Protein AF-A0A0R0FZV5-F1 (afdb_monomer)

Secondary structure (DSSP, 8-state):
-HHHHHHHHHHHHHHHHHHHHHH------S--------HHHHHHHHHHHHHSB-TT-TTTT---STTS--GGGSTTEEE-TTT--EEEEE---BTTB--BS----GGGGG-TT--EEE-TT-B-TTPBPPGGGGG-TT--EEE--SS--EE---GGGGG-TT--EEE-TT-TEEEEPPPGGGGG-TT--EEE--SSEEEEPPPGGGGG-TT--EEE--SSEEEE-----GGG-TT--EEEEESEE---GGGGGGGGG-TT--EEEEES-GGGGG-HHHHHHHHHHGGG-SEEEEET----HHHHHHHT--GGG--SS--EEE--SS---HHHHHHHHHH-TT--EEE--SS-----SS-PPP-TT--EEE-TTS---TTTTTT---S-TT--EEE-TTS---GGGGPPPTT------TT--EEE-TTS---STHHHHHHHHH-S--SEEE--SS--EEPPPTHHHHH-TT-SEEE--SSEEEEEPPGGGGG-TT--EEE--SSEEESBHHHHHTT---GGGGT--EEE--SS--EEEPPGGGGG-TT--EEE--SSEEEEEE-HHHHTT-TT--EEE--SSEEEE---TT---SS--SEEE-TTS---SS--GGGGG-TT--EEE--SS---SBPPHHHHGGGGG-SEEE--SS--EEEPP------TT--EEE--SSEEEEEPPGGGGG-SEEE--SSEEEE-HHHHT-SSS----SEEE--SS--EEEPPTTGGGGTT--EEE--SSEEEEPPPGGGGG-TT--EEE--SSEEEEPPPGGGGG-TT-SEEE--SSEEEEEPPTHHHHH-TT-SEEE--SSEEEEEPPGGGGG-TT--EEE--SSEEEEPPPTTGGG-HHHHSSS--HHHHHHHHHS--HHHHHHH--S-------EEEEEETTEEEEEESGGGT--EEE--SSEEEEEPPGGGGG-TT--EEE--SSEEEEE--GGGGG-TT--EEE--SSEEEEPPPGGGGG-TT--EEE--SSEEEEEPPPSTTTTTS-GGGTTT-TEEEBGGGTB--TTS----------------HHHHHHHHHHHHHHHHHHHHHHHHHHHHH-HHHHHHHHHHHHHHHHHHHHHHHHHHTTTTTSSSSSSSS-----------------------SS--S---------SSTHHHHHHHHHHHHHHHHHTT-----------------S-------HHHHHHHHTTSS-S---TTPPPHHHHHHTTT-----EEEE-TTS--EEETHHHH--TT-S-GGGEEEEE--SSEEEEEPPGGGGG-TT--EEE--SSEEEEEEEHHHHTT-SS--EEE--SSEEEEE--TT---SS--SEEE-TTS---SS--GGGGG-TT--EEE-TTS---SPPPHHHHHHGGG-SEEE--SS----------THHHHTT-GGGGG----SS------TT---GGGTTTTS-HHHHHHHHHTT------S-S--------S-GGGHHHHHHHHHHHHHH------------------------------------S--SSSSSS--SS----------------------------------------------------------------

Solvent-accessible surface area (backbone atoms only — not comparable to full-atom values): 86857 Å² total; per-residue (Å²): 118,71,77,60,54,57,56,51,49,54,52,49,51,53,49,49,55,53,47,58,68,62,69,70,76,73,77,91,68,85,78,73,74,81,78,49,40,46,66,72,47,45,50,20,52,51,52,35,52,72,53,41,42,56,78,49,53,65,58,66,60,71,47,100,43,93,91,48,66,46,45,49,76,22,76,45,40,39,41,41,94,87,77,18,48,52,28,32,42,49,55,60,28,47,104,81,31,38,46,34,44,58,79,58,65,78,44,49,64,73,44,66,61,28,30,33,43,29,47,20,43,25,37,24,80,49,33,55,63,60,55,71,65,27,69,43,52,52,23,29,35,40,32,47,22,40,12,36,34,11,49,51,67,47,54,39,56,28,56,22,51,54,20,31,34,43,32,51,21,45,10,71,50,25,29,51,51,70,45,56,42,53,25,54,23,46,53,22,29,35,40,34,53,21,40,21,49,31,26,51,55,62,49,49,42,56,50,53,24,46,49,22,28,33,39,29,40,22,55,26,54,26,29,49,54,83,61,54,73,45,66,45,32,55,51,22,29,34,44,28,42,23,18,65,52,59,81,51,68,83,73,27,67,39,64,69,50,32,78,46,36,28,30,44,36,40,30,45,38,53,66,53,56,76,32,65,51,44,42,52,40,52,31,71,45,41,48,58,17,34,31,44,32,46,31,37,20,56,34,38,44,70,50,52,48,58,41,64,66,49,80,90,48,55,24,85,49,32,29,36,42,33,48,23,44,28,56,31,33,46,66,43,58,53,52,49,36,76,56,33,72,52,26,27,33,42,36,43,25,40,27,57,34,49,47,70,56,56,81,56,56,54,25,75,40,22,30,34,42,31,45,21,49,17,54,38,43,60,32,51,36,46,82,47,86,49,52,31,80,46,29,24,35,41,35,40,30,37,15,67,38,37,59,67,21,59,45,79,55,76,87,58,79,57,75,52,43,68,38,32,30,32,43,35,51,20,50,24,54,33,36,60,56,60,60,58,59,44,44,65,63,38,41,55,44,35,30,35,44,34,45,23,46,26,47,33,34,53,57,80,62,83,68,50,44,77,55,46,46,42,28,28,34,45,33,46,27,41,27,45,31,27,49,58,64,69,22,50,63,28,58,20,56,48,33,25,32,45,32,52,20,42,30,48,31,26,50,46,58,44,55,40,66,40,99,38,78,38,67,14,25,85,57,25,28,36,42,34,49,21,39,29,48,32,27,46,45,82,46,57,70,61,32,60,34,31,44,23,28,35,44,33,45,28,43,25,55,32,32,53,75,49,38,58,77,45,53,64,43,28,52,50,28,30,33,45,31,52,19,54,29,57,33,28,43,59,66,65,70,86,48,75,73,62,36,52,34,33,35,41,33,42,26,41,20,47,52,38,43,57,64,71,54,41,59,76,72,32,82,48,40,30,32,41,31,54,20,41,17,58,26,56,32,58,78,57,75,76,60,64,67,46,45,41,61,15,43,37,40,32,52,21,48,27,46,33,34,51,61,64,76,80,56,100,55,70,43,86,49,36,24,34,41,34,50,23,40,31,44,35,28,49,52,55,42,44,54,60,36,32,20,24,32,39,34,45,24,39,26,44,37,40,39,58,61,73,30,60,60,46,82,89,53,75,51,46,31,30,34,42,31,50,21,43,27,49,30,50,50,59,62,70,77,39,39,61,61,43,35,64,24,27,36,41,32,53,19,44,29,50,33,27,50,49,65,42,58,34,56,26,49,23,43,56,20,28,34,45,33,50,24,39,30,47,33,27,51,54,85,44,78,40,47,50,51,26,35,52,21,30,34,42,31,52,19,41,29,48,31,30,51,61,65,64,51,50,56,20,74,36,24,48,51,22,30,34,42,31,48,25,38,28,50,30,25,52,52,66,46,70,37,56,35,51,20,37,46,28,29,35,43,31,56,19,40,27,51,32,27,50,50,66,58,78,48,51,57,44,21,46,48,24,36,34,69,66,72,61,52,68,61,51,45,44,70,77,63,49,75,50,62,65,56,49,74,73,53,73,62,95,66,79,77,63,85,74,51,70,47,81,42,81,53,84,91,40,80,44,80,37,75,50,40,87,66,77,52,24,34,42,32,53,21,42,27,50,31,28,52,51,75,44,74,35,61,34,47,30,27,20,29,28,34,45,31,52,21,41,26,52,30,27,52,54,60,59,57,49,56,29,54,25,53,48,24,29,27,44,31,56,21,41,29,50,34,25,49,49,65,42,62,41,56,56,67,25,82,54,50,77,36,68,29,53,16,36,24,50,31,29,46,61,60,59,78,52,84,62,50,73,74,50,58,44,73,29,52,37,69,22,84,55,46,22,26,78,65,70,76,32,87,42,97,82,65,70,91,76,79,73,79,75,72,84,70,74,87,77,72,83,64,60,63,58,56,52,49,50,49,54,48,49,52,51,49,51,49,50,51,55,51,45,66,56,46,48,52,40,73,74,32,66,70,52,34,51,53,49,51,50,48,47,48,54,45,42,54,65,39,51,63,50,41,69,56,39,67,74,42,53,83,74,66,76,80,82,86,88,85,86,82,74,79,84,89,87,83,91,88,91,86,82,85,90,90,87,85,89,90,87,86,81,94,81,91,89,89,75,89,88,88,73,89,82,79,90,83,94,79,57,68,69,58,56,48,52,58,44,47,54,53,52,48,52,60,45,53,73,76,49,84,80,80,82,81,87,69,91,74,92,75,93,72,93,76,78,97,75,80,83,79,80,74,52,77,66,43,53,48,40,42,73,68,64,59,25,72,79,78,82,61,95,82,72,83,57,70,62,62,57,27,65,76,62,75,60,85,81,71,70,43,71,46,76,57,47,67,64,67,47,67,50,52,51,36,52,79,56,66,60,95,36,60,85,67,41,74,24,38,30,35,45,30,47,22,48,26,47,33,24,46,44,80,45,51,63,62,14,59,32,35,47,26,27,34,42,32,48,22,40,30,51,32,31,51,71,50,36,56,70,38,54,66,48,27,53,50,32,28,36,44,30,50,19,52,25,61,31,28,46,58,62,62,77,87,49,76,75,66,38,52,36,36,35,41,33,37,28,41,21,48,57,42,44,56,63,72,62,47,58,78,71,34,83,60,41,24,34,41,32,52,20,47,25,55,25,57,29,51,72,53,69,72,57,66,71,55,46,80,60,38,45,39,57,37,63,42,66,26,46,54,47,64,76,83,73,90,62,71,56,75,64,47,68,59,72,29,82,29,72,82,55,65,67,74,70,79,38,93,68,82,73,83,61,89,78,72,87,52,73,77,71,50,58,80,75,63,47,77,67,57,56,58,56,44,70,73,47,86,77,81,84,87,74,80,96,80,74,87,86,79,88,81,87,82,82,89,67,77,91,46,52,64,61,45,53,52,48,50,60,48,48,68,64,66,71,62,80,74,86,71,87,77,84,87,81,79,92,80,85,89,79,86,83,87,87,87,85,85,92,78,90,77,76,80,83,84,87,80,89,69,102,63,87,84,73,80,89,76,85,78,94,71,91,81,81,88,90,81,91,77,91,80,82,87,85,81,86,80,86,81,85,82,89,78,89,77,91,80,92,72,92,76,88,86,74,89,76,87,79,80,74,90,71,83,81,88,79,92,75,91,76,91,79,83,76,93,82,82,83,82,88,82,80,89,81,89,133

Mean predicted aligned error: 21.48 Å

Structure (mmCIF, N/CA/C/O backbone):
data_AF-A0A0R0FZV5-F1
#
_entry.id   AF-A0A0R0FZV5-F1
#
loop_
_atom_site.group_PDB
_atom_site.id
_atom_site.type_symbol
_atom_site.label_atom_id
_atom_site.label_alt_id
_atom_site.label_comp_id
_atom_site.label_asym_id
_atom_site.label_entity_id
_atom_site.label_seq_id
_atom_site.pdbx_PDB_ins_code
_atom_site.Cartn_x
_atom_site.Cartn_y
_atom_site.Cartn_z
_atom_site.occupancy
_atom_site.B_iso_or_equiv
_atom_site.auth_seq_id
_atom_site.auth_comp_id
_atom_site.auth_asym_id
_atom_site.auth_atom_id
_atom_site.pdbx_PDB_model_num
ATOM 1 N N . MET A 1 1 ? -42.458 -2.683 50.092 1.00 43.16 1 MET A N 1
ATOM 2 C CA . MET A 1 1 ? -43.204 -3.939 49.829 1.00 43.16 1 MET A CA 1
ATOM 3 C C . MET A 1 1 ? -42.867 -4.573 48.474 1.00 43.16 1 MET A C 1
ATOM 5 O O . MET A 1 1 ? -42.673 -5.778 48.451 1.00 43.16 1 MET A O 1
ATOM 9 N N . SER A 1 2 ? -42.716 -3.817 47.374 1.00 55.66 2 SER A N 1
ATOM 10 C CA . SER A 1 2 ? -42.450 -4.373 46.024 1.00 55.66 2 SER A CA 1
ATOM 11 C C . SER A 1 2 ? -41.176 -5.246 45.901 1.00 55.66 2 SER A C 1
ATOM 13 O O . SER A 1 2 ? -41.221 -6.324 45.314 1.00 55.66 2 SER A O 1
ATOM 15 N N . CYS A 1 3 ? -40.061 -4.879 46.551 1.00 54.03 3 CYS A N 1
ATOM 16 C CA . CYS A 1 3 ? -38.805 -5.645 46.438 1.00 54.03 3 CYS A CA 1
ATOM 17 C C . CYS A 1 3 ? -38.823 -7.043 47.088 1.00 54.03 3 CYS A C 1
ATOM 19 O O . CYS A 1 3 ? -37.996 -7.882 46.735 1.00 54.03 3 CYS A O 1
ATOM 21 N N . TYR A 1 4 ? -39.739 -7.313 48.026 1.00 63.72 4 TYR A N 1
ATOM 22 C CA . TYR A 1 4 ? -39.851 -8.637 48.651 1.00 63.72 4 TYR A CA 1
ATOM 23 C C . TYR A 1 4 ? -40.606 -9.632 47.757 1.00 63.72 4 TYR A C 1
ATOM 25 O O . TYR A 1 4 ? -40.232 -10.801 47.713 1.00 63.72 4 TYR A O 1
ATOM 33 N N . PHE A 1 5 ? -41.600 -9.171 46.986 1.00 67.69 5 PHE A N 1
ATOM 34 C CA . PHE A 1 5 ? -42.380 -10.036 46.093 1.00 67.69 5 PHE A CA 1
ATOM 35 C C . PHE A 1 5 ? -41.557 -10.577 44.919 1.00 67.69 5 PHE A C 1
ATOM 37 O O . PHE A 1 5 ? -41.668 -11.761 44.609 1.00 67.69 5 PHE A O 1
ATOM 44 N N . LEU A 1 6 ? -40.675 -9.767 44.314 1.00 70.19 6 LEU A N 1
ATOM 45 C CA . LEU A 1 6 ? -39.823 -10.248 43.216 1.00 70.19 6 LEU A CA 1
ATOM 46 C C . LEU A 1 6 ? -38.846 -11.339 43.673 1.00 70.19 6 LEU A C 1
ATOM 48 O O . LEU A 1 6 ? -38.710 -12.356 42.999 1.00 70.19 6 LEU A O 1
ATOM 52 N N . LYS A 1 7 ? -38.191 -11.169 44.830 1.00 70.75 7 LYS A N 1
ATOM 53 C CA . LYS A 1 7 ? -37.261 -12.184 45.354 1.00 70.75 7 LYS A CA 1
ATOM 54 C C . LYS A 1 7 ? -37.975 -13.491 45.699 1.00 70.75 7 LYS A C 1
ATOM 56 O O . LYS A 1 7 ? -37.439 -14.559 45.412 1.00 70.75 7 LYS A O 1
ATOM 61 N N . LEU A 1 8 ? -39.183 -13.412 46.265 1.00 74.06 8 LEU A N 1
ATOM 62 C CA . LEU A 1 8 ? -39.978 -14.601 46.571 1.00 74.06 8 LEU A CA 1
ATOM 63 C C . LEU A 1 8 ? -40.416 -15.332 45.295 1.00 74.06 8 LEU A C 1
ATOM 65 O O . LEU A 1 8 ? -40.371 -16.556 45.265 1.00 74.06 8 LEU A O 1
ATOM 69 N N . PHE A 1 9 ? -40.784 -14.598 44.239 1.00 79.81 9 PHE A N 1
ATOM 70 C CA . PHE A 1 9 ? -41.192 -15.177 42.956 1.00 79.81 9 PHE A CA 1
ATOM 71 C C . PHE A 1 9 ? -40.046 -15.935 42.272 1.00 79.81 9 PHE A C 1
ATOM 73 O O . PHE A 1 9 ? -40.239 -17.070 41.846 1.00 79.81 9 PHE A O 1
ATOM 80 N N . TYR A 1 10 ? -38.835 -15.365 42.239 1.00 74.25 10 TYR A N 1
ATOM 81 C CA . TYR A 1 10 ? -37.657 -16.058 41.696 1.00 74.25 10 TYR A CA 1
ATOM 82 C C . TYR A 1 10 ? -37.266 -17.290 42.521 1.00 74.25 10 TYR A C 1
ATOM 84 O O . TYR A 1 10 ? -36.935 -18.327 41.948 1.00 74.25 10 TYR A O 1
ATOM 92 N N . ALA A 1 11 ? -37.349 -17.211 43.853 1.00 76.62 11 ALA A N 1
ATOM 93 C CA . ALA A 1 11 ? -37.101 -18.363 44.718 1.00 76.62 11 ALA A CA 1
ATOM 94 C C . ALA A 1 11 ? -38.144 -19.477 44.507 1.00 76.62 11 ALA A C 1
ATOM 96 O O . ALA A 1 11 ? -37.777 -20.647 44.443 1.00 76.62 11 ALA A O 1
ATOM 97 N N . LEU A 1 12 ? -39.424 -19.122 44.338 1.00 75.56 12 LEU A N 1
ATOM 98 C CA . LEU A 1 12 ? -40.502 -20.064 44.017 1.00 75.56 12 LEU A CA 1
ATOM 99 C C . LEU A 1 12 ? -40.333 -20.692 42.633 1.00 75.56 12 LEU A C 1
ATOM 101 O O . LEU A 1 12 ? -40.568 -21.885 42.497 1.00 75.56 12 LEU A O 1
ATOM 105 N N . LEU A 1 13 ? -39.891 -19.931 41.627 1.00 77.56 13 LEU A N 1
ATOM 106 C CA . LEU A 1 13 ? -39.617 -20.458 40.288 1.00 77.56 13 LEU A CA 1
ATOM 107 C C . LEU A 1 13 ? -38.456 -21.466 40.313 1.00 77.56 13 LEU A C 1
ATOM 109 O O . LEU A 1 13 ? -38.562 -22.540 39.730 1.00 77.56 13 LEU A O 1
ATOM 113 N N . LEU A 1 14 ? -37.378 -21.156 41.044 1.00 73.12 14 LEU A N 1
ATOM 114 C CA . LEU A 1 14 ? -36.245 -22.067 41.252 1.00 73.12 14 LEU A CA 1
ATOM 115 C C . LEU A 1 14 ? -36.649 -23.323 42.036 1.00 73.12 14 LEU A C 1
ATOM 117 O O . LEU A 1 14 ? -36.240 -24.426 41.677 1.00 73.12 14 LEU A O 1
ATOM 121 N N . LEU A 1 15 ? -37.489 -23.179 43.065 1.00 70.38 15 LEU A N 1
ATOM 122 C CA . LEU A 1 15 ? -38.053 -24.308 43.811 1.00 70.38 15 LEU A CA 1
ATOM 123 C C . LEU A 1 15 ? -38.998 -25.152 42.953 1.00 70.38 15 LEU A C 1
ATOM 125 O O . LEU A 1 15 ? -38.964 -26.370 43.068 1.00 70.38 15 LEU A O 1
ATOM 129 N N . LEU A 1 16 ? -39.798 -24.544 42.074 1.00 69.50 16 LEU A N 1
ATOM 130 C CA . LEU A 1 16 ? -40.671 -25.256 41.137 1.00 69.50 16 LEU A CA 1
ATOM 131 C C . LEU A 1 16 ? -39.869 -25.989 40.059 1.00 69.50 16 LEU A C 1
ATOM 133 O O . LEU A 1 16 ? -40.235 -27.104 39.708 1.00 69.50 16 LEU A O 1
ATOM 137 N N . LEU A 1 17 ? -38.755 -25.425 39.588 1.00 65.25 17 LEU A N 1
ATOM 138 C CA . LEU A 1 17 ? -37.831 -26.104 38.673 1.00 65.25 17 LEU A CA 1
ATOM 139 C C . LEU A 1 17 ? -37.130 -27.288 39.360 1.00 65.25 17 LEU A C 1
ATOM 141 O O . LEU A 1 17 ? -37.025 -28.364 38.773 1.00 65.25 17 LEU A O 1
ATOM 145 N N . HIS A 1 18 ? -36.738 -27.146 40.630 1.00 56.09 18 HIS A N 1
ATOM 146 C CA . HIS A 1 18 ? -36.197 -28.261 41.419 1.00 56.09 18 HIS A CA 1
ATOM 147 C C . HIS A 1 18 ? -37.256 -29.315 41.792 1.00 56.09 18 HIS A C 1
ATOM 149 O O . HIS A 1 18 ? -36.956 -30.512 41.800 1.00 56.09 18 HIS A O 1
ATOM 155 N N . ALA A 1 19 ? -38.495 -28.900 42.068 1.00 52.53 19 ALA A N 1
ATOM 156 C CA . ALA A 1 19 ? -39.621 -29.791 42.351 1.00 52.53 19 ALA A CA 1
ATOM 157 C C . ALA A 1 19 ? -40.077 -30.543 41.088 1.00 52.53 19 ALA A C 1
ATOM 159 O O . ALA A 1 19 ? -40.347 -31.740 41.145 1.00 52.53 19 ALA A O 1
ATOM 160 N N . ALA A 1 20 ? -40.076 -29.884 39.924 1.00 51.69 20 ALA A N 1
ATOM 161 C CA . ALA A 1 20 ? -40.308 -30.528 38.633 1.00 51.69 20 ALA A CA 1
ATOM 162 C C . ALA A 1 20 ? -39.212 -31.558 38.315 1.00 51.69 20 ALA A C 1
ATOM 164 O O . ALA A 1 20 ? -39.511 -32.632 37.798 1.00 51.69 20 ALA A O 1
ATOM 165 N N . GLY A 1 21 ? -37.966 -31.282 38.718 1.00 47.66 21 GLY A N 1
ATOM 166 C CA . GLY A 1 21 ? -36.860 -32.237 38.622 1.00 47.66 21 GLY A CA 1
ATOM 167 C C . GLY A 1 21 ? -36.973 -33.451 39.554 1.00 47.66 21 GLY A C 1
ATOM 168 O O . GLY A 1 21 ? -36.331 -34.462 39.295 1.00 47.66 21 GLY A O 1
ATOM 169 N N . SER A 1 22 ? -37.786 -33.390 40.616 1.00 45.28 22 SER A N 1
ATOM 170 C CA . SER A 1 22 ? -37.915 -34.471 41.612 1.00 45.28 22 SER A CA 1
ATOM 171 C C . SER A 1 22 ? -39.235 -35.249 41.546 1.00 45.28 22 SER A C 1
ATOM 173 O O . SER A 1 22 ? -39.302 -36.356 42.074 1.00 45.28 22 SER A O 1
ATOM 175 N N . ILE A 1 23 ? -40.264 -34.742 40.855 1.00 44.38 23 ILE A N 1
ATOM 176 C CA . ILE A 1 23 ? -41.535 -35.467 40.656 1.00 44.38 23 ILE A CA 1
ATOM 177 C C . ILE A 1 23 ? -41.480 -36.421 39.447 1.00 44.38 23 ILE A C 1
ATOM 179 O O . ILE A 1 23 ? -42.276 -37.354 39.361 1.00 44.38 23 ILE A O 1
ATOM 183 N N . LEU A 1 24 ? -40.489 -36.298 38.560 1.00 42.19 24 LEU A N 1
ATOM 184 C CA . LEU A 1 24 ? -40.244 -37.281 37.496 1.00 42.19 24 LEU A CA 1
ATOM 185 C C . LEU A 1 24 ? -39.371 -38.447 37.987 1.00 42.19 24 LEU A C 1
ATOM 187 O O . LEU A 1 24 ? -38.339 -38.778 37.412 1.00 42.19 24 LEU A O 1
ATOM 191 N N . GLY A 1 25 ? -39.819 -39.098 39.061 1.00 33.34 25 GLY A N 1
ATOM 192 C CA . GLY A 1 25 ? -39.386 -40.442 39.421 1.00 33.34 25 GLY A CA 1
ATOM 193 C C . GLY A 1 25 ? -40.120 -41.460 38.554 1.00 33.34 25 GLY A C 1
ATOM 194 O O . GLY A 1 25 ? -41.142 -41.997 38.974 1.00 33.34 25 GLY A O 1
ATOM 195 N N . PHE A 1 26 ? -39.621 -41.723 37.344 1.00 38.88 26 PHE A N 1
ATOM 196 C CA . PHE A 1 26 ? -40.074 -42.867 36.555 1.00 38.88 26 PHE A CA 1
ATOM 197 C C . PHE A 1 26 ? -39.053 -43.995 36.621 1.00 38.88 26 PHE A C 1
ATOM 199 O O . PHE A 1 26 ? -37.900 -43.872 36.215 1.00 38.88 26 PHE A O 1
ATOM 206 N N . ASN A 1 27 ? -39.544 -45.088 37.199 1.00 34.25 27 ASN A N 1
ATOM 207 C CA . ASN A 1 27 ? -38.908 -46.379 37.361 1.00 34.25 27 ASN A CA 1
ATOM 208 C C . ASN A 1 27 ? -38.173 -46.850 36.103 1.00 34.25 27 ASN A C 1
ATOM 210 O O . ASN A 1 27 ? -38.674 -46.742 34.985 1.00 34.25 27 ASN A O 1
ATOM 214 N N . SER A 1 28 ? -37.020 -47.465 36.345 1.00 33.88 28 SER A N 1
ATOM 215 C CA . SER A 1 28 ? -36.239 -48.266 35.409 1.00 33.88 28 SER A CA 1
ATOM 216 C C . SER A 1 28 ? -37.116 -49.248 34.620 1.00 33.88 28 SER A C 1
ATOM 218 O O . SER A 1 28 ? -37.477 -50.315 35.121 1.00 33.88 28 SER A O 1
ATOM 220 N N . LEU A 1 29 ? -37.438 -48.899 33.376 1.00 36.59 29 LEU A N 1
ATOM 221 C CA . LEU A 1 29 ? -37.845 -49.853 32.348 1.00 36.59 29 LEU A CA 1
ATOM 222 C C . LEU A 1 29 ? -36.574 -50.371 31.649 1.00 36.59 29 LEU A C 1
ATOM 224 O O . LEU A 1 29 ? -35.664 -49.583 31.382 1.00 36.59 29 LEU A O 1
ATOM 228 N N . PRO A 1 30 ? -36.460 -51.686 31.404 1.00 38.50 30 PRO A N 1
ATOM 229 C CA . PRO A 1 30 ? -35.223 -52.306 30.949 1.00 38.50 30 PRO A CA 1
ATOM 230 C C . PRO A 1 30 ? -34.953 -51.999 29.470 1.00 38.50 30 PRO A C 1
ATOM 232 O O . PRO A 1 30 ? -35.834 -52.155 28.630 1.00 38.50 30 PRO A O 1
ATOM 235 N N . ASN A 1 31 ? -33.705 -51.625 29.174 1.00 43.00 31 ASN A N 1
ATOM 236 C CA . ASN A 1 31 ? -33.120 -51.471 27.839 1.00 43.00 31 ASN A CA 1
ATOM 237 C C . ASN A 1 31 ? -33.884 -50.528 26.891 1.00 43.00 31 ASN A C 1
ATOM 239 O O . ASN A 1 31 ? -34.373 -50.956 25.844 1.00 43.00 31 ASN A O 1
ATOM 243 N N . SER A 1 32 ? -33.903 -49.222 27.187 1.00 46.38 32 SER A N 1
ATOM 244 C CA . SER A 1 32 ? -33.962 -48.254 26.088 1.00 46.38 32 SER A CA 1
ATOM 245 C C . SER A 1 32 ? -32.684 -48.429 25.265 1.00 46.38 32 SER A C 1
ATOM 247 O O . SER A 1 32 ? -31.574 -48.271 25.774 1.00 46.38 32 SER A O 1
ATOM 249 N N . ALA A 1 33 ? -32.826 -48.849 24.008 1.00 55.72 33 ALA A N 1
ATOM 250 C CA . ALA A 1 33 ? -31.731 -48.791 23.053 1.00 55.72 33 ALA A CA 1
ATOM 251 C C . ALA A 1 33 ? -31.164 -47.363 23.093 1.00 55.72 33 ALA A C 1
ATOM 253 O O . ALA A 1 33 ? -31.920 -46.403 22.953 1.00 55.72 33 ALA A O 1
ATOM 254 N N . GLU A 1 34 ? -29.868 -47.224 23.372 1.00 62.41 34 GLU A N 1
ATOM 255 C CA . GLU A 1 34 ? -29.171 -45.940 23.305 1.00 62.41 34 GLU A CA 1
ATOM 256 C C . GLU A 1 34 ? -29.448 -45.356 21.910 1.00 62.41 34 GLU A C 1
ATOM 258 O O . GLU A 1 34 ? -29.082 -45.969 20.905 1.00 62.41 34 GLU A O 1
ATOM 263 N N . ILE A 1 35 ? -30.190 -44.247 21.847 1.00 73.62 35 ILE A N 1
ATOM 264 C CA . ILE A 1 35 ? -30.532 -43.577 20.590 1.00 73.62 35 ILE A CA 1
ATOM 265 C C . ILE A 1 35 ? -29.228 -42.997 20.055 1.00 73.62 35 ILE A C 1
ATOM 267 O O . ILE A 1 35 ? -28.641 -42.108 20.668 1.00 73.62 35 ILE A O 1
ATOM 271 N N . LYS A 1 36 ? -28.747 -43.577 18.957 1.00 80.94 36 LYS A N 1
ATOM 272 C CA . LYS A 1 36 ? -27.485 -43.229 18.301 1.00 80.94 36 LYS A CA 1
ATOM 273 C C . LYS A 1 36 ? -27.771 -42.516 16.990 1.00 80.94 36 LYS A C 1
ATOM 275 O O . LYS A 1 36 ? -28.820 -42.737 16.387 1.00 80.94 36 LYS A O 1
ATOM 280 N N . CYS A 1 37 ? -26.800 -41.732 16.538 1.00 85.19 37 CYS A N 1
ATOM 281 C CA . CYS A 1 37 ? -26.789 -41.162 15.200 1.00 85.19 37 CYS A CA 1
ATOM 282 C C . CYS A 1 37 ? -27.046 -42.219 14.115 1.00 85.19 37 CYS A C 1
ATOM 284 O O . CYS A 1 37 ? -26.504 -43.329 14.154 1.00 85.19 37 CYS A O 1
ATOM 286 N N . ILE A 1 38 ? -27.852 -41.848 13.125 1.00 91.00 38 ILE A N 1
ATOM 287 C CA . ILE A 1 38 ? -28.176 -42.686 11.975 1.00 91.00 38 ILE A CA 1
ATOM 288 C C . ILE A 1 38 ? -26.967 -42.755 11.036 1.00 91.00 38 ILE A C 1
ATOM 290 O O . ILE A 1 38 ? -26.411 -41.734 10.637 1.00 91.00 38 ILE A O 1
ATOM 294 N N . GLU A 1 39 ? -26.566 -43.968 10.644 1.00 90.19 39 GLU A N 1
ATOM 295 C CA . GLU A 1 39 ? -25.325 -44.175 9.883 1.00 90.19 39 GLU A CA 1
ATOM 296 C C . GLU A 1 39 ? -25.311 -43.429 8.538 1.00 90.19 39 GLU A C 1
ATOM 298 O O . GLU A 1 39 ? -24.282 -42.881 8.158 1.00 90.19 39 GLU A O 1
ATOM 303 N N . SER A 1 40 ? -26.437 -43.340 7.824 1.00 91.94 40 SER A N 1
ATOM 304 C CA . SER A 1 40 ? -26.500 -42.580 6.566 1.00 91.94 40 SER A CA 1
ATOM 305 C C . SER A 1 40 ? -26.256 -41.080 6.767 1.00 91.94 40 SER A C 1
ATOM 307 O O . SER A 1 40 ? -25.554 -40.464 5.969 1.00 91.94 40 SER A O 1
ATOM 309 N N . GLU A 1 41 ? -26.776 -40.496 7.849 1.00 94.00 41 GLU A N 1
ATOM 310 C CA . GLU A 1 41 ? -26.568 -39.084 8.200 1.00 94.00 41 GLU A CA 1
ATOM 311 C C . GLU A 1 41 ? -25.131 -38.828 8.663 1.00 94.00 41 GLU A C 1
ATOM 313 O O . GLU A 1 41 ? -24.501 -37.845 8.272 1.00 94.00 41 GLU A O 1
ATOM 318 N N . ARG A 1 42 ? -24.562 -39.767 9.422 1.00 92.25 42 ARG A N 1
ATOM 319 C CA . ARG A 1 42 ? -23.146 -39.756 9.796 1.00 92.25 42 ARG A CA 1
ATOM 320 C C . ARG A 1 42 ? -22.236 -39.725 8.566 1.00 92.25 42 ARG A C 1
ATOM 322 O O . ARG A 1 42 ? -21.329 -38.897 8.500 1.00 92.25 42 ARG A O 1
ATOM 329 N N . GLN A 1 43 ? -22.478 -40.601 7.590 1.00 91.50 43 GLN A N 1
ATOM 330 C CA . GLN A 1 43 ? -21.697 -40.641 6.348 1.00 91.50 43 GLN A CA 1
ATOM 331 C C . GLN A 1 43 ? -21.856 -39.349 5.535 1.00 91.50 43 GLN A C 1
ATOM 333 O O . GLN A 1 43 ? -20.882 -38.848 4.976 1.00 91.50 43 GLN A O 1
ATOM 338 N N . ALA A 1 44 ? -23.049 -38.756 5.521 1.00 92.12 44 ALA A N 1
ATOM 339 C CA . ALA A 1 44 ? -23.291 -37.463 4.889 1.00 92.12 44 ALA A CA 1
ATOM 340 C C . ALA A 1 44 ? -22.475 -36.322 5.516 1.00 92.12 44 ALA A C 1
ATOM 342 O O . ALA A 1 44 ? -21.837 -35.554 4.792 1.00 92.12 44 ALA A O 1
ATOM 343 N N . LEU A 1 45 ? -22.424 -36.253 6.852 1.00 94.12 45 LEU A N 1
ATOM 344 C CA . LEU A 1 45 ? -21.604 -35.288 7.592 1.00 94.12 45 LEU A CA 1
ATOM 345 C C . LEU A 1 45 ? -20.103 -35.496 7.346 1.00 94.12 45 LEU A C 1
ATOM 347 O O . LEU A 1 45 ? -19.365 -34.527 7.162 1.00 94.12 45 LEU A O 1
ATOM 351 N N . LEU A 1 46 ? -19.639 -36.750 7.297 1.00 91.31 46 LEU A N 1
ATOM 352 C CA . LEU A 1 46 ? -18.248 -37.058 6.952 1.00 91.31 46 LEU A CA 1
ATOM 353 C C . LEU A 1 46 ? -17.924 -36.632 5.517 1.00 91.31 46 LEU A C 1
ATOM 355 O O . LEU A 1 46 ? -16.888 -36.011 5.297 1.00 91.31 46 LEU A O 1
ATOM 359 N N . ASN A 1 47 ? -18.805 -36.890 4.549 1.00 88.94 47 ASN A N 1
ATOM 360 C CA . ASN A 1 47 ? -18.624 -36.451 3.162 1.00 88.94 47 ASN A CA 1
ATOM 361 C C . ASN A 1 47 ? -18.620 -34.922 3.034 1.00 88.94 47 ASN A C 1
ATOM 363 O O . ASN A 1 47 ? -17.795 -34.375 2.309 1.00 88.94 47 ASN A O 1
ATOM 367 N N . PHE A 1 48 ? -19.492 -34.228 3.773 1.00 91.00 48 PHE A N 1
ATOM 368 C CA . PHE A 1 48 ? -19.472 -32.765 3.860 1.00 91.00 48 PHE A CA 1
ATOM 369 C C . PHE A 1 48 ? -18.131 -32.255 4.400 1.00 91.00 48 PHE A C 1
ATOM 371 O O . PHE A 1 48 ? -17.508 -31.388 3.793 1.00 91.00 48 PHE A O 1
ATOM 378 N N . LYS A 1 49 ? -17.628 -32.859 5.485 1.00 89.50 49 LYS A N 1
ATOM 379 C CA . LYS A 1 49 ? -16.312 -32.536 6.051 1.00 89.50 49 LYS A CA 1
ATOM 380 C C . LYS A 1 49 ? -15.168 -32.744 5.053 1.00 89.50 49 LYS A C 1
ATOM 382 O O . LYS A 1 49 ? -14.255 -31.930 5.036 1.00 89.50 49 LYS A O 1
ATOM 387 N N . HIS A 1 50 ? -15.205 -33.791 4.226 1.00 81.19 50 HIS A N 1
ATOM 388 C CA . HIS A 1 50 ? -14.170 -34.032 3.208 1.00 81.19 50 HIS A CA 1
ATOM 389 C C . HIS A 1 50 ? -14.105 -32.933 2.137 1.00 81.19 50 HIS A C 1
ATOM 391 O O . HIS A 1 50 ? -13.051 -32.746 1.535 1.00 81.19 50 HIS A O 1
ATOM 397 N N . GLY A 1 51 ? -15.209 -32.219 1.890 1.00 78.69 51 GLY A N 1
ATOM 398 C CA . GLY A 1 51 ? -15.242 -31.093 0.955 1.00 78.69 51 GLY A CA 1
ATOM 399 C C . GLY A 1 51 ? -14.656 -29.791 1.511 1.00 78.69 51 GLY A C 1
ATOM 400 O O . GLY A 1 51 ? -14.386 -28.883 0.735 1.00 78.69 51 GLY A O 1
ATOM 401 N N . LEU A 1 52 ? -14.451 -29.694 2.829 1.00 84.50 52 LEU A N 1
ATOM 402 C CA . LEU A 1 52 ? -14.026 -28.474 3.515 1.00 84.50 52 LEU A CA 1
ATOM 403 C C . LEU A 1 52 ? -12.567 -28.543 3.977 1.00 84.50 52 LEU A C 1
ATOM 405 O O . LEU A 1 52 ? -12.033 -29.606 4.295 1.00 84.50 52 LEU A O 1
ATOM 409 N N . ILE A 1 53 ? -11.943 -27.376 4.119 1.00 77.62 53 ILE A N 1
ATOM 410 C CA . ILE A 1 53 ? -10.630 -27.216 4.744 1.00 77.62 53 ILE A CA 1
ATOM 411 C C . ILE A 1 53 ? -10.837 -26.831 6.217 1.00 77.62 53 ILE A C 1
ATOM 413 O O . ILE A 1 53 ? -11.054 -25.668 6.561 1.00 77.62 53 ILE A O 1
ATOM 417 N N . ASP A 1 54 ? -10.737 -27.817 7.113 1.00 81.06 54 ASP A N 1
ATOM 418 C CA . ASP A 1 54 ? -10.787 -27.628 8.574 1.00 81.06 54 ASP A CA 1
ATOM 419 C C . ASP A 1 54 ? -9.391 -27.343 9.166 1.00 81.06 54 ASP A C 1
ATOM 421 O O . ASP A 1 54 ? -8.872 -28.073 10.015 1.00 81.06 54 ASP A O 1
ATOM 425 N N . GLY A 1 55 ? -8.747 -26.271 8.693 1.00 69.06 55 GLY A N 1
ATOM 426 C CA . GLY A 1 55 ? -7.371 -25.923 9.078 1.00 69.06 55 GLY A CA 1
ATOM 427 C C . GLY A 1 55 ? -7.187 -25.561 10.561 1.00 69.06 55 GLY A C 1
ATOM 428 O O . GLY A 1 55 ? -6.062 -25.575 11.062 1.00 69.06 55 GLY A O 1
ATOM 429 N N . TYR A 1 56 ? -8.276 -25.255 11.275 1.00 73.56 56 TYR A N 1
ATOM 430 C CA . TYR A 1 56 ? -8.261 -24.839 12.686 1.00 73.56 56 TYR A CA 1
ATOM 431 C C . TYR A 1 56 ? -8.865 -25.869 13.649 1.00 73.56 56 TYR A C 1
ATOM 433 O O . TYR A 1 56 ? -9.021 -25.584 14.841 1.00 73.56 56 TYR A O 1
ATOM 441 N N . GLY A 1 57 ? -9.182 -27.071 13.155 1.00 79.50 57 GLY A N 1
ATOM 442 C CA . GLY A 1 57 ? -9.680 -28.180 13.968 1.00 79.50 57 GLY A CA 1
ATOM 443 C C . GLY A 1 57 ? -11.061 -27.930 14.579 1.00 79.50 57 GLY A C 1
ATOM 444 O O . GLY A 1 57 ? -11.370 -28.461 15.653 1.00 79.50 57 GLY A O 1
ATOM 445 N N . MET A 1 58 ? -11.891 -27.130 13.916 1.00 85.50 58 MET A N 1
ATOM 446 C CA . MET A 1 58 ? -13.274 -26.865 14.290 1.00 85.50 58 MET A CA 1
ATOM 447 C C . MET A 1 58 ? -14.120 -28.148 14.269 1.00 85.50 58 MET A C 1
ATOM 449 O O . MET A 1 58 ? -14.937 -28.355 15.167 1.00 85.50 58 MET A O 1
ATOM 453 N N . LEU A 1 59 ? -13.848 -29.054 13.322 1.00 91.12 59 LEU A N 1
ATOM 454 C CA . LEU A 1 59 ? -14.503 -30.357 13.147 1.00 91.12 59 LEU A CA 1
ATOM 455 C C . LEU A 1 59 ? -13.641 -31.515 13.689 1.00 91.12 59 LEU A C 1
ATOM 457 O O . LEU A 1 59 ? -13.788 -32.670 13.277 1.00 91.12 59 LEU A O 1
ATOM 461 N N . SER A 1 60 ? -12.726 -31.247 14.627 1.00 87.12 60 SER A N 1
ATOM 462 C CA . SER A 1 60 ? -11.804 -32.249 15.203 1.00 87.12 60 SER A CA 1
ATOM 463 C C . SER A 1 60 ? -12.494 -33.394 15.963 1.00 87.12 60 SER A C 1
ATOM 465 O O . SER A 1 60 ? -11.910 -34.472 16.128 1.00 87.12 60 SER A O 1
ATOM 467 N N . THR A 1 61 ? -13.736 -33.175 16.408 1.00 89.50 61 THR A N 1
ATOM 468 C CA . THR A 1 61 ? -14.592 -34.200 17.032 1.00 89.50 61 THR A CA 1
ATOM 469 C C . THR A 1 61 ? -15.310 -35.080 16.011 1.00 89.50 61 THR A C 1
ATOM 471 O O . THR A 1 61 ? -15.821 -36.122 16.390 1.00 89.50 61 THR A O 1
ATOM 474 N N . TRP A 1 62 ? -15.326 -34.721 14.727 1.00 91.00 62 TRP A N 1
ATOM 475 C CA . TRP A 1 62 ? -15.995 -35.496 13.682 1.00 91.00 62 TRP A CA 1
ATOM 476 C C . TRP A 1 62 ? -15.043 -36.575 13.168 1.00 91.00 62 TRP A C 1
ATOM 478 O O . TRP A 1 62 ? -14.261 -36.332 12.242 1.00 91.00 62 TRP A O 1
ATOM 488 N N . ARG A 1 63 ? -15.023 -37.733 13.835 1.00 84.12 63 ARG A N 1
ATOM 489 C CA . ARG A 1 63 ? -14.053 -38.808 13.577 1.00 84.12 63 ARG A CA 1
ATOM 490 C C . ARG A 1 63 ? -14.730 -40.075 13.083 1.00 84.12 63 ARG A C 1
ATOM 492 O O . ARG A 1 63 ? -15.821 -40.429 13.522 1.00 84.12 63 ARG A O 1
ATOM 499 N N . ASP A 1 64 ? -14.027 -40.772 12.201 1.00 81.50 64 ASP A N 1
ATOM 500 C CA . ASP A 1 64 ? -14.404 -42.099 11.726 1.00 81.50 64 ASP A CA 1
ATOM 501 C C . ASP A 1 64 ? -13.651 -43.192 12.502 1.00 81.50 64 ASP A C 1
ATOM 503 O O . ASP A 1 64 ? -12.974 -44.034 11.923 1.00 81.50 64 ASP A O 1
ATOM 507 N N . ASP A 1 65 ? -13.691 -43.125 13.839 1.00 80.50 65 ASP A N 1
ATOM 508 C CA . ASP A 1 65 ? -13.107 -44.137 14.723 1.00 80.50 65 ASP A CA 1
ATOM 509 C C . ASP A 1 65 ? -14.189 -44.872 15.534 1.00 80.50 65 ASP A C 1
ATOM 511 O O . ASP A 1 65 ? -15.301 -44.384 15.752 1.00 80.50 65 ASP A O 1
ATOM 515 N N . ASP A 1 66 ? -13.871 -46.093 15.975 1.00 76.06 66 ASP A N 1
ATOM 516 C CA . ASP A 1 66 ? -14.823 -46.960 16.681 1.00 76.06 66 ASP A CA 1
ATOM 517 C C . ASP A 1 66 ? -15.273 -46.398 18.037 1.00 76.06 66 ASP A C 1
ATOM 519 O O . ASP A 1 66 ? -16.327 -46.776 18.549 1.00 76.06 66 ASP A O 1
ATOM 523 N N . THR A 1 67 ? -14.499 -45.478 18.617 1.00 76.44 67 THR A N 1
ATOM 524 C CA . THR A 1 67 ? -14.780 -44.860 19.917 1.00 76.44 67 THR A CA 1
ATOM 525 C C . THR A 1 67 ? -15.723 -43.658 19.827 1.00 76.44 67 THR A C 1
ATOM 527 O O . THR A 1 67 ? -16.322 -43.305 20.843 1.00 76.44 67 THR A O 1
ATOM 530 N N . ASN A 1 68 ? -15.904 -43.049 18.648 1.00 83.38 68 ASN A N 1
ATOM 531 C CA . ASN A 1 68 ? -16.703 -41.834 18.458 1.00 83.38 68 ASN A CA 1
ATOM 532 C C . ASN A 1 68 ? -17.667 -41.925 17.257 1.00 83.38 68 ASN A C 1
ATOM 534 O O . ASN A 1 68 ? -17.875 -40.959 16.516 1.00 83.38 68 ASN A O 1
ATOM 538 N N . ARG A 1 69 ? -18.278 -43.104 17.066 1.00 83.88 69 ARG A N 1
ATOM 539 C CA . ARG A 1 69 ? -19.237 -43.356 15.975 1.00 83.88 69 ARG A CA 1
ATOM 540 C C . ARG A 1 69 ? -20.536 -42.553 16.075 1.00 83.88 69 ARG A C 1
ATOM 542 O O . ARG A 1 69 ? -21.187 -42.341 15.060 1.00 83.88 69 ARG A O 1
ATOM 549 N N . ASP A 1 70 ? -20.932 -42.127 17.267 1.00 89.50 70 ASP A N 1
ATOM 550 C CA . ASP A 1 70 ? -22.195 -41.419 17.469 1.00 89.50 70 ASP A CA 1
ATOM 551 C C . ASP A 1 70 ? -22.065 -39.928 17.117 1.00 89.50 70 ASP A C 1
ATOM 553 O O . ASP A 1 70 ? -21.607 -39.129 17.937 1.00 89.50 70 ASP A O 1
ATOM 557 N N . CYS A 1 71 ? -22.479 -39.544 15.902 1.00 92.19 71 CYS A N 1
ATOM 558 C CA . CYS A 1 71 ? -22.390 -38.156 15.439 1.00 92.19 71 CYS A CA 1
ATOM 559 C C . CYS A 1 71 ? -23.191 -37.167 16.300 1.00 92.19 71 CYS A C 1
ATOM 561 O O . CYS A 1 71 ? -22.854 -35.988 16.345 1.00 92.19 71 CYS A O 1
ATOM 563 N N . CYS A 1 72 ? -24.188 -37.635 17.058 1.00 92.50 72 CYS A N 1
ATOM 564 C CA . CYS A 1 72 ? -24.965 -36.803 17.975 1.00 92.50 72 CYS A CA 1
ATOM 565 C C . CYS A 1 72 ? -24.137 -36.286 19.164 1.00 92.50 72 CYS A C 1
ATOM 567 O O . CYS A 1 72 ? -24.577 -35.388 19.878 1.00 92.50 72 CYS A O 1
ATOM 569 N N . LYS A 1 73 ? -22.931 -36.835 19.379 1.00 90.19 73 LYS A N 1
ATOM 570 C CA . LYS A 1 73 ? -21.952 -36.365 20.374 1.00 90.19 73 LYS A CA 1
ATOM 571 C C . LYS A 1 73 ? -20.911 -35.410 19.780 1.00 90.19 73 LYS A C 1
ATOM 573 O O . LYS A 1 73 ? -20.036 -34.934 20.505 1.00 90.19 73 LYS A O 1
ATOM 578 N N . TRP A 1 74 ? -20.955 -35.140 18.476 1.00 94.25 74 TRP A N 1
ATOM 579 C CA . TRP A 1 74 ? -19.985 -34.274 17.816 1.00 94.25 74 TRP A CA 1
ATOM 580 C C . TRP A 1 74 ? -20.251 -32.793 18.099 1.00 94.25 74 TRP A C 1
ATOM 582 O O . TRP A 1 74 ? -21.392 -32.340 18.181 1.00 94.25 74 TRP A O 1
ATOM 592 N N . LYS A 1 75 ? -19.177 -32.001 18.216 1.00 92.56 75 LYS A N 1
ATOM 593 C CA . LYS A 1 75 ? -19.284 -30.546 18.394 1.00 92.56 75 LYS A CA 1
ATOM 594 C C . LYS A 1 75 ? -20.026 -29.952 17.192 1.00 92.56 75 LYS A C 1
ATOM 596 O O . LYS A 1 75 ? -19.648 -30.214 16.052 1.00 92.56 75 LYS A O 1
ATOM 601 N N . GLY A 1 76 ? -21.050 -29.146 17.468 1.00 93.44 76 GLY A N 1
ATOM 602 C CA . GLY A 1 76 ? -21.869 -28.488 16.447 1.00 93.44 76 GLY A CA 1
ATOM 603 C C . GLY A 1 76 ? -23.032 -29.329 15.909 1.00 93.44 76 GLY A C 1
ATOM 604 O O . GLY A 1 76 ? -23.788 -28.811 15.097 1.00 93.44 76 GLY A O 1
ATOM 605 N N . ILE A 1 77 ? -23.209 -30.577 16.361 1.00 95.62 77 ILE A N 1
ATOM 606 C CA . ILE A 1 77 ? -24.343 -31.433 15.986 1.00 95.62 77 ILE A CA 1
ATOM 607 C C . ILE A 1 77 ? -25.305 -31.567 17.166 1.00 95.62 77 ILE A C 1
ATOM 609 O O . ILE A 1 77 ? -24.883 -31.834 18.289 1.00 95.62 77 ILE A O 1
ATOM 613 N N . GLN A 1 78 ? -26.604 -31.423 16.907 1.00 94.31 78 GLN A N 1
ATOM 614 C CA . GLN A 1 78 ? -27.657 -31.812 17.844 1.00 94.31 78 GLN A CA 1
ATOM 615 C C . GLN A 1 78 ? -28.659 -32.710 17.125 1.00 94.31 78 GLN A C 1
ATOM 617 O O . GLN A 1 78 ? -29.137 -32.372 16.041 1.00 94.31 78 GLN A O 1
ATOM 622 N N . CYS A 1 79 ? -28.977 -33.841 17.748 1.00 94.81 79 CYS A N 1
ATOM 623 C CA . CYS A 1 79 ? -29.963 -34.782 17.241 1.00 94.81 79 CYS A CA 1
ATOM 624 C C . CYS A 1 79 ? -31.248 -34.751 18.066 1.00 94.81 79 CYS A C 1
ATOM 626 O O . CYS A 1 79 ? -31.237 -34.405 19.250 1.00 94.81 79 CYS A O 1
ATOM 628 N N . ASN A 1 80 ? -32.336 -35.212 17.459 1.00 92.69 80 ASN A N 1
ATOM 629 C CA . ASN A 1 80 ? -33.587 -35.466 18.146 1.00 92.69 80 ASN A CA 1
ATOM 630 C C . ASN A 1 80 ? -33.402 -36.552 19.223 1.00 92.69 80 ASN A C 1
ATOM 632 O O . ASN A 1 80 ? -32.991 -37.678 18.929 1.00 92.69 80 ASN A O 1
ATOM 636 N N . ASN A 1 81 ? -33.785 -36.246 20.465 1.00 87.88 81 ASN A N 1
ATOM 637 C CA . ASN A 1 81 ? -33.630 -37.150 21.612 1.00 87.88 81 ASN A CA 1
ATOM 638 C C . ASN A 1 81 ? -34.485 -38.431 21.547 1.00 87.88 81 ASN A C 1
ATOM 640 O O . ASN A 1 81 ? -34.309 -39.303 22.393 1.00 87.88 81 ASN A O 1
ATOM 644 N N . GLN A 1 82 ? -35.441 -38.531 20.619 1.00 88.00 82 GLN A N 1
ATOM 645 C CA . GLN A 1 82 ? -36.333 -39.684 20.444 1.00 88.00 82 GLN A CA 1
ATOM 646 C C . GLN A 1 82 ? -36.010 -40.497 19.185 1.00 88.00 82 GLN A C 1
ATOM 648 O O . GLN A 1 82 ? -36.165 -41.716 19.206 1.00 88.00 82 GLN A O 1
ATOM 653 N N . THR A 1 83 ? -35.576 -39.849 18.100 1.00 90.50 83 THR A N 1
ATOM 654 C CA . THR A 1 83 ? -35.369 -40.509 16.798 1.00 90.50 83 THR A CA 1
ATOM 655 C C . THR A 1 83 ? -33.901 -40.666 16.402 1.00 90.50 83 THR A C 1
ATOM 657 O O . THR A 1 83 ? -33.594 -41.537 15.594 1.00 90.50 83 THR A O 1
ATOM 660 N N . GLY A 1 84 ? -32.990 -39.866 16.966 1.00 90.19 84 GLY A N 1
ATOM 661 C CA . GLY A 1 84 ? -31.564 -39.879 16.617 1.00 90.19 84 GLY A CA 1
ATOM 662 C C . GLY A 1 84 ? -31.208 -39.160 15.309 1.00 90.19 84 GLY A C 1
ATOM 663 O O . GLY A 1 84 ? -30.035 -39.148 14.947 1.00 90.19 84 GLY A O 1
ATOM 664 N N . HIS A 1 85 ? -32.182 -38.550 14.622 1.00 94.62 85 HIS A N 1
ATOM 665 C CA . HIS A 1 85 ? -31.952 -37.720 13.434 1.00 94.62 85 HIS A CA 1
ATOM 666 C C . HIS A 1 85 ? -31.248 -36.406 13.784 1.00 94.62 85 HIS A C 1
ATOM 668 O O . HIS A 1 85 ? -31.574 -35.795 14.802 1.00 94.62 85 HIS A O 1
ATOM 674 N N . VAL A 1 86 ? -30.341 -35.938 12.928 1.00 94.81 86 VAL A N 1
ATOM 675 C CA . VAL A 1 86 ? -29.680 -34.629 13.047 1.00 94.81 86 VAL A CA 1
ATOM 676 C C . VAL A 1 86 ? -30.680 -33.502 12.764 1.00 94.81 86 VAL A C 1
ATOM 678 O O . VAL A 1 86 ? -31.181 -33.371 11.651 1.00 94.81 86 VAL A O 1
ATOM 681 N N . GLU A 1 87 ? -30.935 -32.658 13.766 1.00 95.62 87 GLU A N 1
ATOM 682 C CA . GLU A 1 87 ? -31.839 -31.498 13.669 1.00 95.62 87 GLU A CA 1
ATOM 683 C C . GLU A 1 87 ? -31.069 -30.173 13.572 1.00 95.62 87 GLU A C 1
ATOM 685 O O . GLU A 1 87 ? -31.527 -29.232 12.923 1.00 95.62 87 GLU A O 1
ATOM 690 N N . THR A 1 88 ? -29.876 -30.095 14.171 1.00 96.94 88 THR A N 1
ATOM 691 C CA . THR A 1 88 ? -29.057 -28.875 14.193 1.00 96.94 88 THR A CA 1
ATOM 692 C C . THR A 1 88 ? -27.648 -29.148 13.698 1.00 96.94 88 THR A C 1
ATOM 694 O O . THR A 1 88 ? -26.947 -30.004 14.242 1.00 96.94 88 THR A O 1
ATOM 697 N N . LEU A 1 89 ? -27.212 -28.333 12.740 1.00 96.12 89 LEU A N 1
ATOM 698 C CA . LEU A 1 89 ? -25.830 -28.174 12.318 1.00 96.12 89 LEU A CA 1
ATOM 699 C C . LEU A 1 89 ? -25.382 -26.731 12.600 1.00 96.12 89 LEU A C 1
ATOM 701 O O . LEU A 1 89 ? -25.711 -25.805 11.863 1.00 96.12 89 LEU A O 1
ATOM 705 N N . HIS A 1 90 ? -24.648 -26.535 13.692 1.00 95.81 90 HIS A N 1
ATOM 706 C CA . HIS A 1 90 ? -24.147 -25.236 14.140 1.00 95.81 90 HIS A CA 1
ATOM 707 C C . HIS A 1 90 ? -22.620 -25.193 14.021 1.00 95.81 90 HIS A C 1
ATOM 709 O O . HIS A 1 90 ? -21.886 -25.604 14.922 1.00 95.81 90 HIS A O 1
ATOM 715 N N . LEU A 1 91 ? -22.155 -24.678 12.885 1.00 94.75 91 LEU A N 1
ATOM 716 C CA . LEU A 1 91 ? -20.754 -24.505 12.517 1.00 94.75 91 LEU A CA 1
ATOM 717 C C . LEU A 1 91 ? -20.414 -23.022 12.344 1.00 94.75 91 LEU A C 1
ATOM 719 O O . LEU A 1 91 ? -19.797 -22.624 11.358 1.00 94.75 91 LEU A O 1
ATOM 723 N N . ARG A 1 92 ? -20.777 -22.209 13.334 1.00 94.75 92 ARG A N 1
ATOM 724 C CA . ARG A 1 92 ? -20.393 -20.801 13.391 1.00 94.75 92 ARG A CA 1
ATOM 725 C C . ARG A 1 92 ? -18.902 -20.658 13.679 1.00 94.75 92 ARG A C 1
ATOM 727 O O . ARG A 1 92 ? -18.417 -21.157 14.701 1.00 94.75 92 ARG A O 1
ATOM 734 N N . GLY A 1 93 ? -18.191 -19.968 12.800 1.00 88.44 93 GLY A N 1
ATOM 735 C CA . GLY A 1 93 ? -16.790 -19.650 12.996 1.00 88.44 93 GLY A CA 1
ATOM 736 C C . GLY A 1 93 ? -16.567 -18.623 14.108 1.00 88.44 93 GLY A C 1
ATOM 737 O O . GLY A 1 93 ? -17.460 -17.915 14.577 1.00 88.44 93 GLY A O 1
ATOM 738 N N . GLN A 1 94 ? -15.338 -18.597 14.592 1.00 84.25 94 GLN A N 1
ATOM 739 C CA . GLN A 1 94 ? -14.834 -17.709 15.628 1.00 84.25 94 GLN A CA 1
ATOM 740 C C . GLN A 1 94 ? -13.461 -17.205 15.186 1.00 84.25 94 GLN A C 1
ATOM 742 O O . GLN A 1 94 ? -12.777 -17.880 14.417 1.00 84.25 94 GLN A O 1
ATOM 747 N N . ASP A 1 95 ? -12.982 -16.108 15.772 1.00 69.44 95 ASP A N 1
ATOM 748 C CA . ASP A 1 95 ? -11.665 -15.513 15.473 1.00 69.44 95 ASP A CA 1
ATOM 749 C C . ASP A 1 95 ? -10.497 -16.521 15.454 1.00 69.44 95 ASP A C 1
ATOM 751 O O . ASP A 1 95 ? -9.465 -16.311 14.808 1.00 69.44 95 ASP A O 1
ATOM 755 N N . THR A 1 96 ? -10.631 -17.624 16.198 1.00 69.25 96 THR A N 1
ATOM 756 C CA . THR A 1 96 ? -9.609 -18.670 16.321 1.00 69.25 96 THR A CA 1
ATOM 757 C C . THR A 1 96 ? -9.905 -19.957 15.549 1.00 69.25 96 THR A C 1
ATOM 759 O O . THR A 1 96 ? -8.954 -20.684 15.260 1.00 69.25 96 THR A O 1
ATOM 762 N N . GLN A 1 97 ? -11.168 -20.244 15.217 1.00 77.94 97 GLN A N 1
ATOM 763 C CA . GLN A 1 97 ? -11.616 -21.497 14.600 1.00 77.94 97 GLN A CA 1
ATOM 764 C C . GLN A 1 97 ? -12.711 -21.216 13.572 1.00 77.94 97 GLN A C 1
ATOM 766 O O . GLN A 1 97 ? -13.803 -20.815 13.954 1.00 77.94 97 GLN A O 1
ATOM 771 N N . TYR A 1 98 ? -12.433 -21.456 12.295 1.00 84.00 98 TYR A N 1
ATOM 772 C CA . TYR A 1 98 ? -13.398 -21.308 11.205 1.00 84.00 98 TYR A CA 1
ATOM 773 C C . TYR A 1 98 ? -13.101 -22.299 10.073 1.00 84.00 98 TYR A C 1
ATOM 775 O O . TYR A 1 98 ? -12.038 -22.919 10.027 1.00 84.00 98 TYR A O 1
ATOM 783 N N . LEU A 1 99 ? -14.052 -22.475 9.171 1.00 88.62 99 LEU A N 1
ATOM 784 C CA . LEU A 1 99 ? -13.963 -23.354 8.012 1.00 88.62 99 LEU A CA 1
ATOM 785 C C . LEU A 1 99 ? -13.522 -22.549 6.792 1.00 88.62 99 LEU A C 1
ATOM 787 O O . LEU A 1 99 ? -13.913 -21.391 6.633 1.00 88.62 99 LEU A O 1
ATOM 791 N N . ILE A 1 100 ? -12.701 -23.163 5.942 1.00 80.56 100 ILE A N 1
ATOM 792 C CA . ILE A 1 100 ? -12.210 -22.572 4.693 1.00 80.56 100 ILE A CA 1
ATOM 793 C C . ILE A 1 100 ? -12.571 -23.494 3.520 1.00 80.56 100 ILE A C 1
ATOM 795 O O . ILE A 1 100 ? -12.678 -24.708 3.694 1.00 80.56 100 ILE A O 1
ATOM 799 N N . GLY A 1 101 ? -12.709 -22.932 2.321 1.00 72.69 101 GLY A N 1
ATOM 800 C CA . GLY A 1 101 ? -12.795 -23.670 1.057 1.00 72.69 101 GLY A CA 1
ATOM 801 C C . GLY A 1 101 ? -14.162 -23.555 0.389 1.00 72.69 101 GLY A C 1
ATOM 802 O O . GLY A 1 101 ? -15.060 -22.890 0.898 1.00 72.69 101 GLY A O 1
ATOM 803 N N . GLU A 1 102 ? -14.327 -24.195 -0.767 1.00 71.44 102 GLU A N 1
ATOM 804 C CA . GLU A 1 102 ? -15.614 -24.203 -1.466 1.00 71.44 102 GLU A CA 1
ATOM 805 C C . GLU A 1 102 ? -16.653 -25.030 -0.700 1.00 71.44 102 GLU A C 1
ATOM 807 O O . GLU A 1 102 ? -16.418 -26.179 -0.322 1.00 71.44 102 GLU A O 1
ATOM 812 N N . ILE A 1 103 ? -17.840 -24.461 -0.503 1.00 82.12 103 ILE A N 1
ATOM 813 C CA . ILE A 1 103 ? -18.944 -25.167 0.137 1.00 82.12 103 ILE A CA 1
ATOM 814 C C . ILE A 1 103 ? -19.683 -26.062 -0.862 1.00 82.12 103 ILE A C 1
ATOM 816 O O . ILE A 1 103 ? -20.241 -25.607 -1.859 1.00 82.12 103 ILE A O 1
ATOM 820 N N . ASN A 1 104 ? -19.752 -27.358 -0.555 1.00 81.12 104 ASN A N 1
ATOM 821 C CA . ASN A 1 104 ? -20.580 -28.310 -1.285 1.00 81.12 104 ASN A CA 1
ATOM 822 C C . ASN A 1 104 ? -21.583 -28.981 -0.338 1.00 81.12 104 ASN A C 1
ATOM 824 O O . ASN A 1 104 ? -21.234 -29.881 0.421 1.00 81.12 104 ASN A O 1
ATOM 828 N N . ILE A 1 105 ? -22.847 -28.560 -0.414 1.00 86.19 105 ILE A N 1
ATOM 829 C CA . ILE A 1 105 ? -23.937 -29.091 0.422 1.00 86.19 105 ILE A CA 1
ATOM 830 C C . ILE A 1 105 ? -24.650 -30.310 -0.182 1.00 86.19 105 ILE A C 1
ATOM 832 O O . ILE A 1 105 ? -25.606 -30.800 0.411 1.00 86.19 105 ILE A O 1
ATOM 836 N N . SER A 1 106 ? -24.199 -30.836 -1.329 1.00 86.62 106 SER A N 1
ATOM 837 C CA . SER A 1 106 ? -24.853 -31.980 -1.993 1.00 86.62 106 SER A CA 1
ATOM 838 C C . SER A 1 106 ? -24.927 -33.233 -1.116 1.00 86.62 106 SER A C 1
ATOM 840 O O . SER A 1 106 ? -25.926 -33.948 -1.157 1.00 86.62 106 SER A O 1
ATOM 842 N N . SER A 1 107 ? -23.913 -33.480 -0.281 1.00 85.31 107 SER A N 1
ATOM 843 C CA . SER A 1 107 ? -23.919 -34.596 0.667 1.00 85.31 107 SER A CA 1
ATOM 844 C C . SER A 1 107 ? -24.925 -34.405 1.800 1.00 85.31 107 SER A C 1
ATOM 846 O O . SER A 1 107 ? -25.469 -35.391 2.282 1.00 85.31 107 SER A O 1
ATOM 848 N N . LEU A 1 108 ? -25.202 -33.164 2.213 1.00 90.12 108 LEU A N 1
ATOM 849 C CA . LEU A 1 108 ? -26.076 -32.868 3.349 1.00 90.12 108 LEU A CA 1
ATOM 850 C C . LEU A 1 108 ? -27.562 -33.068 3.040 1.00 90.12 108 LEU A C 1
ATOM 852 O O . LEU A 1 108 ? -28.355 -33.115 3.970 1.00 90.12 108 LEU A O 1
ATOM 856 N N . ILE A 1 109 ? -27.953 -33.232 1.774 1.00 85.75 109 ILE A N 1
ATOM 857 C CA . ILE A 1 109 ? -29.359 -33.392 1.356 1.00 85.75 109 ILE A CA 1
ATOM 858 C C . ILE A 1 109 ? -30.029 -34.605 2.016 1.00 85.75 109 ILE A C 1
ATOM 860 O O . ILE A 1 109 ? -31.239 -34.602 2.214 1.00 85.75 109 ILE A O 1
ATOM 864 N N . SER A 1 110 ? -29.259 -35.622 2.411 1.00 85.19 110 SER A N 1
ATOM 865 C CA . SER A 1 110 ? -29.780 -36.770 3.161 1.00 85.19 110 SER A CA 1
ATOM 866 C C . SER A 1 110 ? -30.189 -36.443 4.604 1.00 85.19 110 SER A C 1
ATOM 868 O O . SER A 1 110 ? -30.776 -37.295 5.264 1.00 85.19 110 SER A O 1
ATOM 870 N N . LEU A 1 111 ? -29.855 -35.255 5.123 1.00 91.56 111 LEU A N 1
ATOM 871 C CA . LEU A 1 111 ? -30.297 -34.767 6.431 1.00 91.56 111 LEU A CA 1
ATOM 872 C C . LEU A 1 111 ? -31.706 -34.165 6.312 1.00 91.56 111 LEU A C 1
ATOM 874 O O . LEU A 1 111 ? -31.903 -32.960 6.450 1.00 91.56 111 LEU A O 1
ATOM 878 N N . GLU A 1 112 ? -32.699 -35.007 6.031 1.00 88.19 112 GLU A N 1
ATOM 879 C CA . GLU A 1 112 ? -34.075 -34.571 5.734 1.00 88.19 112 GLU A CA 1
ATOM 880 C C . GLU A 1 112 ? -34.759 -33.853 6.915 1.00 88.19 112 GLU A C 1
ATOM 882 O O . GLU A 1 112 ? -35.670 -33.049 6.714 1.00 88.19 112 GLU A O 1
ATOM 887 N N . ASN A 1 113 ? -34.306 -34.102 8.148 1.00 93.38 113 ASN A N 1
ATOM 888 C CA . ASN A 1 113 ? -34.881 -33.552 9.381 1.00 93.38 113 ASN A CA 1
ATOM 889 C C . ASN A 1 113 ? -34.134 -32.324 9.931 1.00 93.38 113 ASN A C 1
ATOM 891 O O . ASN A 1 113 ? -34.420 -31.893 11.047 1.00 93.38 113 ASN A O 1
ATOM 895 N N . ILE A 1 114 ? -33.194 -31.747 9.173 1.00 95.19 114 ILE A N 1
ATOM 896 C CA . ILE A 1 114 ? -32.466 -30.559 9.625 1.00 95.19 114 ILE A CA 1
ATOM 897 C C . ILE A 1 114 ? -33.408 -29.350 9.759 1.00 95.19 114 ILE A C 1
ATOM 899 O O . ILE A 1 114 ? -34.077 -28.940 8.809 1.00 95.19 114 ILE A O 1
ATOM 903 N N . GLU A 1 115 ? -33.440 -28.758 10.952 1.00 97.12 115 GLU A N 1
ATOM 904 C CA . GLU A 1 115 ? -34.219 -27.561 11.274 1.00 97.12 115 GLU A CA 1
ATOM 905 C C . GLU A 1 115 ? -33.329 -26.318 11.461 1.00 97.12 115 GLU A C 1
ATOM 907 O O . GLU A 1 115 ? -33.793 -25.194 11.267 1.00 97.12 115 GLU A O 1
ATOM 912 N N . HIS A 1 116 ? -32.051 -26.480 11.813 1.00 98.19 116 HIS A N 1
ATOM 913 C CA . HIS A 1 116 ? -31.146 -25.363 12.096 1.00 98.19 116 HIS A CA 1
ATOM 914 C C . HIS A 1 116 ? -29.786 -25.538 11.416 1.00 98.19 116 HIS A C 1
ATOM 916 O O . HIS A 1 116 ? -29.039 -26.456 11.749 1.00 98.19 116 HIS A O 1
ATOM 922 N N . LEU A 1 117 ? -29.431 -24.616 10.520 1.00 96.69 117 LEU A N 1
ATOM 923 C CA . LEU A 1 117 ? -28.153 -24.581 9.813 1.00 96.69 117 LEU A CA 1
ATOM 924 C C . LEU A 1 117 ? -27.468 -23.224 10.014 1.00 96.69 117 LEU A C 1
ATOM 926 O O . LEU A 1 117 ? -27.943 -22.201 9.529 1.00 96.69 117 LEU A O 1
ATOM 930 N N . ASP A 1 118 ? -26.337 -23.222 10.711 1.00 97.25 118 ASP A N 1
ATOM 931 C CA . ASP A 1 118 ? -25.499 -22.036 10.906 1.00 97.25 118 ASP A CA 1
ATOM 932 C C . ASP A 1 118 ? -24.088 -22.321 10.391 1.00 97.25 118 ASP A C 1
ATOM 934 O O . ASP A 1 118 ? -23.387 -23.172 10.939 1.00 97.25 118 ASP A O 1
ATOM 938 N N . LEU A 1 119 ? -23.692 -21.617 9.334 1.00 95.56 119 LEU A N 1
ATOM 939 C CA . LEU A 1 119 ? -22.356 -21.634 8.745 1.00 95.56 119 LEU A CA 1
ATOM 940 C C . LEU A 1 119 ? -21.722 -20.235 8.776 1.00 95.56 119 LEU A C 1
ATOM 942 O O . LEU A 1 119 ? -20.817 -19.975 7.988 1.00 95.56 119 LEU A O 1
ATOM 946 N N . SER A 1 120 ? -22.194 -19.342 9.647 1.00 96.56 120 SER A N 1
ATOM 947 C CA . SER A 1 120 ? -21.726 -17.956 9.727 1.00 96.56 120 SER A CA 1
ATOM 948 C C . SER A 1 120 ? -20.271 -17.836 10.194 1.00 96.56 120 SER A C 1
ATOM 950 O O . SER A 1 120 ? -19.744 -18.751 10.828 1.00 96.56 120 SER A O 1
ATOM 952 N N . TYR A 1 121 ? -19.619 -16.697 9.934 1.00 94.44 121 TYR A N 1
ATOM 953 C CA . TYR A 1 121 ? -18.238 -16.402 10.363 1.00 94.44 121 TYR A CA 1
ATOM 954 C C . TYR A 1 121 ? -17.183 -17.390 9.831 1.00 94.44 121 TYR A C 1
ATOM 956 O O . TYR A 1 121 ? -16.166 -17.645 10.481 1.00 94.44 121 TYR A O 1
ATOM 964 N N . ASN A 1 122 ? -17.428 -17.973 8.655 1.00 91.44 122 ASN A N 1
ATOM 965 C CA . ASN A 1 122 ? -16.487 -18.852 7.959 1.00 91.44 122 ASN A CA 1
ATOM 966 C C . ASN A 1 122 ? -15.850 -18.154 6.743 1.00 91.44 122 ASN A C 1
ATOM 968 O O . ASN A 1 122 ? -15.962 -16.950 6.565 1.00 91.44 122 ASN A O 1
ATOM 972 N N . SER A 1 123 ? -15.106 -18.881 5.910 1.00 86.75 123 SER A N 1
ATOM 973 C CA . SER A 1 123 ? -14.457 -18.321 4.721 1.00 86.75 123 SER A CA 1
ATOM 974 C C . SER A 1 123 ? -14.670 -19.231 3.515 1.00 86.75 123 SER A C 1
ATOM 976 O O . SER A 1 123 ? -13.835 -20.079 3.202 1.00 86.75 123 SER A O 1
ATOM 978 N N . PHE A 1 124 ? -15.787 -19.042 2.808 1.00 86.69 124 PHE A N 1
ATOM 979 C CA . PHE A 1 124 ? -16.137 -19.836 1.624 1.00 86.69 124 PHE A CA 1
ATOM 980 C C . PHE A 1 124 ? -15.678 -19.215 0.296 1.00 86.69 124 PHE A C 1
ATOM 982 O O . PHE A 1 124 ? -16.184 -19.573 -0.768 1.00 86.69 124 PHE A O 1
ATOM 989 N N . GLN A 1 125 ? -14.708 -18.297 0.355 1.00 73.88 125 GLN A N 1
ATOM 990 C CA . GLN A 1 125 ? -13.865 -17.864 -0.772 1.00 73.88 125 GLN A CA 1
ATOM 991 C C . GLN A 1 125 ? -14.612 -17.400 -2.040 1.00 73.88 125 GLN A C 1
ATOM 993 O O . GLN A 1 125 ? -14.180 -17.678 -3.155 1.00 73.88 125 GLN A O 1
ATOM 998 N N . GLY A 1 126 ? -15.739 -16.703 -1.895 1.00 73.56 126 GLY A N 1
ATOM 999 C CA . GLY A 1 126 ? -16.535 -16.206 -3.022 1.00 73.56 126 GLY A CA 1
ATOM 1000 C C . GLY A 1 126 ? -17.400 -17.269 -3.704 1.00 73.56 126 GLY A C 1
ATOM 1001 O O . GLY A 1 126 ? -17.987 -16.999 -4.755 1.00 73.56 126 GLY A O 1
ATOM 1002 N N . SER A 1 127 ? -17.499 -18.477 -3.137 1.00 84.00 127 SER A N 1
ATOM 1003 C CA . SER A 1 127 ? -18.400 -19.511 -3.650 1.00 84.00 127 SER A CA 1
ATOM 1004 C C . SER A 1 127 ? -19.854 -19.040 -3.619 1.00 84.00 127 SER A C 1
ATOM 1006 O O . SER A 1 127 ? -20.262 -18.236 -2.779 1.00 84.00 127 SER A O 1
ATOM 1008 N N . HIS A 1 128 ? -20.639 -19.516 -4.582 1.00 87.69 128 HIS A N 1
ATOM 1009 C CA . HIS A 1 128 ? -22.050 -19.161 -4.669 1.00 87.69 128 HIS A CA 1
ATOM 1010 C C . HIS A 1 128 ? -22.847 -19.932 -3.617 1.00 87.69 128 HIS A C 1
ATOM 1012 O O . HIS A 1 128 ? -22.549 -21.097 -3.348 1.00 87.69 128 HIS A O 1
ATOM 1018 N N . ILE A 1 129 ? -23.891 -19.309 -3.062 1.00 91.56 129 ILE A N 1
ATOM 1019 C CA . ILE A 1 129 ? -24.859 -20.017 -2.216 1.00 91.56 129 ILE A CA 1
ATOM 1020 C C . ILE A 1 129 ? -25.499 -21.129 -3.071 1.00 91.56 129 ILE A C 1
ATOM 1022 O O . ILE A 1 129 ? -26.122 -20.813 -4.089 1.00 91.56 129 ILE A O 1
ATOM 1026 N N . PRO A 1 130 ? -25.365 -22.421 -2.713 1.00 89.94 130 PRO A N 1
ATOM 1027 C CA . PRO A 1 130 ? -25.867 -23.495 -3.563 1.00 89.94 130 PRO A CA 1
ATOM 1028 C C . PRO A 1 130 ? -27.396 -23.468 -3.681 1.00 89.94 130 PRO A C 1
ATOM 1030 O O . PRO A 1 130 ? -28.098 -23.497 -2.671 1.00 89.94 130 PRO A O 1
ATOM 1033 N N . GLU A 1 131 ? -27.928 -23.520 -4.906 1.00 90.19 131 GLU A N 1
ATOM 1034 C CA . GLU A 1 131 ? -29.382 -23.601 -5.160 1.00 90.19 131 GLU A CA 1
ATOM 1035 C C . GLU A 1 131 ? -30.034 -24.792 -4.440 1.00 90.19 131 GLU A C 1
ATOM 1037 O O . GLU A 1 131 ? -31.165 -24.704 -3.956 1.00 90.19 131 GLU A O 1
ATOM 1042 N N . LEU A 1 132 ? -29.286 -25.892 -4.290 1.00 90.25 132 LEU A N 1
ATOM 1043 C CA . LEU A 1 132 ? -29.735 -27.088 -3.580 1.00 90.25 132 LEU A CA 1
ATOM 1044 C C . LEU A 1 132 ? -30.088 -26.824 -2.107 1.00 90.25 132 LEU A C 1
ATOM 1046 O O . LEU A 1 132 ? -30.805 -27.629 -1.529 1.00 90.25 132 LEU A O 1
ATOM 1050 N N . MET A 1 133 ? -29.679 -25.703 -1.495 1.00 90.25 133 MET A N 1
ATOM 1051 C CA . MET A 1 133 ? -30.100 -25.374 -0.125 1.00 90.25 133 MET A CA 1
ATOM 1052 C C . MET A 1 133 ? -31.623 -25.239 0.003 1.00 90.25 133 MET A C 1
ATOM 1054 O O . MET A 1 133 ? -32.167 -25.465 1.081 1.00 90.25 133 MET A O 1
ATOM 1058 N N . GLY A 1 134 ? -32.334 -24.954 -1.093 1.00 89.94 134 GLY A N 1
ATOM 1059 C CA . GLY A 1 134 ? -33.796 -24.965 -1.122 1.00 89.94 134 GLY A CA 1
ATOM 1060 C C . GLY A 1 134 ? -34.442 -26.343 -0.898 1.00 89.94 134 GLY A C 1
ATOM 1061 O O . GLY A 1 134 ? -35.663 -26.406 -0.767 1.00 89.94 134 GLY A O 1
ATOM 1062 N N . SER A 1 135 ? -33.677 -27.446 -0.853 1.00 91.06 135 SER A N 1
ATOM 1063 C CA . SER A 1 135 ? -34.209 -28.793 -0.589 1.00 91.06 135 SER A CA 1
ATOM 1064 C C . SER A 1 135 ? -34.433 -29.101 0.895 1.00 91.06 135 SER A C 1
ATOM 1066 O O . SER A 1 135 ? -35.116 -30.074 1.203 1.00 91.06 135 SER A O 1
ATOM 1068 N N . PHE A 1 136 ? -33.891 -28.302 1.821 1.00 92.88 136 PHE A N 1
ATOM 1069 C CA . PHE A 1 136 ? -34.043 -28.505 3.269 1.00 92.88 136 PHE A CA 1
ATOM 1070 C C . PHE A 1 136 ? -35.417 -28.031 3.772 1.00 92.88 136 PHE A C 1
ATOM 1072 O O . PHE A 1 136 ? -35.524 -27.075 4.530 1.00 92.88 136 PHE A O 1
ATOM 1079 N N . THR A 1 137 ? -36.509 -28.673 3.352 1.00 91.69 137 THR A N 1
ATOM 1080 C CA . THR A 1 137 ? -37.884 -28.163 3.557 1.00 91.69 137 THR A CA 1
ATOM 1081 C C . THR A 1 137 ? -38.325 -28.006 5.021 1.00 91.69 137 THR A C 1
ATOM 1083 O O . THR A 1 137 ? -39.296 -27.292 5.288 1.00 91.69 137 THR A O 1
ATOM 1086 N N . ASN A 1 138 ? -37.629 -28.652 5.962 1.00 94.19 138 ASN A N 1
ATOM 1087 C CA . ASN A 1 138 ? -37.870 -28.551 7.407 1.00 94.19 138 ASN A CA 1
ATOM 1088 C C . ASN A 1 138 ? -37.061 -27.429 8.088 1.00 94.19 138 ASN A C 1
ATOM 1090 O O . ASN A 1 138 ? -37.246 -27.178 9.279 1.00 94.19 138 ASN A O 1
ATOM 1094 N N . LEU A 1 139 ? -36.200 -26.723 7.347 1.00 97.00 139 LEU A N 1
ATOM 1095 C CA . LEU A 1 139 ? -35.315 -25.703 7.897 1.00 97.00 139 LEU A CA 1
ATOM 1096 C C . LEU A 1 139 ? -36.107 -24.515 8.468 1.00 97.00 139 LEU A C 1
ATOM 1098 O O . LEU A 1 139 ? -36.952 -23.916 7.802 1.00 97.00 139 LEU A O 1
ATOM 1102 N N . ARG A 1 140 ? -35.792 -24.158 9.715 1.00 98.19 140 ARG A N 1
ATOM 1103 C CA . ARG A 1 140 ? -36.346 -23.035 10.485 1.00 98.19 140 ARG A CA 1
ATOM 1104 C C . ARG A 1 140 ? -35.325 -21.921 10.704 1.00 98.19 140 ARG A C 1
ATOM 1106 O O . ARG A 1 140 ? -35.716 -20.768 10.862 1.00 98.19 140 ARG A O 1
ATOM 1113 N N . TYR A 1 141 ? -34.035 -22.236 10.709 1.00 98.56 141 TYR A N 1
ATOM 1114 C CA . TYR A 1 141 ? -32.958 -21.269 10.907 1.00 98.56 141 TYR A CA 1
ATOM 1115 C C . TYR A 1 141 ? -31.853 -21.488 9.875 1.00 98.56 141 TYR A C 1
ATOM 1117 O O . TYR A 1 141 ? -31.316 -22.591 9.783 1.00 98.56 141 TYR A O 1
ATOM 1125 N N . LEU A 1 142 ? -31.516 -20.437 9.128 1.00 98.00 142 LEU A N 1
ATOM 1126 C CA . LEU A 1 142 ? -30.401 -20.411 8.189 1.00 98.00 142 LEU A CA 1
ATOM 1127 C C . LEU A 1 142 ? -29.548 -19.165 8.427 1.00 98.00 142 LEU A C 1
ATOM 1129 O O . LEU A 1 142 ? -30.036 -18.047 8.261 1.00 98.00 142 LEU A O 1
ATOM 1133 N N . ASN A 1 143 ? -28.277 -19.357 8.775 1.00 98.19 143 ASN A N 1
ATOM 1134 C CA . ASN A 1 143 ? -27.315 -18.268 8.905 1.00 98.19 143 ASN A CA 1
ATOM 1135 C C . ASN A 1 143 ? -26.043 -18.555 8.103 1.00 98.19 143 ASN A C 1
ATOM 1137 O O . ASN A 1 143 ? -25.344 -19.531 8.369 1.00 98.19 143 ASN A O 1
ATOM 1141 N N . LEU A 1 144 ? -25.766 -17.696 7.124 1.00 96.94 144 LEU A N 1
ATOM 1142 C CA . LEU A 1 144 ? -24.606 -17.717 6.233 1.00 96.94 144 LEU A CA 1
ATOM 1143 C C . LEU A 1 144 ? -23.839 -16.386 6.284 1.00 96.94 144 LEU A C 1
ATOM 1145 O O . LEU A 1 144 ? -23.084 -16.070 5.366 1.00 96.94 144 LEU A O 1
ATOM 1149 N N . SER A 1 145 ? -24.071 -15.568 7.313 1.00 97.19 145 SER A N 1
ATOM 1150 C CA . SER A 1 145 ? -23.497 -14.230 7.420 1.00 97.19 145 SER A CA 1
ATOM 1151 C C . SER A 1 145 ? -21.975 -14.265 7.554 1.00 97.19 145 SER A C 1
ATOM 1153 O O . SER A 1 145 ? -21.432 -15.212 8.128 1.00 97.19 145 SER A O 1
ATOM 1155 N N . ASP A 1 146 ? -21.285 -13.212 7.113 1.00 94.94 146 ASP A N 1
ATOM 1156 C CA . ASP A 1 146 ? -19.838 -13.034 7.335 1.00 94.94 146 ASP A CA 1
ATOM 1157 C C . ASP A 1 146 ? -19.032 -14.276 6.900 1.00 94.94 146 ASP A C 1
ATOM 1159 O O . ASP A 1 146 ? -18.240 -14.839 7.651 1.00 94.94 146 ASP A O 1
ATOM 1163 N N . SER A 1 147 ? -19.364 -14.816 5.722 1.00 93.25 147 SER A N 1
ATOM 1164 C CA . SER A 1 147 ? -18.841 -16.109 5.257 1.00 93.25 147 SER A CA 1
ATOM 1165 C C . SER A 1 147 ? -18.224 -16.079 3.861 1.00 93.25 147 SER A C 1
ATOM 1167 O O . SER A 1 147 ? -17.861 -17.120 3.312 1.00 93.25 147 SER A O 1
ATOM 1169 N N . LEU A 1 148 ? -18.053 -14.881 3.295 1.00 88.00 148 LEU A N 1
ATOM 1170 C CA . LEU A 1 148 ? -17.498 -14.640 1.961 1.00 88.00 148 LEU A CA 1
ATOM 1171 C C . LEU A 1 148 ? -18.275 -15.327 0.825 1.00 88.00 148 LEU A C 1
ATOM 1173 O O . LEU A 1 148 ? -17.660 -15.762 -0.144 1.00 88.00 148 LEU A O 1
ATOM 1177 N N . PHE A 1 149 ? -19.598 -15.455 0.918 1.00 91.06 149 PHE A N 1
ATOM 1178 C CA . PHE A 1 149 ? -20.403 -15.933 -0.211 1.00 91.06 149 PHE A CA 1
ATOM 1179 C C . PHE A 1 149 ? -20.451 -14.901 -1.344 1.00 91.06 149 PHE A C 1
ATOM 1181 O O . PHE A 1 149 ? -20.584 -13.705 -1.090 1.00 91.06 149 PHE A O 1
ATOM 1188 N N . GLY A 1 150 ? -20.363 -15.376 -2.588 1.00 85.31 150 GLY A N 1
ATOM 1189 C CA . GLY A 1 150 ? -20.462 -14.572 -3.805 1.00 85.31 150 GLY A CA 1
ATOM 1190 C C . GLY A 1 150 ? -21.680 -14.907 -4.669 1.00 85.31 150 GLY A C 1
ATOM 1191 O O . GLY A 1 150 ? -22.481 -15.784 -4.342 1.00 85.31 150 GLY A O 1
ATOM 1192 N N . GLY A 1 151 ? -21.810 -14.223 -5.807 1.00 86.62 151 GLY A N 1
ATOM 1193 C CA . GLY A 1 151 ? -22.894 -14.466 -6.765 1.00 86.62 151 GLY A CA 1
ATOM 1194 C C . GLY A 1 151 ? -24.232 -13.877 -6.316 1.00 86.62 151 GLY A C 1
ATOM 1195 O O . GLY A 1 151 ? -24.258 -12.920 -5.551 1.00 86.62 151 GLY A O 1
ATOM 1196 N N . SER A 1 152 ? -25.349 -14.418 -6.805 1.00 92.31 152 SER A N 1
ATOM 1197 C CA . SER A 1 152 ? -26.695 -13.932 -6.461 1.00 92.31 152 SER A CA 1
ATOM 1198 C C . SER A 1 152 ? -27.421 -14.836 -5.476 1.00 92.31 152 SER A C 1
ATOM 1200 O O . SER A 1 152 ? -27.174 -16.039 -5.424 1.00 92.31 152 SER A O 1
ATOM 1202 N N . ILE A 1 153 ? -28.352 -14.257 -4.711 1.00 96.19 153 ILE A N 1
ATOM 1203 C CA . ILE A 1 153 ? -29.215 -15.017 -3.800 1.00 96.19 153 ILE A CA 1
ATOM 1204 C C . ILE A 1 153 ? -30.088 -15.978 -4.630 1.00 96.19 153 ILE A C 1
ATOM 1206 O O . ILE A 1 153 ? -30.870 -15.515 -5.467 1.00 96.19 153 ILE A O 1
ATOM 1210 N N . PRO A 1 154 ? -30.010 -17.302 -4.408 1.00 95.69 154 PRO A N 1
ATOM 1211 C CA . PRO A 1 154 ? -30.770 -18.263 -5.193 1.00 95.69 154 PRO A CA 1
ATOM 1212 C C . PRO A 1 154 ? -32.264 -18.204 -4.856 1.00 95.69 154 PRO A C 1
ATOM 1214 O O . PRO A 1 154 ? -32.669 -18.181 -3.691 1.00 95.69 154 PRO A O 1
ATOM 1217 N N . SER A 1 155 ? -33.107 -18.231 -5.893 1.00 96.31 155 SER A N 1
ATOM 1218 C CA . SER A 1 155 ? -34.569 -18.154 -5.738 1.00 96.31 155 SER A CA 1
ATOM 1219 C C . SER A 1 155 ? -35.170 -19.348 -4.981 1.00 96.31 155 SER A C 1
ATOM 1221 O O . SER A 1 155 ? -36.227 -19.225 -4.357 1.00 96.31 155 SER A O 1
ATOM 1223 N N . ASP A 1 156 ? -34.469 -20.485 -4.980 1.00 94.88 156 ASP A N 1
ATOM 1224 C CA . ASP A 1 156 ? -34.841 -21.720 -4.293 1.00 94.88 156 ASP A CA 1
ATOM 1225 C C . ASP A 1 156 ? -34.922 -21.584 -2.772 1.00 94.88 156 ASP A C 1
ATOM 1227 O O . ASP A 1 156 ? -35.664 -22.341 -2.148 1.00 94.88 156 ASP A O 1
ATOM 1231 N N . LEU A 1 157 ? -34.269 -20.583 -2.166 1.00 96.00 157 LEU A N 1
ATOM 1232 C CA . LEU A 1 157 ? -34.462 -20.281 -0.742 1.00 96.00 157 LEU A CA 1
ATOM 1233 C C . LEU A 1 157 ? -35.922 -19.937 -0.418 1.00 96.00 157 LEU A C 1
ATOM 1235 O O . LEU A 1 157 ? -36.388 -20.215 0.684 1.00 96.00 157 LEU A O 1
ATOM 1239 N N . GLY A 1 158 ? -36.687 -19.427 -1.390 1.00 95.00 158 GLY A N 1
ATOM 1240 C CA . GLY A 1 158 ? -38.127 -19.198 -1.252 1.00 95.00 158 GLY A CA 1
ATOM 1241 C C . GLY A 1 158 ? -38.974 -20.472 -1.099 1.00 95.00 158 GLY A C 1
ATOM 1242 O O . GLY A 1 158 ? -40.173 -20.366 -0.845 1.00 95.00 158 GLY A O 1
ATOM 1243 N N . LYS A 1 159 ? -38.393 -21.675 -1.247 1.00 95.62 159 LYS A N 1
ATOM 1244 C CA . LYS A 1 159 ? -39.066 -22.970 -1.011 1.00 95.62 159 LYS A CA 1
ATOM 1245 C C . LYS A 1 159 ? -39.092 -23.377 0.469 1.00 95.62 159 LYS A C 1
ATOM 1247 O O . LYS A 1 159 ? -39.843 -24.279 0.834 1.00 95.62 159 LYS A O 1
ATOM 1252 N N . LEU A 1 160 ? -38.311 -22.717 1.326 1.00 96.06 160 LEU A N 1
ATOM 1253 C CA . LEU A 1 160 ? -38.145 -23.054 2.745 1.00 96.06 160 LEU A CA 1
ATOM 1254 C C . LEU A 1 160 ? -39.299 -22.508 3.610 1.00 96.06 160 LEU A C 1
ATOM 1256 O O . LEU A 1 160 ? -39.097 -21.693 4.500 1.00 96.06 160 LEU A O 1
ATOM 1260 N N . THR A 1 161 ? -40.542 -22.926 3.366 1.00 95.06 161 THR A N 1
ATOM 1261 C CA . THR A 1 161 ? -41.757 -22.288 3.932 1.00 95.06 161 THR A CA 1
ATOM 1262 C C . THR A 1 161 ? -41.880 -22.296 5.467 1.00 95.06 161 THR A C 1
ATOM 1264 O O . THR A 1 161 ? -42.731 -21.588 6.016 1.00 95.06 161 THR A O 1
ATOM 1267 N N . HIS A 1 162 ? -41.056 -23.084 6.167 1.00 95.94 162 HIS A N 1
ATOM 1268 C CA . HIS A 1 162 ? -40.977 -23.147 7.633 1.00 95.94 162 HIS A CA 1
ATOM 1269 C C . HIS A 1 162 ? -39.902 -22.225 8.238 1.00 95.94 162 HIS A C 1
ATOM 1271 O O . HIS A 1 162 ? -39.788 -22.152 9.464 1.00 95.94 162 HIS A O 1
ATOM 1277 N N . LEU A 1 163 ? -39.133 -21.516 7.403 1.00 98.06 163 LEU A N 1
ATOM 1278 C CA . LEU A 1 163 ? -38.014 -20.688 7.836 1.00 98.06 163 LEU A CA 1
ATOM 1279 C C . LEU A 1 163 ? -38.493 -19.522 8.714 1.00 98.06 163 LEU A C 1
ATOM 1281 O O . LEU A 1 163 ? -39.377 -18.754 8.338 1.00 98.06 163 LEU A O 1
ATOM 1285 N N . LEU A 1 164 ? -37.888 -19.398 9.893 1.00 98.44 164 LEU A N 1
ATOM 1286 C CA . LEU A 1 164 ? -38.123 -18.351 10.889 1.00 98.44 164 LEU A CA 1
ATOM 1287 C C . LEU A 1 164 ? -37.002 -17.306 10.887 1.00 98.44 164 LEU A C 1
ATOM 1289 O O . LEU A 1 164 ? -37.253 -16.148 11.213 1.00 98.44 164 LEU A O 1
ATOM 1293 N N . SER A 1 165 ? -35.780 -17.694 10.520 1.00 98.56 165 SER A N 1
ATOM 1294 C CA . SER A 1 165 ? -34.612 -16.812 10.486 1.00 98.56 165 SER A CA 1
ATOM 1295 C C . SER A 1 165 ? -33.770 -17.069 9.246 1.00 98.56 165 SER A C 1
ATOM 1297 O O . SER A 1 165 ? -33.371 -18.210 9.010 1.00 98.56 165 SER A O 1
ATOM 1299 N N . LEU A 1 166 ? -33.482 -16.007 8.498 1.00 98.44 166 LEU A N 1
ATOM 1300 C CA . LEU A 1 166 ? -32.570 -15.994 7.363 1.00 98.44 166 LEU A CA 1
ATOM 1301 C C . LEU A 1 166 ? -31.566 -14.855 7.536 1.00 98.44 166 LEU A C 1
ATOM 1303 O O . LEU A 1 166 ? -31.957 -13.690 7.568 1.00 98.44 166 LEU A O 1
ATOM 1307 N N . ASP A 1 167 ? -30.288 -15.190 7.628 1.00 98.44 167 ASP A N 1
ATOM 1308 C CA . ASP A 1 167 ? -29.206 -14.213 7.726 1.00 98.44 167 ASP A CA 1
ATOM 1309 C C . ASP A 1 167 ? -28.158 -14.488 6.645 1.00 98.44 167 ASP A C 1
ATOM 1311 O O . ASP A 1 167 ? -27.518 -15.541 6.639 1.00 98.44 167 ASP A O 1
ATOM 1315 N N . LEU A 1 168 ? -28.030 -13.554 5.704 1.00 97.81 168 LEU A N 1
ATOM 1316 C CA . LEU A 1 168 ? -27.032 -13.549 4.632 1.00 97.81 168 LEU A CA 1
ATOM 1317 C C . LEU A 1 168 ? -26.152 -12.288 4.711 1.00 97.81 168 LEU A C 1
ATOM 1319 O O . LEU A 1 168 ? -25.502 -11.937 3.723 1.00 97.81 168 LEU A O 1
ATOM 1323 N N . GLY A 1 169 ? -26.163 -11.574 5.841 1.00 96.75 169 GLY A N 1
ATOM 1324 C CA . GLY A 1 169 ? -25.494 -10.284 5.979 1.00 96.75 169 GLY A CA 1
ATOM 1325 C C . GLY A 1 169 ? -23.965 -10.370 5.897 1.00 96.75 169 GLY A C 1
ATOM 1326 O O . GLY A 1 169 ? -23.365 -11.416 6.141 1.00 96.75 169 GLY A O 1
ATOM 1327 N N . ASN A 1 170 ? -23.314 -9.253 5.582 1.00 95.12 170 ASN A N 1
ATOM 1328 C CA . ASN A 1 170 ? -21.855 -9.094 5.546 1.00 95.12 170 ASN A CA 1
ATOM 1329 C C . ASN A 1 170 ? -21.123 -10.095 4.629 1.00 95.12 170 ASN A C 1
ATOM 1331 O O . ASN A 1 170 ? -20.003 -10.519 4.911 1.00 95.12 170 ASN A O 1
ATOM 1335 N N . ASN A 1 171 ? -21.737 -10.478 3.511 1.00 92.81 171 ASN A N 1
ATOM 1336 C CA . ASN A 1 171 ? -21.097 -11.210 2.423 1.00 92.81 171 ASN A CA 1
ATOM 1337 C C . ASN A 1 171 ? -20.821 -10.240 1.268 1.00 92.81 171 ASN A C 1
ATOM 1339 O O . ASN A 1 171 ? -21.526 -10.226 0.263 1.00 92.81 171 ASN A O 1
ATOM 1343 N N . TYR A 1 172 ? -19.757 -9.443 1.384 1.00 84.88 172 TYR A N 1
ATOM 1344 C CA . TYR A 1 172 ? -19.394 -8.376 0.436 1.00 84.88 172 TYR A CA 1
ATOM 1345 C C . TYR A 1 172 ? -19.146 -8.824 -1.021 1.00 84.88 172 TYR A C 1
ATOM 1347 O O . TYR A 1 172 ? -18.691 -8.026 -1.818 1.00 84.88 172 TYR A O 1
ATOM 1355 N N . LEU A 1 173 ? -19.379 -10.079 -1.401 1.00 83.25 173 LEU A N 1
ATOM 1356 C CA . LEU A 1 173 ? -19.306 -10.559 -2.788 1.00 83.25 173 LEU A CA 1
ATOM 1357 C C . LEU A 1 173 ? -20.681 -10.946 -3.347 1.00 83.25 173 LEU A C 1
ATOM 1359 O O . LEU A 1 173 ? -20.799 -11.298 -4.523 1.00 83.25 173 LEU A O 1
ATOM 1363 N N . LEU A 1 174 ? -21.713 -10.922 -2.505 1.00 91.44 174 LEU A N 1
ATOM 1364 C CA . LEU A 1 174 ? -23.084 -11.229 -2.865 1.00 91.44 174 LEU A CA 1
ATOM 1365 C C . LEU A 1 174 ? -23.701 -10.016 -3.573 1.00 91.44 174 LEU A C 1
ATOM 1367 O O . LEU A 1 174 ? -23.690 -8.906 -3.040 1.00 91.44 174 LEU A O 1
ATOM 1371 N N . GLN A 1 175 ? -24.235 -10.230 -4.772 1.00 89.94 175 GLN A N 1
ATOM 1372 C CA . GLN A 1 175 ? -24.686 -9.187 -5.692 1.00 89.94 175 GLN A CA 1
ATOM 1373 C C . GLN A 1 175 ? -25.969 -9.573 -6.439 1.00 89.94 175 GLN A C 1
ATOM 1375 O O . GLN A 1 175 ? -26.409 -10.726 -6.435 1.00 89.94 175 GLN A O 1
ATOM 1380 N N . GLY A 1 176 ? -26.543 -8.617 -7.162 1.00 89.62 176 GLY A N 1
ATOM 1381 C CA . GLY A 1 176 ? -27.785 -8.806 -7.905 1.00 89.62 176 GLY A CA 1
ATOM 1382 C C . GLY A 1 176 ? -29.030 -8.548 -7.054 1.00 89.62 176 GLY A C 1
ATOM 1383 O O . GLY A 1 176 ? -28.957 -8.105 -5.907 1.00 89.62 176 GLY A O 1
ATOM 1384 N N . GLN A 1 177 ? -30.195 -8.840 -7.631 1.00 93.38 177 GLN A N 1
ATOM 1385 C CA . GLN A 1 177 ? -31.489 -8.496 -7.042 1.00 93.38 177 GLN A CA 1
ATOM 1386 C C . GLN A 1 177 ? -31.941 -9.490 -5.969 1.00 93.38 177 GLN A C 1
ATOM 1388 O O . GLN A 1 177 ? -31.654 -10.687 -6.041 1.00 93.38 177 GLN A O 1
ATOM 1393 N N . ILE A 1 178 ? -32.745 -9.013 -5.015 1.00 95.00 178 ILE A N 1
ATOM 1394 C CA . ILE A 1 178 ? -33.453 -9.894 -4.079 1.00 95.00 178 ILE A CA 1
ATOM 1395 C C . ILE A 1 178 ? -34.512 -10.701 -4.857 1.00 95.00 178 ILE A C 1
ATOM 1397 O O . ILE A 1 178 ? -35.418 -10.102 -5.444 1.00 95.00 178 ILE A O 1
ATOM 1401 N N . PRO A 1 179 ? -34.479 -12.047 -4.836 1.00 96.06 179 PRO A N 1
ATOM 1402 C CA . PRO A 1 179 ? -35.494 -12.856 -5.502 1.00 96.06 179 PRO A CA 1
ATOM 1403 C C . PRO A 1 179 ? -36.864 -12.689 -4.827 1.00 96.06 179 PRO A C 1
ATOM 1405 O O . PRO A 1 179 ? -37.012 -12.885 -3.617 1.00 96.06 179 PRO A O 1
ATOM 1408 N N . TYR A 1 180 ? -37.903 -12.378 -5.612 1.00 93.88 180 TYR A N 1
ATOM 1409 C CA . TYR A 1 180 ? -39.261 -12.128 -5.102 1.00 93.88 180 TYR A CA 1
ATOM 1410 C C . TYR A 1 180 ? -39.878 -13.339 -4.377 1.00 93.88 180 TYR A C 1
ATOM 1412 O O . TYR A 1 180 ? -40.794 -13.181 -3.568 1.00 93.88 180 TYR A O 1
ATOM 1420 N N . GLN A 1 181 ? -39.367 -14.545 -4.641 1.00 96.19 181 GLN A N 1
ATOM 1421 C CA . GLN A 1 181 ? -39.759 -15.801 -4.006 1.00 96.19 181 GLN A CA 1
ATOM 1422 C C . GLN A 1 181 ? -39.484 -15.814 -2.496 1.00 96.19 181 GLN A C 1
ATOM 1424 O O . GLN A 1 181 ? -40.157 -16.558 -1.786 1.00 96.19 181 GLN A O 1
ATOM 1429 N N . LEU A 1 182 ? -38.576 -14.976 -1.973 1.00 94.81 182 LEU A N 1
ATOM 1430 C CA . LEU A 1 182 ? -38.405 -14.823 -0.520 1.00 94.81 182 LEU A CA 1
ATOM 1431 C C . LEU A 1 182 ? -39.680 -14.317 0.169 1.00 94.81 182 LEU A C 1
ATOM 1433 O O . LEU A 1 182 ? -39.899 -14.611 1.340 1.00 94.81 182 LEU A O 1
ATOM 1437 N N . GLY A 1 183 ? -40.577 -13.643 -0.560 1.00 92.25 183 GLY A N 1
ATOM 1438 C CA . GLY A 1 183 ? -41.904 -13.278 -0.059 1.00 92.25 183 GLY A CA 1
ATOM 1439 C C . GLY A 1 183 ? -42.827 -14.469 0.249 1.00 92.25 183 GLY A C 1
ATOM 1440 O O . GLY A 1 183 ? -43.871 -14.272 0.868 1.00 92.25 183 GLY A O 1
ATOM 1441 N N . ASN A 1 184 ? -42.465 -15.699 -0.142 1.00 94.75 184 ASN A N 1
ATOM 1442 C CA . ASN A 1 184 ? -43.207 -16.920 0.197 1.00 94.75 184 ASN A CA 1
ATOM 1443 C C . ASN A 1 184 ? -42.936 -17.415 1.630 1.00 94.75 184 ASN A C 1
ATOM 1445 O O . ASN A 1 184 ? -43.644 -18.295 2.119 1.00 94.75 184 ASN A O 1
ATOM 1449 N N . LEU A 1 185 ? -41.923 -16.871 2.313 1.00 95.94 185 LEU A N 1
ATOM 1450 C CA . LEU A 1 185 ? -41.492 -17.299 3.645 1.00 95.94 185 LEU A CA 1
ATOM 1451 C C . LEU A 1 185 ? -42.383 -16.700 4.748 1.00 95.94 185 LEU A C 1
ATOM 1453 O O . LEU A 1 185 ? -41.920 -15.988 5.629 1.00 95.94 185 LEU A O 1
ATOM 1457 N N . THR A 1 186 ? -43.691 -16.961 4.722 1.00 93.19 186 THR A N 1
ATOM 1458 C CA . THR A 1 186 ? -44.688 -16.247 5.551 1.00 93.19 186 THR A CA 1
ATOM 1459 C C . THR A 1 186 ? -44.510 -16.385 7.072 1.00 93.19 186 THR A C 1
ATOM 1461 O O . THR A 1 186 ? -45.120 -15.624 7.822 1.00 93.19 186 THR A O 1
ATOM 1464 N N . HIS A 1 187 ? -43.695 -17.339 7.537 1.00 95.62 187 HIS A N 1
ATOM 1465 C CA . HIS A 1 187 ? -43.349 -17.532 8.951 1.00 95.62 187 HIS A CA 1
ATOM 1466 C C . HIS A 1 187 ? -42.073 -16.792 9.387 1.00 95.62 187 HIS A C 1
ATOM 1468 O O . HIS A 1 187 ? -41.761 -16.798 10.580 1.00 95.62 187 HIS A O 1
ATOM 1474 N N . LEU A 1 188 ? -41.351 -16.159 8.456 1.00 97.56 188 LEU A N 1
ATOM 1475 C CA . LEU A 1 188 ? -40.059 -15.527 8.705 1.00 97.56 188 LEU A CA 1
ATOM 1476 C C . LEU A 1 188 ? -40.194 -14.379 9.713 1.00 97.56 188 LEU A C 1
ATOM 1478 O O . LEU A 1 188 ? -41.034 -13.492 9.572 1.00 97.56 188 LEU A O 1
ATOM 1482 N N . GLN A 1 189 ? -39.347 -14.407 10.739 1.00 97.81 189 GLN A N 1
ATOM 1483 C CA . GLN A 1 189 ? -39.285 -13.432 11.829 1.00 97.81 189 GLN A CA 1
ATOM 1484 C C . GLN A 1 189 ? -38.015 -12.576 11.762 1.00 97.81 189 GLN A C 1
ATOM 1486 O O . GLN A 1 189 ? -38.028 -11.437 12.230 1.00 97.81 189 GLN A O 1
ATOM 1491 N N . TYR A 1 190 ? -36.937 -13.093 11.171 1.00 98.44 190 TYR A N 1
ATOM 1492 C CA . TYR A 1 190 ? -35.647 -12.417 11.046 1.00 98.44 190 TYR A CA 1
ATOM 1493 C C . TYR A 1 190 ? -35.132 -12.530 9.609 1.00 98.44 190 TYR A C 1
ATOM 1495 O O . TYR A 1 190 ? -35.011 -13.640 9.090 1.00 98.44 190 TYR A O 1
ATOM 1503 N N . LEU A 1 191 ? -34.849 -11.386 8.985 1.00 97.56 191 LEU A N 1
ATOM 1504 C CA . LEU A 1 191 ? -34.227 -11.283 7.669 1.00 97.56 191 LEU A CA 1
ATOM 1505 C C . LEU A 1 191 ? -33.107 -10.237 7.705 1.00 97.56 191 LEU A C 1
ATOM 1507 O O . LEU A 1 191 ? -33.387 -9.047 7.848 1.00 97.56 191 LEU A O 1
ATOM 1511 N N . ASP A 1 192 ? -31.861 -10.670 7.548 1.00 97.88 192 ASP A N 1
ATOM 1512 C CA . ASP A 1 192 ? -30.707 -9.776 7.404 1.00 97.88 192 ASP A CA 1
ATOM 1513 C C . ASP A 1 192 ? -30.013 -10.036 6.065 1.00 97.88 192 ASP A C 1
ATOM 1515 O O . ASP A 1 192 ? -29.572 -11.150 5.784 1.00 97.88 192 ASP A O 1
ATOM 1519 N N . LEU A 1 193 ? -29.972 -9.008 5.221 1.00 96.69 193 LEU A N 1
ATOM 1520 C CA . LEU A 1 193 ? -29.275 -8.985 3.934 1.00 96.69 193 LEU A CA 1
ATOM 1521 C C . LEU A 1 193 ? -28.298 -7.798 3.868 1.00 96.69 193 LEU A C 1
ATOM 1523 O O . LEU A 1 193 ? -27.893 -7.396 2.774 1.00 96.69 193 LEU A O 1
ATOM 1527 N N . SER A 1 194 ? -27.973 -7.187 5.008 1.00 95.31 194 SER A N 1
ATOM 1528 C CA . SER A 1 194 ? -27.160 -5.973 5.076 1.00 95.31 194 SER A CA 1
ATOM 1529 C C . SER A 1 194 ? -25.685 -6.233 4.754 1.00 95.31 194 SER A C 1
ATOM 1531 O O . SER A 1 194 ? -25.211 -7.357 4.874 1.00 95.31 194 SER A O 1
ATOM 1533 N N . GLY A 1 195 ? -24.941 -5.211 4.325 1.00 92.19 195 GLY A N 1
ATOM 1534 C CA . GLY A 1 195 ? -23.490 -5.330 4.102 1.00 92.19 195 GLY A CA 1
ATOM 1535 C C . GLY A 1 195 ? -23.106 -6.213 2.908 1.00 92.19 195 GLY A C 1
ATOM 1536 O O . GLY A 1 195 ? -22.119 -6.944 2.972 1.00 92.19 195 GLY A O 1
ATOM 1537 N N . ASN A 1 196 ? -23.897 -6.161 1.835 1.00 92.56 196 ASN A N 1
ATOM 1538 C CA . ASN A 1 196 ? -23.682 -6.887 0.580 1.00 92.56 196 ASN A CA 1
ATOM 1539 C C . ASN A 1 196 ? -23.645 -5.887 -0.605 1.00 92.56 196 ASN A C 1
ATOM 1541 O O . ASN A 1 196 ? -23.873 -4.692 -0.429 1.00 92.56 196 ASN A O 1
ATOM 1545 N N . TYR A 1 197 ? -23.392 -6.345 -1.835 1.00 89.38 197 TYR A N 1
ATOM 1546 C CA . TYR A 1 197 ? -23.520 -5.528 -3.058 1.00 89.38 197 TYR A CA 1
ATOM 1547 C C . TYR A 1 197 ? -24.843 -5.790 -3.798 1.00 89.38 197 TYR A C 1
ATOM 1549 O O . TYR A 1 197 ? -24.900 -5.735 -5.027 1.00 89.38 197 TYR A O 1
ATOM 1557 N N . LEU A 1 198 ? -25.925 -6.100 -3.078 1.00 92.81 198 LEU A N 1
ATOM 1558 C CA . LEU A 1 198 ? -27.227 -6.334 -3.709 1.00 92.81 198 LEU A CA 1
ATOM 1559 C C . LEU A 1 198 ? -27.751 -5.041 -4.350 1.00 92.81 198 LEU A C 1
ATOM 1561 O O . LEU A 1 198 ? -27.561 -3.946 -3.812 1.00 92.81 198 LEU A O 1
ATOM 1565 N N . ASP A 1 199 ? -28.414 -5.169 -5.496 1.00 89.88 199 ASP A N 1
ATOM 1566 C CA . ASP A 1 199 ? -28.857 -4.049 -6.327 1.00 89.88 199 ASP A CA 1
ATOM 1567 C C . ASP A 1 199 ? -30.313 -4.204 -6.817 1.00 89.88 199 ASP A C 1
ATOM 1569 O O . ASP A 1 199 ? -31.050 -5.109 -6.418 1.00 89.88 199 ASP A O 1
ATOM 1573 N N . GLY A 1 200 ? -30.761 -3.263 -7.654 1.00 89.12 200 GLY A N 1
ATOM 1574 C CA . GLY A 1 200 ? -32.112 -3.245 -8.225 1.00 89.12 200 GLY A CA 1
ATOM 1575 C C . GLY A 1 200 ? -33.208 -2.740 -7.279 1.00 89.12 200 GLY A C 1
ATOM 1576 O O . GLY A 1 200 ? -32.930 -2.109 -6.257 1.00 89.12 200 GLY A O 1
ATOM 1577 N N . GLU A 1 201 ? -34.467 -2.966 -7.672 1.00 88.38 201 GLU A N 1
ATOM 1578 C CA . GLU A 1 201 ? -35.653 -2.580 -6.896 1.00 88.38 201 GLU A CA 1
ATOM 1579 C C . GLU A 1 201 ? -36.013 -3.651 -5.860 1.00 88.38 201 GLU A C 1
ATOM 1581 O O . GLU A 1 201 ? -35.881 -4.852 -6.106 1.00 88.38 201 GLU A O 1
ATOM 1586 N N . LEU A 1 202 ? -36.532 -3.229 -4.705 1.00 89.19 202 LEU A N 1
ATOM 1587 C CA . LEU A 1 202 ? -37.047 -4.172 -3.715 1.00 89.19 202 LEU A CA 1
ATOM 1588 C C . LEU A 1 202 ? -38.347 -4.835 -4.230 1.00 89.19 202 LEU A C 1
ATOM 1590 O O . LEU A 1 202 ? -39.234 -4.142 -4.736 1.00 89.19 202 LEU A O 1
ATOM 1594 N N . PRO A 1 203 ? -38.528 -6.157 -4.063 1.00 90.56 203 PRO A N 1
ATOM 1595 C CA . PRO A 1 203 ? -39.770 -6.829 -4.440 1.00 90.56 203 PRO A CA 1
ATOM 1596 C C . PRO A 1 203 ? -40.895 -6.560 -3.424 1.00 90.56 203 PRO A C 1
ATOM 1598 O O . PRO A 1 203 ? -40.732 -6.772 -2.220 1.00 90.56 203 PRO A O 1
ATOM 1601 N N . TYR A 1 204 ? -42.082 -6.150 -3.896 1.00 87.25 204 TYR A N 1
ATOM 1602 C CA . TYR A 1 204 ? -43.245 -5.853 -3.034 1.00 87.25 204 TYR A CA 1
ATOM 1603 C C . TYR A 1 204 ? -43.736 -7.068 -2.226 1.00 87.25 204 TYR A C 1
ATOM 1605 O O . TYR A 1 204 ? -44.365 -6.907 -1.179 1.00 87.25 204 TYR A O 1
ATOM 1613 N N . GLN A 1 205 ? -43.423 -8.286 -2.680 1.00 89.69 205 GLN A N 1
ATOM 1614 C CA . GLN A 1 205 ? -43.768 -9.552 -2.033 1.00 89.69 205 GLN A CA 1
ATOM 1615 C C . GLN A 1 205 ? -43.126 -9.713 -0.647 1.00 89.69 205 GLN A C 1
ATOM 1617 O O . GLN A 1 205 ? -43.667 -10.451 0.171 1.00 89.69 205 GLN A O 1
ATOM 1622 N N . LEU A 1 206 ? -42.036 -8.996 -0.331 1.00 89.00 206 LEU A N 1
ATOM 1623 C CA . LEU A 1 206 ? -41.491 -8.953 1.036 1.00 89.00 206 LEU A CA 1
ATOM 1624 C C . LEU A 1 206 ? -42.503 -8.393 2.050 1.00 89.00 206 LEU A C 1
ATOM 1626 O O . LEU A 1 206 ? -42.446 -8.724 3.231 1.00 89.00 206 LEU A O 1
ATOM 1630 N N . GLY A 1 207 ? -43.486 -7.609 1.596 1.00 85.25 207 GLY A N 1
ATOM 1631 C CA . GLY A 1 207 ? -44.601 -7.157 2.428 1.00 85.25 207 GLY A CA 1
ATOM 1632 C C . GLY A 1 207 ? -45.533 -8.279 2.913 1.00 85.25 207 GLY A C 1
ATOM 1633 O O . GLY A 1 207 ? -46.337 -8.031 3.807 1.00 85.25 207 GLY A O 1
ATOM 1634 N N . ASN A 1 208 ? -45.436 -9.500 2.369 1.00 88.25 208 ASN A N 1
ATOM 1635 C CA . ASN A 1 208 ? -46.228 -10.659 2.807 1.00 88.25 208 ASN A CA 1
ATOM 1636 C C . ASN A 1 208 ? -45.707 -11.291 4.111 1.00 88.25 208 ASN A C 1
ATOM 1638 O O . ASN A 1 208 ? -46.387 -12.132 4.705 1.00 88.25 208 ASN A O 1
ATOM 1642 N N . LEU A 1 209 ? -44.512 -10.905 4.568 1.00 91.81 209 LEU A N 1
ATOM 1643 C CA . LEU A 1 209 ? -43.824 -11.480 5.727 1.00 91.81 209 LEU A CA 1
ATOM 1644 C C . LEU A 1 209 ? -44.410 -10.969 7.057 1.00 91.81 209 LEU A C 1
ATOM 1646 O O . LEU A 1 209 ? -43.717 -10.391 7.881 1.00 91.81 209 LEU A O 1
ATOM 1650 N N . SER A 1 210 ? -45.707 -11.174 7.292 1.00 89.19 210 SER A N 1
ATOM 1651 C CA . SER A 1 210 ? -46.453 -10.594 8.429 1.00 89.19 210 SER A CA 1
ATOM 1652 C C . SER A 1 210 ? -45.908 -10.921 9.834 1.00 89.19 210 SER A C 1
ATOM 1654 O O . SER A 1 210 ? -46.261 -10.240 10.799 1.00 89.19 210 SER A O 1
ATOM 1656 N N . GLN A 1 211 ? -45.058 -11.948 9.966 1.00 93.75 211 GLN A N 1
ATOM 1657 C CA . GLN A 1 211 ? -44.401 -12.338 11.220 1.00 93.75 211 GLN A CA 1
ATOM 1658 C C . GLN A 1 211 ? -43.043 -11.651 11.457 1.00 93.75 211 GLN A C 1
ATOM 1660 O O . GLN A 1 211 ? -42.443 -11.850 12.517 1.00 93.75 211 GLN A O 1
ATOM 1665 N N . LEU A 1 212 ? -42.565 -10.839 10.506 1.00 94.69 212 LEU A N 1
ATOM 1666 C CA . LEU A 1 212 ? -41.224 -10.264 10.521 1.00 94.69 212 LEU A CA 1
ATOM 1667 C C . LEU A 1 212 ? -41.040 -9.273 11.677 1.00 94.69 212 LEU A C 1
ATOM 1669 O O . LEU A 1 212 ? -41.819 -8.337 11.864 1.00 94.69 212 LEU A O 1
ATOM 1673 N N . ARG A 1 213 ? -39.977 -9.485 12.455 1.00 96.06 213 ARG A N 1
ATOM 1674 C CA . ARG A 1 213 ? -39.565 -8.673 13.610 1.00 96.06 213 ARG A CA 1
ATOM 1675 C C . ARG A 1 213 ? -38.252 -7.937 13.364 1.00 96.06 213 ARG A C 1
ATOM 1677 O O . ARG A 1 213 ? -38.036 -6.885 13.964 1.00 96.06 213 ARG A O 1
ATOM 1684 N N . TYR A 1 214 ? -37.394 -8.468 12.500 1.00 97.31 214 TYR A N 1
ATOM 1685 C CA . TYR A 1 214 ? -36.113 -7.876 12.133 1.00 97.31 214 TYR A CA 1
ATOM 1686 C C . TYR A 1 214 ? -35.960 -7.897 10.614 1.00 97.31 214 TYR A C 1
ATOM 1688 O O . TYR A 1 214 ? -36.084 -8.957 10.002 1.00 97.31 214 TYR A O 1
ATOM 1696 N N . LEU A 1 215 ? -35.702 -6.726 10.036 1.00 94.75 215 LEU A N 1
ATOM 1697 C CA . LEU A 1 215 ? -35.376 -6.542 8.628 1.00 94.75 215 LEU A CA 1
ATOM 1698 C C . LEU A 1 215 ? -34.191 -5.584 8.522 1.00 94.75 215 LEU A C 1
ATOM 1700 O O . LEU A 1 215 ? -34.341 -4.422 8.899 1.00 94.75 215 LEU A O 1
ATOM 1704 N N . ASP A 1 216 ? -33.054 -6.030 7.996 1.00 95.06 216 ASP A N 1
ATOM 1705 C CA . ASP A 1 216 ? -31.922 -5.148 7.685 1.00 95.06 216 ASP A CA 1
ATOM 1706 C C . ASP A 1 216 ? -31.470 -5.338 6.232 1.00 95.06 216 ASP A C 1
ATOM 1708 O O . ASP A 1 216 ? -31.114 -6.434 5.804 1.00 95.06 216 ASP A O 1
ATOM 1712 N N . LEU A 1 217 ? -31.549 -4.253 5.463 1.00 93.31 217 LEU A N 1
ATOM 1713 C CA . LEU A 1 217 ? -31.158 -4.142 4.058 1.00 93.31 217 LEU A CA 1
ATOM 1714 C C . LEU A 1 217 ? -30.076 -3.063 3.870 1.00 93.31 217 LEU A C 1
ATOM 1716 O O . LEU A 1 217 ? -29.795 -2.667 2.739 1.00 93.31 217 LEU A O 1
ATOM 1720 N N . GLY A 1 218 ? -29.517 -2.528 4.964 1.00 90.38 218 GLY A N 1
ATOM 1721 C CA . GLY A 1 218 ? -28.520 -1.457 4.937 1.00 90.38 218 GLY A CA 1
ATOM 1722 C C . GLY A 1 218 ? -27.241 -1.843 4.194 1.00 90.38 218 GLY A C 1
ATOM 1723 O O . GLY A 1 218 ? -26.988 -3.022 3.956 1.00 90.38 218 GLY A O 1
ATOM 1724 N N . TRP A 1 219 ? -26.417 -0.850 3.844 1.00 87.94 219 TRP A N 1
ATOM 1725 C CA . TRP A 1 219 ? -25.121 -1.082 3.183 1.00 87.94 219 TRP A CA 1
ATOM 1726 C C . TRP A 1 219 ? -25.215 -1.965 1.923 1.00 87.94 219 TRP A C 1
ATOM 1728 O O . TRP A 1 219 ? -24.461 -2.918 1.778 1.00 87.94 219 TRP A O 1
ATOM 1738 N N . ASN A 1 220 ? -26.172 -1.655 1.044 1.00 89.44 220 ASN A N 1
ATOM 1739 C CA . ASN A 1 220 ? -26.370 -2.268 -0.274 1.00 89.44 220 ASN A CA 1
ATOM 1740 C C . ASN A 1 220 ? -26.534 -1.174 -1.348 1.00 89.44 220 ASN A C 1
ATOM 1742 O O . ASN A 1 220 ? -26.618 0.014 -1.031 1.00 89.44 220 ASN A O 1
ATOM 1746 N N . SER A 1 221 ? -26.632 -1.573 -2.618 1.00 86.38 221 SER A N 1
ATOM 1747 C CA . SER A 1 221 ? -26.779 -0.685 -3.785 1.00 86.38 221 SER A CA 1
ATOM 1748 C C . SER A 1 221 ? -28.215 -0.628 -4.336 1.00 86.38 221 SER A C 1
ATOM 1750 O O . SER A 1 221 ? -28.422 -0.399 -5.529 1.00 86.38 221 SER A O 1
ATOM 1752 N N . PHE A 1 222 ? -29.229 -0.841 -3.491 1.00 88.19 222 PHE A N 1
ATOM 1753 C CA . PHE A 1 222 ? -30.633 -0.803 -3.916 1.00 88.19 222 PHE A CA 1
ATOM 1754 C C . PHE A 1 222 ? -31.041 0.565 -4.479 1.00 88.19 222 PHE A C 1
ATOM 1756 O O . PHE A 1 222 ? -30.531 1.612 -4.076 1.00 88.19 222 PHE A O 1
ATOM 1763 N N . SER A 1 223 ? -31.992 0.553 -5.411 1.00 85.56 223 SER A N 1
ATOM 1764 C CA . SER A 1 223 ? -32.520 1.746 -6.079 1.00 85.56 223 SER A CA 1
ATOM 1765 C C . SER A 1 223 ? -34.037 1.642 -6.285 1.00 85.56 223 SER A C 1
ATOM 1767 O O . SER A 1 223 ? -34.661 0.643 -5.929 1.00 85.56 223 SER A O 1
ATOM 1769 N N . GLY A 1 224 ? -34.652 2.693 -6.830 1.00 82.19 224 GLY A N 1
ATOM 1770 C CA . GLY A 1 224 ? -36.097 2.740 -7.077 1.00 82.19 224 GLY A CA 1
ATOM 1771 C C . GLY A 1 224 ? -36.918 3.173 -5.858 1.00 82.19 224 GLY A C 1
ATOM 1772 O O . GLY A 1 224 ? -36.393 3.757 -4.906 1.00 82.19 224 GLY A O 1
ATOM 1773 N N . ALA A 1 225 ? -38.232 2.947 -5.917 1.00 76.81 225 ALA A N 1
ATOM 1774 C CA . ALA A 1 225 ? -39.159 3.292 -4.839 1.00 76.81 225 ALA A CA 1
ATOM 1775 C C . ALA A 1 225 ? -39.206 2.189 -3.771 1.00 76.81 225 ALA A C 1
ATOM 1777 O O . ALA A 1 225 ? -39.024 1.012 -4.077 1.00 76.81 225 ALA A O 1
ATOM 1778 N N . LEU A 1 226 ? -39.523 2.548 -2.523 1.00 75.25 226 LEU A N 1
ATOM 1779 C CA . LEU A 1 226 ? -39.846 1.551 -1.501 1.00 75.25 226 LEU A CA 1
ATOM 1780 C C . LEU A 1 226 ? -41.208 0.914 -1.853 1.00 75.25 226 LEU A C 1
ATOM 1782 O O . LEU A 1 226 ? -42.225 1.607 -1.836 1.00 75.25 226 LEU A O 1
ATOM 1786 N N . PRO A 1 227 ? -41.261 -0.383 -2.200 1.00 63.12 227 PRO A N 1
ATOM 1787 C CA . PRO A 1 227 ? -42.413 -0.997 -2.867 1.00 63.12 227 PRO A CA 1
ATOM 1788 C C . PRO A 1 227 ? -43.572 -1.317 -1.915 1.00 63.12 227 PRO A C 1
ATOM 1790 O O . PRO A 1 227 ? -44.687 -1.591 -2.356 1.00 63.12 227 PRO A O 1
ATOM 1793 N N . PHE A 1 228 ? -43.321 -1.344 -0.608 1.00 64.56 228 PHE A N 1
ATOM 1794 C CA . PHE A 1 228 ? -44.282 -1.804 0.380 1.00 64.56 228 PHE A CA 1
ATOM 1795 C C . PHE A 1 228 ? -44.900 -0.619 1.142 1.00 64.56 228 PHE A C 1
ATOM 1797 O O . PHE A 1 228 ? -44.220 0.278 1.631 1.00 64.56 228 PHE A O 1
ATOM 1804 N N . GLN A 1 229 ? -46.222 -0.621 1.300 1.00 57.09 229 GLN A N 1
ATOM 1805 C CA . GLN A 1 229 ? -46.867 0.136 2.371 1.00 57.09 229 GLN A CA 1
ATOM 1806 C C . GLN A 1 229 ? -46.734 -0.720 3.644 1.00 57.09 229 GLN A C 1
ATOM 1808 O O . GLN A 1 229 ? -47.551 -1.609 3.864 1.00 57.09 229 GLN A O 1
ATOM 1813 N N . VAL A 1 230 ? -45.705 -0.510 4.484 1.00 50.22 230 VAL A N 1
ATOM 1814 C CA . VAL A 1 230 ? -45.406 -1.334 5.697 1.00 50.22 230 VAL A CA 1
ATOM 1815 C C . VAL A 1 230 ? -46.489 -1.286 6.786 1.00 50.22 230 VAL A C 1
ATOM 1817 O O . VAL A 1 230 ? -46.303 -1.795 7.885 1.00 50.22 230 VAL A O 1
ATOM 1820 N N . GLY A 1 231 ? -47.691 -0.789 6.494 1.00 52.94 231 GLY A N 1
ATOM 1821 C CA . GLY A 1 231 ? -48.861 -1.149 7.300 1.00 52.94 231 GLY A CA 1
ATOM 1822 C C . GLY A 1 231 ? -49.030 -2.673 7.488 1.00 52.94 231 GLY A C 1
ATOM 1823 O O . GLY A 1 231 ? -49.728 -3.082 8.408 1.00 52.94 231 GLY A O 1
ATOM 1824 N N . ASN A 1 232 ? -48.355 -3.504 6.677 1.00 65.38 232 ASN A N 1
ATOM 1825 C CA . ASN A 1 232 ? -48.391 -4.970 6.719 1.00 65.38 232 ASN A CA 1
ATOM 1826 C C . ASN A 1 232 ? -47.353 -5.677 7.617 1.00 65.38 232 ASN A C 1
ATOM 1828 O O . ASN A 1 232 ? -47.472 -6.890 7.781 1.00 65.38 232 ASN A O 1
ATOM 1832 N N . LEU A 1 233 ? -46.363 -4.990 8.209 1.00 84.94 233 LEU A N 1
ATOM 1833 C CA . LEU A 1 233 ? -45.381 -5.628 9.116 1.00 84.94 233 LEU A CA 1
ATOM 1834 C C . LEU A 1 233 ? -45.553 -5.134 10.569 1.00 84.94 233 LEU A C 1
ATOM 1836 O O . LEU A 1 233 ? -44.647 -4.508 11.122 1.00 84.94 233 LEU A O 1
ATOM 1840 N N . PRO A 1 234 ? -46.707 -5.385 11.222 1.00 84.62 234 PRO A N 1
ATOM 1841 C CA . PRO A 1 234 ? -47.040 -4.787 12.520 1.00 84.62 234 PRO A CA 1
ATOM 1842 C C . PRO A 1 234 ? -46.113 -5.229 13.661 1.00 84.62 234 PRO A C 1
ATOM 1844 O O . PRO A 1 234 ? -46.058 -4.566 14.692 1.00 84.62 234 PRO A O 1
ATOM 1847 N N . LEU A 1 235 ? -45.396 -6.346 13.494 1.00 91.19 235 LEU A N 1
ATOM 1848 C CA . LEU A 1 235 ? -44.493 -6.914 14.497 1.00 91.19 235 LEU A CA 1
ATOM 1849 C C . LEU A 1 235 ? -43.035 -6.444 14.351 1.00 91.19 235 LEU A C 1
ATOM 1851 O O . LEU A 1 235 ? -42.176 -6.924 15.096 1.00 91.19 235 LEU A O 1
ATOM 1855 N N . LEU A 1 236 ? -42.728 -5.531 13.423 1.00 92.81 236 LEU A N 1
ATOM 1856 C CA . LEU A 1 236 ? -41.352 -5.129 13.132 1.00 92.81 236 LEU A CA 1
ATOM 1857 C C . LEU A 1 236 ? -40.744 -4.306 14.282 1.00 92.81 236 LEU A C 1
ATOM 1859 O O . LEU A 1 236 ? -41.244 -3.240 14.633 1.00 92.81 236 LEU A O 1
ATOM 1863 N N . HIS A 1 237 ? -39.647 -4.802 14.859 1.00 94.81 237 HIS A N 1
ATOM 1864 C CA . HIS A 1 237 ? -38.896 -4.163 15.945 1.00 94.81 237 HIS A CA 1
ATOM 1865 C C . HIS A 1 237 ? -37.620 -3.472 15.454 1.00 94.81 237 HIS A C 1
ATOM 1867 O O . HIS A 1 237 ? -37.233 -2.452 16.030 1.00 94.81 237 HIS A O 1
ATOM 1873 N N . THR A 1 238 ? -36.970 -4.024 14.424 1.00 95.56 238 THR A N 1
ATOM 1874 C CA . THR A 1 238 ? -35.758 -3.470 13.799 1.00 95.56 238 THR A CA 1
ATOM 1875 C C . THR A 1 238 ? -35.966 -3.307 12.304 1.00 95.56 238 THR A C 1
ATOM 1877 O O . THR A 1 238 ? -36.374 -4.259 11.640 1.00 95.56 238 THR A O 1
ATOM 1880 N N . LEU A 1 239 ? -35.660 -2.113 11.801 1.00 93.25 239 LEU A N 1
ATOM 1881 C CA . LEU A 1 239 ? -35.666 -1.788 10.382 1.00 93.25 239 LEU A CA 1
ATOM 1882 C C . LEU A 1 239 ? -34.346 -1.114 9.997 1.00 93.25 239 LEU A C 1
ATOM 1884 O O . LEU A 1 239 ? -34.038 -0.036 10.508 1.00 93.25 239 LEU A O 1
ATOM 1888 N N . GLY A 1 240 ? -33.606 -1.735 9.085 1.00 93.38 240 GLY A N 1
ATOM 1889 C CA . GLY A 1 240 ? -32.431 -1.182 8.424 1.00 93.38 240 GLY A CA 1
ATOM 1890 C C . GLY A 1 240 ? -32.670 -1.005 6.926 1.00 93.38 240 GLY A C 1
ATOM 1891 O O . GLY A 1 240 ? -33.072 -1.953 6.255 1.00 93.38 240 GLY A O 1
ATOM 1892 N N . LEU A 1 241 ? -32.450 0.199 6.397 1.00 90.00 241 LEU A N 1
ATOM 1893 C CA . LEU A 1 241 ? -32.569 0.514 4.970 1.00 90.00 241 LEU A CA 1
ATOM 1894 C C . LEU A 1 241 ? -31.335 1.288 4.499 1.00 90.00 241 LEU A C 1
ATOM 1896 O O . LEU A 1 241 ? -30.903 2.231 5.160 1.00 90.00 241 LEU A O 1
ATOM 1900 N N . GLY A 1 242 ? -30.807 0.936 3.328 1.00 84.31 242 GLY A N 1
ATOM 1901 C CA . GLY A 1 242 ? -29.708 1.667 2.708 1.00 84.31 242 GLY A CA 1
ATOM 1902 C C . GLY A 1 242 ? -29.626 1.461 1.205 1.00 84.31 242 GLY A C 1
ATOM 1903 O O . GLY A 1 242 ? -30.044 0.424 0.698 1.00 84.31 242 GLY A O 1
ATOM 1904 N N . GLY A 1 243 ? -29.133 2.479 0.504 1.00 79.25 243 GLY A N 1
ATOM 1905 C CA . GLY A 1 243 ? -29.070 2.515 -0.957 1.00 79.25 243 GLY A CA 1
ATOM 1906 C C . GLY A 1 243 ? -29.554 3.849 -1.523 1.00 79.25 243 GLY A C 1
ATOM 1907 O O . GLY A 1 243 ? -29.948 4.755 -0.790 1.00 79.25 243 GLY A O 1
ATOM 1908 N N . ASN A 1 244 ? -29.564 3.967 -2.847 1.00 75.44 244 ASN A N 1
ATOM 1909 C CA . ASN A 1 244 ? -29.959 5.181 -3.560 1.00 75.44 244 ASN A CA 1
ATOM 1910 C C . ASN A 1 244 ? -31.467 5.183 -3.883 1.00 75.44 244 ASN A C 1
ATOM 1912 O O . ASN A 1 244 ? -31.876 5.272 -5.043 1.00 75.44 244 ASN A O 1
ATOM 1916 N N . PHE A 1 245 ? -32.307 5.022 -2.857 1.00 78.06 245 PHE A N 1
ATOM 1917 C CA . PHE A 1 245 ? -33.763 5.010 -3.020 1.00 78.06 245 PHE A CA 1
ATOM 1918 C C . PHE A 1 245 ? -34.310 6.390 -3.431 1.00 78.06 245 PHE A C 1
ATOM 1920 O O . PHE A 1 245 ? -33.899 7.430 -2.906 1.00 78.06 245 PHE A O 1
ATOM 1927 N N . ASP A 1 246 ? -35.309 6.405 -4.317 1.00 72.19 246 ASP A N 1
ATOM 1928 C CA . ASP A 1 246 ? -36.074 7.610 -4.667 1.00 72.19 246 ASP A CA 1
ATOM 1929 C C . ASP A 1 246 ? -37.120 7.891 -3.576 1.00 72.19 246 ASP A C 1
ATOM 1931 O O . ASP A 1 246 ? -38.284 7.502 -3.667 1.00 72.19 246 ASP A O 1
ATOM 1935 N N . VAL A 1 247 ? -36.675 8.515 -2.485 1.00 71.19 247 VAL A N 1
ATOM 1936 C CA . VAL A 1 247 ? -37.499 8.809 -1.307 1.00 71.19 247 VAL A CA 1
ATOM 1937 C C . VAL A 1 247 ? -38.460 9.978 -1.589 1.00 71.19 247 VAL A C 1
ATOM 1939 O O . VAL A 1 247 ? -38.088 11.145 -1.430 1.00 71.19 247 VAL A O 1
ATOM 1942 N N . LYS A 1 248 ? -39.721 9.705 -1.961 1.00 71.19 248 LYS A N 1
ATOM 1943 C CA . LYS A 1 248 ? -40.736 10.758 -2.177 1.00 71.19 248 LYS A CA 1
ATOM 1944 C C . LYS A 1 248 ? -41.444 11.136 -0.875 1.00 71.19 248 LYS A C 1
ATOM 1946 O O . LYS A 1 248 ? -41.504 10.378 0.092 1.00 71.19 248 LYS A O 1
ATOM 1951 N N . SER A 1 249 ? -42.028 12.337 -0.841 1.00 62.94 249 SER A N 1
ATOM 1952 C CA . SER A 1 249 ? -42.701 12.886 0.350 1.00 62.94 249 SER A CA 1
ATOM 1953 C C . SER A 1 249 ? -43.891 12.054 0.842 1.00 62.94 249 SER A C 1
ATOM 1955 O O . SER A 1 249 ? -44.121 11.991 2.048 1.00 62.94 249 SER A O 1
ATOM 1957 N N . LYS A 1 250 ? -44.627 11.400 -0.069 1.00 64.56 250 LYS A N 1
ATOM 1958 C CA . LYS A 1 250 ? -45.765 10.521 0.262 1.00 64.56 250 LYS A CA 1
ATOM 1959 C C . LYS A 1 250 ? -45.341 9.160 0.824 1.00 64.56 250 LYS A C 1
ATOM 1961 O O . LYS A 1 250 ? -46.166 8.479 1.422 1.00 64.56 250 LYS A O 1
ATOM 1966 N N . ASP A 1 251 ? -44.068 8.796 0.696 1.00 66.94 251 ASP A N 1
ATOM 1967 C CA . ASP A 1 251 ? -43.576 7.472 1.076 1.00 66.94 251 ASP A CA 1
ATOM 1968 C C . ASP A 1 251 ? -43.206 7.382 2.561 1.00 66.94 251 ASP A C 1
ATOM 1970 O O . ASP A 1 251 ? -42.695 6.358 2.973 1.00 66.94 251 ASP A O 1
ATOM 1974 N N . ALA A 1 252 ? -43.416 8.413 3.388 1.00 72.94 252 ALA A N 1
ATOM 1975 C CA . ALA A 1 252 ? -43.023 8.372 4.805 1.00 72.94 252 ALA A CA 1
ATOM 1976 C C . ALA A 1 252 ? -44.135 7.890 5.752 1.00 72.94 252 ALA A C 1
ATOM 1978 O O . ALA A 1 252 ? -43.842 7.458 6.865 1.00 72.94 252 ALA A O 1
ATOM 1979 N N . GLU A 1 253 ? -45.413 8.010 5.369 1.00 74.88 253 GLU A N 1
ATOM 1980 C CA . GLU A 1 253 ? -46.543 7.854 6.306 1.00 74.88 253 GLU A CA 1
ATOM 1981 C C . GLU A 1 253 ? -46.592 6.460 6.952 1.00 74.88 253 GLU A C 1
ATOM 1983 O O . GLU A 1 253 ? -46.923 6.333 8.134 1.00 74.88 253 GLU A O 1
ATOM 1988 N N . TRP A 1 254 ? -46.173 5.422 6.221 1.00 78.44 254 TRP A N 1
ATOM 1989 C CA . TRP A 1 254 ? -46.161 4.047 6.722 1.00 78.44 254 TRP A CA 1
ATOM 1990 C C . TRP A 1 254 ? -45.218 3.835 7.909 1.00 78.44 254 TRP A C 1
ATOM 1992 O O . TRP A 1 254 ? -45.489 2.944 8.711 1.00 78.44 254 TRP A O 1
ATOM 2002 N N . LEU A 1 255 ? -44.157 4.641 8.069 1.00 79.62 255 LEU A N 1
ATOM 2003 C CA . LEU A 1 255 ? -43.233 4.521 9.203 1.00 79.62 255 LEU A CA 1
ATOM 2004 C C . LEU A 1 255 ? -43.980 4.642 10.534 1.00 79.62 255 LEU A C 1
ATOM 2006 O O . LEU A 1 255 ? -43.666 3.936 11.485 1.00 79.62 255 LEU A O 1
ATOM 2010 N N . THR A 1 256 ? -45.017 5.483 10.592 1.00 75.50 256 THR A N 1
ATOM 2011 C CA . THR A 1 256 ? -45.819 5.671 11.812 1.00 75.50 256 THR A CA 1
ATOM 2012 C C . THR A 1 256 ? -46.744 4.498 12.142 1.00 75.50 256 THR A C 1
ATOM 2014 O O . THR A 1 256 ? -47.166 4.377 13.290 1.00 75.50 256 THR A O 1
ATOM 2017 N N . ASN A 1 257 ? -47.008 3.598 11.186 1.00 80.12 257 ASN A N 1
ATOM 2018 C CA . ASN A 1 257 ? -47.770 2.368 11.429 1.00 80.12 257 ASN A CA 1
ATOM 2019 C C . ASN A 1 257 ? -46.923 1.274 12.101 1.00 80.12 257 ASN A C 1
ATOM 2021 O O . ASN A 1 257 ? -47.473 0.291 12.593 1.00 80.12 257 ASN A O 1
ATOM 2025 N N . LEU A 1 258 ? -45.596 1.436 12.155 1.00 84.75 258 LEU A N 1
ATOM 2026 C CA . LEU A 1 258 ? -44.683 0.502 12.809 1.00 84.75 258 LEU A CA 1
ATOM 2027 C C . LEU A 1 258 ? -44.622 0.742 14.324 1.00 84.75 258 LEU A C 1
ATOM 2029 O O . LEU A 1 258 ? -43.596 1.136 14.876 1.00 84.75 258 LEU A O 1
ATOM 2033 N N . SER A 1 259 ? -45.732 0.494 15.020 1.00 84.06 259 SER A N 1
ATOM 2034 C CA . SER A 1 259 ? -45.854 0.760 16.462 1.00 84.06 259 SER A CA 1
ATOM 2035 C C . SER A 1 259 ? -44.896 -0.050 17.346 1.00 84.06 259 SER A C 1
ATOM 2037 O O . SER A 1 259 ? -44.648 0.342 18.483 1.00 84.06 259 SER A O 1
ATOM 2039 N N . SER A 1 260 ? -44.369 -1.174 16.849 1.00 90.31 260 SER A N 1
ATOM 2040 C CA . SER A 1 260 ? -43.398 -2.022 17.559 1.00 90.31 260 SER A CA 1
ATOM 2041 C C . SER A 1 260 ? -41.936 -1.631 17.316 1.00 90.31 260 SER A C 1
ATOM 2043 O O . SER A 1 260 ? -41.045 -2.238 17.916 1.00 90.31 260 SER A O 1
ATOM 2045 N N . LEU A 1 261 ? -41.668 -0.634 16.464 1.00 91.75 261 LEU A N 1
ATOM 2046 C CA . LEU A 1 261 ? -40.310 -0.281 16.064 1.00 91.75 261 LEU A CA 1
ATOM 2047 C C . LEU A 1 261 ? -39.525 0.313 17.236 1.00 91.75 261 LEU A C 1
ATOM 2049 O O . LEU A 1 261 ? -39.924 1.306 17.841 1.00 91.75 261 LEU A O 1
ATOM 2053 N N . THR A 1 262 ? -38.369 -0.284 17.519 1.00 94.12 262 THR A N 1
ATOM 2054 C CA . THR A 1 262 ? -37.434 0.171 18.560 1.00 94.12 262 THR A CA 1
ATOM 2055 C C . THR A 1 262 ? -36.046 0.481 18.007 1.00 94.12 262 THR A C 1
ATOM 2057 O O . THR A 1 262 ? -35.277 1.173 18.671 1.00 94.12 262 THR A O 1
ATOM 2060 N N . LYS A 1 263 ? -35.710 0.005 16.804 1.00 95.38 263 LYS A N 1
ATOM 2061 C CA . LYS A 1 263 ? -34.434 0.274 16.138 1.00 95.38 263 LYS A CA 1
ATOM 2062 C C . LYS A 1 263 ? -34.672 0.700 14.694 1.00 95.38 263 LYS A C 1
ATOM 2064 O O . LYS A 1 263 ? -35.271 -0.056 13.930 1.00 95.38 263 LYS A O 1
ATOM 2069 N N . LEU A 1 264 ? -34.188 1.882 14.328 1.00 94.25 264 LEU A N 1
ATOM 2070 C CA . LEU A 1 264 ? -34.252 2.402 12.963 1.00 94.25 264 LEU A CA 1
ATOM 2071 C C . LEU A 1 264 ? -32.840 2.742 12.484 1.00 94.25 264 LEU A C 1
ATOM 2073 O O . LEU A 1 264 ? -32.181 3.593 13.079 1.00 94.25 264 LEU A O 1
ATOM 2077 N N . LYS A 1 265 ? -32.389 2.094 11.409 1.00 94.69 265 LYS A N 1
ATOM 2078 C CA . LYS A 1 265 ? -31.098 2.356 10.769 1.00 94.69 265 LYS A CA 1
ATOM 2079 C C . LYS A 1 265 ? -31.328 2.778 9.321 1.00 94.69 265 LYS A C 1
ATOM 2081 O O . LYS A 1 265 ? -31.904 2.026 8.544 1.00 94.69 265 LYS A O 1
ATOM 2086 N N . LEU A 1 266 ? -30.895 3.975 8.958 1.00 92.25 266 LEU A N 1
ATOM 2087 C CA . LEU A 1 266 ? -30.946 4.504 7.602 1.00 92.25 266 LEU A CA 1
ATOM 2088 C C . LEU A 1 266 ? -29.522 4.886 7.187 1.00 92.25 266 LEU A C 1
ATOM 2090 O O . LEU A 1 266 ? -28.883 5.674 7.883 1.00 92.25 266 LEU A O 1
ATOM 2094 N N . SER A 1 267 ? -29.023 4.325 6.087 1.00 90.38 267 SER A N 1
ATOM 2095 C CA . SER A 1 267 ? -27.661 4.565 5.585 1.00 90.38 267 SER A CA 1
ATOM 2096 C C . SER A 1 267 ? -27.673 5.049 4.133 1.00 90.38 267 SER A C 1
ATOM 2098 O O . SER A 1 267 ? -28.359 4.456 3.300 1.00 90.38 267 SER A O 1
ATOM 2100 N N . SER A 1 268 ? -26.905 6.093 3.815 1.00 85.44 268 SER A N 1
ATOM 2101 C CA . SER A 1 268 ? -26.712 6.614 2.446 1.00 85.44 268 SER A CA 1
ATOM 2102 C C . SER A 1 268 ? -27.998 7.073 1.733 1.00 85.44 268 SER A C 1
ATOM 2104 O O . SER A 1 268 ? -28.082 7.100 0.507 1.00 85.44 268 SER A O 1
ATOM 2106 N N . LEU A 1 269 ? -29.017 7.500 2.491 1.00 85.81 269 LEU A N 1
ATOM 2107 C CA . LEU A 1 269 ? -30.235 8.118 1.949 1.00 85.81 269 LEU A CA 1
ATOM 2108 C C . LEU A 1 269 ? -30.031 9.624 1.729 1.00 85.81 269 LEU A C 1
ATOM 2110 O O . LEU A 1 269 ? -30.588 10.453 2.451 1.00 85.81 269 LEU A O 1
ATOM 2114 N N . HIS A 1 270 ? -29.242 10.015 0.729 1.00 83.19 270 HIS A N 1
ATOM 2115 C CA . HIS A 1 270 ? -28.836 11.417 0.544 1.00 83.19 270 HIS A CA 1
ATOM 2116 C C . HIS A 1 270 ? -30.008 12.413 0.357 1.00 83.19 270 HIS A C 1
ATOM 2118 O O . HIS A 1 270 ? -29.909 13.579 0.758 1.00 83.19 270 HIS A O 1
ATOM 2124 N N . ASN A 1 271 ? -31.150 11.957 -0.177 1.00 82.38 271 ASN A N 1
ATOM 2125 C CA . ASN A 1 271 ? -32.364 12.771 -0.333 1.00 82.38 271 ASN A CA 1
ATOM 2126 C C . ASN A 1 271 ? -33.088 13.066 0.997 1.00 82.38 271 ASN A C 1
ATOM 2128 O O . ASN A 1 271 ? -33.914 13.986 1.044 1.00 82.38 271 ASN A O 1
ATOM 2132 N N . LEU A 1 272 ? -32.774 12.353 2.089 1.00 87.62 272 LEU A N 1
ATOM 2133 C CA . LEU A 1 272 ? -33.426 12.515 3.396 1.00 87.62 272 LEU A CA 1
ATOM 2134 C C . LEU A 1 272 ? -33.301 13.948 3.932 1.00 87.62 272 LEU A C 1
ATOM 2136 O O . LEU A 1 272 ? -34.272 14.504 4.447 1.00 87.62 272 LEU A O 1
ATOM 2140 N N . SER A 1 273 ? -32.138 14.576 3.737 1.00 87.50 273 SER A N 1
ATOM 2141 C CA . SER A 1 273 ? -31.861 15.966 4.133 1.00 87.50 273 SER A CA 1
ATOM 2142 C C . SER A 1 273 ? -32.836 16.999 3.544 1.00 87.50 273 SER A C 1
ATOM 2144 O O . SER A 1 273 ? -33.107 18.026 4.170 1.00 87.50 273 SER A O 1
ATOM 2146 N N . SER A 1 274 ? -33.402 16.719 2.366 1.00 84.62 274 SER A N 1
ATOM 2147 C CA . SER A 1 274 ? -34.354 17.594 1.668 1.00 84.62 274 SER A CA 1
ATOM 2148 C C . SER A 1 274 ? -35.827 17.300 1.996 1.00 84.62 274 SER A C 1
ATOM 2150 O O . SER A 1 274 ? -36.705 18.113 1.700 1.00 84.62 274 SER A O 1
ATOM 2152 N N . SER A 1 275 ? -36.124 16.161 2.632 1.00 85.50 275 SER A N 1
ATOM 2153 C CA . SER A 1 275 ? -37.489 15.660 2.814 1.00 85.50 275 SER A CA 1
ATOM 2154 C C . SER A 1 275 ? -38.049 15.974 4.204 1.00 85.50 275 SER A C 1
ATOM 2156 O O . SER A 1 275 ? -37.897 15.207 5.157 1.00 85.50 275 SER A O 1
ATOM 2158 N N . HIS A 1 276 ? -38.766 17.097 4.326 1.00 84.25 276 HIS A N 1
ATOM 2159 C CA . HIS A 1 276 ? -39.383 17.511 5.597 1.00 84.25 276 HIS A CA 1
ATOM 2160 C C . HIS A 1 276 ? -40.376 16.474 6.152 1.00 84.25 276 HIS A C 1
ATOM 2162 O O . HIS A 1 276 ? -40.416 16.243 7.358 1.00 84.25 276 HIS A O 1
ATOM 2168 N N . HIS A 1 277 ? -41.142 15.805 5.282 1.00 84.06 277 HIS A N 1
ATOM 2169 C CA . HIS A 1 277 ? -42.110 14.783 5.692 1.00 84.06 277 HIS A CA 1
ATOM 2170 C C . HIS A 1 277 ? -41.437 13.566 6.336 1.00 84.06 277 HIS A C 1
ATOM 2172 O O . HIS A 1 277 ? -41.896 13.106 7.379 1.00 84.06 277 HIS A O 1
ATOM 2178 N N . TRP A 1 278 ? -40.330 13.079 5.767 1.00 86.69 278 TRP A N 1
ATOM 2179 C CA . TRP A 1 278 ? -39.577 11.963 6.343 1.00 86.69 278 TRP A CA 1
ATOM 2180 C C . TRP A 1 278 ? -38.988 12.315 7.705 1.00 86.69 278 TRP A C 1
ATOM 2182 O O . TRP A 1 278 ? -39.184 11.569 8.662 1.00 86.69 278 TRP A O 1
ATOM 2192 N N . LEU A 1 279 ? -38.355 13.486 7.827 1.00 88.75 279 LEU A N 1
ATOM 2193 C CA . LEU A 1 279 ? -37.838 13.964 9.112 1.00 88.75 279 LEU A CA 1
ATOM 2194 C C . LEU A 1 279 ? -38.962 14.103 10.152 1.00 88.75 279 LEU A C 1
ATOM 2196 O O . LEU A 1 279 ? -38.802 13.686 11.296 1.00 88.75 279 LEU A O 1
ATOM 2200 N N . GLN A 1 280 ? -40.136 14.608 9.762 1.00 86.50 280 GLN A N 1
ATOM 2201 C CA . GLN A 1 280 ? -41.291 14.699 10.656 1.00 86.50 280 GLN A CA 1
ATOM 2202 C C . GLN A 1 280 ? -41.805 13.315 11.094 1.00 86.50 280 GLN A C 1
ATOM 2204 O O . GLN A 1 280 ? -42.189 13.151 12.253 1.00 86.50 280 GLN A O 1
ATOM 2209 N N . MET A 1 281 ? -41.824 12.317 10.204 1.00 86.25 281 MET A N 1
ATOM 2210 C CA . MET A 1 281 ? -42.246 10.956 10.564 1.00 86.25 281 MET A CA 1
ATOM 2211 C C . MET A 1 281 ? -41.233 10.266 11.479 1.00 86.25 281 MET A C 1
ATOM 2213 O O . MET A 1 281 ? -41.638 9.685 12.483 1.00 86.25 281 MET A O 1
ATOM 2217 N N . ILE A 1 282 ? -39.930 10.400 11.205 1.00 89.44 282 ILE A N 1
ATOM 2218 C CA . ILE A 1 282 ? -38.871 9.906 12.100 1.00 89.44 282 ILE A CA 1
ATOM 2219 C C . ILE A 1 282 ? -39.008 10.571 13.475 1.00 89.44 282 ILE A C 1
ATOM 2221 O O . ILE A 1 282 ? -38.999 9.879 14.489 1.00 89.44 282 ILE A O 1
ATOM 2225 N N . SER A 1 283 ? -39.241 11.887 13.521 1.00 87.88 283 SER A N 1
ATOM 2226 C CA . SER A 1 283 ? -39.441 12.637 14.769 1.00 87.88 283 SER A CA 1
ATOM 2227 C C . SER A 1 283 ? -40.573 12.072 15.642 1.00 87.88 283 SER A C 1
ATOM 2229 O O . SER A 1 283 ? -40.429 11.999 16.862 1.00 87.88 283 SER A O 1
ATOM 2231 N N . LYS A 1 284 ? -41.673 11.599 15.035 1.00 86.50 284 LYS A N 1
ATOM 2232 C CA . LYS A 1 284 ? -42.787 10.944 15.751 1.00 86.50 284 LYS A CA 1
ATOM 2233 C C . LYS A 1 284 ? -42.431 9.564 16.314 1.00 86.50 284 LYS A C 1
ATOM 2235 O O . LYS A 1 284 ? -43.074 9.129 17.265 1.00 86.50 284 LYS A O 1
ATOM 2240 N N . LEU A 1 285 ? -41.450 8.873 15.731 1.00 86.44 285 LEU A N 1
ATOM 2241 C CA . LEU A 1 285 ? -41.010 7.546 16.171 1.00 86.44 285 LEU A CA 1
ATOM 2242 C C . LEU A 1 285 ? -39.982 7.602 17.302 1.00 86.44 285 LEU A C 1
ATOM 2244 O O . LEU A 1 285 ? -39.970 6.698 18.134 1.00 86.44 285 LEU A O 1
ATOM 2248 N N . ILE A 1 286 ? -39.158 8.657 17.359 1.00 86.00 286 ILE A N 1
ATOM 2249 C CA . ILE A 1 286 ? -38.071 8.826 18.343 1.00 86.00 286 ILE A CA 1
ATOM 2250 C C . ILE A 1 286 ? -38.465 8.432 19.782 1.00 86.00 286 ILE A C 1
ATOM 2252 O O . ILE A 1 286 ? -37.681 7.705 20.395 1.00 86.00 286 ILE A O 1
ATOM 2256 N N . PRO A 1 287 ? -39.646 8.805 20.328 1.00 85.00 287 PRO A N 1
ATOM 2257 C CA . PRO A 1 287 ? -40.044 8.422 21.689 1.00 85.00 287 PRO A CA 1
ATOM 2258 C C . PRO A 1 287 ? -40.073 6.907 21.963 1.00 85.00 287 PRO A C 1
ATOM 2260 O O . PRO A 1 287 ? -39.888 6.497 23.106 1.00 85.00 287 PRO A O 1
ATOM 2263 N N . ASN A 1 288 ? -40.283 6.080 20.932 1.00 86.50 288 ASN A N 1
ATOM 2264 C CA . ASN A 1 288 ? -40.328 4.616 21.032 1.00 86.50 288 ASN A CA 1
ATOM 2265 C C . ASN A 1 288 ? -38.983 3.946 20.689 1.00 86.50 288 ASN A C 1
ATOM 2267 O O . ASN A 1 288 ? -38.789 2.761 20.973 1.00 86.50 288 ASN A O 1
ATOM 2271 N N . LEU A 1 289 ? -38.048 4.684 20.082 1.00 91.31 289 LEU A N 1
ATOM 2272 C CA . LEU A 1 289 ? -36.768 4.146 19.629 1.00 91.31 289 LEU A CA 1
ATOM 2273 C C . LEU A 1 289 ? -35.752 4.037 20.773 1.00 91.31 289 LEU A C 1
ATOM 2275 O O . LEU A 1 289 ? -35.599 4.940 21.595 1.00 91.31 289 LEU A O 1
ATOM 2279 N N . ARG A 1 290 ? -35.016 2.924 20.766 1.00 92.81 290 ARG A N 1
ATOM 2280 C CA . ARG A 1 290 ? -33.811 2.658 21.563 1.00 92.81 290 ARG A CA 1
ATOM 2281 C C . ARG A 1 290 ? -32.522 2.904 20.782 1.00 92.81 290 ARG A C 1
ATOM 2283 O O . ARG A 1 290 ? -31.504 3.223 21.390 1.00 92.81 290 ARG A O 1
ATOM 2290 N N . GLU A 1 291 ? -32.568 2.754 19.462 1.00 95.06 291 GLU A N 1
ATOM 2291 C CA . GLU A 1 291 ? -31.436 2.941 18.551 1.00 95.06 291 GLU A CA 1
ATOM 2292 C C . GLU A 1 291 ? -31.906 3.684 17.296 1.00 95.06 291 GLU A C 1
ATOM 2294 O O . GLU A 1 291 ? -32.874 3.270 16.649 1.00 95.06 291 GLU A O 1
ATOM 2299 N N . LEU A 1 292 ? -31.223 4.778 16.965 1.00 94.94 292 LEU A N 1
ATOM 2300 C CA . LEU A 1 292 ? -31.430 5.547 15.741 1.00 94.94 292 LEU A CA 1
ATOM 2301 C C . LEU A 1 292 ? -30.081 5.748 15.049 1.00 94.94 292 LEU A C 1
ATOM 2303 O O . LEU A 1 292 ? -29.194 6.386 15.611 1.00 94.94 292 LEU A O 1
ATOM 2307 N N . ARG A 1 293 ? -29.939 5.237 13.826 1.00 95.94 293 ARG A N 1
ATOM 2308 C CA . ARG A 1 293 ? -28.766 5.478 12.977 1.00 95.94 293 ARG A CA 1
ATOM 2309 C C . ARG A 1 293 ? -29.190 6.179 11.698 1.00 95.94 293 ARG A C 1
ATOM 2311 O O . ARG A 1 293 ? -30.056 5.664 10.998 1.00 95.94 293 ARG A O 1
ATOM 2318 N N . LEU A 1 294 ? -28.605 7.334 11.407 1.00 95.06 294 LEU A N 1
ATOM 2319 C CA . LEU A 1 294 ? -28.810 8.123 10.190 1.00 95.06 294 LEU A CA 1
ATOM 2320 C C . LEU A 1 294 ? -27.444 8.411 9.549 1.00 95.06 294 LEU A C 1
ATOM 2322 O O . LEU A 1 294 ? -26.988 9.555 9.485 1.00 95.06 294 LEU A O 1
ATOM 2326 N N . PHE A 1 295 ? -26.785 7.342 9.118 1.00 93.62 295 PHE A N 1
ATOM 2327 C CA . PHE A 1 295 ? -25.445 7.361 8.542 1.00 93.62 295 PHE A CA 1
ATOM 2328 C C . PHE A 1 295 ? -25.474 7.925 7.115 1.00 93.62 295 PHE A C 1
ATOM 2330 O O . PHE A 1 295 ? -26.332 7.533 6.321 1.00 93.62 295 PHE A O 1
ATOM 2337 N N . ASP A 1 296 ? -24.561 8.834 6.766 1.00 91.75 296 ASP A N 1
ATOM 2338 C CA . ASP A 1 296 ? -24.377 9.305 5.377 1.00 91.75 296 ASP A CA 1
ATOM 2339 C C . ASP A 1 296 ? -25.659 9.843 4.688 1.00 91.75 296 ASP A C 1
ATOM 2341 O O . ASP A 1 296 ? -25.926 9.689 3.494 1.00 91.75 296 ASP A O 1
ATOM 2345 N N . CYS A 1 297 ? -26.516 10.517 5.456 1.00 91.56 297 CYS A N 1
ATOM 2346 C CA . CYS A 1 297 ? -27.817 11.012 4.988 1.00 91.56 297 CYS A CA 1
ATOM 2347 C C . CYS A 1 297 ? -27.790 12.487 4.533 1.00 91.56 297 CYS A C 1
ATOM 2349 O O . CYS A 1 297 ? -28.840 13.096 4.305 1.00 91.56 297 CYS A O 1
ATOM 2351 N N . SER A 1 298 ? -26.596 13.085 4.400 1.00 90.50 298 SER A N 1
ATOM 2352 C CA . SER A 1 298 ? -26.395 14.506 4.058 1.00 90.50 298 SER A CA 1
ATOM 2353 C C . SER A 1 298 ? -27.084 15.504 5.010 1.00 90.50 298 SER A C 1
ATOM 2355 O O . SER A 1 298 ? -27.374 16.638 4.617 1.00 90.50 298 SER A O 1
ATOM 2357 N N . LEU A 1 299 ? -27.352 15.108 6.256 1.00 94.81 299 LEU A N 1
ATOM 2358 C CA . LEU A 1 299 ? -28.078 15.909 7.243 1.00 94.81 299 LEU A CA 1
ATOM 2359 C C . LEU A 1 299 ? -27.273 17.138 7.686 1.00 94.81 299 LEU A C 1
ATOM 2361 O O . LEU A 1 299 ? -26.057 17.083 7.857 1.00 94.81 299 LEU A O 1
ATOM 2365 N N . SER A 1 300 ? -27.978 18.248 7.897 1.00 94.81 300 SER A N 1
ATOM 2366 C CA . SER A 1 300 ? -27.458 19.498 8.463 1.00 94.81 300 SER A CA 1
ATOM 2367 C C . SER A 1 300 ? -28.040 19.762 9.856 1.00 94.81 300 SER A C 1
ATOM 2369 O O . SER A 1 300 ? -29.039 19.150 10.240 1.00 94.81 300 SER A O 1
ATOM 2371 N N . ASP A 1 301 ? -27.487 20.731 10.589 1.00 92.38 301 ASP A N 1
ATOM 2372 C CA . ASP A 1 301 ? -27.975 21.107 11.927 1.00 92.38 301 ASP A CA 1
ATOM 2373 C C . ASP A 1 301 ? -29.472 21.453 11.957 1.00 92.38 301 ASP A C 1
ATOM 2375 O O . ASP A 1 301 ? -30.186 21.072 12.883 1.00 92.38 301 ASP A O 1
ATOM 2379 N N . ALA A 1 302 ? -29.983 22.114 10.912 1.00 91.75 302 ALA A N 1
ATOM 2380 C CA . ALA A 1 302 ? -31.404 22.442 10.796 1.00 91.75 302 ALA A CA 1
ATOM 2381 C C . ALA A 1 302 ? -32.287 21.184 10.694 1.00 91.75 302 ALA A C 1
ATOM 2383 O O . ALA A 1 302 ? -33.399 21.153 11.225 1.00 91.75 302 ALA A O 1
ATOM 2384 N N . ASN A 1 303 ? -31.791 20.125 10.043 1.00 93.06 303 ASN A N 1
ATOM 2385 C CA . ASN A 1 303 ? -32.501 18.849 9.969 1.00 93.06 303 ASN A CA 1
ATOM 2386 C C . ASN A 1 303 ? -32.541 18.172 11.340 1.00 93.06 303 ASN A C 1
ATOM 2388 O O . ASN A 1 303 ? -33.598 17.694 11.749 1.00 93.06 303 ASN A O 1
ATOM 2392 N N . ILE A 1 304 ? -31.422 18.182 12.069 1.00 91.31 304 ILE A N 1
ATOM 2393 C CA . ILE A 1 304 ? -31.351 17.615 13.419 1.00 91.31 304 ILE A CA 1
ATOM 2394 C C . ILE A 1 304 ? -32.248 18.396 14.387 1.00 91.31 304 ILE A C 1
ATOM 2396 O O . ILE A 1 304 ? -33.018 17.795 15.134 1.00 91.31 304 ILE A O 1
ATOM 2400 N N . GLN A 1 305 ? -32.259 19.727 14.306 1.00 88.12 305 GLN A N 1
ATOM 2401 C CA . GLN A 1 305 ? -33.186 20.555 15.076 1.00 88.12 305 GLN A CA 1
ATOM 2402 C C . GLN A 1 305 ? -34.653 20.227 14.763 1.00 88.12 305 GLN A C 1
ATOM 2404 O O . GLN A 1 305 ? -35.474 20.204 15.674 1.00 88.12 305 GLN A O 1
ATOM 2409 N N . SER A 1 306 ? -34.990 19.926 13.503 1.00 87.50 306 SER A N 1
ATOM 2410 C CA . SER A 1 306 ? -36.336 19.480 13.121 1.00 87.50 306 SER A CA 1
ATOM 2411 C C . SER A 1 306 ? -36.685 18.094 13.672 1.00 87.50 306 SER A C 1
ATOM 2413 O O . SER A 1 306 ? -37.846 17.859 14.000 1.00 87.50 306 SER A O 1
ATOM 2415 N N . LEU A 1 307 ? -35.719 17.175 13.764 1.00 88.38 307 LEU A N 1
ATOM 2416 C CA . LEU A 1 307 ? -35.931 15.840 14.335 1.00 88.38 307 LEU A CA 1
ATOM 2417 C C . LEU A 1 307 ? -36.212 15.918 15.842 1.00 88.38 307 LEU A C 1
ATOM 2419 O O . LEU A 1 307 ? -37.105 15.230 16.340 1.00 88.38 307 LEU A O 1
ATOM 2423 N N . PHE A 1 308 ? -35.507 16.808 16.544 1.00 82.25 308 PHE A N 1
ATOM 2424 C CA . PHE A 1 308 ? -35.513 16.927 18.005 1.00 82.25 308 PHE A CA 1
ATOM 2425 C C . PHE A 1 308 ? -36.214 18.201 18.537 1.00 82.25 308 PHE A C 1
ATOM 2427 O O . PHE A 1 308 ? -35.951 18.634 19.655 1.00 82.25 308 PHE A O 1
ATOM 2434 N N . TYR A 1 309 ? -37.124 18.808 17.760 1.00 71.06 309 TYR A N 1
ATOM 2435 C CA . TYR A 1 309 ? -37.694 20.145 18.026 1.00 71.06 309 TYR A CA 1
ATOM 2436 C C . TYR A 1 309 ? -38.495 20.282 19.338 1.00 71.06 309 TYR A C 1
ATOM 2438 O O . TYR A 1 309 ? -38.523 21.366 19.922 1.00 71.06 309 TYR A O 1
ATOM 2446 N N . SER A 1 310 ? -39.177 19.227 19.805 1.00 63.72 310 SER A N 1
ATOM 2447 C CA . SER A 1 310 ? -40.099 19.321 20.948 1.00 63.72 310 SER A CA 1
ATOM 2448 C C . SER A 1 310 ? -39.550 18.654 22.216 1.00 63.72 310 SER A C 1
ATOM 2450 O O . SER A 1 310 ? -39.185 17.480 22.154 1.00 63.72 310 SER A O 1
ATOM 2452 N N . PRO A 1 311 ? -39.630 19.305 23.396 1.00 53.53 311 PRO A N 1
ATOM 2453 C CA . PRO A 1 311 ? -39.454 18.639 24.687 1.00 53.53 311 PRO A CA 1
ATOM 2454 C C . PRO A 1 311 ? -40.403 17.443 24.852 1.00 53.53 311 PRO A C 1
ATOM 2456 O O . PRO A 1 311 ? -40.058 16.456 25.475 1.00 53.53 311 PRO A O 1
ATOM 2459 N N . SER A 1 312 ? -41.593 17.443 24.244 1.00 52.56 312 SER A N 1
ATOM 2460 C CA . SER A 1 312 ? -42.485 16.271 24.311 1.00 52.56 312 SER A CA 1
ATOM 2461 C C . SER A 1 312 ? -41.945 15.035 23.574 1.00 52.56 312 SER A C 1
ATOM 2463 O O . SER A 1 312 ? -42.489 13.951 23.758 1.00 52.56 312 SER A O 1
ATOM 2465 N N . ASN A 1 313 ? -40.894 15.184 22.758 1.00 51.47 313 ASN A N 1
ATOM 2466 C CA . ASN A 1 313 ? -40.198 14.083 22.093 1.00 51.47 313 ASN A CA 1
ATOM 2467 C C . ASN A 1 313 ? -39.043 13.517 22.938 1.00 51.47 313 ASN A C 1
ATOM 2469 O O . ASN A 1 313 ? -38.221 12.794 22.379 1.00 51.47 313 ASN A O 1
ATOM 2473 N N . PHE A 1 314 ? -38.963 13.808 24.251 1.00 53.50 314 PHE A N 1
ATOM 2474 C CA . PHE A 1 314 ? -38.020 13.147 25.165 1.00 53.50 314 PHE A CA 1
ATOM 2475 C C . PHE A 1 314 ? -38.173 11.624 25.056 1.00 53.50 314 PHE A C 1
ATOM 2477 O O . PHE A 1 314 ? -39.011 11.018 25.725 1.00 53.50 314 PHE A O 1
ATOM 2484 N N . SER A 1 315 ? -37.347 10.980 24.234 1.00 60.72 315 SER A N 1
ATOM 2485 C CA . SER A 1 315 ? -37.181 9.543 24.336 1.00 60.72 315 SER A CA 1
ATOM 2486 C C . SER A 1 315 ? -36.361 9.291 25.585 1.00 60.72 315 SER A C 1
ATOM 2488 O O . SER A 1 315 ? -35.145 9.461 25.599 1.00 60.72 315 SER A O 1
ATOM 2490 N N . THR A 1 316 ? -37.021 8.849 26.649 1.00 66.62 316 THR A N 1
ATOM 2491 C CA . THR A 1 316 ? -36.321 8.243 27.783 1.00 66.62 316 THR A CA 1
ATOM 2492 C C . THR A 1 316 ? -35.728 6.878 27.409 1.00 66.62 316 THR A C 1
ATOM 2494 O O . THR A 1 316 ? -35.145 6.229 28.270 1.00 66.62 316 THR A O 1
ATOM 2497 N N . ALA A 1 317 ? -35.891 6.405 26.168 1.00 80.88 317 ALA A N 1
ATOM 2498 C CA . ALA A 1 317 ? -35.460 5.084 25.726 1.00 80.88 317 ALA A CA 1
ATOM 2499 C C . ALA A 1 317 ? -34.248 5.095 24.777 1.00 80.88 317 ALA A C 1
ATOM 2501 O O . ALA A 1 317 ? -33.618 4.047 24.639 1.00 80.88 317 ALA A O 1
ATOM 2502 N N . LEU A 1 318 ? -33.929 6.224 24.126 1.00 89.12 318 LEU A N 1
ATOM 2503 C CA . LEU A 1 318 ? -32.874 6.292 23.110 1.00 89.12 318 LEU A CA 1
ATOM 2504 C C . LEU A 1 318 ? -31.482 6.165 23.748 1.00 89.12 318 LEU A C 1
ATOM 2506 O O . LEU A 1 318 ? -30.995 7.096 24.393 1.00 89.12 318 LEU A O 1
ATOM 2510 N N . ASN A 1 319 ? -30.848 5.015 23.520 1.00 91.81 319 ASN A N 1
ATOM 2511 C CA . ASN A 1 319 ? -29.538 4.655 24.059 1.00 91.81 319 ASN A CA 1
ATOM 2512 C C . ASN A 1 319 ? -28.412 4.855 23.037 1.00 91.81 319 ASN A C 1
ATOM 2514 O O . ASN A 1 319 ? -27.309 5.216 23.435 1.00 91.81 319 ASN A O 1
ATOM 2518 N N . ILE A 1 320 ? -28.684 4.625 21.748 1.00 95.38 320 ILE A N 1
ATOM 2519 C CA . ILE A 1 320 ? -27.694 4.692 20.662 1.00 95.38 320 ILE A CA 1
ATOM 2520 C C . ILE A 1 320 ? -28.166 5.700 19.615 1.00 95.38 320 ILE A C 1
ATOM 2522 O O . ILE A 1 320 ? -29.275 5.571 19.087 1.00 95.38 320 ILE A O 1
ATOM 2526 N N . LEU A 1 321 ? -27.315 6.677 19.305 1.00 94.88 321 LEU A N 1
ATOM 2527 C CA . LEU A 1 321 ? -27.524 7.648 18.238 1.00 94.88 321 LEU A CA 1
ATOM 2528 C C . LEU A 1 321 ? -26.283 7.716 17.347 1.00 94.88 321 LEU A C 1
ATOM 2530 O O . LEU A 1 321 ? -25.211 8.109 17.799 1.00 94.88 321 LEU A O 1
ATOM 2534 N N . ASP A 1 322 ? -26.447 7.368 16.076 1.00 96.50 322 ASP A N 1
ATOM 2535 C CA . ASP A 1 322 ? -25.392 7.447 15.066 1.00 96.50 322 ASP A CA 1
ATOM 2536 C C . ASP A 1 322 ? -25.786 8.451 13.983 1.00 96.50 322 ASP A C 1
ATOM 2538 O O . ASP A 1 322 ? -26.804 8.291 13.309 1.00 96.50 322 ASP A O 1
ATOM 2542 N N . LEU A 1 323 ? -25.000 9.516 13.864 1.00 96.50 323 LEU A N 1
ATOM 2543 C CA . LEU A 1 323 ? -25.148 10.588 12.884 1.00 96.50 323 LEU A CA 1
ATOM 2544 C C . LEU A 1 323 ? -23.830 10.814 12.119 1.00 96.50 323 LEU A C 1
ATOM 2546 O O . LEU A 1 323 ? -23.575 11.921 11.627 1.00 96.50 323 LEU A O 1
ATOM 2550 N N . SER A 1 324 ? -22.975 9.794 12.042 1.00 97.12 324 SER A N 1
ATOM 2551 C CA . SER A 1 324 ? -21.684 9.890 11.360 1.00 97.12 324 SER A CA 1
ATOM 2552 C C . SER A 1 324 ? -21.828 10.104 9.840 1.00 97.12 324 SER A C 1
ATOM 2554 O O . SER A 1 324 ? -22.884 9.836 9.251 1.00 97.12 324 SER A O 1
ATOM 2556 N N . SER A 1 325 ? -20.797 10.687 9.219 1.00 95.31 325 SER A N 1
ATOM 2557 C CA . SER A 1 325 ? -20.751 11.056 7.792 1.00 95.31 325 SER A CA 1
ATOM 2558 C C . SER A 1 325 ? -21.870 12.013 7.347 1.00 95.31 325 SER A C 1
ATOM 2560 O O . SER A 1 325 ? -22.529 11.825 6.329 1.00 95.31 325 SER A O 1
ATOM 2562 N N . ASN A 1 326 ? -22.119 13.083 8.105 1.00 96.19 326 ASN A N 1
ATOM 2563 C CA . ASN A 1 326 ? -23.104 14.116 7.755 1.00 96.19 326 ASN A CA 1
ATOM 2564 C C . ASN A 1 326 ? -22.443 15.509 7.653 1.00 96.19 326 ASN A C 1
ATOM 2566 O O . ASN A 1 326 ? -21.229 15.650 7.544 1.00 96.19 326 ASN A O 1
ATOM 2570 N N . LYS A 1 327 ? -23.240 16.584 7.606 1.00 93.44 327 LYS A N 1
ATOM 2571 C CA . LYS A 1 327 ? -22.759 17.978 7.529 1.00 93.44 327 LYS A CA 1
ATOM 2572 C C . LYS A 1 327 ? -22.983 18.727 8.846 1.00 93.44 327 LYS A C 1
ATOM 2574 O O . LYS A 1 327 ? -23.251 19.930 8.824 1.00 93.44 327 LYS A O 1
ATOM 2579 N N . LEU A 1 328 ? -22.935 18.024 9.975 1.00 94.81 328 LEU A N 1
ATOM 2580 C CA . LEU A 1 328 ? -23.272 18.571 11.289 1.00 94.81 328 LEU A CA 1
ATOM 2581 C C . LEU A 1 328 ? -22.148 19.452 11.829 1.00 94.81 328 LEU A C 1
ATOM 2583 O O . LEU A 1 328 ? -20.974 19.194 11.576 1.00 94.81 328 LEU A O 1
ATOM 2587 N N . THR A 1 329 ? -22.501 20.486 12.587 1.00 91.38 329 THR A N 1
ATOM 2588 C CA . THR A 1 329 ? -21.547 21.357 13.285 1.00 91.38 329 THR A CA 1
ATOM 2589 C C . THR A 1 329 ? -21.718 21.254 14.803 1.00 91.38 329 THR A C 1
ATOM 2591 O O . THR A 1 329 ? -22.563 20.517 15.318 1.00 91.38 329 THR A O 1
ATOM 2594 N N . SER A 1 330 ? -20.937 22.029 15.557 1.00 86.25 330 SER A N 1
ATOM 2595 C CA . SER A 1 330 ? -20.986 22.068 17.026 1.00 86.25 330 SER A CA 1
ATOM 2596 C C . SER A 1 330 ? -22.355 22.444 17.601 1.00 86.25 330 SER A C 1
ATOM 2598 O O . SER A 1 330 ? -22.628 22.124 18.757 1.00 86.25 330 SER A O 1
ATOM 2600 N N . SER A 1 331 ? -23.229 23.088 16.818 1.00 85.94 331 SER A N 1
ATOM 2601 C CA . SER A 1 331 ? -24.589 23.413 17.264 1.00 85.94 331 SER A CA 1
ATOM 2602 C C . SER A 1 331 ? -25.432 22.153 17.509 1.00 85.94 331 SER A C 1
ATOM 2604 O O . SER A 1 331 ? -26.146 22.073 18.509 1.00 85.94 331 SER A O 1
ATOM 2606 N N . THR A 1 332 ? -25.274 21.122 16.669 1.00 88.38 332 THR A N 1
ATOM 2607 C CA . THR A 1 332 ? -25.920 19.819 16.860 1.00 88.38 332 THR A CA 1
ATOM 2608 C C . THR A 1 332 ? -25.407 19.134 18.122 1.00 88.38 332 THR A C 1
ATOM 2610 O O . THR A 1 332 ? -26.199 18.620 18.908 1.00 88.38 332 THR A O 1
ATOM 2613 N N . PHE A 1 333 ? -24.097 19.177 18.371 1.00 85.69 333 PHE A N 1
ATOM 2614 C CA . PHE A 1 333 ? -23.511 18.581 19.573 1.00 85.69 333 PHE A CA 1
ATOM 2615 C C . PHE A 1 333 ? -24.084 19.194 20.865 1.00 85.69 333 PHE A C 1
ATOM 2617 O O . PHE A 1 333 ? -24.457 18.466 21.785 1.00 85.69 333 PHE A O 1
ATOM 2624 N N . GLN A 1 334 ? -24.247 20.523 20.903 1.00 80.31 334 GLN A N 1
ATOM 2625 C CA . GLN A 1 334 ? -24.893 21.243 22.014 1.00 80.31 334 GLN A CA 1
ATOM 2626 C C . GLN A 1 334 ? -26.400 20.960 22.129 1.00 80.31 334 GLN A C 1
ATOM 2628 O O . GLN A 1 334 ? -26.951 20.932 23.229 1.00 80.31 334 GLN A O 1
ATOM 2633 N N . LEU A 1 335 ? -27.093 20.765 21.006 1.00 84.31 335 LEU A N 1
ATOM 2634 C CA . LEU A 1 335 ? -28.509 20.400 21.008 1.00 84.31 335 LEU A CA 1
ATOM 2635 C C . LEU A 1 335 ? -28.715 19.012 21.634 1.00 84.31 335 LEU A C 1
ATOM 2637 O O . LEU A 1 335 ? -29.583 18.843 22.491 1.00 84.31 335 LEU A O 1
ATOM 2641 N N . LEU A 1 336 ? -27.901 18.030 21.234 1.00 85.31 336 LEU A N 1
ATOM 2642 C CA . LEU A 1 336 ? -28.024 16.637 21.671 1.00 85.31 336 LEU A CA 1
ATOM 2643 C C . LEU A 1 336 ? -27.748 16.452 23.166 1.00 85.31 336 LEU A C 1
ATOM 2645 O O . LEU A 1 336 ? -28.402 15.631 23.810 1.00 85.31 336 LEU A O 1
ATOM 2649 N N . SER A 1 337 ? -26.846 17.244 23.745 1.00 78.06 337 SER A N 1
ATOM 2650 C CA . SER A 1 337 ? -26.567 17.186 25.183 1.00 78.06 337 SER A CA 1
ATOM 2651 C C . SER A 1 337 ? -27.726 17.640 26.056 1.00 78.06 337 SER A C 1
ATOM 2653 O O . SER A 1 337 ? -27.882 17.166 27.176 1.00 78.06 337 SER A O 1
ATOM 2655 N N . ASN A 1 338 ? -28.562 18.542 25.539 1.00 72.44 338 ASN A N 1
ATOM 2656 C CA . ASN A 1 338 ? -29.796 18.945 26.206 1.00 72.44 338 ASN A CA 1
ATOM 2657 C C . ASN A 1 338 ? -30.912 17.901 26.031 1.00 72.44 338 ASN A C 1
ATOM 2659 O O . ASN A 1 338 ? -31.911 17.957 26.747 1.00 72.44 338 ASN A O 1
ATOM 2663 N N . PHE A 1 339 ? -30.773 16.976 25.074 1.00 69.31 339 PHE A N 1
ATOM 2664 C CA . PHE A 1 339 ? -31.861 16.114 24.623 1.00 69.31 339 PHE A CA 1
ATOM 2665 C C . PHE A 1 339 ? -31.934 14.765 25.351 1.00 69.31 339 PHE A C 1
ATOM 2667 O O . PHE A 1 339 ? -33.035 14.314 25.662 1.00 69.31 339 PHE A O 1
ATOM 2674 N N . SER A 1 340 ? -30.802 14.108 25.642 1.00 68.06 340 SER A N 1
ATOM 2675 C CA . SER A 1 340 ? -30.834 12.727 26.151 1.00 68.06 340 SER A CA 1
ATOM 2676 C C . SER A 1 340 ? -29.952 12.485 27.375 1.00 68.06 340 SER A C 1
ATOM 2678 O O . SER A 1 340 ? -28.744 12.275 27.287 1.00 68.06 340 SER A O 1
ATOM 2680 N N . LEU A 1 341 ? -30.603 12.412 28.540 1.00 75.88 341 LEU A N 1
ATOM 2681 C CA . LEU A 1 341 ? -29.988 11.960 29.793 1.00 75.88 341 LEU A CA 1
ATOM 2682 C C . LEU A 1 341 ? -29.645 10.459 29.782 1.00 75.88 341 LEU A C 1
ATOM 2684 O O . LEU A 1 341 ? -28.885 10.018 30.643 1.00 75.88 341 LEU A O 1
ATOM 2688 N N . ASN A 1 342 ? -30.200 9.682 28.843 1.00 84.56 342 ASN A N 1
ATOM 2689 C CA . ASN A 1 342 ? -30.056 8.223 28.762 1.00 84.56 342 ASN A CA 1
ATOM 2690 C C . ASN A 1 342 ? -29.163 7.755 27.608 1.00 84.56 342 ASN A C 1
ATOM 2692 O O . ASN A 1 342 ? -28.897 6.559 27.522 1.00 84.56 342 ASN A O 1
ATOM 2696 N N . LEU A 1 343 ? -28.680 8.667 26.756 1.00 89.88 343 LEU A N 1
ATOM 2697 C CA . LEU A 1 343 ? -27.801 8.317 25.645 1.00 89.88 343 LEU A CA 1
ATOM 2698 C C . LEU A 1 343 ? -26.509 7.697 26.180 1.00 89.88 343 LEU A C 1
ATOM 2700 O O . LEU A 1 343 ? -25.829 8.296 27.014 1.00 89.88 343 LEU A O 1
ATOM 2704 N N . GLN A 1 344 ? -26.204 6.495 25.702 1.00 93.31 344 GLN A N 1
ATOM 2705 C CA . GLN A 1 344 ? -25.028 5.713 26.073 1.00 93.31 344 GLN A CA 1
ATOM 2706 C C . GLN A 1 344 ? -23.992 5.708 24.950 1.00 93.31 344 GLN A C 1
ATOM 2708 O O . GLN A 1 344 ? -22.803 5.751 25.245 1.00 93.31 344 GLN A O 1
ATOM 2713 N N . GLU A 1 345 ? -24.419 5.716 23.688 1.00 96.00 345 GLU A N 1
ATOM 2714 C CA . GLU A 1 345 ? -23.524 5.726 22.530 1.00 96.00 345 GLU A CA 1
ATOM 2715 C C . GLU A 1 345 ? -23.896 6.864 21.579 1.00 96.00 345 GLU A C 1
ATOM 2717 O O . GLU A 1 345 ? -25.050 6.974 21.149 1.00 96.00 345 GLU A O 1
ATOM 2722 N N . LEU A 1 346 ? -22.916 7.708 21.260 1.00 95.00 346 LEU A N 1
ATOM 2723 C CA . LEU A 1 346 ? -23.058 8.822 20.330 1.00 95.00 346 LEU A CA 1
ATOM 2724 C C . LEU A 1 346 ? -21.943 8.773 19.283 1.00 95.00 346 LEU A C 1
ATOM 2726 O O . LEU A 1 346 ? -20.779 8.993 19.618 1.00 95.00 346 LEU A O 1
ATOM 2730 N N . TYR A 1 347 ? -22.317 8.540 18.025 1.00 97.12 347 TYR A N 1
ATOM 2731 C CA . TYR A 1 347 ? -21.396 8.524 16.889 1.00 97.12 347 TYR A CA 1
ATOM 2732 C C . TYR A 1 347 ? -21.600 9.772 16.028 1.00 97.12 347 TYR A C 1
ATOM 2734 O O . TYR A 1 347 ? -22.682 10.009 15.488 1.00 97.12 347 TYR A O 1
ATOM 2742 N N . LEU A 1 348 ? -20.557 10.592 15.933 1.00 95.62 348 LEU A N 1
ATOM 2743 C CA . LEU A 1 348 ? -20.513 11.859 15.201 1.00 95.62 348 LEU A CA 1
ATOM 2744 C C . LEU A 1 348 ? -19.260 11.960 14.317 1.00 95.62 348 LEU A C 1
ATOM 2746 O O . LEU A 1 348 ? -18.881 13.063 13.910 1.00 95.62 348 LEU A O 1
ATOM 2750 N N . GLY A 1 349 ? -18.632 10.822 14.010 1.00 95.69 349 GLY A N 1
ATOM 2751 C CA . GLY A 1 349 ? -17.484 10.754 13.114 1.00 95.69 349 GLY A CA 1
ATOM 2752 C C . GLY A 1 349 ? -17.767 11.395 11.749 1.00 95.69 349 GLY A C 1
ATOM 2753 O O . GLY A 1 349 ? -18.916 11.418 11.302 1.00 95.69 349 GLY A O 1
ATOM 2754 N N . ASP A 1 350 ? -16.741 11.945 11.101 1.00 95.44 350 ASP A N 1
ATOM 2755 C CA . ASP A 1 350 ? -16.806 12.509 9.740 1.00 95.44 350 ASP A CA 1
ATOM 2756 C C . ASP A 1 350 ? -17.912 13.579 9.574 1.00 95.44 350 ASP A C 1
ATOM 2758 O O . ASP A 1 350 ? -18.868 13.451 8.808 1.00 95.44 350 ASP A O 1
ATOM 2762 N N . ASN A 1 351 ? -17.817 14.647 10.368 1.00 94.69 351 ASN A N 1
ATOM 2763 C CA . ASN A 1 351 ? -18.708 15.810 10.334 1.00 94.69 351 ASN A CA 1
ATOM 2764 C C . ASN A 1 351 ? -17.884 17.121 10.349 1.00 94.69 351 ASN A C 1
ATOM 2766 O O . ASN A 1 351 ? -16.659 17.122 10.243 1.00 94.69 351 ASN A O 1
ATOM 2770 N N . ASN A 1 352 ? -18.546 18.278 10.476 1.00 91.12 352 ASN A N 1
ATOM 2771 C CA . ASN A 1 352 ? -17.914 19.602 10.563 1.00 91.12 352 ASN A CA 1
ATOM 2772 C C . ASN A 1 352 ? -17.915 20.162 12.002 1.00 91.12 352 ASN A C 1
ATOM 2774 O O . ASN A 1 352 ? -18.114 21.365 12.209 1.00 91.12 352 ASN A O 1
ATOM 2778 N N . ILE A 1 353 ? -17.753 19.315 13.020 1.00 88.19 353 ILE A N 1
ATOM 2779 C CA . ILE A 1 353 ? -17.772 19.749 14.422 1.00 88.19 353 ILE A CA 1
ATOM 2780 C C . ILE A 1 353 ? -16.449 20.446 14.765 1.00 88.19 353 ILE A C 1
ATOM 2782 O O . ILE A 1 353 ? -15.364 19.910 14.548 1.00 88.19 353 ILE A O 1
ATOM 2786 N N . VAL A 1 354 ? -16.553 21.648 15.338 1.00 83.81 354 VAL A N 1
ATOM 2787 C CA . VAL A 1 354 ? -15.428 22.476 15.799 1.00 83.81 354 VAL A CA 1
ATOM 2788 C C . VAL A 1 354 ? -15.671 22.870 17.256 1.00 83.81 354 VAL A C 1
ATOM 2790 O O . VAL A 1 354 ? -16.415 23.811 17.550 1.00 83.81 354 VAL A O 1
ATOM 2793 N N . LEU A 1 355 ? -15.085 22.138 18.200 1.00 74.94 355 LEU A N 1
ATOM 2794 C CA . LEU A 1 355 ? -15.168 22.477 19.623 1.00 74.94 355 LEU A CA 1
ATOM 2795 C C . LEU A 1 355 ? -14.091 23.524 19.956 1.00 74.94 355 LEU A C 1
ATOM 2797 O O . LEU A 1 355 ? -12.905 23.206 19.981 1.00 74.94 355 LEU A O 1
ATOM 2801 N N . SER A 1 356 ? -14.494 24.780 20.174 1.00 60.88 356 SER A N 1
ATOM 2802 C CA . SER A 1 356 ? -13.582 25.900 20.482 1.00 60.88 356 SER A CA 1
ATOM 2803 C C . SER A 1 356 ? -13.695 26.437 21.914 1.00 60.88 356 SER A C 1
ATOM 2805 O O . SER A 1 356 ? -12.829 27.195 22.353 1.00 60.88 356 SER A O 1
ATOM 2807 N N . SER A 1 357 ? -14.732 26.045 22.662 1.00 61.28 357 SER A N 1
ATOM 2808 C CA . SER A 1 357 ? -14.986 26.502 24.033 1.00 61.28 357 SER A CA 1
ATOM 2809 C C . SER A 1 357 ? -14.892 25.344 25.036 1.00 61.28 357 SER A C 1
ATOM 2811 O O . SER A 1 357 ? -15.416 24.270 24.740 1.00 61.28 357 SER A O 1
ATOM 2813 N N . PRO A 1 358 ? -14.313 25.559 26.235 1.00 54.25 358 PRO A N 1
ATOM 2814 C CA . PRO A 1 358 ? -14.251 24.558 27.304 1.00 54.25 358 PRO A CA 1
ATOM 2815 C C . PRO A 1 358 ? -15.601 24.292 27.987 1.00 54.25 358 PRO A C 1
ATOM 2817 O O . PRO A 1 358 ? -15.689 23.402 28.832 1.00 54.25 358 PRO A O 1
ATOM 2820 N N . LEU A 1 359 ? -16.667 25.031 27.640 1.00 50.97 359 LEU A N 1
ATOM 2821 C CA . LEU A 1 359 ? -18.040 24.694 28.028 1.00 50.97 359 LEU A CA 1
ATOM 2822 C C . LEU A 1 359 ? -18.475 23.430 27.276 1.00 50.97 359 LEU A C 1
ATOM 2824 O O . LEU A 1 359 ? -19.231 23.484 26.305 1.00 50.97 359 LEU A O 1
ATOM 2828 N N . CYS A 1 360 ? -17.945 22.290 27.713 1.00 59.28 360 CYS A N 1
ATOM 2829 C CA . CYS A 1 360 ? -18.312 20.997 27.179 1.00 59.28 360 CYS A CA 1
ATOM 2830 C C . CYS A 1 360 ? -19.756 20.688 27.589 1.00 59.28 360 CYS A C 1
ATOM 2832 O O . CYS A 1 360 ? -20.093 20.756 28.776 1.00 59.28 360 CYS A O 1
ATOM 2834 N N . PRO A 1 361 ? -20.624 20.346 26.631 1.00 65.81 361 PRO A N 1
ATOM 2835 C CA . PRO A 1 361 ? -21.911 19.776 26.964 1.00 65.81 361 PRO A CA 1
ATOM 2836 C C . PRO A 1 361 ? -21.739 18.452 27.732 1.00 65.81 361 PRO A C 1
ATOM 2838 O O . PRO A 1 361 ? -20.955 17.594 27.330 1.00 65.81 361 PRO A O 1
ATOM 2841 N N . ASN A 1 362 ? -22.469 18.297 28.840 1.00 72.81 362 ASN A N 1
ATOM 2842 C CA . ASN A 1 362 ? -22.385 17.130 29.722 1.00 72.81 362 ASN A CA 1
ATOM 2843 C C . ASN A 1 362 ? -23.467 16.098 29.366 1.00 72.81 362 ASN A C 1
ATOM 2845 O O . ASN A 1 362 ? -24.658 16.393 29.453 1.00 72.81 362 ASN A O 1
ATOM 2849 N N . PHE A 1 363 ? -23.051 14.881 29.023 1.00 84.06 363 PHE A N 1
ATOM 2850 C CA . PHE A 1 363 ? -23.906 13.727 28.768 1.00 84.06 363 PHE A CA 1
ATOM 2851 C C . PHE A 1 363 ? -23.821 12.737 29.948 1.00 84.06 363 PHE A C 1
ATOM 2853 O O . PHE A 1 363 ? -22.918 11.903 30.005 1.00 84.06 363 PHE A O 1
ATOM 2860 N N . PRO A 1 364 ? -24.759 12.742 30.907 1.00 83.19 364 PRO A N 1
ATOM 2861 C CA . PRO A 1 364 ? -24.595 12.035 32.185 1.00 83.19 364 PRO A CA 1
ATOM 2862 C C . PRO A 1 364 ? -24.585 10.495 32.104 1.00 83.19 364 PRO A C 1
ATOM 2864 O O . PRO A 1 364 ? -24.195 9.833 33.071 1.00 83.19 364 PRO A O 1
ATOM 2867 N N . SER A 1 365 ? -25.025 9.910 30.986 1.00 88.31 365 SER A N 1
ATOM 2868 C CA . SER A 1 365 ? -25.073 8.451 30.781 1.00 88.31 365 SER A CA 1
ATOM 2869 C C . SER A 1 365 ? -24.154 7.933 29.676 1.00 88.31 365 SER A C 1
ATOM 2871 O O . SER A 1 365 ? -24.139 6.725 29.451 1.00 88.31 365 SER A O 1
ATOM 2873 N N . LEU A 1 366 ? -23.382 8.809 29.026 1.00 90.94 366 LEU A N 1
ATOM 2874 C CA . LEU A 1 366 ? -22.584 8.446 27.858 1.00 90.94 366 LEU A CA 1
ATOM 2875 C C . LEU A 1 366 ? -21.439 7.501 28.231 1.00 90.94 366 LEU A C 1
ATOM 2877 O O . LEU A 1 366 ? -20.664 7.778 29.145 1.00 90.94 366 LEU A O 1
ATOM 2881 N N . LEU A 1 367 ? -21.348 6.394 27.501 1.00 93.50 367 LEU A N 1
ATOM 2882 C CA . LEU A 1 367 ? -20.319 5.363 27.606 1.00 93.50 367 LEU A CA 1
ATOM 2883 C C . LEU A 1 367 ? -19.372 5.411 26.402 1.00 93.50 367 LEU A C 1
ATOM 2885 O O . LEU A 1 367 ? -18.172 5.229 26.584 1.00 93.50 367 LEU A O 1
ATOM 2889 N N . ILE A 1 368 ? -19.890 5.688 25.202 1.00 95.81 368 ILE A N 1
ATOM 2890 C CA . ILE A 1 368 ? -19.126 5.760 23.951 1.00 95.81 368 ILE A CA 1
ATOM 2891 C C . ILE A 1 368 ? -19.391 7.103 23.271 1.00 95.81 368 ILE A C 1
ATOM 2893 O O . ILE A 1 368 ? -20.546 7.475 23.048 1.00 95.81 368 ILE A O 1
ATOM 2897 N N . LEU A 1 369 ? -18.317 7.808 22.926 1.00 93.75 369 LEU A N 1
ATOM 2898 C CA . LEU A 1 369 ? -18.348 9.006 22.096 1.00 93.75 369 LEU A CA 1
ATOM 2899 C C . LEU A 1 369 ? -17.343 8.854 20.954 1.00 93.75 369 LEU A C 1
ATOM 2901 O O . LEU A 1 369 ? -16.153 8.685 21.205 1.00 93.75 369 LEU A O 1
ATOM 2905 N N . ASP A 1 370 ? -17.818 8.961 19.720 1.00 95.81 370 ASP A N 1
ATOM 2906 C CA . ASP A 1 370 ? -16.977 9.011 18.525 1.00 95.81 370 ASP A CA 1
ATOM 2907 C C . ASP A 1 370 ? -17.102 10.390 17.863 1.00 95.81 370 ASP A C 1
ATOM 2909 O O . ASP A 1 370 ? -18.184 10.795 17.435 1.00 95.81 370 ASP A O 1
ATOM 2913 N N . LEU A 1 371 ? -15.988 11.124 17.827 1.00 94.06 371 LEU A N 1
ATOM 2914 C CA . LEU A 1 371 ? -15.830 12.414 17.150 1.00 94.06 371 LEU A CA 1
ATOM 2915 C C . LEU A 1 371 ? -14.752 12.346 16.059 1.00 94.06 371 LEU A C 1
ATOM 2917 O O . LEU A 1 371 ? -14.285 13.398 15.615 1.00 94.06 371 LEU A O 1
ATOM 2921 N N . SER A 1 372 ? -14.339 11.149 15.640 1.00 95.88 372 SER A N 1
ATOM 2922 C CA . SER A 1 372 ? -13.279 10.939 14.653 1.00 95.88 372 SER A CA 1
ATOM 2923 C C . SER A 1 372 ? -13.511 11.748 13.365 1.00 95.88 372 SER A C 1
ATOM 2925 O O . SER A 1 372 ? -14.635 12.108 13.017 1.00 95.88 372 SER A O 1
ATOM 2927 N N . TYR A 1 373 ? -12.446 12.106 12.649 1.00 94.81 373 TYR A N 1
ATOM 2928 C CA . TYR A 1 373 ? -12.510 12.839 11.374 1.00 94.81 373 TYR A CA 1
ATOM 2929 C C . TYR A 1 373 ? -13.217 14.216 11.427 1.00 94.81 373 TYR A C 1
ATOM 2931 O O . TYR A 1 373 ? -13.639 14.739 10.397 1.00 94.81 373 TYR A O 1
ATOM 2939 N N . ASN A 1 374 ? -13.327 14.846 12.603 1.00 90.56 374 ASN A N 1
ATOM 2940 C CA . ASN A 1 374 ? -13.768 16.242 12.748 1.00 90.56 374 ASN A CA 1
ATOM 2941 C C . ASN A 1 374 ? -12.561 17.205 12.843 1.00 90.56 374 ASN A C 1
ATOM 2943 O O . ASN A 1 374 ? -11.415 16.781 12.858 1.00 90.56 374 ASN A O 1
ATOM 2947 N N . ASN A 1 375 ? -12.768 18.525 12.917 1.00 85.56 375 ASN A N 1
ATOM 2948 C CA . ASN A 1 375 ? -11.664 19.486 13.092 1.00 85.56 375 ASN A CA 1
ATOM 2949 C C . ASN A 1 375 ? -11.734 20.148 14.473 1.00 85.56 375 ASN A C 1
ATOM 2951 O O . ASN A 1 375 ? -12.312 21.226 14.645 1.00 85.56 375 ASN A O 1
ATOM 2955 N N . LEU A 1 376 ? -11.160 19.485 15.475 1.00 83.50 376 LEU A N 1
ATOM 2956 C CA . LEU A 1 376 ? -11.206 19.927 16.864 1.00 83.50 376 LEU A CA 1
ATOM 2957 C C . LEU A 1 376 ? -10.049 20.905 17.146 1.00 83.50 376 LEU A C 1
ATOM 2959 O O . LEU A 1 376 ? -8.875 20.559 17.051 1.00 83.50 376 LEU A O 1
ATOM 2963 N N . THR A 1 377 ? -10.373 22.160 17.478 1.00 69.56 377 THR A N 1
ATOM 2964 C CA . THR A 1 377 ? -9.379 23.225 17.725 1.00 69.56 377 THR A CA 1
ATOM 2965 C C . THR A 1 377 ? -8.633 23.074 19.061 1.00 69.56 377 THR A C 1
ATOM 2967 O O . THR A 1 377 ? -9.045 22.326 19.939 1.00 69.56 377 THR A O 1
ATOM 2970 N N . SER A 1 378 ? -7.541 23.823 19.258 1.00 61.03 378 SER A N 1
ATOM 2971 C CA . SER A 1 378 ? -6.550 23.665 20.343 1.00 61.03 378 SER A CA 1
ATOM 2972 C C . SER A 1 378 ? -7.008 23.978 21.783 1.00 61.03 378 SER A C 1
ATOM 2974 O O . SER A 1 378 ? -6.165 24.210 22.645 1.00 61.03 378 SER A O 1
ATOM 2976 N N . SER A 1 379 ? -8.306 24.015 22.079 1.00 63.62 379 SER A N 1
ATOM 2977 C CA . SER A 1 379 ? -8.842 24.373 23.404 1.00 63.62 379 SER A CA 1
ATOM 2978 C C . SER A 1 379 ? -9.792 23.337 24.014 1.00 63.62 379 SER A C 1
ATOM 2980 O O . SER A 1 379 ? -10.264 23.565 25.125 1.00 63.62 379 SER A O 1
ATOM 2982 N N . VAL A 1 380 ? -10.055 22.197 23.353 1.00 64.88 380 VAL A N 1
ATOM 2983 C CA . VAL A 1 380 ? -11.072 21.220 23.810 1.00 64.88 380 VAL A CA 1
ATOM 2984 C C . VAL A 1 380 ? -10.822 20.701 25.230 1.00 64.88 380 VAL A C 1
ATOM 2986 O O . VAL A 1 380 ? -11.773 20.577 25.993 1.00 64.88 380 VAL A O 1
ATOM 2989 N N . PHE A 1 381 ? -9.565 20.435 25.607 1.00 66.56 381 PHE A N 1
ATOM 2990 C CA . PHE A 1 381 ? -9.229 19.861 26.921 1.00 66.56 381 PHE A CA 1
ATOM 2991 C C . PHE A 1 381 ? -8.659 20.873 27.925 1.00 66.56 381 PHE A C 1
ATOM 2993 O O . PHE A 1 381 ? -8.233 20.478 29.013 1.00 66.56 381 PHE A O 1
ATOM 3000 N N . GLN A 1 382 ? -8.675 22.175 27.610 1.00 57.34 382 GLN A N 1
ATOM 3001 C CA . GLN A 1 382 ? -8.298 23.221 28.567 1.00 57.34 382 GLN A CA 1
ATOM 3002 C C . GLN A 1 382 ? -9.367 23.301 29.673 1.00 57.34 382 GLN A C 1
ATOM 3004 O O . GLN A 1 382 ? -10.422 23.894 29.479 1.00 57.34 382 GLN A O 1
ATOM 3009 N N . GLY A 1 383 ? -9.110 22.687 30.833 1.00 50.66 383 GLY A N 1
ATOM 3010 C CA . GLY A 1 383 ? -10.073 22.602 31.946 1.00 50.66 383 GLY A CA 1
ATOM 3011 C C . GLY A 1 383 ? -10.661 21.206 32.198 1.00 50.66 383 GLY A C 1
ATOM 3012 O O . GLY A 1 383 ? -11.616 21.077 32.958 1.00 50.66 383 GLY A O 1
ATOM 3013 N N . GLY A 1 384 ? -10.083 20.159 31.602 1.00 53.41 384 GLY A N 1
ATOM 3014 C CA . GLY A 1 384 ? -10.382 18.763 31.926 1.00 53.41 384 GLY A CA 1
ATOM 3015 C C . GLY A 1 384 ? -11.447 18.087 31.058 1.00 53.41 384 GLY A C 1
ATOM 3016 O O . GLY A 1 384 ? -12.234 18.720 30.360 1.00 53.41 384 GLY A O 1
ATOM 3017 N N . PHE A 1 385 ? -11.444 16.753 31.093 1.00 58.38 385 PHE A N 1
ATOM 3018 C CA . PHE A 1 385 ? -12.409 15.898 30.397 1.00 58.38 385 PHE A CA 1
ATOM 3019 C C . PHE A 1 385 ? -13.763 15.926 31.114 1.00 58.38 385 PHE A C 1
ATOM 3021 O O . PHE A 1 385 ? -13.880 15.368 32.203 1.00 58.38 385 PHE A O 1
ATOM 3028 N N . ASN A 1 386 ? -14.801 16.520 30.519 1.00 63.44 386 ASN A N 1
ATOM 3029 C CA . ASN A 1 386 ? -16.146 16.459 31.106 1.00 63.44 386 ASN A CA 1
ATOM 3030 C C . ASN A 1 386 ? -17.265 16.262 30.072 1.00 63.44 386 ASN A C 1
ATOM 3032 O O . ASN A 1 386 ? -18.298 16.923 30.132 1.00 63.44 386 ASN A O 1
ATOM 3036 N N . PHE A 1 387 ? -17.070 15.346 29.116 1.00 75.62 387 PHE A N 1
ATOM 3037 C CA . PHE A 1 387 ? -18.184 14.861 28.290 1.00 75.62 387 PHE A CA 1
ATOM 3038 C C . PHE A 1 387 ? -19.158 14.014 29.117 1.00 75.62 387 PHE A C 1
ATOM 3040 O O . PHE A 1 387 ? -20.366 14.128 28.953 1.00 75.62 387 PHE A O 1
ATOM 3047 N N . SER A 1 388 ? -18.632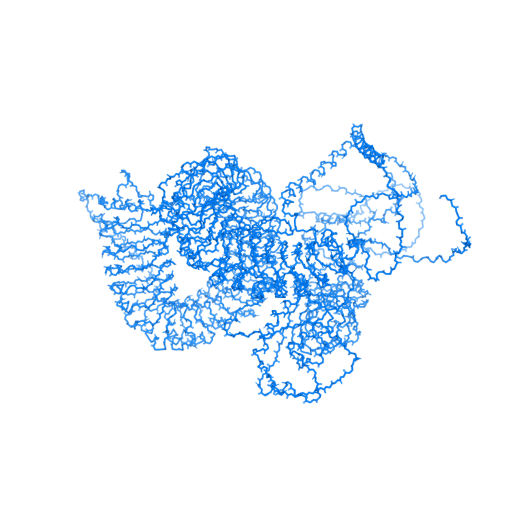 13.159 30.002 1.00 80.88 388 SER A N 1
ATOM 3048 C CA . SER A 1 388 ? -19.401 12.342 30.942 1.00 80.88 388 SER A CA 1
ATOM 3049 C C . SER A 1 388 ? -18.494 11.769 32.027 1.00 80.88 388 SER A C 1
ATOM 3051 O O . SER A 1 388 ? -17.350 11.410 31.748 1.00 80.88 388 SER A O 1
ATOM 3053 N N . SER A 1 389 ? -19.022 11.584 33.238 1.00 78.94 389 SER A N 1
ATOM 3054 C CA . SER A 1 389 ? -18.348 10.844 34.315 1.00 78.94 389 SER A CA 1
ATOM 3055 C C . SER A 1 389 ? -18.399 9.318 34.149 1.00 78.94 389 SER A C 1
ATOM 3057 O O . SER A 1 389 ? -17.787 8.605 34.943 1.00 78.94 389 SER A O 1
ATOM 3059 N N . LYS A 1 390 ? -19.146 8.811 33.156 1.00 87.44 390 LYS A N 1
ATOM 3060 C CA . LYS A 1 390 ? -19.259 7.379 32.832 1.00 87.44 390 LYS A CA 1
ATOM 3061 C C . LYS A 1 390 ? -18.563 6.989 31.527 1.00 87.44 390 LYS A C 1
ATOM 3063 O O . LYS A 1 390 ? -18.599 5.812 31.182 1.00 87.44 390 LYS A O 1
ATOM 3068 N N . LEU A 1 391 ? -17.947 7.939 30.817 1.00 89.19 391 LEU A N 1
ATOM 3069 C CA . LEU A 1 391 ? -17.367 7.708 29.493 1.00 89.19 391 LEU A CA 1
ATOM 3070 C C . LEU A 1 391 ? -16.292 6.619 29.549 1.00 89.19 391 LEU A C 1
ATOM 3072 O O . LEU A 1 391 ? -15.314 6.772 30.279 1.00 89.19 391 LEU A O 1
ATOM 3076 N N . GLN A 1 392 ? -16.467 5.553 28.773 1.00 92.50 392 GLN A N 1
ATOM 3077 C CA . GLN A 1 392 ? -15.545 4.421 28.680 1.00 92.50 392 GLN A CA 1
ATOM 3078 C C . GLN A 1 392 ? -14.706 4.482 27.409 1.00 92.50 392 GLN A C 1
ATOM 3080 O O . GLN A 1 392 ? -13.497 4.281 27.485 1.00 92.50 392 GLN A O 1
ATOM 3085 N N . ASN A 1 393 ? -15.315 4.813 26.271 1.00 94.81 393 ASN A N 1
ATOM 3086 C CA . ASN A 1 393 ? -14.632 4.876 24.985 1.00 94.81 393 ASN A CA 1
ATOM 3087 C C . ASN A 1 393 ? -14.738 6.283 24.409 1.00 94.81 393 ASN A C 1
ATOM 3089 O O . ASN A 1 393 ? -15.839 6.823 24.274 1.00 94.81 393 ASN A O 1
ATOM 3093 N N . LEU A 1 394 ? -13.593 6.848 24.044 1.00 93.00 394 LEU A N 1
ATOM 3094 C CA . LEU A 1 394 ? -13.532 8.082 23.281 1.00 93.00 394 LEU A CA 1
ATOM 3095 C C . LEU A 1 394 ? -12.661 7.898 22.041 1.00 93.00 394 LEU A C 1
ATOM 3097 O O . LEU A 1 394 ? -11.481 7.564 22.163 1.00 93.00 394 LEU A O 1
ATOM 3101 N N . ASP A 1 395 ? -13.241 8.181 20.881 1.00 95.19 395 ASP A N 1
ATOM 3102 C CA . ASP A 1 395 ? -12.542 8.200 19.600 1.00 95.19 395 ASP A CA 1
ATOM 3103 C C . ASP A 1 395 ? -12.381 9.639 19.089 1.00 95.19 395 ASP A C 1
ATOM 3105 O O . ASP A 1 395 ? -13.360 10.358 18.872 1.00 95.19 395 ASP A O 1
ATOM 3109 N N . LEU A 1 396 ? -11.126 10.070 18.946 1.00 93.75 396 LEU A N 1
ATOM 3110 C CA . LEU A 1 396 ? -10.706 11.355 18.387 1.00 93.75 396 LEU A CA 1
ATOM 3111 C C . LEU A 1 396 ? -9.680 11.153 17.263 1.00 93.75 396 LEU A C 1
ATOM 3113 O O . LEU A 1 396 ? -8.778 11.984 17.075 1.00 93.75 396 LEU A O 1
ATOM 3117 N N . GLN A 1 397 ? -9.765 10.034 16.548 1.00 95.38 397 GLN A N 1
ATOM 3118 C CA . GLN A 1 397 ? -8.909 9.770 15.407 1.00 95.38 397 GLN A CA 1
ATOM 3119 C C . GLN A 1 397 ? -9.033 10.894 14.368 1.00 95.38 397 GLN A C 1
ATOM 3121 O O . GLN A 1 397 ? -10.131 11.313 14.017 1.00 95.38 397 GLN A O 1
ATOM 3126 N N . ASN A 1 398 ? -7.903 11.366 13.835 1.00 93.94 398 ASN A N 1
ATOM 3127 C CA . ASN A 1 398 ? -7.866 12.344 12.741 1.00 93.94 398 ASN A CA 1
ATOM 3128 C C . ASN A 1 398 ? -8.672 13.631 13.008 1.00 93.94 398 ASN A C 1
ATOM 3130 O O . ASN A 1 398 ? -9.391 14.135 12.148 1.00 93.94 398 ASN A O 1
ATOM 3134 N N . CYS A 1 399 ? -8.523 14.173 14.217 1.00 91.38 399 CYS A N 1
ATOM 3135 C CA . CYS A 1 399 ? -9.221 15.371 14.675 1.00 91.38 399 CYS A CA 1
ATOM 3136 C C . CYS A 1 399 ? -8.413 16.675 14.524 1.00 91.38 399 CYS A C 1
ATOM 3138 O O . CYS A 1 399 ? -8.824 17.720 15.030 1.00 91.38 399 CYS A O 1
ATOM 3140 N N . SER A 1 400 ? -7.248 16.629 13.860 1.00 88.19 400 SER A N 1
ATOM 3141 C CA . SER A 1 400 ? -6.266 17.729 13.760 1.00 88.19 400 SER A CA 1
ATOM 3142 C C . SER A 1 400 ? -5.691 18.223 15.102 1.00 88.19 400 SER A C 1
ATOM 3144 O O . SER A 1 400 ? -5.172 19.341 15.192 1.00 88.19 400 SER A O 1
ATOM 3146 N N . LEU A 1 401 ? -5.739 17.392 16.147 1.00 88.44 401 LEU A N 1
ATOM 3147 C CA . LEU A 1 401 ? -5.279 17.743 17.491 1.00 88.44 401 LEU A CA 1
ATOM 3148 C C . LEU A 1 401 ? -3.758 17.953 17.533 1.00 88.44 401 LEU A C 1
ATOM 3150 O O . LEU A 1 401 ? -2.991 17.170 16.977 1.00 88.44 401 LEU A O 1
ATOM 3154 N N . LYS A 1 402 ? -3.325 19.000 18.240 1.00 88.38 402 LYS A N 1
ATOM 3155 C CA . LYS A 1 402 ? -1.913 19.347 18.509 1.00 88.38 402 LYS A CA 1
ATOM 3156 C C . LYS A 1 402 ? -1.633 19.328 20.012 1.00 88.38 402 LYS A C 1
ATOM 3158 O O . LYS A 1 402 ? -2.578 19.379 20.797 1.00 88.38 402 LYS A O 1
ATOM 3163 N N . ASP A 1 403 ? -0.367 19.383 20.422 1.00 83.19 403 ASP A N 1
ATOM 3164 C CA . ASP A 1 403 ? 0.033 19.389 21.845 1.00 83.19 403 ASP A CA 1
ATOM 3165 C C . ASP A 1 403 ? -0.679 20.470 22.678 1.00 83.19 403 ASP A C 1
ATOM 3167 O O . ASP A 1 403 ? -1.108 20.213 23.801 1.00 83.19 403 ASP A O 1
ATOM 3171 N N . GLY A 1 404 ? -0.883 21.664 22.103 1.00 78.38 404 GLY A N 1
ATOM 3172 C CA . GLY A 1 404 ? -1.590 22.776 22.755 1.00 78.38 404 GLY A CA 1
ATOM 3173 C C . GLY A 1 404 ? -3.043 22.469 23.150 1.00 78.38 404 GLY A C 1
ATOM 3174 O O . GLY A 1 404 ? -3.595 23.140 24.020 1.00 78.38 404 GLY A O 1
ATOM 3175 N N . SER A 1 405 ? -3.645 21.432 22.561 1.00 76.69 405 SER A N 1
ATOM 3176 C CA . SER A 1 405 ? -5.003 20.972 22.889 1.00 76.69 405 SER A CA 1
ATOM 3177 C C . SER A 1 405 ? -5.085 20.324 24.273 1.00 76.69 405 SER A C 1
ATOM 3179 O O . SER A 1 405 ? -6.175 20.263 24.828 1.00 76.69 405 SER A O 1
ATOM 3181 N N . PHE A 1 406 ? -3.950 19.871 24.824 1.00 76.50 406 PHE A N 1
ATOM 3182 C CA . PHE A 1 406 ? -3.837 19.106 26.073 1.00 76.50 406 PHE A CA 1
ATOM 3183 C C . PHE A 1 406 ? -3.115 19.881 27.193 1.00 76.50 406 PHE A C 1
ATOM 3185 O O . PHE A 1 406 ? -2.562 19.284 28.116 1.00 76.50 406 PHE A O 1
ATOM 3192 N N . LEU A 1 407 ? -3.084 21.217 27.127 1.00 66.12 407 LEU A N 1
ATOM 3193 C CA . LEU A 1 407 ? -2.460 22.042 28.168 1.00 66.12 407 LEU A CA 1
ATOM 3194 C C . LEU A 1 407 ? -3.196 21.888 29.512 1.00 66.12 407 LEU A C 1
ATOM 3196 O O . LEU A 1 407 ? -4.384 22.191 29.620 1.00 66.12 407 LEU A O 1
ATOM 3200 N N . MET A 1 408 ? -2.467 21.468 30.549 1.00 58.50 408 MET A N 1
ATOM 3201 C CA . MET A 1 408 ? -2.947 21.448 31.933 1.00 58.50 408 MET A CA 1
ATOM 3202 C C . MET A 1 408 ? -2.800 22.842 32.550 1.00 58.50 408 MET A C 1
ATOM 3204 O O . MET A 1 408 ? -1.691 23.375 32.594 1.00 58.50 408 MET A O 1
ATOM 3208 N N . SER A 1 409 ? -3.883 23.427 33.072 1.00 51.81 409 SER A N 1
ATOM 3209 C CA . SER A 1 409 ? -3.742 24.547 34.008 1.00 51.81 409 SER A CA 1
ATOM 3210 C C . SER A 1 409 ? -3.368 24.000 35.387 1.00 51.81 409 SER A C 1
ATOM 3212 O O . SER A 1 409 ? -3.938 23.014 35.850 1.00 51.81 409 SER A O 1
ATOM 3214 N N . SER A 1 410 ? -2.436 24.656 36.072 1.00 46.88 410 SER A N 1
ATOM 3215 C CA . SER A 1 410 ? -2.048 24.342 37.460 1.00 46.88 410 SER A CA 1
ATOM 3216 C C . SER A 1 410 ? -3.219 24.378 38.450 1.00 46.88 410 SER A C 1
ATOM 3218 O O . SER A 1 410 ? -3.190 23.707 39.478 1.00 46.88 410 SER A O 1
ATOM 3220 N N . SER A 1 411 ? -4.266 25.145 38.135 1.00 46.03 411 SER A N 1
ATOM 3221 C CA . SER A 1 411 ? -5.483 25.281 38.936 1.00 46.03 411 SER A CA 1
ATOM 3222 C C . SER A 1 411 ? -6.445 24.093 38.837 1.00 46.03 411 SER A C 1
ATOM 3224 O O . SER A 1 411 ? -7.389 24.025 39.624 1.00 46.03 411 SER A O 1
ATOM 3226 N N . PHE A 1 412 ? -6.241 23.160 37.901 1.00 44.53 412 PHE A N 1
ATOM 3227 C CA . PHE A 1 412 ? -7.129 22.017 37.709 1.00 44.53 412 PHE A CA 1
ATOM 3228 C C . PHE A 1 412 ? -6.535 20.744 38.318 1.00 44.53 412 PHE A C 1
ATOM 3230 O O . PHE A 1 412 ? -5.738 20.040 37.703 1.00 44.53 412 PHE A O 1
ATOM 3237 N N . ILE A 1 413 ? -6.998 20.395 39.523 1.00 42.59 413 ILE A N 1
ATOM 3238 C CA . ILE A 1 413 ? -7.007 18.996 39.961 1.00 42.59 413 ILE A CA 1
ATOM 3239 C C . ILE A 1 413 ? -8.058 18.325 39.087 1.00 42.59 413 ILE A C 1
ATOM 3241 O O . ILE A 1 413 ? -9.257 18.501 39.311 1.00 42.59 413 ILE A O 1
ATOM 3245 N N . MET A 1 414 ? -7.632 17.617 38.045 1.00 48.41 414 MET A N 1
ATOM 3246 C CA . MET A 1 414 ? -8.583 16.867 37.245 1.00 48.41 414 MET A CA 1
ATOM 3247 C C . MET A 1 414 ? -9.251 15.847 38.164 1.00 48.41 414 MET A C 1
ATOM 3249 O O . MET A 1 414 ? -8.575 15.043 38.806 1.00 48.41 414 MET A O 1
ATOM 3253 N N . SER A 1 415 ? -10.582 15.891 38.259 1.00 48.00 415 SER A N 1
ATOM 3254 C CA . SER A 1 415 ? -11.325 14.724 38.711 1.00 48.00 415 SER A CA 1
ATOM 3255 C C . SER A 1 415 ? -10.955 13.631 37.720 1.00 48.00 415 SER A C 1
ATOM 3257 O O . SER A 1 415 ? -11.434 13.669 36.587 1.00 48.00 415 SER A O 1
ATOM 3259 N N . SER A 1 416 ? -10.021 12.748 38.082 1.00 45.69 416 SER A N 1
ATOM 3260 C CA . SER A 1 416 ? -9.605 11.638 37.233 1.00 45.69 416 SER A CA 1
ATOM 3261 C C . SER A 1 416 ? -10.874 10.996 36.683 1.00 45.69 416 SER A C 1
ATOM 3263 O O . SER A 1 416 ? -11.710 10.534 37.473 1.00 45.69 416 SER A O 1
ATOM 3265 N N . SER A 1 417 ? -11.064 11.019 35.363 1.00 54.84 417 SER A N 1
ATOM 3266 C CA . SER A 1 417 ? -12.156 10.261 34.766 1.00 54.84 417 SER A CA 1
ATOM 3267 C C . SER A 1 417 ? -11.762 8.801 34.900 1.00 54.84 417 SER A C 1
ATOM 3269 O O . SER A 1 417 ? -11.080 8.226 34.057 1.00 54.84 417 SER A O 1
ATOM 3271 N N . SER A 1 418 ? -12.126 8.216 36.039 1.00 65.12 418 SER A N 1
ATOM 3272 C CA . SER A 1 418 ? -11.868 6.813 36.343 1.00 65.12 418 SER A CA 1
ATOM 3273 C C . SER A 1 418 ? -12.661 5.882 35.420 1.00 65.12 418 SER A C 1
ATOM 3275 O O . SER A 1 418 ? -12.471 4.675 35.474 1.00 65.12 418 SER A O 1
ATOM 3277 N N . SER A 1 419 ? -13.544 6.394 34.562 1.00 83.69 419 SER A N 1
ATOM 3278 C CA . SER A 1 419 ? -14.341 5.554 33.674 1.00 83.69 419 SER A CA 1
ATOM 3279 C C . SER A 1 419 ? -13.658 5.225 32.347 1.00 83.69 419 SER A C 1
ATOM 3281 O O . SER A 1 419 ? -14.055 4.237 31.741 1.00 83.69 419 SER A O 1
ATOM 3283 N N . LEU A 1 420 ? -12.670 6.007 31.884 1.00 88.56 420 LEU A N 1
ATOM 3284 C CA . LEU A 1 420 ? -12.125 5.850 30.530 1.00 88.56 420 LEU A CA 1
ATOM 3285 C C . LEU A 1 420 ? -11.294 4.561 30.407 1.00 88.56 420 LEU A C 1
ATOM 3287 O O . LEU A 1 420 ? -10.265 4.414 31.066 1.00 88.56 420 LEU A O 1
ATOM 3291 N N . VAL A 1 421 ? -11.745 3.663 29.532 1.00 92.75 421 VAL A N 1
ATOM 3292 C CA . VAL A 1 421 ? -11.180 2.338 29.231 1.00 92.75 421 VAL A CA 1
ATOM 3293 C C . VAL A 1 421 ? -10.451 2.340 27.885 1.00 92.75 421 VAL A C 1
ATOM 3295 O O . VAL A 1 421 ? -9.409 1.702 27.756 1.00 92.75 421 VAL A O 1
ATOM 3298 N N . SER A 1 422 ? -10.957 3.064 26.886 1.00 94.81 422 SER A N 1
ATOM 3299 C CA . SER A 1 422 ? -10.372 3.136 25.546 1.00 94.81 422 SER A CA 1
ATOM 3300 C C . SER A 1 422 ? -10.267 4.579 25.069 1.00 94.81 422 SER A C 1
ATOM 3302 O O . SER A 1 422 ? -11.240 5.332 25.139 1.00 94.81 422 SER A O 1
ATOM 3304 N N . LEU A 1 423 ? -9.097 4.950 24.554 1.00 93.81 423 LEU A N 1
ATOM 3305 C CA . LEU A 1 423 ? -8.836 6.270 23.985 1.00 93.81 423 LEU A CA 1
ATOM 3306 C C . LEU A 1 423 ? -8.098 6.146 22.649 1.00 93.81 423 LEU A C 1
ATOM 3308 O O . LEU A 1 423 ? -6.967 5.649 22.615 1.00 93.81 423 LEU A O 1
ATOM 3312 N N . ASP A 1 424 ? -8.720 6.639 21.576 1.00 96.06 424 ASP A N 1
ATOM 3313 C CA . ASP A 1 424 ? -8.089 6.788 20.262 1.00 96.06 424 ASP A CA 1
ATOM 3314 C C . ASP A 1 424 ? -7.743 8.259 19.979 1.00 96.06 424 ASP A C 1
ATOM 3316 O O . ASP A 1 424 ? -8.603 9.136 19.940 1.00 96.06 424 ASP A O 1
ATOM 3320 N N . LEU A 1 425 ? -6.448 8.526 19.822 1.00 94.81 425 LEU A N 1
ATOM 3321 C CA . LEU A 1 425 ? -5.837 9.805 19.451 1.00 94.81 425 LEU A CA 1
ATOM 3322 C C . LEU A 1 425 ? -4.991 9.663 18.173 1.00 94.81 425 LEU A C 1
ATOM 3324 O O . LEU A 1 425 ? -4.127 10.499 17.884 1.00 94.81 425 LEU A O 1
ATOM 3328 N N . SER A 1 426 ? -5.187 8.591 17.414 1.00 97.06 426 SER A N 1
ATOM 3329 C CA . SER A 1 426 ? -4.400 8.278 16.230 1.00 97.06 426 SER A CA 1
ATOM 3330 C C . SER A 1 426 ? -4.617 9.273 15.089 1.00 97.06 426 SER A C 1
ATOM 3332 O O . SER A 1 426 ? -5.615 9.990 15.029 1.00 97.06 426 SER A O 1
ATOM 3334 N N . SER A 1 427 ? -3.661 9.333 14.164 1.00 95.31 427 SER A N 1
ATOM 3335 C CA . SER A 1 427 ? -3.731 10.173 12.960 1.00 95.31 427 SER A CA 1
ATOM 3336 C C . SER A 1 427 ? -3.912 11.675 13.247 1.00 95.31 427 SER A C 1
ATOM 3338 O O . SER A 1 427 ? -4.559 12.381 12.482 1.00 95.31 427 SER A O 1
ATOM 3340 N N . ASN A 1 428 ? -3.355 12.174 14.355 1.00 92.62 428 ASN A N 1
ATOM 3341 C CA . ASN A 1 428 ? -3.365 13.592 14.733 1.00 92.62 428 ASN A CA 1
ATOM 3342 C C . ASN A 1 428 ? -1.975 14.243 14.525 1.00 92.62 428 ASN A C 1
ATOM 3344 O O . ASN A 1 428 ? -1.075 13.674 13.909 1.00 92.62 428 ASN A O 1
ATOM 3348 N N . LEU A 1 429 ? -1.793 15.474 15.015 1.00 90.62 429 LEU A N 1
ATOM 3349 C CA . LEU A 1 429 ? -0.563 16.268 14.896 1.00 90.62 429 LEU A CA 1
ATOM 3350 C C . LEU A 1 429 ? 0.177 16.396 16.240 1.00 90.62 429 LEU A C 1
ATOM 3352 O O . LEU A 1 429 ? 0.826 17.413 16.498 1.00 90.62 429 LEU A O 1
ATOM 3356 N N . LEU A 1 430 ? 0.059 15.399 17.121 1.00 91.50 430 LEU A N 1
ATOM 3357 C CA . LEU A 1 430 ? 0.767 15.392 18.404 1.00 91.50 430 LEU A CA 1
ATOM 3358 C C . LEU A 1 430 ? 2.269 15.254 18.158 1.00 91.50 430 LEU A C 1
ATOM 3360 O O . LEU A 1 430 ? 2.687 14.409 17.363 1.00 91.50 430 LEU A O 1
ATOM 3364 N N . LYS A 1 431 ? 3.084 16.083 18.807 1.00 89.75 431 LYS A N 1
ATOM 3365 C CA . LYS A 1 431 ? 4.536 16.150 18.591 1.00 89.75 431 LYS A CA 1
ATOM 3366 C C . LYS A 1 431 ? 5.312 15.879 19.874 1.00 89.75 431 LYS A C 1
ATOM 3368 O O . LYS A 1 431 ? 6.259 15.101 19.858 1.00 89.75 431 LYS A O 1
ATOM 3373 N N . SER A 1 432 ? 4.925 16.499 20.977 1.00 81.12 432 SER A N 1
ATOM 3374 C CA . SER A 1 432 ? 5.640 16.420 22.246 1.00 81.12 432 SER A CA 1
ATOM 3375 C C . SER A 1 432 ? 5.245 15.198 23.079 1.00 81.12 432 SER A C 1
ATOM 3377 O O . SER A 1 432 ? 4.116 14.709 23.029 1.00 81.12 432 SER A O 1
ATOM 3379 N N . SER A 1 433 ? 6.167 14.745 23.932 1.00 75.12 433 SER A N 1
ATOM 3380 C CA . SER A 1 433 ? 5.917 13.722 24.954 1.00 75.12 433 SER A CA 1
ATOM 3381 C C . SER A 1 433 ? 4.988 14.200 26.083 1.00 75.12 433 SER A C 1
ATOM 3383 O O . SER A 1 433 ? 4.606 13.400 26.939 1.00 75.12 433 SER A O 1
ATOM 3385 N N . THR A 1 434 ? 4.556 15.471 26.076 1.00 76.44 434 THR A N 1
ATOM 3386 C CA . THR A 1 434 ? 3.574 16.041 27.020 1.00 76.44 434 THR A CA 1
ATOM 3387 C C . THR A 1 434 ? 2.283 15.237 27.104 1.00 76.44 434 THR A C 1
ATOM 3389 O O . THR A 1 434 ? 1.703 15.155 28.186 1.00 76.44 434 THR A O 1
ATOM 3392 N N . ILE A 1 435 ? 1.856 14.586 26.016 1.00 86.12 435 ILE A N 1
ATOM 3393 C CA . ILE A 1 435 ? 0.661 13.736 26.029 1.00 86.12 435 ILE A CA 1
ATOM 3394 C C . ILE A 1 435 ? 0.782 12.578 27.028 1.00 86.12 435 ILE A C 1
ATOM 3396 O O . ILE A 1 435 ? -0.197 12.247 27.690 1.00 86.12 435 ILE A O 1
ATOM 3400 N N . PHE A 1 436 ? 1.976 12.000 27.210 1.00 85.62 436 PHE A N 1
ATOM 3401 C CA . PHE A 1 436 ? 2.189 10.934 28.193 1.00 85.62 436 PHE A CA 1
ATOM 3402 C C . PHE A 1 436 ? 1.978 11.454 29.617 1.00 85.62 436 PHE A C 1
ATOM 3404 O O . PHE A 1 436 ? 1.313 10.798 30.414 1.00 85.62 436 PHE A O 1
ATOM 3411 N N . TYR A 1 437 ? 2.480 12.652 29.924 1.00 79.88 437 TYR A N 1
ATOM 3412 C CA . TYR A 1 437 ? 2.281 13.298 31.225 1.00 79.88 437 TYR A CA 1
ATOM 3413 C C . TYR A 1 437 ? 0.827 13.719 31.449 1.00 79.88 437 TYR A C 1
ATOM 3415 O O . TYR A 1 437 ? 0.303 13.568 32.553 1.00 79.88 437 TYR A O 1
ATOM 3423 N N . TRP A 1 438 ? 0.155 14.202 30.402 1.00 80.88 438 TRP A N 1
ATOM 3424 C CA . TRP A 1 438 ? -1.273 14.492 30.450 1.00 80.88 438 TRP A CA 1
ATOM 3425 C C . TRP A 1 438 ? -2.066 13.218 30.764 1.00 80.88 438 TRP A C 1
ATOM 3427 O O . TRP A 1 438 ? -2.826 13.210 31.728 1.00 80.88 438 TRP A O 1
ATOM 3437 N N . LEU A 1 439 ? -1.827 12.115 30.046 1.00 84.25 439 LEU A N 1
ATOM 3438 C CA . LEU A 1 439 ? -2.492 10.824 30.274 1.00 84.25 439 LEU A CA 1
ATOM 3439 C C . LEU A 1 439 ? -2.288 10.312 31.701 1.00 84.25 439 LEU A C 1
ATOM 3441 O O . LEU A 1 439 ? -3.265 9.957 32.360 1.00 84.25 439 LEU A O 1
ATOM 3445 N N . ILE A 1 440 ? -1.043 10.357 32.187 1.00 77.94 440 ILE A N 1
ATOM 3446 C CA . ILE A 1 440 ? -0.662 9.976 33.553 1.00 77.94 440 ILE A CA 1
ATOM 3447 C C . ILE A 1 440 ? -1.502 10.715 34.609 1.00 77.94 440 ILE A C 1
ATOM 3449 O O . ILE A 1 440 ? -1.925 10.111 35.592 1.00 77.94 440 ILE A O 1
ATOM 3453 N N . ASN A 1 441 ? -1.758 12.010 34.408 1.00 74.06 441 ASN A N 1
ATOM 3454 C CA . ASN A 1 441 ? -2.550 12.824 35.334 1.00 74.06 441 ASN A CA 1
ATOM 3455 C C . ASN A 1 441 ? -4.068 12.700 35.110 1.00 74.06 441 ASN A C 1
ATOM 3457 O O . ASN A 1 441 ? -4.848 13.193 35.926 1.00 74.06 441 ASN A O 1
ATOM 3461 N N . SER A 1 442 ? -4.499 12.071 34.013 1.00 74.12 442 SER A N 1
ATOM 3462 C CA . SER A 1 442 ? -5.894 12.084 33.565 1.00 74.12 442 SER A CA 1
ATOM 3463 C C . SER A 1 442 ? -6.686 10.842 33.913 1.00 74.12 442 SER A C 1
ATOM 3465 O O . SER A 1 442 ? -7.857 10.933 34.292 1.00 74.12 442 SER A O 1
ATOM 3467 N N . THR A 1 443 ? -6.070 9.678 33.748 1.00 79.56 443 THR A N 1
ATOM 3468 C CA . THR A 1 443 ? -6.747 8.392 33.874 1.00 79.56 443 THR A CA 1
ATOM 3469 C C . THR A 1 443 ? -5.751 7.302 34.237 1.00 79.56 443 THR A C 1
ATOM 3471 O O . THR A 1 443 ? -4.622 7.283 33.760 1.00 79.56 443 THR A O 1
ATOM 3474 N N . THR A 1 444 ? -6.193 6.371 35.077 1.00 78.19 444 THR A N 1
ATOM 3475 C CA . THR A 1 444 ? -5.430 5.184 35.483 1.00 78.19 444 THR A CA 1
ATOM 3476 C C . THR A 1 444 ? -6.122 3.882 35.080 1.00 78.19 444 THR A C 1
ATOM 3478 O O . THR A 1 444 ? -5.624 2.810 35.413 1.00 78.19 444 THR A O 1
ATOM 3481 N N . ASN A 1 445 ? -7.256 3.948 34.367 1.00 87.06 445 ASN A N 1
ATOM 3482 C CA . ASN A 1 445 ? -8.104 2.793 34.030 1.00 87.06 445 ASN A CA 1
ATOM 3483 C C . ASN A 1 445 ? -8.123 2.455 32.525 1.00 87.06 445 ASN A C 1
ATOM 3485 O O . ASN A 1 445 ? -8.909 1.608 32.098 1.00 87.06 445 ASN A O 1
ATOM 3489 N N . LEU A 1 446 ? -7.254 3.078 31.721 1.00 91.56 446 LEU A N 1
ATOM 3490 C CA . LEU A 1 446 ? -7.143 2.781 30.291 1.00 91.56 446 LEU A CA 1
ATOM 3491 C C . LEU A 1 446 ? -6.640 1.356 30.053 1.00 91.56 446 LEU A C 1
ATOM 3493 O O . LEU A 1 446 ? -5.564 0.992 30.511 1.00 91.56 446 LEU A O 1
ATOM 3497 N N . HIS A 1 447 ? -7.389 0.598 29.259 1.00 94.88 447 HIS A N 1
ATOM 3498 C CA . HIS A 1 447 ? -7.013 -0.712 28.734 1.00 94.88 447 HIS A CA 1
ATOM 3499 C C . HIS A 1 447 ? -6.458 -0.585 27.307 1.00 94.88 447 HIS A C 1
ATOM 3501 O O . HIS A 1 447 ? -5.473 -1.239 26.980 1.00 94.88 447 HIS A O 1
ATOM 3507 N N . ASN A 1 448 ? -7.025 0.300 26.477 1.00 96.88 448 ASN A N 1
ATOM 3508 C CA . ASN A 1 448 ? -6.576 0.537 25.102 1.00 96.88 448 ASN A CA 1
ATOM 3509 C C . ASN A 1 448 ? -6.170 2.000 24.904 1.00 96.88 448 ASN A C 1
ATOM 3511 O O . ASN A 1 448 ? -6.969 2.911 25.128 1.00 96.88 448 ASN A O 1
ATOM 3515 N N . LEU A 1 449 ? -4.938 2.222 24.444 1.00 95.94 449 LEU A N 1
ATOM 3516 C CA . LEU A 1 449 ? -4.436 3.545 24.078 1.00 95.94 449 LEU A CA 1
ATOM 3517 C C . LEU A 1 449 ? -3.855 3.521 22.662 1.00 95.94 449 LEU A C 1
ATOM 3519 O O . LEU A 1 449 ? -2.825 2.885 22.410 1.00 95.94 449 LEU A O 1
ATOM 3523 N N . LEU A 1 450 ? -4.505 4.244 21.749 1.00 97.50 450 LEU A N 1
ATOM 3524 C CA . LEU A 1 450 ? -4.137 4.318 20.338 1.00 97.50 450 LEU A CA 1
ATOM 3525 C C . LEU A 1 450 ? -3.591 5.716 20.009 1.00 97.50 450 LEU A C 1
ATOM 3527 O O . LEU A 1 450 ? -4.305 6.708 20.039 1.00 97.50 450 LEU A O 1
ATOM 3531 N N . LEU A 1 451 ? -2.296 5.795 19.710 1.00 96.62 451 LEU A N 1
ATOM 3532 C CA . LEU A 1 451 ? -1.530 7.023 19.440 1.00 96.62 451 LEU A CA 1
ATOM 3533 C C . LEU A 1 451 ? -0.753 6.933 18.112 1.00 96.62 451 LEU A C 1
ATOM 3535 O O . LEU A 1 451 ? 0.213 7.666 17.883 1.00 96.62 451 LEU A O 1
ATOM 3539 N N . TYR A 1 452 ? -1.128 6.004 17.235 1.00 97.38 452 TYR A N 1
ATOM 3540 C CA . TYR A 1 452 ? -0.413 5.765 15.983 1.00 97.38 452 TYR A CA 1
ATOM 3541 C C . TYR A 1 452 ? -0.592 6.892 14.966 1.00 97.38 452 TYR A C 1
ATOM 3543 O O . TYR A 1 452 ? -1.539 7.665 15.061 1.00 97.38 452 TYR A O 1
ATOM 3551 N N . ASN A 1 453 ? 0.319 6.984 13.997 1.00 96.00 453 ASN A N 1
ATOM 3552 C CA . ASN A 1 453 ? 0.318 8.001 12.940 1.00 96.00 453 ASN A CA 1
ATOM 3553 C C . ASN A 1 453 ? 0.245 9.445 13.479 1.00 96.00 453 ASN A C 1
ATOM 3555 O O . ASN A 1 453 ? -0.506 10.270 12.971 1.00 96.00 453 ASN A O 1
ATOM 3559 N N . ASN A 1 454 ? 1.021 9.743 14.520 1.00 93.62 454 ASN A N 1
ATOM 3560 C CA . ASN A 1 454 ? 1.249 11.103 15.014 1.00 93.62 454 ASN A CA 1
ATOM 3561 C C . ASN A 1 454 ? 2.696 11.535 14.684 1.00 93.62 454 ASN A C 1
ATOM 3563 O O . ASN A 1 454 ? 3.409 10.890 13.915 1.00 93.62 454 ASN A O 1
ATOM 3567 N N . THR A 1 455 ? 3.165 12.643 15.259 1.00 92.19 455 THR A N 1
ATOM 3568 C CA . THR A 1 455 ? 4.558 13.107 15.138 1.00 92.19 455 THR A CA 1
ATOM 3569 C C . THR A 1 455 ? 5.343 13.022 16.447 1.00 92.19 455 THR A C 1
ATOM 3571 O O . THR A 1 455 ? 6.341 13.728 16.581 1.00 92.19 455 THR A O 1
ATOM 3574 N N . LEU A 1 456 ? 4.918 12.168 17.390 1.00 94.38 456 LEU A N 1
ATOM 3575 C CA . LEU A 1 456 ? 5.498 12.080 18.733 1.00 94.38 456 LEU A CA 1
ATOM 3576 C C . LEU A 1 456 ? 7.009 11.836 18.664 1.00 94.38 456 LEU A C 1
ATOM 3578 O O . LEU A 1 456 ? 7.446 10.865 18.046 1.00 94.38 456 LEU A O 1
ATOM 3582 N N . GLU A 1 457 ? 7.795 12.708 19.291 1.00 92.56 457 GLU A N 1
ATOM 3583 C CA . GLU A 1 457 ? 9.258 12.651 19.332 1.00 92.56 457 GLU A CA 1
ATOM 3584 C C . GLU A 1 457 ? 9.795 12.511 20.766 1.00 92.56 457 GLU A C 1
ATOM 3586 O O . GLU A 1 457 ? 9.068 12.668 21.746 1.00 92.56 457 GLU A O 1
ATOM 3591 N N . GLY A 1 458 ? 11.086 12.196 20.890 1.00 90.56 458 GLY A N 1
ATOM 3592 C CA . GLY A 1 458 ? 11.721 11.932 22.184 1.00 90.56 458 GLY A CA 1
ATOM 3593 C C . GLY A 1 458 ? 11.545 10.486 22.680 1.00 90.56 458 GLY A C 1
ATOM 3594 O O . GLY A 1 458 ? 10.992 9.646 21.962 1.00 90.56 458 GLY A O 1
ATOM 3595 N N . PRO A 1 459 ? 12.088 10.165 23.868 1.00 91.19 459 PRO A N 1
ATOM 3596 C CA . PRO A 1 459 ? 11.930 8.859 24.500 1.00 91.19 459 PRO A CA 1
ATOM 3597 C C . PRO A 1 459 ? 10.553 8.680 25.137 1.00 91.19 459 PRO A C 1
ATOM 3599 O O . PRO A 1 459 ? 9.897 9.644 25.533 1.00 91.19 459 PRO A O 1
ATOM 3602 N N . ILE A 1 460 ? 10.133 7.421 25.274 1.00 92.25 460 ILE A N 1
ATOM 3603 C CA . ILE A 1 460 ? 8.955 7.069 26.073 1.00 92.25 460 ILE A CA 1
ATOM 3604 C C . ILE A 1 460 ? 9.323 7.274 27.557 1.00 92.25 460 ILE A C 1
ATOM 3606 O O . ILE A 1 460 ? 10.282 6.649 28.008 1.00 92.25 460 ILE A O 1
ATOM 3610 N N . PRO A 1 461 ? 8.605 8.115 28.328 1.00 89.31 461 PRO A N 1
ATOM 3611 C CA . PRO A 1 461 ? 8.999 8.445 29.701 1.00 89.31 461 PRO A CA 1
ATOM 3612 C C . PRO A 1 461 ? 8.985 7.240 30.657 1.00 89.31 461 PRO A C 1
ATOM 3614 O O . PRO A 1 461 ? 7.993 6.514 30.720 1.00 89.31 461 PRO A O 1
ATOM 3617 N N . ASP A 1 462 ? 10.020 7.090 31.492 1.00 81.19 462 ASP A N 1
ATOM 3618 C CA . ASP A 1 462 ? 10.154 5.983 32.463 1.00 81.19 462 ASP A CA 1
ATOM 3619 C C . ASP A 1 462 ? 8.996 5.888 33.473 1.00 81.19 462 ASP A C 1
ATOM 3621 O O . ASP A 1 462 ? 8.613 4.801 33.912 1.00 81.19 462 ASP A O 1
ATOM 3625 N N . GLY A 1 463 ? 8.391 7.027 33.826 1.00 78.19 463 GLY A N 1
ATOM 3626 C CA . GLY A 1 463 ? 7.240 7.088 34.731 1.00 78.19 463 GLY A CA 1
ATOM 3627 C C . GLY A 1 463 ? 5.938 6.530 34.141 1.00 78.19 463 GLY A C 1
ATOM 3628 O O . GLY A 1 463 ? 5.025 6.204 34.902 1.00 78.19 463 GLY A O 1
ATOM 3629 N N . PHE A 1 464 ? 5.847 6.383 32.813 1.00 87.44 464 PHE A N 1
ATOM 3630 C CA . PHE A 1 464 ? 4.619 5.985 32.120 1.00 87.44 464 PHE A CA 1
ATOM 3631 C C . PHE A 1 464 ? 4.152 4.585 32.527 1.00 87.44 464 PHE A C 1
ATOM 3633 O O . PHE A 1 464 ? 3.006 4.410 32.942 1.00 87.44 464 PHE A O 1
ATOM 3640 N N . GLY A 1 465 ? 5.051 3.596 32.497 1.00 83.12 465 GLY A N 1
ATOM 3641 C CA . GLY A 1 465 ? 4.702 2.215 32.837 1.00 83.12 465 GLY A CA 1
ATOM 3642 C C . GLY A 1 465 ? 4.252 2.026 34.283 1.00 83.12 465 GLY A C 1
ATOM 3643 O O . GLY A 1 465 ? 3.383 1.207 34.545 1.00 83.12 465 GLY A O 1
ATOM 3644 N N . LYS A 1 466 ? 4.796 2.806 35.228 1.00 79.44 466 LYS A N 1
ATOM 3645 C CA . LYS A 1 466 ? 4.454 2.685 36.656 1.00 79.44 466 LYS A CA 1
ATOM 3646 C C . LYS A 1 466 ? 3.020 3.128 36.957 1.00 79.44 466 LYS A C 1
ATOM 3648 O O . LYS A 1 466 ? 2.430 2.635 37.916 1.00 79.44 466 LYS A O 1
ATOM 3653 N N . LEU A 1 467 ? 2.487 4.069 36.180 1.00 80.56 467 LEU A N 1
ATOM 3654 C CA . LEU A 1 467 ? 1.174 4.677 36.414 1.00 80.56 467 LEU A CA 1
ATOM 3655 C C . LEU A 1 467 ? 0.092 4.035 35.535 1.00 80.56 467 LEU A C 1
ATOM 3657 O O . LEU A 1 467 ? -1.021 3.818 36.006 1.00 80.56 467 LEU A O 1
ATOM 3661 N N . MET A 1 468 ? 0.440 3.617 34.316 1.00 87.00 468 MET A N 1
ATOM 3662 C CA . MET A 1 468 ? -0.482 3.006 33.352 1.00 87.00 468 MET A CA 1
ATOM 3663 C C . MET A 1 468 ? -0.569 1.471 33.454 1.00 87.00 468 MET A C 1
ATOM 3665 O O . MET A 1 468 ? -0.627 0.773 32.445 1.00 87.00 468 MET A O 1
ATOM 3669 N N . ASN A 1 469 ? -0.597 0.916 34.670 1.00 85.25 469 ASN A N 1
ATOM 3670 C CA . ASN A 1 469 ? -0.607 -0.541 34.900 1.00 85.25 469 ASN A CA 1
ATOM 3671 C C . ASN A 1 469 ? -1.905 -1.262 34.475 1.00 85.25 469 ASN A C 1
ATOM 3673 O O . ASN A 1 469 ? -1.984 -2.481 34.617 1.00 85.25 469 ASN A O 1
ATOM 3677 N N . SER A 1 470 ? -2.929 -0.550 34.004 1.00 91.00 470 SER A N 1
ATOM 3678 C CA . SER A 1 470 ? -4.186 -1.113 33.482 1.00 91.00 470 SER A CA 1
ATOM 3679 C C . SER A 1 470 ? -4.160 -1.387 31.974 1.00 91.00 470 SER A C 1
ATOM 3681 O O . SER A 1 470 ? -5.039 -2.095 31.489 1.00 91.00 470 SER A O 1
ATOM 3683 N N . LEU A 1 471 ? -3.162 -0.873 31.244 1.00 95.06 471 LEU A N 1
ATOM 3684 C CA . LEU A 1 471 ? -3.102 -0.993 29.786 1.00 95.06 471 LEU A CA 1
ATOM 3685 C C . LEU A 1 471 ? -2.931 -2.444 29.334 1.00 95.06 471 LEU A C 1
ATOM 3687 O O . LEU A 1 471 ? -1.930 -3.086 29.640 1.00 95.06 471 LEU A O 1
ATOM 3691 N N . GLU A 1 472 ? -3.854 -2.902 28.495 1.00 97.06 472 GLU A N 1
ATOM 3692 C CA . GLU A 1 472 ? -3.792 -4.169 27.771 1.00 97.06 472 GLU A CA 1
ATOM 3693 C C . GLU A 1 472 ? -3.170 -3.997 26.378 1.00 97.06 472 GLU A C 1
ATOM 3695 O O . GLU A 1 472 ? -2.396 -4.850 25.939 1.00 97.06 472 GLU A O 1
ATOM 3700 N N . VAL A 1 473 ? -3.458 -2.890 25.683 1.00 97.88 473 VAL A N 1
ATOM 3701 C CA . VAL A 1 473 ? -2.922 -2.590 24.347 1.00 97.88 473 VAL A CA 1
ATOM 3702 C C . VAL A 1 473 ? -2.410 -1.154 24.271 1.00 97.88 473 VAL A C 1
ATOM 3704 O O . VAL A 1 473 ? -3.143 -0.195 24.512 1.00 97.88 473 VAL A O 1
ATOM 3707 N N . LEU A 1 474 ? -1.150 -1.009 23.854 1.00 97.38 474 LEU A N 1
ATOM 3708 C CA . LEU A 1 474 ? -0.526 0.277 23.544 1.00 97.38 474 LEU A CA 1
ATOM 3709 C C . LEU A 1 474 ? -0.098 0.320 22.075 1.00 97.38 474 LEU A C 1
ATOM 3711 O O . LEU A 1 474 ? 0.736 -0.487 21.649 1.00 97.38 474 LEU A O 1
ATOM 3715 N N . HIS A 1 475 ? -0.620 1.289 21.317 1.00 97.88 475 HIS A N 1
ATOM 3716 C CA . HIS A 1 475 ? -0.323 1.436 19.894 1.00 97.88 475 HIS A CA 1
ATOM 3717 C C . HIS A 1 475 ? 0.306 2.791 19.547 1.00 97.88 475 HIS A C 1
ATOM 3719 O O . HIS A 1 475 ? -0.383 3.795 19.434 1.00 97.88 475 HIS A O 1
ATOM 3725 N N . LEU A 1 476 ? 1.619 2.811 19.302 1.00 97.62 476 LEU A N 1
ATOM 3726 C CA . LEU A 1 476 ? 2.440 4.002 19.010 1.00 97.62 476 LEU A CA 1
ATOM 3727 C C . LEU A 1 476 ? 3.092 3.959 17.613 1.00 97.62 476 LEU A C 1
ATOM 3729 O O . LEU A 1 476 ? 4.040 4.696 17.336 1.00 97.62 476 LEU A O 1
ATOM 3733 N N . THR A 1 477 ? 2.620 3.078 16.730 1.00 97.94 477 THR A N 1
ATOM 3734 C CA . THR A 1 477 ? 3.204 2.892 15.389 1.00 97.94 477 THR A CA 1
ATOM 3735 C C . THR A 1 477 ? 3.170 4.173 14.550 1.00 97.94 477 THR A C 1
ATOM 3737 O O . THR A 1 477 ? 2.199 4.916 14.627 1.00 97.94 477 THR A O 1
ATOM 3740 N N . GLY A 1 478 ? 4.187 4.428 13.726 1.00 95.69 478 GLY A N 1
ATOM 3741 C CA . GLY A 1 478 ? 4.178 5.568 12.799 1.00 95.69 478 GLY A CA 1
ATOM 3742 C C . GLY A 1 478 ? 4.371 6.915 13.499 1.00 95.69 478 GLY A C 1
ATOM 3743 O O . GLY A 1 478 ? 3.644 7.861 13.219 1.00 95.69 478 GLY A O 1
ATOM 3744 N N . ASN A 1 479 ? 5.320 6.983 14.433 1.00 95.56 479 ASN A N 1
ATOM 3745 C CA . ASN A 1 479 ? 5.722 8.199 15.148 1.00 95.56 479 ASN A CA 1
ATOM 3746 C C . ASN A 1 479 ? 7.230 8.470 14.931 1.00 95.56 479 ASN A C 1
ATOM 3748 O O . ASN A 1 479 ? 7.880 7.857 14.083 1.00 95.56 479 ASN A O 1
ATOM 3752 N N . LYS A 1 480 ? 7.814 9.420 15.672 1.00 94.56 480 LYS A N 1
ATOM 3753 C CA . LYS A 1 480 ? 9.248 9.771 15.635 1.00 94.56 480 LYS A CA 1
ATOM 3754 C C . LYS A 1 480 ? 9.970 9.434 16.950 1.00 94.56 480 LYS A C 1
ATOM 3756 O O . LYS A 1 480 ? 11.013 10.031 17.225 1.00 94.56 480 LYS A O 1
ATOM 3761 N N . LEU A 1 481 ? 9.440 8.502 17.747 1.00 95.62 481 LEU A N 1
ATOM 3762 C CA . LEU A 1 481 ? 9.984 8.150 19.065 1.00 95.62 481 LEU A CA 1
ATOM 3763 C C . LEU A 1 481 ? 11.420 7.629 18.942 1.00 95.62 481 LEU A C 1
ATOM 3765 O O . LEU A 1 481 ? 11.729 6.889 18.008 1.00 95.62 481 LEU A O 1
ATOM 3769 N N . GLN A 1 482 ? 12.289 8.008 19.878 1.00 94.56 482 GLN A N 1
ATOM 3770 C CA . GLN A 1 482 ? 13.727 7.700 19.880 1.00 94.56 482 GLN A CA 1
ATOM 3771 C C . GLN A 1 482 ? 14.194 7.172 21.245 1.00 94.56 482 GLN A C 1
ATOM 3773 O O . GLN A 1 482 ? 13.452 7.237 22.214 1.00 94.56 482 GLN A O 1
ATOM 3778 N N . GLY A 1 483 ? 15.437 6.700 21.341 1.00 94.06 483 GLY A N 1
ATOM 3779 C CA . GLY A 1 483 ? 15.970 6.095 22.569 1.00 94.06 483 GLY A CA 1
ATOM 3780 C C . GLY A 1 483 ? 15.668 4.598 22.673 1.00 94.06 483 GLY A C 1
ATOM 3781 O O . GLY A 1 483 ? 15.068 4.015 21.764 1.00 94.06 483 GLY A O 1
ATOM 3782 N N . GLU A 1 484 ? 16.121 3.981 23.768 1.00 94.44 484 GLU A N 1
ATOM 3783 C CA . GLU A 1 484 ? 15.909 2.553 24.019 1.00 94.44 484 GLU A CA 1
ATOM 3784 C C . GLU A 1 484 ? 14.445 2.236 24.319 1.00 94.44 484 GLU A C 1
ATOM 3786 O O . GLU A 1 484 ? 13.717 3.066 24.865 1.00 94.44 484 GLU A O 1
ATOM 3791 N N . ILE A 1 485 ? 14.009 1.015 23.993 1.00 95.31 485 ILE A N 1
ATOM 3792 C CA . ILE A 1 485 ? 12.688 0.536 24.413 1.00 95.31 485 ILE A CA 1
ATOM 3793 C C . ILE A 1 485 ? 12.724 0.320 25.931 1.00 95.31 485 ILE A C 1
ATOM 3795 O O . ILE A 1 485 ? 13.474 -0.546 26.392 1.00 95.31 485 ILE A O 1
ATOM 3799 N N . PRO A 1 486 ? 11.898 1.029 26.720 1.00 93.69 486 PRO A N 1
ATOM 3800 C CA . PRO A 1 486 ? 11.947 0.894 28.167 1.00 93.69 486 PRO A CA 1
ATOM 3801 C C . PRO A 1 486 ? 11.599 -0.521 28.643 1.00 93.69 486 PRO A C 1
ATOM 3803 O O . PRO A 1 486 ? 10.570 -1.092 28.273 1.00 93.69 486 PRO A O 1
ATOM 3806 N N . SER A 1 487 ? 12.415 -1.079 29.538 1.00 92.31 487 SER A N 1
ATOM 3807 C CA . SER A 1 487 ? 12.191 -2.421 30.093 1.00 92.31 487 SER A CA 1
ATOM 3808 C C . SER A 1 487 ? 10.967 -2.502 31.016 1.00 92.31 487 SER A C 1
ATOM 3810 O O . SER A 1 487 ? 10.461 -3.597 31.278 1.00 92.31 487 SER A O 1
ATOM 3812 N N . PHE A 1 488 ? 10.424 -1.361 31.471 1.00 92.12 488 PHE A N 1
ATOM 3813 C CA . PHE A 1 488 ? 9.241 -1.322 32.338 1.00 92.12 488 PHE A CA 1
ATOM 3814 C C . PHE A 1 488 ? 7.996 -1.951 31.700 1.00 92.12 488 PHE A C 1
ATOM 3816 O O . PHE A 1 488 ? 7.095 -2.345 32.436 1.00 92.12 488 PHE A O 1
ATOM 3823 N N . PHE A 1 489 ? 7.930 -2.099 30.369 1.00 93.69 489 PHE A N 1
ATOM 3824 C CA . PHE A 1 489 ? 6.824 -2.804 29.710 1.00 93.69 489 PHE A CA 1
ATOM 3825 C C . PHE A 1 489 ? 6.704 -4.260 30.185 1.00 93.69 489 PHE A C 1
ATOM 3827 O O . PHE A 1 489 ? 5.597 -4.786 30.282 1.00 93.69 489 PHE A O 1
ATOM 3834 N N . GLY A 1 490 ? 7.820 -4.892 30.573 1.00 91.12 490 GLY A N 1
ATOM 3835 C CA . GLY A 1 490 ? 7.805 -6.210 31.214 1.00 91.12 490 GLY A CA 1
ATOM 3836 C C . GLY A 1 490 ? 7.267 -6.196 32.654 1.00 91.12 490 GLY A C 1
ATOM 3837 O O . GLY A 1 490 ? 6.981 -7.245 33.219 1.00 91.12 490 GLY A O 1
ATOM 3838 N N . ASN A 1 491 ? 7.107 -5.030 33.282 1.00 91.12 491 ASN A N 1
ATOM 3839 C CA . ASN A 1 491 ? 6.516 -4.895 34.619 1.00 91.12 491 ASN A CA 1
ATOM 3840 C C . ASN A 1 491 ? 5.029 -4.495 34.581 1.00 91.12 491 ASN A C 1
ATOM 3842 O O . ASN A 1 491 ? 4.386 -4.472 35.628 1.00 91.12 491 ASN A O 1
ATOM 3846 N N . MET A 1 492 ? 4.464 -4.220 33.400 1.00 93.06 492 MET A N 1
ATOM 3847 C CA . MET A 1 492 ? 3.039 -3.927 33.223 1.00 93.06 492 MET A CA 1
ATOM 3848 C C . MET A 1 492 ? 2.249 -5.238 33.123 1.00 93.06 492 MET A C 1
ATOM 3850 O O . MET A 1 492 ? 2.118 -5.818 32.047 1.00 93.06 492 MET A O 1
ATOM 3854 N N . CYS A 1 493 ? 1.734 -5.733 34.252 1.00 93.12 493 CYS A N 1
ATOM 3855 C CA . CYS A 1 493 ? 1.200 -7.099 34.357 1.00 93.12 493 CYS A CA 1
ATOM 3856 C C . CYS A 1 493 ? -0.109 -7.371 33.592 1.00 93.12 493 CYS A C 1
ATOM 3858 O O . CYS A 1 493 ? -0.505 -8.530 33.504 1.00 93.12 493 CYS A O 1
ATOM 3860 N N . THR A 1 494 ? -0.758 -6.343 33.043 1.00 94.75 494 THR A N 1
ATOM 3861 C CA . THR A 1 494 ? -1.985 -6.417 32.222 1.00 94.75 494 THR A CA 1
ATOM 3862 C C . THR A 1 494 ? -1.712 -6.333 30.719 1.00 94.75 494 THR A C 1
ATOM 3864 O O . THR A 1 494 ? -2.566 -6.721 29.926 1.00 94.75 494 THR A O 1
ATOM 3867 N N . LEU A 1 495 ? -0.520 -5.878 30.313 1.00 96.88 495 LEU A N 1
ATOM 3868 C CA . LEU A 1 495 ? -0.197 -5.603 28.916 1.00 96.88 495 LEU A CA 1
ATOM 3869 C C . LEU A 1 495 ? -0.180 -6.899 28.095 1.00 96.88 495 LEU A C 1
ATOM 3871 O O . LEU A 1 495 ? 0.574 -7.825 28.395 1.00 96.88 495 LEU A O 1
ATOM 3875 N N . GLN A 1 496 ? -0.991 -6.940 27.039 1.00 97.75 496 GLN A N 1
ATOM 3876 C CA . GLN A 1 496 ? -1.142 -8.057 26.103 1.00 97.75 496 GLN A CA 1
ATOM 3877 C C . GLN A 1 496 ? -0.550 -7.749 24.720 1.00 97.75 496 GLN A C 1
ATOM 3879 O O . GLN A 1 496 ? -0.101 -8.666 24.025 1.00 97.75 496 GLN A O 1
ATOM 3884 N N . GLY A 1 497 ? -0.563 -6.479 24.297 1.00 97.56 497 GLY A N 1
ATOM 3885 C CA . GLY A 1 497 ? -0.099 -6.053 22.977 1.00 97.56 497 GLY A CA 1
ATOM 3886 C C . GLY A 1 497 ? 0.678 -4.738 22.996 1.00 97.56 497 GLY A C 1
ATOM 3887 O O . GLY A 1 497 ? 0.197 -3.726 23.498 1.00 97.56 497 GLY A O 1
ATOM 3888 N N . LEU A 1 498 ? 1.868 -4.744 22.393 1.00 98.00 498 LEU A N 1
ATOM 3889 C CA . LEU A 1 498 ? 2.744 -3.578 22.284 1.00 98.00 498 LEU A CA 1
ATOM 3890 C C . LEU A 1 498 ? 3.105 -3.314 20.817 1.00 98.00 498 LEU A C 1
ATOM 3892 O O . LEU A 1 498 ? 3.773 -4.135 20.182 1.00 98.00 498 LEU A O 1
ATOM 3896 N N . HIS A 1 499 ? 2.672 -2.166 20.284 1.00 98.44 499 HIS A N 1
ATOM 3897 C CA . HIS A 1 499 ? 2.892 -1.790 18.887 1.00 98.44 499 HIS A CA 1
ATOM 3898 C C . HIS A 1 499 ? 3.754 -0.528 18.762 1.00 98.44 499 HIS A C 1
ATOM 3900 O O . HIS A 1 499 ? 3.252 0.589 18.877 1.00 98.44 499 HIS A O 1
ATOM 3906 N N . LEU A 1 500 ? 5.042 -0.699 18.467 1.00 98.19 500 LEU A N 1
ATOM 3907 C CA . LEU A 1 500 ? 6.053 0.365 18.370 1.00 98.19 500 LEU A CA 1
ATOM 3908 C C . LEU A 1 500 ? 6.683 0.471 16.969 1.00 98.19 500 LEU A C 1
ATOM 3910 O O . LEU A 1 500 ? 7.745 1.072 16.807 1.00 98.19 500 LEU A O 1
ATOM 3914 N N . SER A 1 501 ? 6.075 -0.137 15.948 1.00 98.38 501 SER A N 1
ATOM 3915 C CA . SER A 1 501 ? 6.669 -0.192 14.604 1.00 98.38 501 SER A CA 1
ATOM 3916 C C . SER A 1 501 ? 6.767 1.190 13.943 1.00 98.38 501 SER A C 1
ATOM 3918 O O . SER A 1 501 ? 6.064 2.111 14.349 1.00 98.38 501 SER A O 1
ATOM 3920 N N . ASN A 1 502 ? 7.603 1.357 12.916 1.00 97.56 502 ASN A N 1
ATOM 3921 C CA . ASN A 1 502 ? 7.771 2.625 12.188 1.00 97.56 502 ASN A CA 1
ATOM 3922 C C . ASN A 1 502 ? 8.083 3.809 13.131 1.00 97.56 502 ASN A C 1
ATOM 3924 O O . ASN A 1 502 ? 7.321 4.774 13.205 1.00 97.56 502 ASN A O 1
ATOM 3928 N N . ASN A 1 503 ? 9.175 3.703 13.890 1.00 96.88 503 ASN A N 1
ATOM 3929 C 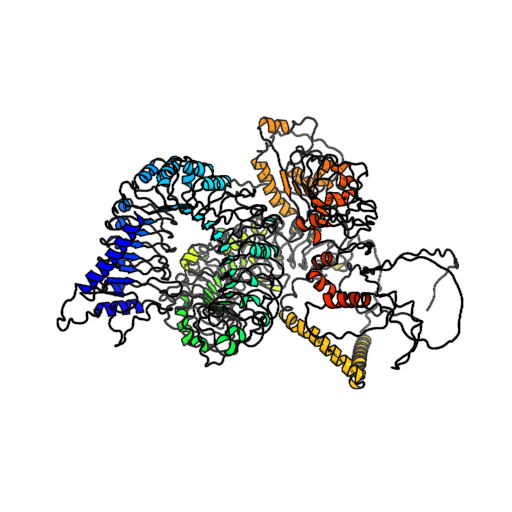CA . ASN A 1 503 ? 9.692 4.738 14.795 1.00 96.88 503 ASN A CA 1
ATOM 3930 C C . ASN A 1 503 ? 11.224 4.871 14.623 1.00 96.88 503 ASN A C 1
ATOM 3932 O O . ASN A 1 503 ? 11.810 4.347 13.675 1.00 96.88 503 ASN A O 1
ATOM 3936 N N . LYS A 1 504 ? 11.904 5.611 15.509 1.00 96.12 504 LYS A N 1
ATOM 3937 C CA . LYS A 1 504 ? 13.373 5.763 15.539 1.00 96.12 504 LYS A CA 1
ATOM 3938 C C . LYS A 1 504 ? 14.005 5.123 16.786 1.00 96.12 504 LYS A C 1
ATOM 3940 O O . LYS A 1 504 ? 15.105 5.527 17.173 1.00 96.12 504 LYS A O 1
ATOM 3945 N N . LEU A 1 505 ? 13.328 4.159 17.418 1.00 97.38 505 LEU A N 1
ATOM 3946 C CA . LEU A 1 505 ? 13.800 3.499 18.641 1.00 97.38 505 LEU A CA 1
ATOM 3947 C C . LEU A 1 505 ? 15.110 2.757 18.361 1.00 97.38 505 LEU A C 1
ATOM 3949 O O . LEU A 1 505 ? 15.250 2.126 17.313 1.00 97.38 505 LEU A O 1
ATOM 3953 N N . ASN A 1 506 ? 16.075 2.862 19.270 1.00 96.25 506 ASN A N 1
ATOM 3954 C CA . ASN A 1 506 ? 17.428 2.328 19.119 1.00 96.25 506 ASN A CA 1
ATOM 3955 C C . ASN A 1 506 ? 17.842 1.501 20.350 1.00 96.25 506 ASN A C 1
ATOM 3957 O O . ASN A 1 506 ? 17.001 1.156 21.175 1.00 96.25 506 ASN A O 1
ATOM 3961 N N . GLY A 1 507 ? 19.121 1.136 20.443 1.00 94.75 507 GLY A N 1
ATOM 3962 C CA . GLY A 1 507 ? 19.646 0.308 21.530 1.00 94.75 507 GLY A CA 1
ATOM 3963 C C . GLY A 1 507 ? 19.595 -1.190 21.237 1.00 94.75 507 GLY A C 1
ATOM 3964 O O . GLY A 1 507 ? 19.018 -1.640 20.240 1.00 94.75 507 GLY A O 1
ATOM 3965 N N . GLU A 1 508 ? 20.241 -1.967 22.107 1.00 96.00 508 GLU A N 1
ATOM 3966 C CA . GLU A 1 508 ? 20.271 -3.420 21.974 1.00 96.00 508 GLU A CA 1
ATOM 3967 C C . GLU A 1 508 ? 18.925 -4.033 22.364 1.00 96.00 508 GLU A C 1
ATOM 3969 O O . GLU A 1 508 ? 18.435 -3.821 23.469 1.00 96.00 508 GLU A O 1
ATOM 3974 N N . ILE A 1 509 ? 18.370 -4.915 21.528 1.00 95.62 509 ILE A N 1
ATOM 3975 C CA . ILE A 1 509 ? 17.113 -5.619 21.844 1.00 95.62 509 ILE A CA 1
ATOM 3976 C C . ILE A 1 509 ? 17.185 -6.416 23.161 1.00 95.62 509 ILE A C 1
ATOM 3978 O O . ILE A 1 509 ? 16.162 -6.693 23.782 1.00 95.62 509 ILE A O 1
ATOM 3982 N N . SER A 1 510 ? 18.388 -6.775 23.619 1.00 93.88 510 SER A N 1
ATOM 3983 C CA . SER A 1 510 ? 18.595 -7.446 24.903 1.00 93.88 510 SER A CA 1
ATOM 3984 C C . SER A 1 510 ? 18.238 -6.571 26.108 1.00 93.88 510 SER A C 1
ATOM 3986 O O . SER A 1 510 ? 17.737 -7.118 27.092 1.00 93.88 510 SER A O 1
ATOM 3988 N N . SER A 1 511 ? 18.432 -5.245 26.044 1.00 92.00 511 SER A N 1
ATOM 3989 C CA . SER A 1 511 ? 18.135 -4.346 27.170 1.00 92.00 511 SER A CA 1
ATOM 3990 C C . SER A 1 511 ? 16.637 -4.310 27.492 1.00 92.00 511 SER A C 1
ATOM 3992 O O . SER A 1 511 ? 16.263 -4.292 28.663 1.00 92.00 511 SER A O 1
ATOM 3994 N N . PHE A 1 512 ? 15.780 -4.460 26.476 1.00 91.88 512 PHE A N 1
ATOM 3995 C CA . PHE A 1 512 ? 14.322 -4.536 26.620 1.00 91.88 512 PHE A CA 1
ATOM 3996 C C . PHE A 1 512 ? 13.851 -5.704 27.508 1.00 91.88 512 PHE A C 1
ATOM 3998 O O . PHE A 1 512 ? 12.872 -5.584 28.247 1.00 91.88 512 PHE A O 1
ATOM 4005 N N . PHE A 1 513 ? 14.556 -6.840 27.467 1.00 90.62 513 PHE A N 1
ATOM 4006 C CA . PHE A 1 513 ? 14.219 -8.020 28.271 1.00 90.62 513 PHE A CA 1
ATOM 4007 C C . PHE A 1 513 ? 14.942 -8.070 29.621 1.00 90.62 513 PHE A C 1
ATOM 4009 O O . PHE A 1 513 ? 14.577 -8.882 30.472 1.00 90.62 513 PHE A O 1
ATOM 4016 N N . GLN A 1 514 ? 15.981 -7.258 29.815 1.00 85.94 514 GLN A N 1
ATOM 4017 C CA . GLN A 1 514 ? 16.747 -7.202 31.057 1.00 85.94 514 GLN A CA 1
ATOM 4018 C C . GLN A 1 514 ? 16.060 -6.288 32.083 1.00 85.94 514 GLN A C 1
ATOM 4020 O O . GLN A 1 514 ? 15.301 -5.389 31.739 1.00 85.94 514 GLN A O 1
ATOM 4025 N N . ASN A 1 515 ? 16.334 -6.510 33.371 1.00 80.62 515 ASN A N 1
ATOM 4026 C CA . ASN A 1 515 ? 15.821 -5.699 34.487 1.00 80.62 515 ASN A CA 1
ATOM 4027 C C . ASN A 1 515 ? 14.282 -5.622 34.620 1.00 80.62 515 ASN A C 1
ATOM 4029 O O . ASN A 1 515 ? 13.773 -4.745 35.319 1.00 80.62 515 ASN A O 1
ATOM 4033 N N . SER A 1 516 ? 13.531 -6.548 34.017 1.00 85.75 516 SER A N 1
ATOM 4034 C CA . SER A 1 516 ? 12.073 -6.631 34.143 1.00 85.75 516 SER A CA 1
ATOM 4035 C C . SER A 1 516 ? 11.603 -8.027 34.555 1.00 85.75 516 SER A C 1
ATOM 4037 O O . SER A 1 516 ? 12.230 -9.044 34.259 1.00 85.75 516 SER A O 1
ATOM 4039 N N . SER A 1 517 ? 10.502 -8.073 35.305 1.00 88.12 517 SER A N 1
ATOM 4040 C CA . SER A 1 517 ? 9.938 -9.320 35.838 1.00 88.12 517 SER A CA 1
ATOM 4041 C C . SER A 1 517 ? 9.179 -10.139 34.788 1.00 88.12 517 SER A C 1
ATOM 4043 O O . SER A 1 517 ? 8.989 -11.342 34.984 1.00 88.12 517 SER A O 1
ATOM 4045 N N . TRP A 1 518 ? 8.744 -9.496 33.694 1.00 91.56 518 TRP A N 1
ATOM 4046 C CA . TRP A 1 518 ? 7.821 -10.052 32.697 1.00 91.56 518 TRP A CA 1
ATOM 4047 C C . TRP A 1 518 ? 6.616 -10.726 33.358 1.00 91.56 518 TRP A C 1
ATOM 4049 O O . TRP A 1 518 ? 6.258 -11.863 33.046 1.00 91.56 518 TRP A O 1
ATOM 4059 N N . CYS A 1 519 ? 5.989 -10.035 34.316 1.00 93.31 519 CYS A N 1
ATOM 4060 C CA . CYS A 1 519 ? 4.842 -10.569 35.052 1.00 93.31 519 CYS A CA 1
ATOM 4061 C C . CYS A 1 519 ? 3.657 -10.897 34.127 1.00 93.31 519 CYS A C 1
ATOM 4063 O O . CYS A 1 519 ? 2.960 -11.877 34.369 1.00 93.31 519 CYS A O 1
ATOM 4065 N N . ASN A 1 520 ? 3.488 -10.161 33.026 1.00 93.25 520 ASN A N 1
ATOM 4066 C CA . ASN A 1 520 ? 2.499 -10.381 31.963 1.00 93.25 520 ASN A CA 1
ATOM 4067 C C . ASN A 1 520 ? 2.841 -11.510 30.973 1.00 93.25 520 ASN A C 1
ATOM 4069 O O . ASN A 1 520 ? 2.075 -11.755 30.045 1.00 93.25 520 ASN A O 1
ATOM 4073 N N . ARG A 1 521 ? 3.949 -12.244 31.138 1.00 93.12 521 ARG A N 1
ATOM 4074 C CA . ARG A 1 521 ? 4.380 -13.309 30.201 1.00 93.12 521 ARG A CA 1
ATOM 4075 C C . ARG A 1 521 ? 3.327 -14.374 29.859 1.00 93.12 521 ARG A C 1
ATOM 4077 O O . ARG A 1 521 ? 3.426 -15.023 28.826 1.00 93.12 521 ARG A O 1
ATOM 4084 N N . HIS A 1 522 ? 2.345 -14.560 30.741 1.00 91.56 522 HIS A N 1
ATOM 4085 C CA . HIS A 1 522 ? 1.255 -15.530 30.623 1.00 91.56 522 HIS A CA 1
ATOM 4086 C C . HIS A 1 522 ? 0.012 -14.979 29.893 1.00 91.56 522 HIS A C 1
ATOM 4088 O O . HIS A 1 522 ? -0.963 -15.706 29.721 1.00 91.56 522 HIS A O 1
ATOM 4094 N N . ILE A 1 523 ? 0.035 -13.709 29.473 1.00 94.81 523 ILE A N 1
ATOM 4095 C CA . ILE A 1 523 ? -1.025 -13.060 28.681 1.00 94.81 523 ILE A CA 1
ATOM 4096 C C . ILE A 1 523 ? -0.488 -12.211 27.515 1.00 94.81 523 ILE A C 1
ATOM 4098 O O . ILE A 1 523 ? -1.273 -11.760 26.684 1.00 94.81 523 ILE A O 1
ATOM 4102 N N . PHE A 1 524 ? 0.826 -11.978 27.436 1.00 96.62 524 PHE A N 1
ATOM 4103 C CA . PHE A 1 524 ? 1.454 -11.153 26.405 1.00 96.62 524 PHE A CA 1
ATOM 4104 C C . PHE A 1 524 ? 1.469 -11.864 25.042 1.00 96.62 524 PHE A C 1
ATOM 4106 O O . PHE A 1 524 ? 2.211 -12.824 24.837 1.00 96.62 524 PHE A O 1
ATOM 4113 N N . LYS A 1 525 ? 0.652 -11.381 24.098 1.00 97.50 525 LYS A N 1
ATOM 4114 C CA . LYS A 1 525 ? 0.355 -12.047 22.816 1.00 97.50 525 LYS A CA 1
ATOM 4115 C C . LYS A 1 525 ? 1.013 -11.399 21.603 1.00 97.50 525 LYS A C 1
ATOM 4117 O O . LYS A 1 525 ? 1.211 -12.081 20.597 1.00 97.50 525 LYS A O 1
ATOM 4122 N N . ARG A 1 526 ? 1.284 -10.090 21.623 1.00 98.31 526 ARG A N 1
ATOM 4123 C CA . ARG A 1 526 ? 1.624 -9.341 20.399 1.00 98.31 526 ARG A CA 1
ATOM 4124 C C . ARG A 1 526 ? 2.768 -8.350 20.609 1.00 98.31 526 ARG A C 1
ATOM 4126 O O . ARG A 1 526 ? 2.635 -7.414 21.392 1.00 98.31 526 ARG A O 1
ATOM 4133 N N . LEU A 1 527 ? 3.849 -8.516 19.845 1.00 98.00 527 LEU A N 1
ATOM 4134 C CA . LEU A 1 527 ? 5.008 -7.621 19.844 1.00 98.00 527 LEU A CA 1
ATOM 4135 C C . LEU A 1 527 ? 5.315 -7.122 18.429 1.00 98.00 527 LEU A C 1
ATOM 4137 O O . LEU A 1 527 ? 5.769 -7.903 17.588 1.00 98.00 527 LEU A O 1
ATOM 4141 N N . TYR A 1 528 ? 5.103 -5.825 18.181 1.00 98.44 528 TYR A N 1
ATOM 4142 C CA . TYR A 1 528 ? 5.393 -5.191 16.892 1.00 98.44 528 TYR A CA 1
ATOM 4143 C C . TYR A 1 528 ? 6.502 -4.139 17.005 1.00 98.44 528 TYR A C 1
ATOM 4145 O O . TYR A 1 528 ? 6.236 -3.007 17.408 1.00 98.44 528 TYR A O 1
ATOM 4153 N N . LEU A 1 529 ? 7.727 -4.477 16.592 1.00 98.06 529 LEU A N 1
ATOM 4154 C CA . LEU A 1 529 ? 8.914 -3.606 16.671 1.00 98.06 529 LEU A CA 1
ATOM 4155 C C . LEU A 1 529 ? 9.550 -3.295 15.302 1.00 98.06 529 LEU A C 1
ATOM 4157 O O . LEU A 1 529 ? 10.673 -2.796 15.235 1.00 98.06 529 LEU A O 1
ATOM 4161 N N . SER A 1 530 ? 8.858 -3.599 14.208 1.00 98.31 530 SER A N 1
ATOM 4162 C CA . SER A 1 530 ? 9.385 -3.454 12.847 1.00 98.31 530 SER A CA 1
ATOM 4163 C C . SER A 1 530 ? 9.721 -2.009 12.470 1.00 98.31 530 SER A C 1
ATOM 4165 O O . SER A 1 530 ? 9.103 -1.080 12.978 1.00 98.31 530 SER A O 1
ATOM 4167 N N . TYR A 1 531 ? 10.670 -1.821 11.555 1.00 97.56 531 TYR A N 1
ATOM 4168 C CA . TYR A 1 531 ? 11.110 -0.535 11.014 1.00 97.56 531 TYR A CA 1
ATOM 4169 C C . TYR A 1 531 ? 11.497 0.454 12.124 1.00 97.56 531 TYR A C 1
ATOM 4171 O O . TYR A 1 531 ? 10.907 1.522 12.289 1.00 97.56 531 TYR A O 1
ATOM 4179 N N . ASN A 1 532 ? 12.484 0.038 12.918 1.00 97.62 532 ASN A N 1
ATOM 4180 C CA . ASN A 1 532 ? 13.162 0.821 13.951 1.00 97.62 532 ASN A CA 1
ATOM 4181 C C . ASN A 1 532 ? 14.687 0.732 13.726 1.00 97.62 532 ASN A C 1
ATOM 4183 O O . ASN A 1 532 ? 15.154 0.342 12.658 1.00 97.62 532 ASN A O 1
ATOM 4187 N N . ARG A 1 533 ? 15.491 1.133 14.714 1.00 96.31 533 ARG A N 1
ATOM 4188 C CA . ARG A 1 533 ? 16.963 1.090 14.688 1.00 96.31 533 ARG A CA 1
ATOM 4189 C C . ARG A 1 533 ? 17.523 0.143 15.755 1.00 96.31 533 ARG A C 1
ATOM 4191 O O . ARG A 1 533 ? 18.595 0.408 16.299 1.00 96.31 533 ARG A O 1
ATOM 4198 N N . LEU A 1 534 ? 16.792 -0.918 16.100 1.00 97.75 534 LEU A N 1
ATOM 4199 C CA . LEU A 1 534 ? 17.215 -1.868 17.132 1.00 97.75 534 LEU A CA 1
ATOM 4200 C C . LEU A 1 534 ? 18.445 -2.654 16.669 1.00 97.75 534 LEU A C 1
ATOM 4202 O O . LEU A 1 534 ? 18.522 -3.070 15.512 1.00 97.75 534 LEU A O 1
ATOM 4206 N N . THR A 1 535 ? 19.390 -2.871 17.580 1.00 97.56 535 THR A N 1
ATOM 4207 C CA . THR A 1 535 ? 20.656 -3.571 17.326 1.00 97.56 535 THR A CA 1
ATOM 4208 C C . THR A 1 535 ? 20.826 -4.784 18.245 1.00 97.56 535 THR A C 1
ATOM 4210 O O . THR A 1 535 ? 19.978 -5.092 19.089 1.00 97.56 535 THR A O 1
ATOM 4213 N N . GLY A 1 536 ? 21.944 -5.493 18.084 1.00 96.06 536 GLY A N 1
ATOM 4214 C CA . GLY A 1 536 ? 22.329 -6.609 18.938 1.00 96.06 536 GLY A CA 1
ATOM 4215 C C . GLY A 1 536 ? 21.685 -7.935 18.538 1.00 96.06 536 GLY A C 1
ATOM 4216 O O . GLY A 1 536 ? 21.038 -8.066 17.497 1.00 96.06 536 GLY A O 1
ATOM 4217 N N . LYS A 1 537 ? 21.908 -8.950 19.377 1.00 95.81 537 LYS A N 1
ATOM 4218 C CA . LYS A 1 537 ? 21.426 -10.318 19.149 1.00 95.81 537 LYS A CA 1
ATOM 4219 C C . LYS A 1 537 ? 20.068 -10.537 19.792 1.00 95.81 537 LYS A C 1
ATOM 4221 O O . LYS A 1 537 ? 19.828 -10.058 20.901 1.00 95.81 537 LYS A O 1
ATOM 4226 N N . LEU A 1 538 ? 19.217 -11.323 19.132 1.00 94.94 538 LEU A N 1
ATOM 4227 C CA . LEU A 1 538 ? 17.952 -11.773 19.708 1.00 94.94 538 LEU A CA 1
ATOM 4228 C C . LEU A 1 538 ? 18.238 -12.582 20.992 1.00 94.94 538 LEU A C 1
ATOM 4230 O O . LEU A 1 538 ? 18.907 -13.613 20.915 1.00 94.94 538 LEU A O 1
ATOM 4234 N N . PRO A 1 539 ? 17.786 -12.146 22.180 1.00 93.75 539 PRO A N 1
ATOM 4235 C CA . PRO A 1 539 ? 18.144 -12.815 23.422 1.00 93.75 539 PRO A CA 1
ATOM 4236 C C . PRO A 1 539 ? 17.288 -14.064 23.638 1.00 93.75 539 PRO A C 1
ATOM 4238 O O . PRO A 1 539 ? 16.094 -14.068 23.351 1.00 93.75 539 PRO A O 1
ATOM 4241 N N . LYS A 1 540 ? 17.852 -15.110 24.255 1.00 91.25 540 LYS A N 1
ATOM 4242 C CA . LYS A 1 540 ? 17.089 -16.318 24.639 1.00 91.25 540 LYS A CA 1
ATOM 4243 C C . LYS A 1 540 ? 15.937 -16.024 25.609 1.00 91.25 540 LYS A C 1
ATOM 4245 O O . LYS A 1 540 ? 14.970 -16.778 25.654 1.00 91.25 540 LYS A O 1
ATOM 4250 N N . SER A 1 541 ? 16.018 -14.924 26.363 1.00 90.44 541 SER A N 1
ATOM 4251 C CA . SER A 1 541 ? 14.951 -14.466 27.259 1.00 90.44 541 SER A CA 1
ATOM 4252 C C . SER A 1 541 ? 13.664 -14.080 26.530 1.00 90.44 541 SER A C 1
ATOM 4254 O O . SER A 1 541 ? 12.624 -14.044 27.177 1.00 90.44 541 SER A O 1
ATOM 4256 N N . ILE A 1 542 ? 13.672 -13.877 25.205 1.00 92.69 542 ILE A N 1
ATOM 4257 C CA . ILE A 1 542 ? 12.425 -13.686 24.447 1.00 92.69 542 ILE A CA 1
ATOM 4258 C C . ILE A 1 542 ? 11.482 -14.890 24.585 1.00 92.69 542 ILE A C 1
ATOM 4260 O O . ILE A 1 542 ? 10.265 -14.724 24.614 1.00 92.69 542 ILE A O 1
ATOM 4264 N N . GLY A 1 543 ? 12.040 -16.090 24.791 1.00 89.50 543 GLY A N 1
ATOM 4265 C CA . GLY A 1 543 ? 11.281 -17.302 25.086 1.00 89.50 543 GLY A CA 1
ATOM 4266 C C . GLY A 1 543 ? 10.529 -17.268 26.423 1.00 89.50 543 GLY A C 1
ATOM 4267 O O . GLY A 1 543 ? 9.781 -18.199 26.707 1.00 89.50 543 GLY A O 1
ATOM 4268 N N . LEU A 1 544 ? 10.693 -16.231 27.258 1.00 89.19 544 LEU A N 1
ATOM 4269 C CA . LEU A 1 544 ? 9.827 -16.000 28.421 1.00 89.19 544 LEU A CA 1
ATOM 4270 C C . LEU A 1 544 ? 8.381 -15.711 27.999 1.00 89.19 544 LEU A C 1
ATOM 4272 O O . LEU A 1 544 ? 7.468 -16.046 28.747 1.00 89.19 544 LEU A O 1
ATOM 4276 N N . LEU A 1 545 ? 8.170 -15.121 26.818 1.00 93.00 545 LEU A N 1
ATOM 4277 C CA . LEU A 1 545 ? 6.855 -14.768 26.277 1.00 93.00 545 LEU A CA 1
ATOM 4278 C C . LEU A 1 545 ? 6.193 -15.982 25.614 1.00 93.00 545 LEU A C 1
ATOM 4280 O O . LEU A 1 545 ? 5.898 -15.974 24.425 1.00 93.00 545 LEU A O 1
ATOM 4284 N N . SER A 1 546 ? 5.978 -17.058 26.370 1.00 91.12 546 SER A N 1
ATOM 4285 C CA . SER A 1 546 ? 5.474 -18.339 25.844 1.00 91.12 546 SER A CA 1
ATOM 4286 C C . SER A 1 546 ? 4.084 -18.260 25.193 1.00 91.12 546 SER A C 1
ATOM 4288 O O . SER A 1 546 ? 3.713 -19.137 24.413 1.00 91.12 546 SER A O 1
ATOM 4290 N N . GLU A 1 547 ? 3.326 -17.208 25.507 1.00 94.81 547 GLU A N 1
ATOM 4291 C CA . GLU A 1 547 ? 1.972 -16.931 25.010 1.00 94.81 547 GLU A CA 1
ATOM 4292 C C . GLU A 1 547 ? 1.946 -16.051 23.748 1.00 94.81 547 GLU A C 1
ATOM 4294 O O . GLU A 1 547 ? 0.873 -15.710 23.248 1.00 94.81 547 GLU A O 1
ATOM 4299 N N . LEU A 1 548 ? 3.119 -15.694 23.215 1.00 97.06 548 LEU A N 1
ATOM 4300 C CA . LEU A 1 548 ? 3.250 -14.827 22.051 1.00 97.06 548 LEU A CA 1
ATOM 4301 C C . LEU A 1 548 ? 2.650 -15.484 20.796 1.00 97.06 548 LEU A C 1
ATOM 4303 O O . LEU A 1 548 ? 3.069 -16.558 20.369 1.00 97.06 548 LEU A O 1
ATOM 4307 N N . GLU A 1 549 ? 1.689 -14.802 20.174 1.00 97.19 549 GLU A N 1
ATOM 4308 C CA . GLU A 1 549 ? 1.055 -15.201 18.914 1.00 97.19 549 GLU A CA 1
ATOM 4309 C C . GLU A 1 549 ? 1.669 -14.475 17.708 1.00 97.19 549 GLU A C 1
ATOM 4311 O O . GLU A 1 549 ? 1.701 -15.019 16.601 1.00 97.19 549 GLU A O 1
ATOM 4316 N N . VAL A 1 550 ? 2.148 -13.241 17.910 1.00 98.12 550 VAL A N 1
ATOM 4317 C CA . VAL A 1 550 ? 2.707 -12.383 16.857 1.00 98.12 550 VAL A CA 1
ATOM 4318 C C . VAL A 1 550 ? 4.030 -11.776 17.304 1.00 98.12 550 VAL A C 1
ATOM 4320 O O . VAL A 1 550 ? 4.065 -11.004 18.264 1.00 98.12 550 VAL A O 1
ATOM 4323 N N . LEU A 1 551 ? 5.090 -12.071 16.551 1.00 97.88 551 LEU A N 1
ATOM 4324 C CA . LEU A 1 551 ? 6.403 -11.447 16.677 1.00 97.88 551 LEU A CA 1
ATOM 4325 C C . LEU A 1 551 ? 6.816 -10.831 15.341 1.00 97.88 551 LEU A C 1
ATOM 4327 O O . LEU A 1 551 ? 6.989 -11.545 14.349 1.00 97.88 551 LEU A O 1
ATOM 4331 N N . THR A 1 552 ? 7.011 -9.514 15.311 1.00 97.44 552 THR A N 1
ATOM 4332 C CA . THR A 1 552 ? 7.489 -8.824 14.111 1.00 97.44 552 THR A CA 1
ATOM 4333 C C . THR A 1 552 ? 8.596 -7.826 14.435 1.00 97.44 552 THR A C 1
ATOM 4335 O O . THR A 1 552 ? 8.426 -6.924 15.255 1.00 97.44 552 THR A O 1
ATOM 4338 N N . LEU A 1 553 ? 9.751 -8.059 13.810 1.00 97.56 553 LEU A N 1
ATOM 4339 C CA . LEU A 1 553 ? 11.027 -7.369 14.023 1.00 97.56 553 LEU A CA 1
ATOM 4340 C C . LEU A 1 553 ? 11.634 -6.874 12.694 1.00 97.56 553 LEU A C 1
ATOM 4342 O O . LEU A 1 553 ? 12.836 -6.624 12.621 1.00 97.56 553 LEU A O 1
ATOM 4346 N N . VAL A 1 554 ? 10.828 -6.783 11.632 1.00 97.06 554 VAL A N 1
ATOM 4347 C CA . VAL A 1 554 ? 11.274 -6.517 10.251 1.00 97.06 554 VAL A CA 1
ATOM 4348 C C . VAL A 1 554 ? 12.018 -5.191 10.159 1.00 97.06 554 VAL A C 1
ATOM 4350 O O . VAL A 1 554 ? 11.643 -4.260 10.857 1.00 97.06 554 VAL A O 1
ATOM 4353 N N . GLY A 1 555 ? 13.037 -5.073 9.308 1.00 95.38 555 GLY A N 1
ATOM 4354 C CA . GLY A 1 555 ? 13.656 -3.776 9.005 1.00 95.38 555 GLY A CA 1
ATOM 4355 C C . GLY A 1 555 ? 14.343 -3.138 10.216 1.00 95.38 555 GLY A C 1
ATOM 4356 O O . GLY A 1 555 ? 14.131 -1.962 10.505 1.00 95.38 555 GLY A O 1
ATOM 4357 N N . ASN A 1 556 ? 15.115 -3.931 10.960 1.00 97.19 556 ASN A N 1
ATOM 4358 C CA . ASN A 1 556 ? 15.981 -3.479 12.051 1.00 97.19 556 ASN A CA 1
ATOM 4359 C C . ASN A 1 556 ? 17.442 -3.864 11.740 1.00 97.19 556 ASN A C 1
ATOM 4361 O O . ASN A 1 556 ? 17.755 -4.441 10.700 1.00 97.19 556 ASN A O 1
ATOM 4365 N N . SER A 1 557 ? 18.360 -3.566 12.658 1.00 96.00 557 SER A N 1
ATOM 4366 C CA . SER A 1 557 ? 19.780 -3.920 12.552 1.00 96.00 557 SER A CA 1
ATOM 4367 C C . SER A 1 557 ? 20.143 -5.113 13.447 1.00 96.00 557 SER A C 1
ATOM 4369 O O . SER A 1 557 ? 21.251 -5.170 13.982 1.00 96.00 557 SER A O 1
ATOM 4371 N N . LEU A 1 558 ? 19.217 -6.058 13.654 1.00 97.38 558 LEU A N 1
ATOM 4372 C CA . LEU A 1 558 ? 19.462 -7.228 14.505 1.00 97.38 558 LEU A CA 1
ATOM 4373 C C . LEU A 1 558 ? 20.447 -8.189 13.840 1.00 97.38 558 LEU A C 1
ATOM 4375 O O . LEU A 1 558 ? 20.400 -8.397 12.628 1.00 97.38 558 LEU A O 1
ATOM 4379 N N . GLU A 1 559 ? 21.309 -8.818 14.632 1.00 96.25 559 GLU A N 1
ATOM 4380 C CA . GLU A 1 559 ? 22.364 -9.708 14.144 1.00 96.25 559 GLU A CA 1
ATOM 4381 C C . GLU A 1 559 ? 22.467 -11.021 14.935 1.00 96.25 559 GLU A C 1
ATOM 4383 O O . GLU A 1 559 ? 21.806 -11.232 15.951 1.00 96.25 559 GLU A O 1
ATOM 4388 N N . GLY A 1 560 ? 23.330 -11.922 14.467 1.00 95.94 560 GLY A N 1
ATOM 4389 C CA . GLY A 1 560 ? 23.617 -13.192 15.128 1.00 95.94 560 GLY A CA 1
ATOM 4390 C C . GLY A 1 560 ? 22.688 -14.338 14.729 1.00 95.94 560 GLY A C 1
ATOM 4391 O O . GLY A 1 560 ? 21.882 -14.231 13.805 1.00 95.94 560 GLY A O 1
ATOM 4392 N N . ASP A 1 561 ? 22.864 -15.465 15.417 1.00 95.75 561 ASP A N 1
ATOM 4393 C CA . ASP A 1 561 ? 22.213 -16.727 15.075 1.00 95.75 561 ASP A CA 1
ATOM 4394 C C . ASP A 1 561 ? 20.887 -16.899 15.836 1.00 95.75 561 ASP A C 1
ATOM 4396 O O . ASP A 1 561 ? 20.859 -16.866 17.068 1.00 95.75 561 ASP A O 1
ATOM 4400 N N . VAL A 1 562 ? 19.802 -17.172 15.111 1.00 95.75 562 VAL A N 1
ATOM 4401 C CA . VAL A 1 562 ? 18.524 -17.629 15.668 1.00 95.75 562 VAL A CA 1
ATOM 4402 C C . VAL A 1 562 ? 18.492 -19.154 15.603 1.00 95.75 562 VAL A C 1
ATOM 4404 O O . VAL A 1 562 ? 18.364 -19.750 14.535 1.00 95.75 562 VAL A O 1
ATOM 4407 N N . THR A 1 563 ? 18.631 -19.777 16.768 1.00 94.81 563 THR A N 1
ATOM 4408 C CA . THR A 1 563 ? 18.540 -21.234 16.980 1.00 94.81 563 THR A CA 1
ATOM 4409 C C . THR A 1 563 ? 17.231 -21.630 17.670 1.00 94.81 563 THR A C 1
ATOM 4411 O O . THR A 1 563 ? 16.509 -20.773 18.186 1.00 94.81 563 THR A O 1
ATOM 4414 N N . GLU A 1 564 ? 16.958 -22.930 17.784 1.00 92.81 564 GLU A N 1
ATOM 4415 C CA . GLU A 1 564 ? 15.772 -23.518 18.430 1.00 92.81 564 GLU A CA 1
ATOM 4416 C C . GLU A 1 564 ? 15.590 -23.023 19.866 1.00 92.81 564 GLU A C 1
ATOM 4418 O O . GLU A 1 564 ? 14.469 -22.855 20.342 1.00 92.81 564 GLU A O 1
ATOM 4423 N N . SER A 1 565 ? 16.691 -22.742 20.567 1.00 91.56 565 SER A N 1
ATOM 4424 C CA . SER A 1 565 ? 16.645 -22.229 21.941 1.00 91.56 565 SER A CA 1
ATOM 4425 C C . SER A 1 565 ? 15.938 -20.874 22.076 1.00 91.56 565 SER A C 1
ATOM 4427 O O . SER A 1 565 ? 15.467 -20.558 23.162 1.00 91.56 565 SER A O 1
ATOM 4429 N N . HIS A 1 566 ? 15.822 -20.094 20.994 1.00 94.38 566 HIS A N 1
ATOM 4430 C CA . HIS A 1 566 ? 15.060 -18.840 20.986 1.00 94.38 566 HIS A CA 1
ATOM 4431 C C . HIS A 1 566 ? 13.568 -19.065 20.723 1.00 94.38 566 HIS A C 1
ATOM 4433 O O . HIS A 1 566 ? 12.754 -18.257 21.153 1.00 94.38 566 HIS A O 1
ATOM 4439 N N . LEU A 1 567 ? 13.211 -20.139 20.006 1.00 93.19 567 LEU A N 1
ATOM 4440 C CA . LEU A 1 567 ? 11.864 -20.361 19.465 1.00 93.19 567 LEU A CA 1
ATOM 4441 C C . LEU A 1 567 ? 11.077 -21.471 20.187 1.00 93.19 567 LEU A C 1
ATOM 4443 O O . LEU A 1 567 ? 9.854 -21.528 20.095 1.00 93.19 567 LEU A O 1
ATOM 4447 N N . SER A 1 568 ? 11.766 -22.350 20.916 1.00 92.38 568 SER A N 1
ATOM 4448 C CA . SER A 1 568 ? 11.220 -23.575 21.530 1.00 92.38 568 SER A CA 1
ATOM 4449 C C . SER A 1 568 ? 10.153 -23.362 22.610 1.00 92.38 568 SER A C 1
ATOM 4451 O O . SER A 1 568 ? 9.446 -24.310 22.938 1.00 92.38 568 SER A O 1
ATOM 4453 N N . ASN A 1 569 ? 9.983 -22.145 23.131 1.00 91.44 569 ASN A N 1
ATOM 4454 C CA . ASN A 1 569 ? 8.958 -21.852 24.137 1.00 91.44 569 ASN A CA 1
ATOM 4455 C C . ASN A 1 569 ? 7.646 -21.294 23.552 1.00 91.44 569 ASN A C 1
ATOM 4457 O O . ASN A 1 569 ? 6.659 -21.189 24.280 1.00 91.44 569 ASN A O 1
ATOM 4461 N N . PHE A 1 570 ? 7.598 -20.925 22.267 1.00 93.81 570 PHE A N 1
ATOM 4462 C CA . PHE A 1 570 ? 6.453 -20.207 21.696 1.00 93.81 570 PHE A CA 1
ATOM 4463 C C . PHE A 1 570 ? 5.321 -21.117 21.214 1.00 93.81 570 PHE A C 1
ATOM 4465 O O . PHE A 1 570 ? 5.015 -21.137 20.031 1.00 93.81 570 PHE A O 1
ATOM 4472 N N . SER A 1 571 ? 4.648 -21.850 22.097 1.00 90.12 571 SER A N 1
ATOM 4473 C CA . SER A 1 571 ? 3.603 -22.809 21.681 1.00 90.12 571 SER A CA 1
ATOM 4474 C C . SER A 1 571 ? 2.417 -22.214 20.888 1.00 90.12 571 SER A C 1
ATOM 4476 O O . SER A 1 571 ? 1.723 -22.945 20.184 1.00 90.12 571 SER A O 1
ATOM 4478 N N . LYS A 1 572 ? 2.182 -20.893 20.971 1.00 93.25 572 LYS A N 1
ATOM 4479 C CA . LYS A 1 572 ? 1.044 -20.197 20.335 1.00 93.25 572 LYS A CA 1
ATOM 4480 C C . LYS A 1 572 ? 1.408 -19.327 19.127 1.00 93.25 572 LYS A C 1
ATOM 4482 O O . LYS A 1 572 ? 0.531 -18.639 18.602 1.00 93.25 572 LYS A O 1
ATOM 4487 N N . LEU A 1 573 ? 2.664 -19.344 18.674 1.00 96.38 573 LEU A N 1
ATOM 4488 C CA . LEU A 1 573 ? 3.128 -18.456 17.606 1.00 96.38 573 LEU A CA 1
ATOM 4489 C C . LEU A 1 573 ? 2.405 -18.738 16.284 1.00 96.38 573 LEU A C 1
ATOM 4491 O O . LEU A 1 573 ? 2.424 -19.856 15.777 1.00 96.38 573 LEU A O 1
ATOM 4495 N N . LYS A 1 574 ? 1.797 -17.701 15.706 1.00 94.38 574 LYS A N 1
ATOM 4496 C CA . LYS A 1 574 ? 1.085 -17.750 14.417 1.00 94.38 574 LYS A CA 1
ATOM 4497 C C . LYS A 1 574 ? 1.748 -16.875 13.355 1.00 94.38 574 LYS A C 1
ATOM 4499 O O . LYS A 1 574 ? 1.599 -17.160 12.168 1.00 94.38 574 LYS A O 1
ATOM 4504 N N . ARG A 1 575 ? 2.434 -15.798 13.758 1.00 97.56 575 ARG A N 1
ATOM 4505 C CA . ARG A 1 575 ? 3.131 -14.861 12.862 1.00 97.56 575 ARG A CA 1
ATOM 4506 C C . ARG A 1 575 ? 4.560 -14.635 13.328 1.00 97.56 575 ARG A C 1
ATOM 4508 O O . ARG A 1 575 ? 4.765 -14.181 14.454 1.00 97.56 575 ARG A O 1
ATOM 4515 N N . LEU A 1 576 ? 5.517 -14.890 12.441 1.00 97.62 576 LEU A N 1
ATOM 4516 C CA . LEU A 1 576 ? 6.936 -14.650 12.687 1.00 97.62 576 LEU A CA 1
ATOM 4517 C C . LEU A 1 576 ? 7.561 -13.888 11.519 1.00 97.62 576 LEU A C 1
ATOM 4519 O O . LEU A 1 576 ? 7.825 -14.472 10.466 1.00 97.62 576 LEU A O 1
ATOM 4523 N N . TYR A 1 577 ? 7.814 -12.592 11.711 1.00 97.75 577 TYR A N 1
ATOM 4524 C CA . TYR A 1 577 ? 8.426 -11.729 10.699 1.00 97.75 577 TYR A CA 1
ATOM 4525 C C . TYR A 1 577 ? 9.780 -11.198 11.179 1.00 97.75 577 TYR A C 1
ATOM 4527 O O . TYR A 1 577 ? 9.836 -10.336 12.056 1.00 97.75 577 TYR A O 1
ATOM 4535 N N . LEU A 1 578 ? 10.862 -11.702 10.585 1.00 97.38 578 LEU A N 1
ATOM 4536 C CA . LEU A 1 578 ? 12.255 -11.361 10.923 1.00 97.38 578 LEU A CA 1
ATOM 4537 C C . LEU A 1 578 ? 13.026 -10.744 9.746 1.00 97.38 578 LEU A C 1
ATOM 4539 O O . LEU A 1 578 ? 14.221 -10.484 9.862 1.00 97.38 578 LEU A O 1
ATOM 4543 N N . SER A 1 579 ? 12.337 -10.539 8.621 1.00 96.50 579 SER A N 1
ATOM 4544 C CA . SER A 1 579 ? 12.909 -10.072 7.353 1.00 96.50 579 SER A CA 1
ATOM 4545 C C . SER A 1 579 ? 13.714 -8.775 7.492 1.00 96.50 579 SER A C 1
ATOM 4547 O O . SER A 1 579 ? 13.487 -8.005 8.423 1.00 96.50 579 SER A O 1
ATOM 4549 N N . GLU A 1 580 ? 14.621 -8.506 6.550 1.00 90.44 580 GLU A N 1
ATOM 4550 C CA . GLU A 1 580 ? 15.402 -7.253 6.506 1.00 90.44 580 GLU A CA 1
ATOM 4551 C C . GLU A 1 580 ? 16.183 -6.982 7.807 1.00 90.44 580 GLU A C 1
ATOM 4553 O O . GLU A 1 580 ? 16.157 -5.891 8.370 1.00 90.44 580 GLU A O 1
ATOM 4558 N N . ASN A 1 581 ? 16.867 -8.012 8.303 1.00 95.12 581 ASN A N 1
ATOM 4559 C CA . ASN A 1 581 ? 17.832 -7.923 9.396 1.00 95.12 581 ASN A CA 1
ATOM 4560 C C . ASN A 1 581 ? 19.154 -8.586 8.973 1.00 95.12 581 ASN A C 1
ATOM 4562 O O . ASN A 1 581 ? 19.309 -9.083 7.862 1.00 95.12 581 ASN A O 1
ATOM 4566 N N . SER A 1 582 ? 20.123 -8.633 9.883 1.00 94.56 582 SER A N 1
ATOM 4567 C CA . SER A 1 582 ? 21.410 -9.315 9.710 1.00 94.56 582 SER A CA 1
ATOM 4568 C C . SER A 1 582 ? 21.447 -10.706 10.366 1.00 94.56 582 SER A C 1
ATOM 4570 O O . SER A 1 582 ? 22.527 -11.193 10.716 1.00 94.56 582 SER A O 1
ATOM 4572 N N . LEU A 1 583 ? 20.281 -11.329 10.559 1.00 96.56 583 LEU A N 1
ATOM 4573 C CA . LEU A 1 583 ? 20.108 -12.590 11.286 1.00 96.56 583 LEU A CA 1
ATOM 4574 C C . LEU A 1 583 ? 20.548 -13.809 10.458 1.00 96.56 583 LEU A C 1
ATOM 4576 O O . LEU A 1 583 ? 20.524 -13.792 9.228 1.00 96.56 583 LEU A O 1
ATOM 4580 N N . SER A 1 584 ? 20.942 -14.881 11.150 1.00 95.62 584 SER A N 1
ATOM 4581 C CA . SER A 1 584 ? 21.184 -16.204 10.565 1.00 95.62 584 SER A CA 1
ATOM 4582 C C . SER A 1 584 ? 20.311 -17.252 11.247 1.00 95.62 584 SER A C 1
ATOM 4584 O O . SER A 1 584 ? 20.485 -17.521 12.433 1.00 95.62 584 SER A O 1
ATOM 4586 N N . LEU A 1 585 ? 19.372 -17.861 10.527 1.00 95.00 585 LEU A N 1
ATOM 4587 C CA . LEU A 1 585 ? 18.563 -18.959 11.059 1.00 95.00 585 LEU A CA 1
ATOM 4588 C C . LEU A 1 585 ? 19.341 -20.278 10.971 1.00 95.00 585 LEU A C 1
ATOM 4590 O O . LEU A 1 585 ? 19.482 -20.853 9.896 1.00 95.00 585 LEU A O 1
ATOM 4594 N N . LYS A 1 586 ? 19.825 -20.774 12.115 1.00 92.56 586 LYS A N 1
ATOM 4595 C CA . LYS A 1 586 ? 20.572 -22.038 12.225 1.00 92.56 586 LYS A CA 1
ATOM 4596 C C . LYS A 1 586 ? 19.758 -23.050 13.017 1.00 92.56 586 LYS A C 1
ATOM 4598 O O . LYS A 1 586 ? 19.907 -23.156 14.233 1.00 92.56 586 LYS A O 1
ATOM 4603 N N . LEU A 1 587 ? 18.887 -23.760 12.310 1.00 91.88 587 LEU A N 1
ATOM 4604 C CA . LEU A 1 587 ? 18.004 -24.780 12.869 1.00 91.88 587 LEU A CA 1
ATOM 4605 C C . LEU A 1 587 ? 18.447 -26.163 12.385 1.00 91.88 587 LEU A C 1
ATOM 4607 O O . LEU A 1 587 ? 18.759 -26.341 11.207 1.00 91.88 587 LEU A O 1
ATOM 4611 N N . VAL A 1 588 ? 18.473 -27.152 13.276 1.00 90.12 588 VAL A N 1
ATOM 4612 C CA . VAL A 1 588 ? 18.784 -28.534 12.925 1.00 90.12 588 VAL A CA 1
ATOM 4613 C C . VAL A 1 588 ? 17.658 -29.110 12.056 1.00 90.12 588 VAL A C 1
ATOM 4615 O O . VAL A 1 588 ? 16.481 -28.908 12.363 1.00 90.12 588 VAL A O 1
ATOM 4618 N N . PRO A 1 589 ? 17.970 -29.880 10.997 1.00 86.31 589 PRO A N 1
ATOM 4619 C CA . PRO A 1 589 ? 16.952 -30.413 10.084 1.00 86.31 589 PRO A CA 1
ATOM 4620 C C . PRO A 1 589 ? 15.883 -31.305 10.739 1.00 86.31 589 PRO A C 1
ATOM 4622 O O . PRO A 1 589 ? 14.793 -31.467 10.192 1.00 86.31 589 PRO A O 1
ATOM 4625 N N . SER A 1 590 ? 16.183 -31.903 11.896 1.00 88.44 590 SER A N 1
ATOM 4626 C CA . SER A 1 590 ? 15.258 -32.749 12.661 1.00 88.44 590 SER A CA 1
ATOM 4627 C C . SER A 1 590 ? 14.352 -31.975 13.625 1.00 88.44 590 SER A C 1
ATOM 4629 O O . SER A 1 590 ? 13.544 -32.594 14.319 1.00 88.44 590 SER A O 1
ATOM 4631 N N . TRP A 1 591 ? 14.486 -30.649 13.714 1.00 92.44 591 TRP A N 1
ATOM 4632 C CA . TRP A 1 591 ? 13.706 -29.851 14.650 1.00 92.44 591 TRP A CA 1
ATOM 4633 C C . TRP A 1 591 ? 12.232 -29.781 14.242 1.00 92.44 591 TRP A C 1
ATOM 4635 O O . TRP A 1 591 ? 11.895 -29.523 13.087 1.00 92.44 591 TRP A O 1
ATOM 4645 N N . VAL A 1 592 ? 11.354 -29.976 15.226 1.00 92.50 592 VAL A N 1
ATOM 4646 C CA . VAL A 1 592 ? 9.909 -29.782 15.098 1.00 92.50 592 VAL A CA 1
ATOM 4647 C C . VAL A 1 592 ? 9.540 -28.550 15.927 1.00 92.50 592 VAL A C 1
ATOM 4649 O O . VAL A 1 592 ? 9.626 -28.612 17.158 1.00 92.50 592 VAL A O 1
ATOM 4652 N N . PRO A 1 593 ? 9.166 -27.423 15.295 1.00 93.88 593 PRO A N 1
ATOM 4653 C CA . PRO A 1 593 ? 8.696 -26.250 16.013 1.00 93.88 593 PRO A CA 1
ATOM 4654 C C . PRO A 1 593 ? 7.459 -26.584 16.866 1.00 93.88 593 PRO A C 1
ATOM 4656 O O . PRO A 1 593 ? 6.572 -27.300 16.401 1.00 93.88 593 PRO A O 1
ATOM 4659 N N . PRO A 1 594 ? 7.344 -26.048 18.094 1.00 93.12 594 PRO A N 1
ATOM 4660 C CA . PRO A 1 594 ? 6.223 -26.320 19.001 1.00 93.12 594 PRO A CA 1
ATOM 4661 C C . PRO A 1 594 ? 4.941 -25.541 18.646 1.00 93.12 594 PRO A C 1
ATOM 4663 O O . PRO A 1 594 ? 4.021 -25.475 19.456 1.00 93.12 594 PRO A O 1
ATOM 4666 N N . PHE A 1 595 ? 4.892 -24.920 17.469 1.00 94.12 595 PHE A N 1
ATOM 4667 C CA . PHE A 1 595 ? 3.828 -24.035 17.006 1.00 94.12 595 PHE A CA 1
ATOM 4668 C C . PHE A 1 595 ? 3.445 -24.331 15.557 1.00 94.12 595 PHE A C 1
ATOM 4670 O O . PHE A 1 595 ? 4.153 -25.050 14.852 1.00 94.12 595 PHE A O 1
ATOM 4677 N N . GLN A 1 596 ? 2.324 -23.756 15.121 1.00 91.56 596 GLN A N 1
ATOM 4678 C CA . GLN A 1 596 ? 1.825 -23.817 13.748 1.00 91.56 596 GLN A CA 1
ATOM 4679 C C . GLN A 1 596 ? 1.704 -22.397 13.196 1.00 91.56 596 GLN A C 1
ATOM 4681 O O . GLN A 1 596 ? 0.736 -21.682 13.476 1.00 91.56 596 GLN A O 1
ATOM 4686 N N . LEU A 1 597 ? 2.709 -21.977 12.428 1.00 94.62 597 LEU A N 1
ATOM 4687 C CA . LEU A 1 597 ? 2.707 -20.672 11.781 1.00 94.62 597 LEU A CA 1
ATOM 4688 C C . LEU A 1 597 ? 1.628 -20.612 10.705 1.00 94.62 597 LEU A C 1
ATOM 4690 O O . LEU A 1 597 ? 1.471 -21.531 9.908 1.00 94.62 597 LEU A O 1
ATOM 4694 N N . LYS A 1 598 ? 0.944 -19.470 10.659 1.00 90.19 598 LYS A N 1
ATOM 4695 C CA . LYS A 1 598 ? 0.124 -19.057 9.520 1.00 90.19 598 LYS A CA 1
ATOM 4696 C C . LYS A 1 598 ? 0.913 -18.152 8.580 1.00 90.19 598 LYS A C 1
ATOM 4698 O O . LYS A 1 598 ? 0.765 -18.258 7.372 1.00 90.19 598 LYS A O 1
ATOM 4703 N N . TYR A 1 599 ? 1.764 -17.288 9.134 1.00 95.38 599 TYR A N 1
ATOM 4704 C CA . TYR A 1 599 ? 2.540 -16.325 8.360 1.00 95.38 599 TYR A CA 1
ATOM 4705 C C . TYR A 1 599 ? 4.007 -16.371 8.774 1.00 95.38 599 TYR A C 1
ATOM 4707 O O . TYR A 1 599 ? 4.345 -16.138 9.942 1.00 95.38 599 TYR A O 1
ATOM 4715 N N . LEU A 1 600 ? 4.882 -16.629 7.809 1.00 97.38 600 LEU A N 1
ATOM 4716 C CA . LEU A 1 600 ? 6.324 -16.660 8.006 1.00 97.38 600 LEU A CA 1
ATOM 4717 C C . LEU A 1 600 ? 6.993 -15.746 6.983 1.00 97.38 600 LEU A C 1
ATOM 4719 O O . LEU A 1 600 ? 6.899 -15.995 5.788 1.00 97.38 600 LEU A O 1
ATOM 4723 N N . ARG A 1 601 ? 7.702 -14.712 7.451 1.00 97.25 601 ARG A N 1
ATOM 4724 C CA . ARG A 1 601 ? 8.509 -13.834 6.589 1.00 97.25 601 ARG A CA 1
ATOM 4725 C C . ARG A 1 601 ? 9.922 -13.708 7.133 1.00 97.25 601 ARG A C 1
ATOM 4727 O O . ARG A 1 601 ? 10.184 -12.913 8.043 1.00 97.25 601 ARG A O 1
ATOM 4734 N N . ILE A 1 602 ? 10.839 -14.470 6.558 1.00 96.50 602 ILE A N 1
ATOM 4735 C CA . ILE A 1 602 ? 12.247 -14.557 6.970 1.00 96.50 602 ILE A CA 1
ATOM 4736 C C . ILE A 1 602 ? 13.184 -14.280 5.792 1.00 96.50 602 ILE A C 1
ATOM 4738 O O . ILE A 1 602 ? 14.217 -14.929 5.640 1.00 96.50 602 ILE A O 1
ATOM 4742 N N . ARG A 1 603 ? 12.830 -13.305 4.950 1.00 96.38 603 ARG A N 1
ATOM 4743 C CA . ARG A 1 603 ? 13.684 -12.839 3.857 1.00 96.38 603 ARG A CA 1
ATOM 4744 C C . ARG A 1 603 ? 15.050 -12.379 4.382 1.00 96.38 603 ARG A C 1
ATOM 4746 O O . ARG A 1 603 ? 15.112 -11.726 5.426 1.00 96.38 603 ARG A O 1
ATOM 4753 N N . SER A 1 604 ? 16.131 -12.701 3.672 1.00 94.56 604 SER A N 1
ATOM 4754 C CA . SER A 1 604 ? 17.497 -12.264 4.026 1.00 94.56 604 SER A CA 1
ATOM 4755 C C . SER A 1 604 ? 17.982 -12.738 5.408 1.00 94.56 604 SER A C 1
ATOM 4757 O O . SER A 1 604 ? 18.782 -12.066 6.055 1.00 94.56 604 SER A O 1
ATOM 4759 N N . CYS A 1 605 ? 17.524 -13.908 5.877 1.00 95.75 605 CYS A N 1
ATOM 4760 C CA . CYS A 1 605 ? 17.867 -14.468 7.195 1.00 95.75 605 CYS A CA 1
ATOM 4761 C C . CYS A 1 605 ? 18.897 -15.616 7.150 1.00 95.75 605 CYS A C 1
ATOM 4763 O O . CYS A 1 605 ? 19.024 -16.363 8.123 1.00 95.75 605 CYS A O 1
ATOM 4765 N N . LYS A 1 606 ? 19.634 -15.778 6.040 1.00 92.69 606 LYS A N 1
ATOM 4766 C CA . LYS A 1 606 ? 20.702 -16.786 5.852 1.00 92.69 606 LYS A CA 1
ATOM 4767 C C . LYS A 1 606 ? 20.299 -18.210 6.277 1.00 92.69 606 LYS A C 1
ATOM 4769 O O . LYS A 1 606 ? 20.992 -18.828 7.086 1.00 92.69 606 LYS A O 1
ATOM 4774 N N . LEU A 1 607 ? 19.170 -18.698 5.767 1.00 94.31 607 LEU A N 1
ATOM 4775 C CA . LEU A 1 607 ? 18.638 -20.036 6.065 1.00 94.31 607 LEU A CA 1
ATOM 4776 C C . LEU A 1 607 ? 19.360 -21.175 5.314 1.00 94.31 607 LEU A C 1
ATOM 4778 O O . LEU A 1 607 ? 19.331 -22.314 5.771 1.00 94.31 607 LEU A O 1
ATOM 4782 N N . GLY A 1 608 ? 19.966 -20.886 4.157 1.00 90.75 608 GLY A N 1
ATOM 4783 C CA . GLY A 1 608 ? 20.570 -21.885 3.272 1.00 90.75 608 GLY A CA 1
ATOM 4784 C C . GLY A 1 608 ? 21.836 -22.578 3.816 1.00 90.75 608 GLY A C 1
ATOM 4785 O O . GLY A 1 608 ? 22.370 -22.197 4.860 1.00 90.75 608 GLY A O 1
ATOM 4786 N N . PRO A 1 609 ? 22.362 -23.592 3.095 1.00 93.88 609 PRO A N 1
ATOM 4787 C CA . PRO A 1 609 ? 22.008 -23.926 1.712 1.00 93.88 609 PRO A CA 1
ATOM 4788 C C . PRO A 1 609 ? 20.850 -24.924 1.558 1.00 93.88 609 PRO A C 1
ATOM 4790 O O . PRO A 1 609 ? 20.255 -24.974 0.494 1.00 93.88 609 PRO A O 1
ATOM 4793 N N . THR A 1 610 ? 20.502 -25.717 2.568 1.00 94.62 610 THR A N 1
ATOM 4794 C CA . THR A 1 610 ? 19.483 -26.777 2.423 1.00 94.62 610 THR A CA 1
ATOM 4795 C C . THR A 1 610 ? 18.058 -26.232 2.485 1.00 94.62 610 THR A C 1
ATOM 4797 O O . THR A 1 610 ? 17.799 -25.289 3.237 1.00 94.62 610 THR A O 1
ATOM 4800 N N . PHE A 1 611 ? 17.112 -26.863 1.779 1.00 95.38 611 PHE A N 1
ATOM 4801 C CA . PHE A 1 611 ? 15.697 -26.508 1.910 1.00 95.38 611 PHE A CA 1
ATOM 4802 C C . PHE A 1 611 ? 15.198 -26.823 3.341 1.00 95.38 611 PHE A C 1
ATOM 4804 O O . PHE A 1 611 ? 15.461 -27.914 3.859 1.00 95.38 611 PHE A O 1
ATOM 4811 N N . PRO A 1 612 ? 14.491 -25.904 4.026 1.00 94.31 612 PRO A N 1
ATOM 4812 C CA . PRO A 1 612 ? 14.125 -26.059 5.438 1.00 94.31 612 PRO A CA 1
ATOM 4813 C C . PRO A 1 612 ? 13.104 -27.188 5.668 1.00 94.31 612 PRO A C 1
ATOM 4815 O O . PRO A 1 612 ? 11.893 -27.012 5.533 1.00 94.31 612 PRO A O 1
ATOM 4818 N N . SER A 1 613 ? 13.587 -28.356 6.096 1.00 93.00 613 SER A N 1
ATOM 4819 C CA . SER A 1 613 ? 12.774 -29.556 6.354 1.00 93.00 613 SER A CA 1
ATOM 4820 C C . SER A 1 613 ? 11.716 -29.372 7.444 1.00 93.00 613 SER A C 1
ATOM 4822 O O . SER A 1 613 ? 10.657 -29.998 7.381 1.00 93.00 613 SER A O 1
ATOM 4824 N N . TRP A 1 614 ? 11.960 -28.500 8.425 1.00 93.06 614 TRP A N 1
ATOM 4825 C CA . TRP A 1 614 ? 11.016 -28.218 9.509 1.00 93.06 614 TRP A CA 1
ATOM 4826 C C . TRP A 1 614 ? 9.711 -27.575 9.009 1.00 93.06 614 TRP A C 1
ATOM 4828 O O . TRP A 1 614 ? 8.678 -27.753 9.660 1.00 93.06 614 TRP A O 1
ATOM 4838 N N . LEU A 1 615 ? 9.705 -26.926 7.830 1.00 93.19 615 LEU A N 1
ATOM 4839 C CA . LEU A 1 615 ? 8.478 -26.421 7.193 1.00 93.19 615 LEU A CA 1
ATOM 4840 C C . LEU A 1 615 ? 7.467 -27.535 6.913 1.00 93.19 615 LEU A C 1
ATOM 4842 O O . LEU A 1 615 ? 6.269 -27.277 6.919 1.00 93.19 615 LEU A O 1
ATOM 4846 N N . LYS A 1 616 ? 7.921 -28.786 6.752 1.00 90.88 616 LYS A N 1
ATOM 4847 C CA . LYS A 1 616 ? 7.038 -29.949 6.586 1.00 90.88 616 LYS A CA 1
ATOM 4848 C C . LYS A 1 616 ? 6.043 -30.103 7.736 1.00 90.88 616 LYS A C 1
ATOM 4850 O O . LYS A 1 616 ? 4.958 -30.638 7.544 1.00 90.88 616 LYS A O 1
ATOM 4855 N N . THR A 1 617 ? 6.417 -29.656 8.932 1.00 88.88 617 THR A N 1
ATOM 4856 C CA . THR A 1 617 ? 5.564 -29.750 10.122 1.00 88.88 617 THR A CA 1
ATOM 4857 C C . THR A 1 617 ? 4.604 -28.572 10.270 1.00 88.88 617 THR A C 1
ATOM 4859 O O . THR A 1 617 ? 3.741 -28.632 11.135 1.00 88.88 617 THR A O 1
ATOM 4862 N N . GLN A 1 618 ? 4.738 -27.516 9.460 1.00 88.56 618 GLN A N 1
ATOM 4863 C CA . GLN A 1 618 ? 3.929 -26.297 9.534 1.00 88.56 618 GLN A CA 1
ATOM 4864 C C . GLN A 1 618 ? 2.733 -26.395 8.576 1.00 88.56 618 GLN A C 1
ATOM 4866 O O . GLN A 1 618 ? 2.707 -25.769 7.520 1.00 88.56 618 GLN A O 1
ATOM 4871 N N . SER A 1 619 ? 1.742 -27.216 8.927 1.00 84.00 619 SER A N 1
ATOM 4872 C CA . SER A 1 619 ? 0.584 -27.513 8.072 1.00 84.00 619 SER A CA 1
ATOM 4873 C C . SER A 1 619 ? -0.428 -26.368 7.964 1.00 84.00 619 SER A C 1
ATOM 4875 O O . SER A 1 619 ? -1.293 -26.408 7.098 1.00 84.00 619 SER A O 1
ATOM 4877 N N . SER A 1 620 ? -0.350 -25.360 8.839 1.00 83.31 620 SER A N 1
ATOM 4878 C CA . SER A 1 620 ? -1.250 -24.193 8.830 1.00 83.31 620 SER A CA 1
ATOM 4879 C C . SER A 1 620 ? -0.710 -22.996 8.035 1.00 83.31 620 SER A C 1
ATOM 4881 O O . SER A 1 620 ? -1.267 -21.901 8.141 1.00 83.31 620 SER A O 1
ATOM 4883 N N . LEU A 1 621 ? 0.382 -23.176 7.286 1.00 87.50 621 LEU A N 1
ATOM 4884 C CA . LEU A 1 621 ? 1.094 -22.092 6.618 1.00 87.50 621 LEU A CA 1
ATOM 4885 C C . LEU A 1 621 ? 0.277 -21.524 5.450 1.00 87.50 621 LEU A C 1
ATOM 4887 O O . LEU A 1 621 ? 0.053 -22.190 4.444 1.00 87.50 621 LEU A O 1
ATOM 4891 N N . TYR A 1 622 ? -0.149 -20.277 5.613 1.00 84.50 622 TYR A N 1
ATOM 4892 C CA . TYR A 1 622 ? -0.986 -19.523 4.682 1.00 84.50 622 TYR A CA 1
ATOM 4893 C C . TYR A 1 622 ? -0.144 -18.585 3.805 1.00 84.50 622 TYR A C 1
ATOM 4895 O O . TYR A 1 622 ? -0.399 -18.438 2.612 1.00 84.50 622 TYR A O 1
ATOM 4903 N N . GLU A 1 623 ? 0.898 -17.994 4.390 1.00 91.94 623 GLU A N 1
ATOM 4904 C CA . GLU A 1 623 ? 1.850 -17.116 3.713 1.00 91.94 623 GLU A CA 1
ATOM 4905 C C . GLU A 1 623 ? 3.293 -17.478 4.086 1.00 91.94 623 GLU A C 1
ATOM 4907 O O . GLU A 1 623 ? 3.628 -17.619 5.271 1.00 91.94 623 GLU A O 1
ATOM 4912 N N . LEU A 1 624 ? 4.156 -17.569 3.071 1.00 96.50 624 LEU A N 1
ATOM 4913 C CA . LEU A 1 624 ? 5.561 -17.924 3.220 1.00 96.50 624 LEU A CA 1
ATOM 4914 C C . LEU A 1 624 ? 6.478 -17.039 2.369 1.00 96.50 624 LEU A C 1
ATOM 4916 O O . LEU A 1 624 ? 6.480 -17.142 1.148 1.00 96.50 624 LEU A O 1
ATOM 4920 N N . ASP A 1 625 ? 7.350 -16.271 3.022 1.00 97.00 625 ASP A N 1
ATOM 4921 C CA . ASP A 1 625 ? 8.483 -15.587 2.395 1.00 97.00 625 ASP A CA 1
ATOM 4922 C C . ASP A 1 625 ? 9.811 -16.115 2.961 1.00 97.00 625 ASP A C 1
ATOM 4924 O O . ASP A 1 625 ? 10.193 -15.823 4.102 1.00 97.00 625 ASP A O 1
ATOM 4928 N N . ILE A 1 626 ? 10.505 -16.904 2.139 1.00 97.00 626 ILE A N 1
ATOM 4929 C CA . ILE A 1 626 ? 11.878 -17.390 2.350 1.00 97.00 626 ILE A CA 1
ATOM 4930 C C . ILE A 1 626 ? 12.818 -16.875 1.252 1.00 97.00 626 ILE A C 1
ATOM 4932 O O . ILE A 1 626 ? 13.845 -17.495 0.962 1.00 97.00 626 ILE A O 1
ATOM 4936 N N . SER A 1 627 ? 12.490 -15.733 0.642 1.00 97.12 627 SER A N 1
ATOM 4937 C CA . SER A 1 627 ? 13.324 -15.131 -0.400 1.00 97.12 627 SER A CA 1
ATOM 4938 C C . SER A 1 627 ? 14.699 -14.695 0.122 1.00 97.12 627 SER A C 1
ATOM 4940 O O . SER A 1 627 ? 14.869 -14.444 1.316 1.00 97.12 627 SER A O 1
ATOM 4942 N N . ASP A 1 628 ? 15.700 -14.623 -0.755 1.00 96.75 628 ASP A N 1
ATOM 4943 C CA . ASP A 1 628 ? 17.051 -14.136 -0.425 1.00 96.75 628 ASP A CA 1
ATOM 4944 C C . ASP A 1 628 ? 17.701 -14.855 0.774 1.00 96.75 628 ASP A C 1
ATOM 4946 O O . ASP A 1 628 ? 18.233 -14.248 1.698 1.00 96.75 628 ASP A O 1
ATOM 4950 N N . ASN A 1 629 ? 17.614 -16.184 0.824 1.00 96.88 629 ASN A N 1
ATOM 4951 C CA . ASN A 1 629 ? 18.151 -16.970 1.938 1.00 96.88 629 ASN A CA 1
ATOM 4952 C C . ASN A 1 629 ? 19.376 -17.814 1.573 1.00 96.88 629 ASN A C 1
ATOM 4954 O O . ASN A 1 629 ? 19.911 -18.515 2.437 1.00 96.88 629 ASN A O 1
ATOM 4958 N N . GLY A 1 630 ? 19.836 -17.737 0.322 1.00 95.88 630 GLY A N 1
ATOM 4959 C CA . GLY A 1 630 ? 20.958 -18.526 -0.182 1.00 95.88 630 GLY A CA 1
ATOM 4960 C C . GLY A 1 630 ? 20.682 -20.032 -0.196 1.00 95.88 630 GLY A C 1
ATOM 4961 O O . GLY A 1 630 ? 21.616 -20.818 -0.050 1.00 95.88 630 GLY A O 1
ATOM 4962 N N . ILE A 1 631 ? 19.415 -20.442 -0.320 1.00 97.19 631 ILE A N 1
ATOM 4963 C CA . ILE A 1 631 ? 19.024 -21.854 -0.421 1.00 97.19 631 ILE A CA 1
ATOM 4964 C C . ILE A 1 631 ? 19.494 -22.383 -1.779 1.00 97.19 631 ILE A C 1
ATOM 4966 O O . ILE A 1 631 ? 19.141 -21.820 -2.806 1.00 97.19 631 ILE A O 1
ATOM 4970 N N . ASN A 1 632 ? 20.296 -23.440 -1.776 1.00 97.12 632 ASN A N 1
ATOM 4971 C CA . ASN A 1 632 ? 20.887 -24.099 -2.936 1.00 97.12 632 ASN A CA 1
ATOM 4972 C C . ASN A 1 632 ? 20.592 -25.603 -2.863 1.00 97.12 632 ASN A C 1
ATOM 4974 O O . ASN A 1 632 ? 21.456 -26.411 -2.521 1.00 97.12 632 ASN A O 1
ATOM 4978 N N . ASP A 1 633 ? 19.326 -25.941 -3.083 1.00 96.81 633 ASP A N 1
ATOM 4979 C CA . ASP A 1 633 ? 18.768 -27.286 -2.968 1.00 96.81 633 ASP A CA 1
ATOM 4980 C C . ASP A 1 633 ? 17.537 -27.396 -3.883 1.00 96.81 633 ASP A C 1
ATOM 4982 O O . ASP A 1 633 ? 16.998 -26.391 -4.353 1.00 96.81 633 ASP A O 1
ATOM 4986 N N . SER A 1 634 ? 17.077 -28.614 -4.139 1.00 96.38 634 SER A N 1
ATOM 4987 C CA . SER A 1 634 ? 15.799 -28.853 -4.815 1.00 96.38 634 SER A CA 1
ATOM 4988 C C . SER A 1 634 ? 14.617 -28.630 -3.867 1.00 96.38 634 SER A C 1
ATOM 4990 O O . SER A 1 634 ? 14.701 -28.938 -2.676 1.00 96.38 634 SER A O 1
ATOM 4992 N N . VAL A 1 635 ? 13.492 -28.125 -4.385 1.00 96.75 635 VAL A N 1
ATOM 4993 C CA . VAL A 1 635 ? 12.243 -28.025 -3.610 1.00 96.75 635 VAL A CA 1
ATOM 4994 C C . VAL A 1 635 ? 11.596 -29.415 -3.525 1.00 96.75 635 VAL A C 1
ATOM 4996 O O . VAL A 1 635 ? 11.235 -29.964 -4.566 1.00 96.75 635 VAL A O 1
ATOM 4999 N N . PRO A 1 636 ? 11.409 -29.997 -2.326 1.00 94.50 636 PRO A N 1
ATOM 5000 C CA . PRO A 1 636 ? 10.847 -31.341 -2.198 1.00 94.50 636 PRO A CA 1
ATOM 5001 C C . PRO A 1 636 ? 9.390 -31.454 -2.678 1.00 94.50 636 PRO A C 1
ATOM 5003 O O . PRO A 1 636 ? 8.579 -30.573 -2.401 1.00 94.50 636 PRO A O 1
ATOM 5006 N N . ASP A 1 637 ? 9.008 -32.600 -3.253 1.00 90.81 637 ASP A N 1
ATOM 5007 C CA . ASP A 1 637 ? 7.651 -32.853 -3.783 1.00 90.81 637 ASP A CA 1
ATOM 5008 C C . ASP A 1 637 ? 6.517 -32.587 -2.784 1.00 90.81 637 ASP A C 1
ATOM 5010 O O . ASP A 1 637 ? 5.465 -32.053 -3.136 1.00 90.81 637 ASP A O 1
ATOM 5014 N N . TRP A 1 638 ? 6.733 -32.924 -1.506 1.00 90.38 638 TRP A N 1
ATOM 5015 C CA . TRP A 1 638 ? 5.732 -32.707 -0.458 1.00 90.38 638 TRP A CA 1
ATOM 5016 C C . TRP A 1 638 ? 5.384 -31.227 -0.273 1.00 90.38 638 TRP A C 1
ATOM 5018 O O . TRP A 1 638 ? 4.280 -30.925 0.170 1.00 90.38 638 TRP A O 1
ATOM 5028 N N . PHE A 1 639 ? 6.307 -30.316 -0.590 1.00 93.88 639 PHE A N 1
ATOM 5029 C CA . PHE A 1 639 ? 6.110 -28.885 -0.402 1.00 93.88 639 PHE A CA 1
ATOM 5030 C C . PHE A 1 639 ? 5.156 -28.312 -1.450 1.00 93.88 639 PHE A C 1
ATOM 5032 O O . PHE A 1 639 ? 4.294 -27.509 -1.105 1.00 93.88 639 PHE A O 1
ATOM 5039 N N . TRP A 1 640 ? 5.239 -28.771 -2.703 1.00 92.69 640 TRP A N 1
ATOM 5040 C CA . TRP A 1 640 ? 4.338 -28.325 -3.771 1.00 92.69 640 TRP A CA 1
ATOM 5041 C C . TRP A 1 640 ? 2.872 -28.632 -3.454 1.00 92.69 640 TRP A C 1
ATOM 5043 O O . TRP A 1 640 ? 2.004 -27.801 -3.705 1.00 92.69 640 TRP A O 1
ATOM 5053 N N . ASN A 1 641 ? 2.595 -29.759 -2.790 1.00 87.38 641 ASN A N 1
ATOM 5054 C CA . ASN A 1 641 ? 1.248 -30.092 -2.317 1.00 87.38 641 ASN A CA 1
ATOM 5055 C C . ASN A 1 641 ? 0.701 -29.103 -1.274 1.00 87.38 641 ASN A C 1
ATOM 5057 O O . ASN A 1 641 ? -0.511 -29.056 -1.075 1.00 87.38 641 ASN A O 1
ATOM 5061 N N . ASN A 1 642 ? 1.543 -28.306 -0.608 1.00 88.44 642 ASN A N 1
ATOM 5062 C CA . ASN A 1 642 ? 1.078 -27.298 0.347 1.00 88.44 642 ASN A CA 1
ATOM 5063 C C . ASN A 1 642 ? 0.498 -26.054 -0.340 1.00 88.44 642 ASN A C 1
ATOM 5065 O O . ASN A 1 642 ? -0.241 -25.313 0.305 1.00 88.44 642 ASN A O 1
ATOM 5069 N N . LEU A 1 643 ? 0.764 -25.842 -1.638 1.00 89.62 643 LEU A N 1
ATOM 5070 C CA . LEU A 1 643 ? 0.227 -24.707 -2.398 1.00 89.62 643 LEU A CA 1
ATOM 5071 C C . LEU A 1 643 ? -1.304 -24.634 -2.377 1.00 89.62 643 LEU A C 1
ATOM 5073 O O . LEU A 1 643 ? -1.856 -23.543 -2.462 1.00 89.62 643 LEU A O 1
ATOM 5077 N N . GLN A 1 644 ? -1.992 -25.769 -2.213 1.00 86.12 644 GLN A N 1
ATOM 5078 C CA . GLN A 1 644 ? -3.454 -25.808 -2.096 1.00 86.12 644 GLN A CA 1
ATOM 5079 C C . GLN A 1 644 ? -3.991 -25.032 -0.876 1.00 86.12 644 GLN A C 1
ATOM 5081 O O . GLN A 1 644 ? -5.156 -24.644 -0.873 1.00 86.12 644 GLN A O 1
ATOM 5086 N N . TYR A 1 645 ? -3.152 -24.795 0.142 1.00 82.69 645 TYR A N 1
ATOM 5087 C CA . TYR A 1 645 ? -3.507 -24.088 1.377 1.00 82.69 645 TYR A CA 1
ATOM 5088 C C . TYR A 1 645 ? -2.924 -22.667 1.461 1.00 82.69 645 TYR A C 1
ATOM 5090 O O . TYR A 1 645 ? -3.314 -21.902 2.344 1.00 82.69 645 TYR A O 1
ATOM 5098 N N . MET A 1 646 ? -2.020 -22.287 0.555 1.00 87.88 646 MET A N 1
ATOM 5099 C CA . MET A 1 646 ? -1.316 -20.999 0.587 1.00 87.88 646 MET A CA 1
ATOM 5100 C C . MET A 1 646 ? -2.031 -19.925 -0.236 1.00 87.88 646 MET A C 1
ATOM 5102 O O . MET A 1 646 ? -2.677 -20.230 -1.234 1.00 87.88 646 MET A O 1
ATOM 5106 N N . THR A 1 647 ? -1.844 -18.659 0.137 1.00 85.81 647 THR A N 1
ATOM 5107 C CA . THR A 1 647 ? -2.236 -17.492 -0.677 1.00 85.81 647 THR A CA 1
ATOM 5108 C C . THR A 1 647 ? -1.055 -16.668 -1.174 1.00 85.81 647 THR A C 1
ATOM 5110 O O . THR A 1 647 ? -1.199 -15.911 -2.128 1.00 85.81 647 THR A O 1
ATOM 5113 N N . ASP A 1 648 ? 0.112 -16.780 -0.543 1.00 88.75 648 ASP A N 1
ATOM 5114 C CA . ASP A 1 648 ? 1.329 -16.081 -0.968 1.00 88.75 648 ASP A CA 1
ATOM 5115 C C . ASP A 1 648 ? 2.546 -16.969 -0.682 1.00 88.75 648 ASP A C 1
ATOM 5117 O O . ASP A 1 648 ? 2.749 -17.445 0.441 1.00 88.75 648 ASP A O 1
ATOM 5121 N N . LEU A 1 649 ? 3.319 -17.231 -1.733 1.00 95.75 649 LEU A N 1
ATOM 5122 C CA . LEU A 1 649 ? 4.574 -17.958 -1.693 1.00 95.75 649 LEU A CA 1
ATOM 5123 C C . LEU A 1 649 ? 5.652 -17.128 -2.384 1.00 95.75 649 LEU A C 1
ATOM 5125 O O . LEU A 1 649 ? 5.613 -16.927 -3.597 1.00 95.75 649 LEU A O 1
ATOM 5129 N N . ASN A 1 650 ? 6.679 -16.754 -1.628 1.00 96.44 650 ASN A N 1
ATOM 5130 C CA . ASN A 1 650 ? 7.863 -16.088 -2.140 1.00 96.44 650 ASN A CA 1
ATOM 5131 C C . ASN A 1 650 ? 9.135 -16.871 -1.784 1.00 96.44 650 ASN A C 1
ATOM 5133 O O . ASN A 1 650 ? 9.586 -16.888 -0.636 1.00 96.44 650 ASN A O 1
ATOM 5137 N N . MET A 1 651 ? 9.732 -17.505 -2.794 1.00 97.38 651 MET A N 1
ATOM 5138 C CA . MET A 1 651 ? 11.023 -18.204 -2.702 1.00 97.38 651 MET A CA 1
ATOM 5139 C C . MET A 1 651 ? 12.077 -17.597 -3.641 1.00 97.38 651 MET A C 1
ATOM 5141 O O . MET A 1 651 ? 13.076 -18.246 -3.961 1.00 97.38 651 MET A O 1
ATOM 5145 N N . SER A 1 652 ? 11.862 -16.359 -4.094 1.00 97.62 652 SER A N 1
ATOM 5146 C CA . SER A 1 652 ? 12.756 -15.660 -5.026 1.00 97.62 652 SER A CA 1
ATOM 5147 C C . SER A 1 652 ? 14.161 -15.402 -4.470 1.00 97.62 652 SER A C 1
ATOM 5149 O O . SER A 1 652 ? 14.386 -15.481 -3.261 1.00 97.62 652 SER A O 1
ATOM 5151 N N . PHE A 1 653 ? 15.110 -15.059 -5.345 1.00 97.25 653 PHE A N 1
ATOM 5152 C CA . PHE A 1 653 ? 16.496 -14.729 -4.976 1.00 97.25 653 PHE A CA 1
ATOM 5153 C C . PHE A 1 653 ? 17.192 -15.853 -4.189 1.00 97.25 653 PHE A C 1
ATOM 5155 O O . PHE A 1 653 ? 17.824 -15.632 -3.159 1.00 97.25 653 PHE A O 1
ATOM 5162 N N . ASN A 1 654 ? 17.056 -17.089 -4.656 1.00 98.31 654 ASN A N 1
ATOM 5163 C CA . ASN A 1 654 ? 17.774 -18.239 -4.114 1.00 98.31 654 ASN A CA 1
ATOM 5164 C C . ASN A 1 654 ? 18.508 -18.964 -5.258 1.00 98.31 654 ASN A C 1
ATOM 5166 O O . ASN A 1 654 ? 18.582 -18.490 -6.387 1.00 98.31 654 ASN A O 1
ATOM 5170 N N . TYR A 1 655 ? 19.100 -20.113 -4.957 1.00 97.56 655 TYR A N 1
ATOM 5171 C CA . TYR A 1 655 ? 19.726 -21.015 -5.920 1.00 97.56 655 TYR A CA 1
ATOM 5172 C C . TYR A 1 655 ? 18.911 -22.314 -6.034 1.00 97.56 655 TYR A C 1
ATOM 5174 O O . TYR A 1 655 ? 19.484 -23.395 -6.126 1.00 97.56 655 TYR A O 1
ATOM 5182 N N . LEU A 1 656 ? 17.576 -22.239 -5.949 1.00 98.31 656 LEU A N 1
ATOM 5183 C CA . LEU A 1 656 ? 16.724 -23.429 -6.015 1.00 98.31 656 LEU A CA 1
ATOM 5184 C C . LEU A 1 656 ? 16.816 -24.074 -7.402 1.00 98.31 656 LEU A C 1
ATOM 5186 O O . LEU A 1 656 ? 16.712 -23.375 -8.409 1.00 98.31 656 LEU A O 1
ATOM 5190 N N . ILE A 1 657 ? 16.997 -25.396 -7.439 1.00 97.12 657 ILE A N 1
ATOM 5191 C CA . ILE A 1 657 ? 17.227 -26.183 -8.664 1.00 97.12 657 ILE A CA 1
ATOM 5192 C C . ILE A 1 657 ? 16.119 -27.215 -8.919 1.00 97.12 657 ILE A C 1
ATOM 5194 O O . ILE A 1 657 ? 15.364 -27.588 -8.018 1.00 97.12 657 ILE A O 1
ATOM 5198 N N . GLY A 1 658 ? 16.095 -27.747 -10.144 1.00 95.69 658 GLY A N 1
ATOM 5199 C CA . GLY A 1 658 ? 15.225 -28.846 -10.566 1.00 95.69 658 GLY A CA 1
ATOM 5200 C C . GLY A 1 658 ? 13.964 -28.385 -11.297 1.00 95.69 658 GLY A C 1
ATOM 5201 O O . GLY A 1 658 ? 13.692 -27.191 -11.428 1.00 95.69 658 GLY A O 1
ATOM 5202 N N . ALA A 1 659 ? 13.196 -29.349 -11.805 1.00 94.81 659 ALA A N 1
ATOM 5203 C CA . ALA A 1 659 ? 11.911 -29.086 -12.444 1.00 94.81 659 ALA A CA 1
ATOM 5204 C C . ALA A 1 659 ? 10.786 -29.010 -11.404 1.00 94.81 659 ALA A C 1
ATOM 5206 O O . ALA A 1 659 ? 10.765 -29.787 -10.449 1.00 94.81 659 ALA A O 1
ATOM 5207 N N . ILE A 1 660 ? 9.822 -28.110 -11.617 1.00 94.88 660 ILE A N 1
ATOM 5208 C CA . ILE A 1 660 ? 8.578 -28.114 -10.839 1.00 94.88 660 ILE A CA 1
ATOM 5209 C C . ILE A 1 660 ? 7.774 -29.355 -11.271 1.00 94.88 660 ILE A C 1
ATOM 5211 O O . ILE A 1 660 ? 7.537 -29.524 -12.471 1.00 94.88 660 ILE A O 1
ATOM 5215 N N . PRO A 1 661 ? 7.379 -30.245 -10.344 1.00 92.19 661 PRO A N 1
ATOM 5216 C CA . PRO A 1 661 ? 6.682 -31.476 -10.691 1.00 92.19 661 PRO A CA 1
ATOM 5217 C C . PRO A 1 661 ? 5.292 -31.172 -11.255 1.00 92.19 661 PRO A C 1
ATOM 5219 O O . PRO A 1 661 ? 4.564 -30.334 -10.727 1.00 92.19 661 PRO A O 1
ATOM 5222 N N . ASP A 1 662 ? 4.908 -31.878 -12.316 1.00 86.75 662 ASP A N 1
ATOM 5223 C CA . ASP A 1 662 ? 3.594 -31.741 -12.945 1.00 86.75 662 ASP A CA 1
ATOM 5224 C C . ASP A 1 662 ? 2.554 -32.581 -12.189 1.00 86.75 662 ASP A C 1
ATOM 5226 O O . ASP A 1 662 ? 2.341 -33.762 -12.471 1.00 86.75 662 ASP A O 1
ATOM 5230 N N . ILE A 1 663 ? 1.982 -31.989 -11.139 1.00 84.75 663 ILE A N 1
ATOM 5231 C CA . ILE A 1 663 ? 1.028 -32.633 -10.230 1.00 84.75 663 ILE A CA 1
ATOM 5232 C C . ILE A 1 663 ? -0.378 -32.122 -10.555 1.00 84.75 663 ILE A C 1
ATOM 5234 O O . ILE A 1 663 ? -0.595 -30.919 -10.688 1.00 84.75 663 ILE A O 1
ATOM 5238 N N . SER A 1 664 ? -1.365 -33.021 -10.611 1.00 81.25 664 SER A N 1
ATOM 5239 C CA . SER A 1 664 ? -2.784 -32.649 -10.690 1.00 81.25 664 SER A CA 1
ATOM 5240 C C . SER A 1 664 ? -3.272 -32.068 -9.355 1.00 81.25 664 SER A C 1
ATOM 5242 O O . SER A 1 664 ? -3.936 -32.747 -8.572 1.00 81.25 664 SER A O 1
ATOM 5244 N N . LEU A 1 665 ? -2.907 -30.814 -9.082 1.00 83.81 665 LEU A N 1
ATOM 5245 C CA . LEU A 1 665 ? -3.222 -30.090 -7.852 1.00 83.81 665 LEU A CA 1
ATOM 5246 C C . LEU A 1 665 ? -4.267 -28.998 -8.116 1.00 83.81 665 LEU A C 1
ATOM 5248 O O . LEU A 1 665 ? -4.169 -28.249 -9.088 1.00 83.81 665 LEU A O 1
ATOM 5252 N N . LYS A 1 666 ? -5.257 -28.877 -7.229 1.00 83.06 666 LYS A N 1
ATOM 5253 C CA . LYS A 1 666 ? -6.179 -27.734 -7.218 1.00 83.06 666 LYS A CA 1
ATOM 5254 C C . LYS A 1 666 ? -5.645 -26.643 -6.295 1.00 83.06 666 LYS A C 1
ATOM 5256 O O . LYS A 1 666 ? -5.183 -26.938 -5.197 1.00 83.06 666 LYS A O 1
ATOM 5261 N N . LEU A 1 667 ? -5.745 -25.394 -6.736 1.00 86.44 667 LEU A N 1
ATOM 5262 C CA . LEU A 1 667 ? -5.279 -24.197 -6.027 1.00 86.44 667 LEU A CA 1
ATOM 5263 C C . LEU A 1 667 ? -6.491 -23.325 -5.629 1.00 86.44 667 LEU A C 1
ATOM 5265 O O . LEU A 1 667 ? -6.676 -22.243 -6.189 1.00 86.44 667 LEU A O 1
ATOM 5269 N N . PRO A 1 668 ? -7.344 -23.776 -4.682 1.00 76.12 668 PRO A N 1
ATOM 5270 C CA . PRO A 1 668 ? -8.563 -23.047 -4.311 1.00 76.12 668 PRO A CA 1
ATOM 5271 C C . PRO A 1 668 ? -8.248 -21.667 -3.721 1.00 76.12 668 PRO A C 1
ATOM 5273 O O . PRO A 1 668 ? -8.930 -20.692 -4.017 1.00 76.12 668 PRO A O 1
ATOM 5276 N N . ASN A 1 669 ? -7.143 -21.565 -2.977 1.00 75.62 669 ASN A N 1
ATOM 5277 C CA . ASN A 1 669 ? -6.697 -20.335 -2.324 1.00 75.62 669 ASN A CA 1
ATOM 5278 C C . ASN A 1 669 ? -6.003 -19.340 -3.274 1.00 75.62 669 ASN A C 1
ATOM 5280 O O . ASN A 1 669 ? -5.591 -18.276 -2.823 1.00 75.62 669 ASN A O 1
ATOM 5284 N N . ARG A 1 670 ? -5.862 -19.670 -4.570 1.00 83.81 670 ARG A N 1
ATOM 5285 C CA . ARG A 1 670 ? -5.295 -18.788 -5.610 1.00 83.81 670 ARG A CA 1
ATOM 5286 C C . ARG A 1 670 ? -3.980 -18.101 -5.182 1.00 83.81 670 ARG A C 1
ATOM 5288 O O . ARG A 1 670 ? -3.916 -16.872 -5.135 1.00 83.81 670 ARG A O 1
ATOM 5295 N N . PRO A 1 671 ? -2.922 -18.871 -4.865 1.00 87.88 671 PRO A N 1
ATOM 5296 C CA . PRO A 1 671 ? -1.682 -18.304 -4.354 1.00 87.88 671 PRO A CA 1
ATOM 5297 C C . PRO A 1 671 ? -1.006 -17.361 -5.351 1.00 87.88 671 PRO A C 1
ATOM 5299 O O . PRO A 1 671 ? -0.907 -17.668 -6.536 1.00 87.88 671 PRO A O 1
ATOM 5302 N N . SER A 1 672 ? -0.460 -16.253 -4.851 1.00 89.75 672 SER A N 1
ATOM 5303 C CA . SER A 1 672 ? 0.592 -15.511 -5.550 1.00 89.75 672 SER A CA 1
ATOM 5304 C C . SER A 1 672 ? 1.902 -16.286 -5.431 1.00 89.75 672 SER A C 1
ATOM 5306 O O . SER A 1 672 ? 2.369 -16.536 -4.322 1.00 89.75 672 SER A O 1
ATOM 5308 N N . ILE A 1 673 ? 2.480 -16.694 -6.560 1.00 94.50 673 ILE A N 1
ATOM 5309 C CA . ILE A 1 673 ? 3.664 -17.555 -6.624 1.00 94.50 673 ILE A CA 1
ATOM 5310 C C . ILE A 1 673 ? 4.834 -16.761 -7.216 1.00 94.50 673 ILE A C 1
ATOM 5312 O O . ILE A 1 673 ? 4.848 -16.426 -8.401 1.00 94.50 673 ILE A O 1
ATOM 5316 N N . ILE A 1 674 ? 5.833 -16.479 -6.379 1.00 95.44 674 ILE A N 1
ATOM 5317 C CA . ILE A 1 674 ? 7.017 -15.680 -6.707 1.00 95.44 674 ILE A CA 1
ATOM 5318 C C . ILE A 1 674 ? 8.269 -16.556 -6.566 1.00 95.44 674 ILE A C 1
ATOM 5320 O O . ILE A 1 674 ? 8.745 -16.829 -5.460 1.00 95.44 674 ILE A O 1
ATOM 5324 N N . LEU A 1 675 ? 8.800 -17.011 -7.702 1.00 97.75 675 LEU A N 1
ATOM 5325 C CA . LEU A 1 675 ? 9.943 -17.929 -7.810 1.00 97.75 675 LEU A CA 1
ATOM 5326 C C . LEU A 1 675 ? 11.087 -17.352 -8.660 1.00 97.75 675 LEU A C 1
ATOM 5328 O O . LEU A 1 675 ? 12.019 -18.079 -9.014 1.00 97.75 675 LEU A O 1
ATOM 5332 N N . ASN A 1 676 ? 11.029 -16.064 -8.999 1.00 96.94 676 ASN A N 1
ATOM 5333 C CA . ASN A 1 676 ? 12.024 -15.417 -9.846 1.00 96.94 676 ASN A CA 1
ATOM 5334 C C . ASN A 1 676 ? 13.435 -15.424 -9.227 1.00 96.94 676 ASN A C 1
ATOM 5336 O O . ASN A 1 676 ? 13.587 -15.517 -8.007 1.00 96.94 676 ASN A O 1
ATOM 5340 N N . SER A 1 677 ? 14.464 -15.302 -10.065 1.00 97.88 677 SER A N 1
ATOM 5341 C CA . SER A 1 677 ? 15.879 -15.304 -9.662 1.00 97.88 677 SER A CA 1
ATOM 5342 C C . SER A 1 677 ? 16.253 -16.591 -8.910 1.00 97.88 677 SER A C 1
ATOM 5344 O O . SER A 1 677 ? 16.558 -16.570 -7.715 1.00 97.88 677 SER A O 1
ATOM 5346 N N . ASN A 1 678 ? 16.165 -17.720 -9.620 1.00 98.56 678 ASN A N 1
ATOM 5347 C CA . ASN A 1 678 ? 16.501 -19.077 -9.165 1.00 98.56 678 ASN A CA 1
ATOM 5348 C C . ASN A 1 678 ? 17.133 -19.885 -10.325 1.00 98.56 678 ASN A C 1
ATOM 5350 O O . ASN A 1 678 ? 17.604 -19.321 -11.311 1.00 98.56 678 ASN A O 1
ATOM 5354 N N . GLN A 1 679 ? 17.202 -21.213 -10.206 1.00 97.62 679 GLN A N 1
ATOM 5355 C CA . GLN A 1 679 ? 17.717 -22.125 -11.235 1.00 97.62 679 GLN A CA 1
ATOM 5356 C C . GLN A 1 679 ? 16.695 -23.213 -11.618 1.00 97.62 679 GLN A C 1
ATOM 5358 O O . GLN A 1 679 ? 17.085 -24.308 -12.033 1.00 97.62 679 GLN A O 1
ATOM 5363 N N . PHE A 1 680 ? 15.392 -22.941 -11.486 1.00 97.88 680 PHE A N 1
ATOM 5364 C CA . PHE A 1 680 ? 14.351 -23.881 -11.910 1.00 97.88 680 PHE A CA 1
ATOM 5365 C C . PHE A 1 680 ? 14.428 -24.135 -13.417 1.00 97.88 680 PHE A C 1
ATOM 5367 O O . PHE A 1 680 ? 14.699 -23.221 -14.195 1.00 97.88 680 PHE A O 1
ATOM 5374 N N . GLU A 1 681 ? 14.174 -25.370 -13.844 1.00 96.31 681 GLU A N 1
ATOM 5375 C CA . GLU A 1 681 ? 14.315 -25.788 -15.242 1.00 96.31 681 GLU A CA 1
ATOM 5376 C C . GLU A 1 681 ? 13.117 -26.598 -15.758 1.00 96.31 681 GLU A C 1
ATOM 5378 O O . GLU A 1 681 ? 12.182 -26.927 -15.030 1.00 96.31 681 GLU A O 1
ATOM 5383 N N . GLY A 1 682 ? 13.143 -26.941 -17.048 1.00 94.44 682 GLY A N 1
ATOM 5384 C CA . GLY A 1 682 ? 12.131 -27.792 -17.671 1.00 94.44 682 GLY A CA 1
ATOM 5385 C C . GLY A 1 682 ? 10.935 -27.014 -18.219 1.00 94.44 682 GLY A C 1
ATOM 5386 O O . GLY A 1 682 ? 11.096 -25.931 -18.792 1.00 94.44 682 GLY A O 1
ATOM 5387 N N . LYS A 1 683 ? 9.748 -27.619 -18.138 1.00 93.06 683 LYS A N 1
ATOM 5388 C CA . LYS A 1 683 ? 8.477 -27.042 -18.604 1.00 93.06 683 LYS A CA 1
ATOM 5389 C C . LYS A 1 683 ? 7.737 -26.417 -17.427 1.00 93.06 683 LYS A C 1
ATOM 5391 O O . LYS A 1 683 ? 7.897 -26.886 -16.306 1.00 93.06 683 LYS A O 1
ATOM 5396 N N . ILE A 1 684 ? 6.901 -25.419 -17.690 1.00 93.81 684 ILE A N 1
ATOM 5397 C CA . ILE A 1 684 ? 6.007 -24.856 -16.670 1.00 93.81 684 ILE A CA 1
ATOM 5398 C C . ILE A 1 684 ? 4.783 -25.793 -16.527 1.00 93.81 684 ILE A C 1
ATOM 5400 O O . ILE A 1 684 ? 4.122 -26.048 -17.535 1.00 93.81 684 ILE A O 1
ATOM 5404 N N . PRO A 1 685 ? 4.480 -26.346 -15.335 1.00 92.25 685 PRO A N 1
ATOM 5405 C CA . PRO A 1 685 ? 3.301 -27.198 -15.122 1.00 92.25 685 PRO A CA 1
ATOM 5406 C C . PRO A 1 685 ? 1.970 -26.452 -15.256 1.00 92.25 685 PRO A C 1
ATOM 5408 O O . PRO A 1 685 ? 1.861 -25.305 -14.820 1.00 92.25 685 PRO A O 1
ATOM 5411 N N . SER A 1 686 ? 0.929 -27.099 -15.794 1.00 89.56 686 SER A N 1
ATOM 5412 C CA . SER A 1 686 ? -0.346 -26.423 -16.092 1.00 89.56 686 SER A CA 1
ATOM 5413 C C . SER A 1 686 ? -1.166 -26.060 -14.854 1.00 89.56 686 SER A C 1
ATOM 5415 O O . SER A 1 686 ? -1.884 -25.062 -14.883 1.00 89.56 686 SER A O 1
ATOM 5417 N N . PHE A 1 687 ? -1.012 -26.775 -13.730 1.00 89.81 687 PHE A N 1
ATOM 5418 C CA . PHE A 1 687 ? -1.736 -26.446 -12.494 1.00 89.81 687 PHE A CA 1
ATOM 5419 C C . PHE A 1 687 ? -1.434 -25.023 -11.989 1.00 89.81 687 PHE A C 1
ATOM 5421 O O . PHE A 1 687 ? -2.286 -24.424 -11.331 1.00 89.81 687 PHE A O 1
ATOM 5428 N N . LEU A 1 688 ? -0.270 -24.455 -12.344 1.00 92.69 688 LEU A N 1
ATOM 5429 C CA . LEU A 1 688 ? 0.116 -23.078 -12.023 1.00 92.69 688 LEU A CA 1
ATOM 5430 C C . LEU A 1 688 ? -0.747 -22.023 -12.739 1.00 92.69 688 LEU A C 1
ATOM 5432 O O . LEU A 1 688 ? -0.757 -20.877 -12.304 1.00 92.69 688 LEU A O 1
ATOM 5436 N N . LEU A 1 689 ? -1.520 -22.382 -13.778 1.00 90.38 689 LEU A N 1
ATOM 5437 C CA . LEU A 1 689 ? -2.490 -21.476 -14.421 1.00 90.38 689 LEU A CA 1
ATOM 5438 C C . LEU A 1 689 ? -3.584 -20.993 -13.453 1.00 90.38 689 LEU A C 1
ATOM 5440 O O . LEU A 1 689 ? -4.239 -19.982 -13.708 1.00 90.38 689 LEU A O 1
ATOM 5444 N N . GLN A 1 690 ? -3.810 -21.728 -12.360 1.00 88.56 690 GLN A N 1
ATOM 5445 C CA . GLN A 1 690 ? -4.789 -21.383 -11.327 1.00 88.56 690 GLN A CA 1
ATOM 5446 C C . GLN A 1 690 ? -4.320 -20.227 -10.424 1.00 88.56 690 GLN A C 1
ATOM 5448 O O . GLN A 1 690 ? -5.141 -19.675 -9.689 1.00 88.56 690 GLN A O 1
ATOM 5453 N N . ALA A 1 691 ? -3.028 -19.873 -10.456 1.00 89.56 691 ALA A N 1
ATOM 5454 C CA . ALA A 1 691 ? -2.446 -18.782 -9.679 1.00 89.56 691 ALA A CA 1
ATOM 5455 C C . ALA A 1 691 ? -2.656 -17.424 -10.383 1.00 89.56 691 ALA A C 1
ATOM 5457 O O . ALA A 1 691 ? -2.303 -17.298 -11.556 1.00 89.56 691 ALA A O 1
ATOM 5458 N N . PRO A 1 692 ? -3.166 -16.385 -9.693 1.00 88.12 692 PRO A N 1
ATOM 5459 C CA . PRO A 1 692 ? -3.307 -15.045 -10.267 1.00 88.12 692 PRO A CA 1
ATOM 5460 C C . PRO A 1 692 ? -1.993 -14.364 -10.613 1.00 88.12 692 PRO A C 1
ATOM 5462 O O . PRO A 1 692 ? -1.898 -13.682 -11.632 1.00 88.12 692 PRO A O 1
ATOM 5465 N N . THR A 1 693 ? -0.974 -14.570 -9.787 1.00 89.81 693 THR A N 1
ATOM 5466 C CA . THR A 1 693 ? 0.340 -13.960 -9.965 1.00 89.81 693 THR A CA 1
ATOM 5467 C C . THR A 1 693 ? 1.378 -15.059 -10.047 1.00 89.81 693 THR A C 1
ATOM 5469 O O . THR A 1 693 ? 1.543 -15.818 -9.092 1.00 89.81 693 THR A O 1
ATOM 5472 N N . LEU A 1 694 ? 2.087 -15.123 -11.171 1.00 94.12 694 LEU A N 1
ATOM 5473 C CA . LEU A 1 694 ? 3.142 -16.095 -11.417 1.00 94.12 694 LEU A CA 1
ATOM 5474 C C . LEU A 1 694 ? 4.406 -15.375 -11.910 1.00 94.12 694 LEU A C 1
ATOM 5476 O O . LEU A 1 694 ? 4.490 -14.968 -13.069 1.00 94.12 694 LEU A O 1
ATOM 5480 N N . MET A 1 695 ? 5.385 -15.212 -11.014 1.00 95.06 695 MET A N 1
ATOM 5481 C CA . MET A 1 695 ? 6.685 -14.598 -11.315 1.00 95.06 695 MET A CA 1
ATOM 5482 C C . MET A 1 695 ? 7.773 -15.672 -11.358 1.00 95.06 695 MET A C 1
ATOM 5484 O O . MET A 1 695 ? 8.173 -16.212 -10.327 1.00 95.06 695 MET A O 1
ATOM 5488 N N . LEU A 1 696 ? 8.244 -15.984 -12.559 1.00 97.25 696 LEU A N 1
ATOM 5489 C CA . LEU A 1 696 ? 9.206 -17.043 -12.878 1.00 97.25 696 LEU A CA 1
ATOM 5490 C C . LEU A 1 696 ? 10.448 -16.502 -13.601 1.00 97.25 696 LEU A C 1
ATOM 5492 O O . LEU A 1 696 ? 11.222 -17.283 -14.163 1.00 97.25 696 LEU A O 1
ATOM 5496 N N . SER A 1 697 ? 10.638 -15.183 -13.624 1.00 96.81 697 SER A N 1
ATOM 5497 C CA . SER A 1 697 ? 11.761 -14.551 -14.310 1.00 96.81 697 SER A CA 1
ATOM 5498 C C . SER A 1 697 ? 13.121 -15.004 -13.787 1.00 96.81 697 SER A C 1
ATOM 5500 O O . SER A 1 697 ? 13.230 -15.487 -12.662 1.00 96.81 697 SER A O 1
ATOM 5502 N N . GLU A 1 698 ? 14.167 -14.885 -14.605 1.00 97.31 698 GLU A N 1
ATOM 5503 C CA . GLU A 1 698 ? 15.541 -15.268 -14.237 1.00 97.31 698 GLU A CA 1
ATOM 5504 C C . GLU A 1 698 ? 15.637 -16.726 -13.739 1.00 97.31 698 GLU A C 1
ATOM 5506 O O . GLU A 1 698 ? 16.005 -17.003 -12.596 1.00 97.31 698 GLU A O 1
ATOM 5511 N N . ASN A 1 699 ? 15.256 -17.663 -14.610 1.00 98.50 699 ASN A N 1
ATOM 5512 C CA . ASN A 1 699 ? 15.328 -19.112 -14.396 1.00 98.50 699 ASN A CA 1
ATOM 5513 C C . ASN A 1 699 ? 15.768 -19.818 -15.704 1.00 98.50 699 ASN A C 1
ATOM 5515 O O . ASN A 1 699 ? 16.184 -19.180 -16.674 1.00 98.50 699 ASN A O 1
ATOM 5519 N N . ASN A 1 700 ? 15.689 -21.150 -15.752 1.00 97.12 700 ASN A N 1
ATOM 5520 C CA . ASN A 1 700 ? 16.035 -21.987 -16.907 1.00 97.12 700 ASN A CA 1
ATOM 5521 C C . ASN A 1 700 ? 14.810 -22.676 -17.552 1.00 97.12 700 ASN A C 1
ATOM 5523 O O . ASN A 1 700 ? 14.951 -23.731 -18.183 1.00 97.12 700 ASN A O 1
ATOM 5527 N N . PHE A 1 701 ? 13.599 -22.119 -17.427 1.00 97.19 701 PHE A N 1
ATOM 5528 C CA . PHE A 1 701 ? 12.406 -22.678 -18.075 1.00 97.19 701 PHE A CA 1
ATOM 5529 C C . PHE A 1 701 ? 12.538 -22.643 -19.602 1.00 97.19 701 PHE A C 1
ATOM 5531 O O . PHE A 1 701 ? 13.049 -21.686 -20.180 1.00 97.19 701 PHE A O 1
ATOM 5538 N N . SER A 1 702 ? 12.080 -23.699 -20.274 1.00 94.12 702 SER A N 1
ATOM 5539 C CA . SER A 1 702 ? 12.387 -23.955 -21.692 1.00 94.12 702 SER A CA 1
ATOM 5540 C C . SER A 1 702 ? 11.167 -24.099 -22.606 1.00 94.12 702 SER A C 1
ATOM 5542 O O . SER A 1 702 ? 11.315 -24.047 -23.830 1.00 94.12 702 SER A O 1
ATOM 5544 N N . ASP A 1 703 ? 9.971 -24.268 -22.037 1.00 89.25 703 ASP A N 1
ATOM 5545 C CA . ASP A 1 703 ? 8.733 -24.510 -22.780 1.00 89.25 703 ASP A CA 1
ATOM 5546 C C . ASP A 1 703 ? 7.531 -23.874 -22.065 1.00 89.25 703 ASP A C 1
ATOM 5548 O O . ASP A 1 703 ? 7.287 -24.134 -20.885 1.00 89.25 703 ASP A O 1
ATOM 5552 N N . LEU A 1 704 ? 6.787 -23.055 -22.811 1.00 87.31 704 LEU A N 1
ATOM 5553 C CA . LEU A 1 704 ? 5.584 -22.339 -22.376 1.00 87.31 704 LEU A CA 1
ATOM 5554 C C . LEU A 1 704 ? 4.296 -22.991 -22.926 1.00 87.31 704 LEU A C 1
ATOM 5556 O O . LEU A 1 704 ? 3.198 -22.687 -22.464 1.00 87.31 704 LEU A O 1
ATOM 5560 N N . PHE A 1 705 ? 4.407 -23.879 -23.923 1.00 83.12 705 PHE A N 1
ATOM 5561 C CA . PHE A 1 705 ? 3.271 -24.328 -24.733 1.00 83.12 705 PHE A CA 1
ATOM 5562 C C . PHE A 1 705 ? 2.268 -25.208 -23.964 1.00 83.12 705 PHE A C 1
ATOM 5564 O O . PHE A 1 705 ? 1.076 -24.892 -23.999 1.00 83.12 705 PHE A O 1
ATOM 5571 N N . PRO A 1 706 ? 2.687 -26.272 -23.242 1.00 80.81 706 PRO A N 1
ATOM 5572 C CA . PRO A 1 706 ? 1.751 -27.123 -22.501 1.00 80.81 706 PRO A CA 1
ATOM 5573 C C . PRO A 1 706 ? 1.038 -26.376 -21.373 1.00 80.81 706 PRO A C 1
ATOM 5575 O O . PRO A 1 706 ? -0.093 -26.707 -21.050 1.00 80.81 706 PRO A O 1
ATOM 5578 N N . PHE A 1 707 ? 1.692 -25.355 -20.818 1.00 85.94 707 PHE A N 1
ATOM 5579 C CA . PHE A 1 707 ? 1.142 -24.490 -19.785 1.00 85.94 707 PHE A CA 1
ATOM 5580 C C . PHE A 1 707 ? 0.001 -23.626 -20.323 1.00 85.94 707 PHE A C 1
ATOM 5582 O O . PHE A 1 707 ? -1.118 -23.765 -19.860 1.00 85.94 707 PHE A O 1
ATOM 5589 N N . LEU A 1 708 ? 0.239 -22.769 -21.325 1.00 86.00 708 LEU A N 1
ATOM 5590 C CA . LEU A 1 708 ? -0.763 -21.777 -21.755 1.00 86.00 708 LEU A CA 1
ATOM 5591 C C . LEU A 1 708 ? -1.992 -22.372 -22.455 1.00 86.00 708 LEU A C 1
ATOM 5593 O O . LEU A 1 708 ? -3.084 -21.803 -22.383 1.00 86.00 708 LEU A O 1
ATOM 5597 N N . CYS A 1 709 ? -1.811 -23.473 -23.187 1.00 86.31 709 CYS A N 1
ATOM 5598 C CA . CYS A 1 709 ? -2.869 -24.043 -24.021 1.00 86.31 709 CYS A CA 1
ATOM 5599 C C . CYS A 1 709 ? -3.657 -25.170 -23.339 1.00 86.31 709 CYS A C 1
ATOM 5601 O O . CYS A 1 709 ? -4.510 -25.777 -23.993 1.00 86.31 709 CYS A O 1
ATOM 5603 N N . ASP A 1 710 ? -3.396 -25.462 -22.063 1.00 79.75 710 ASP A N 1
ATOM 5604 C CA . ASP A 1 710 ? -4.185 -26.433 -21.313 1.00 79.75 710 ASP A CA 1
ATOM 5605 C C . ASP A 1 710 ? -5.599 -25.889 -21.054 1.00 79.75 710 ASP A C 1
ATOM 5607 O O . ASP A 1 710 ? -5.803 -24.950 -20.290 1.00 79.75 710 ASP A O 1
ATOM 5611 N N . GLN A 1 711 ? -6.590 -26.487 -21.715 1.00 71.56 711 GLN A N 1
ATOM 5612 C CA . GLN A 1 711 ? -8.004 -26.145 -21.539 1.00 71.56 711 GLN A CA 1
ATOM 5613 C C . GLN A 1 711 ? -8.665 -26.915 -20.390 1.00 71.56 711 GLN A C 1
ATOM 5615 O O . GLN A 1 711 ? -9.822 -26.646 -20.071 1.00 71.56 711 GLN A O 1
ATOM 5620 N N . SER A 1 712 ? -7.972 -27.892 -19.793 1.00 67.31 712 SER A N 1
ATOM 5621 C CA . SER A 1 712 ? -8.509 -28.677 -18.677 1.00 67.31 712 SER A CA 1
ATOM 5622 C C . SER A 1 712 ? -8.453 -27.927 -17.343 1.00 67.31 712 SER A C 1
ATOM 5624 O O . SER A 1 712 ? -9.233 -28.224 -16.437 1.00 67.31 712 SER A O 1
ATOM 5626 N N . THR A 1 713 ? -7.587 -26.915 -17.246 1.00 64.25 713 THR A N 1
ATOM 5627 C CA . THR A 1 713 ? -7.369 -26.112 -16.043 1.00 64.25 713 THR A CA 1
ATOM 5628 C C . THR A 1 713 ? -8.031 -24.739 -16.191 1.00 64.25 713 THR A C 1
ATOM 5630 O O . THR A 1 713 ? -7.767 -24.011 -17.147 1.00 64.25 713 THR A O 1
ATOM 5633 N N . ALA A 1 714 ? -8.893 -24.355 -15.244 1.00 63.41 714 ALA A N 1
ATOM 5634 C CA . ALA A 1 714 ? -9.478 -23.014 -15.221 1.00 63.41 714 ALA A CA 1
ATOM 5635 C C . ALA A 1 714 ? -8.389 -21.975 -14.900 1.00 63.41 714 ALA A C 1
ATOM 5637 O O . ALA A 1 714 ? -7.868 -21.940 -13.784 1.00 63.41 714 ALA A O 1
ATOM 5638 N N . ALA A 1 715 ? -8.028 -21.153 -15.885 1.00 73.75 715 ALA A N 1
ATOM 5639 C CA . ALA A 1 715 ? -7.001 -20.133 -15.721 1.00 73.75 715 ALA A CA 1
ATOM 5640 C C . ALA A 1 715 ? -7.542 -18.915 -14.957 1.00 73.75 715 ALA A C 1
ATOM 5642 O O . ALA A 1 715 ? -8.508 -18.292 -15.399 1.00 73.75 715 ALA A O 1
ATOM 5643 N N . ASN A 1 716 ? -6.869 -18.555 -13.862 1.00 80.19 716 ASN A N 1
ATOM 5644 C CA . ASN A 1 716 ? -7.113 -17.327 -13.093 1.00 80.19 716 ASN A CA 1
ATOM 5645 C C . ASN A 1 716 ? -5.934 -16.351 -13.219 1.00 80.19 716 ASN A C 1
ATOM 5647 O O . ASN A 1 716 ? -5.715 -15.551 -12.321 1.00 80.19 716 ASN A O 1
ATOM 5651 N N . LEU A 1 717 ? -5.120 -16.471 -14.269 1.00 87.50 717 LEU A N 1
ATOM 5652 C CA . LEU A 1 717 ? -3.835 -15.785 -14.397 1.00 87.50 717 LEU A CA 1
ATOM 5653 C C . LEU A 1 717 ? -4.013 -14.299 -14.763 1.00 87.50 717 LEU A C 1
ATOM 5655 O O . LEU A 1 717 ? -4.520 -13.982 -15.840 1.00 87.50 717 LEU A O 1
ATOM 5659 N N . ALA A 1 718 ? -3.540 -13.411 -13.887 1.00 87.81 718 ALA A N 1
ATOM 5660 C CA . ALA A 1 718 ? -3.521 -11.955 -14.054 1.00 87.81 718 ALA A CA 1
ATOM 5661 C C . ALA A 1 718 ? -2.146 -11.441 -14.481 1.00 87.81 718 ALA A C 1
ATOM 5663 O O . ALA A 1 718 ? -2.030 -10.622 -15.390 1.00 87.81 718 ALA A O 1
ATOM 5664 N N . THR A 1 719 ? -1.108 -11.928 -13.806 1.00 89.69 719 THR A N 1
ATOM 5665 C CA . THR A 1 719 ? 0.278 -11.500 -13.982 1.00 89.69 719 THR A CA 1
ATOM 5666 C C . THR A 1 719 ? 1.127 -12.714 -14.308 1.00 89.69 719 THR A C 1
ATOM 5668 O O . THR A 1 719 ? 1.202 -13.650 -13.510 1.00 89.69 719 THR A O 1
ATOM 5671 N N . LEU A 1 720 ? 1.788 -12.677 -15.462 1.00 94.38 720 LEU A N 1
ATOM 5672 C CA . LEU A 1 720 ? 2.754 -13.682 -15.883 1.00 94.38 720 LEU A CA 1
ATOM 5673 C C . LEU A 1 720 ? 4.065 -13.005 -16.271 1.00 94.38 720 LEU A C 1
ATOM 5675 O O . LEU A 1 720 ? 4.138 -12.351 -17.310 1.00 94.38 720 LEU A O 1
ATOM 5679 N N . ASP A 1 721 ? 5.102 -13.221 -15.469 1.00 95.25 721 ASP A N 1
ATOM 5680 C CA . ASP A 1 721 ? 6.474 -12.846 -15.810 1.00 95.25 721 ASP A CA 1
ATOM 5681 C C . ASP A 1 721 ? 7.323 -14.111 -15.938 1.00 95.25 721 ASP A C 1
ATOM 5683 O O . ASP A 1 721 ? 7.613 -14.790 -14.956 1.00 95.25 721 ASP A O 1
ATOM 5687 N N . VAL A 1 722 ? 7.707 -14.438 -17.168 1.00 96.44 722 VAL A N 1
ATOM 5688 C CA . VAL A 1 722 ? 8.633 -15.531 -17.505 1.00 96.44 722 VAL A CA 1
ATOM 5689 C C . VAL A 1 722 ? 9.843 -14.984 -18.264 1.00 96.44 722 VAL A C 1
ATOM 5691 O O . VAL A 1 722 ? 10.452 -15.679 -19.085 1.00 96.44 722 VAL A O 1
ATOM 5694 N N . SER A 1 723 ? 10.188 -13.717 -18.026 1.00 96.88 723 SER A N 1
ATOM 5695 C CA . SER A 1 723 ? 11.327 -13.073 -18.670 1.00 96.88 723 SER A CA 1
ATOM 5696 C C . SER A 1 723 ? 12.659 -13.722 -18.276 1.00 96.88 723 SER A C 1
ATOM 5698 O O . SER A 1 723 ? 12.746 -14.444 -17.284 1.00 96.88 723 SER A O 1
ATOM 5700 N N . HIS A 1 724 ? 13.722 -13.505 -19.052 1.00 97.25 724 HIS A N 1
ATOM 5701 C CA . HIS A 1 724 ? 15.069 -14.014 -18.738 1.00 97.25 724 HIS A CA 1
ATOM 5702 C C . HIS A 1 724 ? 15.098 -15.535 -18.490 1.00 97.25 724 HIS A C 1
ATOM 5704 O O . HIS A 1 724 ? 15.570 -16.012 -17.459 1.00 97.25 724 HIS A O 1
ATOM 5710 N N . ASN A 1 725 ? 14.563 -16.294 -19.447 1.00 98.31 725 ASN A N 1
ATOM 5711 C CA . ASN A 1 725 ? 14.497 -17.756 -19.422 1.00 98.31 725 ASN A CA 1
ATOM 5712 C C . ASN A 1 725 ? 15.031 -18.352 -20.746 1.00 98.31 725 ASN A C 1
ATOM 5714 O O . ASN A 1 725 ? 15.653 -17.674 -21.567 1.00 98.31 725 ASN A O 1
ATOM 5718 N N . GLN A 1 726 ? 14.842 -19.656 -20.962 1.00 96.31 726 GLN A N 1
ATOM 5719 C CA . GLN A 1 726 ? 15.271 -20.386 -22.164 1.00 96.31 726 GLN A CA 1
ATOM 5720 C C . GLN A 1 726 ? 14.096 -20.755 -23.088 1.00 96.31 726 GLN A C 1
ATOM 5722 O O . GLN A 1 726 ? 14.222 -21.681 -23.899 1.00 96.31 726 GLN A O 1
ATOM 5727 N N . ILE A 1 727 ? 12.956 -20.059 -22.982 1.00 96.31 727 ILE A N 1
ATOM 5728 C CA . ILE A 1 727 ? 11.734 -20.385 -23.727 1.00 96.31 727 ILE A CA 1
ATOM 5729 C C . ILE A 1 727 ? 11.988 -20.190 -25.220 1.00 96.31 727 ILE A C 1
ATOM 5731 O O . ILE A 1 727 ? 12.408 -19.122 -25.658 1.00 96.31 727 ILE A O 1
ATOM 5735 N N . LYS A 1 728 ? 11.731 -21.230 -26.014 1.00 94.31 728 LYS A N 1
ATOM 5736 C CA . LYS A 1 728 ? 11.989 -21.255 -27.460 1.00 94.31 728 LYS A CA 1
ATOM 5737 C C . LYS A 1 728 ? 10.740 -21.620 -28.256 1.00 94.31 728 LYS A C 1
ATOM 5739 O O . LYS A 1 728 ? 9.764 -22.119 -27.708 1.00 94.31 728 LYS A O 1
ATOM 5744 N N . GLY A 1 729 ? 10.816 -21.460 -29.574 1.00 93.69 729 GLY A N 1
ATOM 5745 C CA . GLY A 1 729 ? 9.717 -21.783 -30.486 1.00 93.69 729 GLY A CA 1
ATOM 5746 C C . GLY A 1 729 ? 8.850 -20.567 -30.791 1.00 93.69 729 GLY A C 1
ATOM 5747 O O . GLY A 1 729 ? 9.301 -19.436 -30.624 1.00 93.69 729 GLY A O 1
ATOM 5748 N N . GLN A 1 730 ? 7.645 -20.792 -31.310 1.00 94.56 730 GLN A N 1
ATOM 5749 C CA . GLN A 1 730 ? 6.707 -19.715 -31.635 1.00 94.56 730 GLN A CA 1
ATOM 5750 C C . GLN A 1 730 ? 5.755 -19.445 -30.472 1.00 94.56 730 GLN A C 1
ATOM 5752 O O . GLN A 1 730 ? 5.413 -20.365 -29.729 1.00 94.56 730 GLN A O 1
ATOM 5757 N N . LEU A 1 731 ? 5.300 -18.197 -30.344 1.00 94.75 731 LEU A N 1
ATOM 5758 C CA . LEU A 1 731 ? 4.196 -17.869 -29.445 1.00 94.75 731 LEU A CA 1
ATOM 5759 C C . LEU A 1 731 ? 2.942 -18.668 -29.863 1.00 94.75 731 LEU A C 1
ATOM 5761 O O . LEU A 1 731 ? 2.579 -18.638 -31.042 1.00 94.75 731 LEU A O 1
ATOM 5765 N N . PRO A 1 732 ? 2.277 -19.388 -28.942 1.00 90.88 732 PRO A N 1
ATOM 5766 C CA . PRO A 1 732 ? 1.126 -20.222 -29.282 1.00 90.88 732 PRO A CA 1
ATOM 5767 C C . PRO A 1 732 ? -0.104 -19.384 -29.649 1.00 90.88 732 PRO A C 1
ATOM 5769 O O . PRO A 1 732 ? -0.314 -18.311 -29.093 1.00 90.88 732 PRO A O 1
ATOM 5772 N N . ASP A 1 733 ? -0.975 -19.891 -30.526 1.00 90.69 733 ASP A N 1
ATOM 5773 C CA . ASP A 1 733 ? -2.217 -19.202 -30.926 1.00 90.69 733 ASP A CA 1
ATOM 5774 C C . ASP A 1 733 ? -3.425 -19.594 -30.045 1.00 90.69 733 ASP A C 1
ATOM 5776 O O . ASP A 1 733 ? -4.510 -19.897 -30.538 1.00 90.69 733 ASP A O 1
ATOM 5780 N N . CYS A 1 734 ? -3.229 -19.640 -28.722 1.00 90.50 734 CYS A N 1
ATOM 5781 C CA . CYS A 1 734 ? -4.236 -20.096 -27.754 1.00 90.50 734 CYS A CA 1
ATOM 5782 C C . CYS A 1 734 ? -4.554 -19.080 -26.643 1.00 90.50 734 CYS A C 1
ATOM 5784 O O . CYS A 1 734 ? -5.323 -19.404 -25.748 1.00 90.50 734 CYS A O 1
ATOM 5786 N N . TRP A 1 735 ? -4.068 -17.835 -26.727 1.00 91.69 735 TRP A N 1
ATOM 5787 C CA . TRP A 1 735 ? -4.188 -16.797 -25.681 1.00 91.69 735 TRP A CA 1
ATOM 5788 C C . TRP A 1 735 ? -5.618 -16.480 -25.213 1.00 91.69 735 TRP A C 1
ATOM 5790 O O . TRP A 1 735 ? -5.813 -15.924 -24.137 1.00 91.69 735 TRP A O 1
ATOM 5800 N N . LYS A 1 736 ? -6.640 -16.887 -25.976 1.00 87.44 736 LYS A N 1
ATOM 5801 C CA . LYS A 1 736 ? -8.048 -16.841 -25.550 1.00 87.44 736 LYS A CA 1
ATOM 5802 C C . LYS A 1 736 ? -8.318 -17.635 -24.260 1.00 87.44 736 LYS A C 1
ATOM 5804 O O . LYS A 1 736 ? -9.289 -17.316 -23.577 1.00 87.44 736 LYS A O 1
ATOM 5809 N N . SER A 1 737 ? -7.511 -18.655 -23.941 1.00 85.75 737 SER A N 1
ATOM 5810 C CA . SER A 1 737 ? -7.625 -19.445 -22.703 1.00 85.75 737 SER A CA 1
ATOM 5811 C C . SER A 1 737 ? -7.317 -18.619 -21.450 1.00 85.75 737 SER A C 1
ATOM 5813 O O . SER A 1 737 ? -7.953 -18.814 -20.422 1.00 85.75 737 SER A O 1
ATOM 5815 N N . VAL A 1 738 ? -6.406 -17.648 -21.557 1.00 89.06 738 VAL A N 1
ATOM 5816 C CA . VAL A 1 738 ? -5.910 -16.795 -20.463 1.00 89.06 738 VAL A CA 1
ATOM 5817 C C . VAL A 1 738 ? -6.399 -15.350 -20.608 1.00 89.06 738 VAL A C 1
ATOM 5819 O O . VAL A 1 738 ? -5.673 -14.392 -20.367 1.00 89.06 738 VAL A O 1
ATOM 5822 N N . LYS A 1 739 ? -7.667 -15.181 -21.008 1.00 87.75 739 LYS A N 1
ATOM 5823 C CA . LYS A 1 739 ? -8.296 -13.879 -21.314 1.00 87.75 739 LYS A CA 1
ATOM 5824 C C . LYS A 1 739 ? -8.276 -12.846 -20.180 1.00 87.75 739 LYS A C 1
ATOM 5826 O O . LYS A 1 739 ? -8.582 -11.685 -20.433 1.00 87.75 739 LYS A O 1
ATOM 5831 N N . GLN A 1 740 ? -8.000 -13.271 -18.948 1.00 84.06 740 GLN A N 1
ATOM 5832 C CA . GLN A 1 740 ? -7.995 -12.390 -17.785 1.00 84.06 740 GLN A CA 1
ATOM 5833 C C . GLN A 1 740 ? -6.657 -11.637 -17.618 1.00 84.06 740 GLN A C 1
ATOM 5835 O O . GLN A 1 740 ? -6.647 -10.622 -16.926 1.00 84.06 740 GLN A O 1
ATOM 5840 N N . LEU A 1 741 ? -5.576 -12.065 -18.296 1.00 89.69 741 LEU A N 1
ATOM 5841 C CA . LEU A 1 741 ? -4.238 -11.465 -18.194 1.00 89.69 741 LEU A CA 1
ATOM 5842 C C . LEU A 1 741 ? -4.253 -9.933 -18.282 1.00 89.69 741 LEU A C 1
ATOM 5844 O O . LEU A 1 741 ? -4.831 -9.350 -19.201 1.00 89.69 741 LEU A O 1
ATOM 5848 N N . VAL A 1 742 ? -3.529 -9.325 -17.347 1.00 89.88 742 VAL A N 1
ATOM 5849 C CA . VAL A 1 742 ? -3.316 -7.883 -17.201 1.00 89.88 742 VAL A CA 1
ATOM 5850 C C . VAL A 1 742 ? -1.851 -7.539 -17.484 1.00 89.88 742 VAL A C 1
ATOM 5852 O O . VAL A 1 742 ? -1.572 -6.651 -18.285 1.00 89.88 742 VAL A O 1
ATOM 5855 N N . PHE A 1 743 ? -0.907 -8.295 -16.919 1.00 91.31 743 PHE A N 1
ATOM 5856 C CA . PHE A 1 743 ? 0.531 -8.082 -17.108 1.00 91.31 743 PHE A CA 1
ATOM 5857 C C . PHE A 1 743 ? 1.179 -9.326 -17.718 1.00 91.31 743 PHE A C 1
ATOM 5859 O O . PHE A 1 743 ? 1.064 -10.425 -17.169 1.00 91.31 743 PHE A O 1
ATOM 5866 N N . LEU A 1 744 ? 1.860 -9.156 -18.852 1.00 95.38 744 LEU A N 1
ATOM 5867 C CA . LEU A 1 744 ? 2.559 -10.232 -19.548 1.00 95.38 744 LEU A CA 1
ATOM 5868 C C . LEU A 1 744 ? 3.980 -9.810 -19.927 1.00 95.38 744 LEU A C 1
ATOM 5870 O O . LEU A 1 744 ? 4.164 -8.959 -20.801 1.00 95.38 744 LEU A O 1
ATOM 5874 N N . ASP A 1 745 ? 4.967 -10.483 -19.341 1.00 96.38 745 ASP A N 1
ATOM 5875 C CA . ASP A 1 745 ? 6.381 -10.317 -19.666 1.00 96.38 745 ASP A CA 1
ATOM 5876 C C . ASP A 1 745 ? 7.008 -11.637 -20.134 1.00 96.38 745 ASP A C 1
ATOM 5878 O O . ASP A 1 745 ? 7.134 -12.612 -19.390 1.00 96.38 745 ASP A O 1
ATOM 5882 N N . LEU A 1 746 ? 7.384 -11.662 -21.414 1.00 97.25 746 LEU A N 1
ATOM 5883 C CA . LEU A 1 746 ? 8.071 -12.766 -22.087 1.00 97.25 746 LEU A CA 1
ATOM 5884 C C . LEU A 1 746 ? 9.473 -12.353 -22.561 1.00 97.25 746 LEU A C 1
ATOM 5886 O O . LEU A 1 746 ? 10.061 -13.009 -23.433 1.00 97.25 746 LEU A O 1
ATOM 5890 N N . SER A 1 747 ? 9.998 -11.236 -22.060 1.00 97.44 747 SER A N 1
ATOM 5891 C CA . SER A 1 747 ? 11.230 -10.650 -22.574 1.00 97.44 747 SER A CA 1
ATOM 5892 C C . SER A 1 747 ? 12.470 -11.509 -22.318 1.00 97.44 747 SER A C 1
ATOM 5894 O O . SER A 1 747 ? 12.486 -12.376 -21.448 1.00 97.44 747 SER A O 1
ATOM 5896 N N . SER A 1 748 ? 13.533 -11.293 -23.095 1.00 97.31 748 SER A N 1
ATOM 5897 C CA . SER A 1 748 ? 14.817 -11.992 -22.935 1.00 97.31 748 SER A CA 1
ATOM 5898 C C . SER A 1 748 ? 14.672 -13.521 -22.951 1.00 97.31 748 SER A C 1
ATOM 5900 O O . SER A 1 748 ? 15.108 -14.219 -22.037 1.00 97.31 748 SER A O 1
ATOM 5902 N N . ASN A 1 749 ? 14.050 -14.038 -24.009 1.00 98.12 749 ASN A N 1
ATOM 5903 C CA . ASN A 1 749 ? 13.884 -15.466 -24.278 1.00 98.12 749 ASN A CA 1
ATOM 5904 C C . ASN A 1 749 ? 14.391 -15.798 -25.701 1.00 98.12 749 ASN A C 1
ATOM 5906 O O . ASN A 1 749 ? 15.062 -15.000 -26.357 1.00 98.12 749 ASN A O 1
ATOM 5910 N N . LYS A 1 750 ? 14.117 -17.010 -26.194 1.00 96.75 750 LYS A N 1
ATOM 5911 C CA . LYS A 1 750 ? 14.463 -17.491 -27.546 1.00 96.75 750 LYS A CA 1
ATOM 5912 C C . LYS A 1 750 ? 13.219 -17.659 -28.428 1.00 96.75 750 LYS A C 1
ATOM 5914 O O . LYS A 1 750 ? 13.173 -18.561 -29.274 1.00 96.75 750 LYS A O 1
ATOM 5919 N N . LEU A 1 751 ? 12.186 -16.843 -28.210 1.00 97.38 751 LEU A N 1
ATOM 5920 C CA . LEU A 1 751 ? 10.948 -16.903 -28.989 1.00 97.38 751 LEU A CA 1
ATOM 5921 C C . LEU A 1 751 ? 11.204 -16.485 -30.442 1.00 97.38 751 LEU A C 1
ATOM 5923 O O . LEU A 1 751 ? 12.101 -15.702 -30.731 1.00 97.38 751 LEU A O 1
ATOM 5927 N N . SER A 1 752 ? 10.418 -17.015 -31.370 1.00 96.94 752 SER A N 1
ATOM 5928 C CA . SER A 1 752 ? 10.563 -16.811 -32.814 1.00 96.94 752 SER A CA 1
ATOM 5929 C C . SER A 1 752 ? 9.200 -16.786 -33.511 1.00 96.94 752 SER A C 1
ATOM 5931 O O . SER A 1 752 ? 8.171 -17.040 -32.890 1.00 96.94 752 SER A O 1
ATOM 5933 N N . GLY A 1 753 ? 9.166 -16.509 -34.815 1.00 97.25 753 GLY A N 1
ATOM 5934 C CA . GLY A 1 753 ? 7.914 -16.480 -35.579 1.00 97.25 753 GLY A CA 1
ATOM 5935 C C . GLY A 1 753 ? 7.093 -15.212 -35.336 1.00 97.25 753 GLY A C 1
ATOM 5936 O O . GLY A 1 753 ? 7.628 -14.195 -34.908 1.00 97.25 753 GLY A O 1
ATOM 5937 N N . LYS A 1 754 ? 5.803 -15.244 -35.683 1.00 97.69 754 LYS A N 1
ATOM 5938 C CA . LYS A 1 754 ? 4.926 -14.062 -35.635 1.00 97.69 754 LYS A CA 1
ATOM 5939 C C . LYS A 1 754 ? 4.238 -13.917 -34.281 1.00 97.69 754 LYS A C 1
ATOM 5941 O O . LYS A 1 754 ? 3.975 -14.913 -33.614 1.00 97.69 754 LYS A O 1
ATOM 5946 N N . ILE A 1 755 ? 3.871 -12.685 -33.931 1.00 97.75 755 ILE A N 1
ATOM 5947 C CA . ILE A 1 755 ? 2.928 -12.423 -32.836 1.00 97.75 755 ILE A CA 1
ATOM 5948 C C . ILE A 1 755 ? 1.532 -12.922 -33.282 1.00 97.75 755 ILE A C 1
ATOM 5950 O O . ILE A 1 755 ? 1.046 -12.482 -34.329 1.00 97.75 755 ILE A O 1
ATOM 5954 N N . PRO A 1 756 ? 0.895 -13.866 -32.563 1.00 96.31 756 PRO A N 1
ATOM 5955 C CA . PRO A 1 756 ? -0.346 -14.510 -32.994 1.00 96.31 756 PRO A CA 1
ATOM 5956 C C . PRO A 1 756 ? -1.577 -13.607 -32.825 1.00 96.31 756 PRO A C 1
ATOM 5958 O O . PRO A 1 756 ? -1.646 -12.768 -31.927 1.00 96.31 756 PRO A O 1
ATOM 5961 N N . MET A 1 757 ? -2.602 -13.811 -33.665 1.00 95.88 757 MET A N 1
ATOM 5962 C CA . MET A 1 757 ? -3.826 -12.994 -33.635 1.00 95.88 757 MET A CA 1
ATOM 5963 C C . MET A 1 757 ? -4.640 -13.181 -32.348 1.00 95.88 757 MET A C 1
ATOM 5965 O O . MET A 1 757 ? -5.334 -12.246 -31.939 1.00 95.88 757 MET A O 1
ATOM 5969 N N . SER A 1 758 ? -4.567 -14.351 -31.701 1.00 94.81 758 SER A N 1
ATOM 5970 C CA . SER A 1 758 ? -5.281 -14.615 -30.444 1.00 94.81 758 SER A CA 1
ATOM 5971 C C . SER A 1 758 ? -4.869 -13.714 -29.280 1.00 94.81 758 SER A C 1
ATOM 5973 O O . SER A 1 758 ? -5.686 -13.544 -28.378 1.00 94.81 758 SER A O 1
ATOM 5975 N N . MET A 1 759 ? -3.688 -13.080 -29.301 1.00 95.50 759 MET A N 1
ATOM 5976 C CA . MET A 1 759 ? -3.299 -12.110 -28.261 1.00 95.50 759 MET A CA 1
ATOM 5977 C C . MET A 1 759 ? -4.236 -10.900 -28.211 1.00 95.50 759 MET A C 1
ATOM 5979 O O . MET A 1 759 ? -4.469 -10.353 -27.142 1.00 95.50 759 MET A O 1
ATOM 5983 N N . GLY A 1 760 ? -4.883 -10.549 -29.328 1.00 94.44 760 GLY A N 1
ATOM 5984 C CA . GLY A 1 760 ? -5.931 -9.523 -29.353 1.00 94.44 760 GLY A CA 1
ATOM 5985 C C . GLY A 1 760 ? -7.228 -9.900 -28.618 1.00 94.44 760 GLY A C 1
ATOM 5986 O O . GLY A 1 760 ? -8.192 -9.140 -28.661 1.00 94.44 760 GLY A O 1
ATOM 5987 N N . ALA A 1 761 ? -7.302 -11.080 -27.990 1.00 93.88 761 ALA A N 1
ATOM 5988 C CA . ALA A 1 761 ? -8.379 -11.450 -27.070 1.00 93.88 761 ALA A CA 1
ATOM 5989 C C . ALA A 1 761 ? -8.112 -11.016 -25.615 1.00 93.88 761 ALA A C 1
ATOM 5991 O O . ALA A 1 761 ? -9.022 -11.091 -24.792 1.00 93.88 761 ALA A O 1
ATOM 5992 N N . LEU A 1 762 ? -6.890 -10.572 -25.298 1.00 93.44 762 LEU A N 1
ATOM 5993 C CA . LEU A 1 762 ? -6.457 -10.148 -23.963 1.00 93.44 762 LEU A CA 1
ATOM 5994 C C . LEU A 1 762 ? -6.862 -8.685 -23.720 1.00 93.44 762 LEU A C 1
ATOM 5996 O O . LEU A 1 762 ? -6.033 -7.783 -23.650 1.00 93.44 762 LEU A O 1
ATOM 6000 N N . VAL A 1 763 ? -8.169 -8.433 -23.676 1.00 91.38 763 VAL A N 1
ATOM 6001 C CA . VAL A 1 763 ? -8.741 -7.072 -23.630 1.00 91.38 763 VAL A CA 1
ATOM 6002 C C . VAL A 1 763 ? -8.460 -6.324 -22.320 1.00 91.38 763 VAL A C 1
ATOM 6004 O O . VAL A 1 763 ? -8.509 -5.098 -22.306 1.00 91.38 763 VAL A O 1
ATOM 6007 N N . ASN A 1 764 ? -8.123 -7.051 -21.249 1.00 87.81 764 ASN A N 1
ATOM 6008 C CA . ASN A 1 764 ? -7.763 -6.499 -19.939 1.00 87.81 764 ASN A CA 1
ATOM 6009 C C . ASN A 1 764 ? -6.258 -6.211 -19.793 1.00 87.81 764 ASN A C 1
ATOM 6011 O O . ASN A 1 764 ? -5.826 -5.798 -18.723 1.00 87.81 764 ASN A O 1
ATOM 6015 N N . MET A 1 765 ? -5.457 -6.452 -20.834 1.00 91.06 765 MET A N 1
ATOM 6016 C CA . MET A 1 765 ? -4.007 -6.300 -20.769 1.00 91.06 765 MET A CA 1
ATOM 6017 C C . MET A 1 765 ? -3.591 -4.830 -20.631 1.00 91.06 765 MET A C 1
ATOM 6019 O O . MET A 1 765 ? -3.994 -3.987 -21.433 1.00 91.06 765 MET A O 1
ATOM 6023 N N . GLU A 1 766 ? -2.732 -4.558 -19.653 1.00 91.88 766 GLU A N 1
ATOM 6024 C CA . GLU A 1 766 ? -2.148 -3.254 -19.332 1.00 91.88 766 GLU A CA 1
ATOM 6025 C C . GLU A 1 766 ? -0.653 -3.184 -19.670 1.00 91.88 766 GLU A C 1
ATOM 6027 O O . GLU A 1 766 ? -0.177 -2.141 -20.117 1.00 91.88 766 GLU A O 1
ATOM 6032 N N . ALA A 1 767 ? 0.092 -4.287 -19.542 1.00 94.06 767 ALA A N 1
ATOM 6033 C CA . ALA A 1 767 ? 1.484 -4.348 -19.989 1.00 94.06 767 ALA A CA 1
ATOM 6034 C C . ALA A 1 767 ? 1.752 -5.573 -20.863 1.00 94.06 767 ALA A C 1
ATOM 6036 O O . ALA A 1 767 ? 1.475 -6.709 -20.467 1.00 94.06 767 ALA A O 1
ATOM 6037 N N . LEU A 1 768 ? 2.347 -5.327 -22.033 1.00 97.38 768 LEU A N 1
ATOM 6038 C CA . LEU A 1 768 ? 2.848 -6.350 -22.942 1.00 97.38 768 LEU A CA 1
ATOM 6039 C C . LEU A 1 768 ? 4.338 -6.129 -23.216 1.00 97.38 768 LEU A C 1
ATOM 6041 O O . LEU A 1 768 ? 4.712 -5.197 -23.933 1.00 97.38 768 LEU A O 1
ATOM 6045 N N . VAL A 1 769 ? 5.176 -7.018 -22.687 1.00 97.44 769 VAL A N 1
ATOM 6046 C CA . VAL A 1 769 ? 6.637 -6.938 -22.793 1.00 97.44 769 VAL A CA 1
ATOM 6047 C C . VAL A 1 769 ? 7.164 -8.179 -23.518 1.00 97.44 769 VAL A C 1
ATOM 6049 O O . VAL A 1 769 ? 7.171 -9.289 -22.994 1.00 97.44 769 VAL A O 1
ATOM 6052 N N . LEU A 1 770 ? 7.597 -7.999 -24.766 1.00 98.00 770 LEU A N 1
ATOM 6053 C CA . LEU A 1 770 ? 8.128 -9.051 -25.649 1.00 98.00 770 LEU A CA 1
ATOM 6054 C C . LEU A 1 770 ? 9.591 -8.795 -26.051 1.00 98.00 770 LEU A C 1
ATOM 6056 O O . LEU A 1 770 ? 10.103 -9.410 -26.994 1.00 98.00 770 LEU A O 1
ATOM 6060 N N . ARG A 1 771 ? 10.257 -7.867 -25.356 1.00 97.31 771 ARG A N 1
ATOM 6061 C CA . ARG A 1 771 ? 11.612 -7.390 -25.650 1.00 97.31 771 ARG A CA 1
ATOM 6062 C C . ARG A 1 771 ? 12.630 -8.524 -25.811 1.00 97.31 771 ARG A C 1
ATOM 6064 O O . ARG A 1 771 ? 12.568 -9.511 -25.091 1.00 97.31 771 ARG A O 1
ATOM 6071 N N . ASN A 1 772 ? 13.635 -8.345 -26.668 1.00 97.31 772 ASN A N 1
ATOM 6072 C CA . ASN A 1 772 ? 14.810 -9.224 -26.762 1.00 97.31 772 ASN A CA 1
ATOM 6073 C C . ASN A 1 772 ? 14.438 -10.689 -27.052 1.00 97.31 772 ASN A C 1
ATOM 6075 O O . ASN A 1 772 ? 14.662 -11.589 -26.243 1.00 97.31 772 ASN A O 1
ATOM 6079 N N . ASN A 1 773 ? 13.837 -10.899 -28.220 1.00 98.44 773 ASN A N 1
ATOM 6080 C CA . ASN A 1 773 ? 13.461 -12.199 -28.767 1.00 98.44 773 ASN A CA 1
ATOM 6081 C C . ASN A 1 773 ? 13.751 -12.212 -30.286 1.00 98.44 773 ASN A C 1
ATOM 6083 O O . ASN A 1 773 ? 14.363 -11.301 -30.839 1.00 98.44 773 ASN A O 1
ATOM 6087 N N . GLY A 1 774 ? 13.330 -13.265 -30.985 1.00 98.00 774 GLY A N 1
ATOM 6088 C CA . GLY A 1 774 ? 13.403 -13.401 -32.441 1.00 98.00 774 GLY A CA 1
ATOM 6089 C C . GLY A 1 774 ? 12.049 -13.266 -33.148 1.00 98.00 774 GLY A C 1
ATOM 6090 O O . GLY A 1 774 ? 11.831 -13.929 -34.167 1.00 98.00 774 GLY A O 1
ATOM 6091 N N . LEU A 1 775 ? 11.111 -12.481 -32.606 1.00 98.50 775 LEU A N 1
ATOM 6092 C CA . LEU A 1 775 ? 9.783 -12.301 -33.203 1.00 98.50 775 LEU A CA 1
ATOM 6093 C C . LEU A 1 775 ? 9.872 -11.505 -34.510 1.00 98.50 775 LEU A C 1
ATOM 6095 O O . LEU A 1 775 ? 10.665 -10.577 -34.622 1.00 98.50 775 LEU A O 1
ATOM 6099 N N . MET A 1 776 ? 9.056 -11.856 -35.500 1.00 98.12 776 MET A N 1
ATOM 6100 C CA . MET A 1 776 ? 9.118 -11.316 -36.862 1.00 98.12 776 MET A CA 1
ATOM 6101 C C . MET A 1 776 ? 7.735 -11.068 -37.470 1.00 98.12 776 MET A C 1
ATOM 6103 O O . MET A 1 776 ? 6.712 -11.501 -36.941 1.00 98.12 776 MET A O 1
ATOM 6107 N N . GLY A 1 777 ? 7.709 -10.429 -38.640 1.00 97.56 777 GLY A N 1
ATOM 6108 C CA . GLY A 1 777 ? 6.476 -10.081 -39.348 1.00 97.56 777 GLY A CA 1
ATOM 6109 C C . GLY A 1 777 ? 5.874 -8.759 -38.872 1.00 97.56 777 GLY A C 1
ATOM 6110 O O . GLY A 1 777 ? 6.525 -7.993 -38.167 1.00 97.56 777 GLY A O 1
ATOM 6111 N N . GLU A 1 778 ? 4.656 -8.471 -39.323 1.00 97.69 778 GLU A N 1
ATOM 6112 C CA . GLU A 1 778 ? 3.915 -7.259 -38.953 1.00 97.69 778 GLU A CA 1
ATOM 6113 C C . GLU A 1 778 ? 3.138 -7.451 -37.646 1.00 97.69 778 GLU A C 1
ATOM 6115 O O . GLU A 1 778 ? 2.822 -8.579 -37.255 1.00 97.69 778 GLU A O 1
ATOM 6120 N N . LEU A 1 779 ? 2.780 -6.341 -36.995 1.00 97.62 779 LEU A N 1
ATOM 6121 C CA . LEU A 1 779 ? 1.901 -6.375 -35.831 1.00 97.62 779 LEU A CA 1
ATOM 6122 C C . LEU A 1 779 ? 0.483 -6.823 -36.223 1.00 97.62 779 LEU A C 1
ATOM 6124 O O . LEU A 1 779 ? -0.127 -6.209 -37.104 1.00 97.62 779 LEU A O 1
ATOM 6128 N N . PRO A 1 780 ? -0.084 -7.854 -35.568 1.00 96.94 780 PRO A N 1
ATOM 6129 C CA . PRO A 1 780 ? -1.426 -8.324 -35.880 1.00 96.94 780 PRO A CA 1
ATOM 6130 C C . PRO A 1 780 ? -2.471 -7.263 -35.519 1.00 96.94 780 PRO A C 1
ATOM 6132 O O . PRO A 1 780 ? -2.495 -6.730 -34.411 1.00 96.94 780 PRO A O 1
ATOM 6135 N N . SER A 1 781 ? -3.395 -6.998 -36.445 1.00 95.94 781 SER A N 1
ATOM 6136 C CA . SER A 1 781 ? -4.426 -5.961 -36.295 1.00 95.94 781 SER A CA 1
ATOM 6137 C C . SER A 1 781 ? -5.421 -6.215 -35.159 1.00 95.94 781 SER A C 1
ATOM 6139 O O . SER A 1 781 ? -6.141 -5.297 -34.777 1.00 95.94 781 SER A O 1
ATOM 6141 N N . SER A 1 782 ? -5.472 -7.430 -34.605 1.00 96.31 782 SER A N 1
ATOM 6142 C CA . SER A 1 782 ? -6.292 -7.764 -33.439 1.00 96.31 782 SER A CA 1
ATOM 6143 C C . SER A 1 782 ? -5.789 -7.123 -32.142 1.00 96.31 782 SER A C 1
ATOM 6145 O O . SER A 1 782 ? -6.598 -6.927 -31.240 1.00 96.31 782 SER A O 1
ATOM 6147 N N . LEU A 1 783 ? -4.509 -6.730 -32.048 1.00 96.50 783 LEU A N 1
ATOM 6148 C CA . LEU A 1 783 ? -3.964 -6.045 -30.864 1.00 96.50 783 LEU A CA 1
ATOM 6149 C C . LEU A 1 783 ? -4.621 -4.689 -30.593 1.00 96.50 783 LEU A C 1
ATOM 6151 O O . LEU A 1 783 ? -4.598 -4.228 -29.458 1.00 96.50 783 LEU A O 1
ATOM 6155 N N . LYS A 1 784 ? -5.283 -4.082 -31.588 1.00 95.62 784 LYS A N 1
ATOM 6156 C CA . LYS A 1 784 ? -6.093 -2.870 -31.383 1.00 95.62 784 LYS A CA 1
ATOM 6157 C C . LYS A 1 784 ? -7.194 -3.046 -30.324 1.00 95.62 784 LYS A C 1
ATOM 6159 O O . LYS A 1 784 ? -7.687 -2.060 -29.795 1.00 95.62 784 LYS A O 1
ATOM 6164 N N . ASN A 1 785 ? -7.594 -4.289 -30.039 1.00 95.19 785 ASN A N 1
ATOM 6165 C CA . ASN A 1 785 ? -8.588 -4.609 -29.017 1.00 95.19 785 ASN A CA 1
ATOM 6166 C C . ASN A 1 785 ? -8.033 -4.495 -27.583 1.00 95.19 785 ASN A C 1
ATOM 6168 O O . ASN A 1 785 ? -8.819 -4.440 -26.643 1.00 95.19 785 ASN A O 1
ATOM 6172 N N . CYS A 1 786 ? -6.708 -4.464 -27.399 1.00 94.62 786 CYS A N 1
ATOM 6173 C CA . CYS A 1 786 ? -6.047 -4.274 -26.105 1.00 94.62 786 CYS A CA 1
ATOM 6174 C C . CYS A 1 786 ? -5.975 -2.774 -25.763 1.00 94.62 786 CYS A C 1
ATOM 6176 O O . CYS A 1 786 ? -4.900 -2.189 -25.657 1.00 94.62 786 CYS A O 1
ATOM 6178 N N . SER A 1 787 ? -7.136 -2.124 -25.657 1.00 93.31 787 SER A N 1
ATOM 6179 C CA . SER A 1 787 ? -7.251 -0.667 -25.480 1.00 93.31 787 SER A CA 1
ATOM 6180 C C . SER A 1 787 ? -6.801 -0.157 -24.105 1.00 93.31 787 SER A C 1
ATOM 6182 O O . SER A 1 787 ? -6.609 1.047 -23.939 1.00 93.31 787 SER A O 1
ATOM 6184 N N . SER A 1 788 ? -6.644 -1.057 -23.131 1.00 91.25 788 SER A N 1
ATOM 6185 C CA . SER A 1 788 ? -6.208 -0.751 -21.762 1.00 91.25 788 SER A CA 1
ATOM 6186 C C . SER A 1 788 ? -4.684 -0.724 -21.595 1.00 91.25 788 SER A C 1
ATOM 6188 O O . SER A 1 788 ? -4.208 -0.468 -20.495 1.00 91.25 788 SER A O 1
ATOM 6190 N N . LEU A 1 789 ? -3.909 -0.964 -22.663 1.00 94.62 789 LEU A N 1
ATOM 6191 C CA . LEU A 1 789 ? -2.449 -0.990 -22.588 1.00 94.62 789 LEU A CA 1
ATOM 6192 C C . LEU A 1 789 ? -1.867 0.353 -22.132 1.00 94.62 789 LEU A C 1
ATOM 6194 O O . LEU A 1 789 ? -2.088 1.395 -22.749 1.00 94.62 789 LEU A O 1
ATOM 6198 N N . ILE A 1 790 ? -1.043 0.268 -21.094 1.00 94.19 790 ILE A N 1
ATOM 6199 C CA . ILE A 1 790 ? -0.215 1.323 -20.512 1.00 94.19 790 ILE A CA 1
ATOM 6200 C C . ILE A 1 790 ? 1.241 1.172 -20.980 1.00 94.19 790 ILE A C 1
ATOM 6202 O O . ILE A 1 790 ? 1.913 2.173 -21.241 1.00 94.19 790 ILE A O 1
ATOM 6206 N N . MET A 1 791 ? 1.723 -0.065 -21.141 1.00 95.56 791 MET A N 1
ATOM 6207 C CA . MET A 1 791 ? 3.078 -0.367 -21.607 1.00 95.56 791 MET A CA 1
ATOM 6208 C C . MET A 1 791 ? 3.068 -1.367 -22.766 1.00 95.56 791 MET A C 1
ATOM 6210 O O . MET A 1 791 ? 2.532 -2.469 -22.654 1.00 95.56 791 MET A O 1
ATOM 6214 N N . LEU A 1 792 ? 3.733 -1.001 -23.862 1.00 97.94 792 LEU A N 1
ATOM 6215 C CA . LEU A 1 792 ? 4.010 -1.884 -24.992 1.00 97.94 792 LEU A CA 1
ATOM 6216 C C . LEU A 1 792 ? 5.508 -1.844 -25.324 1.00 97.94 792 LEU A C 1
ATOM 6218 O O . LEU A 1 792 ? 5.985 -0.883 -25.929 1.00 97.94 792 LEU A O 1
ATOM 6222 N N . ASP A 1 793 ? 6.245 -2.889 -24.942 1.00 97.88 793 ASP A N 1
ATOM 6223 C CA . ASP A 1 793 ? 7.675 -3.042 -25.245 1.00 97.88 793 ASP A CA 1
ATOM 6224 C C . ASP A 1 793 ? 7.904 -4.241 -26.172 1.00 97.88 793 ASP A C 1
ATOM 6226 O O . ASP A 1 793 ? 7.804 -5.408 -25.795 1.00 97.88 793 ASP A O 1
ATOM 6230 N N . LEU A 1 794 ? 8.223 -3.925 -27.421 1.00 98.31 794 LEU A N 1
ATOM 6231 C CA . LEU A 1 794 ? 8.482 -4.851 -28.518 1.00 98.31 794 LEU A CA 1
ATOM 6232 C C . LEU A 1 794 ? 9.941 -4.771 -28.993 1.00 98.31 794 LEU A C 1
ATOM 6234 O O . LEU A 1 794 ? 10.272 -5.221 -30.095 1.00 98.31 794 LEU A O 1
ATOM 6238 N N . SER A 1 795 ? 10.815 -4.144 -28.206 1.00 97.94 795 SER A N 1
ATOM 6239 C CA . SER A 1 795 ? 12.178 -3.824 -28.623 1.00 97.94 795 SER A CA 1
ATOM 6240 C C . SER A 1 795 ? 13.069 -5.060 -28.819 1.00 97.94 795 SER A C 1
ATOM 6242 O O . SER A 1 795 ? 12.781 -6.146 -28.324 1.00 97.94 795 SER A O 1
ATOM 6244 N N . LYS A 1 796 ? 14.177 -4.918 -29.554 1.00 97.44 796 LYS A N 1
ATOM 6245 C CA . LYS A 1 796 ? 15.169 -5.974 -29.827 1.00 97.44 796 LYS A CA 1
ATOM 6246 C C . LYS A 1 796 ? 14.512 -7.247 -30.397 1.00 97.44 796 LYS A C 1
ATOM 6248 O O . LYS A 1 796 ? 14.626 -8.323 -29.818 1.00 97.44 796 LYS A O 1
ATOM 6253 N N . ASN A 1 797 ? 13.804 -7.103 -31.516 1.00 98.62 797 ASN A N 1
ATOM 6254 C CA . ASN A 1 797 ? 13.166 -8.191 -32.267 1.00 98.62 797 ASN A CA 1
ATOM 6255 C C . ASN A 1 797 ? 13.454 -8.023 -33.779 1.00 98.62 797 ASN A C 1
ATOM 6257 O O . ASN A 1 797 ? 14.301 -7.230 -34.183 1.00 98.62 797 ASN A O 1
ATOM 6261 N N . MET A 1 798 ? 12.776 -8.788 -34.635 1.00 98.19 798 MET A N 1
ATOM 6262 C CA . MET A 1 798 ? 12.858 -8.717 -36.103 1.00 98.19 798 MET A CA 1
ATOM 6263 C C . MET A 1 798 ? 11.519 -8.278 -36.732 1.00 98.19 798 MET A C 1
ATOM 6265 O O . MET A 1 798 ? 11.176 -8.703 -37.840 1.00 98.19 798 MET A O 1
ATOM 6269 N N . LEU A 1 799 ? 10.719 -7.470 -36.025 1.00 98.50 799 LEU A N 1
ATOM 6270 C CA . LEU A 1 799 ? 9.418 -6.998 -36.516 1.00 98.50 799 LEU A CA 1
ATOM 6271 C C . LEU A 1 799 ? 9.595 -6.087 -37.733 1.00 98.50 799 LEU A C 1
ATOM 6273 O O . LEU A 1 799 ? 10.554 -5.330 -37.821 1.00 98.50 799 LEU A O 1
ATOM 6277 N N . SER A 1 800 ? 8.662 -6.152 -38.675 1.00 98.12 800 SER A N 1
ATOM 6278 C CA . SER A 1 800 ? 8.743 -5.484 -39.980 1.00 98.12 800 SER A CA 1
ATOM 6279 C C . SER A 1 800 ? 7.417 -4.815 -40.349 1.00 98.12 800 SER A C 1
ATOM 6281 O O . SER A 1 800 ? 6.415 -5.007 -39.663 1.00 98.12 800 SER A O 1
ATOM 6283 N N . GLY A 1 801 ? 7.406 -4.055 -41.445 1.00 97.50 801 GLY A N 1
ATOM 6284 C CA . GLY A 1 801 ? 6.236 -3.290 -41.889 1.00 97.50 801 GLY A CA 1
ATOM 6285 C C . GLY A 1 801 ? 6.146 -1.901 -41.242 1.00 97.50 801 GLY A C 1
ATOM 6286 O O . GLY A 1 801 ? 7.090 -1.473 -40.568 1.00 97.50 801 GLY A O 1
ATOM 6287 N N . PRO A 1 802 ? 5.058 -1.155 -41.495 1.00 97.81 802 PRO A N 1
ATOM 6288 C CA . PRO A 1 802 ? 4.853 0.169 -40.922 1.00 97.81 802 PRO A CA 1
ATOM 6289 C C . PRO A 1 802 ? 4.414 0.118 -39.459 1.00 97.81 802 PRO A C 1
ATOM 6291 O O . PRO A 1 802 ? 3.753 -0.828 -39.034 1.00 97.81 802 PRO A O 1
ATOM 6294 N N . ILE A 1 803 ? 4.718 1.179 -38.702 1.00 98.06 803 ILE A N 1
ATOM 6295 C CA . ILE A 1 803 ? 4.077 1.418 -37.400 1.00 98.06 803 ILE A CA 1
ATOM 6296 C C . ILE A 1 803 ? 2.576 1.643 -37.661 1.00 98.06 803 ILE A C 1
ATOM 6298 O O . ILE A 1 803 ? 2.227 2.593 -38.370 1.00 98.06 803 ILE A O 1
ATOM 6302 N N . PRO A 1 804 ? 1.670 0.798 -37.140 1.00 97.56 804 PRO A N 1
ATOM 6303 C CA . PRO A 1 804 ? 0.250 0.920 -37.446 1.00 97.56 804 PRO A CA 1
ATOM 6304 C C . PRO A 1 804 ? -0.391 2.157 -36.809 1.00 97.56 804 PRO A C 1
ATOM 6306 O O . PRO A 1 804 ? -0.123 2.481 -35.652 1.00 97.56 804 PRO A O 1
ATOM 6309 N N . SER A 1 805 ? -1.309 2.814 -37.526 1.00 97.31 805 SER A N 1
ATOM 6310 C CA . SER A 1 805 ? -2.009 4.001 -37.010 1.00 97.31 805 SER A CA 1
ATOM 6311 C C . SER A 1 805 ? -2.883 3.699 -35.790 1.00 97.31 805 SER A C 1
ATOM 6313 O O . SER A 1 805 ? -2.994 4.538 -34.896 1.00 97.31 805 SER A O 1
ATOM 6315 N N . TRP A 1 806 ? -3.422 2.477 -35.701 1.00 97.00 806 TRP A N 1
ATOM 6316 C CA . TRP A 1 806 ? -4.296 2.054 -34.607 1.00 97.00 806 TRP A CA 1
ATOM 6317 C C . TRP A 1 806 ? -3.628 2.076 -33.227 1.00 97.00 806 TRP A C 1
ATOM 6319 O O . TRP A 1 806 ? -4.346 2.129 -32.235 1.00 97.00 806 TRP A O 1
ATOM 6329 N N . ILE A 1 807 ? -2.290 2.088 -33.132 1.00 97.50 807 ILE A N 1
ATOM 6330 C CA . ILE A 1 807 ? -1.603 2.296 -31.843 1.00 97.50 807 ILE A CA 1
ATOM 6331 C C . ILE A 1 807 ? -2.051 3.638 -31.256 1.00 97.50 807 ILE A C 1
ATOM 6333 O O . ILE A 1 807 ? -2.488 3.707 -30.114 1.00 97.50 807 ILE A O 1
ATOM 6337 N N . GLY A 1 808 ? -2.036 4.687 -32.079 1.00 95.56 808 GLY A N 1
ATOM 6338 C CA . GLY A 1 808 ? -2.512 6.010 -31.697 1.00 95.56 808 GLY A CA 1
ATOM 6339 C C . GLY A 1 808 ? -4.032 6.118 -31.572 1.00 95.56 808 GLY A C 1
ATOM 6340 O O . GLY A 1 808 ? -4.514 6.841 -30.713 1.00 95.56 808 GLY A O 1
ATOM 6341 N N . GLU A 1 809 ? -4.794 5.409 -32.412 1.00 96.00 809 GLU A N 1
ATOM 6342 C CA . GLU A 1 809 ? -6.267 5.510 -32.445 1.00 96.00 809 GLU A CA 1
ATOM 6343 C C . GLU A 1 809 ? -6.986 4.669 -31.375 1.00 96.00 809 GLU A C 1
ATOM 6345 O O . GLU A 1 809 ? -8.159 4.908 -31.103 1.00 96.00 809 GLU A O 1
ATOM 6350 N N . SER A 1 810 ? -6.347 3.618 -30.849 1.00 96.44 810 SER A N 1
ATOM 6351 C CA . SER A 1 810 ? -6.991 2.642 -29.952 1.00 96.44 810 SER A CA 1
ATOM 6352 C C . SER A 1 810 ? -6.340 2.547 -28.569 1.00 96.44 810 SER A C 1
ATOM 6354 O O . SER A 1 810 ? -7.036 2.225 -27.610 1.00 96.44 810 SER A O 1
ATOM 6356 N N . MET A 1 811 ? -5.040 2.837 -28.427 1.00 95.19 811 MET A N 1
ATOM 6357 C CA . MET A 1 811 ? -4.293 2.639 -27.172 1.00 95.19 811 MET A CA 1
ATOM 6358 C C . MET A 1 811 ? -4.038 3.961 -26.438 1.00 95.19 811 MET A C 1
ATOM 6360 O O . MET A 1 811 ? -2.909 4.317 -26.109 1.00 95.19 811 MET A O 1
ATOM 6364 N N . HIS A 1 812 ? -5.104 4.719 -26.174 1.00 93.25 812 HIS A N 1
ATOM 6365 C CA . HIS A 1 812 ? -5.011 6.055 -25.567 1.00 93.25 812 HIS A CA 1
ATOM 6366 C C . HIS A 1 812 ? -4.446 6.065 -24.130 1.00 93.25 812 HIS A C 1
ATOM 6368 O O . HIS A 1 812 ? -4.105 7.138 -23.630 1.00 93.25 812 HIS A O 1
ATOM 6374 N N . GLN A 1 813 ? -4.363 4.902 -23.469 1.00 92.12 813 GLN A N 1
ATOM 6375 C CA . GLN A 1 813 ? -3.805 4.754 -22.119 1.00 92.12 813 GLN A CA 1
ATOM 6376 C C . GLN A 1 813 ? -2.280 4.556 -22.098 1.00 92.12 813 GLN A C 1
ATOM 6378 O O . GLN A 1 813 ? -1.697 4.564 -21.017 1.00 92.12 813 GLN A O 1
ATOM 6383 N N . LEU A 1 814 ? -1.616 4.429 -23.258 1.00 96.44 814 LEU A N 1
ATOM 6384 C CA . LEU A 1 814 ? -0.172 4.188 -23.307 1.00 96.44 814 LEU A CA 1
ATOM 6385 C C . LEU A 1 814 ? 0.622 5.314 -22.637 1.00 96.44 814 LEU A C 1
ATOM 6387 O O . LEU A 1 814 ? 0.530 6.482 -23.019 1.00 96.44 814 LEU A O 1
ATOM 6391 N N . ILE A 1 815 ? 1.473 4.913 -21.697 1.00 95.38 815 ILE A N 1
ATOM 6392 C CA . ILE A 1 815 ? 2.512 5.725 -21.060 1.00 95.38 815 ILE A CA 1
ATOM 6393 C C . ILE A 1 815 ? 3.881 5.389 -21.664 1.00 95.38 815 ILE A C 1
ATOM 6395 O O . ILE A 1 815 ? 4.715 6.280 -21.848 1.00 95.38 815 ILE A O 1
ATOM 6399 N N . ILE A 1 816 ? 4.105 4.119 -22.017 1.00 97.19 816 ILE A N 1
ATOM 6400 C CA . ILE A 1 816 ? 5.392 3.612 -22.499 1.00 97.19 816 ILE A CA 1
ATOM 6401 C C . ILE A 1 816 ? 5.192 2.859 -23.814 1.00 97.19 816 ILE A C 1
ATOM 6403 O O . ILE A 1 816 ? 4.472 1.862 -23.869 1.00 97.19 816 ILE A O 1
ATOM 6407 N N . LEU A 1 817 ? 5.886 3.303 -24.860 1.00 98.19 817 LEU A N 1
ATOM 6408 C CA . LEU A 1 817 ? 5.957 2.626 -26.150 1.00 98.19 817 LEU A CA 1
ATOM 6409 C C . LEU A 1 817 ? 7.420 2.459 -26.561 1.00 98.19 817 LEU A C 1
ATOM 6411 O O . LEU A 1 817 ? 8.097 3.440 -26.870 1.00 98.19 817 LEU A O 1
ATOM 6415 N N . SER A 1 818 ? 7.889 1.213 -26.607 1.00 97.88 818 SER A N 1
ATOM 6416 C CA . SER A 1 818 ? 9.226 0.868 -27.092 1.00 97.88 818 SER A CA 1
ATOM 6417 C C . SER A 1 818 ? 9.145 -0.138 -28.232 1.00 97.88 818 SER A C 1
ATOM 6419 O O . SER A 1 818 ? 8.618 -1.238 -28.094 1.00 97.88 818 SER A O 1
ATOM 6421 N N . MET A 1 819 ? 9.679 0.238 -29.388 1.00 98.06 819 MET A N 1
ATOM 6422 C CA . MET A 1 819 ? 9.786 -0.608 -30.581 1.00 98.06 819 MET A CA 1
ATOM 6423 C C . MET A 1 819 ? 11.221 -0.627 -31.124 1.00 98.06 819 MET A C 1
ATOM 6425 O O . MET A 1 819 ? 11.461 -0.971 -32.288 1.00 98.06 819 MET A O 1
ATOM 6429 N N . ARG A 1 820 ? 12.185 -0.248 -30.281 1.00 97.38 820 ARG A N 1
ATOM 6430 C CA . ARG A 1 820 ? 13.598 -0.097 -30.625 1.00 97.38 820 ARG A CA 1
ATOM 6431 C C . ARG A 1 820 ? 14.215 -1.354 -31.213 1.00 97.38 820 ARG A C 1
ATOM 6433 O O . ARG A 1 820 ? 13.991 -2.436 -30.690 1.00 97.38 820 ARG A O 1
ATOM 6440 N N . GLY A 1 821 ? 15.094 -1.231 -32.202 1.00 97.25 821 GLY A N 1
ATOM 6441 C CA . GLY A 1 821 ? 15.889 -2.370 -32.676 1.00 97.25 821 GLY A CA 1
ATOM 6442 C C . GLY A 1 821 ? 15.029 -3.431 -33.358 1.00 97.25 821 GLY A C 1
ATOM 6443 O O . GLY A 1 821 ? 15.034 -4.583 -32.933 1.00 97.25 821 GLY A O 1
ATOM 6444 N N . ASN A 1 822 ? 14.281 -3.008 -34.375 1.00 98.62 822 ASN A N 1
ATOM 6445 C CA . ASN A 1 822 ? 13.460 -3.842 -35.252 1.00 98.62 822 ASN A CA 1
ATOM 6446 C C . ASN A 1 822 ? 13.743 -3.466 -36.729 1.00 98.62 822 ASN A C 1
ATOM 6448 O O . ASN A 1 822 ? 14.679 -2.728 -37.039 1.00 98.62 822 ASN A O 1
ATOM 6452 N N . HIS A 1 823 ? 12.946 -3.980 -37.666 1.00 97.94 823 HIS A N 1
ATOM 6453 C CA . HIS A 1 823 ? 12.979 -3.658 -39.099 1.00 97.94 823 HIS A CA 1
ATOM 6454 C C . HIS A 1 823 ? 11.762 -2.826 -39.541 1.00 97.94 823 HIS A C 1
ATOM 6456 O O . HIS A 1 823 ? 11.301 -2.945 -40.682 1.00 97.94 823 HIS A O 1
ATOM 6462 N N . LEU A 1 824 ? 11.204 -2.004 -38.648 1.00 98.44 824 LEU A N 1
ATOM 6463 C CA . LEU A 1 824 ? 10.040 -1.173 -38.961 1.00 98.44 824 LEU A CA 1
ATOM 6464 C C . LEU A 1 824 ? 10.416 -0.120 -40.000 1.00 98.44 824 LEU A C 1
ATOM 6466 O O . LEU A 1 824 ? 11.520 0.416 -39.981 1.00 98.44 824 LEU A O 1
ATOM 6470 N N . SER A 1 825 ? 9.504 0.170 -40.920 1.00 98.06 825 SER A N 1
ATOM 6471 C CA . SER A 1 825 ? 9.759 1.045 -42.070 1.00 98.06 825 SER A CA 1
ATOM 6472 C C . SER A 1 825 ? 8.575 1.966 -42.354 1.00 98.06 825 SER A C 1
ATOM 6474 O O . SER A 1 825 ? 7.538 1.875 -41.706 1.00 98.06 825 SER A O 1
ATOM 6476 N N . GLY A 1 826 ? 8.713 2.871 -43.321 1.00 97.31 826 GLY A N 1
ATOM 6477 C CA . GLY A 1 826 ? 7.679 3.858 -43.625 1.00 97.31 826 GLY A CA 1
ATOM 6478 C C . GLY A 1 826 ? 7.690 5.041 -42.657 1.00 97.31 826 GLY A C 1
ATOM 6479 O O . GLY A 1 826 ? 8.632 5.230 -41.888 1.00 97.31 826 GLY A O 1
ATOM 6480 N N . ASN A 1 827 ? 6.654 5.875 -42.739 1.00 97.62 827 ASN A N 1
ATOM 6481 C CA . ASN A 1 827 ? 6.593 7.133 -41.998 1.00 97.62 827 ASN A CA 1
ATOM 6482 C C . ASN A 1 827 ? 6.053 6.942 -40.578 1.00 97.62 827 ASN A C 1
ATOM 6484 O O . ASN A 1 827 ? 5.203 6.085 -40.342 1.00 97.62 827 ASN A O 1
ATOM 6488 N N . LEU A 1 828 ? 6.476 7.813 -39.659 1.00 97.69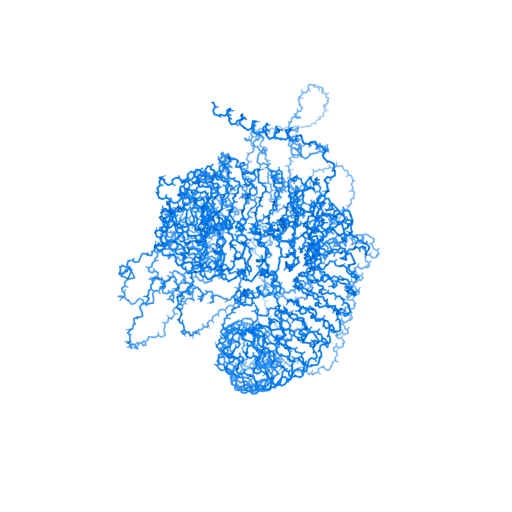 828 LEU A N 1
ATOM 6489 C CA . LEU A 1 828 ? 5.849 7.958 -38.345 1.00 97.69 828 LEU A CA 1
ATOM 6490 C C . LEU A 1 828 ? 4.376 8.390 -38.519 1.00 97.69 828 LEU A C 1
ATOM 6492 O O . LEU A 1 828 ? 4.125 9.467 -39.070 1.00 97.69 828 LEU A O 1
ATOM 6496 N N . PRO A 1 829 ? 3.381 7.591 -38.088 1.00 96.69 829 PRO A N 1
ATOM 6497 C CA . PRO A 1 829 ? 1.981 7.946 -38.284 1.00 96.69 829 PRO A CA 1
ATOM 6498 C C . PRO A 1 829 ? 1.588 9.132 -37.395 1.00 96.69 829 PRO A C 1
ATOM 6500 O O . PRO A 1 829 ? 1.863 9.145 -36.197 1.00 96.69 829 PRO A O 1
ATOM 6503 N N . ILE A 1 830 ? 0.865 10.101 -37.971 1.00 96.44 830 ILE A N 1
ATOM 6504 C CA . ILE A 1 830 ? 0.368 11.300 -37.265 1.00 96.44 830 ILE A CA 1
ATOM 6505 C C . ILE A 1 830 ? -0.465 10.949 -36.017 1.00 96.44 830 ILE A C 1
ATOM 6507 O O . ILE A 1 830 ? -0.479 11.695 -35.043 1.00 96.44 830 ILE A O 1
ATOM 6511 N N . HIS A 1 831 ? -1.115 9.783 -36.029 1.00 97.12 831 HIS A N 1
ATOM 6512 C CA . HIS A 1 831 ? -1.946 9.268 -34.943 1.00 97.12 831 HIS A CA 1
ATOM 6513 C C . HIS A 1 831 ? -1.160 8.993 -33.652 1.00 97.12 831 HIS A C 1
ATOM 6515 O O . HIS A 1 831 ? -1.766 9.004 -32.591 1.00 97.12 831 HIS A O 1
ATOM 6521 N N . LEU A 1 832 ? 0.175 8.834 -33.681 1.00 97.19 832 LEU A N 1
ATOM 6522 C CA . LEU A 1 832 ? 0.973 8.745 -32.442 1.00 97.19 832 LEU A CA 1
ATOM 6523 C C . LEU A 1 832 ? 0.797 9.981 -31.548 1.00 97.19 832 LEU A C 1
ATOM 6525 O O . LEU A 1 832 ? 0.879 9.876 -30.330 1.00 97.19 832 LEU A O 1
ATOM 6529 N N . CYS A 1 833 ? 0.477 11.137 -32.134 1.00 96.44 833 CYS A N 1
ATOM 6530 C CA . CYS A 1 833 ? 0.155 12.352 -31.390 1.00 96.44 833 CYS A CA 1
ATOM 6531 C C . CYS A 1 833 ? -1.180 12.288 -30.624 1.00 96.44 833 CYS A C 1
ATOM 6533 O O . CYS A 1 833 ? -1.535 13.270 -29.980 1.00 96.44 833 CYS A O 1
ATOM 6535 N N . TYR A 1 834 ? -1.954 11.202 -30.735 1.00 96.62 834 TYR A N 1
ATOM 6536 C CA . TYR A 1 834 ? -3.184 10.984 -29.959 1.00 96.62 834 TYR A CA 1
ATOM 6537 C C . TYR A 1 834 ? -2.902 10.303 -28.611 1.00 96.62 834 TYR A C 1
ATOM 6539 O O . TYR A 1 834 ? -3.791 10.217 -27.763 1.00 96.62 834 TYR A O 1
ATOM 6547 N N . LEU A 1 835 ? -1.662 9.852 -28.387 1.00 96.81 835 LEU A N 1
ATOM 6548 C CA . LEU A 1 835 ? -1.210 9.252 -27.135 1.00 96.81 835 LEU A CA 1
ATOM 6549 C C . LEU A 1 835 ? -0.969 10.334 -26.075 1.00 96.81 835 LEU A C 1
ATOM 6551 O O . LEU A 1 835 ? 0.158 10.637 -25.697 1.00 96.81 835 LEU A O 1
ATOM 6555 N N . ASN A 1 836 ? -2.047 10.933 -25.582 1.00 93.38 836 ASN A N 1
ATOM 6556 C CA . ASN A 1 836 ? -2.004 12.076 -24.665 1.00 93.38 836 ASN A CA 1
ATOM 6557 C C . ASN A 1 836 ? -1.274 11.778 -23.335 1.00 93.38 836 ASN A C 1
ATOM 6559 O O . ASN A 1 836 ? -0.824 12.709 -22.662 1.00 93.38 836 ASN A O 1
ATOM 6563 N N . ARG A 1 837 ? -1.161 10.494 -22.960 1.00 93.25 837 ARG A N 1
ATOM 6564 C CA . ARG A 1 837 ? -0.527 10.000 -21.725 1.00 93.25 837 ARG A CA 1
ATOM 6565 C C . ARG A 1 837 ? 0.906 9.496 -21.905 1.00 93.25 837 ARG A C 1
ATOM 6567 O O . ARG A 1 837 ? 1.537 9.161 -20.904 1.00 93.25 837 ARG A O 1
ATOM 6574 N N . ILE A 1 838 ? 1.429 9.470 -23.135 1.00 96.44 838 ILE A N 1
ATOM 6575 C CA . ILE A 1 838 ? 2.771 8.946 -23.402 1.00 96.44 838 ILE A CA 1
ATOM 6576 C C . ILE A 1 838 ? 3.821 9.772 -22.656 1.00 96.44 838 ILE A C 1
ATOM 6578 O O . ILE A 1 838 ? 3.771 11.000 -22.642 1.00 96.44 838 ILE A O 1
ATOM 6582 N N . GLN A 1 839 ? 4.782 9.088 -22.047 1.00 95.38 839 GLN A N 1
ATOM 6583 C CA . GLN A 1 839 ? 5.939 9.678 -21.375 1.00 95.38 839 GLN A CA 1
ATOM 6584 C C . GLN A 1 839 ? 7.245 9.128 -21.945 1.00 95.38 839 GLN A C 1
ATOM 6586 O O . GLN A 1 839 ? 8.232 9.854 -22.014 1.00 95.38 839 GLN A O 1
ATOM 6591 N N . LEU A 1 840 ? 7.249 7.881 -22.420 1.00 96.88 840 LEU A N 1
ATOM 6592 C CA . LEU A 1 840 ? 8.421 7.240 -23.006 1.00 96.88 840 LEU A CA 1
ATOM 6593 C C . LEU A 1 840 ? 8.099 6.721 -24.403 1.00 96.88 840 LEU A C 1
ATOM 6595 O O . LEU A 1 840 ? 7.263 5.833 -24.562 1.00 96.88 840 LEU A O 1
ATOM 6599 N N . LEU A 1 841 ? 8.774 7.281 -25.407 1.00 97.75 841 LEU A N 1
ATOM 6600 C CA . LEU A 1 841 ? 8.634 6.900 -26.810 1.00 97.75 841 LEU A CA 1
ATOM 6601 C C . LEU A 1 841 ? 9.999 6.539 -27.409 1.00 97.75 841 LEU A C 1
ATOM 6603 O O . LEU A 1 841 ? 10.791 7.430 -27.711 1.00 97.75 841 LEU A O 1
ATOM 6607 N N . ASP A 1 842 ? 10.262 5.247 -27.601 1.00 97.56 842 ASP A N 1
ATOM 6608 C CA . ASP A 1 842 ? 11.500 4.745 -28.214 1.00 97.56 842 ASP A CA 1
ATOM 6609 C C . ASP A 1 842 ? 11.200 3.977 -29.500 1.00 97.56 842 ASP A C 1
ATOM 6611 O O . ASP A 1 842 ? 10.715 2.844 -29.492 1.00 97.56 842 ASP A O 1
ATOM 6615 N N . LEU A 1 843 ? 11.507 4.610 -30.627 1.00 98.31 843 LEU A N 1
ATOM 6616 C CA . LEU A 1 843 ? 11.373 4.043 -31.969 1.00 98.31 843 LEU A CA 1
ATOM 6617 C C . LEU A 1 843 ? 12.741 3.922 -32.659 1.00 98.31 843 LEU A C 1
ATOM 6619 O O . LEU A 1 843 ? 12.830 3.792 -33.884 1.00 98.31 843 LEU A O 1
ATOM 6623 N N . SER A 1 844 ? 13.821 3.987 -31.881 1.00 97.81 844 SER A N 1
ATOM 6624 C CA . SER A 1 844 ? 15.186 4.029 -32.392 1.00 97.81 844 SER A CA 1
ATOM 6625 C C . SER A 1 844 ? 15.624 2.716 -33.051 1.00 97.81 844 SER A C 1
ATOM 6627 O O . SER A 1 844 ? 15.022 1.659 -32.856 1.00 97.81 844 SER A O 1
ATOM 6629 N N . ARG A 1 845 ? 16.701 2.744 -33.842 1.00 97.38 845 ARG A N 1
ATOM 6630 C CA . ARG A 1 845 ? 17.270 1.557 -34.518 1.00 97.38 845 ARG A CA 1
ATOM 6631 C C . ARG A 1 845 ? 16.225 0.800 -35.352 1.00 97.38 845 ARG A C 1
ATOM 6633 O O . ARG A 1 845 ? 15.978 -0.384 -35.124 1.00 97.38 845 ARG A O 1
ATOM 6640 N N . ASN A 1 846 ? 15.618 1.503 -36.299 1.00 98.62 846 ASN A N 1
ATOM 6641 C CA . ASN A 1 846 ? 14.676 0.968 -37.281 1.00 98.62 846 ASN A CA 1
ATOM 6642 C C . ASN A 1 846 ? 15.002 1.549 -38.676 1.00 98.62 846 ASN A C 1
ATOM 6644 O O . ASN A 1 846 ? 16.015 2.218 -38.866 1.00 98.62 846 ASN A O 1
ATOM 6648 N N . ASN A 1 847 ? 14.149 1.291 -39.669 1.00 97.94 847 ASN A N 1
ATOM 6649 C CA . ASN A 1 847 ? 14.236 1.845 -41.024 1.00 97.94 847 ASN A CA 1
ATOM 6650 C C . ASN A 1 847 ? 13.165 2.929 -41.272 1.00 97.94 847 ASN A C 1
ATOM 6652 O O . ASN A 1 847 ? 12.685 3.074 -42.401 1.00 97.94 847 ASN A O 1
ATOM 6656 N N . LEU A 1 848 ? 12.744 3.663 -40.235 1.00 98.50 848 LEU A N 1
ATOM 6657 C CA . LEU A 1 848 ? 11.682 4.671 -40.347 1.00 98.50 848 LEU A CA 1
ATOM 6658 C C . LEU A 1 848 ? 12.148 5.850 -41.202 1.00 98.50 848 LEU A C 1
ATOM 6660 O O . LEU A 1 848 ? 13.292 6.281 -41.100 1.00 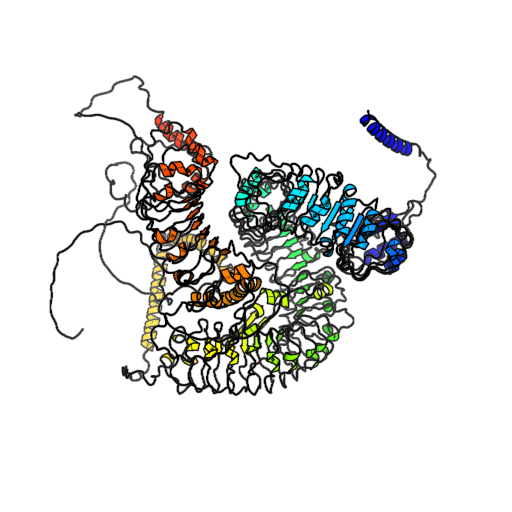98.50 848 LEU A O 1
ATOM 6664 N N . SER A 1 849 ? 11.264 6.368 -42.046 1.00 97.81 849 SER A N 1
ATOM 6665 C CA . SER A 1 849 ? 11.547 7.426 -43.018 1.00 97.81 849 SER A CA 1
ATOM 6666 C C . SER A 1 849 ? 10.574 8.599 -42.883 1.00 97.81 849 SER A C 1
ATOM 6668 O O . SER A 1 849 ? 9.647 8.572 -42.076 1.00 97.81 849 SER A O 1
ATOM 6670 N N . GLY A 1 850 ? 10.750 9.627 -43.714 1.00 96.62 850 GLY A N 1
ATOM 6671 C CA . GLY A 1 850 ? 9.875 10.799 -43.715 1.00 96.62 850 GLY A CA 1
ATOM 6672 C C . GLY A 1 850 ? 10.158 11.752 -42.552 1.00 96.62 850 GLY A C 1
ATOM 6673 O O . GLY A 1 850 ? 11.179 11.643 -41.878 1.00 96.62 850 GLY A O 1
ATOM 6674 N N . GLY A 1 851 ? 9.271 12.730 -42.367 1.00 95.44 851 GLY A N 1
ATOM 6675 C CA . GLY A 1 851 ? 9.416 13.760 -41.338 1.00 95.44 851 GLY A CA 1
ATOM 6676 C C . GLY A 1 851 ? 8.902 13.339 -39.965 1.00 95.44 851 GLY A C 1
ATOM 6677 O O . GLY A 1 851 ? 7.987 12.521 -39.852 1.00 95.44 851 GLY A O 1
ATOM 6678 N N . ILE A 1 852 ? 9.453 13.958 -38.920 1.00 97.56 852 ILE A N 1
ATOM 6679 C CA . ILE A 1 852 ? 8.904 13.875 -37.563 1.00 97.56 852 ILE A CA 1
ATOM 6680 C C . ILE A 1 852 ? 7.546 14.617 -37.538 1.00 97.56 852 ILE A C 1
ATOM 6682 O O . ILE A 1 852 ? 7.473 15.754 -38.010 1.00 97.56 852 ILE A O 1
ATOM 6686 N N . PRO A 1 853 ? 6.460 14.019 -37.007 1.00 96.06 853 PRO A N 1
ATOM 6687 C CA . PRO A 1 853 ? 5.135 14.638 -36.969 1.00 96.06 853 PRO A CA 1
ATOM 6688 C C . PRO A 1 853 ? 5.108 16.034 -36.322 1.00 96.06 853 PRO A C 1
ATOM 6690 O O . PRO A 1 853 ? 5.531 16.216 -35.186 1.00 96.06 853 PRO A O 1
ATOM 6693 N N . THR A 1 854 ? 4.498 17.023 -36.981 1.00 94.44 854 THR A N 1
ATOM 6694 C CA . THR A 1 854 ? 4.378 18.410 -36.470 1.00 94.44 854 THR A CA 1
ATOM 6695 C C . THR A 1 854 ? 3.283 18.583 -35.404 1.00 94.44 854 THR A C 1
ATOM 6697 O O . THR A 1 854 ? 2.819 19.691 -35.143 1.00 94.44 854 THR A O 1
ATOM 6700 N N . CYS A 1 855 ? 2.790 17.490 -34.820 1.00 95.38 855 CYS A N 1
ATOM 6701 C CA . CYS A 1 855 ? 1.724 17.475 -33.815 1.00 95.38 855 CYS A CA 1
ATOM 6702 C C . CYS A 1 855 ? 2.207 17.056 -32.422 1.00 95.38 855 CYS A C 1
ATOM 6704 O O . CYS A 1 855 ? 1.370 16.873 -31.543 1.00 95.38 855 CYS A O 1
ATOM 6706 N N . LEU A 1 856 ? 3.523 16.933 -32.199 1.00 93.94 856 LEU A N 1
ATOM 6707 C CA . LEU A 1 856 ? 4.091 16.453 -30.929 1.00 93.94 856 LEU A CA 1
ATOM 6708 C C . LEU A 1 856 ? 3.627 17.248 -29.703 1.00 93.94 856 LEU A C 1
ATOM 6710 O O . LEU A 1 856 ? 3.499 16.677 -28.629 1.00 93.94 856 LEU A O 1
ATOM 6714 N N . LYS A 1 857 ? 3.264 18.525 -29.863 1.00 91.94 857 LYS A N 1
ATOM 6715 C CA . LYS A 1 857 ? 2.647 19.335 -28.797 1.00 91.94 857 LYS A CA 1
ATOM 6716 C C . LYS A 1 857 ? 1.358 18.737 -28.201 1.00 91.94 857 LYS A C 1
ATOM 6718 O O . LYS A 1 857 ? 0.906 19.206 -27.166 1.00 91.94 857 LYS A O 1
ATOM 6723 N N . ASN A 1 858 ? 0.723 17.778 -28.883 1.00 93.75 858 ASN A N 1
ATOM 6724 C CA . ASN A 1 858 ? -0.475 17.090 -28.401 1.00 93.75 858 ASN A CA 1
ATOM 6725 C C . ASN A 1 858 ? -0.149 15.951 -27.419 1.00 93.75 858 ASN A C 1
ATOM 6727 O O . ASN A 1 858 ? -1.066 15.421 -26.801 1.00 93.75 858 ASN A O 1
ATOM 6731 N N . LEU A 1 859 ? 1.127 15.590 -27.236 1.00 95.12 859 LEU A N 1
ATOM 6732 C CA . LEU A 1 859 ? 1.568 14.652 -26.202 1.00 95.12 859 LEU A CA 1
ATOM 6733 C C . LEU A 1 859 ? 1.514 15.341 -24.830 1.00 95.12 859 LEU A C 1
ATOM 6735 O O . LEU A 1 859 ? 2.534 15.725 -24.260 1.00 95.12 859 LEU A O 1
ATOM 6739 N N . THR A 1 860 ? 0.300 15.558 -24.321 1.00 92.31 860 THR A N 1
ATOM 6740 C CA . THR A 1 860 ? 0.039 16.442 -23.176 1.00 92.31 860 THR A CA 1
ATOM 6741 C C . THR A 1 860 ? 0.834 16.070 -21.927 1.00 92.31 860 THR A C 1
ATOM 6743 O O . THR A 1 860 ? 1.368 16.965 -21.279 1.00 92.31 860 THR A O 1
ATOM 6746 N N . ALA A 1 861 ? 1.005 14.775 -21.635 1.00 91.94 861 ALA A N 1
ATOM 6747 C CA . ALA A 1 861 ? 1.798 14.319 -20.493 1.00 91.94 861 ALA A CA 1
ATOM 6748 C C . ALA A 1 861 ? 3.284 14.716 -20.594 1.00 91.94 861 ALA A C 1
ATOM 6750 O O . ALA A 1 861 ? 3.904 15.030 -19.578 1.00 91.94 861 ALA A O 1
ATOM 6751 N N . MET A 1 862 ? 3.861 14.774 -21.801 1.00 93.62 862 MET A N 1
ATOM 6752 C CA . MET A 1 862 ? 5.231 15.264 -22.024 1.00 93.62 862 MET A CA 1
ATOM 6753 C C . MET A 1 862 ? 5.347 16.794 -21.942 1.00 93.62 862 MET A C 1
ATOM 6755 O O . MET A 1 862 ? 6.425 17.319 -21.664 1.00 93.62 862 MET A O 1
ATOM 6759 N N . SER A 1 863 ? 4.252 17.524 -22.165 1.00 91.75 863 SER A N 1
ATOM 6760 C CA . SER A 1 863 ? 4.212 18.988 -22.053 1.00 91.75 863 SER A CA 1
ATOM 6761 C C . SER A 1 863 ? 4.150 19.509 -20.614 1.00 91.75 863 SER A C 1
ATOM 6763 O O . SER A 1 863 ? 4.439 20.683 -20.384 1.00 91.75 863 SER A O 1
ATOM 6765 N N . GLU A 1 864 ? 3.794 18.669 -19.645 1.00 90.12 864 GLU A N 1
ATOM 6766 C CA . GLU A 1 864 ? 3.813 19.009 -18.217 1.00 90.12 864 GLU A CA 1
ATOM 6767 C C . GLU A 1 864 ? 5.239 18.930 -17.652 1.00 90.12 864 GLU A C 1
ATOM 6769 O O . GLU A 1 864 ? 5.943 17.964 -17.932 1.00 90.12 864 GLU A O 1
ATOM 6774 N N . GLN A 1 865 ? 5.680 19.897 -16.836 1.00 84.81 865 GLN A N 1
ATOM 6775 C CA . GLN A 1 865 ? 7.062 19.921 -16.317 1.00 84.81 865 GLN A CA 1
ATOM 6776 C C . GLN A 1 865 ? 7.362 18.784 -15.334 1.00 84.81 865 GLN A C 1
ATOM 6778 O O . GLN A 1 865 ? 8.470 18.261 -15.316 1.00 84.81 865 GLN A O 1
ATOM 6783 N N . SER A 1 866 ? 6.388 18.390 -14.514 1.00 83.00 866 SER A N 1
ATOM 6784 C CA . SER A 1 866 ? 6.527 17.301 -13.543 1.00 83.00 866 SER A CA 1
ATOM 6785 C C . SER A 1 866 ? 5.619 16.124 -13.887 1.00 83.00 866 SER A C 1
ATOM 6787 O O . SER A 1 866 ? 4.714 16.221 -14.718 1.00 83.00 866 SER A O 1
ATOM 6789 N N . ILE A 1 867 ? 5.897 14.972 -13.284 1.00 83.19 867 ILE A N 1
ATOM 6790 C CA . ILE A 1 867 ? 5.014 13.807 -13.318 1.00 83.19 867 ILE A CA 1
ATOM 6791 C C . ILE A 1 867 ? 4.115 13.886 -12.085 1.00 83.19 867 ILE A C 1
ATOM 6793 O O . ILE A 1 867 ? 4.617 13.928 -10.961 1.00 83.19 867 ILE A O 1
ATOM 6797 N N . ASN A 1 868 ? 2.793 13.871 -12.263 1.00 80.75 868 ASN A N 1
ATOM 6798 C CA . ASN A 1 868 ? 1.878 13.717 -11.136 1.00 80.75 868 ASN A CA 1
ATOM 6799 C C . ASN A 1 868 ? 1.867 12.253 -10.672 1.00 80.75 868 ASN A C 1
ATOM 6801 O O . ASN A 1 868 ? 1.044 11.456 -11.113 1.00 80.75 868 ASN A O 1
ATOM 6805 N N . SER A 1 869 ? 2.778 11.896 -9.763 1.00 79.56 869 SER A N 1
ATOM 6806 C CA . SER A 1 869 ? 2.929 10.515 -9.286 1.00 79.56 869 SER A CA 1
ATOM 6807 C C . SER A 1 869 ? 1.638 9.942 -8.703 1.00 79.56 869 SER A C 1
ATOM 6809 O O . SER A 1 869 ? 1.383 8.757 -8.873 1.00 79.56 869 SER A O 1
ATOM 6811 N N . SER A 1 870 ? 0.810 10.768 -8.052 1.00 73.00 870 SER A N 1
ATOM 6812 C CA . SER A 1 870 ? -0.461 10.317 -7.472 1.00 73.00 870 SER A CA 1
ATOM 6813 C C . SER A 1 870 ? -1.507 9.965 -8.532 1.00 73.00 870 SER A C 1
ATOM 6815 O O . SER A 1 870 ? -2.165 8.936 -8.407 1.00 73.00 870 SER A O 1
ATOM 6817 N N . ASP A 1 871 ? -1.612 10.766 -9.596 1.00 75.81 871 ASP A N 1
ATOM 6818 C CA . ASP A 1 871 ? -2.536 10.509 -10.706 1.00 75.81 871 ASP A CA 1
ATOM 6819 C C . ASP A 1 871 ? -2.067 9.316 -11.546 1.00 75.81 871 ASP A C 1
ATOM 6821 O O . ASP A 1 871 ? -2.854 8.419 -11.833 1.00 75.81 871 ASP A O 1
ATOM 6825 N N . THR A 1 872 ? -0.763 9.221 -11.833 1.00 77.62 872 THR A N 1
ATOM 6826 C CA . THR A 1 872 ? -0.174 8.050 -12.500 1.00 77.62 872 THR A CA 1
ATOM 6827 C C . THR A 1 872 ? -0.373 6.774 -11.673 1.00 77.62 872 THR A C 1
ATOM 6829 O O . THR A 1 872 ? -0.797 5.756 -12.211 1.00 77.62 872 THR A O 1
ATOM 6832 N N . MET A 1 873 ? -0.128 6.819 -10.357 1.00 76.00 873 MET A N 1
ATOM 6833 C CA . MET A 1 873 ? -0.315 5.671 -9.461 1.00 76.00 873 MET A CA 1
ATOM 6834 C C . MET A 1 873 ? -1.786 5.265 -9.383 1.00 76.00 873 MET A C 1
ATOM 6836 O O . MET A 1 873 ? -2.094 4.084 -9.475 1.00 76.00 873 MET A O 1
ATOM 6840 N N . SER A 1 874 ? -2.702 6.231 -9.256 1.00 71.50 874 SER A N 1
ATOM 6841 C CA . SER A 1 874 ? -4.136 5.951 -9.314 1.00 71.50 874 SER A CA 1
ATOM 6842 C C . SER A 1 874 ? -4.505 5.354 -10.665 1.00 71.50 874 SER A C 1
ATOM 6844 O O . SER A 1 874 ? -5.284 4.421 -10.727 1.00 71.50 874 SER A O 1
ATOM 6846 N N . HIS A 1 875 ? -3.955 5.831 -11.772 1.00 74.00 875 HIS A N 1
ATOM 6847 C CA . HIS A 1 875 ? -4.327 5.293 -13.069 1.00 74.00 875 HIS A CA 1
ATOM 6848 C C . HIS A 1 875 ? -3.884 3.838 -13.279 1.00 74.00 875 HIS A C 1
ATOM 6850 O O . HIS A 1 875 ? -4.671 3.052 -13.794 1.00 74.00 875 HIS A O 1
ATOM 6856 N N . ILE A 1 876 ? -2.653 3.506 -12.879 1.00 74.19 876 ILE A N 1
ATOM 6857 C CA . ILE A 1 876 ? -2.058 2.175 -13.076 1.00 74.19 876 ILE A CA 1
ATOM 6858 C C . ILE A 1 876 ? -2.518 1.192 -11.992 1.00 74.19 876 ILE A C 1
ATOM 6860 O O . ILE A 1 876 ? -2.742 0.022 -12.267 1.00 74.19 876 ILE A O 1
ATOM 6864 N N . TYR A 1 877 ? -2.649 1.654 -10.747 1.00 65.75 877 TYR A N 1
ATOM 6865 C CA . TYR A 1 877 ? -2.856 0.788 -9.584 1.00 65.75 877 TYR A CA 1
ATOM 6866 C C . TYR A 1 877 ? -4.140 1.074 -8.802 1.00 65.75 877 TYR A C 1
ATOM 6868 O O . TYR A 1 877 ? -4.380 0.385 -7.807 1.00 65.75 877 TYR A O 1
ATOM 6876 N N . SER A 1 878 ? -4.976 2.061 -9.182 1.00 57.16 878 SER A N 1
ATOM 6877 C CA . SER A 1 878 ? -6.317 2.117 -8.582 1.00 57.16 878 SER A CA 1
ATOM 6878 C C . SER A 1 878 ? -7.015 0.822 -8.943 1.00 57.16 878 SER A C 1
ATOM 6880 O O . SER A 1 878 ? -7.123 0.454 -10.110 1.00 57.16 878 SER A O 1
ATOM 6882 N N . ILE A 1 879 ? -7.402 0.098 -7.898 1.00 49.28 879 ILE A N 1
ATOM 6883 C CA . ILE A 1 879 ? -8.086 -1.176 -7.996 1.00 49.28 879 ILE A CA 1
ATOM 6884 C C . ILE A 1 879 ? -9.318 -0.926 -8.859 1.00 49.28 879 ILE A C 1
ATOM 6886 O O . ILE A 1 879 ? -10.312 -0.371 -8.390 1.00 49.28 879 ILE A O 1
ATOM 6890 N N . ASN A 1 880 ? -9.266 -1.325 -10.128 1.00 49.44 880 ASN A N 1
ATOM 6891 C CA . ASN A 1 880 ? -10.496 -1.602 -10.835 1.00 49.44 880 ASN A CA 1
ATOM 6892 C C . ASN A 1 880 ? -11.185 -2.657 -9.968 1.00 49.44 880 ASN A C 1
ATOM 6894 O O . ASN A 1 880 ? -10.587 -3.705 -9.721 1.00 49.44 880 ASN A O 1
ATOM 6898 N N . MET A 1 881 ? -12.372 -2.368 -9.431 1.00 45.62 881 MET A N 1
ATOM 6899 C CA . MET A 1 881 ? -13.095 -3.321 -8.581 1.00 45.62 881 MET A CA 1
ATOM 6900 C C . MET A 1 881 ? -13.193 -4.683 -9.276 1.00 45.62 881 MET A C 1
ATOM 6902 O O . MET A 1 881 ? -13.001 -5.694 -8.619 1.00 45.62 881 MET A O 1
ATOM 6906 N N . ILE A 1 882 ? -13.246 -4.699 -10.615 1.00 44.34 882 ILE A N 1
ATOM 6907 C CA . ILE A 1 882 ? -13.154 -5.886 -11.474 1.00 44.34 882 ILE A CA 1
ATOM 6908 C C . ILE A 1 882 ? -11.879 -6.729 -11.228 1.00 44.34 882 ILE A C 1
ATOM 6910 O O . ILE A 1 882 ? -11.932 -7.951 -11.258 1.00 44.34 882 ILE A O 1
ATOM 6914 N N . TYR A 1 883 ? -10.714 -6.134 -10.957 1.00 50.88 883 TYR A N 1
ATOM 6915 C CA . TYR A 1 883 ? -9.478 -6.867 -10.629 1.00 50.88 883 TYR A CA 1
ATOM 6916 C C . TYR A 1 883 ? -9.561 -7.540 -9.252 1.00 50.88 883 TYR A C 1
ATOM 6918 O O . TYR A 1 883 ? -9.155 -8.693 -9.098 1.00 50.88 883 TYR A O 1
ATOM 6926 N N . TYR A 1 884 ? -10.118 -6.845 -8.254 1.00 51.28 884 TYR A N 1
ATOM 6927 C CA . TYR A 1 884 ? -10.375 -7.430 -6.934 1.00 51.28 884 TYR A CA 1
ATOM 6928 C C . TYR A 1 884 ? -11.457 -8.523 -7.011 1.00 51.28 884 TYR A C 1
ATOM 6930 O O . TYR A 1 884 ? -11.251 -9.609 -6.472 1.00 51.28 884 TYR A O 1
ATOM 6938 N N . GLU A 1 885 ? -12.537 -8.267 -7.762 1.00 48.25 885 GLU A N 1
ATOM 6939 C CA . GLU A 1 885 ? -13.633 -9.190 -8.103 1.00 48.25 885 GLU A CA 1
ATOM 6940 C C . GLU A 1 885 ? -13.123 -10.464 -8.791 1.00 48.25 885 GLU A C 1
ATOM 6942 O O . GLU A 1 885 ? -13.626 -11.554 -8.519 1.00 48.25 885 GLU A O 1
ATOM 6947 N N . ILE A 1 886 ? -12.132 -10.350 -9.686 1.00 49.97 886 ILE A N 1
ATOM 6948 C CA . ILE A 1 886 ? -11.597 -11.501 -10.420 1.00 49.97 886 ILE A CA 1
ATOM 6949 C C . ILE A 1 886 ? -10.547 -12.253 -9.598 1.00 49.97 886 ILE A C 1
ATOM 6951 O O . ILE A 1 886 ? -10.567 -13.482 -9.630 1.00 49.97 886 ILE A O 1
ATOM 6955 N N . TYR A 1 887 ? -9.633 -11.580 -8.884 1.00 54.66 887 TYR A N 1
ATOM 6956 C CA . TYR A 1 887 ? -8.415 -12.227 -8.367 1.00 54.66 887 TYR A CA 1
ATOM 6957 C C . TYR A 1 887 ? -8.307 -12.373 -6.847 1.00 54.66 887 TYR A C 1
ATOM 6959 O O . TYR A 1 887 ? -7.482 -13.173 -6.411 1.00 54.66 887 TYR A O 1
ATOM 6967 N N . PHE A 1 888 ? -9.117 -11.681 -6.039 1.00 53.34 888 PHE A N 1
ATOM 6968 C CA . PHE A 1 888 ? -9.112 -11.805 -4.568 1.00 53.34 888 PHE A CA 1
ATOM 6969 C C . PHE A 1 888 ? -7.744 -11.582 -3.880 1.00 53.34 888 PHE A C 1
ATOM 6971 O O . PHE A 1 888 ? -7.485 -12.136 -2.810 1.00 53.34 888 PHE A O 1
ATOM 6978 N N . VAL A 1 889 ? -6.843 -10.772 -4.453 1.00 48.38 889 VAL A N 1
ATOM 6979 C CA . VAL A 1 889 ? -5.507 -10.537 -3.870 1.00 48.38 889 VAL A CA 1
ATOM 6980 C C . VAL A 1 889 ? -5.493 -9.233 -3.059 1.00 48.38 889 VAL A C 1
ATOM 6982 O O . VAL A 1 889 ? -5.566 -8.143 -3.619 1.00 48.38 889 VAL A O 1
ATOM 6985 N N . TYR A 1 890 ? -5.357 -9.335 -1.727 1.00 45.66 890 TYR A N 1
ATOM 6986 C CA . TYR A 1 890 ? -5.171 -8.189 -0.808 1.00 45.66 890 TYR A CA 1
ATOM 6987 C C . TYR A 1 890 ? -3.862 -7.416 -1.048 1.00 45.66 890 TYR A C 1
ATOM 6989 O O . TYR A 1 890 ? -3.696 -6.286 -0.594 1.00 45.66 890 TYR A O 1
ATOM 6997 N N . THR A 1 891 ? -2.914 -8.036 -1.741 1.00 44.53 891 THR A N 1
ATOM 6998 C CA . THR A 1 891 ? -1.597 -7.506 -2.061 1.00 44.53 891 THR A CA 1
ATOM 6999 C C . THR A 1 891 ? -1.482 -7.331 -3.571 1.00 44.53 891 THR A C 1
ATOM 7001 O O . THR A 1 891 ? -0.991 -8.206 -4.279 1.00 44.53 891 THR A O 1
ATOM 7004 N N . LEU A 1 892 ? -1.859 -6.160 -4.091 1.00 45.97 892 LEU A N 1
ATOM 7005 C CA . LEU A 1 892 ? -1.229 -5.660 -5.313 1.00 45.97 892 LEU A CA 1
ATOM 7006 C C . LEU A 1 892 ? 0.275 -5.496 -5.011 1.00 45.97 892 LEU A C 1
ATOM 7008 O O . LEU A 1 892 ? 0.755 -4.392 -4.773 1.00 45.97 892 LEU A O 1
ATOM 7012 N N . ARG A 1 893 ? 1.064 -6.581 -5.019 1.00 50.53 893 ARG A N 1
ATOM 7013 C CA . ARG A 1 893 ? 2.458 -6.465 -5.456 1.00 50.53 893 ARG A CA 1
ATOM 7014 C C . ARG A 1 893 ? 2.358 -6.224 -6.958 1.00 50.53 893 ARG A C 1
ATOM 7016 O O . ARG A 1 893 ? 2.481 -7.158 -7.740 1.00 50.53 893 ARG A O 1
ATOM 7023 N N . GLY A 1 894 ? 1.969 -5.001 -7.328 1.00 59.84 894 GLY A N 1
ATOM 7024 C CA . GLY A 1 894 ? 1.796 -4.601 -8.715 1.00 59.84 894 GLY A CA 1
ATOM 7025 C C . GLY A 1 894 ? 3.050 -4.976 -9.492 1.00 59.84 894 GLY A C 1
ATOM 7026 O O . GLY A 1 894 ? 4.165 -4.832 -8.979 1.00 59.84 894 GLY A O 1
ATOM 7027 N N . TYR A 1 895 ? 2.866 -5.517 -10.694 1.00 71.94 895 TYR A N 1
ATOM 7028 C CA . TYR A 1 895 ? 3.981 -5.739 -11.601 1.00 71.94 895 TYR A CA 1
ATOM 7029 C C . TYR A 1 895 ? 4.739 -4.412 -11.751 1.00 71.94 895 TYR A C 1
ATOM 7031 O O . TYR A 1 895 ? 4.161 -3.385 -12.098 1.00 71.94 895 TYR A O 1
ATOM 7039 N N . THR A 1 896 ? 6.021 -4.423 -11.392 1.00 82.69 896 THR A N 1
ATOM 7040 C CA . THR A 1 896 ? 6.883 -3.242 -11.479 1.00 82.69 896 THR A CA 1
ATOM 7041 C C . THR A 1 896 ? 7.249 -3.051 -12.942 1.00 82.69 896 THR A C 1
ATOM 7043 O O . THR A 1 896 ? 7.933 -3.906 -13.500 1.00 82.69 896 THR A O 1
ATOM 7046 N N . LEU A 1 897 ? 6.818 -1.945 -13.555 1.00 89.81 897 LEU A N 1
ATOM 7047 C CA . LEU A 1 897 ? 7.188 -1.644 -14.937 1.00 89.81 897 LEU A CA 1
ATOM 7048 C C . LEU A 1 897 ? 8.713 -1.472 -15.026 1.00 89.81 897 LEU A C 1
ATOM 7050 O O . LEU A 1 897 ? 9.307 -0.694 -14.272 1.00 89.81 897 LEU A O 1
ATOM 7054 N N . ASP A 1 898 ? 9.346 -2.209 -15.939 1.00 90.31 898 ASP A N 1
ATOM 7055 C CA . ASP A 1 898 ? 10.795 -2.191 -16.158 1.00 90.31 898 ASP A CA 1
ATOM 7056 C C . ASP A 1 898 ? 11.113 -1.990 -17.643 1.00 90.31 898 ASP A C 1
ATOM 7058 O O . ASP A 1 898 ? 10.605 -2.695 -18.519 1.00 90.31 898 ASP A O 1
ATOM 7062 N N . ILE A 1 899 ? 11.980 -1.025 -17.945 1.00 92.88 899 ILE A N 1
ATOM 7063 C CA . ILE A 1 899 ? 12.427 -0.742 -19.306 1.00 92.88 899 ILE A CA 1
ATOM 7064 C C . ILE A 1 899 ? 13.947 -0.639 -19.398 1.00 92.88 899 ILE A C 1
ATOM 7066 O O . ILE A 1 899 ? 14.611 -0.013 -18.572 1.00 92.88 899 ILE A O 1
ATOM 7070 N N . THR A 1 900 ? 14.496 -1.190 -20.479 1.00 90.38 900 THR A N 1
ATOM 7071 C CA . THR A 1 900 ? 15.872 -0.931 -20.901 1.00 90.38 900 THR A CA 1
ATOM 7072 C C . THR A 1 900 ? 15.902 0.260 -21.864 1.00 90.38 900 THR A C 1
ATOM 7074 O O . THR A 1 900 ? 15.307 0.205 -22.939 1.00 90.38 900 THR A O 1
ATOM 7077 N N . TRP A 1 901 ? 16.623 1.323 -21.508 1.00 88.50 901 TRP A N 1
ATOM 7078 C CA . TRP A 1 901 ? 16.604 2.613 -22.204 1.00 88.50 901 TRP A CA 1
ATOM 7079 C C . TRP A 1 901 ? 18.013 3.145 -22.499 1.00 88.50 901 TRP A C 1
ATOM 7081 O O . TRP A 1 901 ? 18.946 2.903 -21.734 1.00 88.50 901 TRP A O 1
ATOM 7091 N N . MET A 1 902 ? 18.186 3.910 -23.582 1.00 88.62 902 MET A N 1
ATOM 7092 C CA . MET A 1 902 ? 19.427 4.656 -23.839 1.00 88.62 902 MET A CA 1
ATOM 7093 C C . MET A 1 902 ? 19.441 5.956 -23.033 1.00 88.62 902 MET A C 1
ATOM 7095 O O . MET A 1 902 ? 18.799 6.936 -23.392 1.00 88.62 902 MET A O 1
ATOM 7099 N N . TRP A 1 903 ? 20.196 5.986 -21.940 1.00 87.69 903 TRP A N 1
ATOM 7100 C CA . TRP A 1 903 ? 20.307 7.136 -21.049 1.00 87.69 903 TRP A CA 1
ATOM 7101 C C . TRP A 1 903 ? 21.716 7.728 -21.075 1.00 87.69 903 TRP A C 1
ATOM 7103 O O . TRP A 1 903 ? 22.682 7.050 -20.729 1.00 87.69 903 TRP A O 1
ATOM 7113 N N . LYS A 1 904 ? 21.850 9.001 -21.474 1.00 87.06 904 LYS A N 1
ATOM 7114 C CA . LYS A 1 904 ? 23.142 9.720 -21.556 1.00 87.06 904 LYS A CA 1
ATOM 7115 C C . LYS A 1 904 ? 24.220 8.939 -22.337 1.00 87.06 904 LYS A C 1
ATOM 7117 O O . LYS A 1 904 ? 25.389 8.917 -21.961 1.00 87.06 904 LYS A O 1
ATOM 7122 N N . GLY A 1 905 ? 23.815 8.273 -23.421 1.00 81.81 905 GLY A N 1
ATOM 7123 C CA . GLY A 1 905 ? 24.699 7.489 -24.294 1.00 81.81 905 GLY A CA 1
ATOM 7124 C C . GLY A 1 905 ? 24.982 6.052 -23.837 1.00 81.81 905 GLY A C 1
ATOM 7125 O O . GLY A 1 905 ? 25.650 5.319 -24.565 1.00 81.81 905 GLY A O 1
ATOM 7126 N N . VAL A 1 906 ? 24.454 5.611 -22.690 1.00 87.31 906 VAL A N 1
ATOM 7127 C CA . VAL A 1 906 ? 24.604 4.234 -22.188 1.00 87.31 906 VAL A CA 1
ATOM 7128 C C . VAL A 1 906 ? 23.255 3.552 -22.002 1.00 87.31 906 VAL A C 1
ATOM 7130 O O . VAL A 1 906 ? 22.269 4.183 -21.642 1.00 87.31 906 VAL A O 1
ATOM 7133 N N . GLU A 1 907 ? 23.197 2.247 -22.243 1.00 88.50 907 GLU A N 1
ATOM 7134 C CA . GLU A 1 907 ? 21.987 1.465 -21.995 1.00 88.50 907 GLU A CA 1
ATOM 7135 C C . GLU A 1 907 ? 21.829 1.213 -20.485 1.00 88.50 907 GLU A C 1
ATOM 7137 O O . GLU A 1 907 ? 22.772 0.762 -19.832 1.00 88.50 907 GLU A O 1
ATOM 7142 N N . ARG A 1 908 ? 20.664 1.544 -19.918 1.00 90.75 908 ARG A N 1
ATOM 7143 C CA . ARG A 1 908 ? 20.342 1.368 -18.494 1.00 90.75 908 ARG A CA 1
ATOM 7144 C C . ARG A 1 908 ? 18.952 0.780 -18.312 1.00 90.75 9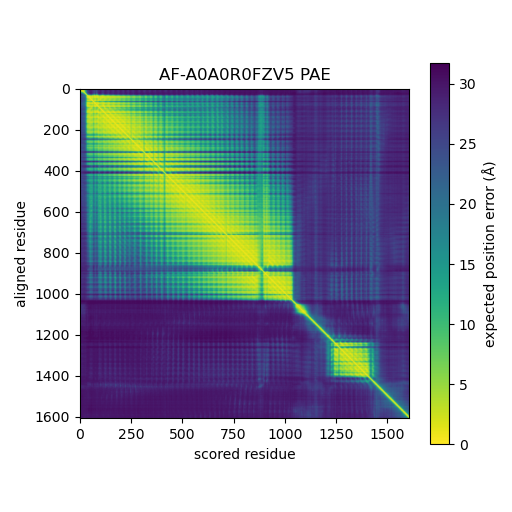08 ARG A C 1
ATOM 7146 O O . ARG A 1 908 ? 18.053 1.056 -19.100 1.00 90.75 908 ARG A O 1
ATOM 7153 N N . GLU A 1 909 ? 18.786 0.016 -17.244 1.00 88.81 909 GLU A N 1
ATOM 7154 C CA . GLU A 1 909 ? 17.490 -0.491 -16.793 1.00 88.81 909 GLU A CA 1
ATOM 7155 C C . GLU A 1 909 ? 16.876 0.475 -15.777 1.00 88.81 909 GLU A C 1
ATOM 7157 O O . GLU A 1 909 ? 17.564 0.982 -14.884 1.00 88.81 909 GLU A O 1
ATOM 7162 N N . PHE A 1 910 ? 15.582 0.746 -15.927 1.00 91.19 910 PHE A N 1
ATOM 7163 C CA . PHE A 1 910 ? 14.823 1.621 -15.045 1.00 91.19 910 PHE A CA 1
ATOM 7164 C C . PHE A 1 910 ? 13.581 0.902 -14.539 1.00 91.19 910 PHE A C 1
ATOM 7166 O O . PHE A 1 910 ? 12.707 0.544 -15.322 1.00 91.19 910 PHE A O 1
ATOM 7173 N N . LYS A 1 911 ? 13.476 0.795 -13.211 1.00 90.19 911 LYS A N 1
ATOM 7174 C CA . LYS A 1 911 ? 12.267 0.344 -12.516 1.00 90.19 911 LYS A CA 1
ATOM 7175 C C . LYS A 1 911 ? 11.371 1.525 -12.166 1.00 90.19 911 LYS A C 1
ATOM 7177 O O . LYS A 1 911 ? 11.858 2.540 -11.646 1.00 90.19 911 LYS A O 1
ATOM 7182 N N . ASN A 1 912 ? 10.076 1.350 -12.399 1.00 89.31 912 ASN A N 1
ATOM 7183 C CA . ASN A 1 912 ? 9.039 2.374 -12.298 1.00 89.31 912 ASN A CA 1
ATOM 7184 C C . ASN A 1 912 ? 9.379 3.664 -13.078 1.00 89.31 912 ASN A C 1
ATOM 7186 O O . ASN A 1 912 ? 9.428 4.761 -12.494 1.00 89.31 912 ASN A O 1
ATOM 7190 N N . PRO A 1 913 ? 9.729 3.554 -14.373 1.00 92.12 913 PRO A N 1
ATOM 7191 C CA . PRO A 1 913 ? 10.136 4.697 -15.181 1.00 92.12 913 PRO A CA 1
ATOM 7192 C C . PRO A 1 913 ? 9.011 5.737 -15.367 1.00 92.12 913 PRO A C 1
ATOM 7194 O O . PRO A 1 913 ? 9.303 6.924 -15.494 1.00 92.12 913 PRO A O 1
ATOM 7197 N N . GLU A 1 914 ? 7.743 5.332 -15.279 1.00 90.12 914 GLU A N 1
ATOM 7198 C CA . GLU A 1 914 ? 6.532 6.164 -15.344 1.00 90.12 914 GLU A CA 1
ATOM 7199 C C . GLU A 1 914 ? 6.421 7.226 -14.242 1.00 90.12 914 GLU A C 1
ATOM 7201 O O . GLU A 1 914 ? 5.609 8.143 -14.348 1.00 90.12 914 GLU A O 1
ATOM 7206 N N . PHE A 1 915 ? 7.211 7.107 -13.171 1.00 88.19 915 PHE A N 1
ATOM 7207 C CA . PHE A 1 915 ? 7.271 8.103 -12.098 1.00 88.19 915 PHE A CA 1
ATOM 7208 C C . PHE A 1 915 ? 8.488 9.024 -12.194 1.00 88.19 915 PHE A C 1
ATOM 7210 O O . PHE A 1 915 ? 8.633 9.910 -11.352 1.00 88.19 915 PHE A O 1
ATOM 7217 N N . LYS A 1 916 ? 9.386 8.808 -13.167 1.00 85.00 916 LYS A N 1
ATOM 7218 C CA . LYS A 1 916 ? 10.705 9.464 -13.202 1.00 85.00 916 LYS A CA 1
ATOM 7219 C C . LYS A 1 916 ? 11.102 10.044 -14.555 1.00 85.00 916 LYS A C 1
ATOM 7221 O O . LYS A 1 916 ? 11.839 11.022 -14.574 1.00 85.00 916 LYS A O 1
ATOM 7226 N N . LEU A 1 917 ? 10.686 9.441 -15.669 1.00 90.50 917 LEU A N 1
ATOM 7227 C CA . LEU A 1 917 ? 11.268 9.721 -16.981 1.00 90.50 917 LEU A CA 1
ATOM 7228 C C . LEU A 1 917 ? 10.227 10.170 -18.003 1.00 90.50 917 LEU A C 1
ATOM 7230 O O . LEU A 1 917 ? 9.217 9.506 -18.217 1.00 90.50 917 LEU A O 1
ATOM 7234 N N . LYS A 1 918 ? 10.554 11.253 -18.714 1.00 94.62 918 LYS A N 1
ATOM 7235 C CA . LYS A 1 918 ? 9.896 11.660 -19.959 1.00 94.62 918 LYS A CA 1
ATOM 7236 C C . LYS A 1 918 ? 10.952 11.755 -21.055 1.00 94.62 918 LYS A C 1
ATOM 7238 O O . LYS A 1 918 ? 11.851 12.591 -20.965 1.00 94.62 918 LYS A O 1
ATOM 7243 N N . SER A 1 919 ? 10.902 10.888 -22.062 1.00 95.81 919 SER A N 1
ATOM 7244 C CA . SER A 1 919 ? 11.964 10.794 -23.068 1.00 95.81 919 SER A CA 1
ATOM 7245 C C . SER A 1 919 ? 11.457 10.348 -24.436 1.00 95.81 919 SER A C 1
ATOM 7247 O O . SER A 1 919 ? 10.514 9.563 -24.552 1.00 95.81 919 SER A O 1
ATOM 7249 N N . ILE A 1 920 ? 12.114 10.871 -25.472 1.00 97.25 920 ILE A N 1
ATOM 7250 C CA . ILE A 1 920 ? 11.907 10.509 -26.871 1.00 97.25 920 ILE A CA 1
ATOM 7251 C C . ILE A 1 920 ? 13.251 10.070 -27.459 1.00 97.25 920 ILE A C 1
ATOM 7253 O O . ILE A 1 920 ? 14.194 10.865 -27.504 1.00 97.25 920 ILE A O 1
ATOM 7257 N N . ASP A 1 921 ? 13.315 8.839 -27.966 1.00 97.44 921 ASP A N 1
ATOM 7258 C CA . ASP A 1 921 ? 14.441 8.335 -28.757 1.00 97.44 921 ASP A CA 1
ATOM 7259 C C . ASP A 1 921 ? 13.957 7.893 -30.146 1.00 97.44 921 ASP A C 1
ATOM 7261 O O . ASP A 1 921 ? 13.213 6.924 -30.309 1.00 97.44 921 ASP A O 1
ATOM 7265 N N . LEU A 1 922 ? 14.378 8.636 -31.170 1.00 98.12 922 LEU A N 1
ATOM 7266 C CA . LEU A 1 922 ? 14.122 8.351 -32.585 1.00 98.12 922 LEU A CA 1
ATOM 7267 C C . LEU A 1 922 ? 15.429 8.089 -33.352 1.00 98.12 922 LEU A C 1
ATOM 7269 O O . LEU A 1 922 ? 15.452 8.118 -34.587 1.00 98.12 922 LEU A O 1
ATOM 7273 N N . SER A 1 923 ? 16.530 7.862 -32.638 1.00 97.81 923 SER A N 1
ATOM 7274 C CA . SER A 1 923 ? 17.862 7.760 -33.225 1.00 97.81 923 SER A CA 1
ATOM 7275 C C . SER A 1 923 ? 18.034 6.539 -34.129 1.00 97.81 923 SER A C 1
ATOM 7277 O O . SER A 1 923 ? 17.313 5.547 -34.025 1.00 97.81 923 SER A O 1
ATOM 7279 N N . SER A 1 924 ? 19.044 6.560 -34.999 1.00 97.75 924 SER A N 1
ATOM 7280 C CA . SER A 1 924 ? 19.377 5.437 -35.891 1.00 97.75 924 SER A CA 1
ATOM 7281 C C . SER A 1 924 ? 18.191 5.008 -36.770 1.00 97.75 924 SER A C 1
ATOM 7283 O O . SER A 1 924 ? 17.759 3.856 -36.719 1.00 97.75 924 SER A O 1
ATOM 7285 N N . ASN A 1 925 ? 17.663 5.956 -37.544 1.00 98.62 925 ASN A N 1
ATOM 7286 C CA . ASN A 1 925 ? 16.597 5.776 -38.533 1.00 98.62 925 ASN A CA 1
ATOM 7287 C C . ASN A 1 925 ? 16.964 6.532 -39.835 1.00 98.62 925 ASN A C 1
ATOM 7289 O O . ASN A 1 925 ? 18.072 7.041 -39.981 1.00 98.62 925 ASN A O 1
ATOM 7293 N N . ASN A 1 926 ? 16.038 6.609 -40.795 1.00 98.06 926 ASN A N 1
ATOM 7294 C CA . ASN A 1 926 ? 16.158 7.390 -42.033 1.00 98.06 926 ASN A CA 1
ATOM 7295 C C . ASN A 1 926 ? 15.260 8.647 -42.012 1.00 98.06 926 ASN A C 1
ATOM 7297 O O . ASN A 1 926 ? 14.760 9.067 -43.062 1.00 98.06 926 ASN A O 1
ATOM 7301 N N . LEU A 1 927 ? 14.987 9.220 -40.832 1.00 98.38 927 LEU A N 1
ATOM 7302 C CA . LEU A 1 927 ? 14.120 10.396 -40.705 1.00 98.38 927 LEU A CA 1
ATOM 7303 C 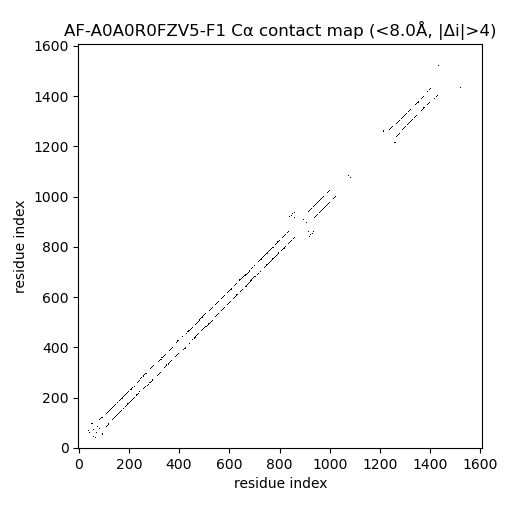C . LEU A 1 927 ? 14.760 11.602 -41.391 1.00 98.38 927 LEU A C 1
ATOM 7305 O O . LEU A 1 927 ? 15.974 11.779 -41.335 1.00 98.38 927 LEU A O 1
ATOM 7309 N N . MET A 1 928 ? 13.949 12.432 -42.037 1.00 97.44 928 MET A N 1
ATOM 7310 C CA . MET A 1 928 ? 14.411 13.561 -42.844 1.00 97.44 928 MET A CA 1
ATOM 7311 C C . MET A 1 928 ? 13.573 14.817 -42.607 1.00 97.44 928 MET A C 1
ATOM 7313 O O . MET A 1 928 ? 12.510 14.761 -41.995 1.00 97.44 928 MET A O 1
ATOM 7317 N N . GLY A 1 929 ? 14.020 15.949 -43.148 1.00 96.50 929 GLY A N 1
ATOM 7318 C CA . GLY A 1 929 ? 13.366 17.239 -42.938 1.00 96.50 929 GLY A CA 1
ATOM 7319 C C . GLY A 1 929 ? 13.811 17.905 -41.637 1.00 96.50 929 GLY A C 1
ATOM 7320 O O . GLY A 1 929 ? 14.809 17.513 -41.038 1.00 96.50 929 GLY A O 1
ATOM 7321 N N . GLU A 1 930 ? 13.095 18.950 -41.236 1.00 96.50 930 GLU A N 1
ATOM 7322 C CA . GLU A 1 930 ? 13.456 19.770 -40.076 1.00 96.50 930 GLU A CA 1
ATOM 7323 C C . GLU A 1 930 ? 12.960 19.167 -38.757 1.00 96.50 930 GLU A C 1
ATOM 7325 O O . GLU A 1 930 ? 11.935 18.481 -38.714 1.00 96.50 930 GLU A O 1
ATOM 7330 N N . ILE A 1 931 ? 13.661 19.470 -37.659 1.00 96.44 931 ILE A N 1
ATOM 7331 C CA . ILE A 1 931 ? 13.163 19.195 -36.307 1.00 96.44 931 ILE A CA 1
ATOM 7332 C C . ILE A 1 931 ? 11.938 20.099 -36.070 1.00 96.44 931 ILE A C 1
ATOM 7334 O O . ILE A 1 931 ? 12.072 21.325 -36.118 1.00 96.44 931 ILE A O 1
ATOM 7338 N N . PRO A 1 932 ? 10.735 19.549 -35.819 1.00 95.19 932 PRO A N 1
ATOM 7339 C CA . PRO A 1 932 ? 9.529 20.358 -35.705 1.00 95.19 932 PRO A CA 1
ATOM 7340 C C . PRO A 1 932 ? 9.599 21.274 -34.482 1.00 95.19 932 PRO A C 1
ATOM 7342 O O . PRO A 1 932 ? 9.920 20.838 -33.375 1.00 95.19 932 PRO A O 1
ATOM 7345 N N . LYS A 1 933 ? 9.220 22.546 -34.660 1.00 94.06 933 LYS A N 1
ATOM 7346 C CA . LYS A 1 933 ? 9.174 23.550 -33.579 1.00 94.06 933 LYS A CA 1
ATOM 7347 C C . LYS A 1 933 ? 8.312 23.114 -32.390 1.00 94.06 933 LYS A C 1
ATOM 7349 O O . LYS A 1 933 ? 8.506 23.593 -31.277 1.00 94.06 933 LYS A O 1
ATOM 7354 N N . GLU A 1 934 ? 7.359 22.210 -32.623 1.00 94.38 934 GLU A N 1
ATOM 7355 C CA . GLU A 1 934 ? 6.485 21.633 -31.608 1.00 94.38 934 GLU A CA 1
ATOM 7356 C C . GLU A 1 934 ? 7.240 20.846 -30.523 1.00 94.38 934 GLU A C 1
ATOM 7358 O O . GLU A 1 934 ? 6.717 20.725 -29.418 1.00 94.38 934 GLU A O 1
ATOM 7363 N N . VAL A 1 935 ? 8.474 20.388 -30.782 1.00 94.69 935 VAL A N 1
ATOM 7364 C CA . VAL A 1 935 ? 9.348 19.778 -29.759 1.00 94.69 935 VAL A CA 1
ATOM 7365 C C . VAL A 1 935 ? 9.576 20.734 -28.587 1.00 94.69 935 VAL A C 1
ATOM 7367 O O . VAL A 1 935 ? 9.555 20.299 -27.442 1.00 94.69 935 VAL A O 1
ATOM 7370 N N . GLY A 1 936 ? 9.684 22.044 -28.842 1.00 92.75 936 GLY A N 1
ATOM 7371 C CA . GLY A 1 936 ? 9.869 23.067 -27.805 1.00 92.75 936 GLY A CA 1
ATOM 7372 C C . GLY A 1 936 ? 8.675 23.268 -26.856 1.00 92.75 936 GLY A C 1
ATOM 7373 O O . GLY A 1 936 ? 8.744 24.124 -25.978 1.00 92.75 936 GLY A O 1
ATOM 7374 N N . TYR A 1 937 ? 7.577 22.518 -27.026 1.00 94.00 937 TYR A N 1
ATOM 7375 C CA . TYR A 1 937 ? 6.416 22.510 -26.122 1.00 94.00 937 TYR A CA 1
ATOM 7376 C C . TYR A 1 937 ? 6.407 21.313 -25.157 1.00 94.00 937 TYR A C 1
ATOM 7378 O O . TYR A 1 937 ? 5.506 21.210 -24.323 1.00 94.00 937 TYR A O 1
ATOM 7386 N N . LEU A 1 938 ? 7.373 20.398 -25.257 1.00 94.88 938 LEU A N 1
ATOM 7387 C CA . LEU A 1 938 ? 7.478 19.214 -24.402 1.00 94.88 938 LEU A CA 1
ATOM 7388 C C . LEU A 1 938 ? 8.237 19.549 -23.110 1.00 94.88 938 LEU A C 1
ATOM 7390 O O . LEU A 1 938 ? 9.316 19.030 -22.864 1.00 94.88 938 LEU A O 1
ATOM 7394 N N . LEU A 1 939 ? 7.710 20.478 -22.310 1.00 93.06 939 LEU A N 1
ATOM 7395 C CA . LEU A 1 939 ? 8.457 21.132 -21.225 1.00 93.06 939 LEU A CA 1
ATOM 7396 C C . LEU A 1 939 ? 9.000 20.181 -20.146 1.00 93.06 939 LEU A C 1
ATOM 7398 O O . LEU A 1 939 ? 9.959 20.547 -19.474 1.00 93.06 939 LEU A O 1
ATOM 7402 N N . GLY A 1 940 ? 8.405 18.998 -19.968 1.00 91.38 940 GLY A N 1
ATOM 7403 C CA . GLY A 1 940 ? 8.901 17.984 -19.034 1.00 91.38 940 GLY A CA 1
ATOM 7404 C C . GLY A 1 940 ? 9.892 16.995 -19.637 1.00 91.38 940 GLY A C 1
ATOM 7405 O O . GLY A 1 940 ? 10.283 16.061 -18.946 1.00 91.38 940 GLY A O 1
ATOM 7406 N N . LEU A 1 941 ? 10.254 17.131 -20.915 1.00 94.75 941 LEU A N 1
ATOM 7407 C CA . LEU A 1 941 ? 11.154 16.209 -21.598 1.00 94.75 941 LEU A CA 1
ATOM 7408 C C . LEU A 1 941 ? 12.553 16.268 -20.978 1.00 94.75 941 LEU A C 1
ATOM 7410 O O . LEU A 1 941 ? 13.193 17.315 -20.975 1.00 94.75 941 LEU A O 1
ATOM 7414 N N . VAL A 1 942 ? 13.032 15.120 -20.503 1.00 93.88 942 VAL A N 1
ATOM 7415 C CA . VAL A 1 942 ? 14.322 14.986 -19.815 1.00 93.88 942 VAL A CA 1
ATOM 7416 C C . VAL A 1 942 ? 15.416 14.489 -20.758 1.00 93.88 942 VAL A C 1
ATOM 7418 O O . VAL A 1 942 ? 16.590 14.815 -20.605 1.00 93.88 942 VAL A O 1
ATOM 7421 N N . SER A 1 943 ? 15.053 13.721 -21.786 1.00 95.06 943 SER A N 1
ATOM 7422 C CA . SER A 1 943 ? 16.015 13.250 -22.780 1.00 95.06 943 SER A CA 1
ATOM 7423 C C . SER A 1 943 ? 15.416 13.204 -24.180 1.00 95.06 943 SER A C 1
ATOM 7425 O O . SER A 1 943 ? 14.343 12.629 -24.386 1.00 95.06 943 SER A O 1
ATOM 7427 N N . LEU A 1 944 ? 16.147 13.790 -25.132 1.00 96.81 944 LEU A N 1
ATOM 7428 C CA . LEU A 1 944 ? 15.832 13.795 -26.556 1.00 96.81 944 LEU A CA 1
ATOM 7429 C C . LEU A 1 944 ? 17.018 13.257 -27.357 1.00 96.81 944 LEU A C 1
ATOM 7431 O O . LEU A 1 944 ? 18.101 13.846 -27.348 1.00 96.81 944 LEU A O 1
ATOM 7435 N N . ASN A 1 945 ? 16.794 12.168 -28.084 1.00 97.19 945 ASN A N 1
ATOM 7436 C CA . ASN A 1 945 ? 17.798 11.565 -28.949 1.00 97.19 945 ASN A CA 1
ATOM 7437 C C . ASN A 1 945 ? 17.265 11.430 -30.382 1.00 97.19 945 ASN A C 1
ATOM 7439 O O . ASN A 1 945 ? 16.355 10.648 -30.656 1.00 97.19 945 ASN A O 1
ATOM 7443 N N . LEU A 1 946 ? 17.832 12.214 -31.298 1.00 97.94 946 LEU A N 1
ATOM 7444 C CA . LEU A 1 946 ? 17.497 12.232 -32.726 1.00 97.94 946 LEU A CA 1
ATOM 7445 C C . LEU A 1 946 ? 18.705 11.864 -33.602 1.00 97.94 946 LEU A C 1
ATOM 7447 O O . LEU A 1 946 ? 18.682 12.067 -34.821 1.00 97.94 946 LEU A O 1
ATOM 7451 N N . SER A 1 947 ? 19.776 11.349 -32.999 1.00 97.81 947 SER A N 1
ATOM 7452 C CA . SER A 1 947 ? 21.041 11.133 -33.692 1.00 97.81 947 SER A CA 1
ATOM 7453 C C . SER A 1 947 ? 20.965 10.070 -34.781 1.00 97.81 947 SER A C 1
ATOM 7455 O O . SER A 1 947 ? 20.075 9.218 -34.785 1.00 97.81 947 SER A O 1
ATOM 7457 N N . ARG A 1 948 ? 21.920 10.091 -35.716 1.00 97.62 948 ARG A N 1
ATOM 7458 C CA . ARG A 1 948 ? 22.020 9.101 -36.807 1.00 97.62 948 ARG A CA 1
ATOM 7459 C C . ARG A 1 948 ? 20.728 9.028 -37.635 1.00 97.62 948 ARG A C 1
ATOM 7461 O O . ARG A 1 948 ? 20.111 7.968 -37.739 1.00 97.62 948 ARG A O 1
ATOM 7468 N N . ASN A 1 949 ? 20.334 10.169 -38.186 1.00 98.56 949 ASN A N 1
ATOM 7469 C CA . ASN A 1 949 ? 19.225 10.334 -39.127 1.00 98.56 949 ASN A CA 1
ATOM 7470 C C . ASN A 1 949 ? 19.681 11.229 -40.304 1.00 98.56 949 ASN A C 1
ATOM 7472 O O . ASN A 1 949 ? 20.854 11.585 -40.409 1.00 98.56 949 ASN A O 1
ATOM 7476 N N . ASN A 1 950 ? 18.756 11.605 -41.191 1.00 97.75 950 ASN A N 1
ATOM 7477 C CA . ASN A 1 950 ? 18.966 12.560 -42.286 1.00 97.75 950 ASN A CA 1
ATOM 7478 C C . ASN A 1 950 ? 18.286 13.916 -41.996 1.00 97.75 950 ASN A C 1
ATOM 7480 O O . ASN A 1 950 ? 17.790 14.574 -42.918 1.00 97.75 950 ASN A O 1
ATOM 7484 N N . LEU A 1 951 ? 18.188 14.321 -40.724 1.00 98.12 951 LEU A N 1
ATOM 7485 C CA . LEU A 1 951 ? 17.526 15.572 -40.343 1.00 98.12 951 LEU A CA 1
ATOM 7486 C C . LEU A 1 951 ? 18.338 16.777 -40.821 1.00 98.12 951 LEU A C 1
ATOM 7488 O O . LEU A 1 951 ? 19.564 16.769 -40.760 1.00 98.12 951 LEU A O 1
ATOM 7492 N N . SER A 1 952 ? 17.653 17.816 -41.280 1.00 97.38 952 SER A N 1
ATOM 7493 C CA . SER A 1 952 ? 18.238 19.048 -41.816 1.00 97.38 952 SER A CA 1
ATOM 7494 C C . SER A 1 952 ? 17.634 20.285 -41.142 1.00 97.38 952 SER A C 1
ATOM 7496 O O . SER A 1 952 ? 16.829 20.168 -40.222 1.00 97.38 952 SER A O 1
ATOM 7498 N N . GLY A 1 953 ? 17.983 21.481 -41.618 1.00 95.75 953 GLY A N 1
ATOM 7499 C CA . GLY A 1 953 ? 17.493 22.741 -41.047 1.00 95.75 953 GLY A CA 1
ATOM 7500 C C . GLY A 1 953 ? 18.322 23.201 -39.850 1.00 95.75 953 GLY A C 1
ATOM 7501 O O . GLY A 1 953 ? 19.439 22.724 -39.653 1.00 95.75 953 GLY A O 1
ATOM 7502 N N . GLU A 1 954 ? 17.799 24.158 -39.088 1.00 95.50 954 GLU A N 1
ATOM 7503 C CA . GLU A 1 954 ? 18.493 24.766 -37.947 1.00 95.50 954 GLU A CA 1
ATOM 7504 C C . GLU A 1 954 ? 18.012 24.199 -36.605 1.00 95.50 954 GLU A C 1
ATOM 7506 O O . GLU A 1 954 ? 16.860 23.782 -36.462 1.00 95.50 954 GLU A O 1
ATOM 7511 N N . ILE A 1 955 ? 18.876 24.240 -35.584 1.00 95.44 955 ILE A N 1
ATOM 7512 C CA . ILE A 1 955 ? 18.451 24.020 -34.196 1.00 95.44 955 ILE A CA 1
ATOM 7513 C C . ILE A 1 955 ? 17.681 25.267 -33.745 1.00 95.44 955 ILE A C 1
ATOM 7515 O O . ILE A 1 955 ? 18.262 26.307 -33.437 1.00 95.44 955 ILE A O 1
ATOM 7519 N N . LEU A 1 956 ? 16.356 25.167 -33.724 1.00 91.81 956 LEU A N 1
ATOM 7520 C CA . LEU A 1 956 ? 15.469 26.266 -33.356 1.00 91.81 956 LEU A CA 1
ATOM 7521 C C . LEU A 1 956 ? 15.649 26.692 -31.886 1.00 91.81 956 LEU A C 1
ATOM 7523 O O . LEU A 1 956 ? 15.768 25.851 -30.994 1.00 91.81 956 LEU A O 1
ATOM 7527 N N . SER A 1 957 ? 15.589 28.000 -31.606 1.00 91.75 957 SER A N 1
ATOM 7528 C CA . SER A 1 957 ? 15.803 28.550 -30.254 1.00 91.75 957 SER A CA 1
ATOM 7529 C C . SER A 1 957 ? 14.781 28.077 -29.213 1.00 91.75 957 SER A C 1
ATOM 7531 O O . SER A 1 957 ? 15.086 28.077 -28.020 1.00 91.75 957 SER A O 1
ATOM 7533 N N . GLN A 1 958 ? 13.604 27.619 -29.650 1.00 90.38 958 GLN A N 1
ATOM 7534 C CA . GLN A 1 958 ? 12.557 27.038 -28.807 1.00 90.38 958 GLN A CA 1
ATOM 7535 C C . GLN A 1 958 ? 13.013 25.782 -28.051 1.00 90.38 958 GLN A C 1
ATOM 7537 O O . GLN A 1 958 ? 12.389 25.445 -27.049 1.00 90.38 958 GLN A O 1
ATOM 7542 N N . ILE A 1 959 ? 14.084 25.100 -28.479 1.00 90.44 959 ILE A N 1
ATOM 7543 C CA . ILE A 1 959 ? 14.645 23.968 -27.725 1.00 90.44 959 ILE A CA 1
ATOM 7544 C C . ILE A 1 959 ? 15.152 24.394 -26.339 1.00 90.44 959 ILE A C 1
ATOM 7546 O O . ILE A 1 959 ? 15.088 23.612 -25.398 1.00 90.44 959 ILE A O 1
ATOM 7550 N N . GLY A 1 960 ? 15.563 25.659 -26.189 1.00 87.12 960 GLY A N 1
ATOM 7551 C CA . GLY A 1 960 ? 15.945 26.240 -24.900 1.00 87.12 960 GLY A CA 1
ATOM 7552 C C . GLY A 1 960 ? 14.791 26.346 -23.896 1.00 87.12 960 GLY A C 1
ATOM 7553 O O . GLY A 1 960 ? 15.033 26.541 -22.713 1.00 87.12 960 GLY A O 1
ATOM 7554 N N . ASN A 1 961 ? 13.533 26.176 -24.328 1.00 89.56 961 ASN A N 1
ATOM 7555 C CA . ASN A 1 961 ? 12.384 26.139 -23.416 1.00 89.56 961 ASN A CA 1
ATOM 7556 C C . ASN A 1 961 ? 12.291 24.827 -22.620 1.00 89.56 961 ASN A C 1
ATOM 7558 O O . ASN A 1 961 ? 11.495 24.744 -21.683 1.00 89.56 961 ASN A O 1
ATOM 7562 N N . LEU A 1 962 ? 13.041 23.791 -23.010 1.00 92.75 962 LEU A N 1
ATOM 7563 C CA . LEU A 1 962 ? 13.021 22.472 -22.382 1.00 92.75 962 LEU A CA 1
ATOM 7564 C C . LEU A 1 962 ? 13.843 22.486 -21.091 1.00 92.75 962 LEU A C 1
ATOM 7566 O O . LEU A 1 962 ? 14.914 21.896 -21.009 1.00 92.75 962 LEU A O 1
ATOM 7570 N N . SER A 1 963 ? 13.342 23.188 -20.076 1.00 89.69 963 SER A N 1
ATOM 7571 C CA . SER A 1 963 ? 14.063 23.427 -18.821 1.00 89.69 963 SER A CA 1
ATOM 7572 C C . SER A 1 963 ? 14.431 22.155 -18.053 1.00 89.69 963 SER A C 1
ATOM 7574 O O . SER A 1 963 ? 15.357 22.199 -17.258 1.00 89.69 963 SER A O 1
ATOM 7576 N N . SER A 1 964 ? 13.715 21.048 -18.276 1.00 91.81 964 SER A N 1
ATOM 7577 C CA . SER A 1 964 ? 13.968 19.749 -17.635 1.00 91.81 964 SER A CA 1
ATOM 7578 C C . SER A 1 964 ? 14.937 18.850 -18.414 1.00 91.81 964 SER A C 1
ATOM 7580 O O . SER A 1 964 ? 15.165 17.715 -18.005 1.00 91.81 964 SER A O 1
ATOM 7582 N N . LEU A 1 965 ? 15.467 19.305 -19.555 1.00 94.12 965 LEU A N 1
ATOM 7583 C CA . LEU A 1 965 ? 16.271 18.484 -20.458 1.00 94.12 965 LEU A CA 1
ATOM 7584 C C . LEU A 1 965 ? 17.681 18.250 -19.901 1.00 94.12 965 LEU A C 1
ATOM 7586 O O . LEU A 1 965 ? 18.480 19.174 -19.797 1.00 94.12 965 LEU A O 1
ATOM 7590 N N . GLU A 1 966 ? 18.021 16.991 -19.638 1.00 93.69 966 GLU A N 1
ATOM 7591 C CA . GLU A 1 966 ? 19.338 16.573 -19.151 1.00 93.69 966 GLU A CA 1
ATOM 7592 C C . GLU A 1 966 ? 20.258 16.017 -20.243 1.00 93.69 966 GLU A C 1
ATOM 7594 O O . GLU A 1 966 ? 21.483 15.989 -20.081 1.00 93.69 966 GLU A O 1
ATOM 7599 N N . SER A 1 967 ? 19.681 15.499 -21.329 1.00 94.69 967 SER A N 1
ATOM 7600 C CA . SER A 1 967 ? 20.426 14.836 -22.401 1.00 94.69 967 SER A CA 1
ATOM 7601 C C . SER A 1 967 ? 19.858 15.190 -23.769 1.00 94.69 967 SER A C 1
ATOM 7603 O O . SER A 1 967 ? 18.706 14.861 -24.064 1.00 94.69 967 SER A O 1
ATOM 7605 N N . LEU A 1 968 ? 20.698 15.771 -24.624 1.00 96.38 968 LEU A N 1
ATOM 7606 C CA . LEU A 1 968 ? 20.383 16.100 -26.011 1.00 96.38 968 LEU A CA 1
ATOM 7607 C C . LEU A 1 968 ? 21.427 15.496 -26.954 1.00 96.38 968 LEU A C 1
ATOM 7609 O O . LEU A 1 968 ? 22.596 15.873 -26.907 1.00 96.38 968 LEU A O 1
ATOM 7613 N N . ASP A 1 969 ? 20.996 14.598 -27.834 1.00 97.06 969 ASP A N 1
ATOM 7614 C CA . ASP A 1 969 ? 21.846 14.030 -28.885 1.00 97.06 969 ASP A CA 1
ATOM 7615 C C . ASP A 1 969 ? 21.215 14.274 -30.262 1.00 97.06 969 ASP A C 1
ATOM 7617 O O . ASP A 1 969 ? 20.169 13.717 -30.606 1.00 97.06 969 ASP A O 1
ATOM 7621 N N . LEU A 1 970 ? 21.856 15.148 -31.039 1.00 97.88 970 LEU A N 1
ATOM 7622 C CA . LEU A 1 970 ? 21.499 15.493 -32.417 1.00 97.88 970 LEU A CA 1
ATOM 7623 C C . LEU A 1 970 ? 22.610 15.095 -33.400 1.00 97.88 970 LEU A C 1
ATOM 7625 O O . LEU A 1 970 ? 22.589 15.498 -34.568 1.00 97.88 970 LEU A O 1
ATOM 7629 N N . SER A 1 971 ? 23.596 14.329 -32.936 1.00 97.75 971 SER A N 1
ATOM 7630 C CA . SER A 1 971 ? 24.789 14.004 -33.705 1.00 97.75 971 SER A CA 1
ATOM 7631 C C . SER A 1 971 ? 24.477 13.225 -34.984 1.00 97.75 971 SER A C 1
ATOM 7633 O O . SER A 1 971 ? 23.456 12.538 -35.095 1.00 97.75 971 SER A O 1
ATOM 7635 N N . ARG A 1 972 ? 25.381 13.291 -35.966 1.00 98.00 972 ARG A N 1
ATOM 7636 C CA . ARG A 1 972 ? 25.305 12.505 -37.214 1.00 98.00 972 ARG A CA 1
ATOM 7637 C C . ARG A 1 972 ? 23.991 12.744 -37.967 1.00 98.00 972 ARG A C 1
ATOM 7639 O O . ARG A 1 972 ? 23.224 11.810 -38.200 1.00 98.00 972 ARG A O 1
ATOM 7646 N N . ASN A 1 973 ? 23.758 14.002 -38.322 1.00 98.38 973 ASN A N 1
ATOM 7647 C CA . ASN A 1 973 ? 22.645 14.476 -39.144 1.00 98.38 973 ASN A CA 1
ATOM 7648 C C . ASN A 1 973 ? 23.171 15.494 -40.188 1.00 98.38 973 ASN A C 1
ATOM 7650 O O . ASN A 1 973 ? 24.376 15.632 -40.406 1.00 98.38 973 ASN A O 1
ATOM 7654 N N . HIS A 1 974 ? 22.270 16.210 -40.862 1.00 97.12 974 HIS A N 1
ATOM 7655 C CA . HIS A 1 974 ? 22.557 17.326 -41.774 1.00 97.12 974 HIS A CA 1
ATOM 7656 C C . HIS A 1 974 ? 22.124 18.679 -41.184 1.00 97.12 974 HIS A C 1
ATOM 7658 O O . HIS A 1 974 ? 21.733 19.591 -41.918 1.00 97.12 974 HIS A O 1
ATOM 7664 N N . ILE A 1 975 ? 22.138 18.812 -39.856 1.00 97.62 975 ILE A N 1
ATOM 7665 C CA . ILE A 1 975 ? 21.697 20.032 -39.174 1.00 97.62 975 ILE A CA 1
ATOM 7666 C C . ILE A 1 975 ? 22.706 21.146 -39.451 1.00 97.62 975 ILE A C 1
ATOM 7668 O O . ILE A 1 975 ? 23.913 20.930 -39.420 1.00 97.62 975 ILE A O 1
ATOM 7672 N N . SER A 1 976 ? 22.208 22.340 -39.733 1.00 97.00 976 SER A N 1
ATOM 7673 C CA . SER A 1 976 ? 22.987 23.500 -40.159 1.00 97.00 976 SER A CA 1
ATOM 7674 C C . SER A 1 976 ? 22.640 24.736 -39.326 1.00 97.00 976 SER A C 1
ATOM 7676 O O . SER A 1 976 ? 21.869 24.659 -38.370 1.00 97.00 976 SER A O 1
ATOM 7678 N N . GLY A 1 977 ? 23.228 25.884 -39.660 1.00 95.19 977 GLY A N 1
ATOM 7679 C CA . GLY A 1 977 ? 23.007 27.128 -38.925 1.00 95.19 977 GLY A CA 1
ATOM 7680 C C . GLY A 1 977 ? 23.840 27.214 -37.647 1.00 95.19 977 GLY A C 1
ATOM 7681 O O . GLY A 1 977 ? 24.862 26.539 -37.507 1.00 95.19 977 GLY A O 1
ATOM 7682 N N . ARG A 1 978 ? 23.442 28.109 -36.739 1.00 94.81 978 ARG A N 1
ATOM 7683 C CA . ARG A 1 978 ? 24.155 28.367 -35.478 1.00 94.81 978 ARG A CA 1
ATOM 7684 C C . ARG A 1 978 ? 23.590 27.516 -34.349 1.00 94.81 978 ARG A C 1
ATOM 7686 O O . ARG A 1 978 ? 22.391 27.257 -34.316 1.00 94.81 978 ARG A O 1
ATOM 7693 N N . ILE A 1 979 ? 24.433 27.163 -33.381 1.00 94.81 979 ILE A N 1
ATOM 7694 C CA . ILE A 1 979 ? 23.960 26.618 -32.104 1.00 94.81 979 ILE A CA 1
ATOM 7695 C C . ILE A 1 979 ? 23.253 27.764 -31.350 1.00 94.81 979 ILE A C 1
ATOM 7697 O O . ILE A 1 979 ? 23.886 28.795 -31.100 1.00 94.81 979 ILE A O 1
ATOM 7701 N N . PRO A 1 980 ? 21.955 27.649 -31.016 1.00 93.44 980 PRO A N 1
ATOM 7702 C CA . PRO A 1 980 ? 21.219 28.722 -30.360 1.00 93.44 980 PRO A CA 1
ATOM 7703 C C . PRO A 1 980 ? 21.739 28.943 -28.937 1.00 93.44 980 PRO A C 1
ATOM 7705 O O . PRO A 1 980 ? 21.905 27.995 -28.173 1.00 93.44 980 PRO A O 1
ATOM 7708 N N . SER A 1 981 ? 21.937 30.206 -28.548 1.00 91.12 981 SER A N 1
ATOM 7709 C CA . SER A 1 981 ? 22.393 30.556 -27.195 1.00 91.12 981 SER A CA 1
ATOM 7710 C C . SER A 1 981 ? 21.399 30.153 -26.105 1.00 91.12 981 SER A C 1
ATOM 7712 O O . SER A 1 981 ? 21.804 29.936 -24.976 1.00 91.12 981 SER A O 1
ATOM 7714 N N . SER A 1 982 ? 20.113 29.990 -26.428 1.00 90.94 982 SER A N 1
ATOM 7715 C CA . SER A 1 982 ? 19.113 29.497 -25.473 1.00 90.94 982 SER A CA 1
ATOM 7716 C C . SER A 1 982 ? 19.403 28.075 -24.979 1.00 90.94 982 SER A C 1
ATOM 7718 O O . SER A 1 982 ? 18.895 27.683 -23.936 1.00 90.94 982 SER A O 1
ATOM 7720 N N . LEU A 1 983 ? 20.241 27.303 -25.681 1.00 91.50 983 LEU A N 1
ATOM 7721 C CA . LEU A 1 983 ? 20.653 25.976 -25.230 1.00 91.50 983 LEU A CA 1
ATOM 7722 C C . LEU A 1 983 ? 21.589 26.044 -24.008 1.00 91.50 983 LEU A C 1
ATOM 7724 O O . LEU A 1 983 ? 21.553 25.138 -23.182 1.00 91.50 983 LEU A O 1
ATOM 7728 N N . SER A 1 984 ? 22.374 27.121 -23.846 1.00 87.94 984 SER A N 1
ATOM 7729 C CA . SER A 1 984 ? 23.192 27.331 -22.640 1.00 87.94 984 SER A CA 1
ATOM 7730 C C . SER A 1 984 ? 22.382 27.827 -21.436 1.00 87.94 984 SER A C 1
ATOM 7732 O O . SER A 1 984 ? 22.916 27.904 -20.330 1.00 87.94 984 SER A O 1
ATOM 7734 N N . GLU A 1 985 ? 21.093 28.135 -21.623 1.00 86.31 985 GLU A N 1
ATOM 7735 C CA . GLU A 1 985 ? 20.176 28.524 -20.545 1.00 86.31 985 GLU A CA 1
ATOM 7736 C C . GLU A 1 985 ? 19.505 27.324 -19.851 1.00 86.31 985 GLU A C 1
ATOM 7738 O O . GLU A 1 985 ? 18.859 27.524 -18.821 1.00 86.31 985 GLU A O 1
ATOM 7743 N N . ILE A 1 986 ? 19.656 26.102 -20.381 1.00 91.00 986 ILE A N 1
ATOM 7744 C CA . ILE A 1 986 ? 19.119 24.874 -19.778 1.00 91.00 986 ILE A CA 1
ATOM 7745 C C . ILE A 1 986 ? 20.054 24.415 -18.654 1.00 91.00 986 ILE A C 1
ATOM 7747 O O . ILE A 1 986 ? 21.139 23.898 -18.914 1.00 91.00 986 ILE A O 1
ATOM 7751 N N . ASP A 1 987 ? 19.625 24.602 -17.406 1.00 87.31 987 ASP A N 1
ATOM 7752 C CA . ASP A 1 987 ? 20.457 24.355 -16.221 1.00 87.31 987 ASP A CA 1
ATOM 7753 C C . ASP A 1 987 ? 20.829 22.876 -16.028 1.00 87.31 987 ASP A C 1
ATOM 7755 O O . ASP A 1 987 ? 21.965 22.575 -15.670 1.00 87.31 987 ASP A O 1
ATOM 7759 N N . ASP A 1 988 ? 19.905 21.955 -16.310 1.00 88.44 988 ASP A N 1
ATOM 7760 C CA . ASP A 1 988 ? 20.089 20.524 -16.029 1.00 88.44 988 ASP A CA 1
ATOM 7761 C C . ASP A 1 988 ? 20.786 19.751 -17.171 1.00 88.44 988 ASP A C 1
ATOM 7763 O O . ASP A 1 988 ? 21.023 18.543 -17.056 1.00 88.44 988 ASP A O 1
ATOM 7767 N N . LEU A 1 989 ? 21.154 20.419 -18.276 1.00 91.81 989 LEU A N 1
ATOM 7768 C CA . LEU A 1 989 ? 21.746 19.779 -19.455 1.00 91.81 989 LEU A CA 1
ATOM 7769 C C . LEU A 1 989 ? 23.160 19.257 -19.154 1.00 91.81 989 LEU A C 1
ATOM 7771 O O . LEU A 1 989 ? 24.148 19.981 -19.244 1.00 91.81 989 LEU A O 1
ATOM 7775 N N . GLY A 1 990 ? 23.262 17.966 -18.836 1.00 89.56 990 GLY A N 1
ATOM 7776 C CA . GLY A 1 990 ? 24.519 17.301 -18.479 1.00 89.56 990 GLY A CA 1
ATOM 7777 C C . GLY A 1 990 ? 25.164 16.491 -19.606 1.00 89.56 990 GLY A C 1
ATOM 7778 O O . GLY A 1 990 ? 26.329 16.111 -19.495 1.00 89.56 990 GLY A O 1
ATOM 7779 N N . LYS A 1 991 ? 24.437 16.189 -20.689 1.00 92.38 991 LYS A N 1
ATOM 7780 C CA . LYS A 1 991 ? 24.985 15.496 -21.864 1.00 92.38 991 LYS A CA 1
ATOM 7781 C C . LYS A 1 991 ? 24.502 16.155 -23.150 1.00 92.38 991 LYS A C 1
ATOM 7783 O O . LYS A 1 991 ? 23.305 16.186 -23.423 1.00 92.38 991 LYS A O 1
ATOM 7788 N N . LEU A 1 992 ? 25.450 16.623 -23.952 1.00 94.94 992 LEU A N 1
ATOM 7789 C CA . LEU A 1 992 ? 25.211 17.210 -25.263 1.00 94.94 992 LEU A CA 1
ATOM 7790 C C . LEU A 1 992 ? 26.076 16.494 -26.301 1.00 94.94 992 LEU A C 1
ATOM 7792 O O . LEU A 1 992 ? 27.257 16.262 -26.055 1.00 94.94 992 LEU A O 1
ATOM 7796 N N . ASP A 1 993 ? 25.499 16.155 -27.448 1.00 95.62 993 ASP A N 1
ATOM 7797 C CA . ASP A 1 993 ? 26.253 15.709 -28.619 1.00 95.62 993 ASP A CA 1
ATOM 7798 C C . ASP A 1 993 ? 25.635 16.299 -29.895 1.00 95.62 993 ASP A C 1
ATOM 7800 O O . ASP A 1 993 ? 24.499 16.004 -30.272 1.00 95.62 993 ASP A O 1
ATOM 7804 N N . LEU A 1 994 ? 26.388 17.190 -30.536 1.00 97.31 994 LEU A N 1
ATOM 7805 C CA . LEU A 1 994 ? 26.052 17.878 -31.783 1.00 97.31 994 LEU A CA 1
ATOM 7806 C C . LEU A 1 994 ? 27.044 17.520 -32.902 1.00 97.31 994 LEU A C 1
ATOM 7808 O O . LEU A 1 994 ? 27.047 18.153 -33.965 1.00 97.31 994 LEU A O 1
ATOM 7812 N N . SER A 1 995 ? 27.900 16.524 -32.667 1.00 97.25 995 SER A N 1
ATOM 7813 C CA . SER A 1 995 ? 28.982 16.150 -33.569 1.00 97.25 995 SER A CA 1
ATOM 7814 C C . SER A 1 995 ? 28.467 15.675 -34.929 1.00 97.25 995 SER A C 1
ATOM 7816 O O . SER A 1 995 ? 27.329 15.225 -35.077 1.00 97.25 995 SER A O 1
ATOM 7818 N N . HIS A 1 996 ? 29.315 15.759 -35.950 1.00 97.69 996 HIS A N 1
ATOM 7819 C CA . HIS A 1 996 ? 29.024 15.296 -37.308 1.00 97.69 996 HIS A CA 1
ATOM 7820 C C . HIS A 1 996 ? 27.727 15.885 -37.890 1.00 97.69 996 HIS A C 1
ATOM 7822 O O . HIS A 1 996 ? 26.804 15.156 -38.256 1.00 97.69 996 HIS A O 1
ATOM 7828 N N . ASN A 1 997 ? 27.677 17.211 -37.975 1.00 97.94 997 ASN A N 1
ATOM 7829 C CA . ASN A 1 997 ? 26.617 17.986 -38.615 1.00 97.94 997 ASN A CA 1
ATOM 7830 C C . ASN A 1 997 ? 27.242 19.047 -39.553 1.00 97.94 997 ASN A C 1
ATOM 7832 O O . ASN A 1 997 ? 28.414 18.969 -39.917 1.00 97.94 997 ASN A O 1
ATOM 7836 N N . SER A 1 998 ? 26.454 20.027 -39.994 1.00 96.88 998 SER A N 1
ATOM 7837 C CA . SER A 1 998 ? 26.882 21.210 -40.761 1.00 96.88 998 SER A CA 1
ATOM 7838 C C . SER A 1 998 ? 26.711 22.505 -39.951 1.00 96.88 998 SER A C 1
ATOM 7840 O O . SER A 1 998 ? 26.377 23.554 -40.506 1.00 96.88 998 SER A O 1
ATOM 7842 N N . LEU A 1 999 ? 26.875 22.434 -38.626 1.00 96.94 999 LEU A N 1
ATOM 7843 C CA . LEU A 1 999 ? 26.755 23.596 -37.746 1.00 96.94 999 LEU A CA 1
ATOM 7844 C C . LEU A 1 999 ? 27.891 24.594 -38.001 1.00 96.94 999 LEU A C 1
ATOM 7846 O O . LEU A 1 999 ? 29.002 24.231 -38.393 1.00 96.94 999 LEU A O 1
ATOM 7850 N N . SER A 1 1000 ? 27.602 25.868 -37.755 1.00 95.31 1000 SER A N 1
ATOM 7851 C CA . SER A 1 1000 ? 28.482 26.991 -38.072 1.00 95.31 1000 SER A CA 1
ATOM 7852 C C . SER A 1 1000 ? 28.443 28.080 -37.002 1.00 95.31 1000 SER A C 1
ATOM 7854 O O . SER A 1 1000 ? 27.478 28.212 -36.245 1.00 95.31 1000 SER A O 1
ATOM 7856 N N . GLY A 1 1001 ? 29.487 28.906 -36.962 1.00 92.88 1001 GLY A N 1
ATOM 7857 C CA . GLY A 1 1001 ? 29.588 30.035 -36.040 1.00 92.88 1001 GLY A CA 1
ATOM 7858 C C . GLY A 1 1001 ? 30.194 29.668 -34.685 1.00 92.88 1001 GLY A C 1
ATOM 7859 O O . GLY A 1 1001 ? 30.785 28.605 -34.508 1.00 92.88 1001 GLY A O 1
ATOM 7860 N N . ARG A 1 1002 ? 30.089 30.598 -33.731 1.00 92.06 1002 ARG A N 1
ATOM 7861 C CA . ARG A 1 1002 ? 30.683 30.453 -32.398 1.00 92.06 1002 ARG A CA 1
ATOM 7862 C C . ARG A 1 1002 ? 29.858 29.498 -31.534 1.00 92.06 1002 ARG A C 1
ATOM 7864 O O . ARG A 1 1002 ? 28.644 29.675 -31.436 1.00 92.06 1002 ARG A O 1
ATOM 7871 N N . ILE A 1 1003 ? 30.521 28.548 -30.874 1.00 92.00 1003 ILE A N 1
ATOM 7872 C CA . ILE A 1 1003 ? 29.920 27.734 -29.808 1.00 92.00 1003 ILE A CA 1
ATOM 7873 C C . ILE A 1 1003 ? 29.521 28.671 -28.652 1.00 92.00 1003 ILE A C 1
ATOM 7875 O O . ILE A 1 1003 ? 30.372 29.429 -28.183 1.00 92.00 1003 ILE A O 1
ATOM 7879 N N . PRO A 1 1004 ? 28.253 28.673 -28.199 1.00 89.38 1004 PRO A N 1
ATOM 7880 C CA . PRO A 1 1004 ? 27.834 29.469 -27.049 1.00 89.38 1004 PRO A CA 1
ATOM 7881 C C . PRO A 1 1004 ? 28.724 29.205 -25.826 1.00 89.38 1004 PRO A C 1
ATOM 7883 O O . PRO A 1 1004 ? 28.992 28.053 -25.494 1.00 89.38 1004 PRO A O 1
ATOM 7886 N N . SER A 1 1005 ? 29.180 30.267 -25.163 1.00 81.06 1005 SER A N 1
ATOM 7887 C CA . SER A 1 1005 ? 29.931 30.202 -23.903 1.00 81.06 1005 SER A CA 1
ATOM 7888 C C . SER A 1 1005 ? 29.019 30.445 -22.693 1.00 81.06 1005 SER A C 1
ATOM 7890 O O . SER A 1 1005 ? 27.909 30.972 -22.836 1.00 81.06 1005 SER A O 1
ATOM 7892 N N . GLY A 1 1006 ? 29.483 30.062 -21.499 1.00 73.00 1006 GLY A N 1
ATOM 7893 C CA . GLY A 1 1006 ? 28.770 30.244 -20.234 1.00 73.00 1006 GLY A CA 1
ATOM 7894 C C . GLY A 1 1006 ? 28.096 28.992 -19.652 1.00 73.00 1006 GLY A C 1
ATOM 7895 O O . GLY A 1 1006 ? 27.725 28.046 -20.351 1.00 73.00 1006 GLY A O 1
ATOM 7896 N N . ARG A 1 1007 ? 27.915 29.022 -18.323 1.00 76.44 1007 ARG A N 1
ATOM 7897 C CA . ARG A 1 1007 ? 27.383 27.930 -17.481 1.00 76.44 1007 ARG A CA 1
ATOM 7898 C C . ARG A 1 1007 ? 28.109 26.601 -17.732 1.00 76.44 1007 ARG A C 1
ATOM 7900 O O . ARG A 1 1007 ? 29.307 26.512 -17.502 1.00 76.44 1007 ARG A O 1
ATOM 7907 N N . HIS A 1 1008 ? 27.393 25.570 -18.178 1.00 76.44 1008 HIS A N 1
ATOM 7908 C CA . HIS A 1 1008 ? 27.919 24.217 -18.354 1.00 76.44 1008 HIS A CA 1
ATOM 7909 C C . HIS A 1 1008 ? 28.482 23.956 -19.764 1.00 76.44 1008 HIS A C 1
ATOM 7911 O O . HIS A 1 1008 ? 29.121 22.928 -19.974 1.00 76.44 1008 HIS A O 1
ATOM 7917 N N . PHE A 1 1009 ? 28.331 24.880 -20.724 1.00 82.25 1009 PHE A N 1
ATOM 7918 C CA . PHE A 1 1009 ? 28.800 24.677 -22.107 1.00 82.25 1009 PHE A CA 1
ATOM 7919 C C . PHE A 1 1009 ? 30.325 24.574 -22.248 1.00 82.25 1009 PHE A C 1
ATOM 7921 O O . PHE A 1 1009 ? 30.826 23.956 -23.185 1.00 82.25 1009 PHE A O 1
ATOM 7928 N N . GLU A 1 1010 ? 31.069 25.163 -21.314 1.00 77.81 1010 GLU A N 1
ATOM 7929 C CA . GLU A 1 1010 ? 32.533 25.057 -21.230 1.00 77.81 1010 GLU A CA 1
ATOM 7930 C C . GLU A 1 1010 ? 32.989 23.690 -20.704 1.00 77.81 1010 GLU A C 1
ATOM 7932 O O . GLU A 1 1010 ? 34.123 23.285 -20.935 1.00 77.81 1010 GLU A O 1
ATOM 7937 N N . THR A 1 1011 ? 32.103 22.950 -20.029 1.00 83.19 1011 THR A N 1
ATOM 7938 C CA . THR A 1 1011 ? 32.415 21.616 -19.493 1.00 83.19 1011 THR A CA 1
ATOM 7939 C C . THR A 1 1011 ? 32.255 20.501 -20.525 1.00 83.19 1011 THR A C 1
ATOM 7941 O O . THR A 1 1011 ? 32.725 19.387 -20.297 1.00 83.19 1011 THR A O 1
ATOM 7944 N N . PHE A 1 1012 ? 31.603 20.774 -21.661 1.00 89.56 1012 PHE A N 1
ATOM 7945 C CA . PHE A 1 1012 ? 31.451 19.788 -22.726 1.00 89.56 1012 PHE A CA 1
ATOM 7946 C C . PHE A 1 1012 ? 32.756 19.608 -23.498 1.00 89.56 1012 PHE A C 1
ATOM 7948 O O . PHE A 1 1012 ? 33.385 20.566 -23.944 1.00 89.56 1012 PHE A O 1
ATOM 7955 N N . GLU A 1 1013 ? 33.131 18.350 -23.702 1.00 88.31 1013 GLU A N 1
ATOM 7956 C CA . GLU A 1 1013 ? 34.321 17.985 -24.462 1.00 88.31 1013 GLU A CA 1
ATOM 7957 C C . GLU A 1 1013 ? 34.209 18.397 -25.936 1.00 88.31 1013 GLU A C 1
ATOM 7959 O O . GLU A 1 1013 ? 33.118 18.402 -26.515 1.00 88.31 1013 GLU A O 1
ATOM 7964 N N . ALA A 1 1014 ? 35.363 18.629 -26.572 1.00 91.06 1014 ALA A N 1
ATOM 7965 C CA . ALA A 1 1014 ? 35.487 18.907 -28.006 1.00 91.06 1014 ALA A CA 1
ATOM 7966 C C . ALA A 1 1014 ? 34.772 17.865 -28.891 1.00 91.06 1014 ALA A C 1
ATOM 7968 O O . ALA A 1 1014 ? 34.226 18.205 -29.943 1.00 91.06 1014 ALA A O 1
ATOM 7969 N N . SER A 1 1015 ? 34.724 16.609 -28.432 1.00 92.75 1015 SER A N 1
ATOM 7970 C CA . SER A 1 1015 ? 34.018 15.491 -29.070 1.00 92.75 1015 SER A CA 1
ATOM 7971 C C . SER A 1 1015 ? 32.524 15.768 -29.279 1.00 92.75 1015 SER A C 1
ATOM 7973 O O . SER A 1 1015 ? 31.946 15.294 -30.247 1.00 92.75 1015 SER A O 1
ATOM 7975 N N . SER A 1 1016 ? 31.903 16.608 -28.447 1.00 93.69 1016 SER A N 1
ATOM 7976 C CA . SER A 1 1016 ? 30.488 16.993 -28.573 1.00 93.69 1016 SER A CA 1
ATOM 7977 C C . SER A 1 1016 ? 30.215 17.878 -29.795 1.00 93.69 1016 SER A C 1
ATOM 7979 O O . SER A 1 1016 ? 29.065 18.025 -30.205 1.00 93.69 1016 SER A O 1
ATOM 7981 N N . PHE A 1 1017 ? 31.251 18.497 -30.371 1.00 95.00 1017 PHE A N 1
ATOM 7982 C CA . PHE A 1 1017 ? 31.143 19.474 -31.462 1.00 95.00 1017 PHE A CA 1
ATOM 7983 C C . PHE A 1 1017 ? 31.932 19.072 -32.714 1.00 95.00 1017 PHE A C 1
ATOM 7985 O O . PHE A 1 1017 ? 31.821 19.738 -33.748 1.00 95.00 1017 PHE A O 1
ATOM 7992 N N . GLU A 1 1018 ? 32.719 17.995 -32.643 1.00 93.69 1018 GLU A N 1
ATOM 7993 C CA . GLU A 1 1018 ? 33.595 17.558 -33.727 1.00 93.69 1018 GLU A CA 1
ATOM 7994 C C . GLU A 1 1018 ? 32.833 17.269 -35.030 1.00 93.69 1018 GLU A C 1
ATOM 7996 O O . GLU A 1 1018 ? 31.628 17.028 -35.047 1.00 93.69 1018 GLU A O 1
ATOM 8001 N N . GLY A 1 1019 ? 33.526 17.308 -36.168 1.00 92.81 1019 GLY A N 1
ATOM 8002 C CA . GLY A 1 1019 ? 32.910 17.044 -37.472 1.00 92.81 1019 GLY A CA 1
ATOM 8003 C C . GLY A 1 1019 ? 32.041 18.179 -38.033 1.00 92.81 1019 GLY A C 1
ATOM 8004 O O . GLY A 1 1019 ? 31.489 18.011 -39.114 1.00 92.81 1019 GLY A O 1
ATOM 8005 N N . ASN A 1 1020 ? 31.956 19.330 -37.358 1.00 94.50 1020 ASN A N 1
ATOM 8006 C CA . ASN A 1 1020 ? 31.326 20.553 -37.865 1.00 94.50 1020 ASN A CA 1
ATOM 8007 C C . ASN A 1 1020 ? 32.401 21.551 -38.333 1.00 94.50 1020 ASN A C 1
ATOM 8009 O O . ASN A 1 1020 ? 33.017 22.244 -37.524 1.00 94.50 1020 ASN A O 1
ATOM 8013 N N . ILE A 1 1021 ? 32.649 21.618 -39.644 1.00 90.19 1021 ILE A N 1
ATOM 8014 C CA . ILE A 1 1021 ? 33.801 22.348 -40.213 1.00 90.19 1021 ILE A CA 1
ATOM 8015 C C . ILE A 1 1021 ? 33.749 23.853 -39.931 1.00 90.19 1021 ILE A C 1
ATOM 8017 O O . ILE A 1 1021 ? 34.802 24.454 -39.744 1.00 90.19 1021 ILE A O 1
ATOM 8021 N N . ASP A 1 1022 ? 32.563 24.456 -39.855 1.00 92.62 1022 ASP A N 1
ATOM 8022 C CA . ASP A 1 1022 ? 32.391 25.906 -39.703 1.00 92.62 1022 ASP A CA 1
ATOM 8023 C C . ASP A 1 1022 ? 32.132 26.352 -38.253 1.00 92.62 1022 ASP A C 1
ATOM 8025 O O . ASP A 1 1022 ? 31.926 27.545 -38.004 1.00 92.62 1022 ASP A O 1
ATOM 8029 N N . LEU A 1 1023 ? 32.159 25.430 -37.280 1.00 93.25 1023 LEU A N 1
ATOM 8030 C CA . LEU A 1 1023 ? 32.157 25.787 -35.859 1.00 93.25 1023 LEU A CA 1
ATOM 8031 C C . LEU A 1 1023 ? 33.530 26.314 -35.427 1.00 93.25 1023 LEU A C 1
ATOM 8033 O O . LEU A 1 1023 ? 34.571 25.913 -35.956 1.00 93.25 1023 LEU A O 1
ATOM 8037 N N . CYS A 1 1024 ? 33.524 27.227 -34.463 1.00 91.19 1024 CYS A N 1
ATOM 8038 C CA . CYS A 1 1024 ? 34.706 27.802 -33.826 1.00 91.19 1024 CYS A CA 1
ATOM 8039 C C . CYS A 1 1024 ? 34.389 28.132 -32.354 1.00 91.19 1024 CYS A C 1
ATOM 8041 O O . CYS A 1 1024 ? 33.220 28.259 -31.979 1.00 91.19 1024 CYS A O 1
ATOM 8043 N N . GLY A 1 1025 ? 35.410 28.261 -31.510 1.00 86.81 1025 GLY A N 1
ATOM 8044 C CA . GLY A 1 1025 ? 35.269 28.470 -30.067 1.00 86.81 1025 GLY A CA 1
ATOM 8045 C C . GLY A 1 1025 ? 36.423 27.848 -29.281 1.00 86.81 1025 GLY A C 1
ATOM 8046 O O . GLY A 1 1025 ? 37.196 27.055 -29.827 1.00 86.81 1025 GLY A O 1
ATOM 8047 N N . GLU A 1 1026 ? 36.522 28.198 -27.997 1.00 81.00 1026 GLU A N 1
ATOM 8048 C CA . GLU A 1 1026 ? 37.581 27.723 -27.094 1.00 81.00 1026 GLU A CA 1
ATOM 8049 C C . GLU A 1 1026 ? 37.589 26.195 -26.969 1.00 81.00 1026 GLU A C 1
ATOM 8051 O O . GLU A 1 1026 ? 38.645 25.579 -27.032 1.00 81.00 1026 GLU A O 1
ATOM 8056 N N . GLN A 1 1027 ? 36.416 25.557 -26.929 1.00 82.94 1027 GLN A N 1
ATOM 8057 C CA . GLN A 1 1027 ? 36.276 24.100 -26.809 1.00 82.94 1027 GLN A CA 1
ATOM 8058 C C . GLN A 1 1027 ? 36.901 23.326 -27.982 1.00 82.94 1027 GLN A C 1
ATOM 8060 O O . GLN A 1 1027 ? 37.256 22.161 -27.832 1.00 82.94 1027 GLN A O 1
ATOM 8065 N N . LEU A 1 1028 ? 37.022 23.954 -29.157 1.00 86.06 1028 LEU A N 1
ATOM 8066 C CA . LEU A 1 1028 ? 37.643 23.371 -30.351 1.00 86.06 1028 LEU A CA 1
ATOM 8067 C C . LEU A 1 1028 ? 39.063 23.905 -30.603 1.00 86.06 1028 LEU A C 1
ATOM 8069 O O . LEU A 1 1028 ? 39.655 23.550 -31.622 1.00 86.06 1028 LEU A O 1
ATOM 8073 N N . ASN A 1 1029 ? 39.596 24.780 -29.737 1.00 82.62 1029 ASN A N 1
ATOM 8074 C CA . ASN A 1 1029 ? 40.837 25.533 -29.967 1.00 82.62 1029 ASN A CA 1
ATOM 8075 C C . ASN A 1 1029 ? 40.886 26.194 -31.357 1.00 82.62 1029 ASN A C 1
ATOM 8077 O O . ASN A 1 1029 ? 41.915 26.191 -32.036 1.00 82.62 1029 ASN A O 1
ATOM 8081 N N . LYS A 1 1030 ? 39.751 26.738 -31.813 1.00 85.12 1030 LYS A N 1
ATOM 8082 C CA . LYS A 1 1030 ? 39.615 27.332 -33.146 1.00 85.12 1030 LYS A CA 1
ATOM 8083 C C . LYS A 1 1030 ? 39.103 28.760 -33.047 1.00 85.12 1030 LYS A C 1
ATOM 8085 O O . LYS A 1 1030 ? 37.986 28.985 -32.584 1.00 85.12 1030 LYS A O 1
ATOM 8090 N N . THR A 1 1031 ? 39.898 29.707 -33.534 1.00 83.06 1031 THR A N 1
ATOM 8091 C CA . THR A 1 1031 ? 39.598 31.144 -33.515 1.00 83.06 1031 THR A CA 1
ATOM 8092 C C . THR A 1 1031 ? 38.359 31.468 -34.343 1.00 83.06 1031 THR A C 1
ATOM 8094 O O . THR A 1 1031 ? 38.213 31.007 -35.480 1.00 83.06 1031 THR A O 1
ATOM 8097 N N . CYS A 1 1032 ? 37.456 32.271 -33.782 1.00 85.94 1032 CYS A N 1
ATOM 8098 C CA . CYS A 1 1032 ? 36.279 32.743 -34.493 1.00 85.94 1032 CYS A CA 1
ATOM 8099 C C . CYS A 1 1032 ? 36.544 34.090 -35.184 1.00 85.94 1032 CYS A C 1
ATOM 8101 O O . CYS A 1 1032 ? 37.264 34.934 -34.648 1.00 85.94 1032 CYS A O 1
ATOM 8103 N N . PRO A 1 1033 ? 35.893 34.374 -36.328 1.00 77.88 1033 PRO A N 1
ATOM 8104 C CA . PRO A 1 1033 ? 35.923 35.704 -36.933 1.00 77.88 1033 PRO A CA 1
ATOM 8105 C C . PRO A 1 1033 ? 35.405 36.765 -35.943 1.00 77.88 1033 PRO A C 1
ATOM 8107 O O . PRO A 1 1033 ? 34.238 36.726 -35.549 1.00 77.88 1033 PRO A O 1
ATOM 8110 N N . GLY A 1 1034 ? 36.269 37.699 -35.532 1.00 72.94 1034 GLY A N 1
ATOM 8111 C CA . GLY A 1 1034 ? 35.960 38.756 -34.556 1.00 72.94 1034 GLY A CA 1
ATOM 8112 C C . GLY A 1 1034 ? 36.645 38.608 -33.192 1.00 72.94 1034 GLY A C 1
ATOM 8113 O O . GLY A 1 1034 ? 36.623 39.567 -32.422 1.00 72.94 1034 GLY A O 1
ATOM 8114 N N . ASP A 1 1035 ? 37.289 37.470 -32.909 1.00 69.81 1035 ASP A N 1
ATOM 8115 C CA . ASP A 1 1035 ? 38.341 37.425 -31.889 1.00 69.81 1035 ASP A CA 1
ATOM 8116 C C . ASP A 1 1035 ? 39.503 38.259 -32.446 1.00 69.81 1035 ASP A C 1
ATOM 8118 O O . ASP A 1 1035 ? 40.108 37.879 -33.446 1.00 69.81 1035 ASP A O 1
ATOM 8122 N N . GLY A 1 1036 ? 39.735 39.465 -31.912 1.00 51.94 1036 GLY A N 1
ATOM 8123 C CA . GLY A 1 1036 ? 40.858 40.301 -32.351 1.00 51.94 1036 GLY A CA 1
ATOM 8124 C C . GLY A 1 1036 ? 42.170 39.518 -32.264 1.00 51.94 1036 GLY A C 1
ATOM 8125 O O . GLY A 1 1036 ? 42.284 38.675 -31.379 1.00 51.94 1036 GLY A O 1
ATOM 8126 N N . ASP A 1 1037 ? 43.118 39.786 -33.172 1.00 46.09 1037 ASP A N 1
ATOM 8127 C CA . ASP A 1 1037 ? 44.407 39.084 -33.294 1.00 46.09 1037 ASP A CA 1
ATOM 8128 C C . ASP A 1 1037 ? 45.145 38.981 -31.943 1.00 46.09 1037 ASP A C 1
ATOM 8130 O O . ASP A 1 1037 ? 46.001 39.797 -31.603 1.00 46.09 1037 ASP A O 1
ATOM 8134 N N . GLN A 1 1038 ? 44.837 37.951 -31.157 1.00 42.44 1038 GLN A N 1
ATOM 8135 C CA . GLN A 1 1038 ? 45.718 37.418 -30.132 1.00 42.44 1038 GLN A CA 1
ATOM 8136 C C . GLN A 1 1038 ? 46.610 36.393 -30.818 1.00 42.44 1038 GLN A C 1
ATOM 8138 O O . GLN A 1 1038 ? 46.479 35.184 -30.652 1.00 42.44 1038 GLN A O 1
ATOM 8143 N N . THR A 1 1039 ? 47.541 36.902 -31.621 1.00 35.72 1039 THR A N 1
ATOM 8144 C CA . THR A 1 1039 ? 48.770 36.181 -31.930 1.00 35.72 1039 THR A CA 1
ATOM 8145 C C . THR A 1 1039 ? 49.624 36.170 -30.665 1.00 35.72 1039 THR A C 1
ATOM 8147 O O . THR A 1 1039 ? 50.534 36.981 -30.505 1.00 35.72 1039 THR A O 1
ATOM 8150 N N . THR A 1 1040 ? 49.324 35.266 -29.739 1.00 38.72 1040 THR A N 1
ATOM 8151 C CA . THR A 1 1040 ? 50.383 34.684 -28.916 1.00 38.72 1040 THR A CA 1
ATOM 8152 C C . THR A 1 1040 ? 50.795 33.416 -29.637 1.00 38.72 1040 THR A C 1
ATOM 8154 O O . THR A 1 1040 ? 50.184 32.362 -29.492 1.00 38.72 1040 THR A O 1
ATOM 8157 N N . GLU A 1 1041 ? 51.791 33.571 -30.508 1.00 34.06 1041 GLU A N 1
ATOM 8158 C CA . GLU A 1 1041 ? 52.633 32.472 -30.957 1.00 34.06 1041 GLU A CA 1
ATOM 8159 C C . GLU A 1 1041 ? 53.299 31.871 -29.710 1.00 34.06 1041 GLU A C 1
ATOM 8161 O O . GLU A 1 1041 ? 54.389 32.282 -29.316 1.00 34.06 1041 GLU A O 1
ATOM 8166 N N . GLU A 1 1042 ? 52.647 30.918 -29.042 1.00 37.03 1042 GLU A N 1
ATOM 8167 C CA . GLU A 1 1042 ? 53.411 29.945 -28.271 1.00 37.03 1042 GLU A CA 1
ATOM 8168 C C . GLU A 1 1042 ? 54.101 29.050 -29.292 1.00 37.03 1042 GLU A C 1
ATOM 8170 O O . GLU A 1 1042 ? 53.469 28.362 -30.098 1.00 37.03 1042 GLU A O 1
ATOM 8175 N N . GLY A 1 1043 ? 55.422 29.213 -29.334 1.00 33.75 1043 GLY A N 1
ATOM 8176 C CA . GLY A 1 1043 ? 56.294 28.631 -30.329 1.00 33.75 1043 GLY A CA 1
ATOM 8177 C C . GLY A 1 1043 ? 56.002 27.154 -30.533 1.00 33.75 1043 GLY A C 1
ATOM 8178 O O . GLY A 1 1043 ? 55.878 26.377 -29.589 1.00 33.75 1043 GLY A O 1
ATOM 8179 N N . GLN A 1 1044 ? 55.949 26.774 -31.805 1.00 30.55 1044 GLN A N 1
ATOM 8180 C CA . GLN A 1 1044 ? 56.177 25.404 -32.223 1.00 30.55 1044 GLN A CA 1
ATOM 8181 C C . GLN A 1 1044 ? 57.565 24.984 -31.719 1.00 30.55 1044 GLN A C 1
ATOM 8183 O O . GLN A 1 1044 ? 58.562 25.159 -32.422 1.00 30.55 1044 GLN A O 1
ATOM 8188 N N . GLU A 1 1045 ? 57.660 24.457 -30.499 1.00 32.19 1045 GLU A N 1
ATOM 8189 C CA . GLU A 1 1045 ? 58.831 23.675 -30.137 1.00 32.19 1045 GLU A CA 1
ATOM 8190 C C . GLU A 1 1045 ? 58.832 22.415 -31.019 1.00 32.19 1045 GLU A C 1
ATOM 8192 O O . GLU A 1 1045 ? 57.810 21.729 -31.149 1.00 32.19 1045 GLU A O 1
ATOM 8197 N N . PRO A 1 1046 ? 59.948 22.141 -31.717 1.00 33.41 1046 PRO A N 1
ATOM 8198 C CA . PRO A 1 1046 ? 60.040 21.037 -32.658 1.00 33.41 1046 PRO A CA 1
ATOM 8199 C C . PRO A 1 1046 ? 59.870 19.713 -31.905 1.00 33.41 1046 PRO A C 1
ATOM 8201 O O . PRO A 1 1046 ? 60.204 19.640 -30.724 1.00 33.41 1046 PRO A O 1
ATOM 8204 N N . PRO A 1 1047 ? 59.382 18.649 -32.568 1.00 36.94 1047 PRO A N 1
ATOM 8205 C CA . PRO A 1 1047 ? 58.984 17.419 -31.901 1.00 36.94 1047 PRO A CA 1
ATOM 8206 C C . PRO A 1 1047 ? 60.206 16.789 -31.236 1.00 36.94 1047 PRO A C 1
ATOM 8208 O O . PRO A 1 1047 ? 61.030 16.145 -31.896 1.00 36.94 1047 PRO A O 1
ATOM 8211 N N . VAL A 1 1048 ? 60.329 16.991 -29.924 1.00 34.31 1048 VAL A N 1
ATOM 8212 C CA . VAL A 1 1048 ? 61.292 16.283 -29.094 1.00 34.31 1048 VAL A CA 1
ATOM 8213 C C . VAL A 1 1048 ? 60.838 14.833 -29.098 1.00 34.31 1048 VAL A C 1
ATOM 8215 O O . VAL A 1 1048 ? 59.890 14.429 -28.430 1.00 34.31 1048 VAL A O 1
ATOM 8218 N N . LYS A 1 1049 ? 61.488 14.059 -29.969 1.00 35.12 1049 LYS A N 1
ATOM 8219 C CA . LYS A 1 1049 ? 61.494 12.603 -29.920 1.00 35.12 1049 LYS A CA 1
ATOM 8220 C C . LYS A 1 1049 ? 61.782 12.185 -28.484 1.00 35.12 1049 LYS A C 1
ATOM 8222 O O . LYS A 1 1049 ? 62.727 12.686 -27.884 1.00 35.12 1049 LYS A O 1
ATOM 8227 N N . GLY A 1 1050 ? 60.935 11.286 -27.994 1.00 44.50 1050 GLY A N 1
ATOM 8228 C CA . GLY A 1 1050 ? 60.850 10.895 -26.600 1.00 44.50 1050 GLY A CA 1
ATOM 8229 C C . GLY A 1 1050 ? 62.191 10.626 -25.934 1.00 44.50 1050 GLY A C 1
ATOM 8230 O O . GLY A 1 1050 ? 62.966 9.793 -26.393 1.00 44.50 1050 GLY A O 1
ATOM 8231 N N . ASP A 1 1051 ? 62.373 11.304 -24.809 1.00 43.41 1051 ASP A N 1
ATOM 8232 C CA . ASP A 1 1051 ? 63.178 10.835 -23.683 1.00 43.41 1051 ASP A CA 1
ATOM 8233 C C . ASP A 1 1051 ? 62.422 11.075 -22.355 1.00 43.41 1051 ASP A C 1
ATOM 8235 O O . ASP A 1 1051 ? 63.008 11.140 -21.275 1.00 43.41 1051 ASP A O 1
ATOM 8239 N N . ASP A 1 1052 ? 61.078 11.132 -22.413 1.00 48.09 1052 ASP A N 1
ATOM 8240 C CA . ASP A 1 1052 ? 60.206 11.133 -21.224 1.00 48.09 1052 ASP A CA 1
ATOM 8241 C C . ASP A 1 1052 ? 60.373 9.850 -20.395 1.00 48.09 1052 ASP A C 1
ATOM 8243 O O . ASP A 1 1052 ? 59.965 9.804 -19.235 1.00 48.09 1052 ASP A O 1
ATOM 8247 N N . SER A 1 1053 ? 61.019 8.813 -20.948 1.00 57.38 1053 SER A N 1
ATOM 8248 C CA . SER A 1 1053 ? 61.416 7.623 -20.197 1.00 57.38 1053 SER A CA 1
ATOM 8249 C C . SER A 1 1053 ? 62.267 7.980 -18.988 1.00 57.38 1053 SER A C 1
ATOM 8251 O O . SER A 1 1053 ? 62.060 7.380 -17.946 1.00 57.38 1053 SER A O 1
ATOM 8253 N N . VAL A 1 1054 ? 63.143 8.988 -19.063 1.00 67.56 1054 VAL A N 1
ATOM 8254 C CA . VAL A 1 1054 ? 63.965 9.395 -17.911 1.00 67.56 1054 VAL A CA 1
ATOM 8255 C C . VAL A 1 1054 ? 63.111 10.071 -16.836 1.00 67.56 1054 VAL A C 1
ATOM 8257 O O . VAL A 1 1054 ? 63.330 9.841 -15.645 1.00 67.56 1054 VAL A O 1
ATOM 8260 N N . PHE A 1 1055 ? 62.103 10.863 -17.225 1.00 73.38 1055 PHE A N 1
ATOM 8261 C CA . PHE A 1 1055 ? 61.177 11.482 -16.273 1.00 73.38 1055 PHE A CA 1
ATOM 8262 C C . PHE A 1 1055 ? 60.275 10.436 -15.619 1.00 73.38 1055 PHE A C 1
ATOM 8264 O O . PHE A 1 1055 ? 60.165 10.420 -14.397 1.00 73.38 1055 PHE A O 1
ATOM 8271 N N . TYR A 1 1056 ? 59.679 9.530 -16.397 1.00 74.88 1056 TYR A N 1
ATOM 8272 C CA . TYR A 1 1056 ? 58.863 8.450 -15.851 1.00 74.88 1056 TYR A CA 1
ATOM 8273 C C . TYR A 1 1056 ? 59.702 7.455 -15.036 1.00 74.88 1056 TYR A C 1
ATOM 8275 O O . TYR A 1 1056 ? 59.267 7.064 -13.962 1.00 74.88 1056 TYR A O 1
ATOM 8283 N N . GLU A 1 1057 ? 60.922 7.097 -15.449 1.00 76.56 1057 GLU A N 1
ATOM 8284 C CA . GLU A 1 1057 ? 61.850 6.288 -14.640 1.00 76.56 1057 GLU A CA 1
ATOM 8285 C C . GLU A 1 1057 ? 62.224 7.003 -13.340 1.00 76.56 1057 GLU A C 1
ATOM 8287 O O . GLU A 1 1057 ? 62.193 6.391 -12.274 1.00 76.56 1057 GLU A O 1
ATOM 8292 N N . GLY A 1 1058 ? 62.512 8.306 -13.396 1.00 80.75 1058 GLY A N 1
ATOM 8293 C CA . GLY A 1 1058 ? 62.733 9.149 -12.222 1.00 80.75 1058 GLY A CA 1
ATOM 8294 C C . GLY A 1 1058 ? 61.506 9.226 -11.307 1.00 80.75 1058 GLY A C 1
ATOM 8295 O O . GLY A 1 1058 ? 61.634 9.134 -10.084 1.00 80.75 1058 GLY A O 1
ATOM 8296 N N . LEU A 1 1059 ? 60.305 9.321 -11.878 1.00 81.00 1059 LEU A N 1
ATOM 8297 C CA . LEU A 1 1059 ? 59.030 9.305 -11.162 1.00 81.00 1059 LEU A CA 1
ATOM 8298 C C . LEU A 1 1059 ? 58.792 7.941 -10.501 1.00 81.00 1059 LEU A C 1
ATOM 8300 O O . LEU A 1 1059 ? 58.482 7.878 -9.317 1.00 81.00 1059 LEU A O 1
ATOM 8304 N N . TYR A 1 1060 ? 58.997 6.835 -11.214 1.00 83.06 1060 TYR A N 1
ATOM 8305 C CA . TYR A 1 1060 ? 58.848 5.488 -10.664 1.00 83.06 1060 TYR A CA 1
ATOM 8306 C C . TYR A 1 1060 ? 59.914 5.180 -9.605 1.00 83.06 1060 TYR A C 1
ATOM 8308 O O . TYR A 1 1060 ? 59.591 4.585 -8.576 1.00 83.06 1060 TYR A O 1
ATOM 8316 N N . MET A 1 1061 ? 61.160 5.636 -9.788 1.00 85.56 1061 MET A N 1
ATOM 8317 C CA . MET A 1 1061 ? 62.215 5.535 -8.775 1.00 85.56 1061 MET A CA 1
ATOM 8318 C C . MET A 1 1061 ? 61.881 6.363 -7.532 1.00 85.56 1061 MET A C 1
ATOM 8320 O O . MET A 1 1061 ? 62.028 5.866 -6.417 1.00 85.56 1061 MET A O 1
ATOM 8324 N N . SER A 1 1062 ? 61.403 7.599 -7.693 1.00 82.25 1062 SER A N 1
ATOM 8325 C CA . SER A 1 1062 ? 61.034 8.465 -6.563 1.00 82.25 1062 SER A CA 1
ATOM 8326 C C . SER A 1 1062 ? 59.786 7.970 -5.828 1.00 82.25 1062 SER A C 1
ATOM 8328 O O . SER A 1 1062 ? 59.777 7.979 -4.598 1.00 82.25 1062 SER A O 1
ATOM 8330 N N . LEU A 1 1063 ? 58.790 7.436 -6.542 1.00 85.44 1063 LEU A N 1
ATOM 8331 C CA . LEU A 1 1063 ? 57.645 6.734 -5.956 1.00 85.44 1063 LEU A CA 1
ATOM 8332 C C . LEU A 1 1063 ? 58.092 5.485 -5.185 1.00 85.44 1063 LEU A C 1
ATOM 8334 O O . LEU A 1 1063 ? 57.650 5.273 -4.059 1.00 85.44 1063 LEU A O 1
ATOM 8338 N N . GLY A 1 1064 ? 59.006 4.688 -5.749 1.00 86.38 1064 GLY A N 1
ATOM 8339 C CA . GLY A 1 1064 ? 59.560 3.496 -5.104 1.00 86.38 1064 GLY A CA 1
ATOM 8340 C C . GLY A 1 1064 ? 60.364 3.816 -3.842 1.00 86.38 1064 GLY A C 1
ATOM 8341 O O . GLY A 1 1064 ? 60.140 3.199 -2.800 1.00 86.38 1064 GLY A O 1
ATOM 8342 N N . ILE A 1 1065 ? 61.257 4.810 -3.904 1.00 85.75 1065 ILE A N 1
ATOM 8343 C CA . ILE A 1 1065 ? 62.037 5.280 -2.751 1.00 85.75 1065 ILE A CA 1
ATOM 8344 C C . ILE A 1 1065 ? 61.099 5.863 -1.697 1.00 85.75 1065 ILE A C 1
ATOM 8346 O O . ILE A 1 1065 ? 61.185 5.434 -0.554 1.00 85.75 1065 ILE A O 1
ATOM 8350 N N . GLY A 1 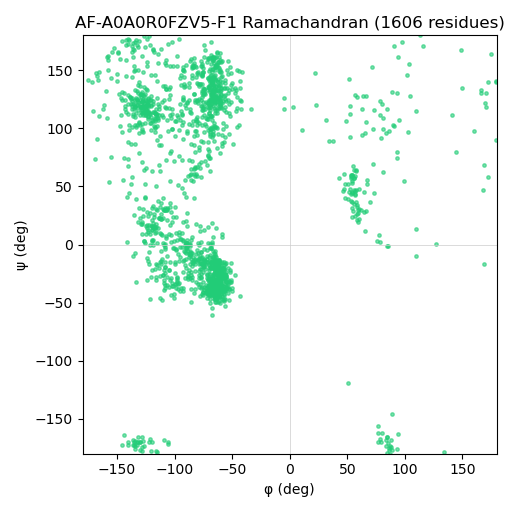1066 ? 60.179 6.763 -2.072 1.00 86.75 1066 GLY A N 1
ATOM 8351 C CA . GLY A 1 1066 ? 59.209 7.383 -1.164 1.00 86.75 1066 GLY A CA 1
ATOM 8352 C C . GLY A 1 1066 ? 58.302 6.364 -0.474 1.00 86.75 1066 GLY A C 1
ATOM 8353 O O . GLY A 1 1066 ? 58.057 6.469 0.729 1.00 86.75 1066 GLY A O 1
ATOM 8354 N N . TYR A 1 1067 ? 57.880 5.324 -1.199 1.00 83.25 1067 TYR A N 1
ATOM 8355 C CA . TYR A 1 1067 ? 57.172 4.186 -0.621 1.00 83.25 1067 TYR A CA 1
ATOM 8356 C C . TYR A 1 1067 ? 58.055 3.437 0.384 1.00 83.25 1067 TYR A C 1
ATOM 8358 O O . TYR A 1 1067 ? 57.610 3.156 1.493 1.00 83.25 1067 TYR A O 1
ATOM 8366 N N . PHE A 1 1068 ? 59.319 3.156 0.051 1.00 84.75 1068 PHE A N 1
ATOM 8367 C CA . PHE A 1 1068 ? 60.236 2.433 0.935 1.00 84.75 1068 PHE A CA 1
ATOM 8368 C C . PHE A 1 1068 ? 60.580 3.229 2.207 1.00 84.75 1068 PHE A C 1
ATOM 8370 O O . PHE A 1 1068 ? 60.538 2.667 3.304 1.00 84.75 1068 PHE A O 1
ATOM 8377 N N . THR A 1 1069 ? 60.872 4.533 2.104 1.00 83.06 1069 THR A N 1
ATOM 8378 C CA . THR A 1 1069 ? 61.124 5.402 3.268 1.00 83.06 1069 THR A CA 1
ATOM 8379 C C . THR A 1 1069 ? 59.872 5.611 4.106 1.00 83.06 1069 THR A C 1
ATOM 8381 O O . THR A 1 1069 ? 59.970 5.550 5.329 1.00 83.06 1069 THR A O 1
ATOM 8384 N N . GLY A 1 1070 ? 58.699 5.804 3.495 1.00 82.38 1070 GLY A N 1
ATOM 8385 C CA . GLY A 1 1070 ? 57.431 5.900 4.224 1.00 82.38 1070 GLY A CA 1
ATOM 8386 C C . GLY A 1 1070 ? 57.086 4.602 4.962 1.00 82.38 1070 GLY A C 1
ATOM 8387 O O . GLY A 1 1070 ? 56.751 4.621 6.147 1.00 82.38 1070 GLY A O 1
ATOM 8388 N N . PHE A 1 1071 ? 57.253 3.459 4.291 1.00 83.81 1071 PHE A N 1
ATOM 8389 C CA . PHE A 1 1071 ? 56.973 2.135 4.845 1.00 83.81 1071 PHE A CA 1
ATOM 8390 C C . PHE A 1 1071 ? 57.908 1.789 6.014 1.00 83.81 1071 PHE A C 1
ATOM 8392 O O . PHE A 1 1071 ? 57.438 1.427 7.096 1.00 83.81 1071 PHE A O 1
ATOM 8399 N N . TRP A 1 1072 ? 59.227 1.953 5.853 1.00 81.75 1072 TRP A N 1
ATOM 8400 C CA . TRP A 1 1072 ? 60.197 1.646 6.914 1.00 81.75 1072 TRP A CA 1
ATOM 8401 C C . TRP A 1 1072 ? 60.309 2.723 7.991 1.00 81.75 1072 TRP A C 1
ATOM 8403 O O . TRP A 1 1072 ? 60.591 2.385 9.141 1.00 81.75 1072 TRP A O 1
ATOM 8413 N N . GLY A 1 1073 ? 60.049 3.990 7.667 1.00 81.50 1073 GLY A N 1
ATOM 8414 C CA . GLY A 1 1073 ? 59.971 5.072 8.649 1.00 81.50 1073 GLY A CA 1
ATOM 8415 C C . GLY A 1 1073 ? 58.866 4.838 9.680 1.00 81.50 1073 GLY A C 1
ATOM 8416 O O . GLY A 1 1073 ? 59.036 5.178 10.849 1.00 81.50 1073 GLY A O 1
ATOM 8417 N N . LEU A 1 1074 ? 57.774 4.179 9.276 1.00 79.06 1074 LEU A N 1
ATOM 8418 C CA . LEU A 1 1074 ? 56.690 3.767 10.166 1.00 79.06 1074 LEU A CA 1
ATOM 8419 C C . LEU A 1 1074 ? 56.968 2.411 10.846 1.00 79.06 1074 LEU A C 1
ATOM 8421 O O . LEU A 1 1074 ? 56.846 2.288 12.066 1.00 79.06 1074 LEU A O 1
ATOM 8425 N N . LEU A 1 1075 ? 57.349 1.378 10.082 1.00 80.12 1075 LEU A N 1
ATOM 8426 C CA . LEU A 1 1075 ? 57.496 0.009 10.602 1.00 80.12 1075 LEU A CA 1
ATOM 8427 C C . LEU A 1 1075 ? 58.782 -0.227 11.396 1.00 80.12 1075 LEU A C 1
ATOM 8429 O O . LEU A 1 1075 ? 58.761 -0.984 12.365 1.00 80.12 1075 LEU A O 1
ATOM 8433 N N . GLY A 1 1076 ? 59.893 0.412 11.032 1.00 83.62 1076 GLY A N 1
ATOM 8434 C CA . GLY A 1 1076 ? 61.180 0.269 11.718 1.00 83.62 1076 GLY A CA 1
ATOM 8435 C C . GLY A 1 1076 ? 61.092 0.593 13.217 1.00 83.62 1076 GLY A C 1
ATOM 8436 O O . GLY A 1 1076 ? 61.437 -0.266 14.037 1.00 83.62 1076 GLY A O 1
ATOM 8437 N N . PRO A 1 1077 ? 60.558 1.769 13.610 1.00 80.25 1077 PRO A N 1
ATOM 8438 C CA . PRO A 1 1077 ? 60.327 2.110 15.014 1.00 80.25 1077 PRO A CA 1
ATOM 8439 C C . PRO A 1 1077 ? 59.351 1.161 15.724 1.00 80.25 1077 PRO A C 1
ATOM 8441 O O . PRO A 1 1077 ? 59.560 0.831 16.890 1.00 80.25 1077 PRO A O 1
ATOM 8444 N N . LEU A 1 1078 ? 58.314 0.668 15.037 1.00 80.62 1078 LEU A N 1
ATOM 8445 C CA . LEU A 1 1078 ? 57.353 -0.288 15.605 1.00 80.62 1078 LEU A CA 1
ATOM 8446 C C . LEU A 1 1078 ? 57.960 -1.680 15.843 1.00 80.62 1078 LEU A C 1
ATOM 8448 O O . LEU A 1 1078 ? 57.613 -2.342 16.825 1.00 80.62 1078 LEU A O 1
ATOM 8452 N N . LEU A 1 1079 ? 58.867 -2.134 14.974 1.00 81.38 1079 LEU A N 1
ATOM 8453 C CA . LEU A 1 1079 ? 59.543 -3.429 15.092 1.00 81.38 1079 LEU A CA 1
ATOM 8454 C C . LEU A 1 1079 ? 60.646 -3.405 16.156 1.00 81.38 1079 LEU A C 1
ATOM 8456 O O . LEU A 1 1079 ? 60.749 -4.339 16.954 1.00 81.38 1079 LEU A O 1
ATOM 8460 N N . LEU A 1 1080 ? 61.444 -2.334 16.193 1.00 83.06 1080 LEU A N 1
ATOM 8461 C CA . LEU A 1 1080 ? 62.614 -2.224 17.068 1.00 83.06 1080 LEU A CA 1
ATOM 8462 C C . LEU A 1 1080 ? 62.280 -1.654 18.456 1.00 83.06 1080 LEU A C 1
ATOM 8464 O O . LEU A 1 1080 ? 62.971 -1.961 19.429 1.00 83.06 1080 LEU A O 1
ATOM 8468 N N . TRP A 1 1081 ? 61.221 -0.845 18.585 1.00 80.38 1081 TRP A N 1
ATOM 8469 C CA . TRP A 1 1081 ? 60.953 -0.064 19.793 1.00 80.38 1081 TRP A CA 1
ATOM 8470 C C . TRP A 1 1081 ? 59.639 -0.460 20.477 1.00 80.38 1081 TRP A C 1
ATOM 8472 O O . TRP A 1 1081 ? 58.536 -0.003 20.169 1.00 80.38 1081 TRP A O 1
ATOM 8482 N N . ARG A 1 1082 ? 59.777 -1.325 21.490 1.00 82.50 1082 ARG A N 1
ATOM 8483 C CA . ARG A 1 1082 ? 58.670 -1.922 22.257 1.00 82.50 1082 ARG A CA 1
ATOM 8484 C C . ARG A 1 1082 ? 57.630 -0.912 22.793 1.00 82.50 1082 ARG A C 1
ATOM 8486 O O . ARG A 1 1082 ? 56.448 -1.248 22.717 1.00 82.50 1082 ARG A O 1
ATOM 8493 N N . PRO A 1 1083 ? 57.993 0.287 23.305 1.00 83.50 1083 PRO A N 1
ATOM 8494 C CA . PRO A 1 1083 ? 57.009 1.265 23.785 1.00 83.50 1083 PRO A CA 1
ATOM 8495 C C . PRO A 1 1083 ? 56.096 1.779 22.669 1.00 83.50 1083 PRO A C 1
ATOM 8497 O O . PRO A 1 1083 ? 54.880 1.826 22.845 1.00 83.50 1083 PRO A O 1
ATOM 8500 N N . TRP A 1 1084 ? 56.672 2.088 21.504 1.00 77.12 1084 TRP A N 1
ATOM 8501 C CA . TRP A 1 1084 ? 55.930 2.533 20.326 1.00 77.12 1084 TRP A CA 1
ATOM 8502 C C . TRP A 1 1084 ? 55.024 1.437 19.788 1.00 77.12 1084 TRP A C 1
ATOM 8504 O O . TRP A 1 1084 ? 53.866 1.704 19.490 1.00 77.12 1084 TRP A O 1
ATOM 8514 N N . ARG A 1 1085 ? 55.491 0.183 19.766 1.00 80.44 1085 ARG A N 1
ATOM 8515 C CA . ARG A 1 1085 ? 54.647 -0.960 19.399 1.00 80.44 1085 ARG A CA 1
ATOM 8516 C C . ARG A 1 1085 ? 53.410 -1.082 20.288 1.00 80.44 1085 ARG A C 1
ATOM 8518 O O . ARG A 1 1085 ? 52.318 -1.317 19.788 1.00 80.44 1085 ARG A O 1
ATOM 8525 N N . ILE A 1 1086 ? 53.563 -0.913 21.604 1.00 81.25 1086 ILE A N 1
ATOM 8526 C CA . ILE A 1 1086 ? 52.439 -0.974 22.552 1.00 81.25 1086 ILE A CA 1
ATOM 8527 C C . ILE A 1 1086 ? 51.504 0.227 22.367 1.00 81.25 1086 ILE A C 1
ATOM 8529 O O . ILE A 1 1086 ? 50.288 0.047 22.369 1.00 81.25 1086 ILE A O 1
ATOM 8533 N N . ALA A 1 1087 ? 52.047 1.436 22.196 1.00 80.81 1087 ALA A N 1
ATOM 8534 C CA . ALA A 1 1087 ? 51.255 2.639 21.944 1.00 80.81 1087 ALA A CA 1
ATOM 8535 C C . ALA A 1 1087 ? 50.452 2.524 20.641 1.00 80.81 1087 ALA A C 1
ATOM 8537 O O . ALA A 1 1087 ? 49.260 2.814 20.634 1.00 80.81 1087 ALA A O 1
ATOM 8538 N N . TYR A 1 1088 ? 51.076 2.016 19.579 1.00 78.88 1088 TYR A N 1
ATOM 8539 C CA . TYR A 1 1088 ? 50.440 1.783 18.290 1.00 78.88 1088 TYR A CA 1
ATOM 8540 C C . TYR A 1 1088 ? 49.400 0.665 18.341 1.00 78.88 1088 TYR A C 1
ATOM 8542 O O . TYR A 1 1088 ? 48.320 0.856 17.813 1.00 78.88 1088 TYR A O 1
ATOM 8550 N N . ILE A 1 1089 ? 49.642 -0.456 19.037 1.00 81.56 1089 ILE A N 1
ATOM 8551 C CA . ILE A 1 1089 ? 48.611 -1.495 19.235 1.00 81.56 1089 ILE A CA 1
ATOM 8552 C C . ILE A 1 1089 ? 47.439 -0.952 20.064 1.00 81.56 1089 ILE A C 1
ATOM 8554 O O . ILE A 1 1089 ? 46.294 -1.268 19.775 1.00 81.56 1089 ILE A O 1
ATOM 8558 N N . ARG A 1 1090 ? 47.679 -0.102 21.072 1.00 82.75 1090 ARG A N 1
ATOM 8559 C CA . ARG A 1 1090 ? 46.594 0.557 21.823 1.00 82.75 1090 ARG A CA 1
ATOM 8560 C C . ARG A 1 1090 ? 45.824 1.560 20.972 1.00 82.75 1090 ARG A C 1
ATOM 8562 O O . ARG A 1 1090 ? 44.605 1.623 21.093 1.00 82.75 1090 ARG A O 1
ATOM 8569 N N . PHE A 1 1091 ? 46.523 2.333 20.142 1.00 83.12 1091 PHE A N 1
ATOM 8570 C CA . PHE A 1 1091 ? 45.904 3.218 19.163 1.00 83.12 1091 PHE A CA 1
ATOM 8571 C C . PHE A 1 1091 ? 45.086 2.409 18.164 1.00 83.12 1091 PHE A C 1
ATOM 8573 O O . PHE A 1 1091 ? 43.922 2.719 18.001 1.00 83.12 1091 PHE A O 1
ATOM 8580 N N . LEU A 1 1092 ? 45.640 1.342 17.584 1.00 77.06 1092 LEU A N 1
ATOM 8581 C CA . LEU A 1 1092 ? 44.929 0.444 16.684 1.00 77.06 1092 LEU A CA 1
ATOM 8582 C C . LEU A 1 1092 ? 43.756 -0.230 17.372 1.00 77.06 1092 LEU A C 1
ATOM 8584 O O . LEU A 1 1092 ? 42.736 -0.318 16.731 1.00 77.06 1092 LEU A O 1
ATOM 8588 N N . ASN A 1 1093 ? 43.831 -0.658 18.633 1.00 81.12 1093 ASN A N 1
ATOM 8589 C CA . ASN A 1 1093 ? 42.671 -1.218 19.333 1.00 81.12 1093 ASN A CA 1
ATOM 8590 C C . ASN A 1 1093 ? 41.601 -0.150 19.571 1.00 81.12 1093 ASN A C 1
ATOM 8592 O O . ASN A 1 1093 ? 40.448 -0.404 19.279 1.00 81.12 1093 ASN A O 1
ATOM 8596 N N . ARG A 1 1094 ? 41.968 1.071 19.990 1.00 77.19 1094 ARG A N 1
ATOM 8597 C CA . ARG A 1 1094 ? 41.012 2.190 20.087 1.00 77.19 1094 ARG A CA 1
ATOM 8598 C C . ARG A 1 1094 ? 40.425 2.565 18.736 1.00 77.19 1094 ARG A C 1
ATOM 8600 O O . ARG A 1 1094 ? 39.242 2.855 18.660 1.00 77.19 1094 ARG A O 1
ATOM 8607 N N . LEU A 1 1095 ? 41.248 2.573 17.692 1.00 69.81 1095 LEU A N 1
ATOM 8608 C CA . LEU A 1 1095 ? 40.829 2.840 16.330 1.00 69.81 1095 LEU A CA 1
ATOM 8609 C C . LEU A 1 1095 ? 39.963 1.685 15.842 1.00 69.81 1095 LEU A C 1
ATOM 8611 O O . LEU A 1 1095 ? 38.956 1.950 15.243 1.00 69.81 1095 LEU A O 1
ATOM 8615 N N . THR A 1 1096 ? 40.277 0.429 16.148 1.00 70.06 1096 THR A N 1
ATOM 8616 C CA . THR A 1 1096 ? 39.496 -0.769 15.808 1.00 70.06 1096 THR A CA 1
ATOM 8617 C C . THR A 1 1096 ? 38.173 -0.747 16.557 1.00 70.06 1096 THR A C 1
ATOM 8619 O O . THR A 1 1096 ? 37.161 -0.986 15.937 1.00 70.06 1096 THR A O 1
ATOM 8622 N N . ASP A 1 1097 ? 38.109 -0.356 17.824 1.00 68.75 1097 ASP A N 1
ATOM 8623 C CA . ASP A 1 1097 ? 36.838 -0.176 18.532 1.00 68.75 1097 ASP A CA 1
ATOM 8624 C C . ASP A 1 1097 ? 36.037 1.000 17.930 1.00 68.75 1097 ASP A C 1
ATOM 8626 O O . ASP A 1 1097 ? 34.832 0.893 17.709 1.00 68.75 1097 ASP A O 1
ATOM 8630 N N . TYR A 1 1098 ? 36.722 2.094 17.570 1.00 65.56 1098 TYR A N 1
ATOM 8631 C CA . TYR A 1 1098 ? 36.149 3.286 16.927 1.00 65.56 1098 TYR A CA 1
ATOM 8632 C C . TYR A 1 1098 ? 35.814 3.098 15.437 1.00 65.56 1098 TYR A C 1
ATOM 8634 O O . TYR A 1 1098 ? 35.040 3.869 14.888 1.00 65.56 1098 TYR A O 1
ATOM 8642 N N . VAL A 1 1099 ? 36.393 2.100 14.769 1.00 53.75 1099 VAL A N 1
ATOM 8643 C CA . VAL A 1 1099 ? 36.294 1.842 13.327 1.00 53.75 1099 VAL A CA 1
ATOM 8644 C C . VAL A 1 1099 ? 35.486 0.576 13.091 1.00 53.75 1099 VAL A C 1
ATOM 8646 O O . VAL A 1 1099 ? 34.549 0.646 12.330 1.00 53.75 1099 VAL A O 1
ATOM 8649 N N . TYR A 1 1100 ? 35.718 -0.556 13.753 1.00 41.69 1100 TYR A N 1
ATOM 8650 C CA . TYR A 1 1100 ? 34.849 -1.741 13.648 1.00 41.69 1100 TYR A CA 1
ATOM 8651 C C . TYR A 1 1100 ? 33.462 -1.518 14.250 1.00 41.69 1100 TYR A C 1
ATOM 8653 O O . TYR A 1 1100 ? 32.498 -2.017 13.670 1.00 41.69 1100 TYR A O 1
ATOM 8661 N N . GLY A 1 1101 ? 33.337 -0.746 15.338 1.00 52.97 1101 GLY A N 1
ATOM 8662 C CA . GLY A 1 1101 ? 32.028 -0.386 15.895 1.00 52.97 1101 GLY A CA 1
ATOM 8663 C C . GLY A 1 1101 ? 31.135 0.313 14.856 1.00 52.97 1101 GLY A C 1
ATOM 8664 O O . GLY A 1 1101 ? 29.996 -0.103 14.661 1.00 52.97 1101 GLY A O 1
ATOM 8665 N N . PRO A 1 1102 ? 31.659 1.306 14.112 1.00 48.78 1102 PRO A N 1
ATOM 8666 C CA . PRO A 1 1102 ? 30.932 1.966 13.030 1.00 48.78 1102 PRO A CA 1
ATOM 8667 C C . PRO A 1 1102 ? 31.096 1.366 11.627 1.00 48.78 1102 PRO A C 1
ATOM 8669 O O . PRO A 1 1102 ? 30.263 1.673 10.798 1.00 48.78 1102 PRO A O 1
ATOM 8672 N N . ILE A 1 1103 ? 32.098 0.539 11.298 1.00 41.94 1103 ILE A N 1
ATOM 8673 C CA . ILE A 1 1103 ? 32.315 -0.026 9.942 1.00 41.94 1103 ILE A CA 1
ATOM 8674 C C . ILE A 1 1103 ? 31.529 -1.317 9.727 1.00 41.94 1103 ILE A C 1
ATOM 8676 O O . ILE A 1 1103 ? 31.073 -1.540 8.610 1.00 41.94 1103 ILE A O 1
ATOM 8680 N N . ILE A 1 1104 ? 31.244 -2.123 10.756 1.00 37.88 1104 ILE A N 1
ATOM 8681 C CA . ILE A 1 1104 ? 30.200 -3.158 10.611 1.00 37.88 1104 ILE A CA 1
ATOM 8682 C C . ILE A 1 1104 ? 28.832 -2.486 10.370 1.00 37.88 1104 ILE A C 1
ATOM 8684 O O . ILE A 1 1104 ? 28.019 -2.992 9.596 1.00 37.88 1104 ILE A O 1
ATOM 8688 N N . VAL A 1 1105 ? 28.631 -1.289 10.934 1.00 39.59 1105 VAL A N 1
ATOM 8689 C CA . VAL A 1 1105 ? 27.440 -0.449 10.726 1.00 39.59 1105 VAL A CA 1
ATOM 8690 C C . VAL A 1 1105 ? 27.473 0.285 9.371 1.00 39.59 1105 VAL A C 1
ATOM 8692 O O . VAL A 1 1105 ? 26.453 0.365 8.695 1.00 39.59 1105 VAL A O 1
ATOM 8695 N N . ALA A 1 1106 ? 28.632 0.759 8.913 1.00 40.91 1106 ALA A N 1
ATOM 8696 C CA . ALA A 1 1106 ? 28.773 1.585 7.715 1.00 40.91 1106 ALA A CA 1
ATOM 8697 C C . ALA A 1 1106 ? 29.025 0.763 6.449 1.00 40.91 1106 ALA A C 1
ATOM 8699 O O . ALA A 1 1106 ? 28.573 1.170 5.390 1.00 40.91 1106 ALA A O 1
ATOM 8700 N N . HIS A 1 1107 ? 29.641 -0.421 6.506 1.00 32.28 1107 HIS A N 1
ATOM 8701 C CA . HIS A 1 1107 ? 29.774 -1.279 5.321 1.00 32.28 1107 HIS A CA 1
ATOM 8702 C C . HIS A 1 1107 ? 28.443 -1.950 4.940 1.00 32.28 1107 HIS A C 1
ATOM 8704 O O . HIS A 1 1107 ? 28.234 -2.280 3.778 1.00 32.28 1107 HIS A O 1
ATOM 8710 N N . ARG A 1 1108 ? 27.491 -2.062 5.882 1.00 35.31 1108 ARG A N 1
ATOM 8711 C CA . ARG A 1 1108 ? 26.100 -2.443 5.579 1.00 35.31 1108 ARG A CA 1
ATOM 8712 C C . ARG A 1 1108 ? 25.194 -1.269 5.177 1.00 35.31 1108 ARG A C 1
ATOM 8714 O O . ARG A 1 1108 ? 24.088 -1.527 4.723 1.00 35.31 1108 ARG A O 1
ATOM 8721 N N . TYR A 1 1109 ? 25.652 -0.014 5.260 1.00 32.75 1109 TYR A N 1
ATOM 8722 C CA . TYR A 1 1109 ? 24.873 1.161 4.820 1.00 32.75 1109 TYR A CA 1
ATOM 8723 C C . TYR A 1 1109 ? 25.501 1.951 3.650 1.00 32.75 1109 TYR A C 1
ATOM 8725 O O . TYR A 1 1109 ? 24.787 2.610 2.897 1.00 32.75 1109 TYR A O 1
ATOM 8733 N N . ALA A 1 1110 ? 26.809 1.841 3.402 1.00 30.56 1110 ALA A N 1
ATOM 8734 C CA . ALA A 1 1110 ? 27.505 2.553 2.324 1.00 30.56 1110 ALA A CA 1
ATOM 8735 C C . ALA A 1 1110 ? 27.341 1.907 0.935 1.00 30.56 1110 ALA A C 1
ATOM 8737 O O . ALA A 1 1110 ? 27.683 2.530 -0.061 1.00 30.56 1110 ALA A O 1
ATOM 8738 N N . SER A 1 1111 ? 26.730 0.719 0.837 1.00 31.84 1111 SER A N 1
ATOM 8739 C CA . SER A 1 1111 ? 26.191 0.227 -0.442 1.00 31.84 1111 SER A CA 1
ATOM 8740 C C . SER A 1 1111 ? 24.844 0.871 -0.809 1.00 31.84 1111 SER A C 1
ATOM 8742 O O . SER A 1 1111 ? 24.390 0.678 -1.935 1.00 31.84 1111 SER A O 1
ATOM 8744 N N . LEU A 1 1112 ? 24.193 1.624 0.092 1.00 28.11 1112 LEU A N 1
ATOM 8745 C CA . LEU A 1 1112 ? 22.901 2.263 -0.198 1.00 28.11 1112 LEU A CA 1
ATOM 8746 C C . LEU A 1 1112 ? 22.931 3.800 -0.170 1.00 28.11 1112 LEU A C 1
ATOM 8748 O O . LEU A 1 1112 ? 22.044 4.423 -0.742 1.00 28.11 1112 LEU A O 1
ATOM 8752 N N . ILE A 1 1113 ? 23.948 4.440 0.420 1.00 30.11 1113 ILE A N 1
ATOM 8753 C CA . ILE A 1 1113 ? 24.056 5.915 0.437 1.00 30.11 1113 ILE A CA 1
ATOM 8754 C C . ILE A 1 1113 ? 25.407 6.374 -0.128 1.00 30.11 1113 ILE A C 1
ATOM 8756 O O . ILE A 1 1113 ? 26.131 7.168 0.461 1.00 30.11 1113 ILE A O 1
ATOM 8760 N N . GLN A 1 1114 ? 25.727 5.871 -1.320 1.00 27.33 1114 GLN A N 1
ATOM 8761 C CA . GLN A 1 1114 ? 26.713 6.471 -2.220 1.00 27.33 1114 GLN A CA 1
ATOM 8762 C C . GLN A 1 1114 ? 26.108 6.724 -3.611 1.00 27.33 1114 GLN A C 1
ATOM 8764 O O . GLN A 1 1114 ? 26.757 6.497 -4.621 1.00 27.33 1114 GLN A O 1
ATOM 8769 N N . ASN A 1 1115 ? 24.854 7.199 -3.668 1.00 26.69 1115 ASN A N 1
ATOM 8770 C CA . ASN A 1 1115 ? 24.322 7.837 -4.882 1.00 26.69 1115 ASN A CA 1
ATOM 8771 C C . ASN A 1 1115 ? 23.408 9.058 -4.660 1.00 26.69 1115 ASN A C 1
ATOM 8773 O O . ASN A 1 1115 ? 22.962 9.636 -5.643 1.00 26.69 1115 ASN A O 1
ATOM 8777 N N . ILE A 1 1116 ? 23.157 9.524 -3.426 1.00 26.12 1116 ILE A N 1
ATOM 8778 C CA . ILE A 1 1116 ? 22.436 10.795 -3.199 1.00 26.12 1116 ILE A CA 1
ATOM 8779 C C . ILE A 1 1116 ? 23.007 11.520 -1.972 1.00 26.12 1116 ILE A C 1
ATOM 8781 O O . ILE A 1 1116 ? 22.418 11.468 -0.901 1.00 26.12 1116 ILE A O 1
ATOM 8785 N N . HIS A 1 1117 ? 24.197 12.118 -2.108 1.00 23.94 1117 HIS A N 1
ATOM 8786 C CA . HIS A 1 1117 ? 24.599 13.385 -1.456 1.00 23.94 1117 HIS A CA 1
ATOM 8787 C C . HIS A 1 1117 ? 26.091 13.692 -1.675 1.00 23.94 1117 HIS A C 1
ATOM 8789 O O . HIS A 1 1117 ? 26.855 13.879 -0.735 1.00 23.94 1117 HIS A O 1
ATOM 8795 N N . HIS A 1 1118 ? 26.529 13.786 -2.932 1.00 24.78 1118 HIS A N 1
ATOM 8796 C CA . HIS A 1 1118 ? 27.737 14.569 -3.221 1.00 24.78 1118 HIS A CA 1
ATOM 8797 C C . HIS A 1 1118 ? 27.640 15.359 -4.527 1.00 24.78 1118 HIS A C 1
ATOM 8799 O O . HIS A 1 1118 ? 28.601 15.457 -5.276 1.00 24.78 1118 HIS A O 1
ATOM 8805 N N . PHE A 1 1119 ? 26.469 15.946 -4.787 1.00 23.92 1119 PHE A N 1
ATOM 8806 C CA . PHE A 1 1119 ? 26.319 16.966 -5.825 1.00 23.92 1119 PHE A CA 1
ATOM 8807 C C . PHE A 1 1119 ? 25.293 18.030 -5.412 1.00 23.92 1119 PHE A C 1
ATOM 8809 O O . PHE A 1 1119 ? 24.300 18.242 -6.087 1.00 23.92 1119 PHE A O 1
ATOM 8816 N N . ALA A 1 1120 ? 25.486 18.663 -4.251 1.00 22.05 1120 ALA A N 1
ATOM 8817 C CA . ALA A 1 1120 ? 24.897 19.978 -3.972 1.00 22.05 1120 ALA A CA 1
ATOM 8818 C C . ALA A 1 1120 ? 25.491 20.587 -2.695 1.00 22.05 1120 ALA A C 1
ATOM 8820 O O . ALA A 1 1120 ? 24.820 20.641 -1.668 1.00 22.05 1120 ALA A O 1
ATOM 8821 N N . GLN A 1 1121 ? 26.738 21.049 -2.765 1.00 21.17 1121 GLN A N 1
ATOM 8822 C CA . GLN A 1 1121 ? 27.138 22.353 -2.224 1.00 21.17 1121 GLN A CA 1
ATOM 8823 C C . GLN A 1 1121 ? 28.546 22.706 -2.715 1.00 21.17 1121 GLN A C 1
ATOM 8825 O O . GLN A 1 1121 ? 29.360 21.803 -2.880 1.00 21.17 1121 GLN A O 1
ATOM 8830 N N . LEU A 1 1122 ? 28.778 24.016 -2.900 1.00 21.53 1122 LEU A N 1
ATOM 8831 C CA . LEU A 1 1122 ? 29.913 24.716 -3.535 1.00 21.53 1122 LEU A CA 1
ATOM 8832 C C . LEU A 1 1122 ? 29.677 24.932 -5.051 1.00 21.53 1122 LEU A C 1
ATOM 8834 O O . LEU A 1 1122 ? 29.757 23.990 -5.821 1.00 21.53 1122 LEU A O 1
ATOM 8838 N N . GLN A 1 1123 ? 29.303 26.111 -5.566 1.00 21.55 1123 GLN A N 1
ATOM 8839 C CA . GLN A 1 1123 ? 29.411 27.471 -5.034 1.00 21.55 1123 GLN A CA 1
ATOM 8840 C C . GLN A 1 1123 ? 28.434 28.477 -5.663 1.00 21.55 1123 GLN A C 1
ATOM 8842 O O . GLN A 1 1123 ? 27.898 28.316 -6.756 1.00 21.55 1123 GLN A O 1
ATOM 8847 N N . TRP A 1 1124 ? 28.278 29.553 -4.902 1.00 18.48 1124 TRP A N 1
ATOM 8848 C CA . TRP A 1 1124 ? 27.615 30.820 -5.149 1.00 18.48 1124 TRP A CA 1
ATOM 8849 C C . TRP A 1 1124 ? 28.283 31.749 -6.190 1.00 18.48 1124 TRP A C 1
ATOM 8851 O O . TRP A 1 1124 ? 29.500 31.832 -6.286 1.00 18.48 1124 TRP A O 1
ATOM 8861 N N . SER A 1 1125 ? 27.430 32.608 -6.774 1.00 19.19 1125 SER A N 1
ATOM 8862 C CA . SER A 1 1125 ? 27.658 34.008 -7.209 1.00 19.19 1125 SER A CA 1
ATOM 8863 C C . SER A 1 1125 ? 28.403 34.322 -8.526 1.00 19.19 1125 SER A C 1
ATOM 8865 O O . SER A 1 1125 ? 29.616 34.212 -8.594 1.00 19.19 1125 SER A O 1
ATOM 8867 N N . LEU A 1 1126 ? 27.679 34.858 -9.534 1.00 18.84 1126 LEU A N 1
ATOM 8868 C CA . LEU A 1 1126 ? 27.799 36.249 -10.053 1.00 18.84 1126 LEU A CA 1
ATOM 8869 C C . LEU A 1 1126 ? 27.022 36.486 -11.385 1.00 18.84 1126 LEU A C 1
ATOM 8871 O O . LEU A 1 1126 ? 27.322 35.907 -12.417 1.00 18.84 1126 LEU A O 1
ATOM 8875 N N . VAL A 1 1127 ? 26.086 37.454 -11.333 1.00 17.50 1127 VAL A N 1
ATOM 8876 C CA . VAL A 1 1127 ? 25.683 38.418 -12.398 1.00 17.50 1127 VAL A CA 1
ATOM 8877 C C . VAL A 1 1127 ? 24.730 37.979 -13.544 1.00 17.50 1127 VAL A C 1
ATOM 8879 O O . VAL A 1 1127 ? 25.136 37.615 -14.634 1.00 17.50 1127 VAL A O 1
ATOM 8882 N N . ILE A 1 1128 ? 23.422 38.183 -13.305 1.00 17.30 1128 ILE A N 1
ATOM 8883 C CA . ILE A 1 1128 ? 22.563 39.245 -13.899 1.00 17.30 1128 ILE A CA 1
ATOM 8884 C C . ILE A 1 1128 ? 22.426 39.381 -15.454 1.00 17.30 1128 ILE A C 1
ATOM 8886 O O . ILE A 1 1128 ? 23.380 39.707 -16.145 1.00 17.30 1128 ILE A O 1
ATOM 8890 N N . LYS A 1 1129 ? 21.140 39.418 -15.891 1.00 18.31 1129 LYS A N 1
ATOM 8891 C CA . LYS A 1 1129 ? 20.456 40.196 -16.980 1.00 18.31 1129 LYS A CA 1
ATOM 8892 C C . LYS A 1 1129 ? 19.951 39.488 -18.271 1.00 18.31 1129 LYS A C 1
ATOM 8894 O O . LYS A 1 1129 ? 20.700 39.242 -19.199 1.00 18.31 1129 LYS A O 1
ATOM 8899 N N . HIS A 1 1130 ? 18.607 39.521 -18.378 1.00 19.53 1130 HIS A N 1
ATOM 8900 C CA . HIS A 1 1130 ? 17.736 39.797 -19.550 1.00 19.53 1130 HIS A CA 1
ATOM 8901 C C . HIS A 1 1130 ? 17.348 38.658 -20.516 1.00 19.53 1130 HIS A C 1
ATOM 8903 O O . HIS A 1 1130 ? 17.978 38.477 -21.549 1.00 19.53 1130 HIS A O 1
ATOM 8909 N N . THR A 1 1131 ? 16.152 38.094 -20.302 1.00 19.16 1131 THR A N 1
ATOM 8910 C CA . THR A 1 1131 ? 15.341 37.406 -21.328 1.00 19.16 1131 THR A CA 1
ATOM 8911 C C . THR A 1 1131 ? 13.868 37.836 -21.261 1.00 19.16 1131 THR A C 1
ATOM 8913 O O . THR A 1 1131 ? 13.370 38.278 -20.222 1.00 19.16 1131 THR A O 1
ATOM 8916 N N . HIS A 1 1132 ? 13.205 37.798 -22.421 1.00 20.61 1132 HIS A N 1
ATOM 8917 C CA . HIS A 1 1132 ? 11.949 38.473 -22.761 1.00 20.61 1132 HIS A CA 1
ATOM 8918 C C . HIS A 1 1132 ? 11.080 37.560 -23.662 1.00 20.61 1132 HIS A C 1
ATOM 8920 O O . HIS A 1 1132 ? 11.624 36.925 -24.556 1.00 20.61 1132 HIS A O 1
ATOM 8926 N N . PHE A 1 1133 ? 9.747 37.637 -23.480 1.00 23.48 1133 PHE A N 1
ATOM 8927 C CA . PHE A 1 1133 ? 8.619 37.193 -24.349 1.00 23.48 1133 PHE A CA 1
ATOM 8928 C C . PHE A 1 1133 ? 8.334 35.672 -24.461 1.00 23.48 1133 PHE A C 1
ATOM 8930 O O . PHE A 1 1133 ? 9.205 34.907 -24.836 1.00 23.48 1133 PHE A O 1
ATOM 8937 N N . CYS A 1 1134 ? 7.180 35.135 -24.011 1.00 20.27 1134 CYS A N 1
ATOM 8938 C CA . CYS A 1 1134 ? 5.742 35.320 -24.366 1.00 20.27 1134 CYS A CA 1
ATOM 8939 C C . CYS A 1 1134 ? 5.294 34.544 -25.622 1.00 20.27 1134 CYS A C 1
ATOM 8941 O O . CYS A 1 1134 ? 5.773 34.836 -26.709 1.00 20.27 1134 CYS A O 1
ATOM 8943 N N . ASP A 1 1135 ? 4.300 33.653 -25.495 1.00 21.20 1135 ASP A N 1
ATOM 8944 C CA . ASP A 1 1135 ? 2.882 33.889 -25.854 1.00 21.20 1135 ASP A CA 1
ATOM 8945 C C . ASP A 1 1135 ? 2.051 32.606 -25.586 1.00 21.20 1135 ASP A C 1
ATOM 8947 O O . ASP A 1 1135 ? 2.513 31.485 -25.797 1.00 21.20 1135 ASP A O 1
ATOM 8951 N N . SER A 1 1136 ? 0.829 32.756 -25.072 1.00 20.39 1136 SER A N 1
ATOM 8952 C CA . SER A 1 1136 ? -0.085 31.672 -24.679 1.00 20.39 1136 SER A CA 1
ATOM 8953 C C . SER A 1 1136 ? -1.529 32.108 -24.883 1.00 20.39 1136 SER A C 1
ATOM 8955 O O . SER A 1 1136 ? -1.958 33.144 -24.377 1.00 20.39 1136 SER A O 1
ATOM 8957 N N . SER A 1 1137 ? -2.320 31.284 -25.575 1.00 20.25 1137 SER A N 1
ATOM 8958 C CA . SER A 1 1137 ? -3.763 31.485 -25.675 1.00 20.25 1137 SER A CA 1
ATOM 8959 C C . SER A 1 1137 ? -4.542 30.172 -25.841 1.00 20.25 1137 SER A C 1
ATOM 8961 O O . SER A 1 1137 ? -4.164 29.311 -26.628 1.00 20.25 1137 SER A O 1
ATOM 8963 N N . ARG A 1 1138 ? -5.700 30.140 -25.155 1.00 20.36 1138 ARG A N 1
ATOM 8964 C CA . ARG A 1 1138 ? -6.882 29.258 -25.302 1.00 20.36 1138 ARG A CA 1
ATOM 8965 C C . ARG A 1 1138 ? -6.803 27.867 -24.655 1.00 20.36 1138 ARG A C 1
ATOM 8967 O O . ARG A 1 1138 ? -6.179 26.989 -25.215 1.00 20.36 1138 ARG A O 1
ATOM 8974 N N . PHE A 1 1139 ? -7.561 27.650 -23.573 1.00 19.52 1139 PHE A N 1
ATOM 8975 C CA . PHE A 1 1139 ? -8.632 26.637 -23.487 1.00 19.52 1139 PHE A CA 1
ATOM 8976 C C . PHE A 1 1139 ? -9.493 26.868 -22.227 1.00 19.52 1139 PHE A C 1
ATOM 8978 O O . PHE A 1 1139 ? -9.010 27.345 -21.205 1.00 19.52 1139 PHE A O 1
ATOM 8985 N N . THR A 1 1140 ? -10.792 26.594 -22.354 1.00 18.44 1140 THR A N 1
ATOM 8986 C CA . THR A 1 1140 ? -11.879 26.886 -21.403 1.00 18.44 1140 THR A CA 1
ATOM 8987 C C . THR A 1 1140 ? -12.573 25.560 -21.100 1.00 18.44 1140 THR A C 1
ATOM 8989 O O . THR A 1 1140 ? -13.033 24.932 -22.050 1.00 18.44 1140 THR A O 1
ATOM 8992 N N . LEU A 1 1141 ? -12.679 25.138 -19.836 1.00 20.14 1141 LEU A N 1
ATOM 8993 C CA . LEU A 1 1141 ? -13.465 23.961 -19.430 1.00 20.14 1141 LEU A CA 1
ATOM 8994 C C . LEU A 1 1141 ? -14.278 24.251 -18.160 1.00 20.14 1141 LEU A C 1
ATOM 8996 O O . LEU A 1 1141 ? -13.878 25.031 -17.297 1.00 20.14 1141 LEU A O 1
ATOM 9000 N N . THR A 1 1142 ? -15.475 23.671 -18.124 1.00 20.78 1142 THR A N 1
ATOM 9001 C CA . THR A 1 1142 ? -16.623 24.022 -17.284 1.00 20.78 1142 THR A CA 1
ATOM 9002 C C . THR A 1 1142 ? -16.837 23.062 -16.113 1.00 20.78 1142 THR A C 1
ATOM 9004 O O . THR A 1 1142 ? -16.958 21.863 -16.310 1.00 20.78 1142 THR A O 1
ATOM 9007 N N . TYR A 1 1143 ? -16.949 23.661 -14.925 1.00 21.02 1143 TYR A N 1
ATOM 9008 C CA . TYR A 1 1143 ? -17.796 23.364 -13.758 1.00 21.02 1143 TYR A CA 1
ATOM 9009 C C . TYR A 1 1143 ? -18.568 22.026 -13.724 1.00 21.02 1143 TYR A C 1
ATOM 9011 O O . TYR A 1 1143 ? -19.660 21.954 -14.269 1.00 21.02 1143 TYR A O 1
ATOM 9019 N N . HIS A 1 1144 ? -18.034 21.026 -13.021 1.00 20.98 1144 HIS A N 1
ATOM 9020 C CA . HIS A 1 1144 ? -18.670 20.225 -11.958 1.00 20.98 1144 HIS A CA 1
ATOM 9021 C C . HIS A 1 1144 ? -17.551 19.348 -11.340 1.00 20.98 1144 HIS A C 1
ATOM 9023 O O . HIS A 1 1144 ? -16.663 18.917 -12.062 1.00 20.98 1144 HIS A O 1
ATOM 9029 N N . ASP A 1 1145 ? -17.543 19.184 -10.014 1.00 22.45 1145 ASP A N 1
ATOM 9030 C CA . ASP A 1 1145 ? -16.558 18.437 -9.196 1.00 22.45 1145 ASP A CA 1
ATOM 9031 C C . ASP A 1 1145 ? -15.152 19.019 -8.981 1.00 22.45 1145 ASP A C 1
ATOM 9033 O O . ASP A 1 1145 ? -14.169 18.437 -9.397 1.00 22.45 1145 ASP A O 1
ATOM 9037 N N . TYR A 1 1146 ? -15.022 20.112 -8.215 1.00 22.70 1146 TYR A N 1
ATOM 9038 C CA . TYR A 1 1146 ? -13.828 20.353 -7.370 1.00 22.70 1146 TYR A CA 1
ATOM 9039 C C . TYR A 1 1146 ? -14.189 21.288 -6.203 1.00 22.70 1146 TYR A C 1
ATOM 9041 O O . TYR A 1 1146 ? -13.896 22.488 -6.181 1.00 22.70 1146 TYR A O 1
ATOM 9049 N N . SER A 1 1147 ? -14.880 20.740 -5.206 1.00 20.52 1147 SER A N 1
ATOM 9050 C CA . SER A 1 1147 ? -15.080 21.389 -3.906 1.00 20.52 1147 SER A CA 1
ATOM 9051 C C . SER A 1 1147 ? -14.919 20.391 -2.764 1.00 20.52 1147 SER A C 1
ATOM 9053 O O . SER A 1 1147 ? -15.795 20.285 -1.915 1.00 20.52 1147 SER A O 1
ATOM 9055 N N . ARG A 1 1148 ? -13.809 19.648 -2.741 1.00 21.33 1148 ARG A N 1
ATOM 9056 C CA . ARG A 1 1148 ? -13.338 18.922 -1.557 1.00 21.33 1148 ARG A CA 1
ATOM 9057 C C . ARG A 1 1148 ? -11.805 18.992 -1.524 1.00 21.33 1148 ARG A C 1
ATOM 9059 O O . ARG A 1 1148 ? -11.154 18.564 -2.461 1.00 21.33 1148 ARG A O 1
ATOM 9066 N N . TYR A 1 1149 ? -11.291 19.637 -0.477 1.00 22.88 1149 TYR A N 1
ATOM 9067 C CA . TYR A 1 1149 ? -9.927 19.571 0.065 1.00 22.88 1149 TYR A CA 1
ATOM 9068 C C . TYR A 1 1149 ? -8.727 19.724 -0.893 1.00 22.88 1149 TYR A C 1
ATOM 9070 O O . TYR A 1 1149 ? -8.313 18.799 -1.573 1.00 22.88 1149 TYR A O 1
ATOM 9078 N N . ALA A 1 1150 ? -8.065 20.887 -0.838 1.00 19.98 1150 ALA A N 1
ATOM 9079 C CA . ALA A 1 1150 ? -6.703 21.060 -1.355 1.00 19.98 1150 ALA A CA 1
ATOM 9080 C C . ALA A 1 1150 ? -5.872 21.955 -0.417 1.00 19.98 1150 ALA A C 1
ATOM 9082 O O . ALA A 1 1150 ? -5.515 23.086 -0.769 1.00 19.98 1150 ALA A O 1
ATOM 9083 N N . TYR A 1 1151 ? -5.590 21.430 0.779 1.00 19.44 1151 TYR A N 1
ATOM 9084 C CA . TYR A 1 1151 ? -4.422 21.775 1.595 1.00 19.44 1151 TYR A CA 1
ATOM 9085 C C . TYR A 1 1151 ? -3.425 20.622 1.446 1.00 19.44 1151 TYR A C 1
ATOM 9087 O O . TYR A 1 1151 ? -3.380 19.723 2.276 1.00 19.44 1151 TYR A O 1
ATOM 9095 N N . LEU A 1 1152 ? -2.677 20.604 0.345 1.00 19.80 1152 LEU A N 1
ATOM 9096 C CA . LEU A 1 1152 ? -1.571 19.670 0.168 1.00 19.80 1152 LEU A CA 1
ATOM 9097 C C . LEU A 1 1152 ? -0.278 20.469 0.058 1.00 19.80 1152 LEU A C 1
ATOM 9099 O O . LEU A 1 1152 ? -0.036 21.188 -0.909 1.00 19.80 1152 LEU A O 1
ATOM 9103 N N . PHE A 1 1153 ? 0.478 20.353 1.148 1.00 20.28 1153 PHE A N 1
ATOM 9104 C CA . PHE A 1 1153 ? 1.918 20.510 1.256 1.00 20.28 1153 PHE A CA 1
ATOM 9105 C C . PHE A 1 1153 ? 2.614 19.807 0.085 1.00 20.28 1153 PHE A C 1
ATOM 9107 O O . PHE A 1 1153 ? 2.463 18.598 -0.068 1.00 20.28 1153 PHE A O 1
ATOM 9114 N N . LEU A 1 1154 ? 3.440 20.526 -0.673 1.00 20.16 1154 LEU A N 1
ATOM 9115 C CA . LEU A 1 1154 ? 4.511 19.910 -1.452 1.00 20.16 1154 LEU A CA 1
ATOM 9116 C C . LEU A 1 1154 ? 5.818 20.651 -1.163 1.00 20.16 1154 LEU A C 1
ATOM 9118 O O . LEU A 1 1154 ? 5.989 21.829 -1.467 1.00 20.16 1154 LEU A O 1
ATOM 9122 N N . MET A 1 1155 ? 6.696 19.922 -0.478 1.00 19.17 1155 MET A N 1
ATOM 9123 C CA . MET A 1 1155 ? 8.097 20.229 -0.215 1.00 19.17 1155 MET A CA 1
ATOM 9124 C C . MET A 1 1155 ? 8.956 19.829 -1.423 1.00 19.17 1155 MET A C 1
ATOM 9126 O O . MET A 1 1155 ? 8.623 18.844 -2.071 1.00 19.17 1155 MET A O 1
ATOM 9130 N N . HIS A 1 1156 ? 10.107 20.507 -1.595 1.00 21.78 1156 HIS A N 1
ATOM 9131 C CA . HIS A 1 1156 ? 11.202 20.199 -2.552 1.00 21.78 1156 HIS A CA 1
ATOM 9132 C C . HIS A 1 1156 ? 10.809 20.363 -4.042 1.00 21.78 1156 HIS A C 1
ATOM 9134 O O . HIS A 1 1156 ? 9.766 19.900 -4.453 1.00 21.78 1156 HIS A O 1
ATOM 9140 N N . GLU A 1 1157 ? 11.477 21.089 -4.946 1.00 23.20 1157 GLU A N 1
ATOM 9141 C CA . GLU A 1 1157 ? 12.881 21.435 -5.233 1.00 23.20 1157 GLU A CA 1
ATOM 9142 C C . GLU A 1 1157 ? 12.974 22.880 -5.802 1.00 23.20 1157 GLU A C 1
ATOM 9144 O O . GLU A 1 1157 ? 12.028 23.656 -5.674 1.00 23.20 1157 GLU A O 1
ATOM 9149 N N . LYS A 1 1158 ? 14.140 23.339 -6.279 1.00 23.41 1158 LYS A N 1
ATOM 9150 C CA . LYS A 1 1158 ? 14.372 24.684 -6.850 1.00 23.41 1158 LYS A CA 1
ATOM 9151 C C . LYS A 1 1158 ? 14.284 24.620 -8.387 1.00 23.41 1158 LYS A C 1
ATOM 9153 O O . LYS A 1 1158 ? 15.210 24.106 -8.983 1.00 23.41 1158 LYS A O 1
ATOM 9158 N N . SER A 1 1159 ? 13.237 25.201 -8.978 1.00 25.56 1159 SER A N 1
ATOM 9159 C CA . SER A 1 1159 ? 13.215 25.892 -10.300 1.00 25.56 1159 SER A CA 1
ATOM 9160 C C . SER A 1 1159 ? 11.776 26.186 -10.762 1.00 25.56 1159 SER A C 1
ATOM 9162 O O . SER A 1 1159 ? 11.550 27.087 -11.562 1.00 25.56 1159 SER A O 1
ATOM 9164 N N . GLN A 1 1160 ? 10.766 25.543 -10.171 1.00 26.25 1160 GLN A N 1
ATOM 9165 C CA . GLN A 1 1160 ? 9.355 25.720 -10.543 1.00 26.25 1160 GLN A CA 1
ATOM 9166 C C . GLN A 1 1160 ? 8.655 26.933 -9.908 1.00 26.25 1160 GLN A C 1
ATOM 9168 O O . GLN A 1 1160 ? 7.478 26.852 -9.550 1.00 26.25 1160 GLN A O 1
ATOM 9173 N N . SER A 1 1161 ? 9.321 28.089 -9.788 1.00 27.53 1161 SER A N 1
ATOM 9174 C CA . SER A 1 1161 ? 8.577 29.301 -9.413 1.00 27.53 1161 SER A CA 1
ATOM 9175 C C . SER A 1 1161 ? 7.442 29.538 -10.422 1.00 27.53 1161 SER A C 1
ATOM 9177 O O . SER A 1 1161 ? 6.313 29.770 -10.008 1.00 27.53 1161 SER A O 1
ATOM 9179 N N . LEU A 1 1162 ? 7.666 29.304 -11.722 1.00 24.59 1162 LEU A N 1
ATOM 9180 C CA . LEU A 1 1162 ? 6.668 29.504 -12.781 1.00 24.59 1162 LEU A CA 1
ATOM 9181 C C . LEU A 1 1162 ? 5.463 28.532 -12.766 1.00 24.59 1162 LEU A C 1
ATOM 9183 O O . LEU A 1 1162 ? 4.354 28.951 -13.102 1.00 24.59 1162 LEU A O 1
ATOM 9187 N N . ASP A 1 1163 ? 5.627 27.270 -12.360 1.00 27.38 1163 ASP A N 1
ATOM 9188 C CA . ASP A 1 1163 ? 4.530 26.280 -12.381 1.00 27.38 1163 ASP A CA 1
ATOM 9189 C C . ASP A 1 1163 ? 3.695 26.279 -11.089 1.00 27.38 1163 ASP A C 1
ATOM 9191 O O . ASP A 1 1163 ? 2.467 26.106 -11.139 1.00 27.38 1163 ASP A O 1
ATOM 9195 N N . VAL A 1 1164 ? 4.301 26.657 -9.954 1.00 28.52 1164 VAL A N 1
ATOM 9196 C CA . VAL A 1 1164 ? 3.545 27.079 -8.764 1.00 28.52 1164 VAL A CA 1
ATOM 9197 C C . VAL A 1 1164 ? 2.685 28.304 -9.107 1.00 28.52 1164 VAL A C 1
ATOM 9199 O O . VAL A 1 1164 ? 1.512 28.346 -8.729 1.00 28.52 1164 VAL A O 1
ATOM 9202 N N . PHE A 1 1165 ? 3.190 29.247 -9.921 1.00 26.78 1165 PHE A N 1
ATOM 9203 C CA . PHE A 1 1165 ? 2.411 30.402 -10.395 1.00 26.78 1165 PHE A CA 1
ATOM 9204 C C . PHE A 1 1165 ? 1.238 30.025 -11.320 1.00 26.78 1165 PHE A C 1
ATOM 9206 O O . PHE A 1 1165 ? 0.196 30.672 -11.234 1.00 26.78 1165 PHE A O 1
ATOM 9213 N N . LYS A 1 1166 ? 1.328 28.982 -12.163 1.00 26.39 1166 LYS A N 1
ATOM 9214 C CA . LYS A 1 1166 ? 0.196 28.545 -13.017 1.00 26.39 1166 LYS A CA 1
ATOM 9215 C C . LYS A 1 1166 ? -0.910 27.852 -12.224 1.00 26.39 1166 LYS A C 1
ATOM 9217 O O . LYS A 1 1166 ? -2.091 28.123 -12.441 1.00 26.39 1166 LYS A O 1
ATOM 9222 N N . THR A 1 1167 ? -0.544 27.000 -11.271 1.00 29.50 1167 THR A N 1
ATOM 9223 C CA . THR A 1 1167 ? -1.526 26.329 -10.404 1.00 29.50 1167 THR A CA 1
ATOM 9224 C C . THR A 1 1167 ? -2.165 27.333 -9.438 1.00 29.50 1167 THR A C 1
ATOM 9226 O O . THR A 1 1167 ? -3.369 27.285 -9.171 1.00 29.50 1167 THR A O 1
ATOM 9229 N N . PHE A 1 1168 ? -1.391 28.326 -8.981 1.00 31.44 1168 PHE A N 1
ATOM 9230 C CA . PHE A 1 1168 ? -1.895 29.439 -8.180 1.00 31.44 1168 PHE A CA 1
ATOM 9231 C C . PHE A 1 1168 ? -2.759 30.414 -8.997 1.00 31.44 1168 PHE A C 1
ATOM 9233 O O . PHE A 1 1168 ? -3.788 30.850 -8.481 1.00 31.44 1168 PHE A O 1
ATOM 9240 N N . LYS A 1 1169 ? -2.445 30.661 -10.281 1.00 27.97 1169 LYS A N 1
ATOM 9241 C CA . LYS A 1 1169 ? -3.316 31.384 -11.226 1.00 27.97 1169 LYS A CA 1
ATOM 9242 C C . LYS A 1 1169 ? -4.701 30.752 -11.258 1.00 27.97 1169 LYS A C 1
ATOM 9244 O O . LYS A 1 1169 ? -5.672 31.462 -11.049 1.00 27.97 1169 LYS A O 1
ATOM 9249 N N . VAL A 1 1170 ? -4.804 29.425 -11.375 1.00 32.38 1170 VAL A N 1
ATOM 9250 C CA . VAL A 1 1170 ? -6.101 28.726 -11.331 1.00 32.38 1170 VAL A CA 1
ATOM 9251 C C . VAL A 1 1170 ? -6.782 28.869 -9.965 1.00 32.38 1170 VAL A C 1
ATOM 9253 O O . VAL A 1 1170 ? -7.997 29.039 -9.906 1.00 32.38 1170 VAL A O 1
ATOM 9256 N N . LYS A 1 1171 ? -6.040 28.847 -8.849 1.00 30.11 1171 LYS A N 1
ATOM 9257 C CA . LYS A 1 1171 ? -6.614 28.947 -7.491 1.00 30.11 1171 LYS A CA 1
ATOM 9258 C C . LYS A 1 1171 ? -7.116 30.364 -7.163 1.00 30.11 1171 LYS A C 1
ATOM 9260 O O . LYS A 1 1171 ? -8.204 30.499 -6.602 1.00 30.11 1171 LYS A O 1
ATOM 9265 N N . VAL A 1 1172 ? -6.381 31.408 -7.554 1.00 30.64 1172 VAL A N 1
ATOM 9266 C CA . VAL A 1 1172 ? -6.769 32.822 -7.394 1.00 30.64 1172 VAL A CA 1
ATOM 9267 C C . VAL A 1 1172 ? -7.833 33.218 -8.417 1.00 30.64 1172 VAL A C 1
ATOM 9269 O O . VAL A 1 1172 ? -8.835 33.816 -8.028 1.00 30.64 1172 VAL A O 1
ATOM 9272 N N . GLU A 1 1173 ? -7.702 32.809 -9.684 1.00 30.33 1173 GLU A N 1
ATOM 9273 C CA . GLU A 1 1173 ? -8.756 32.983 -10.692 1.00 30.33 1173 GLU A CA 1
ATOM 9274 C C . GLU A 1 1173 ? -10.029 32.246 -10.276 1.00 30.33 1173 GLU A C 1
ATOM 9276 O O . GLU A 1 1173 ? -11.102 32.802 -10.445 1.00 30.33 1173 GLU A O 1
ATOM 9281 N N . ASN A 1 1174 ? -9.972 31.061 -9.656 1.00 33.75 1174 ASN A N 1
ATOM 9282 C CA . ASN A 1 1174 ? -11.177 30.397 -9.146 1.00 33.75 1174 ASN A CA 1
ATOM 9283 C C . ASN A 1 1174 ? -11.791 31.106 -7.932 1.00 33.75 1174 ASN A C 1
ATOM 9285 O O . ASN A 1 1174 ? -13.012 31.090 -7.785 1.00 33.75 1174 ASN A O 1
ATOM 9289 N N . GLN A 1 1175 ? -10.995 31.746 -7.072 1.00 29.86 1175 GLN A N 1
ATOM 9290 C CA . GLN A 1 1175 ? -11.517 32.561 -5.966 1.00 29.86 1175 GLN A CA 1
ATOM 9291 C C . GLN A 1 1175 ? -12.140 33.877 -6.475 1.00 29.86 1175 GLN A C 1
ATOM 9293 O O . GLN A 1 1175 ? -13.213 34.270 -6.012 1.00 29.86 1175 GLN A O 1
ATOM 9298 N N . LEU A 1 1176 ? -11.529 34.522 -7.476 1.00 30.22 1176 LEU A N 1
ATOM 9299 C CA . LEU A 1 1176 ? -12.003 35.776 -8.076 1.00 30.22 1176 LEU A CA 1
ATOM 9300 C C . LEU A 1 1176 ? -13.165 35.562 -9.058 1.00 30.22 1176 LEU A C 1
ATOM 9302 O O . LEU A 1 1176 ? -14.173 36.261 -8.962 1.00 30.22 1176 LEU A O 1
ATOM 9306 N N . ASN A 1 1177 ? -13.099 34.560 -9.939 1.00 28.53 1177 ASN A N 1
ATOM 9307 C CA . ASN A 1 1177 ? -14.163 34.220 -10.896 1.00 28.53 1177 ASN A CA 1
ATOM 9308 C C . ASN A 1 1177 ? -15.427 33.708 -10.198 1.00 28.53 1177 ASN A C 1
ATOM 9310 O O . ASN A 1 1177 ? -16.526 33.901 -10.721 1.00 28.53 1177 ASN A O 1
ATOM 9314 N N . LYS A 1 1178 ? -15.312 33.123 -8.994 1.00 31.59 1178 LYS A N 1
ATOM 9315 C CA . LYS A 1 1178 ? -16.482 32.804 -8.157 1.00 31.59 1178 LYS A CA 1
ATOM 9316 C C . LYS A 1 1178 ? -17.241 34.055 -7.690 1.00 31.59 1178 LYS A C 1
ATOM 9318 O O . LYS A 1 1178 ? -18.409 33.927 -7.334 1.00 31.59 1178 LYS A O 1
ATOM 9323 N N . ARG A 1 1179 ? -16.635 35.253 -7.704 1.00 26.92 1179 ARG A N 1
ATOM 9324 C CA . ARG A 1 1179 ? -17.269 36.505 -7.234 1.00 26.92 1179 ARG A CA 1
ATOM 9325 C C . ARG A 1 1179 ? -17.395 37.609 -8.293 1.00 26.92 1179 ARG A C 1
ATOM 9327 O O . ARG A 1 1179 ? -18.271 38.460 -8.164 1.00 26.92 1179 ARG A O 1
ATOM 9334 N N . ILE A 1 1180 ? -16.600 37.599 -9.364 1.00 23.88 1180 ILE A N 1
ATOM 9335 C CA . ILE A 1 1180 ? -16.566 38.656 -10.386 1.00 23.88 1180 ILE A CA 1
ATOM 9336 C C . ILE A 1 1180 ? -16.599 38.020 -11.786 1.00 23.88 1180 ILE A C 1
ATOM 9338 O O . ILE A 1 1180 ? -15.587 37.572 -12.308 1.00 23.88 1180 ILE A O 1
ATOM 9342 N N . LYS A 1 1181 ? -17.766 38.015 -12.450 1.00 24.61 1181 LYS A N 1
ATOM 9343 C CA . LYS A 1 1181 ? -17.835 37.791 -13.910 1.00 24.61 1181 LYS A CA 1
ATOM 9344 C C . LYS A 1 1181 ? -17.272 39.031 -14.623 1.00 24.61 1181 LYS A C 1
ATOM 9346 O O . LYS A 1 1181 ? -17.987 40.025 -14.762 1.00 24.61 1181 LYS A O 1
ATOM 9351 N N . CYS A 1 1182 ? -16.006 38.981 -15.042 1.00 22.28 1182 CYS A N 1
ATOM 9352 C CA . CYS A 1 1182 ? -15.316 40.051 -15.772 1.00 22.28 1182 CYS A CA 1
ATOM 9353 C C . CYS A 1 1182 ? -15.997 40.378 -17.114 1.00 22.28 1182 CYS A C 1
ATOM 9355 O O . CYS A 1 1182 ? -16.133 39.527 -17.994 1.00 22.28 1182 CYS A O 1
ATOM 9357 N N . VAL A 1 1183 ? -16.394 41.640 -17.293 1.00 23.34 1183 VAL A N 1
ATOM 9358 C CA . VAL A 1 1183 ? -16.937 42.162 -18.553 1.00 23.34 1183 VAL A CA 1
ATOM 9359 C C . VAL A 1 1183 ? -15.775 42.489 -19.495 1.00 23.34 1183 VAL A C 1
ATOM 9361 O O . VAL A 1 1183 ? -15.058 43.467 -19.291 1.00 23.34 1183 VAL A O 1
ATOM 9364 N N . ARG A 1 1184 ? -15.601 41.700 -20.564 1.00 22.97 1184 ARG A N 1
ATOM 9365 C CA . ARG A 1 1184 ? -14.828 42.122 -21.744 1.00 22.97 1184 ARG A CA 1
ATOM 9366 C C . ARG A 1 1184 ? -15.572 43.282 -22.411 1.00 22.97 1184 ARG A C 1
ATOM 9368 O O . ARG A 1 1184 ? -16.585 43.074 -23.073 1.00 22.97 1184 ARG A O 1
ATOM 9375 N N . SER A 1 1185 ? -15.072 44.502 -22.245 1.00 22.53 1185 SER A N 1
ATOM 9376 C CA . SER A 1 1185 ? -15.517 45.655 -23.030 1.00 22.53 1185 SER A CA 1
ATOM 9377 C C . SER A 1 1185 ? -15.056 45.490 -24.484 1.00 22.53 1185 SER A C 1
ATOM 9379 O O . SER A 1 1185 ? -13.937 45.851 -24.844 1.00 22.53 1185 SER A O 1
ATOM 9381 N N . ASN A 1 1186 ? -15.937 44.945 -25.325 1.00 20.27 1186 ASN A N 1
ATOM 9382 C CA . ASN A 1 1186 ? -15.868 45.059 -26.780 1.00 20.27 1186 ASN A CA 1
ATOM 9383 C C . ASN A 1 1186 ? -15.991 46.538 -27.178 1.00 20.27 1186 ASN A C 1
ATOM 9385 O O . ASN A 1 1186 ? -17.100 47.040 -27.341 1.00 20.27 1186 ASN A O 1
ATOM 9389 N N . ARG A 1 1187 ? -14.873 47.239 -27.382 1.00 22.31 1187 ARG A N 1
ATOM 9390 C CA . ARG A 1 1187 ? -14.833 48.395 -28.289 1.00 22.31 1187 ARG A CA 1
ATOM 9391 C C . ARG A 1 1187 ? -13.535 48.384 -29.079 1.00 22.31 1187 ARG A C 1
ATOM 9393 O O . ARG A 1 1187 ? -12.475 48.732 -28.572 1.00 22.31 1187 ARG A O 1
ATOM 9400 N N . GLY A 1 1188 ? -13.659 47.970 -30.338 1.00 19.55 1188 GLY A N 1
ATOM 9401 C CA . GLY A 1 1188 ? -12.679 48.272 -31.368 1.00 19.55 1188 GLY A CA 1
ATOM 9402 C C . GLY A 1 1188 ? -12.560 49.784 -31.543 1.00 19.55 1188 GLY A C 1
ATOM 9403 O O . GLY A 1 1188 ? -13.557 50.503 -31.545 1.00 19.55 1188 GLY A O 1
ATOM 9404 N N . GLY A 1 1189 ? -11.329 50.258 -31.672 1.00 20.69 1189 GLY A N 1
ATOM 9405 C CA . GLY A 1 1189 ? -11.033 51.671 -31.854 1.00 20.69 1189 GLY A CA 1
ATOM 9406 C C . GLY A 1 1189 ? -9.534 51.878 -31.950 1.00 20.69 1189 GLY A C 1
ATOM 9407 O O . GLY A 1 1189 ? -8.863 52.055 -30.942 1.00 20.69 1189 GLY A O 1
ATOM 9408 N N . LYS A 1 1190 ? -9.025 51.805 -33.181 1.00 20.09 1190 LYS A N 1
ATOM 9409 C CA . LYS A 1 1190 ? -7.669 52.187 -33.580 1.00 20.09 1190 LYS A CA 1
ATOM 9410 C C . LYS A 1 1190 ? -7.306 53.555 -32.986 1.00 20.09 1190 LYS A C 1
ATOM 9412 O O . LYS A 1 1190 ? -7.864 54.552 -33.425 1.00 20.09 1190 LYS A O 1
ATOM 9417 N N . TYR A 1 1191 ? -6.323 53.612 -32.094 1.00 21.91 1191 TYR A N 1
ATOM 9418 C CA . TYR A 1 1191 ? -5.536 54.825 -31.876 1.00 21.91 1191 TYR A CA 1
ATOM 9419 C C . TYR A 1 1191 ? -4.056 54.459 -31.896 1.00 21.91 1191 TYR A C 1
ATOM 9421 O O . TYR A 1 1191 ? -3.479 53.990 -30.921 1.00 21.91 1191 TYR A O 1
ATOM 9429 N N . TYR A 1 1192 ? -3.478 54.641 -33.083 1.00 19.95 1192 TYR A N 1
ATOM 9430 C CA . TYR A 1 1192 ? -2.045 54.767 -33.292 1.00 19.95 1192 TYR A CA 1
ATOM 9431 C C . TYR A 1 1192 ? -1.578 56.048 -32.596 1.00 19.95 1192 TYR A C 1
ATOM 9433 O O . TYR A 1 1192 ? -1.963 57.143 -32.999 1.00 19.95 1192 TYR A O 1
ATOM 9441 N N . GLY A 1 1193 ? -0.737 55.905 -31.580 1.00 20.64 1193 GLY A N 1
ATOM 9442 C CA . GLY A 1 1193 ? 0.020 56.996 -30.984 1.00 20.64 1193 GLY A CA 1
ATOM 9443 C C . GLY A 1 1193 ? 1.422 56.495 -30.683 1.00 20.64 1193 GLY A C 1
ATOM 9444 O O . GLY A 1 1193 ? 1.623 55.799 -29.695 1.00 20.64 1193 GLY A O 1
ATOM 9445 N N . LYS A 1 1194 ? 2.368 56.808 -31.577 1.00 19.38 1194 LYS A N 1
ATOM 9446 C CA . LYS A 1 1194 ? 3.810 56.720 -31.317 1.00 19.38 1194 LYS A CA 1
ATOM 9447 C C . LYS A 1 1194 ? 4.113 57.510 -30.042 1.00 19.38 1194 LYS A C 1
ATOM 9449 O O . LYS A 1 1194 ? 3.819 58.701 -30.015 1.00 19.38 1194 LYS A O 1
ATOM 9454 N N . TYR A 1 1195 ? 4.728 56.877 -29.050 1.00 23.95 1195 TYR A N 1
ATOM 9455 C CA . TYR A 1 1195 ? 5.452 57.584 -28.001 1.00 23.95 1195 TYR A CA 1
ATOM 9456 C C . TYR A 1 1195 ? 6.839 56.980 -27.837 1.00 23.95 1195 TYR A C 1
ATOM 9458 O O . TYR A 1 1195 ? 7.024 55.767 -27.924 1.00 23.95 1195 TYR A O 1
ATOM 9466 N N . ASP A 1 1196 ? 7.779 57.908 -27.710 1.00 21.31 1196 ASP A N 1
ATOM 9467 C CA . ASP A 1 1196 ? 9.217 57.755 -27.809 1.00 21.31 1196 ASP A CA 1
ATOM 9468 C C . ASP A 1 1196 ? 9.830 56.815 -26.774 1.00 21.31 1196 ASP A C 1
ATOM 9470 O O . ASP A 1 1196 ? 9.408 56.697 -25.624 1.00 21.31 1196 ASP A O 1
ATOM 9474 N N . SER A 1 1197 ? 10.915 56.205 -27.233 1.00 22.98 1197 SER A N 1
ATOM 9475 C CA . SER A 1 1197 ? 11.921 55.466 -26.491 1.00 22.98 1197 SER A CA 1
ATOM 9476 C C . SER A 1 1197 ? 12.592 56.335 -25.419 1.00 22.98 1197 SER A C 1
ATOM 9478 O O . SER A 1 1197 ? 13.666 56.888 -25.641 1.00 22.98 1197 SER A O 1
ATOM 9480 N N . SER A 1 1198 ? 11.984 56.431 -24.239 1.00 21.25 1198 SER A N 1
ATOM 9481 C CA . SER A 1 1198 ? 12.675 56.821 -23.007 1.00 21.25 1198 SER A CA 1
ATOM 9482 C C . SER A 1 1198 ? 11.895 56.351 -21.775 1.00 21.25 1198 SER A C 1
ATOM 9484 O O . SER A 1 1198 ? 10.855 56.914 -21.448 1.00 21.25 1198 SER A O 1
ATOM 9486 N N . GLY A 1 1199 ? 12.429 55.350 -21.067 1.00 22.03 1199 GLY A N 1
ATOM 9487 C CA . GLY A 1 1199 ? 12.075 55.082 -19.668 1.00 22.03 1199 GLY A CA 1
ATOM 9488 C C . GLY A 1 1199 ? 11.058 53.968 -19.402 1.00 22.03 1199 GLY A C 1
ATOM 9489 O O . GLY A 1 1199 ? 10.089 54.196 -18.687 1.00 22.03 1199 GLY A O 1
ATOM 9490 N N . GLU A 1 1200 ? 11.290 52.744 -19.887 1.00 23.20 1200 GLU A N 1
ATOM 9491 C CA . GLU A 1 1200 ? 10.675 51.566 -19.257 1.00 23.20 1200 GLU A CA 1
ATOM 9492 C C . GLU A 1 1200 ? 11.264 51.379 -17.847 1.00 23.20 1200 GLU A C 1
ATOM 9494 O O . GLU A 1 1200 ? 12.354 50.828 -17.678 1.00 23.20 1200 GLU A O 1
ATOM 9499 N N . GLN A 1 1201 ? 10.540 51.813 -16.811 1.00 23.52 1201 GLN A N 1
ATOM 9500 C CA . GLN A 1 1201 ? 10.699 51.227 -15.481 1.00 23.52 1201 GLN A CA 1
ATOM 9501 C C . GLN A 1 1201 ? 10.239 49.770 -15.573 1.00 23.52 1201 GLN A C 1
ATOM 9503 O O . GLN A 1 1201 ? 9.046 49.472 -15.613 1.00 23.52 1201 GLN A O 1
ATOM 9508 N N . ARG A 1 1202 ? 11.197 48.846 -15.661 1.00 24.23 1202 ARG A N 1
ATOM 9509 C CA . ARG A 1 1202 ? 10.933 47.407 -15.630 1.00 24.23 1202 ARG A CA 1
ATOM 9510 C C . ARG A 1 1202 ? 10.357 47.015 -14.272 1.00 24.23 1202 ARG A C 1
ATOM 9512 O O . ARG A 1 1202 ? 11.096 46.872 -13.304 1.00 24.23 1202 ARG A O 1
ATOM 9519 N N . LEU A 1 1203 ? 9.041 46.827 -14.218 1.00 26.22 1203 LEU A N 1
ATOM 9520 C CA . LEU A 1 1203 ? 8.362 46.148 -13.115 1.00 26.22 1203 LEU A CA 1
ATOM 9521 C C . LEU A 1 1203 ? 8.900 44.711 -12.987 1.00 26.22 1203 LEU A C 1
ATOM 9523 O O . LEU A 1 1203 ? 9.048 44.003 -13.986 1.00 26.22 1203 LEU A O 1
ATOM 9527 N N . GLY A 1 1204 ? 9.199 44.283 -11.757 1.00 30.00 1204 GLY A N 1
ATOM 9528 C CA . GLY A 1 1204 ? 9.669 42.927 -11.469 1.00 30.00 1204 GLY A CA 1
ATOM 9529 C C . GLY A 1 1204 ? 8.615 41.842 -11.775 1.00 30.00 1204 GLY A C 1
ATOM 9530 O O . GLY A 1 1204 ? 7.418 42.145 -11.824 1.00 30.00 1204 GLY A O 1
ATOM 9531 N N . PRO A 1 1205 ? 9.024 40.564 -11.937 1.00 30.73 1205 PRO A N 1
ATOM 9532 C CA . PRO A 1 1205 ? 8.154 39.456 -12.368 1.00 30.73 1205 PRO A CA 1
ATOM 9533 C C . PRO A 1 1205 ? 6.882 39.288 -11.522 1.00 30.73 1205 PRO A C 1
ATOM 9535 O O . PRO A 1 1205 ? 5.819 38.962 -12.043 1.00 30.73 1205 PRO A O 1
ATOM 9538 N N . PHE A 1 1206 ? 6.981 39.567 -10.222 1.00 35.00 1206 PHE A N 1
ATOM 9539 C CA . PHE A 1 1206 ? 5.884 39.423 -9.269 1.00 35.00 1206 PHE A CA 1
ATOM 9540 C C . PHE A 1 1206 ? 4.831 40.545 -9.371 1.00 35.00 1206 PHE A C 1
ATOM 9542 O O . PHE A 1 1206 ? 3.633 40.285 -9.279 1.00 35.00 1206 PHE A O 1
ATOM 9549 N N . ALA A 1 1207 ? 5.241 41.788 -9.647 1.00 35.34 1207 ALA A N 1
ATOM 9550 C CA . ALA A 1 1207 ? 4.304 42.899 -9.849 1.00 35.34 1207 ALA A CA 1
ATOM 9551 C C . ALA A 1 1207 ? 3.477 42.714 -11.135 1.00 35.34 1207 ALA A C 1
ATOM 9553 O O . ALA A 1 1207 ? 2.281 43.006 -11.152 1.00 35.34 1207 ALA A O 1
ATOM 9554 N N . ARG A 1 1208 ? 4.097 42.140 -12.177 1.00 35.91 1208 ARG A N 1
ATOM 9555 C CA . ARG A 1 1208 ? 3.426 41.751 -13.427 1.00 35.91 1208 ARG A CA 1
ATOM 9556 C C . ARG A 1 1208 ? 2.383 40.649 -13.196 1.00 35.91 1208 ARG A C 1
ATOM 9558 O O . ARG A 1 1208 ? 1.300 40.707 -13.766 1.00 35.91 1208 ARG A O 1
ATOM 9565 N N . TYR A 1 1209 ? 2.667 39.701 -12.298 1.00 37.44 1209 TYR A N 1
ATOM 9566 C CA . TYR A 1 1209 ? 1.720 38.659 -11.882 1.00 37.44 1209 TYR A CA 1
ATOM 9567 C C . TYR A 1 1209 ? 0.484 39.235 -11.164 1.00 37.44 1209 TYR A C 1
ATOM 9569 O O . TYR A 1 1209 ? -0.640 38.837 -11.462 1.00 37.44 1209 TYR A O 1
ATOM 9577 N N . LEU A 1 1210 ? 0.657 40.211 -10.263 1.00 34.25 1210 LEU A N 1
ATOM 9578 C CA . LEU A 1 1210 ? -0.465 40.871 -9.572 1.00 34.25 1210 LEU A CA 1
ATOM 9579 C C . LEU A 1 1210 ? -1.340 41.714 -10.518 1.00 34.25 1210 LEU A C 1
ATOM 9581 O O . LEU A 1 1210 ? -2.558 41.795 -10.329 1.00 34.25 1210 LEU A O 1
ATOM 9585 N N . GLU A 1 1211 ? -0.731 42.301 -11.550 1.00 36.91 1211 GLU A N 1
ATOM 9586 C CA . GLU A 1 1211 ? -1.430 42.995 -12.637 1.00 36.91 1211 GLU A CA 1
ATOM 9587 C C . GLU A 1 1211 ? -2.230 42.013 -13.515 1.00 36.91 1211 GLU A C 1
ATOM 9589 O O . GLU A 1 1211 ? -3.389 42.273 -13.843 1.00 36.91 1211 GLU A O 1
ATOM 9594 N N . GLU A 1 1212 ? -1.667 40.839 -13.830 1.00 34.88 1212 GLU A N 1
ATOM 9595 C CA . GLU A 1 1212 ? -2.368 39.764 -14.551 1.00 34.88 1212 GLU A CA 1
ATOM 9596 C C . GLU A 1 1212 ? -3.499 39.128 -13.728 1.00 34.88 1212 GLU A C 1
ATOM 9598 O O . GLU A 1 1212 ? -4.524 38.746 -14.294 1.00 34.88 1212 GLU A O 1
ATOM 9603 N N . CYS A 1 1213 ? -3.367 39.088 -12.397 1.00 32.94 1213 CYS A N 1
ATOM 9604 C CA . CYS A 1 1213 ? -4.406 38.607 -11.481 1.00 32.94 1213 CYS A CA 1
ATOM 9605 C C . CYS A 1 1213 ? -5.583 39.585 -11.305 1.00 32.94 1213 CYS A C 1
ATOM 9607 O O . CYS A 1 1213 ? -6.521 39.275 -10.572 1.00 32.94 1213 CYS A O 1
ATOM 9609 N N . GLY A 1 1214 ? -5.544 40.782 -11.908 1.00 33.50 1214 GLY A N 1
ATOM 9610 C CA . GLY A 1 1214 ? -6.585 41.804 -11.732 1.00 33.50 1214 GLY A CA 1
ATOM 9611 C C . GLY A 1 1214 ? -6.683 42.364 -10.306 1.00 33.50 1214 GLY A C 1
ATOM 9612 O O . GLY A 1 1214 ? -7.639 43.069 -9.990 1.00 33.50 1214 GLY A O 1
ATOM 9613 N N . ILE A 1 1215 ? -5.695 42.063 -9.454 1.00 33.75 1215 ILE A N 1
ATOM 9614 C CA . ILE A 1 1215 ? -5.542 42.620 -8.100 1.00 33.75 1215 ILE A CA 1
ATOM 9615 C C . ILE A 1 1215 ? -5.101 44.092 -8.196 1.00 33.75 1215 ILE A C 1
ATOM 9617 O O . ILE A 1 1215 ? -5.392 44.899 -7.316 1.00 33.75 1215 ILE A O 1
ATOM 9621 N N . VAL A 1 1216 ? -4.450 44.439 -9.309 1.00 30.30 1216 VAL A N 1
ATOM 9622 C CA . VAL A 1 1216 ? -3.933 45.759 -9.662 1.00 30.30 1216 VAL A CA 1
ATOM 9623 C C . VAL A 1 1216 ? -4.518 46.164 -11.029 1.00 30.30 1216 VAL A C 1
ATOM 9625 O O . VAL A 1 1216 ? -4.200 45.522 -12.030 1.00 30.30 1216 VAL A O 1
ATOM 9628 N N . PRO A 1 1217 ? -5.371 47.202 -11.135 1.00 30.44 1217 PRO A N 1
ATOM 9629 C CA . PRO A 1 1217 ? -5.848 47.713 -12.420 1.00 30.44 1217 PRO A CA 1
ATOM 9630 C C . PRO A 1 1217 ? -4.734 48.259 -13.330 1.00 30.44 1217 PRO A C 1
ATOM 9632 O O . PRO A 1 1217 ? -3.921 49.085 -12.916 1.00 30.44 1217 PRO A O 1
ATOM 9635 N N . ARG A 1 1218 ? -4.780 47.842 -14.606 1.00 29.92 1218 ARG A N 1
ATOM 9636 C CA . ARG A 1 1218 ? -4.019 48.404 -15.738 1.00 29.92 1218 ARG A CA 1
ATOM 9637 C C . ARG A 1 1218 ? -4.293 49.902 -15.873 1.00 29.92 1218 ARG A C 1
ATOM 9639 O O . ARG A 1 1218 ? -5.449 50.269 -16.049 1.00 29.92 1218 ARG A O 1
ATOM 9646 N N . TYR A 1 1219 ? -3.240 50.720 -15.874 1.00 27.73 1219 TYR A N 1
ATOM 9647 C CA . TYR A 1 1219 ? -3.225 52.122 -16.321 1.00 27.73 1219 TYR A CA 1
ATOM 9648 C C . TYR A 1 1219 ? -4.519 52.917 -16.051 1.00 27.73 1219 TYR A C 1
ATOM 9650 O O . TYR A 1 1219 ? -5.393 53.031 -16.912 1.00 27.73 1219 TYR A O 1
ATOM 9658 N N . THR A 1 1220 ? -4.624 53.553 -14.884 1.00 24.92 1220 THR A N 1
ATOM 9659 C CA . THR A 1 1220 ? -5.626 54.605 -14.669 1.00 24.92 1220 THR A CA 1
ATOM 9660 C C . THR A 1 1220 ? -5.311 55.813 -15.553 1.00 24.92 1220 THR A C 1
ATOM 9662 O O . THR A 1 1220 ? -4.454 56.631 -15.219 1.00 24.92 1220 THR A O 1
ATOM 9665 N N . MET A 1 1221 ? -6.040 55.963 -16.661 1.00 22.53 1221 MET A N 1
ATOM 9666 C CA . MET A 1 1221 ? -6.391 57.301 -17.138 1.00 22.53 1221 MET A CA 1
ATOM 9667 C C . MET A 1 1221 ? -7.358 57.931 -16.120 1.00 22.53 1221 MET A C 1
ATOM 9669 O O . MET A 1 1221 ? -8.247 57.232 -15.622 1.00 22.53 1221 MET A O 1
ATOM 9673 N N . PRO A 1 1222 ? -7.221 59.226 -15.790 1.00 22.08 1222 PRO A N 1
ATOM 9674 C CA . PRO A 1 1222 ? -8.146 59.892 -14.882 1.00 22.08 1222 PRO A CA 1
ATOM 9675 C C . PRO A 1 1222 ? -9.569 59.829 -15.461 1.00 22.08 1222 PRO A C 1
ATOM 9677 O O . PRO A 1 1222 ? -9.820 60.345 -16.548 1.00 22.08 1222 PRO A O 1
ATOM 9680 N N . GLY A 1 1223 ? -10.489 59.171 -14.745 1.00 27.03 1223 GLY A N 1
ATOM 9681 C CA . GLY A 1 1223 ? -11.915 59.107 -15.100 1.00 27.03 1223 GLY A CA 1
ATOM 9682 C C . GLY A 1 1223 ? -12.557 57.714 -15.185 1.00 27.03 1223 GLY A C 1
ATOM 9683 O O . GLY A 1 1223 ? -13.752 57.637 -15.466 1.00 27.03 1223 GLY A O 1
ATOM 9684 N N . SER A 1 1224 ? -11.838 56.610 -14.943 1.00 25.45 1224 SER A N 1
ATOM 9685 C CA . SER A 1 1224 ? -12.463 55.278 -14.833 1.00 25.45 1224 SER A CA 1
ATOM 9686 C C . SER A 1 1224 ? -13.210 55.108 -13.492 1.00 25.45 1224 SER A C 1
ATOM 9688 O O . SER A 1 1224 ? -12.612 55.389 -12.452 1.00 25.45 1224 SER A O 1
ATOM 9690 N N . PRO A 1 1225 ? -14.481 54.651 -13.485 1.00 24.70 1225 PRO A N 1
ATOM 9691 C CA . PRO A 1 1225 ? -15.318 54.595 -12.282 1.00 24.70 1225 PRO A CA 1
ATOM 9692 C C . PRO A 1 1225 ? -14.827 53.569 -11.249 1.00 24.70 1225 PRO A C 1
ATOM 9694 O O . PRO A 1 1225 ? -14.247 52.539 -11.596 1.00 24.70 1225 PRO A O 1
ATOM 9697 N N . ASN A 1 1226 ? -15.066 53.887 -9.976 1.00 29.22 1226 ASN A N 1
ATOM 9698 C CA . ASN A 1 1226 ? -14.513 53.234 -8.790 1.00 29.22 1226 ASN A CA 1
ATOM 9699 C C . ASN A 1 1226 ? -15.075 51.806 -8.614 1.00 29.22 1226 ASN A C 1
ATOM 9701 O O . ASN A 1 1226 ? -16.243 51.549 -8.891 1.00 29.22 1226 ASN A O 1
ATOM 9705 N N . MET A 1 1227 ? -14.277 50.854 -8.121 1.00 31.98 1227 MET A N 1
ATOM 9706 C CA . MET A 1 1227 ? -14.716 49.469 -7.880 1.00 31.98 1227 MET A CA 1
ATOM 9707 C C . MET A 1 1227 ? -15.789 49.383 -6.777 1.00 31.98 1227 MET A C 1
ATOM 9709 O O . MET A 1 1227 ? -16.601 48.459 -6.796 1.00 31.98 1227 MET A O 1
ATOM 9713 N N . ASN A 1 1228 ? -15.876 50.398 -5.905 1.00 32.25 1228 ASN A N 1
ATOM 9714 C CA . ASN A 1 1228 ? -17.021 50.592 -5.011 1.00 32.25 1228 ASN A CA 1
ATOM 9715 C C . ASN A 1 1228 ? -18.331 50.838 -5.776 1.00 32.25 1228 ASN A C 1
ATOM 9717 O O . ASN A 1 1228 ? -19.345 50.279 -5.377 1.00 32.25 1228 ASN A O 1
ATOM 9721 N N . ASP A 1 1229 ? -18.323 51.527 -6.927 1.00 31.98 1229 ASP A N 1
ATOM 9722 C CA . ASP A 1 1229 ? -19.527 51.650 -7.769 1.00 31.98 1229 ASP A CA 1
ATOM 9723 C C . ASP A 1 1229 ? -19.947 50.285 -8.338 1.00 31.98 1229 ASP A C 1
ATOM 9725 O O . ASP A 1 1229 ? -21.126 50.035 -8.578 1.00 31.98 1229 ASP A O 1
ATOM 9729 N N . VAL A 1 1230 ? -18.994 49.375 -8.570 1.00 33.22 1230 VAL A N 1
ATOM 9730 C CA . VAL A 1 1230 ? -19.267 48.013 -9.066 1.00 33.22 1230 VAL A CA 1
ATOM 9731 C C . VAL A 1 1230 ? -19.754 47.099 -7.936 1.00 33.22 1230 VAL A C 1
ATOM 9733 O O . VAL A 1 1230 ? -20.634 46.265 -8.167 1.00 33.22 1230 VAL A O 1
ATOM 9736 N N . ALA A 1 1231 ? -19.214 47.270 -6.727 1.00 33.03 1231 ALA A N 1
ATOM 9737 C CA . ALA A 1 1231 ? -19.586 46.522 -5.531 1.00 33.03 1231 ALA A CA 1
ATOM 9738 C C . ALA A 1 1231 ? -20.936 46.975 -4.948 1.00 33.03 1231 ALA A C 1
ATOM 9740 O O . ALA A 1 1231 ? -21.743 46.108 -4.623 1.00 33.03 1231 ALA A O 1
ATOM 9741 N N . GLU A 1 1232 ? -21.242 48.279 -4.906 1.00 32.25 1232 GLU A N 1
ATOM 9742 C CA . GLU A 1 1232 ? -22.573 48.803 -4.547 1.00 32.25 1232 GLU A CA 1
ATOM 9743 C C . GLU A 1 1232 ? -23.625 48.392 -5.576 1.00 32.25 1232 GLU A C 1
ATOM 9745 O O . GLU A 1 1232 ? -24.698 47.920 -5.207 1.00 32.25 1232 GLU A O 1
ATOM 9750 N N . ARG A 1 1233 ? -23.304 48.441 -6.880 1.00 32.44 1233 ARG A N 1
ATOM 9751 C CA . ARG A 1 1233 ? -24.218 47.945 -7.927 1.00 32.44 1233 ARG A CA 1
ATOM 9752 C C . ARG A 1 1233 ? -24.518 46.448 -7.821 1.00 32.44 1233 ARG A C 1
ATOM 9754 O O . ARG A 1 1233 ? -25.427 45.981 -8.505 1.00 32.44 1233 ARG A O 1
ATOM 9761 N N . ARG A 1 1234 ? -23.763 45.684 -7.019 1.00 29.91 1234 ARG A N 1
ATOM 9762 C CA . ARG A 1 1234 ? -23.964 44.237 -6.836 1.00 29.91 1234 ARG A CA 1
ATOM 9763 C C . ARG A 1 1234 ? -24.109 43.772 -5.382 1.00 29.91 1234 ARG A C 1
ATOM 9765 O O . ARG A 1 1234 ? -24.248 42.570 -5.187 1.00 29.91 1234 ARG A O 1
ATOM 9772 N N . ASN A 1 1235 ? -24.112 44.669 -4.391 1.00 30.09 1235 ASN A N 1
ATOM 9773 C CA . ASN A 1 1235 ? -24.149 44.340 -2.957 1.00 30.09 1235 ASN A CA 1
ATOM 9774 C C . ASN A 1 1235 ? -23.159 43.223 -2.540 1.00 30.09 1235 ASN A C 1
ATOM 9776 O O . ASN A 1 1235 ? -23.522 42.299 -1.814 1.00 30.09 1235 ASN A O 1
ATOM 9780 N N . ILE A 1 1236 ? -21.899 43.278 -2.995 1.00 31.59 1236 ILE A N 1
ATOM 9781 C CA . ILE A 1 1236 ? -20.857 42.309 -2.596 1.00 31.59 1236 ILE A CA 1
ATOM 9782 C C . ILE A 1 1236 ? -19.910 42.969 -1.589 1.00 31.59 1236 ILE A C 1
ATOM 9784 O O . ILE A 1 1236 ? -19.137 43.852 -1.950 1.00 31.59 1236 ILE A O 1
ATOM 9788 N N . THR A 1 1237 ? -19.937 42.521 -0.332 1.00 37.16 1237 THR A N 1
ATOM 9789 C CA . THR A 1 1237 ? -19.025 42.985 0.727 1.00 37.16 1237 THR A CA 1
ATOM 9790 C C . THR A 1 1237 ? -17.816 42.045 0.827 1.00 37.16 1237 THR A C 1
ATOM 9792 O O . THR A 1 1237 ? -17.964 40.872 1.165 1.00 37.16 1237 THR A O 1
ATOM 9795 N N . LEU A 1 1238 ? -16.610 42.533 0.525 1.00 42.75 1238 LEU A N 1
ATOM 9796 C CA . LEU A 1 1238 ? -15.349 41.811 0.740 1.00 42.75 1238 LEU A CA 1
ATOM 9797 C C . LEU A 1 1238 ? -14.781 42.225 2.113 1.00 42.75 1238 LEU A C 1
ATOM 9799 O O . LEU A 1 1238 ? -14.394 43.375 2.272 1.00 42.75 1238 LEU A O 1
ATOM 9803 N N . LYS A 1 1239 ? -14.758 41.324 3.105 1.00 50.47 1239 LYS A N 1
ATOM 9804 C CA . LYS A 1 1239 ? -14.104 41.506 4.421 1.00 50.47 1239 LYS A CA 1
ATOM 9805 C C . LYS A 1 1239 ? -13.313 40.238 4.796 1.00 50.47 1239 LYS A C 1
ATOM 9807 O O . LYS A 1 1239 ? -13.685 39.157 4.344 1.00 50.47 1239 LYS A O 1
ATOM 9812 N N . ASP A 1 1240 ? -12.263 40.382 5.613 1.00 61.31 1240 ASP A N 1
ATOM 9813 C CA . ASP A 1 1240 ? -11.472 39.307 6.258 1.00 61.31 1240 ASP A CA 1
ATOM 9814 C C . ASP A 1 1240 ? -10.620 38.388 5.342 1.00 61.31 1240 ASP A C 1
ATOM 9816 O O . ASP A 1 1240 ? -10.662 37.160 5.428 1.00 61.31 1240 ASP A O 1
ATOM 9820 N N . MET A 1 1241 ? -9.784 38.961 4.479 1.00 57.78 1241 MET A N 1
ATOM 9821 C CA . MET A 1 1241 ? -8.795 38.227 3.685 1.00 57.78 1241 MET A CA 1
ATOM 9822 C C . MET A 1 1241 ? -7.629 37.729 4.558 1.00 57.78 1241 MET A C 1
ATOM 9824 O O . MET A 1 1241 ? -6.936 38.511 5.206 1.00 57.78 1241 MET A O 1
ATOM 9828 N N . ARG A 1 1242 ? -7.399 36.411 4.564 1.00 66.25 1242 ARG A N 1
ATOM 9829 C CA . ARG A 1 1242 ? -6.287 35.742 5.259 1.00 66.25 1242 ARG A CA 1
ATOM 9830 C C . ARG A 1 1242 ? -5.359 35.110 4.224 1.00 66.25 1242 ARG A C 1
ATOM 9832 O O . ARG A 1 1242 ? -5.818 34.285 3.435 1.00 66.25 1242 ARG A O 1
ATOM 9839 N N . LEU A 1 1243 ? -4.090 35.506 4.212 1.00 68.81 1243 LEU A N 1
ATOM 9840 C CA . LEU A 1 1243 ? -3.090 35.065 3.242 1.00 68.81 1243 LEU A CA 1
ATOM 9841 C C . LEU A 1 1243 ? -1.853 34.524 3.968 1.00 68.81 1243 LEU A C 1
ATOM 9843 O O . LEU A 1 1243 ? -1.142 35.277 4.626 1.00 68.81 1243 LEU A O 1
ATOM 9847 N N . ASP A 1 1244 ? -1.586 33.230 3.809 1.00 68.56 1244 ASP A N 1
ATOM 9848 C CA . ASP A 1 1244 ? -0.351 32.590 4.264 1.00 68.56 1244 ASP A CA 1
ATOM 9849 C C . ASP A 1 1244 ? 0.414 32.052 3.054 1.00 68.56 1244 ASP A C 1
ATOM 9851 O O . ASP A 1 1244 ? -0.055 31.158 2.348 1.00 68.56 1244 ASP A O 1
ATOM 9855 N N . LEU A 1 1245 ? 1.572 32.651 2.794 1.00 67.12 1245 LEU A N 1
ATOM 9856 C CA . LEU A 1 1245 ? 2.548 32.233 1.795 1.00 67.12 1245 LEU A CA 1
ATOM 9857 C C . LEU A 1 1245 ? 3.879 31.854 2.455 1.00 67.12 1245 LEU A C 1
ATOM 9859 O O . LEU A 1 1245 ? 4.929 31.897 1.808 1.00 67.12 1245 LEU A O 1
ATOM 9863 N N . SER A 1 1246 ? 3.873 31.478 3.730 1.00 64.81 1246 SER A N 1
ATOM 9864 C CA . SER A 1 1246 ? 5.091 31.060 4.414 1.00 64.81 1246 SER A CA 1
ATOM 9865 C C . SER A 1 1246 ? 5.664 29.777 3.808 1.00 64.81 1246 SER A C 1
ATOM 9867 O O . SER A 1 1246 ? 4.923 28.939 3.302 1.00 64.81 1246 SER A O 1
ATOM 9869 N N . ASN A 1 1247 ? 6.983 29.604 3.867 1.00 70.69 1247 ASN A N 1
ATOM 9870 C CA . ASN A 1 1247 ? 7.688 28.393 3.438 1.00 70.69 1247 ASN A CA 1
ATOM 9871 C C . ASN A 1 1247 ? 7.542 28.048 1.938 1.00 70.69 1247 ASN A C 1
ATOM 9873 O O . ASN A 1 1247 ? 7.598 26.882 1.551 1.00 70.69 1247 ASN A O 1
ATOM 9877 N N . ASN A 1 1248 ? 7.369 29.060 1.078 1.00 49.59 1248 ASN A N 1
ATOM 9878 C CA . ASN A 1 1248 ? 7.159 28.892 -0.369 1.00 49.59 1248 ASN A CA 1
ATOM 9879 C C . ASN A 1 1248 ? 8.391 29.248 -1.222 1.00 49.59 1248 ASN A C 1
ATOM 9881 O O . ASN A 1 1248 ? 8.298 29.312 -2.447 1.00 49.59 1248 ASN A O 1
ATOM 9885 N N . LYS A 1 1249 ? 9.558 29.492 -0.605 1.00 60.25 1249 LYS A N 1
ATOM 9886 C CA . LYS A 1 1249 ? 10.794 29.937 -1.284 1.00 60.25 1249 LYS A CA 1
ATOM 9887 C C . LYS A 1 1249 ? 10.612 31.204 -2.145 1.00 60.25 1249 LYS A C 1
ATOM 9889 O O . LYS A 1 1249 ? 11.396 31.417 -3.072 1.00 60.25 1249 LYS A O 1
ATOM 9894 N N . LEU A 1 1250 ? 9.611 32.039 -1.852 1.00 60.41 1250 LEU A N 1
ATOM 9895 C CA . LEU A 1 1250 ? 9.340 33.277 -2.589 1.00 60.41 1250 LEU A CA 1
ATOM 9896 C C . LEU A 1 1250 ? 10.571 34.181 -2.578 1.00 60.41 1250 LEU A C 1
ATOM 9898 O O . LEU A 1 1250 ? 11.176 34.363 -1.527 1.00 60.41 1250 LEU A O 1
ATOM 9902 N N . ASN A 1 1251 ? 10.936 34.753 -3.723 1.00 69.50 1251 ASN A N 1
ATOM 9903 C CA . ASN A 1 1251 ? 12.078 35.651 -3.863 1.00 69.50 1251 ASN A CA 1
ATOM 9904 C C . ASN A 1 1251 ? 11.684 36.965 -4.558 1.00 69.50 1251 ASN A C 1
ATOM 9906 O O . ASN A 1 1251 ? 10.648 37.053 -5.214 1.00 69.50 1251 ASN A O 1
ATOM 9910 N N . GLY A 1 1252 ? 12.525 37.988 -4.409 1.00 69.00 1252 GLY A N 1
ATOM 9911 C CA . GLY A 1 1252 ? 12.306 39.325 -4.971 1.00 69.00 1252 GLY A CA 1
ATOM 9912 C C . GLY A 1 1252 ? 12.135 40.403 -3.903 1.00 69.00 1252 GLY A C 1
ATOM 9913 O O . GLY A 1 1252 ? 12.046 40.104 -2.712 1.00 69.00 1252 GLY A O 1
ATOM 9914 N N . GLU A 1 1253 ? 12.127 41.668 -4.335 1.00 73.12 1253 GLU A N 1
ATOM 9915 C CA . GLU A 1 1253 ? 11.959 42.805 -3.427 1.00 73.12 1253 GLU A CA 1
ATOM 9916 C C . GLU A 1 1253 ? 10.562 42.821 -2.807 1.00 73.12 1253 GLU A C 1
ATOM 9918 O O . GLU A 1 1253 ? 9.563 42.897 -3.529 1.00 73.12 1253 GLU A O 1
ATOM 9923 N N . ILE A 1 1254 ? 10.481 42.853 -1.475 1.00 79.12 1254 ILE A N 1
ATOM 9924 C CA . ILE A 1 1254 ? 9.208 42.978 -0.754 1.00 79.12 1254 ILE A CA 1
ATOM 9925 C C . ILE A 1 1254 ? 8.445 44.253 -1.154 1.00 79.12 1254 ILE A C 1
ATOM 9927 O O . ILE A 1 1254 ? 7.220 44.232 -1.237 1.00 79.12 1254 ILE A O 1
ATOM 9931 N N . SER A 1 1255 ? 9.143 45.334 -1.521 1.00 66.50 1255 SER A N 1
ATOM 9932 C CA . SER A 1 1255 ? 8.549 46.564 -2.070 1.00 66.50 1255 SER A CA 1
ATOM 9933 C C . SER A 1 1255 ? 7.650 46.314 -3.276 1.00 66.50 1255 SER A C 1
ATOM 9935 O O . SER A 1 1255 ? 6.600 46.944 -3.394 1.00 66.50 1255 SER A O 1
ATOM 9937 N N . SER A 1 1256 ? 8.003 45.361 -4.143 1.00 59.56 1256 SER A N 1
ATOM 9938 C CA . SER A 1 1256 ? 7.206 45.029 -5.330 1.00 59.56 1256 SER A CA 1
ATOM 9939 C C . SER A 1 1256 ? 5.823 44.460 -4.990 1.00 59.56 1256 SER A C 1
ATOM 9941 O O . SER A 1 1256 ? 4.891 44.604 -5.780 1.00 59.56 1256 SER A O 1
ATOM 9943 N N . PHE A 1 1257 ? 5.660 43.885 -3.794 1.00 57.34 1257 PHE A N 1
ATOM 9944 C CA . PHE A 1 1257 ? 4.369 43.433 -3.278 1.00 57.34 1257 PHE A CA 1
ATOM 9945 C C . PHE A 1 1257 ? 3.419 44.617 -3.011 1.00 57.34 1257 PHE A C 1
ATOM 9947 O O . PHE A 1 1257 ? 2.212 44.510 -3.235 1.00 57.34 1257 PHE A O 1
ATOM 9954 N N . PHE A 1 1258 ? 3.962 45.767 -2.587 1.00 60.47 1258 PHE A N 1
ATOM 9955 C CA . PHE A 1 1258 ? 3.189 46.926 -2.121 1.00 60.47 1258 PHE A CA 1
ATOM 9956 C C . PHE A 1 1258 ? 3.244 48.166 -3.040 1.00 60.47 1258 PHE A C 1
ATOM 9958 O O . PHE A 1 1258 ? 2.426 49.071 -2.873 1.00 60.47 1258 PHE A O 1
ATOM 9965 N N . GLN A 1 1259 ? 4.178 48.236 -4.000 1.00 47.06 1259 GLN A N 1
ATOM 9966 C CA . GLN A 1 1259 ? 4.444 49.430 -4.827 1.00 47.06 1259 GLN A CA 1
ATOM 9967 C C . GLN A 1 1259 ? 3.306 49.825 -5.772 1.00 47.06 1259 GLN A C 1
ATOM 9969 O O . GLN A 1 1259 ? 3.233 50.979 -6.195 1.00 47.06 1259 GLN A O 1
ATOM 9974 N N . ASN A 1 1260 ? 2.398 48.911 -6.100 1.00 37.00 1260 ASN A N 1
ATOM 9975 C CA . ASN A 1 1260 ? 1.269 49.264 -6.940 1.00 37.00 1260 ASN A CA 1
ATOM 9976 C C . ASN A 1 1260 ? 0.238 50.051 -6.117 1.00 37.00 1260 ASN A C 1
ATOM 9978 O O . ASN A 1 1260 ? -0.476 49.506 -5.272 1.00 37.00 1260 ASN A O 1
ATOM 9982 N N . SER A 1 1261 ? 0.123 51.352 -6.408 1.00 34.69 1261 SER A N 1
ATOM 9983 C CA . SER A 1 1261 ? -0.879 52.304 -5.888 1.00 34.69 1261 SER A CA 1
ATOM 9984 C C . SER A 1 1261 ? -2.339 51.915 -6.186 1.00 34.69 1261 SER A C 1
ATOM 9986 O O . SER A 1 1261 ? -3.268 52.672 -5.927 1.00 34.69 1261 SER A O 1
ATOM 9988 N N . SER A 1 1262 ? -2.543 50.707 -6.692 1.00 35.25 1262 SER A N 1
ATOM 9989 C CA . SER A 1 1262 ? -3.761 50.132 -7.227 1.00 35.25 1262 SER A CA 1
ATOM 9990 C C . SER A 1 1262 ? -4.243 48.906 -6.438 1.00 35.25 1262 SER A C 1
ATOM 9992 O O . SER A 1 1262 ? -5.171 48.234 -6.877 1.00 35.25 1262 SER A O 1
ATOM 9994 N N . TRP A 1 1263 ? -3.726 48.660 -5.224 1.00 39.84 1263 TRP A N 1
ATOM 9995 C CA . TRP A 1 1263 ? -4.487 47.918 -4.208 1.00 39.84 1263 TRP A CA 1
ATOM 9996 C C . TRP A 1 1263 ? -5.748 48.728 -3.857 1.00 39.84 1263 TRP A C 1
ATOM 9998 O O . TRP A 1 1263 ? -5.764 49.486 -2.892 1.00 39.84 1263 TRP A O 1
ATOM 10008 N N . CYS A 1 1264 ? -6.810 48.609 -4.657 1.00 41.06 1264 CYS A N 1
ATOM 10009 C CA . CYS A 1 1264 ? -8.078 49.317 -4.436 1.00 41.06 1264 CYS A CA 1
ATOM 10010 C C . CYS A 1 1264 ? -8.881 48.780 -3.233 1.00 41.06 1264 CYS A C 1
ATOM 10012 O O . CYS A 1 1264 ? -9.952 49.302 -2.956 1.00 41.06 1264 CYS A O 1
ATOM 10014 N N . ASN A 1 1265 ? -8.377 47.778 -2.501 1.00 48.62 1265 ASN A N 1
ATOM 10015 C CA . ASN A 1 1265 ? -9.007 47.210 -1.304 1.00 48.62 1265 ASN A CA 1
ATOM 10016 C C . ASN A 1 1265 ? -7.952 46.899 -0.229 1.00 48.62 1265 ASN A C 1
ATOM 10018 O O . ASN A 1 1265 ? -7.595 45.744 -0.020 1.00 48.62 1265 ASN A O 1
ATOM 10022 N N . ARG A 1 1266 ? -7.402 47.920 0.434 1.00 54.56 1266 ARG A N 1
ATOM 10023 C CA . ARG A 1 1266 ? -6.400 47.722 1.503 1.00 54.56 1266 ARG A CA 1
ATOM 10024 C C . ARG A 1 1266 ? -7.016 47.260 2.827 1.00 54.56 1266 ARG A C 1
ATOM 10026 O O . ARG A 1 1266 ? -6.395 46.481 3.542 1.00 54.56 1266 ARG A O 1
ATOM 10033 N N . ASP A 1 1267 ? -8.265 47.639 3.086 1.00 61.22 1267 ASP A N 1
ATOM 10034 C CA . ASP A 1 1267 ? -8.982 47.380 4.346 1.00 61.22 1267 ASP A CA 1
ATOM 10035 C C . ASP A 1 1267 ? -9.595 45.966 4.444 1.00 61.22 1267 ASP A C 1
ATOM 10037 O O . ASP A 1 1267 ? -10.498 45.723 5.240 1.00 61.22 1267 ASP A O 1
ATOM 10041 N N . ILE A 1 1268 ? -9.160 45.010 3.615 1.00 61.25 1268 ILE A N 1
ATOM 10042 C CA . ILE A 1 1268 ? -9.682 43.633 3.663 1.00 61.25 1268 ILE A CA 1
ATOM 10043 C C . ILE A 1 1268 ? -8.717 42.643 4.310 1.00 61.25 1268 ILE A C 1
ATOM 10045 O O . ILE A 1 1268 ? -9.174 41.591 4.742 1.00 61.25 1268 ILE A O 1
ATOM 10049 N N . PHE A 1 1269 ? -7.411 42.921 4.365 1.00 68.38 1269 PHE A N 1
ATOM 10050 C CA . PHE A 1 1269 ? -6.413 41.957 4.841 1.00 68.38 1269 PHE A CA 1
ATOM 10051 C C . PHE A 1 1269 ? -6.354 41.901 6.364 1.00 68.38 1269 PHE A C 1
ATOM 10053 O O . PHE A 1 1269 ? -6.092 42.909 7.006 1.00 68.38 1269 PHE A O 1
ATOM 10060 N N . LYS A 1 1270 ? -6.541 40.698 6.914 1.00 79.19 1270 LYS A N 1
ATOM 10061 C CA . LYS A 1 1270 ? -6.513 40.414 8.353 1.00 79.19 1270 LYS A CA 1
ATOM 10062 C C . LYS A 1 1270 ? -5.277 39.622 8.782 1.00 79.19 1270 LYS A C 1
ATOM 10064 O O . LYS A 1 1270 ? -4.713 39.910 9.826 1.00 79.19 1270 LYS A O 1
ATOM 10069 N N . ILE A 1 1271 ? -4.829 38.652 7.981 1.00 81.25 1271 ILE A N 1
ATOM 10070 C CA . ILE A 1 1271 ? -3.629 37.840 8.264 1.00 81.25 1271 ILE A CA 1
ATOM 10071 C C . ILE A 1 1271 ? -2.728 37.855 7.033 1.00 81.25 1271 ILE A C 1
ATOM 10073 O O . ILE A 1 1271 ? -3.212 37.582 5.931 1.00 81.25 1271 ILE A O 1
ATOM 10077 N N . LEU A 1 1272 ? -1.443 38.156 7.228 1.00 83.69 1272 LEU A N 1
ATOM 10078 C CA . LEU A 1 1272 ? -0.411 38.108 6.197 1.00 83.69 1272 LEU A CA 1
ATOM 10079 C C . LEU A 1 1272 ? 0.846 37.413 6.732 1.00 83.69 1272 LEU A C 1
ATOM 10081 O O . LEU A 1 1272 ? 1.642 38.008 7.460 1.00 83.69 1272 LEU A O 1
ATOM 10085 N N . TYR A 1 1273 ? 1.044 36.158 6.341 1.00 84.75 1273 TYR A N 1
ATOM 10086 C CA . TYR A 1 1273 ? 2.241 35.395 6.678 1.00 84.75 1273 TYR A CA 1
ATOM 10087 C C . TYR A 1 1273 ? 3.093 35.156 5.432 1.00 84.75 1273 TYR A C 1
ATOM 10089 O O . TYR A 1 1273 ? 2.623 34.595 4.448 1.00 84.75 1273 TYR A O 1
ATOM 10097 N N . LEU A 1 1274 ? 4.348 35.589 5.468 1.00 84.19 1274 LEU A N 1
ATOM 10098 C CA . LEU A 1 1274 ? 5.351 35.424 4.415 1.00 84.19 1274 LEU A CA 1
ATOM 10099 C C . LEU A 1 1274 ? 6.662 34.851 4.986 1.00 84.19 1274 LEU A C 1
ATOM 10101 O O . LEU A 1 1274 ? 7.728 35.046 4.396 1.00 84.19 1274 LEU A O 1
ATOM 10105 N N . SER A 1 1275 ? 6.617 34.171 6.130 1.00 80.81 1275 SER A N 1
ATOM 10106 C CA . SER A 1 1275 ? 7.814 33.679 6.825 1.00 80.81 1275 SER A CA 1
ATOM 10107 C C . SER A 1 1275 ? 8.493 32.520 6.087 1.00 80.81 1275 SER A C 1
ATOM 10109 O O . SER A 1 1275 ? 7.865 31.857 5.269 1.00 80.81 1275 SER A O 1
ATOM 10111 N N . PHE A 1 1276 ? 9.764 32.230 6.363 1.00 82.19 1276 PHE A N 1
ATOM 10112 C CA . PHE A 1 1276 ? 10.520 31.138 5.722 1.00 82.19 1276 PHE A CA 1
ATOM 10113 C C . PHE A 1 1276 ? 10.562 31.251 4.186 1.00 82.19 1276 PHE A C 1
ATOM 10115 O O . PHE A 1 1276 ? 10.360 30.283 3.450 1.00 82.19 1276 PHE A O 1
ATOM 10122 N N . ASN A 1 1277 ? 10.801 32.460 3.684 1.00 70.75 1277 ASN A N 1
ATOM 10123 C CA . ASN A 1 1277 ? 10.960 32.735 2.257 1.00 70.75 1277 ASN A CA 1
ATOM 10124 C C . ASN A 1 1277 ? 12.360 33.322 1.977 1.00 70.75 1277 ASN A C 1
ATOM 10126 O O . ASN A 1 1277 ? 13.265 33.257 2.803 1.00 70.75 1277 ASN A O 1
ATOM 10130 N N . ARG A 1 1278 ? 12.580 33.824 0.760 1.00 78.44 1278 ARG A N 1
ATOM 10131 C CA . ARG A 1 1278 ? 13.805 34.498 0.294 1.00 78.44 1278 ARG A CA 1
ATOM 10132 C C . ARG A 1 1278 ? 13.505 35.932 -0.147 1.00 78.44 1278 ARG A C 1
ATOM 10134 O O . ARG A 1 1278 ? 14.097 36.422 -1.112 1.00 78.44 1278 ARG A O 1
ATOM 10141 N N . LEU A 1 1279 ? 12.520 36.575 0.475 1.00 80.88 1279 LEU A N 1
ATOM 10142 C CA . LEU A 1 1279 ? 12.192 37.961 0.163 1.00 80.88 1279 LEU A CA 1
ATOM 10143 C C . LEU A 1 1279 ? 13.370 38.848 0.571 1.00 80.88 1279 LEU A C 1
ATOM 10145 O O . LEU A 1 1279 ? 13.974 38.633 1.621 1.00 80.88 1279 LEU A O 1
ATOM 10149 N N . ILE A 1 1280 ? 13.693 39.818 -0.279 1.00 83.19 1280 ILE A N 1
ATOM 10150 C CA . ILE A 1 1280 ? 14.813 40.749 -0.102 1.00 83.19 1280 ILE A CA 1
ATOM 10151 C C . ILE A 1 1280 ? 14.315 42.198 -0.082 1.00 83.19 1280 ILE A C 1
ATOM 10153 O O . ILE A 1 1280 ? 13.156 42.480 -0.400 1.00 83.19 1280 ILE A O 1
ATOM 10157 N N . GLY A 1 1281 ? 15.212 43.125 0.245 1.00 83.00 1281 GLY A N 1
ATOM 10158 C CA . GLY A 1 1281 ? 14.968 44.564 0.198 1.00 83.00 1281 GLY A CA 1
ATOM 10159 C C . GLY A 1 1281 ? 14.331 45.128 1.467 1.00 83.00 1281 GLY A C 1
ATOM 10160 O O . GLY A 1 1281 ? 14.114 44.426 2.457 1.00 83.00 1281 GLY A O 1
ATOM 10161 N N . MET A 1 1282 ? 14.047 46.431 1.420 1.00 84.00 1282 MET A N 1
ATOM 10162 C CA . MET A 1 1282 ? 13.487 47.179 2.544 1.00 84.00 1282 MET A CA 1
ATOM 10163 C C . MET A 1 1282 ? 11.983 46.969 2.669 1.00 84.00 1282 MET A C 1
ATOM 10165 O O . MET A 1 1282 ? 11.263 47.005 1.671 1.00 84.00 1282 MET A O 1
ATOM 10169 N N . LEU A 1 1283 ? 11.500 46.808 3.903 1.00 85.25 1283 LEU A N 1
ATOM 10170 C CA . LEU A 1 1283 ? 10.069 46.855 4.188 1.00 85.25 1283 LEU A CA 1
ATOM 10171 C C . LEU A 1 1283 ? 9.528 48.221 3.724 1.00 85.25 1283 LEU A C 1
ATOM 10173 O O . LEU A 1 1283 ? 10.052 49.236 4.166 1.00 85.25 1283 LEU A O 1
ATOM 10177 N N . PRO A 1 1284 ? 8.524 48.303 2.838 1.00 80.75 1284 PRO A N 1
ATOM 10178 C CA . PRO A 1 1284 ? 8.043 49.597 2.369 1.00 80.75 1284 PRO A CA 1
ATOM 10179 C C . PRO A 1 1284 ? 7.069 50.214 3.378 1.00 80.75 1284 PRO A C 1
ATOM 10181 O O . PRO A 1 1284 ? 6.225 49.515 3.939 1.00 80.75 1284 PRO A O 1
ATOM 10184 N N . GLU A 1 1285 ? 7.089 51.541 3.540 1.00 74.38 1285 GLU A N 1
ATOM 10185 C CA . GLU A 1 1285 ? 6.134 52.263 4.406 1.00 74.38 1285 GLU A CA 1
ATOM 10186 C C . GLU A 1 1285 ? 4.667 52.000 4.025 1.00 74.38 1285 GLU A C 1
ATOM 10188 O O . GLU A 1 1285 ? 3.767 52.050 4.863 1.00 74.38 1285 GLU A O 1
ATOM 10193 N N . SER A 1 1286 ? 4.414 51.647 2.761 1.00 71.88 1286 SER A N 1
ATOM 10194 C CA . SER A 1 1286 ? 3.087 51.285 2.272 1.00 71.88 1286 SER A CA 1
ATOM 10195 C C . SER A 1 1286 ? 2.479 50.053 2.944 1.00 71.88 1286 SER A C 1
ATOM 10197 O O . SER A 1 1286 ? 1.264 49.889 2.852 1.00 71.88 1286 SER A O 1
ATOM 10199 N N . ILE A 1 1287 ? 3.260 49.212 3.636 1.00 79.44 1287 ILE A N 1
ATOM 10200 C CA . ILE A 1 1287 ? 2.709 48.095 4.420 1.00 79.44 1287 ILE A CA 1
ATOM 10201 C C . ILE A 1 1287 ? 1.763 48.589 5.518 1.00 79.44 1287 ILE A C 1
ATOM 10203 O O . ILE A 1 1287 ? 0.731 47.967 5.764 1.00 79.44 1287 ILE A O 1
ATOM 10207 N N . GLY A 1 1288 ? 2.048 49.760 6.098 1.00 71.94 1288 GLY A N 1
ATOM 10208 C CA . GLY A 1 1288 ? 1.191 50.381 7.102 1.00 71.94 1288 GLY A CA 1
ATOM 10209 C C . GLY A 1 1288 ? -0.196 50.737 6.559 1.00 71.94 1288 GLY A C 1
ATOM 10210 O O . GLY A 1 1288 ? -1.127 50.927 7.327 1.00 71.94 1288 GLY A O 1
ATOM 10211 N N . LEU A 1 1289 ? -0.390 50.804 5.238 1.00 70.44 1289 LEU A N 1
ATOM 10212 C CA . LEU A 1 1289 ? -1.696 51.113 4.647 1.00 70.44 1289 LEU A CA 1
ATOM 10213 C C . LEU A 1 1289 ? -2.699 49.948 4.785 1.00 70.44 1289 LEU A C 1
ATOM 10215 O O . LEU A 1 1289 ? -3.880 50.152 4.514 1.00 70.44 1289 LEU A O 1
ATOM 10219 N N . LEU A 1 1290 ? -2.260 48.758 5.216 1.00 78.00 1290 LEU A N 1
ATOM 10220 C CA . LEU A 1 1290 ? -3.118 47.624 5.587 1.00 78.00 1290 LEU A CA 1
ATOM 10221 C C . LEU A 1 1290 ? -3.662 47.803 7.016 1.00 78.00 1290 LEU A C 1
ATOM 10223 O O . LEU A 1 1290 ? -3.311 47.066 7.935 1.00 78.00 1290 LEU A O 1
ATOM 10227 N N . SER A 1 1291 ? -4.510 48.812 7.207 1.00 77.62 1291 SER A N 1
ATOM 10228 C CA . SER A 1 1291 ? -4.970 49.268 8.530 1.00 77.62 1291 SER A CA 1
ATOM 10229 C C . SER A 1 1291 ? -5.695 48.195 9.372 1.00 77.62 1291 SER A C 1
ATOM 10231 O O . SER A 1 1291 ? -5.657 48.247 10.608 1.00 77.62 1291 SER A O 1
ATOM 10233 N N . GLU A 1 1292 ? -6.305 47.211 8.701 1.00 82.69 1292 GLU A N 1
ATOM 10234 C CA . GLU A 1 1292 ? -7.099 46.108 9.266 1.00 82.69 1292 GLU A CA 1
ATOM 10235 C C . GLU A 1 1292 ? -6.283 44.844 9.602 1.00 82.69 1292 GLU A C 1
ATOM 10237 O O . GLU A 1 1292 ? -6.846 43.863 10.092 1.00 82.69 1292 GLU A O 1
ATOM 10242 N N . LEU A 1 1293 ? -4.967 44.856 9.363 1.00 86.75 1293 LEU A N 1
ATOM 10243 C CA . LEU A 1 1293 ? -4.111 43.694 9.581 1.00 86.75 1293 LEU A CA 1
ATOM 10244 C C . LEU A 1 1293 ? -3.982 43.368 11.080 1.00 86.75 1293 LEU A C 1
ATOM 10246 O O . LEU A 1 1293 ? -3.576 44.211 11.882 1.00 86.75 1293 LEU A O 1
ATOM 10250 N N . GLU A 1 1294 ? -4.305 42.127 11.445 1.00 92.00 1294 GLU A N 1
ATOM 10251 C CA . GLU A 1 1294 ? -4.188 41.584 12.802 1.00 92.00 1294 GLU A CA 1
ATOM 10252 C C . GLU A 1 1294 ? -2.891 40.798 12.997 1.00 92.00 1294 GLU A C 1
ATOM 10254 O O . GLU A 1 1294 ? -2.310 40.833 14.078 1.00 92.00 1294 GLU A O 1
ATOM 10259 N N . GLU A 1 1295 ? -2.394 40.109 11.972 1.00 92.69 1295 GLU A N 1
ATOM 10260 C CA . GLU A 1 1295 ? -1.214 39.256 12.119 1.00 92.69 1295 GLU A CA 1
ATOM 10261 C C . GLU A 1 1295 ? -0.252 39.417 10.941 1.00 92.69 1295 GLU A C 1
ATOM 10263 O O . GLU A 1 1295 ? -0.640 39.258 9.779 1.00 92.69 1295 GLU A O 1
ATOM 10268 N N . LEU A 1 1296 ? 1.012 39.715 11.256 1.00 93.62 1296 LEU A N 1
ATOM 10269 C CA . LEU A 1 1296 ? 2.092 39.894 10.293 1.00 93.62 1296 LEU A CA 1
ATOM 10270 C C . LEU A 1 1296 ? 3.299 39.032 10.676 1.00 93.62 1296 LEU A C 1
ATOM 10272 O O . LEU A 1 1296 ? 3.945 39.259 11.699 1.00 93.62 1296 LEU A O 1
ATOM 10276 N N . SER A 1 1297 ? 3.639 38.069 9.822 1.00 92.88 1297 SER A N 1
ATOM 10277 C CA . SER A 1 1297 ? 4.797 37.192 10.017 1.00 92.88 1297 SER A CA 1
ATOM 10278 C C . SER A 1 1297 ? 5.707 37.273 8.795 1.00 92.88 1297 SER A C 1
ATOM 10280 O O . SER A 1 1297 ? 5.298 36.898 7.701 1.00 92.88 1297 SER A O 1
ATOM 10282 N N . LEU A 1 1298 ? 6.916 37.807 8.969 1.00 92.00 1298 LEU A N 1
ATOM 10283 C CA . LEU A 1 1298 ? 7.957 37.949 7.940 1.00 92.00 1298 LEU A CA 1
ATOM 10284 C C . LEU A 1 1298 ? 9.277 37.276 8.365 1.00 92.00 1298 LEU A C 1
ATOM 10286 O O . LEU A 1 1298 ? 10.328 37.547 7.779 1.00 92.00 1298 LEU A O 1
ATOM 10290 N N . ALA A 1 1299 ? 9.245 36.432 9.396 1.00 87.56 1299 ALA A N 1
ATOM 10291 C CA . ALA A 1 1299 ? 10.435 35.811 9.969 1.00 87.56 1299 ALA A CA 1
ATOM 10292 C C . ALA A 1 1299 ? 11.170 34.923 8.958 1.00 87.56 1299 ALA A C 1
ATOM 10294 O O . ALA A 1 1299 ? 10.549 34.338 8.073 1.00 87.56 1299 ALA A O 1
ATOM 10295 N N . VAL A 1 1300 ? 12.486 34.785 9.119 1.00 88.44 1300 VAL A N 1
ATOM 10296 C CA . VAL A 1 1300 ? 13.332 33.928 8.273 1.00 88.44 1300 VAL A CA 1
ATOM 10297 C C . VAL A 1 1300 ? 13.186 34.307 6.790 1.00 88.44 1300 VAL A C 1
ATOM 10299 O O . VAL A 1 1300 ? 12.658 33.557 5.965 1.00 88.44 1300 VAL A O 1
ATOM 10302 N N . ASN A 1 1301 ? 13.609 35.528 6.475 1.00 85.50 1301 ASN A N 1
ATOM 10303 C CA . ASN A 1 1301 ? 13.745 36.061 5.119 1.00 85.50 1301 ASN A CA 1
ATOM 10304 C C . ASN A 1 1301 ? 15.126 36.734 4.988 1.00 85.50 1301 ASN A C 1
ATOM 10306 O O . ASN A 1 1301 ? 15.995 36.588 5.843 1.00 85.50 1301 ASN A O 1
ATOM 10310 N N . SER A 1 1302 ? 15.362 37.464 3.901 1.00 86.31 1302 SER A N 1
ATOM 10311 C CA . SER A 1 1302 ? 16.567 38.278 3.707 1.00 86.31 1302 SER A CA 1
ATOM 10312 C C . SER A 1 1302 ? 16.217 39.768 3.647 1.00 86.31 1302 SER A C 1
ATOM 10314 O O . SER A 1 1302 ? 16.788 40.515 2.854 1.00 86.31 1302 SER A O 1
ATOM 10316 N N . LEU A 1 1303 ? 15.242 40.203 4.453 1.00 89.12 1303 LEU A N 1
ATOM 10317 C CA . LEU A 1 1303 ? 14.839 41.606 4.516 1.00 89.12 1303 LEU A CA 1
ATOM 10318 C C . LEU A 1 1303 ? 15.923 42.438 5.203 1.00 89.12 1303 LEU A C 1
ATOM 10320 O O . LEU A 1 1303 ? 16.550 41.991 6.165 1.00 89.12 1303 LEU A O 1
ATOM 10324 N N . GLU A 1 1304 ? 16.118 43.662 4.731 1.00 89.19 1304 GLU A N 1
ATOM 10325 C CA . GLU A 1 1304 ? 17.154 44.573 5.221 1.00 89.19 1304 GLU A CA 1
ATOM 10326 C C . GLU A 1 1304 ? 16.617 45.993 5.431 1.00 89.19 1304 GLU A C 1
ATOM 10328 O O . GLU A 1 1304 ? 15.517 46.333 5.001 1.00 89.19 1304 GLU A O 1
ATOM 10333 N N . GLY A 1 1305 ? 17.392 46.842 6.105 1.00 87.62 1305 GLY A N 1
ATOM 10334 C CA . GLY A 1 1305 ? 17.051 48.250 6.318 1.00 87.62 1305 GLY A CA 1
ATOM 10335 C C . GLY A 1 1305 ? 16.321 48.545 7.630 1.00 87.62 1305 GLY A C 1
ATOM 10336 O O . GLY A 1 1305 ? 16.165 47.686 8.500 1.00 87.62 1305 GLY A O 1
ATOM 10337 N N . ASP A 1 1306 ? 15.926 49.809 7.789 1.00 85.50 1306 ASP A N 1
ATOM 10338 C CA . ASP A 1 1306 ? 15.365 50.322 9.037 1.00 85.50 1306 ASP A CA 1
ATOM 10339 C C . ASP A 1 1306 ? 13.837 50.155 9.083 1.00 85.50 1306 ASP A C 1
ATOM 10341 O O . ASP A 1 1306 ? 13.118 50.742 8.274 1.00 85.50 1306 ASP A O 1
ATOM 10345 N N . VAL A 1 1307 ? 13.320 49.447 10.089 1.00 87.88 1307 VAL A N 1
ATOM 10346 C CA . VAL A 1 1307 ? 11.891 49.485 10.430 1.00 87.88 1307 VAL A CA 1
ATOM 10347 C C . VAL A 1 1307 ? 11.674 50.644 11.398 1.00 87.88 1307 VAL A C 1
ATOM 10349 O O . VAL A 1 1307 ? 12.025 50.591 12.576 1.00 87.88 1307 VAL A O 1
ATOM 10352 N N . THR A 1 1308 ? 11.128 51.734 10.877 1.00 84.06 1308 THR A N 1
ATOM 10353 C CA . THR A 1 1308 ? 10.833 52.962 11.628 1.00 84.06 1308 THR A CA 1
ATOM 10354 C C . THR A 1 1308 ? 9.341 53.069 11.959 1.00 84.06 1308 THR A C 1
ATOM 10356 O O . THR A 1 1308 ? 8.512 52.298 11.472 1.00 84.06 1308 THR A O 1
ATOM 10359 N N . LYS A 1 1309 ? 8.968 54.090 12.743 1.00 79.88 1309 LYS A N 1
ATOM 10360 C CA . LYS A 1 1309 ? 7.569 54.402 13.081 1.00 79.88 1309 LYS A CA 1
ATOM 10361 C C . LYS A 1 1309 ? 6.642 54.465 11.856 1.00 79.88 1309 LYS A C 1
ATOM 10363 O O . LYS A 1 1309 ? 5.501 54.035 11.977 1.00 79.88 1309 LYS A O 1
ATOM 10368 N N . SER A 1 1310 ? 7.092 54.984 10.710 1.00 77.81 1310 SER A N 1
ATOM 10369 C CA . SER A 1 1310 ? 6.247 55.148 9.513 1.00 77.81 1310 SER A CA 1
ATOM 10370 C C . SER A 1 1310 ? 5.739 53.824 8.934 1.00 77.81 1310 SER A C 1
ATOM 10372 O O . SER A 1 1310 ? 4.670 53.798 8.334 1.00 77.81 1310 SER A O 1
ATOM 10374 N N . HIS A 1 1311 ? 6.440 52.715 9.181 1.00 83.50 1311 HIS A N 1
ATOM 10375 C CA . HIS A 1 1311 ? 6.031 51.384 8.728 1.00 83.50 1311 HIS A CA 1
ATOM 10376 C C . HIS A 1 1311 ? 4.887 50.803 9.560 1.00 83.50 1311 HIS A C 1
ATOM 10378 O O . HIS A 1 1311 ? 4.072 50.041 9.048 1.00 83.50 1311 HIS A O 1
ATOM 10384 N N . LEU A 1 1312 ? 4.836 51.145 10.851 1.00 85.19 1312 LEU A N 1
ATOM 10385 C CA . LEU A 1 1312 ? 3.949 50.509 11.824 1.00 85.19 1312 LEU A CA 1
ATOM 10386 C C . LEU A 1 1312 ? 2.833 51.437 12.337 1.00 85.19 1312 LEU A C 1
ATOM 10388 O O . LEU A 1 1312 ? 1.860 50.956 12.906 1.00 85.19 1312 LEU A O 1
ATOM 10392 N N . CYS A 1 1313 ? 2.937 52.761 12.162 1.00 80.75 1313 CYS A N 1
ATOM 10393 C CA . CYS A 1 1313 ? 2.040 53.729 12.811 1.00 80.75 1313 CYS A CA 1
ATOM 10394 C C . CYS A 1 1313 ? 0.574 53.676 12.369 1.00 80.75 1313 CYS A C 1
ATOM 10396 O O . CYS A 1 1313 ? -0.268 54.228 13.073 1.00 80.75 1313 CYS A O 1
ATOM 10398 N N . ASN A 1 1314 ? 0.274 53.039 11.239 1.00 78.75 1314 ASN A N 1
ATOM 10399 C CA . ASN A 1 1314 ? -1.078 52.959 10.687 1.00 78.75 1314 ASN A CA 1
ATOM 10400 C C . ASN A 1 1314 ? -1.812 51.650 11.037 1.00 78.75 1314 ASN A C 1
ATOM 10402 O O . ASN A 1 1314 ? -3.012 51.547 10.782 1.00 78.75 1314 ASN A O 1
ATOM 10406 N N . PHE A 1 1315 ? -1.137 50.661 11.633 1.00 88.19 1315 PHE A N 1
ATOM 10407 C CA . PHE A 1 1315 ? -1.816 49.462 12.122 1.00 88.19 1315 PHE A CA 1
ATOM 10408 C C . PHE A 1 1315 ? -2.641 49.793 13.361 1.00 88.19 1315 PHE A C 1
ATOM 10410 O O . PHE A 1 1315 ? -2.140 50.422 14.283 1.00 88.19 1315 PHE A O 1
ATOM 10417 N N . SER A 1 1316 ? -3.896 49.351 13.416 1.00 82.62 1316 SER A N 1
ATOM 10418 C CA . SER A 1 1316 ? -4.748 49.544 14.603 1.00 82.62 1316 SER A CA 1
ATOM 10419 C C . SER A 1 1316 ? -5.141 48.235 15.292 1.00 82.62 1316 SER A C 1
ATOM 10421 O O . SER A 1 1316 ? -5.530 48.248 16.458 1.00 82.62 1316 SER A O 1
ATOM 10423 N N . LYS A 1 1317 ? -5.014 47.097 14.593 1.00 89.88 1317 LYS A N 1
ATOM 10424 C CA . LYS A 1 1317 ? -5.489 45.781 15.051 1.00 89.88 1317 LYS A CA 1
ATOM 10425 C C . LYS A 1 1317 ? -4.392 44.725 15.199 1.00 89.88 1317 LYS A C 1
ATOM 10427 O O . LYS A 1 1317 ? -4.710 43.583 15.512 1.00 89.88 1317 LYS A O 1
ATOM 10432 N N . LEU A 1 1318 ? -3.127 45.093 14.995 1.00 93.25 1318 LEU A N 1
ATOM 10433 C CA . LEU A 1 1318 ? -2.004 44.156 14.975 1.00 93.25 1318 LEU A CA 1
ATOM 10434 C C . LEU A 1 1318 ? -1.771 43.510 16.354 1.00 93.25 1318 LEU A C 1
ATOM 10436 O O . LEU A 1 1318 ? -1.551 44.207 17.342 1.00 93.25 1318 LEU A O 1
ATOM 10440 N N . LYS A 1 1319 ? -1.790 42.177 16.393 1.00 93.69 1319 LYS A N 1
ATOM 10441 C CA . LYS A 1 1319 ? -1.616 41.315 17.572 1.00 93.69 1319 LYS A CA 1
ATOM 10442 C C . LYS A 1 1319 ? -0.374 40.432 17.494 1.00 93.69 1319 LYS A C 1
ATOM 10444 O O . LYS A 1 1319 ? 0.209 40.121 18.527 1.00 93.69 1319 LYS A O 1
ATOM 10449 N N . LEU A 1 1320 ? 0.037 40.031 16.293 1.00 95.62 1320 LEU A N 1
ATOM 10450 C CA . LEU A 1 1320 ? 1.220 39.197 16.073 1.00 95.62 1320 LEU A CA 1
ATOM 10451 C C . LEU A 1 1320 ? 2.180 39.902 15.122 1.00 95.62 1320 LEU A C 1
ATOM 10453 O O . LEU A 1 1320 ? 1.791 40.280 14.014 1.00 95.62 1320 LEU A O 1
ATOM 10457 N N . LEU A 1 1321 ? 3.434 40.044 15.557 1.00 94.88 1321 LEU A N 1
ATOM 10458 C CA . LEU A 1 1321 ? 4.521 40.579 14.744 1.00 94.88 1321 LEU A CA 1
ATOM 10459 C C . LEU A 1 1321 ? 5.774 39.705 14.881 1.00 94.88 1321 LEU A C 1
ATOM 10461 O O . LEU A 1 1321 ? 6.438 39.713 15.915 1.00 94.88 1321 LEU A O 1
ATOM 10465 N N . TYR A 1 1322 ? 6.122 38.989 13.813 1.00 93.88 1322 TYR A N 1
ATOM 10466 C CA . TYR A 1 1322 ? 7.360 38.209 13.723 1.00 93.88 1322 TYR A CA 1
ATOM 10467 C C . TYR A 1 1322 ? 8.262 38.763 12.627 1.00 93.88 1322 TYR A C 1
ATOM 10469 O O . TYR A 1 1322 ? 7.939 38.657 11.445 1.00 93.88 1322 TYR A O 1
ATOM 10477 N N . LEU A 1 1323 ? 9.402 39.327 13.021 1.00 93.38 1323 LEU A N 1
ATOM 10478 C CA . LEU A 1 1323 ? 10.445 39.827 12.118 1.00 93.38 1323 LEU A CA 1
ATOM 10479 C C . LEU A 1 1323 ? 11.791 39.108 12.312 1.00 93.38 1323 LEU A C 1
ATOM 10481 O O . LEU A 1 1323 ? 12.735 39.427 11.592 1.00 93.38 1323 LEU A O 1
ATOM 10485 N N . SER A 1 1324 ? 11.867 38.154 13.252 1.00 88.00 1324 SER A N 1
ATOM 10486 C CA . SER A 1 1324 ? 13.069 37.380 13.593 1.00 88.00 1324 SER A CA 1
ATOM 10487 C C . SER A 1 1324 ? 13.843 36.879 12.372 1.00 88.00 1324 SER A C 1
ATOM 10489 O O . SER A 1 1324 ? 13.239 36.543 11.350 1.00 88.00 1324 SER A O 1
ATOM 10491 N N . GLU A 1 1325 ? 15.165 36.748 12.513 1.00 86.94 1325 GLU A N 1
ATOM 10492 C CA . GLU A 1 1325 ? 16.034 36.120 11.499 1.00 86.94 1325 GLU A CA 1
ATOM 10493 C C . GLU A 1 1325 ? 15.978 36.867 10.150 1.00 86.94 1325 GLU A C 1
ATOM 10495 O O . GLU A 1 1325 ? 15.772 36.289 9.083 1.00 86.94 1325 GLU A O 1
ATOM 10500 N N . ASN A 1 1326 ? 16.111 38.194 10.213 1.00 87.44 1326 ASN A N 1
ATOM 10501 C CA . ASN A 1 1326 ? 16.290 39.092 9.072 1.00 87.44 1326 ASN A CA 1
ATOM 10502 C C . ASN A 1 1326 ? 17.457 40.055 9.354 1.00 87.44 1326 ASN A C 1
ATOM 10504 O O . ASN A 1 1326 ? 17.912 40.184 10.485 1.00 87.44 1326 ASN A O 1
ATOM 10508 N N . SER A 1 1327 ? 17.902 40.814 8.351 1.00 86.44 1327 SER A N 1
ATOM 10509 C CA . SER A 1 1327 ? 18.896 41.890 8.512 1.00 86.44 1327 SER A CA 1
ATOM 10510 C C . SER A 1 1327 ? 18.270 43.258 8.833 1.00 86.44 1327 SER A C 1
ATOM 10512 O O . SER A 1 1327 ? 18.842 44.303 8.508 1.00 86.44 1327 SER A O 1
ATOM 10514 N N . LEU A 1 1328 ? 17.093 43.271 9.463 1.00 89.25 1328 LEU A N 1
ATOM 10515 C CA . LEU A 1 1328 ? 16.357 44.491 9.801 1.00 89.25 1328 LEU A CA 1
ATOM 10516 C C . LEU A 1 1328 ? 16.987 45.210 11.005 1.00 89.25 1328 LEU A C 1
ATOM 10518 O O . LEU A 1 1328 ? 17.540 44.577 11.901 1.00 89.25 1328 LEU A O 1
ATOM 10522 N N . SER A 1 1329 ? 16.887 46.541 11.038 1.00 86.12 1329 SER A N 1
ATOM 10523 C CA . SER A 1 1329 ? 17.189 47.360 12.218 1.00 86.12 1329 SER A CA 1
ATOM 10524 C C . SER A 1 1329 ? 15.936 48.096 12.672 1.00 86.12 1329 SER A C 1
ATOM 10526 O O . SER A 1 1329 ? 15.405 48.953 11.969 1.00 86.12 1329 SER A O 1
ATOM 10528 N N . LEU A 1 1330 ? 15.424 47.762 13.852 1.00 85.69 1330 LEU A N 1
ATOM 10529 C CA . LEU 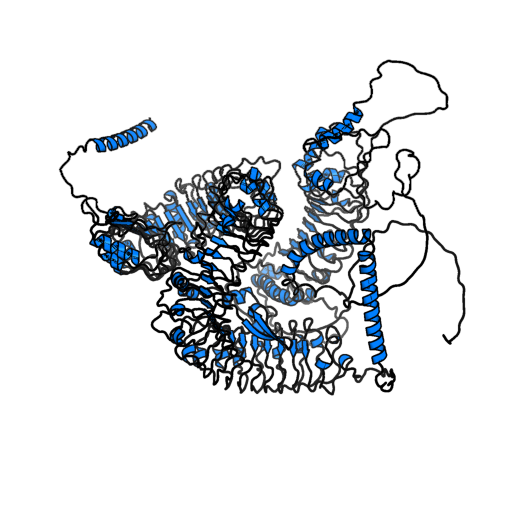A 1 1330 ? 14.215 48.398 14.375 1.00 85.69 1330 LEU A CA 1
ATOM 10530 C C . LEU A 1 1330 ? 14.561 49.747 15.038 1.00 85.69 1330 LEU A C 1
ATOM 10532 O O . LEU A 1 1330 ? 14.956 49.800 16.202 1.00 85.69 1330 LEU A O 1
ATOM 10536 N N . LYS A 1 1331 ? 14.393 50.860 14.312 1.00 80.81 1331 LYS A N 1
ATOM 10537 C CA . LYS A 1 1331 ? 14.663 52.232 14.792 1.00 80.81 1331 LYS A CA 1
ATOM 10538 C C . LYS A 1 1331 ? 13.377 52.949 15.192 1.00 80.81 1331 LYS A C 1
ATOM 10540 O O . LYS A 1 1331 ? 12.895 53.865 14.519 1.00 80.81 1331 LYS A O 1
ATOM 10545 N N . LEU A 1 1332 ? 12.808 52.528 16.314 1.00 75.44 1332 LEU A N 1
ATOM 10546 C CA . LEU A 1 1332 ? 11.630 53.157 16.905 1.00 75.44 1332 LEU A CA 1
ATOM 10547 C C . LEU A 1 1332 ? 12.065 54.210 17.928 1.00 75.44 1332 LEU A C 1
ATOM 10549 O O . LEU A 1 1332 ? 12.831 53.922 18.843 1.00 75.44 1332 LEU A O 1
ATOM 10553 N N . VAL A 1 1333 ? 11.587 55.447 17.772 1.00 68.19 1333 VAL A N 1
ATOM 10554 C CA . VAL A 1 1333 ? 11.893 56.540 18.710 1.00 68.19 1333 VAL A CA 1
ATOM 10555 C C . VAL A 1 1333 ? 11.404 56.154 20.112 1.00 68.19 1333 VAL A C 1
ATOM 10557 O O . VAL A 1 1333 ? 10.256 55.741 20.258 1.00 68.19 1333 VAL A O 1
ATOM 10560 N N . LEU A 1 1334 ? 12.240 56.338 21.142 1.00 60.81 1334 LEU A N 1
ATOM 10561 C CA . LEU A 1 1334 ? 11.969 55.975 22.550 1.00 60.81 1334 LEU A CA 1
ATOM 10562 C C . LEU A 1 1334 ? 10.638 56.516 23.120 1.00 60.81 1334 LEU A C 1
ATOM 10564 O O . LEU A 1 1334 ? 10.132 55.977 24.103 1.00 60.81 1334 LEU A O 1
ATOM 10568 N N . SER A 1 1335 ? 10.080 57.580 22.529 1.00 63.00 1335 SER A N 1
ATOM 10569 C CA . SER A 1 1335 ? 8.809 58.215 22.915 1.00 63.00 1335 SER A CA 1
ATOM 10570 C C . SER A 1 1335 ? 7.581 57.713 22.139 1.00 63.00 1335 SER A C 1
ATOM 10572 O O . SER A 1 1335 ? 6.491 58.268 22.285 1.00 63.00 1335 SER A O 1
ATOM 10574 N N . TRP A 1 1336 ? 7.728 56.702 21.280 1.00 70.94 1336 TRP A N 1
ATOM 10575 C CA . TRP A 1 1336 ? 6.627 56.187 20.471 1.00 70.94 1336 TRP A CA 1
ATOM 10576 C C . TRP A 1 1336 ? 5.764 55.171 21.235 1.00 70.94 1336 TRP A C 1
ATOM 10578 O O . TRP A 1 1336 ? 6.269 54.199 21.788 1.00 70.94 1336 TRP A O 1
ATOM 10588 N N . PHE A 1 1337 ? 4.447 55.387 21.211 1.00 76.19 1337 PHE A N 1
ATOM 10589 C CA . PHE A 1 1337 ? 3.425 54.455 21.689 1.00 76.19 1337 PHE A CA 1
ATOM 10590 C C . PHE A 1 1337 ? 2.788 53.768 20.469 1.00 76.19 1337 PHE A C 1
ATOM 10592 O O . PHE A 1 1337 ? 2.132 54.461 19.681 1.00 76.19 1337 PHE A O 1
ATOM 10599 N N . PRO A 1 1338 ? 2.985 52.453 20.260 1.00 84.25 1338 PRO A N 1
ATOM 10600 C CA . PRO A 1 1338 ? 2.317 51.726 19.187 1.00 84.25 1338 PRO A CA 1
ATOM 10601 C C . PRO A 1 1338 ? 0.784 51.800 19.347 1.00 84.25 1338 PRO A C 1
ATOM 10603 O O . PRO A 1 1338 ? 0.288 51.593 20.455 1.00 84.25 1338 PRO A O 1
ATOM 10606 N N . PRO A 1 1339 ? 0.014 52.079 18.278 1.00 83.50 1339 PRO A N 1
ATOM 10607 C CA . PRO A 1 1339 ? -1.452 52.185 18.334 1.00 83.50 1339 PRO A CA 1
ATOM 10608 C C . PRO A 1 1339 ? -2.201 50.840 18.454 1.00 83.50 1339 PRO A C 1
ATOM 10610 O O . PRO A 1 1339 ? -3.417 50.799 18.295 1.00 83.50 1339 PRO A O 1
ATOM 10613 N N . PHE A 1 1340 ? -1.493 49.750 18.748 1.00 91.31 1340 PHE A N 1
ATOM 10614 C CA . PHE A 1 1340 ? -1.997 48.378 18.815 1.00 91.31 1340 PHE A CA 1
ATOM 10615 C C . PHE A 1 1340 ? -1.423 47.642 20.042 1.00 91.31 1340 PHE A C 1
ATOM 10617 O O . PHE A 1 1340 ? -0.481 48.125 20.680 1.00 91.31 1340 PHE A O 1
ATOM 10624 N N . GLN A 1 1341 ? -2.017 46.497 20.395 1.00 90.81 1341 GLN A N 1
ATOM 10625 C CA . GLN A 1 1341 ? -1.575 45.631 21.496 1.00 90.81 1341 GLN A CA 1
ATOM 10626 C C . GLN A 1 1341 ? -1.134 44.276 20.940 1.00 90.81 1341 GLN A C 1
ATOM 10628 O O . GLN A 1 1341 ? -1.963 43.495 20.478 1.00 90.81 1341 GLN A O 1
ATOM 10633 N N . LEU A 1 1342 ? 0.167 44.006 21.013 1.00 92.50 1342 LEU A N 1
ATOM 10634 C CA . LEU A 1 1342 ? 0.752 42.728 20.638 1.00 92.50 1342 LEU A CA 1
ATOM 10635 C C . LEU A 1 1342 ? 0.530 41.681 21.732 1.00 92.50 1342 LEU A C 1
ATOM 10637 O O . LEU A 1 1342 ? 0.701 41.949 22.921 1.00 92.50 1342 LEU A O 1
ATOM 10641 N N . GLU A 1 1343 ? 0.192 40.481 21.286 1.00 91.81 1343 GLU A N 1
ATOM 10642 C CA . GLU A 1 1343 ? 0.126 39.245 22.059 1.00 91.81 1343 GLU A CA 1
ATOM 10643 C C . GLU A 1 1343 ? 1.436 38.450 21.917 1.00 91.81 1343 GLU A C 1
ATOM 10645 O O . GLU A 1 1343 ? 1.960 37.928 22.904 1.00 91.81 1343 GLU A O 1
ATOM 10650 N N . ILE A 1 1344 ? 1.996 38.427 20.698 1.00 89.31 1344 ILE A N 1
ATOM 10651 C CA . ILE A 1 1344 ? 3.224 37.704 20.343 1.00 89.31 1344 ILE A CA 1
ATOM 10652 C C . ILE A 1 1344 ? 4.175 38.619 19.560 1.00 89.31 1344 ILE A C 1
ATOM 10654 O O . ILE A 1 1344 ? 3.780 39.247 18.570 1.00 89.31 1344 ILE A O 1
ATOM 10658 N N . LEU A 1 1345 ? 5.441 38.659 19.983 1.00 92.94 1345 LEU A N 1
ATOM 10659 C CA . LEU A 1 1345 ? 6.495 39.454 19.359 1.00 92.94 1345 LEU A CA 1
ATOM 10660 C C . LEU A 1 1345 ? 7.807 38.666 19.228 1.00 92.94 1345 LEU A C 1
ATOM 10662 O O . LEU A 1 1345 ? 8.424 38.310 20.231 1.00 92.94 1345 LEU A O 1
ATOM 10666 N N . GLY A 1 1346 ? 8.273 38.471 17.991 1.00 91.12 1346 GLY A N 1
ATOM 10667 C CA . GLY A 1 1346 ? 9.576 37.868 17.690 1.00 91.12 1346 GLY A CA 1
ATOM 10668 C C . GLY A 1 1346 ? 10.493 38.818 16.922 1.00 91.12 1346 GLY A C 1
ATOM 10669 O O . GLY A 1 1346 ? 10.206 39.165 15.774 1.00 91.12 1346 GLY A O 1
ATOM 10670 N N . LEU A 1 1347 ? 11.590 39.232 17.559 1.00 90.62 1347 LEU A N 1
ATOM 10671 C CA . LEU A 1 1347 ? 12.582 40.195 17.066 1.00 90.62 1347 LEU A CA 1
ATOM 10672 C C . LEU A 1 1347 ? 14.026 39.676 17.210 1.00 90.62 1347 LEU A C 1
ATOM 10674 O O . LEU A 1 1347 ? 14.956 40.462 17.413 1.00 90.62 1347 LEU A O 1
ATOM 10678 N N . THR A 1 1348 ? 14.231 38.363 17.116 1.00 85.19 1348 THR A N 1
ATOM 10679 C CA . THR A 1 1348 ? 15.567 37.746 17.147 1.00 85.19 1348 THR A CA 1
ATOM 10680 C C . THR A 1 1348 ? 16.454 38.349 16.055 1.00 85.19 1348 THR A C 1
ATOM 10682 O O . THR A 1 1348 ? 16.027 38.443 14.899 1.00 85.19 1348 THR A O 1
ATOM 10685 N N . SER A 1 1349 ? 17.656 38.799 16.418 1.00 85.38 1349 SER A N 1
ATOM 10686 C CA . SER A 1 1349 ? 18.644 39.379 15.489 1.00 85.38 1349 SER A CA 1
ATOM 10687 C C . SER A 1 1349 ? 18.166 40.614 14.690 1.00 85.38 1349 SER A C 1
ATOM 10689 O O . SER A 1 1349 ? 18.699 40.918 13.626 1.00 85.38 1349 SER A O 1
ATOM 10691 N N . CYS A 1 1350 ? 17.200 41.391 15.204 1.00 84.25 1350 CYS A N 1
ATOM 10692 C CA . CYS A 1 1350 ? 16.629 42.587 14.547 1.00 84.25 1350 CYS A CA 1
ATOM 10693 C C . CYS A 1 1350 ? 17.343 43.924 14.867 1.00 84.25 1350 CYS A C 1
ATOM 10695 O O . CYS A 1 1350 ? 16.746 45.001 14.733 1.00 84.25 1350 CYS A O 1
ATOM 10697 N N . LYS A 1 1351 ? 18.603 43.876 15.330 1.00 82.06 1351 LYS A N 1
ATOM 10698 C CA . LYS A 1 1351 ? 19.455 45.037 15.674 1.00 82.06 1351 LYS A CA 1
ATOM 10699 C C . LYS A 1 1351 ? 18.701 46.137 16.450 1.00 82.06 1351 LYS A C 1
ATOM 10701 O O . LYS A 1 1351 ? 18.669 47.289 16.010 1.00 82.06 1351 LYS A O 1
ATOM 10706 N N . LEU A 1 1352 ? 18.111 45.792 17.603 1.00 83.25 1352 LEU A N 1
ATOM 10707 C CA . LEU A 1 1352 ? 17.322 46.712 18.457 1.00 83.25 1352 LEU A CA 1
ATOM 10708 C C . LEU A 1 1352 ? 18.116 47.890 19.063 1.00 83.25 1352 LEU A C 1
ATOM 10710 O O . LEU A 1 1352 ? 17.520 48.818 19.608 1.00 83.25 1352 LEU A O 1
ATOM 10714 N N . GLY A 1 1353 ? 19.447 47.875 18.964 1.00 76.88 1353 GLY A N 1
ATOM 10715 C CA . GLY A 1 1353 ? 20.328 48.869 19.578 1.00 76.88 1353 GLY A CA 1
ATOM 10716 C C . GLY A 1 1353 ? 20.733 48.502 21.009 1.00 76.88 1353 GLY A C 1
ATOM 10717 O O . GLY A 1 1353 ? 20.416 47.428 21.509 1.00 76.88 1353 GLY A O 1
ATOM 10718 N N . HIS A 1 1354 ? 21.482 49.393 21.666 1.00 80.81 1354 HIS A N 1
ATOM 10719 C CA . HIS A 1 1354 ? 22.061 49.115 22.986 1.00 80.81 1354 HIS A CA 1
ATOM 10720 C C . HIS A 1 1354 ? 21.096 49.336 24.158 1.00 80.81 1354 HIS A C 1
ATOM 10722 O O . HIS A 1 1354 ? 21.374 48.836 25.235 1.00 80.81 1354 HIS A O 1
ATOM 10728 N N . THR A 1 1355 ? 19.986 50.051 23.979 1.00 81.19 1355 THR A N 1
ATOM 10729 C CA . THR A 1 1355 ? 19.021 50.364 25.053 1.00 81.19 1355 THR A CA 1
ATOM 10730 C C . THR A 1 1355 ? 17.867 49.371 25.101 1.00 81.19 1355 THR A C 1
ATOM 10732 O O . THR A 1 1355 ? 17.390 48.940 24.050 1.00 81.19 1355 THR A O 1
ATOM 10735 N N . PHE A 1 1356 ? 17.353 49.062 26.294 1.00 84.31 1356 PHE A N 1
ATOM 10736 C CA . PHE A 1 1356 ? 16.191 48.182 26.429 1.00 84.31 1356 PHE A CA 1
ATOM 10737 C C . PHE A 1 1356 ? 14.939 48.853 25.815 1.00 84.31 1356 PHE A C 1
ATOM 10739 O O . PHE A 1 1356 ? 14.706 50.039 26.075 1.00 84.31 1356 PHE A O 1
ATOM 10746 N N . PRO A 1 1357 ? 14.104 48.162 25.008 1.00 85.06 1357 PRO A N 1
ATOM 10747 C CA . PRO A 1 1357 ? 13.018 48.821 24.279 1.00 85.06 1357 PRO A CA 1
ATOM 10748 C C . PRO A 1 1357 ? 11.915 49.347 25.217 1.00 85.06 1357 PRO A C 1
ATOM 10750 O O . PRO A 1 1357 ? 11.046 48.604 25.672 1.00 85.06 1357 PRO A O 1
ATOM 10753 N N . SER A 1 1358 ? 11.906 50.653 25.497 1.00 82.31 1358 SER A N 1
ATOM 10754 C CA . SER A 1 1358 ? 10.950 51.285 26.425 1.00 82.31 1358 SER A CA 1
ATOM 10755 C C . SER A 1 1358 ? 9.487 51.174 25.981 1.00 82.31 1358 SER A C 1
ATOM 10757 O O . SER A 1 1358 ? 8.587 51.108 26.820 1.00 82.31 1358 SER A O 1
ATOM 10759 N N . TRP A 1 1359 ? 9.232 51.125 24.670 1.00 84.88 1359 TRP A N 1
ATOM 10760 C CA . TRP A 1 1359 ? 7.888 51.018 24.100 1.00 84.88 1359 TRP A CA 1
ATOM 10761 C C . TRP A 1 1359 ? 7.197 49.688 24.450 1.00 84.88 1359 TRP A C 1
ATOM 10763 O O . TRP A 1 1359 ? 5.966 49.650 24.475 1.00 84.88 1359 TRP A O 1
ATOM 10773 N N . LEU A 1 1360 ? 7.941 48.635 24.827 1.00 85.25 1360 LEU A N 1
ATOM 10774 C CA . LEU A 1 1360 ? 7.374 47.375 25.337 1.00 85.25 1360 LEU A CA 1
ATOM 10775 C C . LEU A 1 1360 ? 6.527 47.585 26.599 1.00 85.25 1360 LEU A C 1
ATOM 10777 O O . LEU A 1 1360 ? 5.567 46.853 26.817 1.00 85.25 1360 LEU A O 1
ATOM 10781 N N . LYS A 1 1361 ? 6.797 48.635 27.390 1.00 81.44 1361 LYS A N 1
ATOM 10782 C CA . LYS A 1 1361 ? 5.979 49.002 28.560 1.00 81.44 1361 LYS A CA 1
ATOM 10783 C C . LYS A 1 1361 ? 4.503 49.215 28.212 1.00 81.44 1361 LYS A C 1
ATOM 10785 O O . LYS A 1 1361 ? 3.638 49.074 29.070 1.00 81.44 1361 LYS A O 1
ATOM 10790 N N . THR A 1 1362 ? 4.220 49.585 26.966 1.00 82.62 1362 THR A N 1
ATOM 10791 C CA . THR A 1 1362 ? 2.870 49.887 26.476 1.00 82.62 1362 THR A CA 1
ATOM 10792 C C . THR A 1 1362 ? 2.110 48.646 26.003 1.00 82.62 1362 THR A C 1
ATOM 10794 O O . THR A 1 1362 ? 0.902 48.727 25.800 1.00 82.62 1362 THR A O 1
ATOM 10797 N N . GLN A 1 1363 ? 2.792 47.509 25.830 1.00 87.25 1363 GLN A N 1
ATOM 10798 C CA . GLN A 1 1363 ? 2.249 46.267 25.276 1.00 87.25 1363 GLN A CA 1
ATOM 10799 C C . GLN A 1 1363 ? 1.816 45.332 26.414 1.00 87.25 1363 GLN A C 1
ATOM 10801 O O . GLN A 1 1363 ? 2.504 44.384 26.776 1.00 87.25 1363 GLN A O 1
ATOM 10806 N N . SER A 1 1364 ? 0.670 45.639 27.019 1.00 82.44 1364 SER A N 1
ATOM 10807 C CA . SER A 1 1364 ? 0.144 44.943 28.205 1.00 82.44 1364 SER A CA 1
ATOM 10808 C C . SER A 1 1364 ? -0.420 43.543 27.932 1.00 82.44 1364 SER A C 1
ATOM 10810 O O . SER A 1 1364 ? -0.614 42.779 28.873 1.00 82.44 1364 SER A O 1
ATOM 10812 N N . SER A 1 1365 ? -0.695 43.214 26.664 1.00 84.44 1365 SER A N 1
ATOM 10813 C CA . SER A 1 1365 ? -1.248 41.912 26.243 1.00 84.44 1365 SER A CA 1
ATOM 10814 C C . SER A 1 1365 ? -0.178 40.871 25.888 1.00 84.44 1365 SER A C 1
ATOM 10816 O O . SER A 1 1365 ? -0.523 39.749 25.523 1.00 84.44 1365 SER A O 1
ATOM 10818 N N . LEU A 1 1366 ? 1.105 41.230 25.981 1.00 82.25 1366 LEU A N 1
ATOM 10819 C CA . LEU A 1 1366 ? 2.213 40.414 25.499 1.00 82.25 1366 LEU A CA 1
ATOM 10820 C C . LEU A 1 1366 ? 2.444 39.196 26.403 1.00 82.25 1366 LEU A C 1
ATOM 10822 O O . LEU A 1 1366 ? 2.709 39.352 27.596 1.00 82.25 1366 LEU A O 1
ATOM 10826 N N . TYR A 1 1367 ? 2.386 37.995 25.824 1.00 78.56 1367 TYR A N 1
ATOM 10827 C CA . TYR A 1 1367 ? 2.703 36.748 26.524 1.00 78.56 1367 TYR A CA 1
ATOM 10828 C C . TYR A 1 1367 ? 3.803 35.919 25.842 1.00 78.56 1367 TYR A C 1
ATOM 10830 O O . TYR A 1 1367 ? 4.329 35.003 26.469 1.00 78.56 1367 TYR A O 1
ATOM 10838 N N . GLU A 1 1368 ? 4.211 36.231 24.610 1.00 78.81 1368 GLU A N 1
ATOM 10839 C CA . GLU A 1 1368 ? 5.430 35.675 24.003 1.00 78.81 1368 GLU A CA 1
ATOM 10840 C C . GLU A 1 1368 ? 6.344 36.796 23.503 1.00 78.81 1368 GLU A C 1
ATOM 10842 O O . GLU A 1 1368 ? 5.932 37.638 22.702 1.00 78.81 1368 GLU A O 1
ATOM 10847 N N . LEU A 1 1369 ? 7.593 36.793 23.976 1.00 82.94 1369 LEU A N 1
ATOM 10848 C CA . LEU A 1 1369 ? 8.615 37.768 23.614 1.00 82.94 1369 LEU A CA 1
ATOM 10849 C C . LEU A 1 1369 ? 9.954 37.088 23.309 1.00 82.94 1369 LEU A C 1
ATOM 10851 O O . LEU A 1 1369 ? 10.579 36.510 24.199 1.00 82.94 1369 LEU A O 1
ATOM 10855 N N . ASP A 1 1370 ? 10.435 37.240 22.077 1.00 81.44 1370 ASP A N 1
ATOM 10856 C CA . ASP A 1 1370 ? 11.816 36.935 21.692 1.00 81.44 1370 ASP A CA 1
ATOM 10857 C C . ASP A 1 1370 ? 12.544 38.216 21.262 1.00 81.44 1370 ASP A C 1
ATOM 10859 O O . ASP A 1 1370 ? 12.216 38.815 20.240 1.00 81.44 1370 ASP A O 1
ATOM 10863 N N . ILE A 1 1371 ? 13.533 38.645 22.045 1.00 84.56 1371 ILE A N 1
ATOM 10864 C CA . ILE A 1 1371 ? 14.462 39.741 21.719 1.00 84.56 1371 ILE A CA 1
ATOM 10865 C C . ILE A 1 1371 ? 15.915 39.263 21.778 1.00 84.56 1371 ILE A C 1
ATOM 10867 O O . ILE A 1 1371 ? 16.834 40.059 22.013 1.00 84.56 1371 ILE A O 1
ATOM 10871 N N . SER A 1 1372 ? 16.141 37.964 21.601 1.00 78.31 1372 SER A N 1
ATOM 10872 C CA . SER A 1 1372 ? 17.483 37.401 21.643 1.00 78.31 1372 SER A CA 1
ATOM 10873 C C . SER A 1 1372 ? 18.381 37.926 20.521 1.00 78.31 1372 SER A C 1
ATOM 10875 O O . SER A 1 1372 ? 17.912 38.404 19.488 1.00 78.31 1372 SER A O 1
ATOM 10877 N N . ASP A 1 1373 ? 19.688 37.895 20.769 1.00 82.44 1373 ASP A N 1
ATOM 10878 C CA . ASP A 1 1373 ? 20.734 38.276 19.811 1.00 82.44 1373 ASP A CA 1
ATOM 10879 C C . ASP A 1 1373 ? 20.603 39.709 19.259 1.00 82.44 1373 ASP A C 1
ATOM 10881 O O . ASP A 1 1373 ? 20.787 39.989 18.077 1.00 82.44 1373 ASP A O 1
ATOM 10885 N N . ASN A 1 1374 ? 20.279 40.669 20.128 1.00 79.31 1374 ASN A N 1
ATOM 10886 C CA . ASN A 1 1374 ? 20.173 42.082 19.749 1.00 79.31 1374 ASN A CA 1
ATOM 10887 C C . ASN A 1 1374 ? 21.309 42.964 20.284 1.00 79.31 1374 ASN A C 1
ATOM 10889 O O . ASN A 1 1374 ? 21.354 44.153 19.961 1.00 79.31 1374 ASN A O 1
ATOM 10893 N N . ARG A 1 1375 ? 22.247 42.399 21.063 1.00 79.06 1375 ARG A N 1
ATOM 10894 C CA . ARG A 1 1375 ? 23.359 43.119 21.720 1.00 79.06 1375 ARG A CA 1
ATOM 10895 C C . ARG A 1 1375 ? 22.900 44.310 22.578 1.00 79.06 1375 ARG A C 1
ATOM 10897 O O . ARG A 1 1375 ? 23.631 45.299 22.714 1.00 79.06 1375 ARG A O 1
ATOM 10904 N N . ILE A 1 1376 ? 21.709 44.212 23.169 1.00 78.38 1376 ILE A N 1
ATOM 10905 C CA . ILE A 1 1376 ? 21.190 45.195 24.125 1.00 78.38 1376 ILE A CA 1
ATOM 10906 C C . ILE A 1 1376 ? 22.153 45.237 25.311 1.00 78.38 1376 ILE A C 1
ATOM 10908 O O . ILE A 1 1376 ? 22.435 44.203 25.905 1.00 78.38 1376 ILE A O 1
ATOM 10912 N N . ASN A 1 1377 ? 22.676 46.414 25.629 1.00 79.44 1377 ASN A N 1
ATOM 10913 C CA . ASN A 1 1377 ? 23.643 46.662 26.692 1.00 79.44 1377 ASN A CA 1
ATOM 10914 C C . ASN A 1 1377 ? 23.092 47.738 27.634 1.00 79.44 1377 ASN A C 1
ATOM 10916 O O . ASN A 1 1377 ? 23.575 48.870 27.671 1.00 79.44 1377 ASN A O 1
ATOM 10920 N N . ASP A 1 1378 ? 22.007 47.388 28.315 1.00 74.56 1378 ASP A N 1
ATOM 10921 C CA . ASP A 1 1378 ? 21.246 48.262 29.201 1.00 74.56 1378 ASP A CA 1
ATOM 10922 C C . ASP A 1 1378 ? 20.624 47.421 30.315 1.00 74.56 1378 ASP A C 1
ATOM 10924 O O . ASP A 1 1378 ? 20.553 46.189 30.246 1.00 74.56 1378 ASP A O 1
ATOM 10928 N N . SER A 1 1379 ? 20.176 48.098 31.357 1.00 72.44 1379 SER A N 1
ATOM 10929 C CA . SER A 1 1379 ? 19.463 47.475 32.454 1.00 72.44 1379 SER A CA 1
ATOM 10930 C C . SER A 1 1379 ? 18.031 47.113 32.099 1.00 72.44 1379 SER A C 1
ATOM 10932 O O . SER A 1 1379 ? 17.309 47.912 31.506 1.00 72.44 1379 SER A O 1
ATOM 10934 N N . VAL A 1 1380 ? 17.607 45.898 32.473 1.00 77.75 1380 VAL A N 1
ATOM 10935 C CA . VAL A 1 1380 ? 16.199 45.500 32.351 1.00 77.75 1380 VAL A CA 1
ATOM 10936 C C . VAL A 1 1380 ? 15.403 46.309 33.376 1.00 77.75 1380 VAL A C 1
ATOM 10938 O O . VAL A 1 1380 ? 15.639 46.144 34.574 1.00 77.75 1380 VAL A O 1
ATOM 10941 N N . PRO A 1 1381 ? 14.475 47.183 32.956 1.00 77.56 1381 PRO A N 1
ATOM 10942 C CA . PRO A 1 1381 ? 13.766 48.044 33.892 1.00 77.56 1381 PRO A CA 1
ATOM 10943 C C . PRO A 1 1381 ? 12.823 47.254 34.811 1.00 77.56 1381 PRO A C 1
ATOM 10945 O O . PRO A 1 1381 ? 12.142 46.339 34.354 1.00 77.56 1381 PRO A O 1
ATOM 10948 N N . ASP A 1 1382 ? 12.650 47.686 36.062 1.00 69.88 1382 ASP A N 1
ATOM 10949 C CA . ASP A 1 1382 ? 11.753 47.029 37.035 1.00 69.88 1382 ASP A CA 1
ATOM 10950 C C . ASP A 1 1382 ? 10.306 46.859 36.551 1.00 69.88 1382 ASP A C 1
ATOM 10952 O O . ASP A 1 1382 ? 9.634 45.877 36.875 1.00 69.88 1382 ASP A O 1
ATOM 10956 N N . TRP A 1 1383 ? 9.805 47.800 35.741 1.00 78.81 1383 TRP A N 1
ATOM 10957 C CA . TRP A 1 1383 ? 8.457 47.695 35.174 1.00 78.81 1383 TRP A CA 1
ATOM 10958 C C . TRP A 1 1383 ? 8.297 46.461 34.278 1.00 78.81 1383 TRP A C 1
ATOM 10960 O O . TRP A 1 1383 ? 7.191 45.934 34.181 1.00 78.81 1383 TRP A O 1
ATOM 10970 N N . PHE A 1 1384 ? 9.371 46.000 33.632 1.00 77.44 1384 PHE A N 1
ATOM 10971 C CA . PHE A 1 1384 ? 9.341 44.831 32.760 1.00 77.44 1384 PHE A CA 1
ATOM 10972 C C . PHE A 1 1384 ? 9.184 43.558 33.589 1.00 77.44 1384 PHE A C 1
ATOM 10974 O O . PHE A 1 1384 ? 8.298 42.751 33.318 1.00 77.44 1384 PHE A O 1
ATOM 10981 N N . TRP A 1 1385 ? 9.966 43.444 34.666 1.00 67.62 1385 TRP A N 1
ATOM 10982 C CA . TRP A 1 1385 ? 9.871 42.347 35.626 1.00 67.62 1385 TRP A CA 1
ATOM 10983 C C . TRP A 1 1385 ? 8.469 42.243 36.240 1.00 67.62 1385 TRP A C 1
ATOM 10985 O O . TRP A 1 1385 ? 7.896 41.156 36.302 1.00 67.62 1385 TRP A O 1
ATOM 10995 N N . ASN A 1 1386 ? 7.862 43.376 36.602 1.00 65.81 1386 ASN A N 1
ATOM 10996 C CA . ASN A 1 1386 ? 6.498 43.410 37.137 1.00 65.81 1386 ASN A CA 1
ATOM 10997 C C . ASN A 1 1386 ? 5.418 42.965 36.127 1.00 65.81 1386 ASN A C 1
ATOM 10999 O O . ASN A 1 1386 ? 4.355 42.504 36.542 1.00 65.81 1386 ASN A O 1
ATOM 11003 N N . ASN A 1 1387 ? 5.674 43.067 34.817 1.00 63.00 1387 ASN A N 1
ATOM 11004 C CA . ASN A 1 1387 ? 4.743 42.630 33.769 1.00 63.00 1387 ASN A CA 1
ATOM 11005 C C . ASN A 1 1387 ? 4.858 41.131 33.421 1.00 63.00 1387 ASN A C 1
ATOM 11007 O O . ASN A 1 1387 ? 4.000 40.619 32.705 1.00 63.00 1387 ASN A O 1
ATOM 11011 N N . LEU A 1 1388 ? 5.851 40.397 33.948 1.00 58.09 1388 LEU A N 1
ATOM 11012 C CA . LEU A 1 1388 ? 6.076 38.982 33.606 1.00 58.09 1388 LEU A CA 1
ATOM 11013 C C . LEU A 1 1388 ? 4.981 38.013 34.061 1.00 58.09 1388 LEU A C 1
ATOM 11015 O O . LEU A 1 1388 ? 4.981 36.864 33.631 1.00 58.09 1388 LEU A O 1
ATOM 11019 N N . GLN A 1 1389 ? 4.034 38.447 34.895 1.00 57.09 1389 GLN A N 1
ATOM 11020 C CA . GLN A 1 1389 ? 2.961 37.582 35.399 1.00 57.09 1389 GLN A CA 1
ATOM 11021 C C . GLN A 1 1389 ? 2.108 36.920 34.295 1.00 57.09 1389 GLN A C 1
ATOM 11023 O O . GLN A 1 1389 ? 1.453 35.919 34.570 1.00 57.09 1389 GLN A O 1
ATOM 11028 N N . TYR A 1 1390 ? 2.114 37.456 33.068 1.00 58.16 1390 TYR A N 1
ATOM 11029 C CA . TYR A 1 1390 ? 1.393 36.900 31.915 1.00 58.16 1390 TYR A CA 1
ATOM 11030 C C . TYR A 1 1390 ? 2.311 36.256 30.857 1.00 58.16 1390 TYR A C 1
ATOM 11032 O O . TYR A 1 1390 ? 1.811 35.756 29.852 1.00 58.16 1390 TYR A O 1
ATOM 11040 N N . MET A 1 1391 ? 3.635 36.245 31.059 1.00 61.66 1391 MET A N 1
ATOM 11041 C CA . MET A 1 1391 ? 4.611 35.812 30.051 1.00 61.66 1391 MET A CA 1
ATOM 11042 C C . MET A 1 1391 ? 4.728 34.275 29.995 1.00 61.66 1391 MET A C 1
ATOM 11044 O O . MET A 1 1391 ? 5.033 33.627 30.993 1.00 61.66 1391 MET A O 1
ATOM 11048 N N . ARG A 1 1392 ? 4.500 33.682 28.819 1.00 56.16 1392 ARG A N 1
ATOM 11049 C CA . ARG A 1 1392 ? 4.612 32.240 28.515 1.00 56.16 1392 ARG A CA 1
ATOM 11050 C C . ARG A 1 1392 ? 5.931 31.854 27.855 1.00 56.16 1392 ARG A C 1
ATOM 11052 O O . ARG A 1 1392 ? 6.402 30.739 28.061 1.00 56.16 1392 ARG A O 1
ATOM 11059 N N . TYR A 1 1393 ? 6.503 32.755 27.064 1.00 57.66 1393 TYR A N 1
ATOM 11060 C CA . TYR A 1 1393 ? 7.796 32.578 26.413 1.00 57.66 1393 TYR A CA 1
ATOM 11061 C C . TYR A 1 1393 ? 8.583 33.880 26.517 1.00 57.66 1393 TYR A C 1
ATOM 11063 O O . TYR A 1 1393 ? 8.086 34.938 26.130 1.00 57.66 1393 TYR A O 1
ATOM 11071 N N . LEU A 1 1394 ? 9.799 33.801 27.053 1.00 68.94 1394 LEU A N 1
ATOM 11072 C CA . LEU A 1 1394 ? 10.708 34.933 27.158 1.00 68.94 1394 LEU A CA 1
ATOM 11073 C C . LEU A 1 1394 ? 12.110 34.493 26.757 1.00 68.94 1394 LEU A C 1
ATOM 11075 O O . LEU A 1 1394 ? 12.758 33.751 27.489 1.00 68.94 1394 LEU A O 1
ATOM 11079 N N . ASN A 1 1395 ? 12.598 35.003 25.633 1.00 68.25 1395 ASN A N 1
ATOM 11080 C CA . ASN A 1 1395 ? 13.970 34.800 25.198 1.00 68.25 1395 ASN A CA 1
ATOM 11081 C C . ASN A 1 1395 ? 14.675 36.154 25.064 1.00 68.25 1395 ASN A C 1
ATOM 11083 O O . ASN A 1 1395 ? 14.373 36.954 24.183 1.00 68.25 1395 ASN A O 1
ATOM 11087 N N . MET A 1 1396 ? 15.615 36.421 25.972 1.00 73.44 1396 MET A N 1
ATOM 11088 C CA . MET A 1 1396 ? 16.465 37.621 25.962 1.00 73.44 1396 MET A CA 1
ATOM 11089 C C . MET A 1 1396 ? 17.955 37.268 25.855 1.00 73.44 1396 MET A C 1
ATOM 11091 O O . MET A 1 1396 ? 18.811 38.104 26.149 1.00 73.44 1396 MET A O 1
ATOM 11095 N N . SER A 1 1397 ? 18.269 36.027 25.469 1.00 64.50 1397 SER A N 1
ATOM 11096 C CA . SER A 1 1397 ? 19.642 35.520 25.367 1.00 64.50 1397 SER A CA 1
ATOM 11097 C C . SER A 1 1397 ? 20.482 36.306 24.351 1.00 64.50 1397 SER A C 1
ATOM 11099 O O . SER A 1 1397 ? 19.948 37.035 23.519 1.00 64.50 1397 SER A O 1
ATOM 11101 N N . TYR A 1 1398 ? 21.812 36.202 24.431 1.00 71.31 1398 TYR A N 1
ATOM 11102 C CA . TYR A 1 1398 ? 22.737 36.920 23.534 1.00 71.31 1398 TYR A CA 1
ATOM 11103 C C . TYR A 1 1398 ? 22.570 38.461 23.552 1.00 71.31 1398 TYR A C 1
ATOM 11105 O O . TYR A 1 1398 ? 22.720 39.154 22.546 1.00 71.31 1398 TYR A O 1
ATOM 11113 N N . ASN A 1 1399 ? 22.281 39.013 24.733 1.00 65.75 1399 ASN A N 1
ATOM 11114 C CA . ASN A 1 1399 ? 22.324 40.444 25.037 1.00 65.75 1399 ASN A CA 1
ATOM 11115 C C . ASN A 1 1399 ? 23.257 40.687 26.240 1.00 65.75 1399 ASN A C 1
ATOM 11117 O O . ASN A 1 1399 ? 23.460 39.797 27.062 1.00 65.75 1399 ASN A O 1
ATOM 11121 N N . TYR A 1 1400 ? 23.786 41.900 26.379 1.00 73.94 1400 TYR A N 1
ATOM 11122 C CA . TYR A 1 1400 ? 24.612 42.355 27.505 1.00 73.94 1400 TYR A CA 1
ATOM 11123 C C . TYR A 1 1400 ? 23.756 43.038 28.588 1.00 73.94 1400 TYR A C 1
ATOM 11125 O O . TYR A 1 1400 ? 24.041 44.155 29.009 1.00 73.94 1400 TYR A O 1
ATOM 11133 N N . LEU A 1 1401 ? 22.658 42.409 29.008 1.00 67.06 1401 LEU A N 1
ATOM 11134 C CA . LEU A 1 1401 ? 21.732 43.011 29.975 1.00 67.06 1401 LEU A CA 1
ATOM 11135 C C . LEU A 1 1401 ? 22.371 43.109 31.371 1.00 67.06 1401 LEU A C 1
ATOM 11137 O O . LEU A 1 1401 ? 22.928 42.130 31.867 1.00 67.06 1401 LEU A O 1
ATOM 11141 N N . ILE A 1 1402 ? 22.264 44.274 32.019 1.00 61.09 1402 ILE A N 1
ATOM 11142 C CA . ILE A 1 1402 ? 22.873 44.549 33.335 1.00 61.09 1402 ILE A CA 1
ATOM 11143 C C . ILE A 1 1402 ? 21.776 44.833 34.362 1.00 61.09 1402 ILE A C 1
ATOM 11145 O O . ILE A 1 1402 ? 21.120 45.858 34.298 1.00 61.09 1402 ILE A O 1
ATOM 11149 N N . GLY A 1 1403 ? 21.564 43.992 35.365 1.00 56.16 1403 GLY A N 1
ATOM 11150 C CA . GLY A 1 1403 ? 20.566 44.293 36.392 1.00 56.16 1403 GLY A CA 1
ATOM 11151 C C . GLY A 1 1403 ? 20.387 43.162 37.382 1.00 56.16 1403 GLY A C 1
ATOM 11152 O O . GLY A 1 1403 ? 20.802 42.032 37.135 1.00 56.16 1403 GLY A O 1
ATOM 11153 N N . VAL A 1 1404 ? 19.767 43.482 38.512 1.00 48.91 1404 VAL A N 1
ATOM 11154 C CA . VAL A 1 1404 ? 19.365 42.493 39.510 1.00 48.91 1404 VAL A CA 1
ATOM 11155 C C . VAL A 1 1404 ? 17.985 41.998 39.103 1.00 48.91 1404 VAL A C 1
ATOM 11157 O O . VAL A 1 1404 ? 17.079 42.807 38.928 1.00 48.91 1404 VAL A O 1
ATOM 11160 N N . ILE A 1 1405 ? 17.816 40.686 38.937 1.00 51.09 1405 ILE A N 1
ATOM 11161 C CA . ILE A 1 1405 ? 16.477 40.097 38.852 1.00 51.09 1405 ILE A CA 1
ATOM 11162 C C . ILE A 1 1405 ? 15.817 40.376 40.212 1.00 51.09 1405 ILE A C 1
ATOM 11164 O O . ILE A 1 1405 ? 16.306 39.847 41.214 1.00 51.09 1405 ILE A O 1
ATOM 11168 N N . PRO A 1 1406 ? 14.766 41.213 40.305 1.00 44.31 1406 PRO A N 1
ATOM 11169 C CA . PRO A 1 1406 ? 14.152 41.489 41.590 1.00 44.31 1406 PRO A CA 1
ATOM 11170 C C . PRO A 1 1406 ? 13.632 40.181 42.186 1.00 44.31 1406 PRO A C 1
ATOM 11172 O O . PRO A 1 1406 ? 13.193 39.288 41.456 1.00 44.31 1406 PRO A O 1
ATOM 11175 N N . ASN A 1 1407 ? 13.646 40.081 43.516 1.00 41.50 1407 ASN A N 1
ATOM 11176 C CA . ASN A 1 1407 ? 13.020 38.988 44.258 1.00 41.50 1407 ASN A CA 1
ATOM 11177 C C . ASN A 1 1407 ? 11.484 39.102 44.149 1.00 41.50 1407 ASN A C 1
ATOM 11179 O O . ASN A 1 1407 ? 10.778 39.382 45.114 1.00 41.50 1407 ASN A O 1
ATOM 11183 N N . ILE A 1 1408 ? 10.955 38.977 42.931 1.00 39.31 1408 ILE A N 1
ATOM 11184 C CA . ILE A 1 1408 ? 9.538 38.757 42.685 1.00 39.31 1408 ILE A CA 1
ATOM 11185 C C . ILE A 1 1408 ? 9.244 37.404 43.309 1.00 39.31 1408 ILE A C 1
ATOM 11187 O O . ILE A 1 1408 ? 10.018 36.468 43.137 1.00 39.31 1408 ILE A O 1
ATOM 11191 N N . SER A 1 1409 ? 8.137 37.275 44.033 1.00 34.44 1409 SER A N 1
ATOM 11192 C CA . SER A 1 1409 ? 7.687 35.983 44.538 1.00 34.44 1409 SER A CA 1
ATOM 11193 C C . SER A 1 1409 ? 7.518 35.005 43.364 1.00 34.44 1409 SER A C 1
ATOM 11195 O O . SER A 1 1409 ? 6.447 34.945 42.755 1.00 34.44 1409 SER A O 1
ATOM 11197 N N . TRP A 1 1410 ? 8.564 34.234 43.047 1.00 36.94 1410 TRP A N 1
ATOM 11198 C CA . TRP A 1 1410 ? 8.601 33.254 41.954 1.00 36.94 1410 TRP A CA 1
ATOM 11199 C C . TRP A 1 1410 ? 7.525 32.179 42.114 1.00 36.94 1410 TRP A C 1
ATOM 11201 O O . TRP A 1 1410 ? 7.134 31.544 41.140 1.00 36.94 1410 TRP A O 1
ATOM 11211 N N . LYS A 1 1411 ? 6.937 32.087 43.314 1.00 29.23 1411 LYS A N 1
ATOM 11212 C CA . LYS A 1 1411 ? 5.707 31.352 43.608 1.00 29.23 1411 LYS A CA 1
ATOM 11213 C C . LYS A 1 1411 ? 4.542 31.687 42.656 1.00 29.23 1411 LYS A C 1
ATOM 11215 O O . LYS A 1 1411 ? 3.770 30.798 42.344 1.00 29.23 1411 LYS A O 1
ATOM 11220 N N . ARG A 1 1412 ? 4.428 32.924 42.138 1.00 29.80 1412 ARG A N 1
ATOM 11221 C CA . ARG A 1 1412 ? 3.394 33.295 41.141 1.00 29.80 1412 ARG A CA 1
ATOM 11222 C C . ARG A 1 1412 ? 3.776 33.001 39.684 1.00 29.80 1412 ARG A C 1
ATOM 11224 O O . ARG A 1 1412 ? 2.880 32.862 38.863 1.00 29.80 1412 ARG A O 1
ATOM 11231 N N . VAL A 1 1413 ? 5.068 32.908 39.362 1.00 31.62 1413 VAL A N 1
ATOM 11232 C CA . VAL A 1 1413 ? 5.561 32.644 37.992 1.00 31.62 1413 VAL A CA 1
ATOM 11233 C C . VAL A 1 1413 ? 5.599 31.138 37.711 1.00 31.62 1413 VAL A C 1
ATOM 11235 O O . VAL A 1 1413 ? 5.200 30.698 36.632 1.00 31.62 1413 VAL A O 1
ATOM 11238 N N . TYR A 1 1414 ? 5.988 30.337 38.710 1.00 29.55 1414 TYR A N 1
ATOM 11239 C CA . TYR A 1 1414 ? 6.080 28.878 38.592 1.00 29.55 1414 TYR A CA 1
ATOM 11240 C C . TYR A 1 1414 ? 4.714 28.189 38.508 1.00 29.55 1414 TYR A C 1
ATOM 11242 O O . TYR A 1 1414 ? 4.577 27.162 37.853 1.00 29.55 1414 TYR A O 1
ATOM 11250 N N . GLU A 1 1415 ? 3.682 28.768 39.126 1.00 30.00 1415 GLU A N 1
ATOM 11251 C CA . GLU A 1 1415 ? 2.336 28.194 39.084 1.00 30.00 1415 GLU A CA 1
ATOM 11252 C C . GLU A 1 1415 ? 1.590 28.517 37.774 1.00 30.00 1415 GLU A C 1
ATOM 11254 O O . GLU A 1 1415 ? 0.506 27.992 37.576 1.00 30.00 1415 GLU A O 1
ATOM 11259 N N . GLY A 1 1416 ? 2.120 29.328 36.847 1.00 32.19 1416 GLY A N 1
ATOM 11260 C CA . GLY A 1 1416 ? 1.362 29.779 35.663 1.00 32.19 1416 GLY A CA 1
ATOM 11261 C C . GLY A 1 1416 ? 2.062 29.718 34.304 1.00 32.19 1416 GLY A C 1
ATOM 11262 O O . GLY A 1 1416 ? 1.406 29.970 33.294 1.00 32.19 1416 GLY A O 1
ATOM 11263 N N . SER A 1 1417 ? 3.358 29.401 34.230 1.00 24.67 1417 SER A N 1
ATOM 11264 C CA . SER A 1 1417 ? 4.110 29.527 32.976 1.00 24.67 1417 SER A CA 1
ATOM 11265 C C . SER A 1 1417 ? 5.140 28.409 32.777 1.00 24.67 1417 SER A C 1
ATOM 11267 O O . SER A 1 1417 ? 6.057 28.224 33.569 1.00 24.67 1417 SER A O 1
ATOM 11269 N N . THR A 1 1418 ? 5.048 27.702 31.649 1.00 26.83 1418 THR A N 1
ATOM 11270 C CA . THR A 1 1418 ? 6.100 26.821 31.098 1.00 26.83 1418 THR A CA 1
ATOM 11271 C C . THR A 1 1418 ? 7.346 27.600 30.633 1.00 26.83 1418 THR A C 1
ATOM 11273 O O . THR A 1 1418 ? 8.263 27.016 30.059 1.00 26.83 1418 THR A O 1
ATOM 11276 N N . ALA A 1 1419 ? 7.403 28.914 30.889 1.00 30.03 1419 ALA A N 1
ATOM 11277 C CA . ALA A 1 1419 ? 8.438 29.840 30.429 1.00 30.03 1419 ALA A CA 1
ATOM 11278 C C . ALA A 1 1419 ? 9.824 29.596 31.052 1.00 30.03 1419 ALA A C 1
ATOM 11280 O O . ALA A 1 1419 ? 10.822 30.064 30.513 1.00 30.03 1419 ALA A O 1
ATOM 11281 N N . VAL A 1 1420 ? 9.919 28.864 32.169 1.00 27.16 1420 VAL A N 1
ATOM 11282 C CA . VAL A 1 1420 ? 11.204 28.649 32.865 1.00 27.16 1420 VAL A CA 1
ATOM 11283 C C . VAL A 1 1420 ? 12.063 27.561 32.196 1.00 27.16 1420 VAL A C 1
ATOM 11285 O O . VAL A 1 1420 ? 13.264 27.498 32.441 1.00 27.16 1420 VAL A O 1
ATOM 11288 N N . HIS A 1 1421 ? 11.505 26.760 31.277 1.00 28.47 1421 HIS A N 1
ATOM 11289 C CA . HIS A 1 1421 ? 12.263 25.723 30.558 1.00 28.47 1421 HIS A CA 1
ATOM 11290 C C . HIS A 1 1421 ? 13.354 26.265 29.620 1.00 28.47 1421 HIS A C 1
ATOM 11292 O O . HIS A 1 1421 ? 14.246 25.512 29.251 1.00 28.47 1421 HIS A O 1
ATOM 11298 N N . ASN A 1 1422 ? 13.321 27.554 29.265 1.00 26.16 1422 ASN A N 1
ATOM 11299 C CA . ASN A 1 1422 ? 14.304 28.189 28.387 1.00 26.16 1422 ASN A CA 1
ATOM 11300 C C . ASN A 1 1422 ? 14.716 29.562 28.932 1.00 26.16 1422 ASN A C 1
ATOM 11302 O O . ASN A 1 1422 ? 14.579 30.572 28.248 1.00 26.16 1422 ASN A O 1
ATOM 11306 N N . ILE A 1 1423 ? 15.249 29.617 30.155 1.00 26.03 1423 ILE A N 1
ATOM 11307 C CA . ILE A 1 1423 ? 16.186 30.689 30.507 1.00 26.03 1423 ILE A CA 1
ATOM 11308 C C . ILE A 1 1423 ? 17.584 30.168 30.144 1.00 26.03 1423 ILE A C 1
ATOM 11310 O O . ILE A 1 1423 ? 18.180 29.457 30.955 1.00 26.03 1423 ILE A O 1
ATOM 11314 N N . PRO A 1 1424 ? 18.157 30.482 28.963 1.00 26.28 1424 PRO A N 1
ATOM 11315 C CA . PRO A 1 1424 ? 19.602 30.462 28.816 1.00 26.28 1424 PRO A CA 1
ATOM 11316 C C . PRO A 1 1424 ? 20.140 31.435 29.861 1.00 26.28 1424 PRO A C 1
ATOM 11318 O O . PRO A 1 1424 ? 19.960 32.650 29.746 1.00 26.28 1424 PRO A O 1
ATOM 11321 N N . LEU A 1 1425 ? 20.695 30.876 30.936 1.00 29.03 1425 LEU A N 1
ATOM 11322 C CA . LEU A 1 1425 ? 21.366 31.600 32.008 1.00 29.03 1425 LEU A CA 1
ATOM 11323 C C . LEU A 1 1425 ? 22.239 32.691 31.390 1.00 29.03 1425 LEU A C 1
ATOM 11325 O O . LEU A 1 1425 ? 23.049 32.415 30.505 1.00 29.03 1425 LEU A O 1
ATOM 11329 N N . LEU A 1 1426 ? 21.990 33.931 31.822 1.00 27.92 1426 LEU A N 1
ATOM 11330 C CA . LEU A 1 1426 ? 22.581 35.143 31.276 1.00 27.92 1426 LEU A CA 1
ATOM 11331 C C . LEU A 1 1426 ? 24.080 34.955 31.004 1.00 27.92 1426 LEU A C 1
ATOM 11333 O O . LEU A 1 1426 ? 24.877 34.810 31.929 1.00 27.92 1426 LEU A O 1
ATOM 11337 N N . HIS A 1 1427 ? 24.486 35.044 29.736 1.00 25.84 1427 HIS A N 1
ATOM 11338 C CA . HIS A 1 1427 ? 25.860 35.393 29.377 1.00 25.84 1427 HIS A CA 1
ATOM 11339 C C . HIS A 1 1427 ? 26.079 36.886 29.683 1.00 25.84 1427 HIS A C 1
ATOM 11341 O O . HIS A 1 1427 ? 26.199 37.727 28.801 1.00 25.84 1427 HIS A O 1
ATOM 11347 N N . GLY A 1 1428 ? 26.074 37.217 30.969 1.00 24.31 1428 GLY A N 1
ATOM 11348 C CA . GLY A 1 1428 ? 26.309 38.536 31.537 1.00 24.31 1428 GLY A CA 1
ATOM 11349 C C . GLY A 1 1428 ? 26.545 38.358 33.033 1.00 24.31 1428 GLY A C 1
ATOM 11350 O O . GLY A 1 1428 ? 25.939 37.482 33.644 1.00 24.31 1428 GLY A O 1
ATOM 11351 N N . GLN A 1 1429 ? 27.468 39.118 33.624 1.00 23.95 1429 GLN A N 1
ATOM 11352 C CA . GLN A 1 1429 ? 27.770 39.041 35.056 1.00 23.95 1429 GLN A CA 1
ATOM 11353 C C . GLN A 1 1429 ? 26.512 39.343 35.888 1.00 23.95 1429 GLN A C 1
ATOM 11355 O O . GLN A 1 1429 ? 26.222 40.501 36.177 1.00 23.95 1429 GLN A O 1
ATOM 11360 N N . VAL A 1 1430 ? 25.766 38.320 36.302 1.00 25.80 1430 VAL A N 1
ATOM 11361 C CA . VAL A 1 1430 ? 24.692 38.484 37.285 1.00 25.80 1430 VAL A CA 1
ATOM 11362 C C . VAL A 1 1430 ? 25.282 38.192 38.656 1.00 25.80 1430 VAL A C 1
ATOM 11364 O O . VAL A 1 1430 ? 25.532 37.043 39.014 1.00 25.80 1430 VAL A O 1
ATOM 11367 N N . LYS A 1 1431 ? 25.551 39.256 39.419 1.00 23.97 1431 LYS A N 1
ATOM 11368 C CA . LYS A 1 1431 ? 25.847 39.158 40.851 1.00 23.97 1431 LYS A CA 1
ATOM 11369 C C . LYS A 1 1431 ? 24.591 38.677 41.578 1.00 23.97 1431 LYS A C 1
ATOM 11371 O O . LYS A 1 1431 ? 23.553 39.326 41.491 1.00 23.97 1431 LYS A O 1
ATOM 11376 N N . VAL A 1 1432 ? 24.706 37.578 42.315 1.00 25.75 1432 VAL A N 1
ATOM 11377 C CA . VAL A 1 1432 ? 23.697 37.123 43.278 1.00 25.75 1432 VAL A CA 1
ATOM 11378 C C . VAL A 1 1432 ? 24.345 37.207 44.659 1.00 25.75 1432 VAL A C 1
ATOM 11380 O O . VAL A 1 1432 ? 25.264 36.442 44.943 1.00 25.75 1432 VAL A O 1
ATOM 11383 N N . ASP A 1 1433 ? 23.924 38.159 45.493 1.00 24.19 1433 ASP A N 1
ATOM 11384 C CA . ASP A 1 1433 ? 24.363 38.232 46.893 1.00 24.19 1433 ASP A CA 1
ATOM 11385 C C . ASP A 1 1433 ? 23.639 37.149 47.712 1.00 24.19 1433 ASP A C 1
ATOM 11387 O O . ASP A 1 1433 ? 22.410 37.088 47.734 1.00 24.19 1433 ASP A O 1
ATOM 11391 N N . ILE A 1 1434 ? 24.402 36.265 48.364 1.00 25.25 1434 ILE A N 1
ATOM 11392 C CA . ILE A 1 1434 ? 23.888 35.063 49.056 1.00 25.25 1434 ILE A CA 1
ATOM 11393 C C . ILE A 1 1434 ? 23.499 35.342 50.525 1.00 25.25 1434 ILE A C 1
ATOM 11395 O O . ILE A 1 1434 ? 22.906 34.484 51.176 1.00 25.25 1434 ILE A O 1
ATOM 11399 N N . GLU A 1 1435 ? 23.745 36.540 51.069 1.00 26.23 1435 GLU A N 1
ATOM 11400 C CA . GLU A 1 1435 ? 23.496 36.807 52.500 1.00 26.23 1435 GLU A CA 1
ATOM 11401 C C . GLU A 1 1435 ? 22.016 36.760 52.938 1.00 26.23 1435 GLU A C 1
ATOM 11403 O O . GLU A 1 1435 ? 21.753 36.622 54.133 1.00 26.23 1435 GLU A O 1
ATOM 11408 N N . GLU A 1 1436 ? 21.030 36.785 52.034 1.00 28.80 1436 GLU A N 1
ATOM 11409 C CA . GLU A 1 1436 ? 19.608 36.755 52.433 1.00 28.80 1436 GLU A CA 1
ATOM 11410 C C . GLU A 1 1436 ? 18.903 35.391 52.310 1.00 28.80 1436 GLU A C 1
ATOM 11412 O O . GLU A 1 1436 ? 17.724 35.278 52.656 1.00 28.80 1436 GLU A O 1
ATOM 11417 N N . ILE A 1 1437 ? 19.599 34.314 51.921 1.00 29.56 1437 ILE A N 1
ATOM 11418 C CA . ILE A 1 1437 ? 18.986 32.974 51.842 1.00 29.56 1437 ILE A CA 1
ATOM 11419 C C . ILE A 1 1437 ? 18.980 32.318 53.232 1.00 29.56 1437 ILE A C 1
ATOM 11421 O O . ILE A 1 1437 ? 19.819 31.485 53.560 1.00 29.56 1437 ILE A O 1
ATOM 11425 N N . LYS A 1 1438 ? 18.020 32.702 54.081 1.00 31.59 1438 LYS A N 1
ATOM 11426 C CA . LYS A 1 1438 ? 17.844 32.120 55.427 1.00 31.59 1438 LYS A CA 1
ATOM 11427 C C . LYS A 1 1438 ? 17.118 30.770 55.459 1.00 31.59 1438 LYS A C 1
ATOM 11429 O O . LYS A 1 1438 ? 16.937 30.234 56.548 1.00 31.59 1438 LYS A O 1
ATOM 11434 N N . ASP A 1 1439 ? 16.723 30.207 54.317 1.00 34.06 1439 ASP A N 1
ATOM 11435 C CA . ASP A 1 1439 ? 15.969 28.951 54.284 1.00 34.06 1439 ASP A CA 1
ATOM 11436 C C . ASP A 1 1439 ? 16.483 27.999 53.192 1.00 34.06 1439 ASP A C 1
ATOM 11438 O O . ASP A 1 1439 ? 16.206 28.166 52.004 1.00 34.06 1439 ASP A O 1
ATOM 11442 N N . VAL A 1 1440 ? 17.278 27.002 53.595 1.00 32.28 1440 VAL A N 1
ATOM 11443 C CA . VAL A 1 1440 ? 17.848 25.977 52.698 1.00 32.28 1440 VAL A CA 1
ATOM 11444 C C . VAL A 1 1440 ? 16.747 25.083 52.110 1.00 32.28 1440 VAL A C 1
ATOM 11446 O O . VAL A 1 1440 ? 16.897 24.588 50.992 1.00 32.28 1440 VAL A O 1
ATOM 11449 N N . ASP A 1 1441 ? 15.607 24.943 52.794 1.00 34.75 1441 ASP A N 1
ATOM 11450 C CA . ASP A 1 1441 ? 14.474 24.160 52.289 1.00 34.75 1441 ASP A CA 1
ATOM 11451 C C . ASP A 1 1441 ? 13.808 24.827 51.068 1.00 34.75 1441 ASP A C 1
ATOM 11453 O O . ASP A 1 1441 ? 13.189 24.141 50.252 1.00 34.75 1441 ASP A O 1
ATOM 11457 N N . ALA A 1 1442 ? 14.013 26.134 50.853 1.00 36.69 1442 ALA A N 1
ATOM 11458 C CA . ALA A 1 1442 ? 13.544 26.840 49.657 1.00 36.69 1442 ALA A CA 1
ATOM 11459 C C . ALA A 1 1442 ? 14.376 26.543 48.389 1.00 36.69 1442 ALA A C 1
ATOM 11461 O O . ALA A 1 1442 ? 13.902 26.791 47.281 1.00 36.69 1442 ALA A O 1
ATOM 11462 N N . LEU A 1 1443 ? 15.595 25.999 48.528 1.00 31.69 1443 LEU A N 1
ATOM 11463 C CA . LEU A 1 1443 ? 16.498 25.669 47.411 1.00 31.69 1443 LEU A CA 1
ATOM 11464 C C . LEU A 1 1443 ? 16.278 24.258 46.847 1.00 31.69 1443 LEU A C 1
ATOM 11466 O O . LEU A 1 1443 ? 16.576 24.011 45.680 1.00 31.69 1443 LEU A O 1
ATOM 11470 N N . VAL A 1 1444 ? 15.734 23.335 47.643 1.00 32.94 1444 VAL A N 1
ATOM 11471 C CA . VAL A 1 1444 ? 15.520 21.932 47.240 1.00 32.94 1444 VAL A CA 1
ATOM 11472 C C . VAL A 1 1444 ? 14.590 21.787 46.018 1.00 32.94 1444 VAL A C 1
ATOM 11474 O O . VAL A 1 1444 ? 14.897 20.964 45.159 1.00 32.94 1444 VAL A O 1
ATOM 11477 N N . PRO A 1 1445 ? 13.523 22.595 45.840 1.00 29.95 1445 PRO A N 1
ATOM 11478 C CA . PRO A 1 1445 ? 12.693 22.542 44.631 1.00 29.95 1445 PRO A CA 1
ATOM 11479 C C . PRO A 1 1445 ? 13.346 23.166 43.387 1.00 29.95 1445 PRO A C 1
ATOM 11481 O O . PRO A 1 1445 ? 12.894 22.910 42.276 1.00 29.95 1445 PRO A O 1
ATOM 11484 N N . VAL A 1 1446 ? 14.378 24.001 43.559 1.00 33.94 1446 VAL A N 1
ATOM 11485 C CA . VAL A 1 1446 ? 15.087 24.684 42.458 1.00 33.94 1446 VAL A CA 1
ATOM 11486 C C . VAL A 1 1446 ? 16.075 23.739 41.762 1.00 33.94 1446 VAL A C 1
ATOM 11488 O O . VAL A 1 1446 ? 16.379 23.911 40.585 1.00 33.94 1446 VAL A O 1
ATOM 11491 N N . LEU A 1 1447 ? 16.565 22.725 42.477 1.00 31.56 1447 LEU A N 1
ATOM 11492 C CA . LEU A 1 1447 ? 17.555 21.763 41.999 1.00 31.56 1447 LEU A CA 1
ATOM 11493 C C . LEU A 1 1447 ? 16.883 20.406 41.752 1.00 31.56 1447 LEU A C 1
ATOM 11495 O O . LEU A 1 1447 ? 17.044 19.468 42.529 1.00 31.56 1447 LEU A O 1
ATOM 11499 N N . THR A 1 1448 ? 16.089 20.317 40.685 1.00 31.14 1448 THR A N 1
ATOM 11500 C CA . THR A 1 1448 ? 15.475 19.059 40.236 1.00 31.14 1448 THR A CA 1
ATOM 11501 C C . THR A 1 1448 ? 16.494 18.141 39.551 1.00 31.14 1448 THR A C 1
ATOM 11503 O O . THR A 1 1448 ? 17.551 18.579 39.086 1.00 31.14 1448 THR A O 1
ATOM 11506 N N . ASP A 1 1449 ? 16.152 16.852 39.466 1.00 29.84 1449 ASP A N 1
ATOM 11507 C CA . ASP A 1 1449 ? 16.999 15.764 38.952 1.00 29.84 1449 ASP A CA 1
ATOM 11508 C C . ASP A 1 1449 ? 17.585 16.006 37.541 1.00 29.84 1449 ASP A C 1
ATOM 11510 O O . ASP A 1 1449 ? 18.615 15.428 37.191 1.00 29.84 1449 ASP A O 1
ATOM 11514 N N . GLU A 1 1450 ? 17.006 16.900 36.732 1.00 34.62 1450 GLU A N 1
ATOM 11515 C CA . GLU A 1 1450 ? 17.527 17.229 35.395 1.00 34.62 1450 GLU A CA 1
ATOM 11516 C C . GLU A 1 1450 ? 18.752 18.158 35.418 1.00 34.62 1450 GLU A C 1
ATOM 11518 O O . GLU A 1 1450 ? 19.624 18.042 34.554 1.00 34.62 1450 GLU A O 1
ATOM 11523 N N . VAL A 1 1451 ? 18.912 19.008 36.441 1.00 30.16 1451 VAL A N 1
ATOM 11524 C CA . VAL A 1 1451 ? 20.138 19.817 36.596 1.00 30.16 1451 VAL A CA 1
ATOM 11525 C C . VAL A 1 1451 ? 21.331 18.916 36.948 1.00 30.16 1451 VAL A C 1
ATOM 11527 O O . VAL A 1 1451 ? 22.457 19.180 36.525 1.00 30.16 1451 VAL A O 1
ATOM 11530 N N . ILE A 1 1452 ? 21.084 17.797 37.641 1.00 29.45 1452 ILE A N 1
ATOM 11531 C CA . ILE A 1 1452 ? 22.098 16.789 37.997 1.00 29.45 1452 ILE A CA 1
ATOM 11532 C C . ILE A 1 1452 ? 22.672 16.121 36.737 1.00 29.45 1452 ILE A C 1
ATOM 11534 O O . ILE A 1 1452 ? 23.875 15.862 36.670 1.00 29.45 1452 ILE A O 1
ATOM 11538 N N . LEU A 1 1453 ? 21.843 15.895 35.713 1.00 25.84 1453 LEU A N 1
ATOM 11539 C CA . LEU A 1 1453 ? 22.260 15.272 34.453 1.00 25.84 1453 LEU A CA 1
ATOM 11540 C C . LEU A 1 1453 ? 23.072 16.227 33.566 1.00 25.84 1453 LEU A C 1
ATOM 11542 O O . LEU A 1 1453 ? 24.065 15.810 32.968 1.00 25.84 1453 LEU A O 1
ATOM 11546 N N . VAL A 1 1454 ? 22.725 17.518 33.544 1.00 27.09 1454 VAL A N 1
ATOM 11547 C CA . VAL A 1 1454 ? 23.495 18.537 32.807 1.00 27.09 1454 VAL A CA 1
ATOM 11548 C C . VAL A 1 1454 ? 24.824 18.854 33.512 1.00 27.09 1454 VAL A C 1
ATOM 11550 O O . VAL A 1 1454 ? 25.852 18.989 32.847 1.00 27.09 1454 VAL A O 1
ATOM 11553 N N . ALA A 1 1455 ? 24.847 18.879 34.850 1.00 27.06 1455 ALA A N 1
ATOM 11554 C CA . ALA A 1 1455 ? 26.063 19.095 35.644 1.00 27.06 1455 ALA A CA 1
ATOM 11555 C C . ALA A 1 1455 ? 27.026 17.892 35.624 1.00 27.06 1455 ALA A C 1
ATOM 11557 O O . ALA A 1 1455 ? 28.240 18.071 35.705 1.00 27.06 1455 ALA A O 1
ATOM 11558 N N . ALA A 1 1456 ? 26.520 16.664 35.463 1.00 25.69 1456 ALA A N 1
ATOM 11559 C CA . ALA A 1 1456 ? 27.366 15.493 35.218 1.00 25.69 1456 ALA A CA 1
ATOM 11560 C C . ALA A 1 1456 ? 28.047 15.550 33.837 1.00 25.69 1456 ALA A C 1
ATOM 11562 O O . ALA A 1 1456 ? 29.149 15.024 33.672 1.00 25.69 1456 ALA A O 1
ATOM 11563 N N . TYR A 1 1457 ? 27.415 16.220 32.866 1.00 26.45 1457 TYR A N 1
ATOM 11564 C CA . TYR A 1 1457 ? 27.948 16.398 31.514 1.00 26.45 1457 TYR A CA 1
ATOM 11565 C C . TYR A 1 1457 ? 29.018 17.502 31.418 1.00 26.45 1457 TYR A C 1
ATOM 11567 O O . TYR A 1 1457 ? 29.864 17.456 30.526 1.00 26.45 1457 TYR A O 1
ATOM 11575 N N . TRP A 1 1458 ? 29.032 18.457 32.355 1.00 22.97 1458 TRP A N 1
ATOM 11576 C CA . TRP A 1 1458 ? 29.988 19.568 32.402 1.00 22.97 1458 TRP A CA 1
ATOM 11577 C C . TRP A 1 1458 ? 30.635 19.640 33.787 1.00 22.97 1458 TRP A C 1
ATOM 11579 O O . TRP A 1 1458 ? 30.048 20.190 34.712 1.00 22.97 1458 TRP A O 1
ATOM 11589 N N . GLN A 1 1459 ? 31.837 19.065 33.939 1.00 22.58 1459 GLN A N 1
ATOM 11590 C CA . GLN A 1 1459 ? 32.580 18.992 35.207 1.00 22.58 1459 GLN A CA 1
ATOM 11591 C C . GLN A 1 1459 ? 32.563 20.323 35.981 1.00 22.58 1459 GLN A C 1
ATOM 11593 O O . GLN A 1 1459 ? 33.297 21.262 35.678 1.00 22.58 1459 GLN A O 1
ATOM 11598 N N . MET A 1 1460 ? 31.724 20.369 37.012 1.00 22.75 1460 MET A N 1
ATOM 11599 C CA . MET A 1 1460 ? 31.568 21.498 37.916 1.00 22.75 1460 MET A CA 1
ATOM 11600 C C . MET A 1 1460 ? 32.765 21.542 38.881 1.00 22.75 1460 MET A C 1
ATOM 11602 O O . MET A 1 1460 ? 32.960 20.623 39.677 1.00 22.75 1460 MET A O 1
ATOM 11606 N N . VAL A 1 1461 ? 33.582 22.598 38.823 1.00 23.33 1461 VAL A N 1
ATOM 11607 C CA . VAL A 1 1461 ? 34.657 22.847 39.799 1.00 23.33 1461 VAL A CA 1
ATOM 11608 C C . VAL A 1 1461 ? 34.163 23.886 40.802 1.00 23.33 1461 VAL A C 1
ATOM 11610 O O . VAL A 1 1461 ? 34.063 25.067 40.488 1.00 23.33 1461 VAL A O 1
ATOM 11613 N N . ILE A 1 1462 ? 33.857 23.446 42.023 1.00 24.31 1462 ILE A N 1
ATOM 11614 C CA . ILE A 1 1462 ? 33.586 24.337 43.155 1.00 24.31 1462 ILE A CA 1
ATOM 11615 C C . ILE A 1 1462 ? 34.944 24.772 43.723 1.00 24.31 1462 ILE A C 1
ATOM 11617 O O . ILE A 1 1462 ? 35.655 23.966 44.322 1.00 24.31 1462 ILE A O 1
ATOM 11621 N N . ILE A 1 1463 ? 35.328 26.032 43.517 1.00 24.16 1463 ILE A N 1
ATOM 11622 C CA . ILE A 1 1463 ? 36.544 26.608 44.106 1.00 24.16 1463 ILE A CA 1
ATOM 11623 C C . ILE A 1 1463 ? 36.193 27.110 45.513 1.00 24.16 1463 ILE A C 1
ATOM 11625 O O . ILE A 1 1463 ? 35.568 28.156 45.661 1.00 24.16 1463 ILE A O 1
ATOM 11629 N N . LEU A 1 1464 ? 36.581 26.357 46.546 1.00 24.20 1464 LEU A N 1
ATOM 11630 C CA . LEU A 1 1464 ? 36.515 26.805 47.943 1.00 24.20 1464 LEU A CA 1
ATOM 11631 C C . LEU A 1 1464 ? 37.815 27.555 48.316 1.00 24.20 1464 LEU A C 1
ATOM 11633 O O . LEU A 1 1464 ? 38.894 27.109 47.910 1.00 24.20 1464 LEU A O 1
ATOM 11637 N N . PRO A 1 1465 ? 37.758 28.675 49.067 1.00 23.33 1465 PRO A N 1
ATOM 11638 C CA . PRO A 1 1465 ? 38.943 29.445 49.442 1.00 23.33 1465 PRO A CA 1
ATOM 11639 C C . PRO A 1 1465 ? 39.937 28.670 50.320 1.00 23.33 1465 PRO A C 1
ATOM 11641 O O . PRO A 1 1465 ? 39.601 27.743 51.051 1.00 23.33 1465 PRO A O 1
ATOM 11644 N N . LYS A 1 1466 ? 41.188 29.116 50.230 1.00 25.89 1466 LYS A N 1
ATOM 11645 C CA . LYS A 1 1466 ? 42.463 28.421 50.459 1.00 25.89 1466 LYS A CA 1
ATOM 11646 C C . LYS A 1 1466 ? 42.841 28.057 51.910 1.00 25.89 1466 LYS A C 1
ATOM 11648 O O . LYS A 1 1466 ? 44.004 27.736 52.139 1.00 25.89 1466 LYS A O 1
ATOM 11653 N N . GLU A 1 1467 ? 41.932 28.078 52.881 1.00 24.09 1467 GLU A N 1
ATOM 11654 C CA . GLU A 1 1467 ? 42.298 27.946 54.304 1.00 24.09 1467 GLU A CA 1
ATOM 11655 C C . GLU A 1 1467 ? 41.452 26.911 55.063 1.00 24.09 1467 GLU A C 1
ATOM 11657 O O . GLU A 1 1467 ? 40.535 27.262 55.793 1.00 24.09 1467 GLU A O 1
ATOM 11662 N N . ASN A 1 1468 ? 41.754 25.617 54.901 1.00 23.89 1468 ASN A N 1
ATOM 11663 C CA . ASN A 1 1468 ? 41.649 24.608 55.971 1.00 23.89 1468 ASN A CA 1
ATOM 11664 C C . ASN A 1 1468 ? 42.192 23.242 55.495 1.00 23.89 1468 ASN A C 1
ATOM 11666 O O . ASN A 1 1468 ? 42.002 22.875 54.333 1.00 23.89 1468 ASN A O 1
ATOM 11670 N N . PRO A 1 1469 ? 42.898 22.472 56.347 1.00 23.81 1469 PRO A N 1
ATOM 11671 C CA . PRO A 1 1469 ? 43.553 21.233 55.943 1.00 23.81 1469 PRO A CA 1
ATOM 11672 C C . PRO A 1 1469 ? 42.542 20.136 55.576 1.00 23.81 1469 PRO A C 1
ATOM 11674 O O . PRO A 1 1469 ? 41.593 19.851 56.302 1.00 23.81 1469 PRO A O 1
ATOM 11677 N N . VAL A 1 1470 ? 42.804 19.515 54.425 1.00 23.86 1470 VAL A N 1
ATOM 11678 C CA . VAL A 1 1470 ? 42.006 18.505 53.718 1.00 23.86 1470 VAL A CA 1
ATOM 11679 C C . VAL A 1 1470 ? 41.609 17.328 54.622 1.00 23.86 1470 VAL A C 1
ATOM 11681 O O . VAL A 1 1470 ? 42.443 16.489 54.964 1.00 23.86 1470 VAL A O 1
ATOM 11684 N N . TRP A 1 1471 ? 40.319 17.217 54.947 1.00 21.42 1471 TRP A N 1
ATOM 11685 C CA . TRP A 1 1471 ? 39.725 15.984 55.470 1.00 21.42 1471 TRP A CA 1
ATOM 11686 C C . TRP A 1 1471 ? 39.290 15.086 54.305 1.00 21.42 1471 TRP A C 1
ATOM 11688 O O . TRP A 1 1471 ? 38.370 15.412 53.558 1.00 21.42 1471 TRP A O 1
ATOM 11698 N N . PHE A 1 1472 ? 39.940 13.929 54.154 1.00 21.97 1472 PHE A N 1
ATOM 11699 C CA . PHE A 1 1472 ? 39.501 12.872 53.239 1.00 21.97 1472 PHE A CA 1
ATOM 11700 C C . PHE A 1 1472 ? 38.305 12.124 53.849 1.00 21.97 1472 PHE A C 1
ATOM 11702 O O . PHE A 1 1472 ? 38.486 11.274 54.720 1.00 21.97 1472 PHE A O 1
ATOM 11709 N N . CYS A 1 1473 ? 37.085 12.402 53.383 1.00 22.34 1473 CYS A N 1
ATOM 11710 C CA . CYS A 1 1473 ? 35.920 11.562 53.677 1.00 22.34 1473 CYS A CA 1
ATOM 11711 C C . CYS A 1 1473 ? 35.712 10.530 52.559 1.00 22.34 1473 CYS A C 1
ATOM 11713 O O . CYS A 1 1473 ? 35.370 10.875 51.432 1.00 22.34 1473 CYS A O 1
ATOM 11715 N N . SER A 1 1474 ? 35.915 9.252 52.887 1.00 21.77 1474 SER A N 1
ATOM 11716 C CA . SER A 1 1474 ? 35.552 8.102 52.051 1.00 21.77 1474 SER A CA 1
ATOM 11717 C C . SER A 1 1474 ? 34.129 7.663 52.405 1.00 21.77 1474 SER A C 1
ATOM 11719 O O . SER A 1 1474 ? 33.882 7.284 53.549 1.00 21.77 1474 SER A O 1
ATOM 11721 N N . LEU A 1 1475 ? 33.183 7.722 51.460 1.00 25.09 1475 LEU A N 1
ATOM 11722 C CA . LEU A 1 1475 ? 31.801 7.274 51.671 1.00 25.09 1475 LEU A CA 1
ATOM 11723 C C . LEU A 1 1475 ? 31.345 6.344 50.539 1.00 25.09 1475 LEU A C 1
ATOM 11725 O O . LEU A 1 1475 ? 31.060 6.762 49.420 1.00 25.09 1475 LEU A O 1
ATOM 11729 N N . HIS A 1 1476 ? 31.284 5.056 50.877 1.00 23.92 1476 HIS A N 1
ATOM 11730 C CA . HIS A 1 1476 ? 30.683 3.977 50.097 1.00 23.92 1476 HIS A CA 1
ATOM 11731 C C . HIS A 1 1476 ? 29.135 4.013 50.178 1.00 23.92 1476 HIS A C 1
ATOM 11733 O O . HIS A 1 1476 ? 28.581 4.113 51.267 1.00 23.92 1476 HIS A O 1
ATOM 11739 N N . ASN A 1 1477 ? 28.468 3.794 49.033 1.00 25.94 1477 ASN A N 1
ATOM 11740 C CA . ASN A 1 1477 ? 27.083 3.306 48.831 1.00 25.94 1477 ASN A CA 1
ATOM 11741 C C . ASN A 1 1477 ? 25.861 4.157 49.287 1.00 25.94 1477 ASN A C 1
ATOM 11743 O O . ASN A 1 1477 ? 25.367 3.978 50.397 1.00 25.94 1477 ASN A O 1
ATOM 11747 N N . ARG A 1 1478 ? 25.275 4.938 48.349 1.00 30.39 1478 ARG A N 1
ATOM 11748 C CA . ARG A 1 1478 ? 23.831 5.100 47.964 1.00 30.39 1478 ARG A CA 1
ATOM 11749 C C . ARG A 1 1478 ? 23.536 6.533 47.434 1.00 30.39 1478 ARG A C 1
ATOM 11751 O O . ARG A 1 1478 ? 23.974 7.484 48.077 1.00 30.39 1478 ARG A O 1
ATOM 11758 N N . PRO A 1 1479 ? 22.790 6.724 46.317 1.00 31.94 1479 PRO A N 1
ATOM 11759 C CA . PRO A 1 1479 ? 22.729 8.011 45.595 1.00 31.94 1479 PRO A CA 1
ATOM 11760 C C . PRO A 1 1479 ? 21.962 9.136 46.309 1.00 31.94 1479 PRO A C 1
ATOM 11762 O O . PRO A 1 1479 ? 22.334 10.297 46.178 1.00 31.94 1479 PRO A O 1
ATOM 11765 N N . GLU A 1 1480 ? 20.946 8.818 47.119 1.00 30.66 1480 GLU A N 1
ATOM 11766 C CA . GLU A 1 1480 ? 20.095 9.827 47.787 1.00 30.66 1480 GLU A CA 1
ATOM 11767 C C . GLU A 1 1480 ? 20.841 10.709 48.810 1.00 30.66 1480 GLU A C 1
ATOM 11769 O O . GLU A 1 1480 ? 20.347 11.761 49.207 1.00 30.66 1480 GLU A O 1
ATOM 11774 N N . ASN A 1 1481 ? 22.056 10.330 49.217 1.00 31.36 1481 ASN A N 1
ATOM 11775 C CA . ASN A 1 1481 ? 22.861 11.088 50.178 1.00 31.36 1481 ASN A CA 1
ATOM 11776 C C . ASN A 1 1481 ? 24.065 11.805 49.548 1.00 31.36 1481 ASN A C 1
ATOM 11778 O O . ASN A 1 1481 ? 24.874 12.360 50.286 1.00 31.36 1481 ASN A O 1
ATOM 11782 N N . TYR A 1 1482 ? 24.202 11.827 48.217 1.00 33.06 1482 TYR A N 1
ATOM 11783 C CA . TYR A 1 1482 ? 25.384 12.403 47.563 1.00 33.06 1482 TYR A CA 1
ATOM 11784 C C . TYR A 1 1482 ? 25.460 13.929 47.747 1.00 33.06 1482 TYR A C 1
ATOM 11786 O O . TYR A 1 1482 ? 26.428 14.438 48.310 1.00 33.06 1482 TYR A O 1
ATOM 11794 N N . LEU A 1 1483 ? 24.403 14.666 47.376 1.00 35.03 1483 LEU A N 1
ATOM 11795 C CA . LEU A 1 1483 ? 24.362 16.128 47.526 1.00 35.03 1483 LEU A CA 1
ATOM 11796 C C . LEU A 1 1483 ? 24.142 16.551 48.983 1.00 35.03 1483 LEU A C 1
ATOM 11798 O O . LEU A 1 1483 ? 24.809 17.456 49.476 1.00 35.03 1483 LEU A O 1
ATOM 11802 N N . LYS A 1 1484 ? 23.261 15.837 49.700 1.00 34.25 1484 LYS A N 1
ATOM 11803 C CA . LYS A 1 1484 ? 23.029 16.044 51.137 1.00 34.25 1484 LYS A CA 1
ATOM 11804 C C . LYS A 1 1484 ? 24.313 15.814 51.933 1.00 34.25 1484 LYS A C 1
ATOM 11806 O O . LYS A 1 1484 ? 24.551 16.516 52.903 1.00 34.25 1484 LYS A O 1
ATOM 11811 N N . GLY A 1 1485 ? 25.156 14.876 51.498 1.00 34.97 1485 GLY A N 1
ATOM 11812 C CA . GLY A 1 1485 ? 26.484 14.609 52.041 1.00 34.97 1485 GLY A CA 1
ATOM 11813 C C . GLY A 1 1485 ? 27.496 15.705 51.719 1.00 34.97 1485 GLY A C 1
ATOM 11814 O O . GLY A 1 1485 ? 28.202 16.117 52.626 1.00 34.97 1485 GLY A O 1
ATOM 11815 N N . ILE A 1 1486 ? 27.534 16.229 50.486 1.00 36.06 1486 ILE A N 1
ATOM 11816 C CA . ILE A 1 1486 ? 28.422 17.346 50.098 1.00 36.06 1486 ILE A CA 1
ATOM 11817 C C . ILE A 1 1486 ? 28.049 18.628 50.851 1.00 36.06 1486 ILE A C 1
ATOM 11819 O O . ILE A 1 1486 ? 28.919 19.270 51.436 1.00 36.06 1486 ILE A O 1
ATOM 11823 N N . ILE A 1 1487 ? 26.758 18.964 50.892 1.00 36.03 1487 ILE A N 1
ATOM 11824 C CA . ILE A 1 1487 ? 26.241 20.150 51.581 1.00 36.03 1487 ILE A CA 1
ATOM 11825 C C . ILE A 1 1487 ? 26.376 19.980 53.098 1.00 36.03 1487 ILE A C 1
ATOM 11827 O O . ILE A 1 1487 ? 26.875 20.886 53.751 1.00 36.03 1487 ILE A O 1
ATOM 11831 N N . ASN A 1 1488 ? 26.059 18.811 53.673 1.00 33.72 1488 ASN A N 1
ATOM 11832 C CA . ASN A 1 1488 ? 26.320 18.564 55.097 1.00 33.72 1488 ASN A CA 1
ATOM 11833 C C . ASN A 1 1488 ? 27.811 18.458 55.423 1.00 33.72 1488 ASN A C 1
ATOM 11835 O O . ASN A 1 1488 ? 28.162 18.707 56.563 1.00 33.72 1488 ASN A O 1
ATOM 11839 N N . CYS A 1 1489 ? 28.699 18.092 54.494 1.00 32.50 1489 CYS A N 1
ATOM 11840 C CA . CYS A 1 1489 ? 30.148 18.175 54.708 1.00 32.50 1489 CYS A CA 1
ATOM 11841 C C . CYS A 1 1489 ? 30.614 19.633 54.707 1.00 32.50 1489 CYS A C 1
ATOM 11843 O O . CYS A 1 1489 ? 31.400 20.008 55.573 1.00 32.50 1489 CYS A O 1
ATOM 11845 N N . ALA A 1 1490 ? 30.093 20.457 53.792 1.00 32.38 1490 ALA A N 1
ATOM 11846 C CA . ALA A 1 1490 ? 30.350 21.894 53.767 1.00 32.38 1490 ALA A CA 1
ATOM 11847 C C . ALA A 1 1490 ? 29.795 22.595 55.024 1.00 32.38 1490 ALA A C 1
ATOM 11849 O O . ALA A 1 1490 ? 30.467 23.452 55.589 1.00 32.38 1490 ALA A O 1
ATOM 11850 N N . LEU A 1 1491 ? 28.621 22.172 55.511 1.00 31.28 1491 LEU A N 1
ATOM 11851 C CA . LEU A 1 1491 ? 27.976 22.688 56.725 1.00 31.28 1491 LEU A CA 1
ATOM 11852 C C . LEU A 1 1491 ? 28.530 22.078 58.025 1.00 31.28 1491 LEU A C 1
ATOM 11854 O O . LEU A 1 1491 ? 28.626 22.776 59.023 1.00 31.28 1491 LEU A O 1
ATOM 11858 N N . LYS A 1 1492 ? 28.987 20.820 58.057 1.00 28.86 1492 LYS A N 1
ATOM 11859 C CA . LYS A 1 1492 ? 29.693 20.274 59.236 1.00 28.86 1492 LYS A CA 1
ATOM 11860 C C . LYS A 1 1492 ? 31.067 20.904 59.420 1.00 28.86 1492 LYS A C 1
ATOM 11862 O O . LYS A 1 1492 ? 31.510 21.041 60.553 1.00 28.86 1492 LYS A O 1
ATOM 11867 N N . GLY A 1 1493 ? 31.698 21.344 58.329 1.00 29.14 1493 GLY A N 1
ATOM 11868 C CA . GLY A 1 1493 ? 32.855 22.234 58.399 1.00 29.14 1493 GLY A CA 1
ATOM 11869 C C . GLY A 1 1493 ? 32.543 23.588 59.055 1.00 29.14 1493 GLY A C 1
ATOM 11870 O O . GLY A 1 1493 ? 33.465 24.233 59.544 1.00 29.14 1493 GLY A O 1
ATOM 11871 N N . LEU A 1 1494 ? 31.267 23.997 59.103 1.00 30.64 1494 LEU A N 1
ATOM 11872 C CA . LEU A 1 1494 ? 30.800 25.196 59.808 1.00 30.64 1494 LEU A CA 1
ATOM 11873 C C . LEU A 1 1494 ? 30.448 24.926 61.286 1.00 30.64 1494 LEU A C 1
ATOM 11875 O O . LEU A 1 1494 ? 30.635 25.822 62.107 1.00 30.64 1494 LEU A O 1
ATOM 11879 N N . ASP A 1 1495 ? 30.001 23.715 61.644 1.00 28.69 1495 ASP A N 1
ATOM 11880 C CA . ASP A 1 1495 ? 29.577 23.393 63.022 1.00 28.69 1495 ASP A CA 1
ATOM 11881 C C . ASP A 1 1495 ? 30.711 22.956 63.966 1.00 28.69 1495 ASP A C 1
ATOM 11883 O O . ASP A 1 1495 ? 30.617 23.195 65.170 1.00 28.69 1495 ASP A O 1
ATOM 11887 N N . ASP A 1 1496 ? 31.818 22.395 63.465 1.00 23.75 1496 ASP A N 1
ATOM 11888 C CA . ASP A 1 1496 ? 33.006 22.116 64.292 1.00 23.75 1496 ASP A CA 1
ATOM 11889 C C . ASP A 1 1496 ? 33.909 23.361 64.408 1.00 23.75 1496 ASP A C 1
ATOM 11891 O O . ASP A 1 1496 ? 35.115 23.340 64.156 1.00 23.75 1496 ASP A O 1
ATOM 11895 N N . THR A 1 1497 ? 33.320 24.475 64.851 1.00 23.58 1497 THR A N 1
ATOM 11896 C CA . THR A 1 1497 ? 34.093 25.503 65.553 1.00 23.58 1497 THR A CA 1
ATOM 11897 C C . THR A 1 1497 ? 34.398 24.951 66.952 1.00 23.58 1497 THR A C 1
ATOM 11899 O O . THR A 1 1497 ? 33.476 24.666 67.720 1.00 23.58 1497 THR A O 1
ATOM 11902 N N . PRO A 1 1498 ? 35.670 24.730 67.336 1.00 22.08 1498 PRO A N 1
ATOM 11903 C CA . PRO A 1 1498 ? 35.969 24.208 68.658 1.00 22.08 1498 PRO A CA 1
ATOM 11904 C C . PRO A 1 1498 ? 35.532 25.238 69.700 1.00 22.08 1498 PRO A C 1
ATOM 11906 O O . PRO A 1 1498 ? 36.116 26.317 69.813 1.00 22.08 1498 PRO A O 1
ATOM 11909 N N . GLN A 1 1499 ? 34.519 24.886 70.498 1.00 21.36 1499 GLN A N 1
ATOM 11910 C CA . GLN A 1 1499 ? 34.266 25.563 71.764 1.00 21.36 1499 GLN A CA 1
ATOM 11911 C C . GLN A 1 1499 ? 35.586 25.624 72.550 1.00 21.36 1499 GLN A C 1
ATOM 11913 O O . GLN A 1 1499 ? 36.268 24.597 72.666 1.00 21.36 1499 GLN A O 1
ATOM 11918 N N . PRO A 1 1500 ? 35.958 26.779 73.125 1.00 21.42 1500 PRO A N 1
ATOM 11919 C CA . PRO A 1 1500 ? 37.150 26.882 73.943 1.00 21.42 1500 PRO A CA 1
ATOM 11920 C C . PRO A 1 1500 ? 36.944 26.050 75.212 1.00 21.42 1500 PRO A C 1
ATOM 11922 O O . PRO A 1 1500 ? 36.406 26.512 76.217 1.00 21.42 1500 PRO A O 1
ATOM 11925 N N . LYS A 1 1501 ? 37.402 24.796 75.190 1.00 20.20 1501 LYS A N 1
ATOM 11926 C CA . LYS A 1 1501 ? 37.761 24.109 76.423 1.00 20.20 1501 LYS A CA 1
ATOM 11927 C C . LYS A 1 1501 ? 38.964 24.841 76.994 1.00 20.20 1501 LYS A C 1
ATOM 11929 O O . LYS A 1 1501 ? 40.043 24.855 76.413 1.00 20.20 1501 LYS A O 1
ATOM 11934 N N . SER A 1 1502 ? 38.764 25.392 78.181 1.00 20.45 1502 SER A N 1
ATOM 11935 C CA . SER A 1 1502 ? 39.808 25.619 79.169 1.00 20.45 1502 SER A CA 1
ATOM 11936 C C . SER A 1 1502 ? 40.873 24.510 79.117 1.00 20.45 1502 SER A C 1
ATOM 11938 O O . SER A 1 1502 ? 40.532 23.360 79.410 1.00 20.45 1502 SER A O 1
ATOM 11940 N N . LYS A 1 1503 ? 42.132 24.830 78.782 1.00 21.14 1503 LYS A N 1
ATOM 11941 C CA . LYS A 1 1503 ? 43.342 24.273 79.421 1.00 21.14 1503 LYS A CA 1
ATOM 11942 C C . LYS A 1 1503 ? 44.650 24.660 78.725 1.00 21.14 1503 LYS A C 1
ATOM 11944 O O . LYS A 1 1503 ? 44.802 24.486 77.527 1.00 21.14 1503 LYS A O 1
ATOM 11949 N N . ALA A 1 1504 ? 45.607 24.931 79.614 1.00 20.84 1504 ALA A N 1
ATOM 11950 C CA . ALA A 1 1504 ? 47.029 24.604 79.545 1.00 20.84 1504 ALA A CA 1
ATOM 11951 C C . ALA A 1 1504 ? 47.914 25.482 78.658 1.00 20.84 1504 ALA A C 1
ATOM 11953 O O . ALA A 1 1504 ? 47.726 25.614 77.456 1.00 20.84 1504 ALA A O 1
ATOM 11954 N N . GLY A 1 1505 ? 48.936 26.031 79.312 1.00 20.08 1505 GLY A N 1
ATOM 11955 C CA . GLY A 1 1505 ? 50.024 26.713 78.651 1.00 20.08 1505 GLY A CA 1
ATOM 11956 C C . GLY A 1 1505 ? 51.088 25.753 78.143 1.00 20.08 1505 GLY A C 1
ATOM 11957 O O . GLY A 1 1505 ? 51.238 24.633 78.628 1.00 20.08 1505 GLY A O 1
ATOM 11958 N N . ALA A 1 1506 ? 51.871 26.270 77.207 1.00 22.81 1506 ALA A N 1
ATOM 11959 C CA . ALA A 1 1506 ? 53.260 25.918 76.988 1.00 22.81 1506 ALA A CA 1
ATOM 11960 C C . ALA A 1 1506 ? 53.909 27.032 76.150 1.00 22.81 1506 ALA A C 1
ATOM 11962 O O . ALA A 1 1506 ? 53.507 27.258 75.018 1.00 22.81 1506 ALA A O 1
ATOM 11963 N N . ARG A 1 1507 ? 54.898 27.686 76.770 1.00 20.47 1507 ARG A N 1
ATOM 11964 C CA . ARG A 1 1507 ? 56.132 28.268 76.209 1.00 20.47 1507 ARG A CA 1
ATOM 11965 C C . ARG A 1 1507 ? 56.074 29.240 75.020 1.00 20.47 1507 ARG A C 1
ATOM 11967 O O . ARG A 1 1507 ? 55.852 28.860 73.881 1.00 20.47 1507 ARG A O 1
ATOM 11974 N N . GLU A 1 1508 ? 56.442 30.474 75.365 1.00 19.02 1508 GLU A N 1
ATOM 11975 C CA . GLU A 1 1508 ? 57.460 31.331 74.736 1.00 19.02 1508 GLU A CA 1
ATOM 11976 C C . GLU A 1 1508 ? 58.165 30.791 73.477 1.00 19.02 1508 GLU A C 1
ATOM 11978 O O . GLU A 1 1508 ? 58.951 29.850 73.563 1.00 19.02 1508 GLU A O 1
ATOM 11983 N N . GLU A 1 1509 ? 58.003 31.508 72.362 1.00 20.80 1509 GLU A N 1
ATOM 11984 C CA . GLU A 1 1509 ? 59.107 32.044 71.557 1.00 20.80 1509 GLU A CA 1
ATOM 11985 C C . GLU A 1 1509 ? 58.616 33.233 70.706 1.00 20.80 1509 GLU A C 1
ATOM 11987 O O . GLU A 1 1509 ? 57.423 33.502 70.609 1.00 20.80 1509 GLU A O 1
ATOM 11992 N N . LYS A 1 1510 ? 59.584 34.015 70.235 1.00 19.12 1510 LYS A N 1
ATOM 11993 C CA . LYS A 1 1510 ? 59.540 35.424 69.824 1.00 19.12 1510 LYS A CA 1
ATOM 11994 C C . LYS A 1 1510 ? 58.857 35.705 68.475 1.00 19.12 1510 LYS A C 1
ATOM 11996 O O . LYS A 1 1510 ? 58.676 34.806 67.670 1.00 19.12 1510 LYS A O 1
ATOM 12001 N N . GLU A 1 1511 ? 58.701 37.017 68.245 1.00 21.14 1511 GLU A N 1
ATOM 12002 C CA . GLU A 1 1511 ? 58.406 37.738 66.988 1.00 21.14 1511 GLU A CA 1
ATOM 12003 C C . GLU A 1 1511 ? 56.909 37.905 66.681 1.00 21.14 1511 GLU A C 1
ATOM 12005 O O . GLU A 1 1511 ? 56.151 36.951 66.723 1.00 21.14 1511 GLU A O 1
ATOM 12010 N N . SER A 1 1512 ? 56.364 39.072 66.340 1.00 21.27 1512 SER A N 1
ATOM 12011 C CA . SER A 1 1512 ? 56.794 40.478 66.352 1.00 21.27 1512 SER A CA 1
ATOM 12012 C C . SER A 1 1512 ? 55.616 41.289 65.791 1.00 21.27 1512 SER A C 1
ATOM 12014 O O . SER A 1 1512 ? 55.045 40.872 64.792 1.00 21.27 1512 SER A O 1
ATOM 12016 N N . HIS A 1 1513 ? 55.356 42.452 66.389 1.00 21.11 1513 HIS A N 1
ATOM 12017 C CA . HIS A 1 1513 ? 54.895 43.694 65.750 1.00 21.11 1513 HIS A CA 1
ATOM 12018 C C . HIS A 1 1513 ? 53.525 43.798 65.026 1.00 21.11 1513 HIS A C 1
ATOM 12020 O O . HIS A 1 1513 ? 53.222 43.103 64.067 1.00 21.11 1513 HIS A O 1
ATOM 12026 N N . GLU A 1 1514 ? 52.812 44.846 65.469 1.00 21.34 1514 GLU A N 1
ATOM 12027 C CA . GLU A 1 1514 ? 52.118 45.878 64.671 1.00 21.34 1514 GLU A CA 1
ATOM 12028 C C . GLU A 1 1514 ? 50.700 45.628 64.121 1.00 21.34 1514 GLU A C 1
ATOM 12030 O O . GLU A 1 1514 ? 50.474 45.090 63.046 1.00 21.34 1514 GLU A O 1
ATOM 12035 N N . ASP A 1 1515 ? 49.735 46.125 64.903 1.00 19.94 1515 ASP A N 1
ATOM 12036 C CA . ASP A 1 1515 ? 48.903 47.301 64.601 1.00 19.94 1515 ASP A CA 1
ATOM 12037 C C . ASP A 1 1515 ? 48.141 47.423 63.259 1.00 19.94 1515 ASP A C 1
ATOM 12039 O O . ASP A 1 1515 ? 48.696 47.720 62.203 1.00 19.94 1515 ASP A O 1
ATOM 12043 N N . SER A 1 1516 ? 46.809 47.512 63.441 1.00 21.14 1516 SER A N 1
ATOM 12044 C CA . SER A 1 1516 ? 45.868 48.484 62.833 1.00 21.14 1516 SER A CA 1
ATOM 12045 C C . SER A 1 1516 ? 44.991 48.014 61.631 1.00 21.14 1516 SER A C 1
ATOM 12047 O O . SER A 1 1516 ? 45.370 47.105 60.902 1.00 21.14 1516 SER A O 1
ATOM 12049 N N . PRO A 1 1517 ? 43.733 48.512 61.496 1.00 27.02 1517 PRO A N 1
ATOM 12050 C CA . PRO A 1 1517 ? 42.573 47.754 61.997 1.00 27.02 1517 PRO A CA 1
ATOM 12051 C C . PRO A 1 1517 ? 41.280 47.806 61.127 1.00 27.02 1517 PRO A C 1
ATOM 12053 O O . PRO A 1 1517 ? 41.135 48.616 60.219 1.00 27.02 1517 PRO A O 1
ATOM 12056 N N . ASN A 1 1518 ? 40.279 47.032 61.576 1.00 20.64 1518 ASN A N 1
ATOM 12057 C CA . ASN A 1 1518 ? 38.818 47.233 61.459 1.00 20.64 1518 ASN A CA 1
ATOM 12058 C C . ASN A 1 1518 ? 38.032 46.799 60.198 1.00 20.64 1518 ASN A C 1
ATOM 12060 O O . ASN A 1 1518 ? 38.088 47.435 59.153 1.00 20.64 1518 ASN A O 1
ATOM 12064 N N . GLY A 1 1519 ? 37.114 45.843 60.446 1.00 19.73 1519 GLY A N 1
ATOM 12065 C CA . GLY A 1 1519 ? 35.776 45.704 59.837 1.00 19.73 1519 GLY A CA 1
ATOM 12066 C C . GLY A 1 1519 ? 35.737 44.869 58.552 1.00 19.73 1519 GLY A C 1
ATOM 12067 O O . GLY A 1 1519 ? 36.117 45.360 57.505 1.00 19.73 1519 GLY A O 1
ATOM 12068 N N . GLY A 1 1520 ? 35.304 43.607 58.504 1.00 19.80 1520 GLY A N 1
ATOM 12069 C CA . GLY A 1 1520 ? 34.268 42.940 59.288 1.00 19.80 1520 GLY A CA 1
ATOM 12070 C C . GLY A 1 1520 ? 32.932 43.006 58.547 1.00 19.80 1520 GLY A C 1
ATOM 12071 O O . GLY A 1 1520 ? 32.149 43.880 58.867 1.00 19.80 1520 GLY A O 1
ATOM 12072 N N . PHE A 1 1521 ? 32.719 42.134 57.556 1.00 20.95 1521 PHE A N 1
ATOM 12073 C CA . PHE A 1 1521 ? 31.465 41.418 57.261 1.00 20.95 1521 PHE A CA 1
ATOM 12074 C C . PHE A 1 1521 ? 31.766 40.361 56.184 1.00 20.95 1521 PHE A C 1
ATOM 12076 O O . PHE A 1 1521 ? 32.190 40.668 55.070 1.00 20.95 1521 PHE A O 1
ATOM 12083 N N . ASN A 1 1522 ? 31.628 39.099 56.591 1.00 21.16 1522 ASN A N 1
ATOM 12084 C CA . ASN A 1 1522 ? 31.877 37.897 55.805 1.00 21.16 1522 ASN A CA 1
ATOM 12085 C C . ASN A 1 1522 ? 30.796 37.721 54.726 1.00 21.16 1522 ASN A C 1
ATOM 12087 O O . ASN A 1 1522 ? 29.889 36.916 54.907 1.00 21.16 1522 ASN A O 1
ATOM 12091 N N . SER A 1 1523 ? 30.921 38.402 53.587 1.00 21.05 1523 SER A N 1
ATOM 12092 C CA . SER A 1 1523 ? 30.187 37.996 52.383 1.00 21.05 1523 SER A CA 1
ATOM 12093 C C . SER A 1 1523 ? 30.913 36.811 51.740 1.00 21.05 1523 SER A C 1
ATOM 12095 O O . SER A 1 1523 ? 31.986 36.940 51.149 1.00 21.05 1523 SER A O 1
ATOM 12097 N N . PHE A 1 1524 ? 30.349 35.614 51.900 1.00 23.12 1524 PHE A N 1
ATOM 12098 C CA . PHE A 1 1524 ? 30.754 34.438 51.134 1.00 23.12 1524 PHE A CA 1
ATOM 12099 C C . PHE A 1 1524 ? 30.259 34.599 49.687 1.00 23.12 1524 PHE A C 1
ATOM 12101 O O . PHE A 1 1524 ? 29.065 34.493 49.418 1.00 23.12 1524 PHE A O 1
ATOM 12108 N N . TYR A 1 1525 ? 31.173 34.850 48.746 1.00 23.28 1525 TYR A N 1
ATOM 12109 C CA . TYR A 1 1525 ? 30.870 34.905 47.312 1.00 23.28 1525 TYR A CA 1
ATOM 12110 C C . TYR A 1 1525 ? 31.014 33.515 46.680 1.00 23.28 1525 TYR A C 1
ATOM 12112 O O . TYR A 1 1525 ? 32.098 32.931 46.704 1.00 23.28 1525 TYR A O 1
ATOM 12120 N N . VAL A 1 1526 ? 29.954 33.002 46.052 1.00 23.48 1526 VAL A N 1
ATOM 12121 C CA . VAL A 1 1526 ? 30.041 31.864 45.122 1.00 23.48 1526 VAL A CA 1
ATOM 12122 C C . VAL A 1 1526 ? 30.049 32.428 43.702 1.00 23.48 1526 VAL A C 1
ATOM 12124 O O . VAL A 1 1526 ? 29.030 32.903 43.212 1.00 23.48 1526 VAL A O 1
ATOM 12127 N N . SER A 1 1527 ? 31.204 32.404 43.033 1.00 23.22 1527 SER A N 1
ATOM 12128 C CA . SER A 1 1527 ? 31.301 32.731 41.603 1.00 23.22 1527 SER A CA 1
ATOM 12129 C C . SER A 1 1527 ? 31.002 31.481 40.775 1.00 23.22 1527 SER A C 1
ATOM 12131 O O . SER A 1 1527 ? 31.779 30.528 40.795 1.00 23.22 1527 SER A O 1
ATOM 12133 N N . LEU A 1 1528 ? 29.893 31.484 40.034 1.00 22.62 1528 LEU A N 1
ATOM 12134 C CA . LEU A 1 1528 ? 29.567 30.470 39.028 1.00 22.62 1528 LEU A CA 1
ATOM 12135 C C . LEU A 1 1528 ? 30.147 30.916 37.681 1.00 22.62 1528 LEU A C 1
ATOM 12137 O O . LEU A 1 1528 ? 29.558 31.740 36.985 1.00 22.62 1528 LEU A O 1
ATOM 12141 N N . THR A 1 1529 ? 31.319 30.404 37.314 1.00 24.05 1529 THR A N 1
ATOM 12142 C CA . THR A 1 1529 ? 31.968 30.741 36.039 1.00 24.05 1529 THR A CA 1
ATOM 12143 C C . THR A 1 1529 ? 31.778 29.598 35.041 1.00 24.05 1529 THR A C 1
ATOM 12145 O O . THR A 1 1529 ? 32.397 28.546 35.170 1.00 24.05 1529 THR A O 1
ATOM 12148 N N . PHE A 1 1530 ? 30.941 29.806 34.022 1.00 24.45 1530 PHE A N 1
ATOM 12149 C CA . PHE A 1 1530 ? 30.832 28.930 32.850 1.00 24.45 1530 PHE A CA 1
ATOM 12150 C C . PHE A 1 1530 ? 31.776 29.471 31.773 1.00 24.45 1530 PHE A C 1
ATOM 12152 O O . PHE A 1 1530 ? 31.506 30.523 31.198 1.00 24.45 1530 PHE A O 1
ATOM 12159 N N . GLY A 1 1531 ? 32.923 28.830 31.538 1.00 23.66 1531 GLY A N 1
ATOM 12160 C CA . GLY A 1 1531 ? 33.952 29.416 30.676 1.00 23.66 1531 GLY A CA 1
ATOM 12161 C C . GLY A 1 1531 ? 34.709 28.420 29.808 1.00 23.66 1531 GLY A C 1
ATOM 12162 O O . GLY A 1 1531 ? 35.496 27.624 30.312 1.00 23.66 1531 GLY A O 1
ATOM 12163 N N . ASN A 1 1532 ? 34.609 28.601 28.487 1.00 21.50 1532 ASN A N 1
ATOM 12164 C CA . ASN A 1 1532 ? 35.708 28.322 27.562 1.00 21.50 1532 ASN A CA 1
ATOM 12165 C C . ASN A 1 1532 ? 36.794 29.393 27.764 1.00 21.50 1532 ASN A C 1
ATOM 12167 O O . ASN A 1 1532 ? 36.900 30.357 27.012 1.00 21.50 1532 ASN A O 1
ATOM 12171 N N . SER A 1 1533 ? 37.575 29.255 28.835 1.00 22.56 1533 SER A N 1
ATOM 12172 C CA . SER A 1 1533 ? 38.827 29.992 29.061 1.00 22.56 1533 SER A CA 1
ATOM 12173 C C . SER A 1 1533 ? 39.731 29.226 30.036 1.00 22.56 1533 SER A C 1
ATOM 12175 O O . SER A 1 1533 ? 40.194 29.762 31.035 1.00 22.56 1533 SER A O 1
ATOM 12177 N N . ILE A 1 1534 ? 40.020 27.952 29.737 1.00 23.14 1534 ILE A N 1
ATOM 12178 C CA . ILE A 1 1534 ? 41.071 27.173 30.434 1.00 23.14 1534 ILE A CA 1
ATOM 12179 C C . ILE A 1 1534 ? 42.470 27.421 29.808 1.00 23.14 1534 ILE A C 1
ATOM 12181 O O . ILE A 1 1534 ? 43.470 26.847 30.223 1.00 23.14 1534 ILE A O 1
ATOM 12185 N N . GLY A 1 1535 ? 42.595 28.351 28.851 1.00 22.58 1535 GLY A N 1
ATOM 12186 C CA . GLY A 1 1535 ? 43.876 28.688 28.213 1.00 22.58 1535 GLY A CA 1
ATOM 12187 C C . GLY A 1 1535 ? 44.749 29.744 28.913 1.00 22.58 1535 GLY A C 1
ATOM 12188 O O . GLY A 1 1535 ? 45.928 29.824 28.588 1.00 22.58 1535 GLY A O 1
ATOM 12189 N N . ALA A 1 1536 ? 44.229 30.553 29.849 1.00 23.45 1536 ALA A N 1
ATOM 12190 C CA . ALA A 1 1536 ? 44.934 31.771 30.298 1.00 23.45 1536 ALA A CA 1
ATOM 12191 C C . ALA A 1 1536 ? 45.172 31.930 31.817 1.00 23.45 1536 ALA A C 1
ATOM 12193 O O . ALA A 1 1536 ? 45.769 32.922 32.220 1.00 23.45 1536 ALA A O 1
ATOM 12194 N N . VAL A 1 1537 ? 44.808 30.963 32.672 1.00 21.39 1537 VAL A N 1
ATOM 12195 C CA . VAL A 1 1537 ? 45.076 31.041 34.134 1.00 21.39 1537 VAL A CA 1
ATOM 12196 C C . VAL A 1 1537 ? 45.975 29.895 34.629 1.00 21.39 1537 VAL A C 1
ATOM 12198 O O . VAL A 1 1537 ? 45.881 29.435 35.759 1.00 21.39 1537 VAL A O 1
ATOM 12201 N N . ILE A 1 1538 ? 46.910 29.447 33.783 1.00 21.45 1538 ILE A N 1
ATOM 12202 C CA . ILE A 1 1538 ? 48.101 28.676 34.212 1.00 21.45 1538 ILE A CA 1
ATOM 12203 C C . ILE A 1 1538 ? 49.357 29.593 34.229 1.00 21.45 1538 ILE A C 1
ATOM 12205 O O . ILE A 1 1538 ? 50.492 29.134 34.239 1.00 21.45 1538 ILE A O 1
ATOM 12209 N N . GLY A 1 1539 ? 49.174 30.922 34.263 1.00 22.52 1539 GLY A N 1
ATOM 12210 C CA . GLY A 1 1539 ? 50.271 31.902 34.224 1.00 22.52 1539 GLY A CA 1
ATOM 12211 C C . GLY A 1 1539 ? 50.765 32.454 35.568 1.00 22.52 1539 GLY A C 1
ATOM 12212 O O . GLY A 1 1539 ? 51.957 32.708 35.696 1.00 22.52 1539 GLY A O 1
ATOM 12213 N N . GLU A 1 1540 ? 49.915 32.622 36.586 1.00 21.58 1540 GLU A N 1
ATOM 12214 C CA . GLU A 1 1540 ? 50.302 33.319 37.829 1.00 21.58 1540 GLU A CA 1
ATOM 12215 C C . GLU A 1 1540 ? 49.714 32.648 39.078 1.00 21.58 1540 GLU A C 1
ATOM 12217 O O . GLU A 1 1540 ? 48.607 32.932 39.518 1.00 21.58 1540 GLU A O 1
ATOM 12222 N N . THR A 1 1541 ? 50.459 31.681 39.610 1.00 22.06 1541 THR A N 1
ATOM 12223 C CA . THR A 1 1541 ? 50.669 31.357 41.046 1.00 22.06 1541 THR A CA 1
ATOM 12224 C C . THR A 1 1541 ? 51.354 29.991 41.149 1.00 22.06 1541 THR A C 1
ATOM 12226 O O . THR A 1 1541 ? 50.997 29.114 41.931 1.00 22.06 1541 THR A O 1
ATOM 12229 N N . GLY A 1 1542 ? 52.396 29.811 40.335 1.00 20.67 1542 GLY A N 1
ATOM 12230 C CA . GLY A 1 1542 ? 53.447 28.836 40.582 1.00 20.67 1542 GLY A CA 1
ATOM 12231 C C . GLY A 1 1542 ? 54.520 29.453 41.471 1.00 20.67 1542 GLY A C 1
ATOM 12232 O O . GLY A 1 1542 ? 55.651 29.567 41.033 1.00 20.67 1542 GLY A O 1
ATOM 12233 N N . GLU A 1 1543 ? 54.170 29.884 42.683 1.00 21.70 1543 GLU A N 1
ATOM 12234 C CA . GLU A 1 1543 ? 55.124 30.178 43.755 1.00 21.70 1543 GLU A CA 1
ATOM 12235 C C . GLU A 1 1543 ? 54.373 30.137 45.098 1.00 21.70 1543 GLU A C 1
ATOM 12237 O O . GLU A 1 1543 ? 53.299 30.711 45.241 1.00 21.70 1543 GLU A O 1
ATOM 12242 N N . ILE A 1 1544 ? 54.945 29.437 46.084 1.00 23.00 1544 ILE A N 1
ATOM 12243 C CA . ILE A 1 1544 ? 54.438 29.247 47.459 1.00 23.00 1544 ILE A CA 1
ATOM 12244 C C . ILE A 1 1544 ? 53.350 28.162 47.625 1.00 23.00 1544 ILE A C 1
ATOM 12246 O O . ILE A 1 1544 ? 52.246 28.398 48.102 1.00 23.00 1544 ILE A O 1
ATOM 12250 N N . LEU A 1 1545 ? 53.717 26.913 47.324 1.00 23.02 1545 LEU A N 1
ATOM 12251 C CA . LEU A 1 1545 ? 53.457 25.775 48.218 1.00 23.02 1545 LEU A CA 1
ATOM 12252 C C . LEU A 1 1545 ? 54.607 24.778 48.054 1.00 23.02 1545 LEU A C 1
ATOM 12254 O O . LEU A 1 1545 ? 54.729 24.062 47.061 1.00 23.02 1545 LEU A O 1
ATOM 12258 N N . GLY A 1 1546 ? 55.508 24.811 49.031 1.00 21.22 1546 GLY A N 1
ATOM 12259 C CA . GLY A 1 1546 ? 56.610 23.878 49.147 1.00 21.22 1546 GLY A CA 1
ATOM 12260 C C . GLY A 1 1546 ? 56.176 22.515 49.685 1.00 21.22 1546 GLY A C 1
ATOM 12261 O O . GLY A 1 1546 ? 55.218 22.383 50.436 1.00 21.22 1546 GLY A O 1
ATOM 12262 N N . ASN A 1 1547 ? 57.022 21.536 49.370 1.00 21.17 1547 ASN A N 1
ATOM 12263 C CA . ASN A 1 1547 ? 57.424 20.438 50.247 1.00 21.17 1547 ASN A CA 1
ATOM 12264 C C . ASN A 1 1547 ? 56.345 19.450 50.737 1.00 21.17 1547 ASN A C 1
ATOM 12266 O O . ASN A 1 1547 ? 55.829 19.567 51.842 1.00 21.17 1547 ASN A O 1
ATOM 12270 N N . ARG A 1 1548 ? 56.193 18.338 50.002 1.00 21.52 1548 ARG A N 1
ATOM 12271 C CA . ARG A 1 1548 ? 56.594 16.969 50.423 1.00 21.52 1548 ARG A CA 1
ATOM 12272 C C . ARG A 1 1548 ? 55.846 15.915 49.599 1.00 21.52 1548 ARG A C 1
ATOM 12274 O O . ARG A 1 1548 ? 54.748 15.508 49.948 1.00 21.52 1548 ARG A O 1
ATOM 12281 N N . SER A 1 1549 ? 56.490 15.401 48.556 1.00 22.86 1549 SER A N 1
ATOM 12282 C CA . SER A 1 1549 ? 56.783 13.966 48.361 1.00 22.86 1549 SER A CA 1
ATOM 12283 C C . SER A 1 1549 ? 57.215 13.712 46.913 1.00 22.86 1549 SER A C 1
ATOM 12285 O O . SER A 1 1549 ? 56.656 14.217 45.949 1.00 22.86 1549 SER A O 1
ATOM 12287 N N . ARG A 1 1550 ? 58.333 12.997 46.800 1.00 19.95 1550 ARG A N 1
ATOM 12288 C CA . ARG A 1 1550 ? 59.155 12.795 45.608 1.00 19.95 1550 ARG A CA 1
ATOM 12289 C C . ARG A 1 1550 ? 58.435 11.965 44.540 1.00 19.95 1550 ARG A C 1
ATOM 12291 O O . ARG A 1 1550 ? 58.110 10.813 44.800 1.00 19.95 1550 ARG A O 1
ATOM 12298 N N . CYS A 1 1551 ? 58.402 12.465 43.309 1.00 20.91 1551 CYS A N 1
ATOM 12299 C CA . CYS A 1 1551 ? 58.698 11.647 42.134 1.00 20.91 1551 CYS A CA 1
ATOM 12300 C C . CYS A 1 1551 ? 59.384 12.513 41.075 1.00 20.91 1551 CYS A C 1
ATOM 12302 O O . CYS A 1 1551 ? 58.813 13.449 40.526 1.00 20.91 1551 CYS A O 1
ATOM 12304 N N . CYS A 1 1552 ? 60.661 12.212 40.850 1.00 19.02 1552 CYS A N 1
ATOM 12305 C CA . CYS A 1 1552 ? 61.475 12.732 39.766 1.00 19.02 1552 CYS A CA 1
ATOM 12306 C C . CYS A 1 1552 ? 60.797 12.477 38.412 1.00 19.02 1552 CYS A C 1
ATOM 12308 O O . CYS A 1 1552 ? 60.431 11.340 38.156 1.00 19.02 1552 CYS A O 1
ATOM 12310 N N . TYR A 1 1553 ? 60.751 13.467 37.519 1.00 22.19 1553 TYR A N 1
ATOM 12311 C CA . TYR A 1 1553 ? 61.447 13.384 36.228 1.00 22.19 1553 TYR A CA 1
ATOM 12312 C C . TYR A 1 1553 ? 61.531 14.774 35.566 1.00 22.19 1553 TYR A C 1
ATOM 12314 O O . TYR A 1 1553 ? 60.546 15.383 35.174 1.00 22.19 1553 TYR A O 1
ATOM 12322 N N . ARG A 1 1554 ? 62.778 15.249 35.542 1.00 18.73 1554 ARG A N 1
ATOM 12323 C CA . ARG A 1 1554 ? 63.427 16.341 34.802 1.00 18.73 1554 ARG A CA 1
ATOM 12324 C C . ARG A 1 1554 ? 62.638 17.114 33.729 1.00 18.73 1554 ARG A C 1
ATOM 12326 O O . ARG A 1 1554 ? 62.250 16.574 32.701 1.00 18.73 1554 ARG A O 1
ATOM 12333 N N . CYS A 1 1555 ? 62.660 18.433 33.926 1.00 17.06 1555 CYS A N 1
ATOM 12334 C CA . CYS A 1 1555 ? 62.656 19.496 32.924 1.00 17.06 1555 CYS A CA 1
ATOM 12335 C C . CYS A 1 1555 ? 63.641 19.256 31.766 1.00 17.06 1555 CYS A C 1
ATOM 12337 O O . CYS A 1 1555 ? 64.749 18.786 32.017 1.00 17.06 1555 CYS A O 1
ATOM 12339 N N . TRP A 1 1556 ? 63.314 19.776 30.577 1.00 20.14 1556 TRP A N 1
ATOM 12340 C CA . TRP A 1 1556 ? 64.217 20.622 29.782 1.00 20.14 1556 TRP A CA 1
ATOM 12341 C C . TRP A 1 1556 ? 63.402 21.681 29.017 1.00 20.14 1556 TRP A C 1
ATOM 12343 O O . TRP A 1 1556 ? 62.364 21.393 28.430 1.00 20.14 1556 TRP A O 1
ATOM 12353 N N . LYS A 1 1557 ? 63.872 22.927 29.130 1.00 17.36 1557 LYS A N 1
ATOM 12354 C CA . LYS A 1 1557 ? 63.370 24.167 28.525 1.00 17.36 1557 LYS A CA 1
ATOM 12355 C C . LYS A 1 1557 ? 63.842 24.295 27.066 1.00 17.36 1557 LYS A C 1
ATOM 12357 O O . LYS A 1 1557 ? 64.993 23.961 26.825 1.00 17.36 1557 LYS A O 1
ATOM 12362 N N . THR A 1 1558 ? 62.999 24.919 26.220 1.00 23.61 1558 THR A N 1
ATOM 12363 C CA . THR A 1 1558 ? 63.277 25.852 25.078 1.00 23.61 1558 THR A CA 1
ATOM 12364 C C . THR A 1 1558 ? 64.296 25.430 23.995 1.00 23.61 1558 THR A C 1
ATOM 12366 O O . THR A 1 1558 ? 65.366 24.967 24.365 1.00 23.61 1558 THR A O 1
ATOM 12369 N N . PRO A 1 1559 ? 64.102 25.725 22.682 1.00 24.34 1559 PRO A N 1
ATOM 12370 C CA . PRO A 1 1559 ? 63.824 27.094 22.224 1.00 24.34 1559 PRO A CA 1
ATOM 12371 C C . PRO A 1 1559 ? 63.019 27.264 20.914 1.00 24.34 1559 PRO A C 1
ATOM 12373 O O . PRO A 1 1559 ? 62.786 26.334 20.158 1.00 24.34 1559 PRO A O 1
ATOM 12376 N N . ARG A 1 1560 ? 62.619 28.526 20.710 1.00 18.86 1560 ARG A N 1
ATOM 12377 C CA . ARG A 1 1560 ? 62.647 29.338 19.481 1.00 18.86 1560 ARG A CA 1
ATOM 12378 C C . ARG A 1 1560 ? 62.712 28.644 18.109 1.00 18.86 1560 ARG A C 1
ATOM 12380 O O . ARG A 1 1560 ? 63.557 27.793 17.869 1.00 18.86 1560 ARG A O 1
ATOM 12387 N N . ASN A 1 1561 ? 62.061 29.359 17.187 1.00 19.91 1561 ASN A N 1
ATOM 12388 C CA . ASN A 1 1561 ? 62.503 29.657 15.825 1.00 19.91 1561 ASN A CA 1
ATOM 12389 C C . ASN A 1 1561 ? 62.046 28.715 14.705 1.00 19.91 1561 ASN A C 1
ATOM 12391 O O . ASN A 1 1561 ? 62.343 27.531 14.712 1.00 19.91 1561 ASN A O 1
ATOM 12395 N N . VAL A 1 1562 ? 61.523 29.384 13.664 1.00 20.20 1562 VAL A N 1
ATOM 12396 C CA . VAL A 1 1562 ? 61.914 29.182 12.257 1.00 20.20 1562 VAL A CA 1
ATOM 12397 C C . VAL A 1 1562 ? 61.235 27.961 11.620 1.00 20.20 1562 VAL A C 1
ATOM 12399 O O . VAL A 1 1562 ? 61.541 26.824 11.930 1.00 20.20 1562 VAL A O 1
ATOM 12402 N N . ILE A 1 1563 ? 60.165 28.170 10.851 1.00 19.38 1563 ILE A N 1
ATOM 12403 C CA . ILE A 1 1563 ? 60.129 28.672 9.460 1.00 19.38 1563 ILE A CA 1
ATOM 12404 C C . ILE A 1 1563 ? 59.840 27.485 8.531 1.00 19.38 1563 ILE A C 1
ATOM 12406 O O . ILE A 1 1563 ? 60.508 26.460 8.581 1.00 19.38 1563 ILE A O 1
ATOM 12410 N N . THR A 1 1564 ? 58.814 27.724 7.716 1.00 19.55 1564 THR A N 1
ATOM 12411 C CA . THR A 1 1564 ? 58.596 27.252 6.345 1.00 19.55 1564 THR A CA 1
ATOM 12412 C C . THR A 1 1564 ? 58.253 25.798 6.025 1.00 19.55 1564 THR A C 1
ATOM 12414 O O . THR A 1 1564 ? 58.652 24.828 6.655 1.00 19.55 1564 THR A O 1
ATOM 12417 N N . HIS A 1 1565 ? 57.549 25.748 4.891 1.00 21.34 1565 HIS A N 1
ATOM 12418 C CA . HIS A 1 1565 ? 57.367 24.649 3.954 1.00 21.34 1565 HIS A CA 1
ATOM 12419 C C . HIS A 1 1565 ? 56.147 23.762 4.165 1.00 21.34 1565 HIS A C 1
ATOM 12421 O O . HIS A 1 1565 ? 56.207 22.599 4.542 1.00 21.34 1565 HIS A O 1
ATOM 12427 N N . SER A 1 1566 ? 55.015 24.355 3.787 1.00 19.98 1566 SER A N 1
ATOM 12428 C CA . SER A 1 1566 ? 54.175 23.884 2.682 1.00 19.98 1566 SER A CA 1
ATOM 12429 C C . SER A 1 1566 ? 54.735 22.698 1.875 1.00 19.98 1566 SER A C 1
ATOM 12431 O O . SER A 1 1566 ? 55.720 22.841 1.152 1.00 19.98 1566 SER A O 1
ATOM 12433 N N . LEU A 1 1567 ? 54.011 21.580 1.921 1.00 19.66 1567 LEU A N 1
ATOM 12434 C CA . LEU A 1 1567 ? 53.799 20.631 0.822 1.00 19.66 1567 LEU A CA 1
ATOM 12435 C C . LEU A 1 1567 ? 52.356 20.118 1.025 1.00 19.66 1567 LEU A C 1
ATOM 12437 O O . LEU A 1 1567 ? 52.076 19.464 2.023 1.00 19.66 1567 LEU A O 1
ATOM 12441 N N . CYS A 1 1568 ? 51.343 20.657 0.346 1.00 18.45 1568 CYS A N 1
ATOM 12442 C CA . CYS A 1 1568 ? 50.937 20.335 -1.025 1.00 18.45 1568 CYS A CA 1
ATOM 12443 C C . CYS A 1 1568 ? 50.727 18.824 -1.239 1.00 18.45 1568 CYS A C 1
ATOM 12445 O O . CYS A 1 1568 ? 51.658 18.105 -1.588 1.00 18.45 1568 CYS A O 1
ATOM 12447 N N . VAL A 1 1569 ? 49.482 18.367 -1.059 1.00 18.94 1569 VAL A N 1
ATOM 12448 C CA . VAL A 1 1569 ? 48.923 17.241 -1.815 1.00 18.94 1569 VAL A CA 1
ATOM 12449 C C . VAL A 1 1569 ? 47.597 17.690 -2.411 1.00 18.94 1569 VAL A C 1
ATOM 12451 O O . VAL A 1 1569 ? 46.694 18.157 -1.722 1.00 18.94 1569 VAL A O 1
ATOM 12454 N N . VAL A 1 1570 ? 47.576 17.543 -3.726 1.00 19.00 1570 VAL A N 1
ATOM 12455 C CA . VAL A 1 1570 ? 46.503 17.722 -4.690 1.00 19.00 1570 VAL A CA 1
ATOM 12456 C C . VAL A 1 1570 ? 45.350 16.767 -4.380 1.00 19.00 1570 VAL A C 1
ATOM 12458 O O . VAL A 1 1570 ? 45.525 15.552 -4.422 1.00 19.00 1570 VAL A O 1
ATOM 12461 N N . VAL A 1 1571 ? 44.165 17.322 -4.126 1.00 20.98 1571 VAL A N 1
ATOM 12462 C CA . VAL A 1 1571 ? 42.871 16.656 -4.321 1.00 20.98 1571 VAL A CA 1
ATOM 12463 C C . VAL A 1 1571 ? 41.949 17.684 -4.972 1.00 20.98 1571 VAL A C 1
ATOM 12465 O O . VAL A 1 1571 ? 41.791 18.795 -4.475 1.00 20.98 1571 VAL A O 1
ATOM 12468 N N . PHE A 1 1572 ? 41.414 17.315 -6.131 1.00 19.81 1572 PHE A N 1
ATOM 12469 C CA . PHE A 1 1572 ? 40.478 18.093 -6.933 1.00 19.81 1572 PHE A CA 1
ATOM 12470 C C . PHE A 1 1572 ? 39.135 18.265 -6.200 1.00 19.81 1572 PHE A C 1
ATOM 12472 O O . PHE A 1 1572 ? 38.566 17.277 -5.741 1.00 19.81 1572 PHE A O 1
ATOM 12479 N N . GLY A 1 1573 ? 38.616 19.496 -6.142 1.00 20.64 1573 GLY A N 1
ATOM 12480 C CA . GLY A 1 1573 ? 37.260 19.814 -5.672 1.00 20.64 1573 GLY A CA 1
ATOM 12481 C C . GLY A 1 1573 ? 37.210 21.099 -4.842 1.00 20.64 1573 GLY A C 1
ATOM 12482 O O . GLY A 1 1573 ? 37.753 21.142 -3.746 1.00 20.64 1573 GLY A O 1
ATOM 12483 N N . SER A 1 1574 ? 36.582 22.137 -5.396 1.00 22.62 1574 SER A N 1
ATOM 12484 C CA . SER A 1 1574 ? 36.425 23.511 -4.890 1.00 22.62 1574 SER A CA 1
ATOM 12485 C C . SER A 1 1574 ? 36.077 23.626 -3.400 1.00 22.62 1574 SER A C 1
ATOM 12487 O O . SER A 1 1574 ? 35.158 22.957 -2.944 1.00 22.62 1574 SER A O 1
ATOM 12489 N N . CYS A 1 1575 ? 36.757 24.538 -2.697 1.00 23.52 1575 CYS A N 1
ATOM 12490 C CA . CYS A 1 1575 ? 36.427 25.068 -1.371 1.00 23.52 1575 CYS A CA 1
ATOM 12491 C C . CYS A 1 1575 ? 35.974 26.525 -1.526 1.00 23.52 1575 CYS A C 1
ATOM 12493 O O . CYS A 1 1575 ? 36.768 27.312 -2.017 1.00 23.52 1575 CYS A O 1
ATOM 12495 N N . ASP A 1 1576 ? 34.778 26.869 -1.045 1.00 23.83 1576 ASP A N 1
ATOM 12496 C CA . ASP A 1 1576 ? 34.409 28.193 -0.504 1.00 23.83 1576 ASP A CA 1
ATOM 12497 C C . ASP A 1 1576 ? 33.063 28.031 0.217 1.00 23.83 1576 ASP A C 1
ATOM 12499 O O . ASP A 1 1576 ? 32.012 28.063 -0.415 1.00 23.83 1576 ASP A O 1
ATOM 12503 N N . ASP A 1 1577 ? 33.118 27.726 1.514 1.00 23.03 1577 ASP A N 1
ATOM 12504 C CA . ASP A 1 1577 ? 32.128 28.080 2.550 1.00 23.03 1577 ASP A CA 1
ATOM 12505 C C . ASP A 1 1577 ? 32.474 27.279 3.819 1.00 23.03 1577 ASP A C 1
ATOM 12507 O O . ASP A 1 1577 ? 31.797 26.338 4.230 1.00 23.03 1577 ASP A O 1
ATOM 12511 N N . LEU A 1 1578 ? 33.608 27.628 4.429 1.00 21.59 1578 LEU A N 1
ATOM 12512 C CA . LEU A 1 1578 ? 33.963 27.218 5.785 1.00 21.59 1578 LEU A CA 1
ATOM 12513 C C . LEU A 1 1578 ? 34.559 28.439 6.486 1.00 21.59 1578 LEU A C 1
ATOM 12515 O O . LEU A 1 1578 ? 35.769 28.666 6.495 1.00 21.59 1578 LEU A O 1
ATOM 12519 N N . GLU A 1 1579 ? 33.671 29.249 7.060 1.00 21.09 1579 GLU A N 1
ATOM 12520 C CA . GLU A 1 1579 ? 34.034 30.226 8.081 1.00 21.09 1579 GLU A CA 1
ATOM 12521 C C . GLU A 1 1579 ? 34.494 29.469 9.334 1.00 21.09 1579 GLU A C 1
ATOM 12523 O O . GLU A 1 1579 ? 33.718 29.044 10.190 1.00 21.09 1579 GLU A O 1
ATOM 12528 N N . LEU A 1 1580 ? 35.810 29.290 9.433 1.00 19.28 1580 LEU A N 1
ATOM 12529 C CA . LEU A 1 1580 ? 36.502 29.039 10.689 1.00 19.28 1580 LEU A CA 1
ATOM 12530 C C . LEU A 1 1580 ? 36.448 30.318 11.532 1.00 19.28 1580 LEU A C 1
ATOM 12532 O O . LEU A 1 1580 ? 37.321 31.181 11.435 1.00 19.28 1580 LEU A O 1
ATOM 12536 N N . VAL A 1 1581 ? 35.443 30.434 12.399 1.00 20.67 1581 VAL A N 1
ATOM 12537 C CA . VAL A 1 1581 ? 35.450 31.442 13.464 1.00 20.67 1581 VAL A CA 1
ATOM 12538 C C . VAL A 1 1581 ? 36.382 30.959 14.577 1.00 20.67 1581 VAL A C 1
ATOM 12540 O O . VAL A 1 1581 ? 35.984 30.279 15.522 1.00 20.67 1581 VAL A O 1
ATOM 12543 N N . PHE A 1 1582 ? 37.660 31.321 14.458 1.00 20.05 1582 PHE A N 1
ATOM 12544 C CA . PHE A 1 1582 ? 38.568 31.387 15.597 1.00 20.05 1582 PHE A CA 1
ATOM 12545 C C . PHE A 1 1582 ? 38.112 32.527 16.517 1.00 20.05 1582 PHE A C 1
ATOM 12547 O O . PHE A 1 1582 ? 38.240 33.703 16.181 1.00 20.05 1582 PHE A O 1
ATOM 12554 N N . GLY A 1 1583 ? 37.595 32.176 17.696 1.00 19.52 1583 GLY A N 1
ATOM 12555 C CA . GLY A 1 1583 ? 37.362 33.114 18.793 1.00 19.52 1583 GLY A CA 1
ATOM 12556 C C . GLY A 1 1583 ? 38.691 33.632 19.343 1.00 19.52 1583 GLY A C 1
ATOM 12557 O O . GLY A 1 1583 ? 39.306 33.001 20.200 1.00 19.52 1583 GLY A O 1
ATOM 12558 N N . GLY A 1 1584 ? 39.150 34.762 18.809 1.00 20.73 1584 GLY A N 1
ATOM 12559 C CA . GLY A 1 1584 ? 40.296 35.522 19.297 1.00 20.73 1584 GLY A CA 1
ATOM 12560 C C . GLY A 1 1584 ? 39.863 36.636 20.247 1.00 20.73 1584 GLY A C 1
ATOM 12561 O O . GLY A 1 1584 ? 38.884 37.337 20.001 1.00 20.73 1584 GLY A O 1
ATOM 12562 N N . ALA A 1 1585 ? 40.617 36.766 21.334 1.00 21.47 1585 ALA A N 1
ATOM 12563 C CA . ALA A 1 1585 ? 40.461 37.757 22.383 1.00 21.47 1585 ALA A CA 1
ATOM 12564 C C . ALA A 1 1585 ? 40.591 39.215 21.899 1.00 21.47 1585 ALA A C 1
ATOM 12566 O O . ALA A 1 1585 ? 41.195 39.525 20.874 1.00 21.47 1585 ALA A O 1
ATOM 12567 N N . GLU A 1 1586 ? 40.013 40.080 22.725 1.00 19.98 1586 GLU A N 1
ATOM 12568 C CA . GLU A 1 1586 ? 39.919 41.533 22.667 1.00 19.98 1586 GLU A CA 1
ATOM 12569 C C . GLU A 1 1586 ? 41.170 42.321 22.233 1.00 19.98 1586 GLU A C 1
ATOM 12571 O O . GLU A 1 1586 ? 42.309 42.006 22.572 1.00 19.98 1586 GLU A O 1
ATOM 12576 N N . ASN A 1 1587 ? 40.870 43.455 21.588 1.00 20.50 1587 ASN A N 1
ATOM 12577 C CA . ASN A 1 1587 ? 41.449 44.790 21.773 1.00 20.50 1587 ASN A CA 1
ATOM 12578 C C . ASN A 1 1587 ? 42.847 44.892 22.403 1.00 20.50 1587 ASN A C 1
ATOM 12580 O O . ASN A 1 1587 ? 43.014 44.728 23.609 1.00 20.50 1587 ASN A O 1
ATOM 12584 N N . ARG A 1 1588 ? 43.777 45.478 21.640 1.00 20.62 1588 ARG A N 1
ATOM 12585 C CA . ARG A 1 1588 ? 44.563 46.637 22.099 1.00 20.62 1588 ARG A CA 1
ATOM 12586 C C . ARG A 1 1588 ? 45.182 47.364 20.912 1.00 20.62 1588 ARG A C 1
ATOM 12588 O O . ARG A 1 1588 ? 45.987 46.819 20.167 1.00 20.62 1588 ARG A O 1
ATOM 12595 N N . TRP A 1 1589 ? 44.810 48.630 20.780 1.00 17.86 1589 TRP A N 1
ATOM 12596 C CA . TRP A 1 1589 ? 45.556 49.617 20.017 1.00 17.86 1589 TRP A CA 1
ATOM 12597 C C . TRP A 1 1589 ? 46.985 49.718 20.564 1.00 17.86 1589 TRP A C 1
ATOM 12599 O O . TRP A 1 1589 ? 47.175 49.984 21.749 1.00 17.86 1589 TRP A O 1
ATOM 12609 N N . MET A 1 1590 ? 47.981 49.603 19.690 1.00 20.77 1590 MET A N 1
ATOM 12610 C CA . MET A 1 1590 ? 49.233 50.333 19.854 1.00 20.77 1590 MET A CA 1
ATOM 12611 C C . MET A 1 1590 ? 49.641 50.920 18.509 1.00 20.77 1590 MET A C 1
ATOM 12613 O O . MET A 1 1590 ? 49.999 50.232 17.559 1.00 20.77 1590 MET A O 1
ATOM 12617 N N . THR 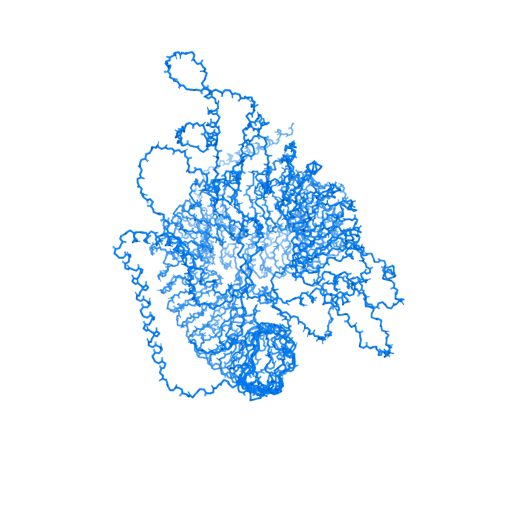A 1 1591 ? 49.543 52.239 18.459 1.00 17.97 1591 THR A N 1
ATOM 12618 C CA . THR A 1 1591 ? 50.094 53.127 17.451 1.00 17.97 1591 THR A CA 1
ATOM 12619 C C . THR A 1 1591 ? 51.601 52.886 17.342 1.00 17.97 1591 THR A C 1
ATOM 12621 O O . THR A 1 1591 ? 52.338 53.215 18.266 1.00 17.97 1591 THR A O 1
ATOM 12624 N N . MET A 1 1592 ? 52.080 52.372 16.210 1.00 20.64 1592 MET A N 1
ATOM 12625 C CA . MET A 1 1592 ? 53.508 52.389 15.869 1.00 20.64 1592 MET A CA 1
ATOM 12626 C C . MET A 1 1592 ? 53.705 53.172 14.574 1.00 20.64 1592 MET A C 1
ATOM 12628 O O . MET A 1 1592 ? 54.121 52.679 13.531 1.00 20.64 1592 MET A O 1
ATOM 12632 N N . LYS A 1 1593 ? 53.362 54.455 14.677 1.00 17.73 1593 LYS A N 1
ATOM 12633 C CA . LYS A 1 1593 ? 53.884 55.519 13.830 1.00 17.73 1593 LYS A CA 1
ATOM 12634 C C . LYS A 1 1593 ? 55.377 55.634 14.158 1.00 17.73 1593 LYS A C 1
ATOM 12636 O O . LYS A 1 1593 ? 55.700 56.318 15.119 1.00 17.73 1593 LYS A O 1
ATOM 12641 N N . ASN A 1 1594 ? 56.233 54.881 13.458 1.00 20.27 1594 ASN A N 1
ATOM 12642 C CA . ASN A 1 1594 ? 57.641 55.195 13.161 1.00 20.27 1594 ASN A CA 1
ATOM 12643 C C . ASN A 1 1594 ? 58.366 53.989 12.545 1.00 20.27 1594 ASN A C 1
ATOM 12645 O O . ASN A 1 1594 ? 58.534 52.977 13.219 1.00 20.27 1594 ASN A O 1
ATOM 12649 N N . LEU A 1 1595 ? 58.832 54.189 11.306 1.00 20.69 1595 LEU A N 1
ATOM 12650 C CA . LEU A 1 1595 ? 60.017 53.647 10.608 1.00 20.69 1595 LEU A CA 1
ATOM 12651 C C . LEU A 1 1595 ? 59.635 53.432 9.134 1.00 20.69 1595 LEU A C 1
ATOM 12653 O O . LEU A 1 1595 ? 59.021 52.433 8.785 1.00 20.69 1595 LEU A O 1
ATOM 12657 N N . MET A 1 1596 ? 59.635 54.521 8.355 1.00 19.30 1596 MET A N 1
ATOM 12658 C CA . MET A 1 1596 ? 60.739 54.932 7.456 1.00 19.30 1596 MET A CA 1
ATOM 12659 C C . MET A 1 1596 ? 60.786 53.993 6.236 1.00 19.30 1596 MET A C 1
ATOM 12661 O O . MET A 1 1596 ? 61.112 52.826 6.380 1.00 19.30 1596 MET A O 1
ATOM 12665 N N . LEU A 1 1597 ? 60.234 54.369 5.072 1.00 18.78 1597 LEU A N 1
ATOM 12666 C CA . LEU A 1 1597 ? 60.839 55.294 4.093 1.00 18.78 1597 LEU A CA 1
ATOM 12667 C C . LEU A 1 1597 ? 62.354 55.090 3.987 1.00 18.78 1597 LEU A C 1
ATOM 12669 O O . LEU A 1 1597 ? 63.089 55.726 4.723 1.00 18.78 1597 LEU A O 1
ATOM 12673 N N . GLU A 1 1598 ? 62.751 54.188 3.095 1.00 20.05 1598 GLU A N 1
ATOM 12674 C CA . GLU A 1 1598 ? 63.997 54.092 2.315 1.00 20.05 1598 GLU A CA 1
ATOM 12675 C C . GLU A 1 1598 ? 63.904 52.686 1.665 1.00 20.05 1598 GLU A C 1
ATOM 12677 O O . GLU A 1 1598 ? 63.509 51.727 2.312 1.00 20.05 1598 GLU A O 1
ATOM 12682 N N . ASP A 1 1599 ? 64.105 52.450 0.378 1.00 22.55 1599 ASP A N 1
ATOM 12683 C CA . ASP A 1 1599 ? 64.936 53.194 -0.529 1.00 22.55 1599 ASP A CA 1
ATOM 12684 C C . ASP A 1 1599 ? 64.516 52.983 -1.988 1.00 22.55 1599 ASP A C 1
ATOM 12686 O O . ASP A 1 1599 ? 63.823 52.048 -2.390 1.00 22.55 1599 ASP A O 1
ATOM 12690 N N . THR A 1 1600 ? 64.959 53.971 -2.730 1.00 20.72 1600 THR A N 1
ATOM 12691 C CA . THR A 1 1600 ? 64.838 54.273 -4.139 1.00 20.72 1600 THR A CA 1
ATOM 12692 C C . THR A 1 1600 ? 65.479 53.257 -5.091 1.00 20.72 1600 THR A C 1
ATOM 12694 O O . THR A 1 1600 ? 66.350 52.474 -4.732 1.00 20.72 1600 THR A O 1
ATOM 12697 N N . GLY A 1 1601 ? 65.108 53.388 -6.369 1.00 21.05 1601 GLY A N 1
ATOM 12698 C CA . GLY A 1 1601 ? 66.008 53.116 -7.494 1.00 21.05 1601 GLY A CA 1
ATOM 12699 C C . GLY A 1 1601 ? 65.769 51.776 -8.189 1.00 21.05 1601 GLY A C 1
ATOM 12700 O O . GLY A 1 1601 ? 66.129 50.721 -7.696 1.00 21.05 1601 GLY A O 1
ATOM 12701 N N . THR A 1 1602 ? 65.026 51.750 -9.294 1.00 19.44 1602 THR A N 1
ATOM 12702 C CA . THR A 1 1602 ? 65.546 51.868 -10.673 1.00 19.44 1602 THR A CA 1
ATOM 12703 C C . THR A 1 1602 ? 66.571 50.811 -11.089 1.00 19.44 1602 THR A C 1
ATOM 12705 O O . THR A 1 1602 ? 67.667 50.754 -10.551 1.00 19.44 1602 THR A O 1
ATOM 12708 N N . GLN A 1 1603 ? 66.236 50.187 -12.224 1.00 20.50 1603 GLN A N 1
ATOM 12709 C CA . GLN A 1 1603 ? 67.085 49.501 -13.205 1.00 20.50 1603 GLN A CA 1
ATOM 12710 C C . GLN A 1 1603 ? 67.271 47.980 -13.085 1.00 20.50 1603 GLN A C 1
ATOM 12712 O O . GLN A 1 1603 ? 68.057 47.474 -12.303 1.00 20.50 1603 GLN A O 1
ATOM 12717 N N . ARG A 1 1604 ? 66.599 47.327 -14.048 1.00 20.02 1604 ARG A N 1
ATOM 12718 C CA . ARG A 1 1604 ? 67.158 46.423 -15.071 1.00 20.02 1604 ARG A CA 1
ATOM 12719 C C . ARG A 1 1604 ? 67.845 45.131 -14.618 1.00 20.02 1604 ARG A C 1
ATOM 12721 O O . ARG A 1 1604 ? 68.934 45.143 -14.069 1.00 20.02 1604 ARG A O 1
ATOM 12728 N N . SER A 1 1605 ? 67.210 44.038 -15.055 1.00 19.36 1605 SER A N 1
ATOM 12729 C CA . SER A 1 1605 ? 67.785 42.948 -15.864 1.00 19.36 1605 SER A CA 1
ATOM 12730 C C . SER A 1 1605 ? 69.271 42.642 -15.658 1.00 19.36 1605 SER A C 1
ATOM 12732 O O . SER A 1 1605 ? 70.128 43.352 -16.179 1.00 19.36 1605 SER A O 1
ATOM 12734 N N . ASP A 1 1606 ? 69.574 41.528 -15.000 1.00 20.64 1606 ASP A N 1
ATOM 12735 C CA . ASP A 1 1606 ? 69.999 40.288 -15.667 1.00 20.64 1606 ASP A CA 1
ATOM 12736 C C . ASP A 1 1606 ? 70.602 39.307 -14.647 1.00 20.64 1606 ASP A C 1
ATOM 12738 O O . ASP A 1 1606 ? 71.502 39.656 -13.890 1.00 20.64 1606 ASP A O 1
ATOM 12742 N N . ARG A 1 1607 ? 70.141 38.050 -14.747 1.00 19.89 1607 ARG A N 1
ATOM 12743 C CA . ARG A 1 1607 ? 70.785 36.788 -14.329 1.00 19.89 1607 ARG A CA 1
ATOM 12744 C C . ARG A 1 1607 ? 71.025 36.527 -12.832 1.00 19.89 1607 ARG A C 1
ATOM 12746 O O . ARG A 1 1607 ? 72.052 36.912 -12.281 1.00 19.89 1607 ARG A O 1
ATOM 12753 N N . MET A 1 1608 ? 70.202 35.633 -12.276 1.00 26.08 1608 MET A N 1
ATOM 12754 C CA . MET A 1 1608 ? 70.593 34.226 -12.069 1.00 26.08 1608 MET A CA 1
ATOM 12755 C C . MET A 1 1608 ? 69.367 33.319 -12.060 1.00 26.08 1608 MET A C 1
ATOM 12757 O O . MET A 1 1608 ? 68.369 33.721 -11.424 1.00 26.08 1608 MET A O 1
#

Nearest PDB structures (foldseek):
  5gr8-assembly1_A  TM=3.960E-01  e=1.062E-34  Arabidopsis thaliana
  3riz-assembly1_A  TM=4.141E-01  e=2.578E-34  Arabidopsis thaliana
  4z61-assembly1_A  TM=4.941E-01  e=7.210E-29  Daucus carota
  4z5w-assembly2_B  TM=5.080E-01  e=5.246E-28  Daucus carota
  4z62-assembly1_A  TM=4.596E-01  e=1.325E-25  Daucus carota

InterPro domains:
  IPR001584 Integrase, catalytic core [PS50994] (1098-1300)
  IPR001611 Leucine-rich repeat [PF00560] (113-132)
  IPR001611 Leucine-rich repeat [PF00560] (138-160)
  IPR001611 Leucine-rich repeat [PF00560] (445-467)
  IPR001611 Leucine-rich repeat [PF00560] (470-492)
  IPR001611 Leucine-rich repeat [PF00560] (495-515)
  IPR001611 Leucine-rich repeat [PF00560] (525-543)
  IPR001611 Leucine-rich repeat [PF00560] (620-641)
  IPR001611 Leucine-rich repeat [PF00560] (716-736)
  IPR001611 Leucine-rich repeat [PF00560] (741-761)
  IPR001611 Leucine-rich repeat [PF00560] (788-808)
  IPR001611 Leucine-rich repeat [PF00560] (838-859)
  IPR001611 Leucine-rich repeat [PF00560] (916-938)
  IPR001611 Leucine-rich repeat [PF00560] (941-962)
  IPR001611 Leucine-rich repeat [PF00560] (964-984)
  IPR001611 Leucine-rich repeat [PF00560] (1242-1260)
  IPR001611 Leucine-rich repeat [PF13855] (1341-1401)
  IPR003591 Leucine-rich repeat, typical subtype [SM00369] (111-136)
  IPR003591 Leucine-rich repeat, typical subtype [SM00369] (185-208)
  IPR003591 Leucine-rich repeat, typical subtype [SM00369] (209-233)

Sequence (1608 aa):
MSCYFLKLFYALLLLLLHAAGSILGFNSLPNSAEIKCIESERQALLNFKHGLIDGYGMLSTWRDDDTNRDCCKWKGIQCNNQTGHVETLHLRGQDTQYLIGEINISSLISLENIEHLDLSYNSFQGSHIPELMGSFTNLRYLNLSDSLFGGSIPSDLGKLTHLLSLDLGNNYLLQGQIPYQLGNLTHLQYLDLSGNYLDGELPYQLGNLSQLRYLDLGWNSFSGALPFQVGNLPLLHTLGLGGNFDVKSKDAEWLTNLSSLTKLKLSSLHNLSSSHHWLQMISKLIPNLRELRLFDCSLSDANIQSLFYSPSNFSTALNILDLSSNKLTSSTFQLLSNFSLNLQELYLGDNNIVLSSPLCPNFPSLLILDLSYNNLTSSVFQGGFNFSSKLQNLDLQNCSLKDGSFLMSSSFIMSSSSSLVSLDLSSNLLKSSTIFYWLINSTTNLHNLLLYNNTLEGPIPDGFGKLMNSLEVLHLTGNKLQGEIPSFFGNMCTLQGLHLSNNKLNGEISSFFQNSSWCNRHIFKRLYLSYNRLTGKLPKSIGLLSELEVLTLVGNSLEGDVTESHLSNFSKLKRLYLSENSLSLKLVPSWVPPFQLKYLRIRSCKLGPTFPSWLKTQSSLYELDISDNGINDSVPDWFWNNLQYMTDLNMSFNYLIGAIPDISLKLPNRPSIILNSNQFEGKIPSFLLQAPTLMLSENNFSDLFPFLCDQSTAANLATLDVSHNQIKGQLPDCWKSVKQLVFLDLSSNKLSGKIPMSMGALVNMEALVLRNNGLMGELPSSLKNCSSLIMLDLSKNMLSGPIPSWIGESMHQLIILSMRGNHLSGNLPIHLCYLNRIQLLDLSRNNLSGGIPTCLKNLTAMSEQSINSSDTMSHIYSINMIYYEIYFVYTLRGYTLDITWMWKGVEREFKNPEFKLKSIDLSSNNLMGEIPKEVGYLLGLVSLNLSRNNLSGEILSQIGNLSSLESLDLSRNHISGRIPSSLSEIDDLGKLDLSHNSLSGRIPSGRHFETFEASSFEGNIDLCGEQLNKTCPGDGDQTTEEGQEPPVKGDDSVFYEGLYMSLGIGYFTGFWGLLGPLLLWRPWRIAYIRFLNRLTDYVYGPIIVAHRYASLIQNIHHFAQLQWSLVIKHTHFCDSSRFTLTYHDYSRYAYLFLMHEKSQSLDVFKTFKVKVENQLNKRIKCVRSNRGGKYYGKYDSSGEQRLGPFARYLEECGIVPRYTMPGSPNMNDVAERRNITLKDMRLDLSNNKLNGEISSFFQNSSWCNRDIFKILYLSFNRLIGMLPESIGLLSELEELSLAVNSLEGDVTKSHLCNFSKLKLLYLSENSLSLKLVLSWFPPFQLEILGLTSCKLGHTFPSWLKTQSSLYELDISDNRINDSVPDWFWNNLQYMRYLNMSYNYLIGVIPNISWKRVYEGSTAVHNIPLLHGQVKVDIEEIKDVDALVPVLTDEVILVAAYWQMVIILPKENPVWFCSLHNRPENYLKGIINCALKGLDDTPQPKSKAGAREEKESHEDSPNGGFNSFYVSLTFGNSIGAVIGETGEILGNRSRCCYRCWKTPRNVITHSLCVVVFGSCDDLELVFGGAENRWMTMKNLMLEDTGTQRSDRM

Radius of gyration: 43.04 Å; Cα contacts (8 Å, |Δi|>4): 3256; chains: 1; bounding box: 120×112×123 Å

Foldseek 3Di:
DVVVVVVVVVVVVVVVVVVVVVVPPDDDDPDPDQQAADQLQLVLVVVQVVQWDFLLCLQVLSDPDPVRSGCCPTPQWHADNPHNQTATRAQADDPRGAIEEAGDCPSVLVSQNHAYDARHLHENPQHADDLCVLSNQNHAYDAHENHQHAEEDHLSVLSNQNHQEDHHEQNQRYEEEDRLSVLSNQNHAYDHHENYAYEEEHHQSVLSNQNHAYDAHAHYAYEEANNYLNLRNQNHAEYHDEHAYPDDQVRQPSLQSNPNYAEYAYEQQQCCQVHLNNLQSLLVCQLRYQYYADYNNQHELVSLCSSQVDPVSQNQRHAYYHPANYAYEQSSQLVVLVRYLRHAEYHHANYAYEDDDCPARENARYAYDEHANYAYDLAPQAQHDHNYLQHAEYHHHQRQYEPSNLDYFLPDQHPQSANHAEYAPEQYAYAELVVLVSPLSRYQQYQYDHHDQYAYEEANDPVNLVRNLNHQEDAHHNYAYEEADDLSVLVSQNHAEYHHEHYAYEEEPVNNLPPHPSNNLVRHAYDHHYQYAYEEEQDLSCLSNLNYQEDAHHQYAYAEEDECSNQQSNLRHAYDHPYNYHAAYDYDLPDAGNYAYQEDACACHQDDQADRNNVLNNLNHAEDHPANNQHQEEDDPSVVQSQLRYAEDAHYHYAYEEEDDQDPHANSNQHAYHHAHYAYEEADHQNCQSHQHDHHHNYAYAEDPCNQQDLVHQGLHAEDAHEHYAHEEEDDQRCLSNLNYAYDAHEHYAYAEEDHLSVLSNLNHAEDHHYQYAHEEEDHPSVLSVQNHQYDAQENYAYEEEDDLSCLVRNLNHQYDAHYQYAHEEEDDLSVLSNLNHQYAHPANYAYEEADHLSVLSVNCLLDQAQPPVVVCCSQPVPPVVNCSSRVDPDCPPDWDWDFDQDLNDTDIDTNCSRPGGEHAHEHYAYEEEDHLSVLSSQNHAEYHHYHYAYEEEDDLSVLSNLNHQEYHHEHYAYEEEDHLSVQVNQNHNHAAHEQYQYAFEQHDDDCSLVDALRSHYNHPHYAYPNVVHDGVPPPDPPPCPDPPDDPDDPCVVVVVVVVVCVVVVCVCVVCVVVVCLVPPPVVVVVVVVVVVVVCCVCVVCVVVVVVCVVPPPPPDDPDDDDDDDDDDDDDDDDDDDDDDDDDDDDDDDPDDDDDDPDVPPVVLVVVLVVLCVVVVVPDPDDDPDDDDDDDDDDDPDDDPDQDPVLVSCCVSVLFDDDDDPPDDAVVVVCVVPVDDQAADADAPAQVQDEDEPCSVQVRPRNSPLQHYAHDHHHNYAHEEEQDLSCLSSQNYAEYHHEHYAYAEEDECSNQQSHQRHAYDAHHNYRAAHDYDLPDAGNYAYQEYHCHNRQPDQADRNNVLNRLNYAADAPEQNQHQEEDDPSNLVSNLRHAADHHENYQYDDANPPDVCVSVVSGYPHVVDDPPHPYDHDDQPVPCPDPVVCVVVDDPVVVVVCVVPPDDFDDDDDDDDDDDDDDDDDVCPVVVVVVVVVVVVVPPPDDDDDDDDDDDDDDDDDDYDDDDDRDDGDDDDDPPPPPPVPDDPDDDDDDDDDDDDDDDDDDDDDDDDDDDDDDDDDDDDPPPDPDDDDDDDDPPDDDDDDDDDDDDDDD

pLDDT: mean 72.61, std 27.67, range [17.06, 98.62]

Organism: Glycine max (NCBI:txid3847)